Protein 8P49 (pdb70)

Structure (mmCIF, N/CA/C/O backbone):
data_8P49
#
_entry.id   8P49
#
_cell.length_a   1.00
_cell.length_b   1.00
_cell.length_c   1.00
_cell.angle_alpha   90.00
_cell.angle_beta   90.00
_cell.angle_gamma   90.00
#
_symmetry.space_group_name_H-M   'P 1'
#
loop_
_atom_site.group_PDB
_atom_site.id
_atom_site.type_symbol
_atom_site.label_atom_id
_atom_site.label_alt_id
_atom_site.label_comp_id
_atom_site.label_asym_id
_atom_site.label_entity_id
_atom_site.label_seq_id
_atom_site.pdbx_PDB_ins_code
_atom_site.Cartn_x
_atom_site.Cartn_y
_atom_site.Cartn_z
_atom_site.occupancy
_atom_site.B_iso_or_equiv
_atom_site.auth_seq_id
_atom_site.auth_comp_id
_atom_site.auth_asym_id
_atom_site.auth_atom_id
_atom_site.pdbx_PDB_model_num
ATOM 1 N N . ASP A 1 16 ? 200.22263 118.31740 176.41979 1.000 206.10249 16 ASP A N 1
ATOM 2 C CA . ASP A 1 16 ? 199.60873 119.64002 176.42397 1.000 207.52010 16 ASP A CA 1
ATOM 3 C C . ASP A 1 16 ? 198.57274 119.78276 175.31141 1.000 207.46976 16 ASP A C 1
ATOM 4 O O . ASP A 1 16 ? 197.63743 120.57491 175.42260 1.000 205.58770 16 ASP A O 1
ATOM 9 N N . PHE A 1 17 ? 198.74311 119.01108 174.24089 1.000 204.22577 17 PHE A N 1
ATOM 10 C CA . PHE A 1 17 ? 197.81103 119.04097 173.12281 1.000 203.72245 17 PHE A CA 1
ATOM 11 C C . PHE A 1 17 ? 197.87808 117.70664 172.39728 1.000 202.98542 17 PHE A C 1
ATOM 12 O O . PHE A 1 17 ? 198.82300 116.93289 172.57087 1.000 201.84839 17 PHE A O 1
ATOM 20 N N . VAL A 1 18 ? 196.85798 117.44600 171.58004 1.000 192.92078 18 VAL A N 1
ATOM 21 C CA . VAL A 1 18 ? 196.80695 116.21789 170.79451 1.000 191.49151 18 VAL A CA 1
ATOM 22 C C . VAL A 1 18 ? 196.06917 116.49413 169.49158 1.000 190.99154 18 VAL A C 1
ATOM 23 O O . VAL A 1 18 ? 195.18367 117.35161 169.42346 1.000 192.19284 18 VAL A O 1
ATOM 27 N N . VAL A 1 19 ? 196.46473 115.77487 168.44281 1.000 184.35048 19 VAL A N 1
ATOM 28 C CA . VAL A 1 19 ? 195.86633 115.89316 167.11895 1.000 184.53090 19 VAL A CA 1
ATOM 29 C C . VAL A 1 19 ? 195.45965 114.50355 166.65159 1.000 184.60021 19 VAL A C 1
ATOM 30 O O . VAL A 1 19 ? 196.25833 113.56279 166.71976 1.000 186.39054 19 VAL A O 1
ATOM 34 N N . MET A 1 20 ? 194.22291 114.37627 166.17866 1.000 184.46547 20 MET A N 1
ATOM 35 C CA . MET A 1 20 ? 193.68862 113.12039 165.67143 1.000 183.50549 20 MET A CA 1
ATOM 36 C C . MET A 1 20 ? 193.24421 113.32155 164.23005 1.000 184.44229 20 MET A C 1
ATOM 37 O O . MET A 1 20 ? 192.49013 114.25501 163.93083 1.000 187.19404 20 MET A O 1
ATOM 42 N N . ALA A 1 21 ? 193.70506 112.44447 163.34214 1.000 188.58034 21 ALA A N 1
ATOM 43 C CA . ALA A 1 21 ? 193.52694 112.61511 161.90732 1.000 189.83568 21 ALA A CA 1
ATOM 44 C C . ALA A 1 21 ? 192.72548 111.46003 161.32666 1.000 190.99582 21 ALA A C 1
ATOM 45 O O . ALA A 1 21 ? 193.02512 110.29040 161.59044 1.000 191.95250 21 ALA A O 1
ATOM 47 N N . GLY A 1 22 ? 191.70755 111.79900 160.54151 1.000 196.19638 22 GLY A N 1
ATOM 48 C CA . GLY A 1 22 ? 190.98620 110.84156 159.72968 1.000 196.18724 22 GLY A CA 1
ATOM 49 C C . GLY A 1 22 ? 191.58005 110.78790 158.33854 1.000 195.97275 22 GLY A C 1
ATOM 50 O O . GLY A 1 22 ? 191.51191 111.76798 157.58463 1.000 196.59502 22 GLY A O 1
ATOM 51 N N . MET A 1 23 ? 192.15043 109.63537 157.99815 1.000 203.38112 23 MET A N 1
ATOM 52 C CA . MET A 1 23 ? 193.01358 109.45694 156.84221 1.000 204.68967 23 MET A CA 1
ATOM 53 C C . MET A 1 23 ? 192.39029 108.46194 155.87271 1.000 203.88639 23 MET A C 1
ATOM 54 O O . MET A 1 23 ? 191.66496 107.54894 156.28437 1.000 202.61109 23 MET A O 1
ATOM 59 N N . ARG A 1 24 ? 192.66781 108.64789 154.58644 1.000 195.84774 24 ARG A N 1
ATOM 60 C CA . ARG A 1 24 ? 192.26496 107.69591 153.56517 1.000 195.79845 24 ARG A CA 1
ATOM 61 C C . ARG A 1 24 ? 193.32291 106.60624 153.40678 1.000 197.34616 24 ARG A C 1
ATOM 62 O O . ARG A 1 24 ? 194.37318 106.61896 154.05233 1.000 197.56988 24 ARG A O 1
ATOM 70 N N . LYS A 1 25 ? 193.03074 105.64724 152.52605 1.000 198.93714 25 LYS A N 1
ATOM 71 C CA . LYS A 1 25 ? 193.96062 104.54493 152.30563 1.000 198.48226 25 LYS A CA 1
ATOM 72 C C . LYS A 1 25 ? 195.18169 104.97791 151.50377 1.000 197.80497 25 LYS A C 1
ATOM 73 O O . LYS A 1 25 ? 196.24706 104.36254 151.62379 1.000 197.14520 25 LYS A O 1
ATOM 79 N N . ASP A 1 26 ? 195.05450 106.02123 150.68815 1.000 202.08890 26 ASP A N 1
ATOM 80 C CA . ASP A 1 26 ? 196.14685 106.47050 149.83533 1.000 201.97034 26 ASP A CA 1
ATOM 81 C C . ASP A 1 26 ? 197.02475 107.53039 150.48983 1.000 202.47338 26 ASP A C 1
ATOM 82 O O . ASP A 1 26 ? 197.92957 108.05471 149.83203 1.000 202.00632 26 ASP A O 1
ATOM 87 N N . GLY A 1 27 ? 196.78575 107.85644 151.75998 1.000 201.50805 27 GLY A N 1
ATOM 88 C CA . GLY A 1 27 ? 197.59881 108.81515 152.47511 1.000 200.95804 27 GLY A CA 1
ATOM 89 C C . GLY A 1 27 ? 197.09212 110.24123 152.45940 1.000 202.01163 27 GLY A C 1
ATOM 90 O O . GLY A 1 27 ? 197.70119 111.10198 153.10731 1.000 202.03531 27 GLY A O 1
ATOM 91 N N . THR A 1 28 ? 196.01009 110.52558 151.73950 1.000 202.94880 28 THR A N 1
ATOM 92 C CA . THR A 1 28 ? 195.45857 111.87331 151.72588 1.000 202.57609 28 THR A CA 1
ATOM 93 C C . THR A 1 28 ? 194.74254 112.17181 153.03787 1.000 202.19393 28 THR A C 1
ATOM 94 O O . THR A 1 28 ? 193.97782 111.34942 153.54870 1.000 200.73334 28 THR A O 1
ATOM 98 N N . ILE A 1 29 ? 194.98502 113.36402 153.57534 1.000 194.75792 29 ILE A N 1
ATOM 99 C CA . ILE A 1 29 ? 194.41988 113.77861 154.85518 1.000 194.37829 29 ILE A CA 1
ATOM 100 C C . ILE A 1 29 ? 193.05591 114.40860 154.61050 1.000 194.18138 29 ILE A C 1
ATOM 101 O O . ILE A 1 29 ? 192.90919 115.27485 153.74007 1.000 193.34731 29 ILE A O 1
ATOM 106 N N . ASP A 1 30 ? 192.05823 113.97721 155.37304 1.000 186.74438 30 ASP A N 1
ATOM 107 C CA . ASP A 1 30 ? 190.69938 114.46595 155.16192 1.000 185.30447 30 ASP A CA 1
ATOM 108 C C . ASP A 1 30 ? 190.04539 115.03471 156.41206 1.000 184.94175 30 ASP A C 1
ATOM 109 O O . ASP A 1 30 ? 189.28266 115.99803 156.30689 1.000 185.62207 30 ASP A O 1
ATOM 114 N N . PHE A 1 31 ? 190.31058 114.46850 157.58720 1.000 174.38577 31 PHE A N 1
ATOM 115 C CA . PHE A 1 31 ? 189.65075 114.89074 158.81615 1.000 172.64526 31 PHE A CA 1
ATOM 116 C C . PHE A 1 31 ? 190.69422 115.30091 159.84507 1.000 174.38649 31 PHE A C 1
ATOM 117 O O . PHE A 1 31 ? 191.69540 114.60554 160.02590 1.000 177.30237 31 PHE A O 1
ATOM 125 N N . ILE A 1 32 ? 190.45732 116.41589 160.53546 1.000 167.32619 32 ILE A N 1
ATOM 126 C CA . ILE A 1 32 ? 191.38733 116.92385 161.53705 1.000 165.20571 32 ILE A CA 1
ATOM 127 C C . ILE A 1 32 ? 190.60823 117.27039 162.79770 1.000 165.94047 32 ILE A C 1
ATOM 128 O O . ILE A 1 32 ? 189.55692 117.91696 162.72413 1.000 169.77133 32 ILE A O 1
ATOM 133 N N . LYS A 1 33 ? 191.11396 116.83370 163.95092 1.000 167.33921 33 LYS A N 1
ATOM 134 C CA . LYS A 1 33 ? 190.60095 117.28060 165.23678 1.000 167.27608 33 LYS A CA 1
ATOM 135 C C . LYS A 1 33 ? 191.77256 117.59955 166.15134 1.000 170.96793 33 LYS A C 1
ATOM 136 O O . LYS A 1 33 ? 192.75224 116.85153 166.20325 1.000 173.69534 33 LYS A O 1
ATOM 142 N N . VAL A 1 34 ? 191.67338 118.71937 166.86045 1.000 172.54429 34 VAL A N 1
ATOM 143 C CA . VAL A 1 34 ? 192.74199 119.20404 167.72455 1.000 170.21770 34 VAL A CA 1
ATOM 144 C C . VAL A 1 34 ? 192.17310 119.46021 169.11175 1.000 169.61940 34 VAL A C 1
ATOM 145 O O . VAL A 1 34 ? 191.17058 120.17090 169.25342 1.000 171.46766 34 VAL A O 1
ATOM 149 N N . TYR A 1 35 ? 192.81039 118.87957 170.12751 1.000 180.60829 35 TYR A N 1
ATOM 150 C CA . TYR A 1 35 ? 192.51119 119.15312 171.52670 1.000 181.88077 35 TYR A CA 1
ATOM 151 C C . TYR A 1 35 ? 193.67293 119.92763 172.13132 1.000 183.96890 35 TYR A C 1
ATOM 152 O O . TYR A 1 35 ? 194.83502 119.53858 171.96185 1.000 187.13789 35 TYR A O 1
ATOM 161 N N . ALA A 1 36 ? 193.35818 121.01001 172.84115 1.000 194.25744 36 ALA A N 1
ATOM 162 C CA . ALA A 1 36 ? 194.37449 121.84043 173.47007 1.000 194.90918 36 ALA A CA 1
ATOM 163 C C . ALA A 1 36 ? 193.78585 122.49404 174.71266 1.000 196.34780 36 ALA A C 1
ATOM 164 O O . ALA A 1 36 ? 192.60152 122.34057 175.02304 1.000 195.83381 36 ALA A O 1
ATOM 166 N N . LEU A 1 37 ? 194.63912 123.22733 175.43036 1.000 203.80969 37 LEU A N 1
ATOM 167 C CA . LEU A 1 37 ? 194.21796 123.86493 176.67355 1.000 202.73584 37 LEU A CA 1
ATOM 168 C C . LEU A 1 37 ? 193.38526 125.11724 176.42246 1.000 201.54211 37 LEU A C 1
ATOM 169 O O . LEU A 1 37 ? 192.34929 125.31406 177.06747 1.000 199.79798 37 LEU A O 1
ATOM 174 N N . ASN A 1 38 ? 193.81584 125.97169 175.49517 1.000 202.24223 38 ASN A N 1
ATOM 175 C CA . ASN A 1 38 ? 193.13957 127.23350 175.23201 1.000 201.42418 38 ASN A CA 1
ATOM 176 C C . ASN A 1 38 ? 193.03663 127.44075 173.72618 1.000 201.77780 38 ASN A C 1
ATOM 177 O O . ASN A 1 38 ? 193.42182 126.57981 172.92866 1.000 202.42081 38 ASN A O 1
ATOM 182 N N . GLU A 1 39 ? 192.51156 128.60484 173.33978 1.000 199.87401 39 GLU A N 1
ATOM 183 C CA . GLU A 1 39 ? 192.26383 128.87994 171.92834 1.000 201.42815 39 GLU A CA 1
ATOM 184 C C . GLU A 1 39 ? 193.56237 129.13066 171.16896 1.000 203.53336 39 GLU A C 1
ATOM 185 O O . GLU A 1 39 ? 193.74783 128.62319 170.05624 1.000 202.17123 39 GLU A O 1
ATOM 191 N N . LYS A 1 40 ? 194.46789 129.92610 171.74658 1.000 208.60349 40 LYS A N 1
ATOM 192 C CA . LYS A 1 40 ? 195.70539 130.26434 171.04799 1.000 207.96331 40 LYS A CA 1
ATOM 193 C C . LYS A 1 40 ? 196.57063 129.03032 170.82336 1.000 208.01338 40 LYS A C 1
ATOM 194 O O . LYS A 1 40 ? 197.13550 128.84501 169.73732 1.000 207.23117 40 LYS A O 1
ATOM 200 N N . LEU A 1 41 ? 196.68535 128.17276 171.83906 1.000 207.59699 41 LEU A N 1
ATOM 201 C CA . LEU A 1 41 ? 197.42302 126.92708 171.66723 1.000 207.16859 41 LEU A CA 1
ATOM 202 C C . LEU A 1 41 ? 196.77963 126.05876 170.59468 1.000 207.21922 41 LEU A C 1
ATOM 203 O O . LEU A 1 41 ? 197.47673 125.46784 169.76152 1.000 207.82429 41 LEU A O 1
ATOM 208 N N . ALA A 1 42 ? 195.44689 125.98604 170.58826 1.000 202.73598 42 ALA A N 1
ATOM 209 C CA . ALA A 1 42 ? 194.75212 125.17055 169.59829 1.000 201.92282 42 ALA A CA 1
ATOM 210 C C . ALA A 1 42 ? 195.02199 125.66947 168.18464 1.000 202.98051 42 ALA A C 1
ATOM 211 O O . ALA A 1 42 ? 195.32272 124.87865 167.28345 1.000 203.36067 42 ALA A O 1
ATOM 213 N N . ILE A 1 43 ? 194.92983 126.98424 167.97116 1.000 206.54295 43 ILE A N 1
ATOM 214 C CA . ILE A 1 43 ? 195.11127 127.51363 166.62285 1.000 207.16495 43 ILE A CA 1
ATOM 215 C C . ILE A 1 43 ? 196.56669 127.38875 166.18464 1.000 207.03654 43 ILE A C 1
ATOM 216 O O . ILE A 1 43 ? 196.84792 127.09127 165.01689 1.000 206.57559 43 ILE A O 1
ATOM 221 N N . GLU A 1 44 ? 197.51808 127.60093 167.10181 1.000 208.36060 44 GLU A N 1
ATOM 222 C CA . GLU A 1 44 ? 198.91891 127.44503 166.72100 1.000 207.72836 44 GLU A CA 1
ATOM 223 C C . GLU A 1 44 ? 199.23427 125.99270 166.37649 1.000 207.90755 44 GLU A C 1
ATOM 224 O O . GLU A 1 44 ? 199.96534 125.72289 165.41481 1.000 208.15039 44 GLU A O 1
ATOM 230 N N . VAL A 1 45 ? 198.67154 125.04283 167.13013 1.000 207.79671 45 VAL A N 1
ATOM 231 C CA . VAL A 1 45 ? 198.87390 123.63135 166.81924 1.000 207.49157 45 VAL A CA 1
ATOM 232 C C . VAL A 1 45 ? 198.23998 123.28676 165.47883 1.000 207.76792 45 VAL A C 1
ATOM 233 O O . VAL A 1 45 ? 198.81697 122.54417 164.67613 1.000 207.98680 45 VAL A O 1
ATOM 237 N N . LEU A 1 46 ? 197.04529 123.82044 165.21442 1.000 206.55225 46 LEU A N 1
ATOM 238 C CA . LEU A 1 46 ? 196.37987 123.56301 163.94179 1.000 206.49769 46 LEU A CA 1
ATOM 239 C C . LEU A 1 46 ? 197.21268 124.08351 162.77607 1.000 207.33985 46 LEU A C 1
ATOM 240 O O . LEU A 1 46 ? 197.38807 123.39315 161.76439 1.000 208.15747 46 LEU A O 1
ATOM 245 N N . GLU A 1 47 ? 197.74547 125.30122 162.90435 1.000 212.67771 47 GLU A N 1
ATOM 246 C CA . GLU A 1 47 ? 198.54293 125.86264 161.81901 1.000 212.41712 47 GLU A CA 1
ATOM 247 C C . GLU A 1 47 ? 199.84928 125.10421 161.63096 1.000 213.03879 47 GLU A C 1
ATOM 248 O O . GLU A 1 47 ? 200.27212 124.87897 160.49048 1.000 211.58941 47 GLU A O 1
ATOM 254 N N . ALA A 1 48 ? 200.49420 124.69366 162.72630 1.000 209.50672 48 ALA A N 1
ATOM 255 C CA . ALA A 1 48 ? 201.71028 123.89693 162.60625 1.000 208.51339 48 ALA A CA 1
ATOM 256 C C . ALA A 1 48 ? 201.42688 122.55848 161.93563 1.000 208.19564 48 ALA A C 1
ATOM 257 O O . ALA A 1 48 ? 202.20433 122.10189 161.08909 1.000 206.87344 48 ALA A O 1
ATOM 259 N N . PHE A 1 49 ? 200.31385 121.91699 162.30058 1.000 205.63839 49 PHE A N 1
ATOM 260 C CA . PHE A 1 49 ? 199.94569 120.64609 161.68683 1.000 204.92417 49 PHE A CA 1
ATOM 261 C C . PHE A 1 49 ? 199.67073 120.81232 160.19817 1.000 204.97894 49 PHE A C 1
ATOM 262 O O . PHE A 1 49 ? 200.08840 119.97892 159.38568 1.000 203.96085 49 PHE A O 1
ATOM 270 N N . LEU A 1 50 ? 198.96309 121.88084 159.82121 1.000 209.25565 50 LEU A N 1
ATOM 271 C CA . LEU A 1 50 ? 198.69945 122.12584 158.40625 1.000 209.02098 50 LEU A CA 1
ATOM 272 C C . LEU A 1 50 ? 199.98966 122.38194 157.63724 1.000 208.73666 50 LEU A C 1
ATOM 273 O O . LEU A 1 50 ? 200.17115 121.86907 156.52682 1.000 208.58244 50 LEU A O 1
ATOM 278 N N . LYS A 1 51 ? 200.89871 123.17459 158.20987 1.000 208.73839 51 LYS A N 1
ATOM 279 C CA . LYS A 1 51 ? 202.13546 123.50098 157.50836 1.000 209.05485 51 LYS A CA 1
ATOM 280 C C . LYS A 1 51 ? 203.06269 122.29669 157.39762 1.000 210.37786 51 LYS A C 1
ATOM 281 O O . LYS A 1 51 ? 203.77300 122.15525 156.39545 1.000 209.40077 51 LYS A O 1
ATOM 287 N N . GLU A 1 52 ? 203.07108 121.42388 158.40796 1.000 212.53259 52 GLU A N 1
ATOM 288 C CA . GLU A 1 52 ? 204.02527 120.31896 158.42725 1.000 211.21379 52 GLU A CA 1
ATOM 289 C C . GLU A 1 52 ? 203.79354 119.35422 157.26975 1.000 211.09815 52 GLU A C 1
ATOM 290 O O . GLU A 1 52 ? 204.75182 118.86291 156.66223 1.000 211.04689 52 GLU A O 1
ATOM 296 N N . ASN A 1 53 ? 202.53179 119.06804 156.94887 1.000 212.78365 53 ASN A N 1
ATOM 297 C CA . ASN A 1 53 ? 202.19287 118.11518 155.90063 1.000 212.38087 53 ASN A CA 1
ATOM 298 C C . ASN A 1 53 ? 201.87724 118.78867 154.56864 1.000 211.59392 53 ASN A C 1
ATOM 299 O O . ASN A 1 53 ? 201.22406 118.17732 153.71574 1.000 210.59068 53 ASN A O 1
ATOM 304 N N . ASN A 1 54 ? 202.32988 120.02936 154.37449 1.000 214.84504 54 ASN A N 1
ATOM 305 C CA . ASN A 1 54 ? 202.16699 120.75635 153.11369 1.000 216.48862 54 ASN A CA 1
ATOM 306 C C . ASN A 1 54 ? 200.69139 120.85665 152.71829 1.000 215.89225 54 ASN A C 1
ATOM 307 O O . ASN A 1 54 ? 200.25142 120.32201 151.69852 1.000 213.81606 54 ASN A O 1
ATOM 312 N N . ILE A 1 55 ? 199.92777 121.55719 153.55219 1.000 212.71022 55 ILE A N 1
ATOM 313 C CA . ILE A 1 55 ? 198.48909 121.70617 153.37250 1.000 211.38967 55 ILE A CA 1
ATOM 314 C C . ILE A 1 55 ? 198.15258 123.18958 153.32585 1.000 211.16458 55 ILE A C 1
ATOM 315 O O . ILE A 1 55 ? 198.62514 123.96542 154.16471 1.000 209.76468 55 ILE A O 1
ATOM 320 N N . HIS A 1 56 ? 197.34132 123.58022 152.34416 1.000 208.64540 56 HIS A N 1
ATOM 321 C CA . HIS A 1 56 ? 196.83447 124.94386 152.24795 1.000 209.41478 56 HIS A CA 1
ATOM 322 C C . HIS A 1 56 ? 195.55491 125.08593 153.07029 1.000 209.93170 56 HIS A C 1
ATOM 323 O O . HIS A 1 56 ? 194.67303 124.22494 152.99738 1.000 209.10985 56 HIS A O 1
ATOM 330 N N . PRO A 1 57 ? 195.44090 126.15309 153.86513 1.000 202.71343 57 PRO A N 1
ATOM 331 C CA . PRO A 1 57 ? 194.27458 126.28463 154.75588 1.000 201.17142 57 PRO A CA 1
ATOM 332 C C . PRO A 1 57 ? 192.94161 126.34871 154.03080 1.000 201.20536 57 PRO A C 1
ATOM 333 O O . PRO A 1 57 ? 191.91585 125.97693 154.61467 1.000 201.63390 57 PRO A O 1
ATOM 337 N N . SER A 1 58 ? 192.91867 126.81655 152.78025 1.000 194.71086 58 SER A N 1
ATOM 338 C CA . SER A 1 58 ? 191.64951 126.99220 152.08074 1.000 194.73390 58 SER A CA 1
ATOM 339 C C . SER A 1 58 ? 190.95094 125.66395 151.81681 1.000 194.83098 58 SER A C 1
ATOM 340 O O . SER A 1 58 ? 189.71769 125.62063 151.74778 1.000 194.09737 58 SER A O 1
ATOM 343 N N . ASP A 1 59 ? 191.71000 124.57626 151.67134 1.000 193.55283 59 ASP A N 1
ATOM 344 C CA . ASP A 1 59 ? 191.11737 123.27747 151.37294 1.000 193.87413 59 ASP A CA 1
ATOM 345 C C . ASP A 1 59 ? 190.31695 122.70427 152.53494 1.000 193.40954 59 ASP A C 1
ATOM 346 O O . ASP A 1 59 ? 189.60138 121.71581 152.34024 1.000 191.93699 59 ASP A O 1
ATOM 351 N N . PHE A 1 60 ? 190.41945 123.28609 153.72595 1.000 182.87092 60 PHE A N 1
ATOM 352 C CA . PHE A 1 60 ? 189.66431 122.84233 154.88615 1.000 180.76760 60 PHE A CA 1
ATOM 353 C C . PHE A 1 60 ? 188.73544 123.95228 155.35687 1.000 180.95221 60 PHE A C 1
ATOM 354 O O . PHE A 1 60 ? 189.04878 125.14025 155.23692 1.000 181.30762 60 PHE A O 1
ATOM 362 N N . ILE A 1 61 ? 187.58678 123.55285 155.89485 1.000 165.07312 61 ILE A N 1
ATOM 363 C CA . ILE A 1 61 ? 186.60340 124.47673 156.44299 1.000 163.77672 61 ILE A CA 1
ATOM 364 C C . ILE A 1 61 ? 186.37261 124.11687 157.90370 1.000 162.89389 61 ILE A C 1
ATOM 365 O O . ILE A 1 61 ? 186.21487 122.93988 158.24701 1.000 164.91643 61 ILE A O 1
ATOM 370 N N . VAL A 1 62 ? 186.37297 125.13156 158.76491 1.000 147.19146 62 VAL A N 1
ATOM 371 C CA . VAL A 1 62 ? 186.24902 124.91250 160.20303 1.000 148.59946 62 VAL A CA 1
ATOM 372 C C . VAL A 1 62 ? 184.80580 124.51957 160.50088 1.000 149.78381 62 VAL A C 1
ATOM 373 O O . VAL A 1 62 ? 183.88657 125.32509 160.33335 1.000 150.43281 62 VAL A O 1
ATOM 377 N N . ILE A 1 63 ? 184.60386 123.28355 160.94516 1.000 143.34884 63 ILE A N 1
ATOM 378 C CA . ILE A 1 63 ? 183.26083 122.78293 161.21904 1.000 140.99018 63 ILE A CA 1
ATOM 379 C C . ILE A 1 63 ? 182.82578 123.10098 162.64187 1.000 144.53321 63 ILE A C 1
ATOM 380 O O . ILE A 1 63 ? 181.74208 123.64734 162.86145 1.000 144.64218 63 ILE A O 1
ATOM 385 N N . GLN A 1 64 ? 183.65071 122.77298 163.63424 1.000 152.02134 64 GLN A N 1
ATOM 386 C CA . GLN A 1 64 ? 183.25176 122.94621 165.02345 1.000 148.20088 64 GLN A CA 1
ATOM 387 C C . GLN A 1 64 ? 184.42187 123.46519 165.84558 1.000 150.83460 64 GLN A C 1
ATOM 388 O O . GLN A 1 64 ? 185.58448 123.20334 165.53219 1.000 155.53532 64 GLN A O 1
ATOM 394 N N . ARG A 1 65 ? 184.09797 124.19281 166.91350 1.000 161.70929 65 ARG A N 1
ATOM 395 C CA . ARG A 1 65 ? 185.10194 124.71088 167.83504 1.000 163.44589 65 ARG A CA 1
ATOM 396 C C . ARG A 1 65 ? 184.41994 125.03748 169.15421 1.000 164.09055 65 ARG A C 1
ATOM 397 O O . ARG A 1 65 ? 183.33520 125.62733 169.15824 1.000 164.46941 65 ARG A O 1
ATOM 405 N N . GLY A 1 66 ? 185.04031 124.65080 170.26165 1.000 179.04187 66 GLY A N 1
ATOM 406 C CA . GLY A 1 66 ? 184.48673 125.01807 171.55086 1.000 178.83686 66 GLY A CA 1
ATOM 407 C C . GLY A 1 66 ? 185.05025 124.18228 172.67866 1.000 181.65726 66 GLY A C 1
ATOM 408 O O . GLY A 1 66 ? 185.96285 123.37424 172.49757 1.000 183.07076 66 GLY A O 1
ATOM 409 N N . TYR A 1 67 ? 184.47382 124.39391 173.85916 1.000 186.28726 67 TYR A N 1
ATOM 410 C CA . TYR A 1 67 ? 184.90399 123.68109 175.05351 1.000 185.37330 67 TYR A CA 1
ATOM 411 C C . TYR A 1 67 ? 184.24257 122.31160 175.13687 1.000 185.24307 67 TYR A C 1
ATOM 412 O O . TYR A 1 67 ? 183.05028 122.15999 174.85535 1.000 184.40268 67 TYR A O 1
ATOM 421 N N . GLU A 1 68 ? 185.02925 121.31348 175.53125 1.000 198.92299 68 GLU A N 1
ATOM 422 C CA . GLU A 1 68 ? 184.57316 119.94105 175.67820 1.000 199.38303 68 GLU A CA 1
ATOM 423 C C . GLU A 1 68 ? 184.98040 119.43074 177.05197 1.000 200.40409 68 GLU A C 1
ATOM 424 O O . GLU A 1 68 ? 186.06991 119.74546 177.54206 1.000 201.00395 68 GLU A O 1
ATOM 430 N N . ASP A 1 69 ? 184.09703 118.65452 177.67450 1.000 215.33190 69 ASP A N 1
ATOM 431 C CA . ASP A 1 69 ? 184.35574 118.12591 179.00590 1.000 215.86121 69 ASP A CA 1
ATOM 432 C C . ASP A 1 69 ? 185.20249 116.86208 178.91539 1.000 216.81497 69 ASP A C 1
ATOM 433 O O . ASP A 1 69 ? 184.87914 115.93869 178.16181 1.000 216.41234 69 ASP A O 1
ATOM 438 N N . VAL A 1 70 ? 186.28620 116.82239 179.68933 1.000 224.67508 70 VAL A N 1
ATOM 439 C CA . VAL A 1 70 ? 187.17571 115.66663 179.71994 1.000 224.34918 70 VAL A CA 1
ATOM 440 C C . VAL A 1 70 ? 187.31642 115.18291 181.15655 1.000 223.95820 70 VAL A C 1
ATOM 441 O O . VAL A 1 70 ? 188.30389 114.52883 181.51126 1.000 224.06381 70 VAL A O 1
ATOM 445 N N . LYS A 1 71 ? 186.32753 115.50690 181.99253 1.000 225.98714 71 LYS A N 1
ATOM 446 C CA . LYS A 1 71 ? 186.36756 115.08858 183.39014 1.000 226.16258 71 LYS A CA 1
ATOM 447 C C . LYS A 1 71 ? 186.29511 113.57182 183.51842 1.000 226.56606 71 LYS A C 1
ATOM 448 O O . LYS A 1 71 ? 186.97168 112.98197 184.36893 1.000 226.51902 71 LYS A O 1
ATOM 454 N N . ASP A 1 72 ? 185.48355 112.92461 182.68480 1.000 224.77515 72 ASP A N 1
ATOM 455 C CA . ASP A 1 72 ? 185.31653 111.47846 182.73733 1.000 224.34087 72 ASP A CA 1
ATOM 456 C C . ASP A 1 72 ? 186.38978 110.72514 181.96318 1.000 223.90279 72 ASP A C 1
ATOM 457 O O . ASP A 1 72 ? 186.37437 109.48948 181.96187 1.000 222.62281 72 ASP A O 1
ATOM 462 N N . LYS A 1 73 ? 187.31183 111.42640 181.31014 1.000 221.66649 73 LYS A N 1
ATOM 463 C CA . LYS A 1 73 ? 188.37817 110.80512 180.53496 1.000 220.81377 73 LYS A CA 1
ATOM 464 C C . LYS A 1 73 ? 189.71129 111.07820 181.21800 1.000 220.37836 73 LYS A C 1
ATOM 465 O O . LYS A 1 73 ? 190.05912 112.23758 181.46711 1.000 220.70667 73 LYS A O 1
ATOM 471 N N . LYS A 1 74 ? 190.45353 110.01120 181.51829 1.000 215.54787 74 LYS A N 1
ATOM 472 C CA . LYS A 1 74 ? 191.76540 110.17170 182.13529 1.000 215.66696 74 LYS A CA 1
ATOM 473 C C . LYS A 1 74 ? 192.80630 110.63005 181.12135 1.000 216.05755 74 LYS A C 1
ATOM 474 O O . LYS A 1 74 ? 193.69477 111.42244 181.45391 1.000 214.80192 74 LYS A O 1
ATOM 480 N N . ALA A 1 75 ? 192.71233 110.14413 179.88591 1.000 216.15933 75 ALA A N 1
ATOM 481 C CA . ALA A 1 75 ? 193.63302 110.53791 178.83130 1.000 215.81462 75 ALA A CA 1
ATOM 482 C C . ALA A 1 75 ? 192.90340 110.48794 177.49816 1.000 216.26571 75 ALA A C 1
ATOM 483 O O . ALA A 1 75 ? 191.89720 109.79095 177.34379 1.000 215.41129 75 ALA A O 1
ATOM 485 N N . ILE A 1 76 ? 193.42442 111.23712 176.53282 1.000 213.26574 76 ILE A N 1
ATOM 486 C CA . ILE A 1 76 ? 192.84582 111.31744 175.19717 1.000 212.92157 76 ILE A CA 1
ATOM 487 C C . ILE A 1 76 ? 193.65766 110.38974 174.30124 1.000 212.31362 76 ILE A C 1
ATOM 488 O O . ILE A 1 76 ? 194.76130 110.72987 173.86628 1.000 212.00493 76 ILE A O 1
ATOM 493 N N . THR A 1 77 ? 193.10968 109.20928 174.02593 1.000 209.89007 77 THR A N 1
ATOM 494 C CA . THR A 1 77 ? 193.74577 108.21144 173.17888 1.000 208.69384 77 THR A CA 1
ATOM 495 C C . THR A 1 77 ? 192.77397 107.80217 172.07984 1.000 208.35730 77 THR A C 1
ATOM 496 O O . THR A 1 77 ? 191.61884 108.23667 172.04598 1.000 209.07839 77 THR A O 1
ATOM 500 N N . THR A 1 78 ? 193.25487 106.95579 171.16698 1.000 207.40703 78 THR A N 1
ATOM 501 C CA . THR A 1 78 ? 192.37925 106.41935 170.13165 1.000 208.30933 78 THR A CA 1
ATOM 502 C C . THR A 1 78 ? 191.32435 105.49181 170.71965 1.000 208.28917 78 THR A C 1
ATOM 503 O O . THR A 1 78 ? 190.19959 105.43171 170.21048 1.000 207.98730 78 THR A O 1
ATOM 507 N N . ARG A 1 79 ? 191.66602 104.76502 171.78562 1.000 211.48206 79 ARG A N 1
ATOM 508 C CA . ARG A 1 79 ? 190.71014 103.86425 172.41675 1.000 211.50178 79 ARG A CA 1
ATOM 509 C C . ARG A 1 79 ? 189.62349 104.61124 173.17748 1.000 212.55596 79 ARG A C 1
ATOM 510 O O . ARG A 1 79 ? 188.54592 104.05066 173.40302 1.000 212.70418 79 ARG A O 1
ATOM 518 N N . SER A 1 80 ? 189.87965 105.85556 173.57979 1.000 212.04834 80 SER A N 1
ATOM 519 C CA . SER A 1 80 ? 188.88088 106.65169 174.28040 1.000 211.67156 80 SER A CA 1
ATOM 520 C C . SER A 1 80 ? 187.88848 107.31952 173.33850 1.000 211.41107 80 SER A C 1
ATOM 521 O O . SER A 1 80 ? 186.94477 107.96014 173.81346 1.000 210.65057 80 SER A O 1
ATOM 524 N N . GLU A 1 81 ? 188.07802 107.19101 172.02813 1.000 208.26011 81 GLU A N 1
ATOM 525 C CA . GLU A 1 81 ? 187.22362 107.81058 171.01995 1.000 207.11615 81 GLU A CA 1
ATOM 526 C C . GLU A 1 81 ? 186.72135 106.76034 170.03851 1.000 206.63765 81 GLU A C 1
ATOM 527 O O . GLU A 1 81 ? 186.79080 106.92400 168.81869 1.000 206.81723 81 GLU A O 1
ATOM 533 N N . GLU A 1 82 ? 186.21238 105.64714 170.57546 1.000 202.52110 82 GLU A N 1
ATOM 534 C CA . GLU A 1 82 ? 185.74723 104.55632 169.72492 1.000 201.97436 82 GLU A CA 1
ATOM 535 C C . GLU A 1 82 ? 184.56768 104.97633 168.85586 1.000 202.27289 82 GLU A C 1
ATOM 536 O O . GLU A 1 82 ? 184.42167 104.48263 167.73136 1.000 200.89879 82 GLU A O 1
ATOM 542 N N . GLU A 1 83 ? 183.71757 105.87881 169.35204 1.000 195.31629 83 GLU A N 1
ATOM 543 C CA . GLU A 1 83 ? 182.61158 106.37185 168.53724 1.000 193.88047 83 GLU A CA 1
ATOM 544 C C . GLU A 1 83 ? 183.12512 107.12461 167.31695 1.000 193.50402 83 GLU A C 1
ATOM 545 O O . GLU A 1 83 ? 182.59853 106.96318 166.20988 1.000 192.16084 83 GLU A O 1
ATOM 551 N N . LEU A 1 84 ? 184.15622 107.95209 167.50154 1.000 184.96206 84 LEU A N 1
ATOM 552 C CA . LEU A 1 84 ? 184.75778 108.65666 166.37445 1.000 183.97923 84 LEU A CA 1
ATOM 553 C C . LEU A 1 84 ? 185.36580 107.67865 165.37764 1.000 184.48643 84 LEU A C 1
ATOM 554 O O . LEU A 1 84 ? 185.23970 107.85883 164.15943 1.000 182.64004 84 LEU A O 1
ATOM 559 N N . SER A 1 85 ? 186.03607 106.63819 165.87892 1.000 188.28963 85 SER A N 1
ATOM 560 C CA . SER A 1 85 ? 186.61809 105.63594 164.99327 1.000 186.12764 85 SER A CA 1
ATOM 561 C C . SER A 1 85 ? 185.53999 104.92619 164.18641 1.000 185.80790 85 SER A C 1
ATOM 562 O O . SER A 1 85 ? 185.70434 104.69977 162.98315 1.000 185.11546 85 SER A O 1
ATOM 565 N N . ALA A 1 86 ? 184.42491 104.57426 164.83094 1.000 183.43164 86 ALA A N 1
ATOM 566 C CA . ALA A 1 86 ? 183.32660 103.93525 164.11347 1.000 183.96177 86 ALA A CA 1
ATOM 567 C C . ALA A 1 86 ? 182.72209 104.87597 163.07914 1.000 184.02387 86 ALA A C 1
ATOM 568 O O . ALA A 1 86 ? 182.37596 104.45213 161.96953 1.000 182.53733 86 ALA A O 1
ATOM 570 N N . MET A 1 87 ? 182.58180 106.15747 163.42776 1.000 176.21988 87 MET A N 1
ATOM 571 C CA . MET A 1 87 ? 182.02894 107.12538 162.48665 1.000 175.41860 87 MET A CA 1
ATOM 572 C C . MET A 1 87 ? 182.91478 107.26202 161.25611 1.000 175.67155 87 MET A C 1
ATOM 573 O O . MET A 1 87 ? 182.41819 107.29599 160.12425 1.000 174.87398 87 MET A O 1
ATOM 578 N N . LEU A 1 88 ? 184.23216 107.34254 161.45802 1.000 176.40331 88 LEU A N 1
ATOM 579 C CA . LEU A 1 88 ? 185.14621 107.41712 160.32145 1.000 175.38454 88 LEU A CA 1
ATOM 580 C C . LEU A 1 88 ? 185.13742 106.12283 159.51545 1.000 174.50665 88 LEU A C 1
ATOM 581 O O . LEU A 1 88 ? 185.21162 106.15530 158.28143 1.000 172.88218 88 LEU A O 1
ATOM 586 N N . GLY A 1 89 ? 185.05293 104.97507 160.19309 1.000 174.46967 89 GLY A N 1
ATOM 587 C CA . GLY A 1 89 ? 184.99892 103.70761 159.48289 1.000 174.63286 89 GLY A CA 1
ATOM 588 C C . GLY A 1 89 ? 183.76724 103.58195 158.60913 1.000 174.96988 89 GLY A C 1
ATOM 589 O O . GLY A 1 89 ? 183.82989 103.03235 157.50677 1.000 177.63897 89 GLY A O 1
ATOM 590 N N . ARG A 1 90 ? 182.62865 104.08897 159.08898 1.000 162.64139 90 ARG A N 1
ATOM 591 C CA . ARG A 1 90 ? 181.42805 104.12367 158.26254 1.000 163.05674 90 ARG A CA 1
ATOM 592 C C . ARG A 1 90 ? 181.61516 104.99588 157.02766 1.000 163.31400 90 ARG A C 1
ATOM 593 O O . ARG A 1 90 ? 180.90752 104.80527 156.03292 1.000 159.90197 90 ARG A O 1
ATOM 601 N N . LEU A 1 91 ? 182.56059 105.93373 157.06352 1.000 170.92876 91 LEU A N 1
ATOM 602 C CA . LEU A 1 91 ? 182.85720 106.80218 155.93391 1.000 170.36578 91 LEU A CA 1
ATOM 603 C C . LEU A 1 91 ? 184.08520 106.34910 155.15339 1.000 169.64192 91 LEU A C 1
ATOM 604 O O . LEU A 1 91 ? 184.51990 107.05416 154.23744 1.000 168.30567 91 LEU A O 1
ATOM 609 N N . GLY A 1 92 ? 184.65547 105.19600 155.49673 1.000 172.68355 92 GLY A N 1
ATOM 610 C CA . GLY A 1 92 ? 185.80127 104.68021 154.77331 1.000 172.54831 92 GLY A CA 1
ATOM 611 C C . GLY A 1 92 ? 187.13271 105.28674 155.14688 1.000 174.70344 92 GLY A C 1
ATOM 612 O O . GLY A 1 92 ? 188.07958 105.20580 154.36144 1.000 175.23517 92 GLY A O 1
ATOM 613 N N . LEU A 1 93 ? 187.23863 105.89592 156.32371 1.000 182.11939 93 LEU A N 1
ATOM 614 C CA . LEU A 1 93 ? 188.47345 106.51883 156.77761 1.000 181.00375 93 LEU A CA 1
ATOM 615 C C . LEU A 1 93 ? 188.96390 105.85324 158.05739 1.000 180.27250 93 LEU A C 1
ATOM 616 O O . LEU A 1 93 ? 188.18630 105.25067 158.80250 1.000 180.46913 93 LEU A O 1
ATOM 621 N N . ARG A 1 94 ? 190.26743 105.96490 158.30092 1.000 191.91445 94 ARG A N 1
ATOM 622 C CA . ARG A 1 94 ? 190.91161 105.38555 159.47175 1.000 193.11824 94 ARG A CA 1
ATOM 623 C C . ARG A 1 94 ? 191.39862 106.49275 160.39807 1.000 193.77380 94 ARG A C 1
ATOM 624 O O . ARG A 1 94 ? 191.87201 107.53521 159.93789 1.000 193.54389 94 ARG A O 1
ATOM 632 N N . LEU A 1 95 ? 191.28471 106.26470 161.70414 1.000 191.01288 95 LEU A N 1
ATOM 633 C CA . LEU A 1 95 ? 191.67404 107.25814 162.69586 1.000 191.13111 95 LEU A CA 1
ATOM 634 C C . LEU A 1 95 ? 193.09200 106.98933 163.18709 1.000 191.26395 95 LEU A C 1
ATOM 635 O O . LEU A 1 95 ? 193.42198 105.86048 163.56489 1.000 190.79728 95 LEU A O 1
ATOM 640 N N . VAL A 1 96 ? 193.92750 108.03122 163.18264 1.000 193.28587 96 VAL A N 1
ATOM 641 C CA . VAL A 1 96 ? 195.30509 107.93825 163.64541 1.000 192.41156 96 VAL A CA 1
ATOM 642 C C . VAL A 1 96 ? 195.58255 109.08870 164.60369 1.000 193.14759 96 VAL A C 1
ATOM 643 O O . VAL A 1 96 ? 194.91275 110.12317 164.58277 1.000 194.58540 96 VAL A O 1
ATOM 647 N N . SER A 1 97 ? 196.58818 108.89235 165.45510 1.000 195.26295 97 SER A N 1
ATOM 648 C CA . SER A 1 97 ? 196.98929 109.89458 166.43160 1.000 196.61372 97 SER A CA 1
ATOM 649 C C . SER A 1 97 ? 198.50683 109.98738 166.47010 1.000 196.29370 97 SER A C 1
ATOM 650 O O . SER A 1 97 ? 199.21077 109.04044 166.10984 1.000 195.83764 97 SER A O 1
ATOM 653 N N . ASN A 1 98 ? 199.00527 111.14195 166.90895 1.000 204.91319 98 ASN A N 1
ATOM 654 C CA . ASN A 1 98 ? 200.43776 111.36664 167.04327 1.000 205.51729 98 ASN A CA 1
ATOM 655 C C . ASN A 1 98 ? 200.95046 111.13608 168.45959 1.000 206.35456 98 ASN A C 1
ATOM 656 O O . ASN A 1 98 ? 202.16635 111.15618 168.67334 1.000 206.15069 98 ASN A O 1
ATOM 661 N N . GLY A 1 99 ? 200.06414 110.91602 169.42308 1.000 204.92004 99 GLY A N 1
ATOM 662 C CA . GLY A 1 99 ? 200.48941 110.74201 170.79541 1.000 203.27193 99 GLY A CA 1
ATOM 663 C C . GLY A 1 99 ? 199.29606 110.68911 171.72792 1.000 203.78998 99 GLY A C 1
ATOM 664 O O . GLY A 1 99 ? 198.14950 110.54375 171.29664 1.000 204.72017 99 GLY A O 1
ATOM 665 N N . VAL A 1 100 ? 199.59520 110.80833 173.01925 1.000 210.38591 100 VAL A N 1
ATOM 666 C CA . VAL A 1 100 ? 198.60330 110.71314 174.08336 1.000 211.55851 100 VAL A CA 1
ATOM 667 C C . VAL A 1 100 ? 198.67742 111.97637 174.92928 1.000 210.08841 100 VAL A C 1
ATOM 668 O O . VAL A 1 100 ? 199.77038 112.41333 175.30822 1.000 208.73822 100 VAL A O 1
ATOM 672 N N . LEU A 1 101 ? 197.51734 112.55908 175.22099 1.000 215.00012 101 LEU A N 1
ATOM 673 C CA . LEU A 1 101 ? 197.40861 113.74758 176.05760 1.000 215.09323 101 LEU A CA 1
ATOM 674 C C . LEU A 1 101 ? 196.78729 113.35445 177.39112 1.000 215.22867 101 LEU A C 1
ATOM 675 O O . LEU A 1 101 ? 195.71151 112.74693 177.42380 1.000 214.55989 101 LEU A O 1
ATOM 680 N N . TYR A 1 102 ? 197.46383 113.70004 178.48320 1.000 222.44902 102 TYR A N 1
ATOM 681 C CA . TYR A 1 102 ? 196.99070 113.38130 179.82308 1.000 222.79955 102 TYR A CA 1
ATOM 682 C C . TYR A 1 102 ? 196.07389 114.49236 180.31743 1.000 222.38758 102 TYR A C 1
ATOM 683 O O . TYR A 1 102 ? 196.46290 115.66449 180.33663 1.000 220.81277 102 TYR A O 1
ATOM 692 N N . THR A 1 103 ? 194.86060 114.12085 180.71852 1.000 229.72918 103 THR A N 1
ATOM 693 C CA . THR A 1 103 ? 193.83420 115.07222 181.13134 1.000 229.73951 103 THR A CA 1
ATOM 694 C C . THR A 1 103 ? 193.47453 114.91439 182.60581 1.000 228.78552 103 THR A C 1
ATOM 695 O O . THR A 1 103 ? 192.31228 115.04160 182.99494 1.000 227.58442 103 THR A O 1
ATOM 699 N N . ASP A 1 104 ? 194.46950 114.63366 183.44211 1.000 233.52094 104 ASP A N 1
ATOM 700 C CA . ASP A 1 104 ? 194.22770 114.50780 184.87237 1.000 233.92804 104 ASP A CA 1
ATOM 701 C C . ASP A 1 104 ? 194.05082 115.88567 185.49870 1.000 233.64251 104 ASP A C 1
ATOM 702 O O . ASP A 1 104 ? 194.87734 116.78135 185.29945 1.000 233.04973 104 ASP A O 1
ATOM 707 N N . GLY A 1 105 ? 192.96890 116.05569 186.25506 1.000 233.50475 105 GLY A N 1
ATOM 708 C CA . GLY A 1 105 ? 192.70195 117.31535 186.91716 1.000 232.93102 105 GLY A CA 1
ATOM 709 C C . GLY A 1 105 ? 192.19955 118.42305 186.02049 1.000 233.63158 105 GLY A C 1
ATOM 710 O O . GLY A 1 105 ? 192.15774 119.57879 186.45728 1.000 233.58988 105 GLY A O 1
ATOM 711 N N . ILE A 1 106 ? 191.82037 118.11425 184.78316 1.000 230.74238 106 ILE A N 1
ATOM 712 C CA . ILE A 1 106 ? 191.34507 119.10385 183.82416 1.000 230.42143 106 ILE A CA 1
ATOM 713 C C . ILE A 1 106 ? 189.93289 118.72294 183.40486 1.000 229.96043 106 ILE A C 1
ATOM 714 O O . ILE A 1 106 ? 189.66629 117.55670 183.09320 1.000 229.26333 106 ILE A O 1
ATOM 719 N N . ASP A 1 107 ? 189.03225 119.70375 183.39838 1.000 221.29435 107 ASP A N 1
ATOM 720 C CA . ASP A 1 107 ? 187.64173 119.48969 183.02130 1.000 220.96264 107 ASP A CA 1
ATOM 721 C C . ASP A 1 107 ? 187.32204 120.00108 181.62489 1.000 220.44445 107 ASP A C 1
ATOM 722 O O . ASP A 1 107 ? 186.80243 119.24869 180.79546 1.000 220.68263 107 ASP A O 1
ATOM 727 N N . LYS A 1 108 ? 187.62140 121.26465 181.33725 1.000 205.11151 108 LYS A N 1
ATOM 728 C CA . LYS A 1 108 ? 187.28239 121.86382 180.05308 1.000 204.65491 108 LYS A CA 1
ATOM 729 C C . LYS A 1 108 ? 188.51670 121.92819 179.16082 1.000 203.54543 108 LYS A C 1
ATOM 730 O O . LYS A 1 108 ? 189.58990 122.35134 179.60306 1.000 202.89027 108 LYS A O 1
ATOM 736 N N . LEU A 1 109 ? 188.35870 121.51266 177.90541 1.000 197.16728 109 LEU A N 1
ATOM 737 C CA . LEU A 1 109 ? 189.45601 121.49058 176.94847 1.000 197.04875 109 LEU A CA 1
ATOM 738 C C . LEU A 1 109 ? 188.95876 122.04406 175.62290 1.000 196.81709 109 LEU A C 1
ATOM 739 O O . LEU A 1 109 ? 187.85883 121.69985 175.18418 1.000 197.27748 109 LEU A O 1
ATOM 744 N N . TYR A 1 110 ? 189.74975 122.91110 174.99497 1.000 187.00844 110 TYR A N 1
ATOM 745 C CA . TYR A 1 110 ? 189.33057 123.49691 173.73002 1.000 187.11056 110 TYR A CA 1
ATOM 746 C C . TYR A 1 110 ? 189.54951 122.50075 172.59842 1.000 187.47938 110 TYR A C 1
ATOM 747 O O . TYR A 1 110 ? 190.63395 121.92709 172.46038 1.000 188.06711 110 TYR A O 1
ATOM 756 N N . GLN A 1 111 ? 188.51874 122.29572 171.78199 1.000 175.46866 111 GLN A N 1
ATOM 757 C CA . GLN A 1 111 ? 188.56671 121.33897 170.68787 1.000 174.09195 111 GLN A CA 1
ATOM 758 C C . GLN A 1 111 ? 188.14044 122.01919 169.39681 1.000 172.15315 111 GLN A C 1
ATOM 759 O O . GLN A 1 111 ? 187.22981 122.85714 169.39032 1.000 173.23874 111 GLN A O 1
ATOM 765 N N . ILE A 1 112 ? 188.82636 121.66215 168.31168 1.000 159.32015 112 ILE A N 1
ATOM 766 C CA . ILE A 1 112 ? 188.54257 122.17164 166.97432 1.000 161.15628 112 ILE A CA 1
ATOM 767 C C . ILE A 1 112 ? 188.42457 120.98583 166.02657 1.000 163.43778 112 ILE A C 1
ATOM 768 O O . ILE A 1 112 ? 189.27315 120.08830 166.04377 1.000 165.44298 112 ILE A O 1
ATOM 773 N N . THR A 1 113 ? 187.37571 120.97991 165.20485 1.000 158.15723 113 THR A N 1
ATOM 774 C CA . THR A 1 113 ? 187.10868 119.89813 164.26549 1.000 155.48817 113 THR A CA 1
ATOM 775 C C . THR A 1 113 ? 186.90208 120.47798 162.87448 1.000 155.03252 113 THR A C 1
ATOM 776 O O . THR A 1 113 ? 186.04375 121.34819 162.68613 1.000 157.26633 113 THR A O 1
ATOM 780 N N . ALA A 1 114 ? 187.67425 119.98323 161.90457 1.000 161.85547 114 ALA A N 1
ATOM 781 C CA . ALA A 1 114 ? 187.60722 120.46034 160.53106 1.000 162.43701 114 ALA A CA 1
ATOM 782 C C . ALA A 1 114 ? 187.70375 119.28521 159.56538 1.000 163.94440 114 ALA A C 1
ATOM 783 O O . ALA A 1 114 ? 188.25541 118.22830 159.88631 1.000 166.52236 114 ALA A O 1
ATOM 785 N N . ILE A 1 115 ? 187.15404 119.48706 158.36494 1.000 166.75866 115 ILE A N 1
ATOM 786 C CA . ILE A 1 115 ? 187.15312 118.48191 157.31125 1.000 166.23351 115 ILE A CA 1
ATOM 787 C C . ILE A 1 115 ? 187.58558 119.13416 156.00491 1.000 167.80294 115 ILE A C 1
ATOM 788 O O . ILE A 1 115 ? 187.54067 120.35554 155.84604 1.000 168.68002 115 ILE A O 1
ATOM 793 N N . SER A 1 116 ? 188.01253 118.29583 155.06377 1.000 177.41651 116 SER A N 1
ATOM 794 C CA . SER A 1 116 ? 188.39020 118.78108 153.74506 1.000 175.16476 116 SER A CA 1
ATOM 795 C C . SER A 1 116 ? 187.15687 119.22281 152.96043 1.000 175.30952 116 SER A C 1
ATOM 796 O O . SER A 1 116 ? 186.03049 118.79054 153.22068 1.000 175.89193 116 SER A O 1
ATOM 799 N N . ARG A 1 117 ? 187.38532 120.10731 151.98628 1.000 176.71918 117 ARG A N 1
ATOM 800 C CA . ARG A 1 117 ? 186.27855 120.64323 151.19897 1.000 177.71668 117 ARG A CA 1
ATOM 801 C C . ARG A 1 117 ? 185.63575 119.57192 150.32538 1.000 178.69003 117 ARG A C 1
ATOM 802 O O . ARG A 1 117 ? 184.40574 119.52430 150.20092 1.000 177.92395 117 ARG A O 1
ATOM 810 N N . GLU A 1 118 ? 186.44388 118.71223 149.69928 1.000 175.46587 118 GLU A N 1
ATOM 811 C CA . GLU A 1 118 ? 185.87044 117.66753 148.85695 1.000 173.57818 118 GLU A CA 1
ATOM 812 C C . GLU A 1 118 ? 185.05197 116.68731 149.68832 1.000 173.70096 118 GLU A C 1
ATOM 813 O O . GLU A 1 118 ? 184.01762 116.18858 149.23131 1.000 173.72313 118 GLU A O 1
ATOM 819 N N . LEU A 1 119 ? 185.48499 116.41732 150.92278 1.000 163.09443 119 LEU A N 1
ATOM 820 C CA . LEU A 1 119 ? 184.68374 115.59207 151.82005 1.000 162.47285 119 LEU A CA 1
ATOM 821 C C . LEU A 1 119 ? 183.36845 116.27896 152.16308 1.000 165.20265 119 LEU A C 1
ATOM 822 O O . LEU A 1 119 ? 182.32049 115.62747 152.24480 1.000 166.21645 119 LEU A O 1
ATOM 827 N N . PHE A 1 120 ? 183.40618 117.59782 152.36616 1.000 163.94095 120 PHE A N 1
ATOM 828 C CA . PHE A 1 120 ? 182.18693 118.34915 152.64644 1.000 161.61944 120 PHE A CA 1
ATOM 829 C C . PHE A 1 120 ? 181.20984 118.25600 151.48042 1.000 160.59397 120 PHE A C 1
ATOM 830 O O . PHE A 1 120 ? 180.01065 118.02757 151.67370 1.000 160.56504 120 PHE A O 1
ATOM 838 N N . GLU A 1 121 ? 181.71301 118.40850 150.25399 1.000 162.66798 121 GLU A N 1
ATOM 839 C CA . GLU A 1 121 ? 180.84935 118.30103 149.08081 1.000 161.64050 121 GLU A CA 1
ATOM 840 C C . GLU A 1 121 ? 180.31206 116.88415 148.90725 1.000 163.34560 121 GLU A C 1
ATOM 841 O O . GLU A 1 121 ? 179.15012 116.69908 148.52506 1.000 164.57785 121 GLU A O 1
ATOM 847 N N . SER A 1 122 ? 181.14264 115.87136 149.17113 1.000 166.41092 122 SER A N 1
ATOM 848 C CA . SER A 1 122 ? 180.67773 114.49096 149.07529 1.000 166.27165 122 SER A CA 1
ATOM 849 C C . SER A 1 122 ? 179.57098 114.21424 150.08282 1.000 165.88341 122 SER A C 1
ATOM 850 O O . SER A 1 122 ? 178.57970 113.54928 149.76104 1.000 164.58165 122 SER A O 1
ATOM 853 N N . LEU A 1 123 ? 179.72660 114.71184 151.31180 1.000 161.93864 123 LEU A N 1
ATOM 854 C CA . LEU A 1 123 ? 178.65677 114.60557 152.29700 1.000 160.39123 123 LEU A CA 1
ATOM 855 C C . LEU A 1 123 ? 177.41418 115.36078 151.84992 1.000 160.34454 123 LEU A C 1
ATOM 856 O O . LEU A 1 123 ? 176.29040 114.92099 152.11756 1.000 161.01564 123 LEU A O 1
ATOM 861 N N . GLN A 1 124 ? 177.59703 116.49893 151.18071 1.000 167.42701 124 GLN A N 1
ATOM 862 C CA . GLN A 1 124 ? 176.45690 117.28145 150.71873 1.000 167.90596 124 GLN A CA 1
ATOM 863 C C . GLN A 1 124 ? 175.66753 116.54652 149.64085 1.000 167.63841 124 GLN A C 1
ATOM 864 O O . GLN A 1 124 ? 174.43120 116.57036 149.64827 1.000 165.23219 124 GLN A O 1
ATOM 870 N N . LYS A 1 125 ? 176.35639 115.88540 148.70859 1.000 173.54353 125 LYS A N 1
ATOM 871 C CA . LYS A 1 125 ? 175.70917 115.33660 147.52176 1.000 173.23193 125 LYS A CA 1
ATOM 872 C C . LYS A 1 125 ? 175.70007 113.81284 147.49322 1.000 173.62961 125 LYS A C 1
ATOM 873 O O . LYS A 1 125 ? 174.63104 113.20413 147.39466 1.000 173.19465 125 LYS A O 1
ATOM 879 N N . GLU A 1 126 ? 176.86863 113.17332 147.57197 1.000 172.66742 126 GLU A N 1
ATOM 880 C CA . GLU A 1 126 ? 176.94233 111.73039 147.35918 1.000 170.40380 126 GLU A CA 1
ATOM 881 C C . GLU A 1 126 ? 176.57829 110.95070 148.61715 1.000 167.32076 126 GLU A C 1
ATOM 882 O O . GLU A 1 126 ? 175.77687 110.01192 148.56419 1.000 167.75348 126 GLU A O 1
ATOM 888 N N . LYS A 1 127 ? 177.15986 111.32182 149.75461 1.000 162.74574 127 LYS A N 1
ATOM 889 C CA . LYS A 1 127 ? 176.99055 110.59610 151.01207 1.000 164.33823 127 LYS A CA 1
ATOM 890 C C . LYS A 1 127 ? 175.96262 111.26053 151.91763 1.000 166.08855 127 LYS A C 1
ATOM 891 O O . LYS A 1 127 ? 176.12283 111.29659 153.14051 1.000 166.20367 127 LYS A O 1
ATOM 897 N N . ARG A 1 128 ? 174.89390 111.79638 151.32480 1.000 163.32114 128 ARG A N 1
ATOM 898 C CA . ARG A 1 128 ? 173.91516 112.56611 152.08602 1.000 164.07488 128 ARG A CA 1
ATOM 899 C C . ARG A 1 128 ? 173.21346 111.71547 153.13901 1.000 165.86539 128 ARG A C 1
ATOM 900 O O . ARG A 1 128 ? 173.02199 112.15934 154.27696 1.000 166.54994 128 ARG A O 1
ATOM 908 N N . GLU A 1 129 ? 172.82710 110.48987 152.78462 1.000 156.01995 129 GLU A N 1
ATOM 909 C CA . GLU A 1 129 ? 171.96680 109.66465 153.62440 1.000 155.34337 129 GLU A CA 1
ATOM 910 C C . GLU A 1 129 ? 172.72060 108.52731 154.30657 1.000 154.95429 129 GLU A C 1
ATOM 911 O O . GLU A 1 129 ? 172.14315 107.46336 154.55346 1.000 155.09465 129 GLU A O 1
ATOM 917 N N . ILE A 1 130 ? 174.00161 108.72769 154.61772 1.000 150.21392 130 ILE A N 1
ATOM 918 C CA . ILE A 1 130 ? 174.78195 107.66485 155.24329 1.000 152.43264 130 ILE A CA 1
ATOM 919 C C . ILE A 1 130 ? 174.33356 107.43498 156.68179 1.000 153.35172 130 ILE A C 1
ATOM 920 O O . ILE A 1 130 ? 174.15771 106.28994 157.11469 1.000 153.56994 130 ILE A O 1
ATOM 925 N N . PHE A 1 131 ? 174.13154 108.51028 157.44217 1.000 147.52734 131 PHE A N 1
ATOM 926 C CA . PHE A 1 131 ? 173.76924 108.41433 158.84937 1.000 146.78441 131 PHE A CA 1
ATOM 927 C C . PHE A 1 131 ? 172.26183 108.44236 159.07540 1.000 146.67774 131 PHE A C 1
ATOM 928 O O . PHE A 1 131 ? 171.81640 108.80479 160.17020 1.000 146.62951 131 PHE A O 1
ATOM 936 N N . GLU A 1 132 ? 171.47085 108.06772 158.06758 1.000 148.13248 132 GLU A N 1
ATOM 937 C CA . GLU A 1 132 ? 170.01878 108.14212 158.18960 1.000 147.73909 132 GLU A CA 1
ATOM 938 C C . GLU A 1 132 ? 169.48032 107.16297 159.22730 1.000 147.77637 132 GLU A C 1
ATOM 939 O O . GLU A 1 132 ? 168.42069 107.40822 159.81393 1.000 145.71855 132 GLU A O 1
ATOM 945 N N . ASP A 1 133 ? 170.19107 106.06165 159.47727 1.000 145.37948 133 ASP A N 1
ATOM 946 C CA . ASP A 1 133 ? 169.70397 105.04059 160.39822 1.000 146.50887 133 ASP A CA 1
ATOM 947 C C . ASP A 1 133 ? 169.70940 105.48969 161.85324 1.000 147.37995 133 ASP A C 1
ATOM 948 O O . ASP A 1 133 ? 169.09766 104.81671 162.68939 1.000 146.42276 133 ASP A O 1
ATOM 953 N N . VAL A 1 134 ? 170.37876 106.59622 162.17623 1.000 141.92234 134 VAL A N 1
ATOM 954 C CA . VAL A 1 134 ? 170.42823 107.05695 163.55996 1.000 142.66080 134 VAL A CA 1
ATOM 955 C C . VAL A 1 134 ? 169.09124 107.64633 163.99876 1.000 140.85992 134 VAL A C 1
ATOM 956 O O . VAL A 1 134 ? 168.71769 107.53888 165.17237 1.000 134.97756 134 VAL A O 1
ATOM 960 N N . GLN A 1 135 ? 168.35720 108.26971 163.08198 1.000 132.73965 135 GLN A N 1
ATOM 961 C CA . GLN A 1 135 ? 167.13830 108.98194 163.43444 1.000 124.69153 135 GLN A CA 1
ATOM 962 C C . GLN A 1 135 ? 166.06979 108.02971 163.95873 1.000 129.69624 135 GLN A C 1
ATOM 963 O O . GLN A 1 135 ? 166.01884 106.85176 163.59460 1.000 132.93263 135 GLN A O 1
ATOM 969 N N . GLU A 1 136 ? 165.21283 108.55514 164.82870 1.000 128.32146 136 GLU A N 1
ATOM 970 C CA . GLU A 1 136 ? 164.06139 107.83193 165.34320 1.000 125.36651 136 GLU A CA 1
ATOM 971 C C . GLU A 1 136 ? 162.77739 108.44595 164.80095 1.000 128.76826 136 GLU A C 1
ATOM 972 O O . GLU A 1 136 ? 162.70130 109.65246 164.55277 1.000 131.80298 136 GLU A O 1
ATOM 978 N N . LYS A 1 137 ? 161.76875 107.60208 164.61379 1.000 127.13002 137 LYS A N 1
ATOM 979 C CA . LYS A 1 137 ? 160.47774 108.07477 164.14067 1.000 126.69140 137 LYS A CA 1
ATOM 980 C C . LYS A 1 137 ? 159.77640 108.88514 165.22651 1.000 132.27078 137 LYS A C 1
ATOM 981 O O . LYS A 1 137 ? 159.87966 108.59008 166.41943 1.000 131.65113 137 LYS A O 1
ATOM 987 N N . ILE A 1 138 ? 159.05519 109.91656 164.80087 1.000 112.25921 138 ILE A N 1
ATOM 988 C CA . ILE A 1 138 ? 158.38209 110.81758 165.73000 1.000 106.63230 138 ILE A CA 1
ATOM 989 C C . ILE A 1 138 ? 157.10161 110.16171 166.22646 1.000 111.25356 138 ILE A C 1
ATOM 990 O O . ILE A 1 138 ? 156.27332 109.70591 165.42961 1.000 110.23693 138 ILE A O 1
ATOM 995 N N . THR A 1 139 ? 156.93691 110.11057 167.54732 1.000 112.44576 139 THR A N 1
ATOM 996 C CA . THR A 1 139 ? 155.76129 109.52293 168.17029 1.000 111.02910 139 THR A CA 1
ATOM 997 C C . THR A 1 139 ? 155.22773 110.46310 169.24270 1.000 109.57948 139 THR A C 1
ATOM 998 O O . THR A 1 139 ? 155.92555 111.36441 169.71439 1.000 111.36275 139 THR A O 1
ATOM 1002 N N . PHE A 1 140 ? 153.97265 110.24306 169.62129 1.000 115.76693 140 PHE A N 1
ATOM 1003 C CA . PHE A 1 140 ? 153.29477 111.03931 170.63514 1.000 116.34046 140 PHE A CA 1
ATOM 1004 C C . PHE A 1 140 ? 153.02086 110.17198 171.85507 1.000 117.97487 140 PHE A C 1
ATOM 1005 O O . PHE A 1 140 ? 152.54091 109.04141 171.72224 1.000 122.25582 140 PHE A O 1
ATOM 1013 N N . ASN A 1 141 ? 153.32446 110.70085 173.03645 1.000 113.41996 141 ASN A N 1
ATOM 1014 C CA . ASN A 1 141 ? 153.10905 110.00191 174.30145 1.000 110.30471 141 ASN A CA 1
ATOM 1015 C C . ASN A 1 141 ? 152.25963 110.90447 175.18927 1.000 114.20523 141 ASN A C 1
ATOM 1016 O O . ASN A 1 141 ? 152.77904 111.81731 175.83840 1.000 119.19138 141 ASN A O 1
ATOM 1021 N N . PHE A 1 142 ? 150.95649 110.64621 175.22025 1.000 108.14177 142 PHE A N 1
ATOM 1022 C CA . PHE A 1 142 ? 150.01227 111.47984 175.94999 1.000 112.74021 142 PHE A CA 1
ATOM 1023 C C . PHE A 1 142 ? 149.89001 111.10426 177.41922 1.000 114.62896 142 PHE A C 1
ATOM 1024 O O . PHE A 1 142 ? 149.08819 111.71444 178.13313 1.000 115.96298 142 PHE A O 1
ATOM 1032 N N . SER A 1 143 ? 150.65559 110.12309 177.88750 1.000 118.54169 143 SER A N 1
ATOM 1033 C CA . SER A 1 143 ? 150.61521 109.73269 179.28942 1.000 115.84119 143 SER A CA 1
ATOM 1034 C C . SER A 1 143 ? 151.49668 110.60356 180.17319 1.000 116.53631 143 SER A C 1
ATOM 1035 O O . SER A 1 143 ? 151.51257 110.40103 181.39151 1.000 118.03947 143 SER A O 1
ATOM 1038 N N . LYS A 1 144 ? 152.22306 111.55931 179.60053 1.000 109.58844 144 LYS A N 1
ATOM 1039 C CA . LYS A 1 144 ? 153.08302 112.44634 180.37016 1.000 109.64771 144 LYS A CA 1
ATOM 1040 C C . LYS A 1 144 ? 152.37466 113.71169 180.83537 1.000 116.40566 144 LYS A C 1
ATOM 1041 O O . LYS A 1 144 ? 152.98639 114.52263 181.53688 1.000 115.00741 144 LYS A O 1
ATOM 1047 N N . VAL A 1 145 ? 151.11007 113.90424 180.46264 1.000 127.03016 145 VAL A N 1
ATOM 1048 C CA . VAL A 1 145 ? 150.32918 115.05253 180.89690 1.000 124.05916 145 VAL A CA 1
ATOM 1049 C C . VAL A 1 145 ? 148.97909 114.55901 181.39734 1.000 123.85568 145 VAL A C 1
ATOM 1050 O O . VAL A 1 145 ? 148.49714 113.49235 181.01090 1.000 121.42185 145 VAL A O 1
ATOM 1054 N N . ASP A 1 146 ? 148.36981 115.35329 182.27387 1.000 120.62427 146 ASP A N 1
ATOM 1055 C CA . ASP A 1 146 ? 147.07809 115.02948 182.86940 1.000 119.40435 146 ASP A CA 1
ATOM 1056 C C . ASP A 1 146 ? 146.04410 116.01161 182.33299 1.000 117.97028 146 ASP A C 1
ATOM 1057 O O . ASP A 1 146 ? 146.04580 117.18971 182.70461 1.000 119.74608 146 ASP A O 1
ATOM 1062 N N . LEU A 1 147 ? 145.16586 115.52602 181.46786 1.000 105.65418 147 LEU A N 1
ATOM 1063 C CA . LEU A 1 147 ? 144.13092 116.32978 180.84005 1.000 99.76761 147 LEU A CA 1
ATOM 1064 C C . LEU A 1 147 ? 142.84755 115.51944 180.78742 1.000 98.93176 147 LEU A C 1
ATOM 1065 O O . LEU A 1 147 ? 142.88409 114.28544 180.83755 1.000 104.05785 147 LEU A O 1
ATOM 1070 N N . PRO A 1 148 ? 141.69608 116.18287 180.69749 1.000 101.91135 148 PRO A N 1
ATOM 1071 C CA . PRO A 1 148 ? 140.44508 115.44766 180.49151 1.000 108.49016 148 PRO A CA 1
ATOM 1072 C C . PRO A 1 148 ? 140.48885 114.65626 179.19368 1.000 114.30653 148 PRO A C 1
ATOM 1073 O O . PRO A 1 148 ? 141.12702 115.05547 178.21828 1.000 121.31068 148 PRO A O 1
ATOM 1077 N N . GLU A 1 149 ? 139.80365 113.51087 179.19532 1.000 118.34171 149 GLU A N 1
ATOM 1078 C CA . GLU A 1 149 ? 139.87582 112.60471 178.05301 1.000 112.98833 149 GLU A CA 1
ATOM 1079 C C . GLU A 1 149 ? 139.24926 113.22020 176.80754 1.000 114.30547 149 GLU A C 1
ATOM 1080 O O . GLU A 1 149 ? 139.73834 113.01077 175.68989 1.000 122.16153 149 GLU A O 1
ATOM 1086 N N . LYS A 1 150 ? 138.15999 113.97383 176.97579 1.000 108.36897 150 LYS A N 1
ATOM 1087 C CA . LYS A 1 150 ? 137.49899 114.58769 175.83078 1.000 110.63979 150 LYS A CA 1
ATOM 1088 C C . LYS A 1 150 ? 138.37372 115.62683 175.14294 1.000 116.76533 150 LYS A C 1
ATOM 1089 O O . LYS A 1 150 ? 138.10738 115.97321 173.98820 1.000 120.62494 150 LYS A O 1
ATOM 1095 N N . TYR A 1 151 ? 139.40337 116.13225 175.81964 1.000 105.24702 151 TYR A N 1
ATOM 1096 C CA . TYR A 1 151 ? 140.35159 117.04101 175.18935 1.000 101.49488 151 TYR A CA 1
ATOM 1097 C C . TYR A 1 151 ? 141.51772 116.29455 174.55660 1.000 101.40853 151 TYR A C 1
ATOM 1098 O O . TYR A 1 151 ? 142.02538 116.71063 173.50866 1.000 115.26017 151 TYR A O 1
ATOM 1107 N N . VAL A 1 152 ? 141.94963 115.19170 175.17125 1.000 99.30926 152 VAL A N 1
ATOM 1108 C CA . VAL A 1 152 ? 142.99476 114.37149 174.56856 1.000 101.82396 152 VAL A CA 1
ATOM 1109 C C . VAL A 1 152 ? 142.50312 113.77371 173.25716 1.000 103.39783 152 VAL A C 1
ATOM 1110 O O . VAL A 1 152 ? 143.26111 113.65790 172.28683 1.000 112.43924 152 VAL A O 1
ATOM 1114 N N . LYS A 1 153 ? 141.22419 113.39341 173.20251 1.000 97.08384 153 LYS A N 1
ATOM 1115 C CA . LYS A 1 153 ? 140.66637 112.87060 171.95942 1.000 96.50413 153 LYS A CA 1
ATOM 1116 C C . LYS A 1 153 ? 140.75943 113.89447 170.83648 1.000 108.61531 153 LYS A C 1
ATOM 1117 O O . LYS A 1 153 ? 141.13036 113.55543 169.70764 1.000 114.94085 153 LYS A O 1
ATOM 1123 N N . LYS A 1 154 ? 140.42362 115.15220 171.12411 1.000 103.67742 154 LYS A N 1
ATOM 1124 C CA . LYS A 1 154 ? 140.53399 116.19352 170.10830 1.000 98.22487 154 LYS A CA 1
ATOM 1125 C C . LYS A 1 154 ? 141.98785 116.46195 169.73936 1.000 93.32116 154 LYS A C 1
ATOM 1126 O O . LYS A 1 154 ? 142.30975 116.64568 168.56040 1.000 95.96053 154 LYS A O 1
ATOM 1132 N N . LEU A 1 155 ? 142.88030 116.48552 170.72856 1.000 88.13455 155 LEU A N 1
ATOM 1133 C CA . LEU A 1 155 ? 144.27682 116.81157 170.47557 1.000 79.55442 155 LEU A CA 1
ATOM 1134 C C . LEU A 1 155 ? 145.05127 115.68403 169.80762 1.000 80.70978 155 LEU A C 1
ATOM 1135 O O . LEU A 1 155 ? 146.15582 115.92927 169.31357 1.000 85.78186 155 LEU A O 1
ATOM 1140 N N . ARG A 1 156 ? 144.51410 114.46256 169.78296 1.000 97.24442 156 ARG A N 1
ATOM 1141 C CA . ARG A 1 156 ? 145.22533 113.36404 169.13648 1.000 100.75892 156 ARG A CA 1
ATOM 1142 C C . ARG A 1 156 ? 145.37776 113.55920 167.63307 1.000 110.70200 156 ARG A C 1
ATOM 1143 O O . ARG A 1 156 ? 146.21397 112.88853 167.02043 1.000 109.72423 156 ARG A O 1
ATOM 1151 N N . LEU A 1 157 ? 144.59966 114.45722 167.02498 1.000 107.74605 157 LEU A N 1
ATOM 1152 C CA . LEU A 1 157 ? 144.70019 114.69527 165.58910 1.000 97.48727 157 LEU A CA 1
ATOM 1153 C C . LEU A 1 157 ? 146.01663 115.34230 165.18240 1.000 91.35908 157 LEU A C 1
ATOM 1154 O O . LEU A 1 157 ? 146.31347 115.39483 163.98558 1.000 91.93202 157 LEU A O 1
ATOM 1159 N N . LEU A 1 158 ? 146.80630 115.83462 166.13621 1.000 94.32743 158 LEU A N 1
ATOM 1160 C CA . LEU A 1 158 ? 148.09734 116.42943 165.81910 1.000 100.86290 158 LEU A CA 1
ATOM 1161 C C . LEU A 1 158 ? 149.12918 115.40429 165.37021 1.000 103.32650 158 LEU A C 1
ATOM 1162 O O . LEU A 1 158 ? 150.20340 115.79953 164.90663 1.000 105.78819 158 LEU A O 1
ATOM 1167 N N . GLU A 1 159 ? 148.83992 114.10841 165.49867 1.000 103.83092 159 GLU A N 1
ATOM 1168 C CA . GLU A 1 159 ? 149.80084 113.08308 165.11330 1.000 108.88871 159 GLU A CA 1
ATOM 1169 C C . GLU A 1 159 ? 149.90310 112.90809 163.60435 1.000 113.30362 159 GLU A C 1
ATOM 1170 O O . GLU A 1 159 ? 150.87682 112.31425 163.12932 1.000 112.67935 159 GLU A O 1
ATOM 1176 N N . LEU A 1 160 ? 148.92791 113.41034 162.84304 1.000 103.24294 160 LEU A N 1
ATOM 1177 C CA . LEU A 1 160 ? 148.99258 113.32116 161.38949 1.000 97.74656 160 LEU A CA 1
ATOM 1178 C C . LEU A 1 160 ? 150.06402 114.22870 160.79954 1.000 101.50252 160 LEU A C 1
ATOM 1179 O O . LEU A 1 160 ? 150.52121 113.97693 159.68018 1.000 109.39074 160 LEU A O 1
ATOM 1184 N N . MET A 1 161 ? 150.46250 115.27636 161.52261 1.000 107.99688 161 MET A N 1
ATOM 1185 C CA . MET A 1 161 ? 151.48935 116.22047 161.07766 1.000 106.59375 161 MET A CA 1
ATOM 1186 C C . MET A 1 161 ? 151.08312 116.92442 159.78313 1.000 104.74841 161 MET A C 1
ATOM 1187 O O . MET A 1 161 ? 151.82212 116.94486 158.79771 1.000 97.87125 161 MET A O 1
ATOM 1192 N N . GLU A 1 162 ? 149.88982 117.50890 159.79804 1.000 110.66049 162 GLU A N 1
ATOM 1193 C CA . GLU A 1 162 ? 149.40420 118.38401 158.74336 1.000 106.55405 162 GLU A CA 1
ATOM 1194 C C . GLU A 1 162 ? 149.20787 119.78232 159.31544 1.000 108.20517 162 GLU A C 1
ATOM 1195 O O . GLU A 1 162 ? 149.21023 119.98415 160.53282 1.000 117.13195 162 GLU A O 1
ATOM 1201 N N . ASP A 1 163 ? 149.04166 120.75788 158.42430 1.000 91.38012 163 ASP A N 1
ATOM 1202 C CA . ASP A 1 163 ? 148.81291 122.12888 158.86113 1.000 93.09360 163 ASP A CA 1
ATOM 1203 C C . ASP A 1 163 ? 147.53763 122.20605 159.68727 1.000 96.62199 163 ASP A C 1
ATOM 1204 O O . ASP A 1 163 ? 146.49861 121.66699 159.29690 1.000 101.36151 163 ASP A O 1
ATOM 1209 N N . THR A 1 164 ? 147.61340 122.88082 160.83163 1.000 86.44030 164 THR A N 1
ATOM 1210 C CA . THR A 1 164 ? 146.52422 122.85916 161.79709 1.000 78.85648 164 THR A CA 1
ATOM 1211 C C . THR A 1 164 ? 146.13913 124.27286 162.20618 1.000 85.99104 164 THR A C 1
ATOM 1212 O O . THR A 1 164 ? 146.99941 125.15053 162.33829 1.000 101.58071 164 THR A O 1
ATOM 1216 N N . ILE A 1 165 ? 144.83969 124.48633 162.40144 1.000 69.46828 165 ILE A N 1
ATOM 1217 C CA . ILE A 1 165 ? 144.31884 125.72394 162.97106 1.000 70.41288 165 ILE A CA 1
ATOM 1218 C C . ILE A 1 165 ? 143.54453 125.37375 164.23471 1.000 78.62911 165 ILE A C 1
ATOM 1219 O O . ILE A 1 165 ? 142.64374 124.52760 164.20311 1.000 79.33208 165 ILE A O 1
ATOM 1224 N N . ILE A 1 166 ? 143.89762 126.01882 165.34405 1.000 91.48680 166 ILE A N 1
ATOM 1225 C CA . ILE A 1 166 ? 143.34028 125.70622 166.65374 1.000 79.18967 166 ILE A CA 1
ATOM 1226 C C . ILE A 1 166 ? 142.55584 126.91543 167.14682 1.000 87.46008 166 ILE A C 1
ATOM 1227 O O . ILE A 1 166 ? 143.13980 127.96083 167.47213 1.000 101.10901 166 ILE A O 1
ATOM 1232 N N . PHE A 1 167 ? 141.23503 126.76171 167.22170 1.000 76.84100 167 PHE A N 1
ATOM 1233 C CA . PHE A 1 167 ? 140.35203 127.72912 167.86571 1.000 77.93199 167 PHE A CA 1
ATOM 1234 C C . PHE A 1 167 ? 140.44287 127.48012 169.36353 1.000 83.53633 167 PHE A C 1
ATOM 1235 O O . PHE A 1 167 ? 139.77060 126.59527 169.90102 1.000 97.02245 167 PHE A O 1
ATOM 1243 N N . ASN A 1 168 ? 141.27408 128.26660 170.04722 1.000 83.00743 168 ASN A N 1
ATOM 1244 C CA . ASN A 1 168 ? 141.65476 127.98372 171.42954 1.000 84.37606 168 ASN A CA 1
ATOM 1245 C C . ASN A 1 168 ? 140.85884 128.87987 172.37315 1.000 87.68126 168 ASN A C 1
ATOM 1246 O O . ASN A 1 168 ? 141.30551 129.94634 172.79072 1.000 102.70460 168 ASN A O 1
ATOM 1251 N N . MET A 1 169 ? 139.65696 128.42566 172.71682 1.000 94.06025 169 MET A N 1
ATOM 1252 C CA . MET A 1 169 ? 138.84372 129.10084 173.71717 1.000 91.01818 169 MET A CA 1
ATOM 1253 C C . MET A 1 169 ? 139.08862 128.58687 175.12847 1.000 99.23773 169 MET A C 1
ATOM 1254 O O . MET A 1 169 ? 138.57156 129.17714 176.08126 1.000 106.67553 169 MET A O 1
ATOM 1259 N N . ALA A 1 170 ? 139.85278 127.50986 175.28550 1.000 102.00574 170 ALA A N 1
ATOM 1260 C CA . ALA A 1 170 ? 140.18414 126.96976 176.59538 1.000 96.53378 170 ALA A CA 1
ATOM 1261 C C . ALA A 1 170 ? 141.51263 127.48645 177.12725 1.000 93.25064 170 ALA A C 1
ATOM 1262 O O . ALA A 1 170 ? 141.90078 127.11755 178.23924 1.000 108.90982 170 ALA A O 1
ATOM 1264 N N . GLU A 1 171 ? 142.21404 128.32047 176.35900 1.000 85.12268 171 GLU A N 1
ATOM 1265 C CA . GLU A 1 171 ? 143.46069 128.95265 176.79236 1.000 92.81000 171 GLU A CA 1
ATOM 1266 C C . GLU A 1 171 ? 144.50679 127.92485 177.21881 1.000 98.06360 171 GLU A C 1
ATOM 1267 O O . GLU A 1 171 ? 145.20433 128.09939 178.21875 1.000 102.77537 171 GLU A O 1
ATOM 1273 N N . LEU A 1 172 ? 144.61254 126.84113 176.45877 1.000 94.01556 172 LEU A N 1
ATOM 1274 C CA . LEU A 1 172 ? 145.65210 125.85239 176.69038 1.000 92.05403 172 LEU A CA 1
ATOM 1275 C C . LEU A 1 172 ? 146.99009 126.35870 176.16445 1.000 93.66353 172 LEU A C 1
ATOM 1276 O O . LEU A 1 172 ? 147.05019 127.15955 175.22833 1.000 97.18146 172 LEU A O 1
ATOM 1281 N N . GLU A 1 173 ? 148.07073 125.88194 176.77699 1.000 97.96068 173 GLU A N 1
ATOM 1282 C CA . GLU A 1 173 ? 149.42961 126.23253 176.36960 1.000 97.81355 173 GLU A CA 1
ATOM 1283 C C . GLU A 1 173 ? 149.93692 125.15165 175.42224 1.000 108.34939 173 GLU A C 1
ATOM 1284 O O . GLU A 1 173 ? 150.39709 124.09309 175.85610 1.000 111.85746 173 GLU A O 1
ATOM 1290 N N . ILE A 1 174 ? 149.84462 125.42494 174.11996 1.000 96.82405 174 ILE A N 1
ATOM 1291 C CA . ILE A 1 174 ? 150.24267 124.43244 173.11934 1.000 92.26450 174 ILE A CA 1
ATOM 1292 C C . ILE A 1 174 ? 151.73732 124.12606 173.15777 1.000 96.01365 174 ILE A C 1
ATOM 1293 O O . ILE A 1 174 ? 152.10090 122.93922 173.10649 1.000 107.15907 174 ILE A O 1
ATOM 1298 N N . PRO A 1 175 ? 152.64614 125.11364 173.20090 1.000 96.80322 175 PRO A N 1
ATOM 1299 C CA . PRO A 1 175 ? 154.07802 124.76243 173.19318 1.000 102.20131 175 PRO A CA 1
ATOM 1300 C C . PRO A 1 175 ? 154.50218 123.87472 174.34907 1.000 102.45257 175 PRO A C 1
ATOM 1301 O O . PRO A 1 175 ? 155.31146 122.96239 174.14828 1.000 106.58633 175 PRO A O 1
ATOM 1305 N N . ASN A 1 176 ? 153.97427 124.10506 175.55374 1.000 100.51090 176 ASN A N 1
ATOM 1306 C CA . ASN A 1 176 ? 154.32852 123.25181 176.68366 1.000 97.09457 176 ASN A CA 1
ATOM 1307 C C . ASN A 1 176 ? 153.83325 121.82674 176.47437 1.000 103.68405 176 ASN A C 1
ATOM 1308 O O . ASN A 1 176 ? 154.56631 120.86331 176.72878 1.000 114.93206 176 ASN A O 1
ATOM 1313 N N . LEU A 1 177 ? 152.59776 121.67497 175.99323 1.000 84.72831 177 LEU A N 1
ATOM 1314 C CA . LEU A 1 177 ? 152.06403 120.34589 175.71881 1.000 82.50110 177 LEU A CA 1
ATOM 1315 C C . LEU A 1 177 ? 152.91238 119.61365 174.68998 1.000 89.42814 177 LEU A C 1
ATOM 1316 O O . LEU A 1 177 ? 153.27267 118.44636 174.88674 1.000 94.29546 177 LEU A O 1
ATOM 1321 N N . LEU A 1 178 ? 153.25131 120.28792 173.58981 1.000 84.63174 178 LEU A N 1
ATOM 1322 C CA . LEU A 1 178 ? 154.03974 119.64056 172.54766 1.000 79.44226 178 LEU A CA 1
ATOM 1323 C C . LEU A 1 178 ? 155.43924 119.30383 173.04221 1.000 82.75322 178 LEU A C 1
ATOM 1324 O O . LEU A 1 178 ? 155.97430 118.23965 172.71969 1.000 90.89392 178 LEU A O 1
ATOM 1329 N N . LYS A 1 179 ? 156.04850 120.18807 173.83294 1.000 90.60339 179 LYS A N 1
ATOM 1330 C CA . LYS A 1 179 ? 157.36344 119.88673 174.38313 1.000 92.22163 179 LYS A CA 1
ATOM 1331 C C . LYS A 1 179 ? 157.30007 118.73856 175.38043 1.000 95.87974 179 LYS A C 1
ATOM 1332 O O . LYS A 1 179 ? 158.30863 118.06362 175.61289 1.000 100.91981 179 LYS A O 1
ATOM 1338 N N . ALA A 1 180 ? 156.13066 118.50541 175.97978 1.000 100.41547 180 ALA A N 1
ATOM 1339 C CA . ALA A 1 180 ? 155.98964 117.41403 176.93512 1.000 96.13730 180 ALA A CA 1
ATOM 1340 C C . ALA A 1 180 ? 155.68456 116.07366 176.27239 1.000 101.75692 180 ALA A C 1
ATOM 1341 O O . ALA A 1 180 ? 156.10834 115.03306 176.78590 1.000 103.72250 180 ALA A O 1
ATOM 1343 N N . ILE A 1 181 ? 154.96346 116.06202 175.15254 1.000 100.27243 181 ILE A N 1
ATOM 1344 C CA . ILE A 1 181 ? 154.41811 114.81752 174.61705 1.000 88.68469 181 ILE A CA 1
ATOM 1345 C C . ILE A 1 181 ? 155.06385 114.41999 173.28742 1.000 92.85330 181 ILE A C 1
ATOM 1346 O O . ILE A 1 181 ? 154.51948 113.58341 172.57212 1.000 98.10106 181 ILE A O 1
ATOM 1351 N N . VAL A 1 182 ? 156.21865 114.98098 172.93989 1.000 109.12073 182 VAL A N 1
ATOM 1352 C CA . VAL A 1 182 ? 156.87616 114.69166 171.66817 1.000 108.51536 182 VAL A CA 1
ATOM 1353 C C . VAL A 1 182 ? 158.19200 113.97644 171.93885 1.000 112.94355 182 VAL A C 1
ATOM 1354 O O . VAL A 1 182 ? 158.99189 114.42338 172.76957 1.000 113.96819 182 VAL A O 1
ATOM 1358 N N . GLU A 1 183 ? 158.41109 112.86509 171.23627 1.000 120.34356 183 GLU A N 1
ATOM 1359 C CA . GLU A 1 183 ? 159.62352 112.07003 171.35361 1.000 116.28320 183 GLU A CA 1
ATOM 1360 C C . GLU A 1 183 ? 160.16412 111.76526 169.96423 1.000 119.05678 183 GLU A C 1
ATOM 1361 O O . GLU A 1 183 ? 159.40244 111.62599 169.00425 1.000 128.32400 183 GLU A O 1
ATOM 1367 N N . GLY A 1 184 ? 161.48741 111.66096 169.86273 1.000 111.61368 184 GLY A N 1
ATOM 1368 C CA . GLY A 1 184 ? 162.11613 111.33062 168.59758 1.000 106.37440 184 GLY A CA 1
ATOM 1369 C C . GLY A 1 184 ? 163.40454 112.08173 168.34040 1.000 106.90963 184 GLY A C 1
ATOM 1370 O O . GLY A 1 184 ? 163.86361 112.84770 169.19358 1.000 115.38182 184 GLY A O 1
ATOM 1371 N N . THR A 1 185 ? 164.00167 111.86754 167.17007 1.000 103.62717 185 THR A N 1
ATOM 1372 C CA . THR A 1 185 ? 165.23831 112.53096 166.78728 1.000 105.30155 185 THR A CA 1
ATOM 1373 C C . THR A 1 185 ? 165.17463 112.90395 165.31293 1.000 108.40510 185 THR A C 1
ATOM 1374 O O . THR A 1 185 ? 164.43577 112.30304 164.52977 1.000 111.82999 185 THR A O 1
ATOM 1378 N N . VAL A 1 186 ? 165.97689 113.89982 164.94395 1.000 100.70094 186 VAL A N 1
ATOM 1379 C CA . VAL A 1 186 ? 165.99800 114.45836 163.59545 1.000 100.12829 186 VAL A CA 1
ATOM 1380 C C . VAL A 1 186 ? 167.38341 115.03642 163.34483 1.000 98.13558 186 VAL A C 1
ATOM 1381 O O . VAL A 1 186 ? 167.96724 115.67632 164.22307 1.000 104.76676 186 VAL A O 1
ATOM 1385 N N . LEU A 1 187 ? 167.90840 114.81202 162.14274 1.000 94.61327 187 LEU A N 1
ATOM 1386 C CA . LEU A 1 187 ? 169.20157 115.34615 161.73378 1.000 101.96906 187 LEU A CA 1
ATOM 1387 C C . LEU A 1 187 ? 168.99734 116.61385 160.91452 1.000 102.25523 187 LEU A C 1
ATOM 1388 O O . LEU A 1 187 ? 168.21508 116.61884 159.95852 1.000 103.14563 187 LEU A O 1
ATOM 1393 N N . ILE A 1 188 ? 169.69642 117.68298 161.28650 1.000 93.51590 188 ILE A N 1
ATOM 1394 C CA . ILE A 1 188 ? 169.62400 118.93526 160.53473 1.000 96.57991 188 ILE A CA 1
ATOM 1395 C C . ILE A 1 188 ? 171.03317 119.45024 160.26628 1.000 94.54913 188 ILE A C 1
ATOM 1396 O O . ILE A 1 188 ? 171.94808 119.18855 161.05855 1.000 104.87433 188 ILE A O 1
ATOM 1401 N N . PRO A 1 189 ? 171.25984 120.18214 159.17685 1.000 92.94274 189 PRO A N 1
ATOM 1402 C CA . PRO A 1 189 ? 172.59313 120.74745 158.94216 1.000 98.01856 189 PRO A CA 1
ATOM 1403 C C . PRO A 1 189 ? 172.92638 121.82191 159.96398 1.000 98.73225 189 PRO A C 1
ATOM 1404 O O . PRO A 1 189 ? 172.05870 122.58091 160.40126 1.000 110.50364 189 PRO A O 1
ATOM 1408 N N . ARG A 1 190 ? 174.20257 121.87799 160.34885 1.000 113.23609 190 ARG A N 1
ATOM 1409 C CA . ARG A 1 190 ? 174.63741 122.91444 161.27814 1.000 109.91972 190 ARG A CA 1
ATOM 1410 C C . ARG A 1 190 ? 174.60833 124.28812 160.62115 1.000 115.84509 190 ARG A C 1
ATOM 1411 O O . ARG A 1 190 ? 174.15610 125.26315 161.23067 1.000 119.16677 190 ARG A O 1
ATOM 1419 N N . PHE A 1 191 ? 175.08278 124.38422 159.38181 1.000 121.09462 191 PHE A N 1
ATOM 1420 C CA . PHE A 1 191 ? 175.06156 125.63616 158.63723 1.000 118.91094 191 PHE A CA 1
ATOM 1421 C C . PHE A 1 191 ? 175.17560 125.31872 157.15334 1.000 121.07885 191 PHE A C 1
ATOM 1422 O O . PHE A 1 191 ? 175.46826 124.18797 156.75921 1.000 124.21760 191 PHE A O 1
ATOM 1430 N N . LEU A 1 192 ? 174.93866 126.33842 156.33322 1.000 118.80143 192 LEU A N 1
ATOM 1431 C CA . LEU A 1 192 ? 175.01389 126.22448 154.88341 1.000 119.96658 192 LEU A CA 1
ATOM 1432 C C . LEU A 1 192 ? 176.04196 127.21276 154.35496 1.000 119.43674 192 LEU A C 1
ATOM 1433 O O . LEU A 1 192 ? 176.01778 128.39444 154.71764 1.000 122.20830 192 LEU A O 1
ATOM 1438 N N . GLU A 1 193 ? 176.93744 126.72798 153.49796 1.000 139.11725 193 GLU A N 1
ATOM 1439 C CA . GLU A 1 193 ? 177.98779 127.54101 152.89447 1.000 140.98548 193 GLU A CA 1
ATOM 1440 C C . GLU A 1 193 ? 177.65676 127.71610 151.41688 1.000 139.16207 193 GLU A C 1
ATOM 1441 O O . GLU A 1 193 ? 177.69704 126.75119 150.64538 1.000 143.08694 193 GLU A O 1
ATOM 1447 N N . LYS A 1 194 ? 177.32850 128.94651 151.02836 1.000 140.77679 194 LYS A N 1
ATOM 1448 C CA . LYS A 1 194 ? 176.91416 129.26895 149.66588 1.000 143.14931 194 LYS A CA 1
ATOM 1449 C C . LYS A 1 194 ? 177.72628 130.46426 149.18535 1.000 142.72200 194 LYS A C 1
ATOM 1450 O O . LYS A 1 194 ? 177.50218 131.59027 149.64211 1.000 150.37862 194 LYS A O 1
ATOM 1456 N N . GLU A 1 195 ? 178.65951 130.22124 148.26376 1.000 141.63241 195 GLU A N 1
ATOM 1457 C CA . GLU A 1 195 ? 179.46337 131.27834 147.64647 1.000 143.84907 195 GLU A CA 1
ATOM 1458 C C . GLU A 1 195 ? 180.17880 132.12318 148.69936 1.000 146.84980 195 GLU A C 1
ATOM 1459 O O . GLU A 1 195 ? 180.16798 133.35604 148.65614 1.000 146.92600 195 GLU A O 1
ATOM 1465 N N . ASP A 1 196 ? 180.78772 131.43782 149.66825 1.000 152.62345 196 ASP A N 1
ATOM 1466 C CA . ASP A 1 196 ? 181.52366 131.99453 150.80285 1.000 154.60579 196 ASP A CA 1
ATOM 1467 C C . ASP A 1 196 ? 180.61717 132.63723 151.84504 1.000 153.00979 196 ASP A C 1
ATOM 1468 O O . ASP A 1 196 ? 181.11088 133.04204 152.90229 1.000 153.84743 196 ASP A O 1
ATOM 1473 N N . LEU A 1 197 ? 179.31633 132.74297 151.59292 1.000 130.68236 197 LEU A N 1
ATOM 1474 C CA . LEU A 1 197 ? 178.38073 133.15340 152.62680 1.000 120.86472 197 LEU A CA 1
ATOM 1475 C C . LEU A 1 197 ? 178.06860 131.97385 153.53692 1.000 127.29015 197 LEU A C 1
ATOM 1476 O O . LEU A 1 197 ? 178.04956 130.81918 153.10476 1.000 134.75763 197 LEU A O 1
ATOM 1481 N N . ILE A 1 198 ? 177.82134 132.27207 154.80757 1.000 109.14028 198 ILE A N 1
ATOM 1482 C CA . ILE A 1 198 ? 177.46653 131.26482 155.79864 1.000 108.52476 198 ILE A CA 1
ATOM 1483 C C . ILE A 1 198 ? 176.10740 131.62444 156.37588 1.000 105.01390 198 ILE A C 1
ATOM 1484 O O . ILE A 1 198 ? 175.89025 132.76648 156.79719 1.000 104.62519 198 ILE A O 1
ATOM 1489 N N . ILE A 1 199 ? 175.19234 130.65933 156.36974 1.000 106.51549 199 ILE A N 1
ATOM 1490 C CA . ILE A 1 199 ? 173.86069 130.81830 156.94075 1.000 102.08945 199 ILE A CA 1
ATOM 1491 C C . ILE A 1 199 ? 173.71455 129.78705 158.04762 1.000 104.93341 199 ILE A C 1
ATOM 1492 O O . ILE A 1 199 ? 173.86712 128.58421 157.80321 1.000 111.57175 199 ILE A O 1
ATOM 1497 N N . ARG A 1 200 ? 173.42186 130.25039 159.25910 1.000 108.17266 200 ARG A N 1
ATOM 1498 C CA . ARG A 1 200 ? 173.36186 129.36995 160.41708 1.000 104.89700 200 ARG A CA 1
ATOM 1499 C C . ARG A 1 200 ? 171.96204 128.79090 160.56907 1.000 110.31679 200 ARG A C 1
ATOM 1500 O O . ARG A 1 200 ? 170.97359 129.53050 160.58047 1.000 119.75394 200 ARG A O 1
ATOM 1508 N N . ILE A 1 201 ? 171.88573 127.46915 160.68731 1.000 102.83942 201 ILE A N 1
ATOM 1509 C CA . ILE A 1 201 ? 170.62848 126.75500 160.86133 1.000 100.99603 201 ILE A CA 1
ATOM 1510 C C . ILE A 1 201 ? 170.46977 126.25930 162.29346 1.000 103.61025 201 ILE A C 1
ATOM 1511 O O . ILE A 1 201 ? 169.41615 126.43080 162.90665 1.000 109.82079 201 ILE A O 1
ATOM 1516 N N . PHE A 1 202 ? 171.51223 125.64102 162.84122 1.000 105.20300 202 PHE A N 1
ATOM 1517 C CA . PHE A 1 202 ? 171.45994 125.13697 164.20647 1.000 105.78180 202 PHE A CA 1
ATOM 1518 C C . PHE A 1 202 ? 171.40703 126.29630 165.19381 1.000 111.26143 202 PHE A C 1
ATOM 1519 O O . PHE A 1 202 ? 172.21996 127.22352 165.12585 1.000 111.15157 202 PHE A O 1
ATOM 1527 N N . ASP A 1 203 ? 170.44705 126.24105 166.11408 1.000 116.32404 203 ASP A N 1
ATOM 1528 C CA . ASP A 1 203 ? 170.21855 127.29466 167.09557 1.000 113.94237 203 ASP A CA 1
ATOM 1529 C C . ASP A 1 203 ? 170.42480 126.71531 168.48650 1.000 116.94544 203 ASP A C 1
ATOM 1530 O O . ASP A 1 203 ? 169.73649 125.76597 168.87308 1.000 120.63352 203 ASP A O 1
ATOM 1535 N N . GLU A 1 204 ? 171.36634 127.28965 169.23772 1.000 118.75913 204 GLU A N 1
ATOM 1536 C CA . GLU A 1 204 ? 171.71730 126.73888 170.54157 1.000 116.86569 204 GLU A CA 1
ATOM 1537 C C . GLU A 1 204 ? 170.64759 126.98752 171.59732 1.000 118.84534 204 GLU A C 1
ATOM 1538 O O . GLU A 1 204 ? 170.62353 126.28023 172.60910 1.000 118.40963 204 GLU A O 1
ATOM 1544 N N . GLU A 1 205 ? 169.76594 127.96577 171.39238 1.000 120.98981 205 GLU A N 1
ATOM 1545 C CA . GLU A 1 205 ? 168.74887 128.28007 172.38811 1.000 118.01823 205 GLU A CA 1
ATOM 1546 C C . GLU A 1 205 ? 167.44373 127.52935 172.17038 1.000 123.58793 205 GLU A C 1
ATOM 1547 O O . GLU A 1 205 ? 166.81836 127.10065 173.14673 1.000 130.59134 205 GLU A O 1
ATOM 1553 N N . LEU A 1 206 ? 167.01689 127.35578 170.91990 1.000 107.77758 206 LEU A N 1
ATOM 1554 C CA . LEU A 1 206 ? 165.72159 126.76131 170.61983 1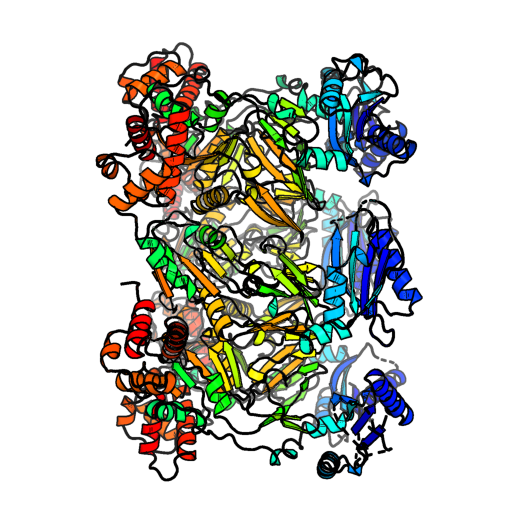.000 106.14185 206 LEU A CA 1
ATOM 1555 C C . LEU A 1 206 ? 165.78735 125.27107 170.31370 1.000 108.31571 206 LEU A C 1
ATOM 1556 O O . LEU A 1 206 ? 164.73483 124.64011 170.17960 1.000 109.18622 206 LEU A O 1
ATOM 1561 N N . HIS A 1 207 ? 166.97981 124.69433 170.19973 1.000 102.95725 207 HIS A N 1
ATOM 1562 C CA . HIS A 1 207 ? 167.14060 123.29029 169.85610 1.000 97.41081 207 HIS A CA 1
ATOM 1563 C C . HIS A 1 207 ? 167.72348 122.51369 171.02911 1.000 103.71670 207 HIS A C 1
ATOM 1564 O O . HIS A 1 207 ? 168.51702 123.04038 171.81337 1.000 106.31451 207 HIS A O 1
ATOM 1571 N N . GLU A 1 208 ? 167.31902 121.25009 171.13930 1.000 119.95232 208 GLU A N 1
ATOM 1572 C CA . GLU A 1 208 ? 167.80177 120.34947 172.17940 1.000 113.82375 208 GLU A CA 1
ATOM 1573 C C . GLU A 1 208 ? 168.90517 119.48326 171.58363 1.000 115.86425 208 GLU A C 1
ATOM 1574 O O . GLU A 1 208 ? 168.62890 118.56451 170.80657 1.000 119.98202 208 GLU A O 1
ATOM 1580 N N . TYR A 1 209 ? 170.14953 119.77119 171.95236 1.000 117.25836 209 TYR A N 1
ATOM 1581 C CA . TYR A 1 209 ? 171.28257 119.03730 171.40738 1.000 117.60431 209 TYR A CA 1
ATOM 1582 C C . TYR A 1 209 ? 171.23618 117.57808 171.84133 1.000 117.87866 209 TYR A C 1
ATOM 1583 O O . TYR A 1 209 ? 170.99273 117.26744 173.01066 1.000 118.75413 209 TYR A O 1
ATOM 1592 N N . ARG A 1 210 ? 171.46678 116.67783 170.88549 1.000 116.34681 210 ARG A N 1
ATOM 1593 C CA . ARG A 1 210 ? 171.44437 115.24951 171.17217 1.000 117.44680 210 ARG A CA 1
ATOM 1594 C C . ARG A 1 210 ? 172.69528 114.55246 170.64808 1.000 117.38961 210 ARG A C 1
ATOM 1595 O O . ARG A 1 210 ? 173.13950 113.55488 171.22409 1.000 119.01301 210 ARG A O 1
ATOM 1603 N N . GLY A 1 211 ? 173.26649 115.05849 169.56283 1.000 118.43703 211 GLY A N 1
ATOM 1604 C CA . GLY A 1 211 ? 174.48795 114.47342 169.03528 1.000 114.06903 211 GLY A CA 1
ATOM 1605 C C . GLY A 1 211 ? 175.01008 115.26971 167.85843 1.000 121.81802 211 GLY A C 1
ATOM 1606 O O . GLY A 1 211 ? 174.30157 116.09163 167.26986 1.000 128.51147 211 GLY A O 1
ATOM 1607 N N . SER A 1 212 ? 176.26492 114.99043 167.51154 1.000 122.57803 212 SER A N 1
ATOM 1608 C CA . SER A 1 212 ? 176.94390 115.65101 166.40369 1.000 123.10837 212 SER A CA 1
ATOM 1609 C C . SER A 1 212 ? 177.50624 114.60192 165.45746 1.000 122.09619 212 SER A C 1
ATOM 1610 O O . SER A 1 212 ? 178.17035 113.66001 165.89993 1.000 125.24905 212 SER A O 1
ATOM 1613 N N . TYR A 1 213 ? 177.24143 114.76045 164.15915 1.000 119.94407 213 TYR A N 1
ATOM 1614 C CA . TYR A 1 213 ? 177.74085 113.85644 163.12375 1.000 118.62416 213 TYR A CA 1
ATOM 1615 C C . TYR A 1 213 ? 178.34537 114.71783 162.01863 1.000 121.45158 213 TYR A C 1
ATOM 1616 O O . TYR A 1 213 ? 177.66415 115.06190 161.04894 1.000 120.49910 213 TYR A O 1
ATOM 1625 N N . PHE A 1 214 ? 179.62126 115.06845 162.17965 1.000 139.65691 214 PHE A N 1
ATOM 1626 C CA . PHE A 1 214 ? 180.36487 115.83684 161.18669 1.000 140.35359 214 PHE A CA 1
ATOM 1627 C C . PHE A 1 214 ? 179.69919 117.17202 160.87930 1.000 138.71870 214 PHE A C 1
ATOM 1628 O O . PHE A 1 214 ? 179.79131 118.11372 161.67266 1.000 138.95964 214 PHE A O 1
ATOM 1636 N N . ASP A 1 215 ? 179.03026 117.26533 159.73257 1.000 132.09883 215 ASP A N 1
ATOM 1637 C CA . ASP A 1 215 ? 178.40009 118.50401 159.29741 1.000 134.97698 215 ASP A CA 1
ATOM 1638 C C . ASP A 1 215 ? 176.92891 118.58730 159.67938 1.000 132.40919 215 ASP A C 1
ATOM 1639 O O . ASP A 1 215 ? 176.25240 119.54059 159.28284 1.000 128.05331 215 ASP A O 1
ATOM 1644 N N . LYS A 1 216 ? 176.41962 117.61787 160.43225 1.000 123.87739 216 LYS A N 1
ATOM 1645 C CA . LYS A 1 216 ? 175.02134 117.59366 160.82523 1.000 119.38639 216 LYS A CA 1
ATOM 1646 C C . LYS A 1 216 ? 174.91419 117.45913 162.33607 1.000 121.54586 216 LYS A C 1
ATOM 1647 O O . LYS A 1 216 ? 175.84643 117.02091 163.01417 1.000 128.19834 216 LYS A O 1
ATOM 1653 N N . VAL A 1 217 ? 173.75886 117.85261 162.85988 1.000 107.51007 217 VAL A N 1
ATOM 1654 C CA . VAL A 1 217 ? 173.46732 117.76720 164.28229 1.000 102.03358 217 VAL A CA 1
ATOM 1655 C C . VAL A 1 217 ? 172.16721 116.99744 164.45127 1.000 104.58178 217 VAL A C 1
ATOM 1656 O O . VAL A 1 217 ? 171.17445 117.29070 163.77536 1.000 116.06555 217 VAL A O 1
ATOM 1660 N N . LEU A 1 218 ? 172.18273 116.00255 165.33220 1.000 97.60259 218 LEU A N 1
ATOM 1661 C CA . LEU A 1 218 ? 170.99020 115.25299 165.69468 1.000 102.19183 218 LEU A CA 1
ATOM 1662 C C . LEU A 1 218 ? 170.37679 115.90320 166.92649 1.000 105.92963 218 LEU A C 1
ATOM 1663 O O . LEU A 1 218 ? 171.05590 116.06680 167.94576 1.000 114.84572 218 LEU A O 1
ATOM 1668 N N . ILE A 1 219 ? 169.10152 116.27623 166.82992 1.000 96.81859 219 ILE A N 1
ATOM 1669 C CA . ILE A 1 219 ? 168.39280 116.97335 167.89258 1.000 91.78613 219 ILE A CA 1
ATOM 1670 C C . ILE A 1 219 ? 167.00288 116.36954 168.02616 1.000 98.55673 219 ILE A C 1
ATOM 1671 O O . ILE A 1 219 ? 166.53758 115.62846 167.16320 1.000 104.72509 219 ILE A O 1
ATOM 1676 N N . LYS A 1 220 ? 166.33717 116.70147 169.12709 1.000 100.90836 220 LYS A N 1
ATOM 1677 C CA . LYS A 1 220 ? 164.92505 116.39686 169.24742 1.000 96.44324 220 LYS A CA 1
ATOM 1678 C C . LYS A 1 220 ? 164.13798 117.25572 168.25927 1.000 105.44956 220 LYS A C 1
ATOM 1679 O O . LYS A 1 220 ? 164.59580 118.33001 167.86233 1.000 112.50008 220 LYS A O 1
ATOM 1685 N N . PRO A 1 221 ? 162.96735 116.79100 167.82498 1.000 101.74875 221 PRO A N 1
ATOM 1686 C CA . PRO A 1 221 ? 162.18530 117.54091 166.83194 1.000 100.69022 221 PRO A CA 1
ATOM 1687 C C . PRO A 1 221 ? 161.95296 118.97112 167.28138 1.000 109.30798 221 PRO A C 1
ATOM 1688 O O . PRO A 1 221 ? 161.29822 119.21118 168.30653 1.000 112.19455 221 PRO A O 1
ATOM 1692 N N . PRO A 1 222 ? 162.48469 119.94636 166.54509 1.000 94.55420 222 PRO A N 1
ATOM 1693 C CA . PRO A 1 222 ? 162.41242 121.33905 166.99890 1.000 94.45991 222 PRO A CA 1
ATOM 1694 C C . PRO A 1 222 ? 160.97787 121.82950 167.10329 1.000 90.58893 222 PRO A C 1
ATOM 1695 O O . PRO A 1 222 ? 160.12586 121.50437 166.27504 1.000 92.10089 222 PRO A O 1
ATOM 1699 N N . ILE A 1 223 ? 160.72005 122.62164 168.13969 1.000 86.54256 223 ILE A N 1
ATOM 1700 C CA . ILE A 1 223 ? 159.42647 123.25449 168.35858 1.000 91.00280 223 ILE A CA 1
ATOM 1701 C C . ILE A 1 223 ? 159.67356 124.74471 168.52917 1.000 93.71535 223 ILE A C 1
ATOM 1702 O O . ILE A 1 223 ? 160.35258 125.15880 169.47670 1.000 96.32565 223 ILE A O 1
ATOM 1707 N N . ILE A 1 224 ? 159.12820 125.54763 167.62001 1.000 87.23009 224 ILE A N 1
ATOM 1708 C CA . ILE A 1 224 ? 159.34596 126.98780 167.60551 1.000 81.46541 224 ILE A CA 1
ATOM 1709 C C . ILE A 1 224 ? 158.01775 127.67905 167.86753 1.000 87.23404 224 ILE A C 1
ATOM 1710 O O . ILE A 1 224 ? 156.97932 127.26339 167.34297 1.000 99.22328 224 ILE A O 1
ATOM 1715 N N . HIS A 1 225 ? 158.04981 128.72091 168.69486 1.000 73.74663 225 HIS A N 1
ATOM 1716 C CA . HIS A 1 225 ? 156.86975 129.50177 169.04051 1.000 74.57552 225 HIS A CA 1
ATOM 1717 C C . HIS A 1 225 ? 157.11324 130.95943 168.68163 1.000 77.67692 225 HIS A C 1
ATOM 1718 O O . HIS A 1 225 ? 158.17532 131.50796 168.99263 1.000 75.27240 225 HIS A O 1
ATOM 1725 N N . TRP A 1 226 ? 156.13443 131.58439 168.02927 1.000 87.57661 226 TRP A N 1
ATOM 1726 C CA . TRP A 1 226 ? 156.22127 132.99308 167.66548 1.000 75.91277 226 TRP A CA 1
ATOM 1727 C C . TRP A 1 226 ? 154.94361 133.69150 168.09925 1.000 86.84609 226 TRP A C 1
ATOM 1728 O O . TRP A 1 226 ? 153.84900 133.30957 167.67074 1.000 102.91633 226 TRP A O 1
ATOM 1739 N N . ASP A 1 227 ? 155.08839 134.72222 168.92704 1.000 84.35887 227 ASP A N 1
ATOM 1740 C CA . ASP A 1 227 ? 153.96835 135.48312 169.45818 1.000 86.81387 227 ASP A CA 1
ATOM 1741 C C . ASP A 1 227 ? 153.98768 136.89050 168.87954 1.000 99.61831 227 ASP A C 1
ATOM 1742 O O . ASP A 1 227 ? 155.04499 137.52324 168.79321 1.000 103.82205 227 ASP A O 1
ATOM 1747 N N . PHE A 1 228 ? 152.80885 137.37455 168.48659 1.000 93.56112 228 PHE A N 1
ATOM 1748 C CA . PHE A 1 228 ? 152.71781 138.66991 167.82107 1.000 91.71103 228 PHE A CA 1
ATOM 1749 C C . PHE A 1 228 ? 153.11189 139.81187 168.74990 1.000 96.31534 228 PHE A C 1
ATOM 1750 O O . PHE A 1 228 ? 153.77433 140.76386 168.32266 1.000 100.52808 228 PHE A O 1
ATOM 1758 N N . TYR A 1 229 ? 152.71936 139.73812 170.01851 1.000 98.51983 229 TYR A N 1
ATOM 1759 C CA . TYR A 1 229 ? 152.93893 140.82414 170.96359 1.000 93.50968 229 TYR A CA 1
ATOM 1760 C C . TYR A 1 229 ? 154.29942 140.77070 171.64363 1.000 91.14369 229 TYR A C 1
ATOM 1761 O O . TYR A 1 229 ? 154.62721 141.68488 172.40503 1.000 101.88368 229 TYR A O 1
ATOM 1770 N N . LEU A 1 230 ? 155.09349 139.73481 171.39947 1.000 80.42206 230 LEU A N 1
ATOM 1771 C CA . LEU A 1 230 ? 156.39715 139.60098 172.03249 1.000 73.32385 230 LEU A CA 1
ATOM 1772 C C . LEU A 1 230 ? 157.56484 139.62907 171.06198 1.000 84.06730 230 LEU A C 1
ATOM 1773 O O . LEU A 1 230 ? 158.63378 140.11775 171.42841 1.000 94.37594 230 LEU A O 1
ATOM 1778 N N . ASP A 1 231 ? 157.39666 139.12466 169.84664 1.000 93.34944 231 ASP A N 1
ATOM 1779 C CA . ASP A 1 231 ? 158.48398 138.96827 168.89451 1.000 99.01570 231 ASP A CA 1
ATOM 1780 C C . ASP A 1 231 ? 158.35319 139.98951 167.76885 1.000 105.01908 231 ASP A C 1
ATOM 1781 O O . ASP A 1 231 ? 157.39760 140.76702 167.70334 1.000 110.21044 231 ASP A O 1
ATOM 1786 N N . SER A 1 232 ? 159.33594 139.97809 166.87309 1.000 90.95865 232 SER A N 1
ATOM 1787 C CA . SER A 1 232 ? 159.41475 140.91784 165.76666 1.000 88.44936 232 SER A CA 1
ATOM 1788 C C . SER A 1 232 ? 159.33145 140.17484 164.44062 1.000 96.89867 232 SER A C 1
ATOM 1789 O O . SER A 1 232 ? 159.73719 139.01368 164.33505 1.000 110.37593 232 SER A O 1
ATOM 1792 N N . LEU A 1 233 ? 158.79675 140.85678 163.42453 1.000 90.08591 233 LEU A N 1
ATOM 1793 C CA . LEU A 1 233 ? 158.71659 140.26930 162.09216 1.000 94.71164 233 LEU A CA 1
ATOM 1794 C C . LEU A 1 233 ? 160.08857 140.05599 161.46635 1.000 99.43907 233 LEU A C 1
ATOM 1795 O O . LEU A 1 233 ? 160.21641 139.23560 160.55040 1.000 102.19559 233 LEU A O 1
ATOM 1800 N N . GLU A 1 234 ? 161.11719 140.75728 161.94897 1.000 109.44797 234 GLU A N 1
ATOM 1801 C CA . GLU A 1 234 ? 162.46018 140.57505 161.41288 1.000 107.55669 234 GLU A CA 1
ATOM 1802 C C . GLU A 1 234 ? 162.98253 139.16515 161.63908 1.000 112.68896 234 GLU A C 1
ATOM 1803 O O . GLU A 1 234 ? 163.97516 138.77789 161.01467 1.000 113.97425 234 GLU A O 1
ATOM 1809 N N . ASP A 1 235 ? 162.34824 138.39615 162.52659 1.000 107.21797 235 ASP A N 1
ATOM 1810 C CA . ASP A 1 235 ? 162.70590 136.99349 162.68958 1.000 97.89853 235 ASP A CA 1
ATOM 1811 C C . ASP A 1 235 ? 162.48812 136.19303 161.41377 1.000 108.15944 235 ASP A C 1
ATOM 1812 O O . ASP A 1 235 ? 163.11301 135.14095 161.24427 1.000 112.09118 235 ASP A O 1
ATOM 1817 N N . PHE A 1 236 ? 161.62396 136.66390 160.51126 1.000 105.08524 236 PHE A N 1
ATOM 1818 C CA . PHE A 1 236 ? 161.35892 135.98000 159.25179 1.000 95.20975 236 PHE A CA 1
ATOM 1819 C C . PHE A 1 236 ? 162.17487 136.55095 158.09711 1.000 98.80829 236 PHE A C 1
ATOM 1820 O O . PHE A 1 236 ? 161.71305 136.55634 156.95188 1.000 103.59200 236 PHE A O 1
ATOM 1828 N N . SER A 1 237 ? 163.38312 137.03142 158.37784 1.000 108.06676 237 SER A N 1
ATOM 1829 C CA . SER A 1 237 ? 164.28238 137.53449 157.35252 1.000 102.70353 237 SER A CA 1
ATOM 1830 C C . SER A 1 237 ? 165.70613 137.13580 157.70895 1.000 102.09504 237 SER A C 1
ATOM 1831 O O . SER A 1 237 ? 166.01037 136.80598 158.85717 1.000 105.96493 237 SER A O 1
ATOM 1834 N N . PHE A 1 238 ? 166.58059 137.16388 156.71001 1.000 99.97524 238 PHE A N 1
ATOM 1835 C CA . PHE A 1 238 ? 167.97933 136.79854 156.91708 1.000 103.65095 238 PHE A CA 1
ATOM 1836 C C . PHE A 1 238 ? 168.66704 137.89628 157.71855 1.000 110.20871 238 PHE A C 1
ATOM 1837 O O . PHE A 1 238 ? 169.10979 138.90445 157.16550 1.000 112.37349 238 PHE A O 1
ATOM 1845 N N . LYS A 1 239 ? 168.76897 137.69769 159.03049 1.000 119.16970 239 LYS A N 1
ATOM 1846 C CA . LYS A 1 239 ? 169.43118 138.65933 159.89820 1.000 114.16511 239 LYS A CA 1
ATOM 1847 C C . LYS A 1 239 ? 170.93653 138.63326 159.67315 1.000 114.92867 239 LYS A C 1
ATOM 1848 O O . LYS A 1 239 ? 171.52290 137.59173 159.37050 1.000 114.66305 239 LYS A O 1
ATOM 1854 N N . LYS A 1 240 ? 171.56190 139.79670 159.82514 1.000 110.64001 240 LYS A N 1
ATOM 1855 C CA . LYS A 1 240 ? 172.99087 139.95601 159.58562 1.000 108.20388 240 LYS A CA 1
ATOM 1856 C C . LYS A 1 240 ? 173.70936 140.03163 160.92752 1.000 108.40624 240 LYS A C 1
ATOM 1857 O O . LYS A 1 240 ? 173.55003 141.00511 161.67107 1.000 111.75850 240 LYS A O 1
ATOM 1863 N N . VAL A 1 241 ? 174.49831 139.00423 161.23488 1.000 106.44845 241 VAL A N 1
ATOM 1864 C CA . VAL A 1 241 ? 175.32503 139.02964 162.43700 1.000 106.13892 241 VAL A CA 1
ATOM 1865 C C . VAL A 1 241 ? 176.60853 139.80608 162.18161 1.000 109.12705 241 VAL A C 1
ATOM 1866 O O . VAL A 1 241 ? 176.90962 140.79293 162.86275 1.000 111.90060 241 VAL A O 1
ATOM 1870 N N . GLU A 1 242 ? 177.38265 139.36567 161.19558 1.000 127.92049 242 GLU A N 1
ATOM 1871 C CA . GLU A 1 242 ? 178.57420 140.07278 160.75707 1.000 126.81465 242 GLU A CA 1
ATOM 1872 C C . GLU A 1 242 ? 178.78233 139.77224 159.27926 1.000 131.72548 242 GLU A C 1
ATOM 1873 O O . GLU A 1 242 ? 177.96864 139.09234 158.64421 1.000 137.02822 242 GLU A O 1
ATOM 1879 N N . GLU A 1 243 ? 179.88651 140.28165 158.73390 1.000 145.24787 243 GLU A N 1
ATOM 1880 C CA . GLU A 1 243 ? 180.13054 140.16577 157.30230 1.000 144.61997 243 GLU A CA 1
ATOM 1881 C C . GLU A 1 243 ? 180.14707 138.70025 156.88233 1.000 145.44943 243 GLU A C 1
ATOM 1882 O O . GLU A 1 243 ? 180.75226 137.85188 157.54562 1.000 147.44533 243 GLU A O 1
ATOM 1888 N N . SER A 1 244 ? 179.42034 138.40089 155.80681 1.000 132.36912 244 SER A N 1
ATOM 1889 C CA . SER A 1 244 ? 179.30177 137.05713 155.24797 1.000 135.14473 244 SER A CA 1
ATOM 1890 C C . SER A 1 244 ? 178.75916 136.04299 156.25194 1.000 136.35696 244 SER A C 1
ATOM 1891 O O . SER A 1 244 ? 178.99093 134.83961 156.10243 1.000 140.43044 244 SER A O 1
ATOM 1894 N N . ILE A 1 245 ? 178.03920 136.49105 157.27963 1.000 120.84465 245 ILE A N 1
ATOM 1895 C CA . ILE A 1 245 ? 177.41482 135.59333 158.24623 1.000 115.09147 245 ILE A CA 1
ATOM 1896 C C . ILE A 1 245 ? 175.96993 136.02698 158.44612 1.000 114.16840 245 ILE A C 1
ATOM 1897 O O . ILE A 1 245 ? 175.70155 137.20833 158.68890 1.000 121.88131 245 ILE A O 1
ATOM 1902 N N . TYR A 1 246 ? 175.04296 135.07499 158.34349 1.000 108.89762 246 TYR A N 1
ATOM 1903 C CA . TYR A 1 246 ? 173.62196 135.36454 158.45569 1.000 108.89615 246 TYR A CA 1
ATOM 1904 C C . TYR A 1 246 ? 172.94166 134.29134 159.29345 1.000 117.88455 246 TYR A C 1
ATOM 1905 O O . TYR A 1 246 ? 173.44152 133.17184 159.43701 1.000 125.98159 246 TYR A O 1
ATOM 1914 N N . ILE A 1 247 ? 171.78210 134.64846 159.83981 1.000 104.92201 247 ILE A N 1
ATOM 1915 C CA . ILE A 1 247 ? 170.93992 133.73665 160.60485 1.000 99.80785 247 ILE A CA 1
ATOM 1916 C C . ILE A 1 247 ? 169.69070 133.44838 159.78543 1.000 103.40913 247 ILE A C 1
ATOM 1917 O O . ILE A 1 247 ? 169.01933 134.37608 159.31954 1.000 109.21484 247 ILE A O 1
ATOM 1922 N N . ALA A 1 248 ? 169.38495 132.16646 159.60621 1.000 94.33144 248 ALA A N 1
ATOM 1923 C CA . ALA A 1 248 ? 168.26651 131.76962 158.76937 1.000 94.44373 248 ALA A CA 1
ATOM 1924 C C . ALA A 1 248 ? 166.93980 132.18435 159.40568 1.000 104.60464 248 ALA A C 1
ATOM 1925 O O . ALA A 1 248 ? 166.85108 132.34878 160.62477 1.000 108.18578 248 ALA A O 1
ATOM 1927 N N . PRO A 1 249 ? 165.89533 132.37115 158.59973 1.000 94.03538 249 PRO A N 1
ATOM 1928 C CA . PRO A 1 249 ? 164.57736 132.70166 159.15491 1.000 91.89754 249 PRO A CA 1
ATOM 1929 C C . PRO A 1 249 ? 164.03836 131.57964 160.03099 1.000 99.96012 249 PRO A C 1
ATOM 1930 O O . PRO A 1 249 ? 164.61561 130.49659 160.14357 1.000 109.39910 249 PRO A O 1
ATOM 1934 N N . LEU A 1 250 ? 162.89809 131.85867 160.66762 1.000 91.17733 250 LEU A N 1
ATOM 1935 C CA . LEU A 1 250 ? 162.32156 130.90324 161.60987 1.000 88.22519 250 LEU A CA 1
ATOM 1936 C C . LEU A 1 250 ? 161.89894 129.61061 160.92245 1.000 91.00176 250 LEU A C 1
ATOM 1937 O O . LEU A 1 250 ? 162.12726 128.51866 161.45440 1.000 96.73106 250 LEU A O 1
ATOM 1942 N N . PHE A 1 251 ? 161.27722 129.70709 159.74469 1.000 89.20159 251 PHE A N 1
ATOM 1943 C CA . PHE A 1 251 ? 160.78119 128.50784 159.07954 1.000 90.58851 251 PHE A CA 1
ATOM 1944 C C . PHE A 1 251 ? 161.89698 127.62214 158.54027 1.000 93.46386 251 PHE A C 1
ATOM 1945 O O . PHE A 1 251 ? 161.61992 126.48703 158.13971 1.000 107.82296 251 PHE A O 1
ATOM 1953 N N . LEU A 1 252 ? 163.13828 128.10318 158.51413 1.000 85.12875 252 LEU A N 1
ATOM 1954 C CA . LEU A 1 252 ? 164.27085 127.25094 158.18324 1.000 86.97302 252 LEU A CA 1
ATOM 1955 C C . LEU A 1 252 ? 164.88936 126.59297 159.40693 1.000 90.83427 252 LEU A C 1
ATOM 1956 O O . LEU A 1 252 ? 165.57090 125.57192 159.26612 1.000 93.53410 252 LEU A O 1
ATOM 1961 N N . ARG A 1 253 ? 164.67424 127.14995 160.59464 1.000 90.53869 253 ARG A N 1
ATOM 1962 C CA . ARG A 1 253 ? 165.14940 126.54909 161.83096 1.000 91.94753 253 ARG A CA 1
ATOM 1963 C C . ARG A 1 253 ? 164.11524 125.63514 162.47055 1.000 97.86107 253 ARG A C 1
ATOM 1964 O O . ARG A 1 253 ? 164.38521 125.06479 163.53119 1.000 103.08165 253 ARG A O 1
ATOM 1972 N N . ALA A 1 254 ? 162.94367 125.48458 161.85365 1.000 84.85306 254 ALA A N 1
ATOM 1973 C CA . ALA A 1 254 ? 161.92544 124.54035 162.29281 1.000 82.28861 254 ALA A CA 1
ATOM 1974 C C . ALA A 1 254 ? 161.82426 123.34912 161.34609 1.000 89.56118 254 ALA A C 1
ATOM 1975 O O . ALA A 1 254 ? 160.75101 122.76373 161.18527 1.000 96.54425 254 ALA A O 1
ATOM 1977 N N . THR A 1 255 ? 162.93764 122.98374 160.71274 1.000 89.76764 255 THR A N 1
ATOM 1978 C CA . THR A 1 255 ? 162.93944 121.90983 159.72752 1.000 84.16289 255 THR A CA 1
ATOM 1979 C C . THR A 1 255 ? 162.69008 120.57099 160.40869 1.000 83.58005 255 THR A C 1
ATOM 1980 O O . THR A 1 255 ? 163.45920 120.15657 161.28209 1.000 97.33554 255 THR A O 1
ATOM 1984 N N . GLY A 1 256 ? 161.61947 119.89400 160.00465 1.000 73.47292 256 GLY A N 1
ATOM 1985 C CA . GLY A 1 256 ? 161.27340 118.61284 160.57709 1.000 76.07595 256 GLY A CA 1
ATOM 1986 C C . GLY A 1 256 ? 160.49244 118.67462 161.86726 1.000 83.50003 256 GLY A C 1
ATOM 1987 O O . GLY A 1 256 ? 160.25419 117.62649 162.47708 1.000 88.33226 256 GLY A O 1
ATOM 1988 N N . GLY A 1 257 ? 160.08330 119.85952 162.30327 1.000 79.77509 257 GLY A N 1
ATOM 1989 C CA . GLY A 1 257 ? 159.39147 120.02480 163.56712 1.000 68.16333 257 GLY A CA 1
ATOM 1990 C C . GLY A 1 257 ? 158.12023 120.83057 163.39216 1.000 75.80632 257 GLY A C 1
ATOM 1991 O O . GLY A 1 257 ? 157.43077 120.73921 162.37994 1.000 83.15795 257 GLY A O 1
ATOM 1992 N N . PHE A 1 258 ? 157.81622 121.63662 164.40578 1.000 75.21647 258 PHE A N 1
ATOM 1993 C CA . PHE A 1 258 ? 156.58657 122.41116 164.46124 1.000 72.29108 258 PHE A CA 1
ATOM 1994 C C . PHE A 1 258 ? 156.90005 123.89396 164.58566 1.000 80.27178 258 PHE A C 1
ATOM 1995 O O . PHE A 1 258 ? 157.80797 124.28687 165.32701 1.000 95.69317 258 PHE A O 1
ATOM 2003 N N . LEU A 1 259 ? 156.14414 124.71126 163.85482 1.000 74.58273 259 LEU A N 1
ATOM 2004 C CA . LEU A 1 259 ? 156.16301 126.16042 163.99911 1.000 77.30135 259 LEU A CA 1
ATOM 2005 C C . LEU A 1 259 ? 154.77379 126.60735 164.42365 1.000 76.85990 259 LEU A C 1
ATOM 2006 O O . LEU A 1 259 ? 153.80638 126.41677 163.67963 1.000 90.62635 259 LEU A O 1
ATOM 2011 N N . ILE A 1 260 ? 154.67958 127.21042 165.60565 1.000 61.47703 260 ILE A N 1
ATOM 2012 C CA . ILE A 1 260 ? 153.41557 127.62747 166.19707 1.000 70.32008 260 ILE A CA 1
ATOM 2013 C C . ILE A 1 260 ? 153.36227 129.14596 166.17034 1.000 75.86373 260 ILE A C 1
ATOM 2014 O O . ILE A 1 260 ? 154.32728 129.81391 166.56463 1.000 76.86435 260 ILE A O 1
ATOM 2019 N N . LEU A 1 261 ? 152.25043 129.68873 165.68141 1.000 80.85365 261 LEU A N 1
ATOM 2020 C CA . LEU A 1 261 ? 152.06197 131.12793 165.57740 1.000 73.16731 261 LEU A CA 1
ATOM 2021 C C . LEU A 1 261 ? 150.85710 131.53544 166.41000 1.000 78.26251 261 LEU A C 1
ATOM 2022 O O . LEU A 1 261 ? 149.75824 130.99968 166.22084 1.000 97.90067 261 LEU A O 1
ATOM 2027 N N . THR A 1 262 ? 151.05930 132.49648 167.31294 1.000 86.85866 262 THR A N 1
ATOM 2028 C CA . THR A 1 262 ? 150.00244 132.99040 168.18872 1.000 87.86428 262 THR A CA 1
ATOM 2029 C C . THR A 1 262 ? 149.52233 134.33873 167.66347 1.000 97.59241 262 THR A C 1
ATOM 2030 O O . THR A 1 262 ? 150.26840 135.32316 167.68983 1.000 96.64877 262 THR A O 1
ATOM 2034 N N . GLU A 1 263 ? 148.27695 134.37636 167.19856 1.000 108.33805 263 GLU A N 1
ATOM 2035 C CA . GLU A 1 263 ? 147.65293 135.58063 166.66141 1.000 104.88806 263 GLU A CA 1
ATOM 2036 C C . GLU A 1 263 ? 148.50655 136.29021 165.60551 1.000 107.54559 263 GLU A C 1
ATOM 2037 O O . GLU A 1 263 ? 148.83842 137.46925 165.76107 1.000 109.12142 263 GLU A O 1
ATOM 2043 N N . PRO A 1 264 ? 148.87233 135.61061 164.52147 1.000 94.92314 264 PRO A N 1
ATOM 2044 C CA . PRO A 1 264 ? 149.68566 136.25740 163.49313 1.000 98.25881 264 PRO A CA 1
ATOM 2045 C C . PRO A 1 264 ? 148.81632 137.03740 162.52446 1.000 108.91529 264 PRO A C 1
ATOM 2046 O O . PRO A 1 264 ? 147.61397 136.76128 162.39697 1.000 110.79200 264 PRO A O 1
ATOM 2050 N N . PRO A 1 265 ? 149.37910 138.02669 161.83308 1.000 102.74213 265 PRO A N 1
ATOM 2051 C CA . PRO A 1 265 ? 148.62711 138.69779 160.76852 1.000 97.57749 265 PRO A CA 1
ATOM 2052 C C . PRO A 1 265 ? 148.37634 137.76283 159.59451 1.000 100.89265 265 PRO A C 1
ATOM 2053 O O . PRO A 1 265 ? 149.13536 136.82405 159.34339 1.000 106.71081 265 PRO A O 1
ATOM 2057 N N . GLU A 1 266 ? 147.28616 138.03278 158.87086 1.000 97.68434 266 GLU A N 1
ATOM 2058 C CA . GLU A 1 266 ? 146.86931 137.14701 157.78576 1.000 99.31385 266 GLU A CA 1
ATOM 2059 C C . GLU A 1 266 ? 147.90026 137.10307 156.66323 1.000 106.42944 266 GLU A C 1
ATOM 2060 O O . GLU A 1 266 ? 148.09937 136.05640 156.03361 1.000 117.01292 266 GLU A O 1
ATOM 2066 N N . ASP A 1 267 ? 148.55847 138.23140 156.39031 1.000 98.01965 267 ASP A N 1
ATOM 2067 C CA . ASP A 1 267 ? 149.52416 138.27941 155.29690 1.000 98.90698 267 ASP A CA 1
ATOM 2068 C C . ASP A 1 267 ? 150.68859 137.32913 155.54268 1.000 105.42632 267 ASP A C 1
ATOM 2069 O O . ASP A 1 267 ? 151.17051 136.67323 154.61207 1.000 111.08040 267 ASP A O 1
ATOM 2074 N N . LEU A 1 268 ? 151.15932 137.24743 156.78899 1.000 85.53496 268 LEU A N 1
ATOM 2075 C CA . LEU A 1 268 ? 152.25334 136.33660 157.10986 1.000 84.72567 268 LEU A CA 1
ATOM 2076 C C . LEU A 1 268 ? 151.84867 134.88477 156.88685 1.000 88.67663 268 LEU A C 1
ATOM 2077 O O . LEU A 1 268 ? 152.62905 134.08993 156.34875 1.000 94.84190 268 LEU A O 1
ATOM 2082 N N . VAL A 1 269 ? 150.63264 134.51938 157.29662 1.000 84.61057 269 VAL A N 1
ATOM 2083 C CA . VAL A 1 269 ? 150.15520 133.15583 157.08676 1.000 79.56673 269 VAL A CA 1
ATOM 2084 C C . VAL A 1 269 ? 150.04578 132.85120 155.59901 1.000 86.26517 269 VAL A C 1
ATOM 2085 O O . VAL A 1 269 ? 150.41796 131.76248 155.14350 1.000 92.64628 269 VAL A O 1
ATOM 2089 N N . LYS A 1 270 ? 149.52051 133.80026 154.82103 1.000 84.40055 270 LYS A N 1
ATOM 2090 C CA . LYS A 1 270 ? 149.41632 133.60037 153.37926 1.000 78.49098 270 LYS A CA 1
ATOM 2091 C C . LYS A 1 270 ? 150.79082 133.41123 152.75020 1.000 82.41820 270 LYS A C 1
ATOM 2092 O O . LYS A 1 270 ? 150.98316 132.52389 151.90820 1.000 86.11782 270 LYS A O 1
ATOM 2098 N N . THR A 1 271 ? 151.76168 134.23252 153.15609 1.000 80.10550 271 THR A N 1
ATOM 2099 C CA . THR A 1 271 ? 153.11635 134.10462 152.63141 1.000 71.05954 271 THR A CA 1
ATOM 2100 C C . THR A 1 271 ? 153.72409 132.75566 152.98800 1.000 79.54769 271 THR A C 1
ATOM 2101 O O . THR A 1 271 ? 154.37224 132.11858 152.15104 1.000 91.12334 271 THR A O 1
ATOM 2105 N N . LEU A 1 272 ? 153.52840 132.30413 154.22785 1.000 95.21394 272 LEU A N 1
ATOM 2106 C CA . LEU A 1 272 ? 154.08502 131.01939 154.64002 1.000 87.55588 272 LEU A CA 1
ATOM 2107 C C . LEU A 1 272 ? 153.44596 129.86667 153.87495 1.000 88.45797 272 LEU A C 1
ATOM 2108 O O . LEU A 1 272 ? 154.13680 128.92593 153.46506 1.000 97.72659 272 LEU A O 1
ATOM 2113 N N . LEU A 1 273 ? 152.12680 129.91783 153.67371 1.000 78.40993 273 LEU A N 1
ATOM 2114 C CA . LEU A 1 273 ? 151.46181 128.86584 152.91122 1.000 74.62882 273 LEU A CA 1
ATOM 2115 C C . LEU A 1 273 ? 151.94562 128.84223 151.46647 1.000 76.09209 273 LEU A C 1
ATOM 2116 O O . LEU A 1 273 ? 152.18049 127.76814 150.90050 1.000 82.69575 273 LEU A O 1
ATOM 2121 N N . LYS A 1 274 ? 152.11416 130.01747 150.85454 1.000 81.01158 274 LYS A N 1
ATOM 2122 C CA . LYS A 1 274 ? 152.62650 130.06552 149.48755 1.000 79.56000 274 LYS A CA 1
ATOM 2123 C C . LYS A 1 274 ? 154.05911 129.54639 149.40910 1.000 79.75454 274 LYS A C 1
ATOM 2124 O O . LYS A 1 274 ? 154.42013 128.85319 148.45213 1.000 78.61531 274 LYS A O 1
ATOM 2130 N N . LEU A 1 275 ? 154.89331 129.87730 150.39902 1.000 83.42853 275 LEU A N 1
ATOM 2131 C CA . LEU A 1 275 ? 156.26175 129.36631 150.41924 1.000 68.74992 275 LEU A CA 1
ATOM 2132 C C . LEU A 1 275 ? 156.28548 127.85042 150.55173 1.000 72.60886 275 LEU A C 1
ATOM 2133 O O . LEU A 1 275 ? 157.07756 127.17529 149.88708 1.000 85.03292 275 LEU A O 1
ATOM 2138 N N . LYS A 1 276 ? 155.43512 127.29627 151.41726 1.000 87.39796 276 LYS A N 1
ATOM 2139 C CA . LYS A 1 276 ? 155.36315 125.84401 151.54421 1.000 85.11379 276 LYS A CA 1
ATOM 2140 C C . LYS A 1 276 ? 154.88109 125.20249 150.25071 1.000 94.88236 276 LYS A C 1
ATOM 2141 O O . LYS A 1 276 ? 155.36401 124.13350 149.86355 1.000 98.74999 276 LYS A O 1
ATOM 2147 N N . LYS A 1 277 ? 153.91704 125.83286 149.57610 1.000 98.76605 277 LYS A N 1
ATOM 2148 C CA . LYS A 1 277 ? 153.44068 125.30603 148.30127 1.000 87.46315 277 LYS A CA 1
ATOM 2149 C C . LYS A 1 277 ? 154.54285 125.31339 147.24899 1.000 93.92835 277 LYS A C 1
ATOM 2150 O O . LYS A 1 277 ? 154.69872 124.34358 146.49967 1.000 92.21952 277 LYS A O 1
ATOM 2156 N N . ARG A 1 278 ? 155.31579 126.40021 147.17287 1.000 102.89685 278 ARG A N 1
ATOM 2157 C CA . ARG A 1 278 ? 156.38973 126.47365 146.18519 1.000 92.15620 278 ARG A CA 1
ATOM 2158 C C . ARG A 1 278 ? 157.47370 125.43989 146.46444 1.000 93.82201 278 ARG A C 1
ATOM 2159 O O . ARG A 1 278 ? 157.98852 124.80477 145.53777 1.000 94.06945 278 ARG A O 1
ATOM 2167 N N . GLY A 1 279 ? 157.83305 125.25419 147.73303 1.000 98.10613 279 GLY A N 1
ATOM 2168 C CA . GLY A 1 279 ? 158.78888 124.24198 148.12487 1.000 96.67615 279 GLY A CA 1
ATOM 2169 C C . GLY A 1 279 ? 160.17851 124.74887 148.44565 1.000 100.23682 279 GLY A C 1
ATOM 2170 O O . GLY A 1 279 ? 161.00274 123.96608 148.93306 1.000 101.77731 279 GLY A O 1
ATOM 2171 N N . GLU A 1 280 ? 160.46998 126.02056 148.18524 1.000 108.23999 280 GLU A N 1
ATOM 2172 C CA . GLU A 1 280 ? 161.79749 126.54958 148.46069 1.000 107.27952 280 GLU A CA 1
ATOM 2173 C C . GLU A 1 280 ? 161.71761 128.06133 148.59179 1.000 109.35671 280 GLU A C 1
ATOM 2174 O O . GLU A 1 280 ? 160.75356 128.69296 148.15324 1.000 113.19330 280 GLU A O 1
ATOM 2180 N N . VAL A 1 281 ? 162.75134 128.62979 149.20558 1.000 107.27755 281 VAL A N 1
ATOM 2181 C CA . VAL A 1 281 ? 162.90180 130.07124 149.35414 1.000 109.80755 281 VAL A CA 1
ATOM 2182 C C . VAL A 1 281 ? 164.14594 130.49637 148.58892 1.000 109.56186 281 VAL A C 1
ATOM 2183 O O . VAL A 1 281 ? 165.24018 129.97513 148.83311 1.000 109.05928 281 VAL A O 1
ATOM 2187 N N . ARG A 1 282 ? 163.97416 131.42792 147.65583 1.000 118.09271 282 ARG A N 1
ATOM 2188 C CA . ARG A 1 282 ? 165.06507 131.94526 146.84505 1.000 118.14355 282 ARG A CA 1
ATOM 2189 C C . ARG A 1 282 ? 165.15763 133.45198 147.02990 1.000 120.63060 282 ARG A C 1
ATOM 2190 O O . ARG A 1 282 ? 164.14029 134.15211 147.01488 1.000 123.76095 282 ARG A O 1
ATOM 2198 N N . THR A 1 283 ? 166.37720 133.94845 147.21698 1.000 124.31531 283 THR A N 1
ATOM 2199 C CA . THR A 1 283 ? 166.57109 135.37201 147.45589 1.000 125.21566 283 THR A CA 1
ATOM 2200 C C . THR A 1 283 ? 167.97841 135.77687 147.03606 1.000 125.29396 283 THR A C 1
ATOM 2201 O O . THR A 1 283 ? 168.76777 134.96202 146.54893 1.000 130.01055 283 THR A O 1
ATOM 2205 N N . ILE A 1 284 ? 168.27845 137.06021 147.22176 1.000 127.61600 284 ILE A N 1
ATOM 2206 C CA . ILE A 1 284 ? 169.53152 137.66729 146.78962 1.000 127.28066 284 ILE A CA 1
ATOM 2207 C C . ILE A 1 284 ? 170.17101 138.34942 147.99323 1.000 127.06618 284 ILE A C 1
ATOM 2208 O O . ILE A 1 284 ? 169.53192 139.17263 148.66041 1.000 127.28056 284 ILE A O 1
ATOM 2213 N N . LEU A 1 285 ? 171.42525 137.99957 148.27581 1.000 126.83428 285 LEU A N 1
ATOM 2214 C CA . LEU A 1 285 ? 172.17849 138.57984 149.38256 1.000 126.31499 285 LEU A CA 1
ATOM 2215 C C . LEU A 1 285 ? 173.57633 138.92207 148.89438 1.000 124.89907 285 LEU A C 1
ATOM 2216 O O . LEU A 1 285 ? 174.28769 138.04603 148.39292 1.000 127.70031 285 LEU A O 1
ATOM 2221 N N . GLU A 1 286 ? 173.96225 140.19131 149.04137 1.000 132.73720 286 GLU A N 1
ATOM 2222 C CA . GLU A 1 286 ? 175.30278 140.66283 148.68567 1.000 134.51949 286 GLU A CA 1
ATOM 2223 C C . GLU A 1 286 ? 175.65730 140.31577 147.24166 1.000 136.79287 286 GLU A C 1
ATOM 2224 O O . GLU A 1 286 ? 176.79055 139.94531 146.92851 1.000 136.84308 286 GLU A O 1
ATOM 2230 N N . GLY A 1 287 ? 174.67641 140.43584 146.35107 1.000 132.74042 287 GLY A N 1
ATOM 2231 C CA . GLY A 1 287 ? 174.91600 140.14180 144.95348 1.000 132.95278 287 GLY A CA 1
ATOM 2232 C C . GLY A 1 287 ? 175.04566 138.67403 144.62100 1.000 136.13549 287 GLY A C 1
ATOM 2233 O O . GLY A 1 287 ? 175.55899 138.33585 143.55167 1.000 139.78407 287 GLY A O 1
ATOM 2234 N N . LYS A 1 288 ? 174.59908 137.78675 145.50777 1.000 129.23006 288 LYS A N 1
ATOM 2235 C CA . LYS A 1 288 ? 174.65034 136.35070 145.27633 1.000 124.92815 288 LYS A CA 1
ATOM 2236 C C . LYS A 1 288 ? 173.26239 135.76170 145.47503 1.000 124.71077 288 LYS A C 1
ATOM 2237 O O . LYS A 1 288 ? 172.55683 136.12421 146.41927 1.000 128.28549 288 LYS A O 1
ATOM 2243 N N . ARG A 1 289 ? 172.87431 134.84949 144.59001 1.000 124.52142 289 ARG A N 1
ATOM 2244 C CA . ARG A 1 289 ? 171.54023 134.26665 144.62534 1.000 126.45173 289 ARG A CA 1
ATOM 2245 C C . ARG A 1 289 ? 171.57323 132.93303 145.36056 1.000 124.73798 289 ARG A C 1
ATOM 2246 O O . ARG A 1 289 ? 172.40652 132.07180 145.06026 1.000 123.23801 289 ARG A O 1
ATOM 2254 N N . ILE A 1 290 ? 170.66592 132.76570 146.32298 1.000 116.31758 290 ILE A N 1
ATOM 2255 C CA . ILE A 1 290 ? 170.60636 131.55777 147.13407 1.000 116.19198 290 ILE A CA 1
ATOM 2256 C C . ILE A 1 290 ? 169.20480 130.97070 147.06438 1.000 119.97553 290 ILE A C 1
ATOM 2257 O O . ILE A 1 290 ? 168.21532 131.68665 146.87470 1.000 122.62440 290 ILE A O 1
ATOM 2262 N N . THR A 1 291 ? 169.13149 129.65009 147.22922 1.000 115.18921 291 THR A N 1
ATOM 2263 C CA . THR A 1 291 ? 167.87406 128.91028 147.17519 1.000 114.26605 291 THR A CA 1
ATOM 2264 C C . THR A 1 291 ? 167.95719 127.75249 148.15739 1.000 117.57721 291 THR A C 1
ATOM 2265 O O . THR A 1 291 ? 168.86664 126.92361 148.05862 1.000 119.00657 291 THR A O 1
ATOM 2269 N N . ILE A 1 292 ? 167.01713 127.69550 149.09712 1.000 100.81082 292 ILE A N 1
ATOM 2270 C CA . ILE A 1 292 ? 167.03708 126.68681 150.15689 1.000 98.21386 292 ILE A CA 1
ATOM 2271 C C . ILE A 1 292 ? 165.67857 125.99722 150.23551 1.000 100.14324 292 ILE A C 1
ATOM 2272 O O . ILE A 1 292 ? 164.64241 126.67247 150.18221 1.000 101.26566 292 ILE A O 1
ATOM 2277 N N . PRO A 1 293 ? 165.62636 124.67304 150.36751 1.000 99.62459 293 PRO A N 1
ATOM 2278 C CA . PRO A 1 293 ? 164.33154 123.99228 150.48688 1.000 96.32488 293 PRO A CA 1
ATOM 2279 C C . PRO A 1 293 ? 163.67272 124.24717 151.83617 1.000 102.30923 293 PRO A C 1
ATOM 2280 O O . PRO A 1 293 ? 164.29934 124.70246 152.79526 1.000 104.89419 293 PRO A O 1
ATOM 2284 N N . ILE A 1 294 ? 162.37667 123.94017 151.89653 1.000 97.53946 294 ILE A N 1
ATOM 2285 C CA . ILE A 1 294 ? 161.53954 124.22709 153.05690 1.000 93.65326 294 ILE A CA 1
ATOM 2286 C C . ILE A 1 294 ? 160.77202 122.96760 153.43962 1.000 100.09575 294 ILE A C 1
ATOM 2287 O O . ILE A 1 294 ? 160.17650 122.31439 152.57644 1.000 106.04017 294 ILE A O 1
ATOM 2292 N N . ASN A 1 295 ? 160.78307 122.62821 154.73407 1.000 98.98489 295 ASN A N 1
ATOM 2293 C CA . ASN A 1 295 ? 160.06204 121.44901 155.22136 1.000 97.43932 295 ASN A CA 1
ATOM 2294 C C . ASN A 1 295 ? 159.74515 121.65675 156.70421 1.000 100.69312 295 ASN A C 1
ATOM 2295 O O . ASN A 1 295 ? 160.63385 121.51685 157.54826 1.000 107.47627 295 ASN A O 1
ATOM 2300 N N . PHE A 1 296 ? 158.48812 121.97655 157.00758 1.000 83.56081 296 PHE A N 1
ATOM 2301 C CA . PHE A 1 296 ? 158.05476 122.13932 158.39141 1.000 84.92380 296 PHE A CA 1
ATOM 2302 C C . PHE A 1 296 ? 156.54076 121.96737 158.45526 1.000 89.66062 296 PHE A C 1
ATOM 2303 O O . PHE A 1 296 ? 155.87317 121.77852 157.43503 1.000 90.18464 296 PHE A O 1
ATOM 2311 N N . THR A 1 297 ? 156.00341 122.02927 159.67334 1.000 87.49078 297 THR A N 1
ATOM 2312 C CA . THR A 1 297 ? 154.57684 121.86829 159.92775 1.000 86.44573 297 THR A CA 1
ATOM 2313 C C . THR A 1 297 ? 154.05508 123.08363 160.68186 1.000 87.65709 297 THR A C 1
ATOM 2314 O O . THR A 1 297 ? 154.61694 123.46475 161.71446 1.000 96.82194 297 THR A O 1
ATOM 2318 N N . LEU A 1 298 ? 152.95806 123.65621 160.19197 1.000 77.50623 298 LEU A N 1
ATOM 2319 C CA . LEU A 1 298 ? 152.45592 124.94185 160.65974 1.000 79.86401 298 LEU A CA 1
ATOM 2320 C C . LEU A 1 298 ? 151.23363 124.75812 161.55118 1.000 83.62850 298 LEU A C 1
ATOM 2321 O O . LEU A 1 298 ? 150.29126 124.04384 161.18734 1.000 95.07537 298 LEU A O 1
ATOM 2326 N N . ILE A 1 299 ? 151.24665 125.41634 162.70971 1.000 63.91376 299 ILE A N 1
ATOM 2327 C CA . ILE A 1 299 ? 150.10845 125.45430 163.61913 1.000 54.14785 299 ILE A CA 1
ATOM 2328 C C . ILE A 1 299 ? 149.76864 126.91274 163.88603 1.000 66.87204 299 ILE A C 1
ATOM 2329 O O . ILE A 1 299 ? 150.65262 127.70866 164.22499 1.000 80.83170 299 ILE A O 1
ATOM 2334 N N . VAL A 1 300 ? 148.49880 127.26662 163.71332 1.000 77.76573 300 VAL A N 1
ATOM 2335 C CA . VAL A 1 300 ? 148.01343 128.61857 163.97314 1.000 79.34725 300 VAL A CA 1
ATOM 2336 C C . VAL A 1 300 ? 147.07842 128.54919 165.17163 1.000 78.08687 300 VAL A C 1
ATOM 2337 O O . VAL A 1 300 ? 145.97704 127.99608 165.07431 1.000 84.59624 300 VAL A O 1
ATOM 2341 N N . ASP A 1 301 ? 147.50221 129.12539 166.29365 1.000 94.90793 301 ASP A N 1
ATOM 2342 C CA . ASP A 1 301 ? 146.71549 129.15165 167.51873 1.000 86.80186 301 ASP A CA 1
ATOM 2343 C C . ASP A 1 301 ? 146.01616 130.50169 167.60110 1.000 98.92711 301 ASP A C 1
ATOM 2344 O O . ASP A 1 301 ? 146.68232 131.54022 167.66354 1.000 103.78678 301 ASP A O 1
ATOM 2349 N N . THR A 1 302 ? 144.68271 130.49717 167.60811 1.000 95.03906 302 THR A N 1
ATOM 2350 C CA . THR A 1 302 ? 143.97572 131.76652 167.53582 1.000 89.87024 302 THR A CA 1
ATOM 2351 C C . THR A 1 302 ? 142.65187 131.68811 168.27798 1.000 89.17973 302 THR A C 1
ATOM 2352 O O . THR A 1 302 ? 142.10320 130.60779 168.51077 1.000 99.84790 302 THR A O 1
ATOM 2356 N N . ARG A 1 303 ? 142.14917 132.86571 168.64611 1.000 99.37167 303 ARG A N 1
ATOM 2357 C CA . ARG A 1 303 ? 140.81217 133.02975 169.19509 1.000 105.18210 303 ARG A CA 1
ATOM 2358 C C . ARG A 1 303 ? 139.90013 133.82074 168.26979 1.000 111.50474 303 ARG A C 1
ATOM 2359 O O . ARG A 1 303 ? 138.73247 134.03933 168.60768 1.000 107.69954 303 ARG A O 1
ATOM 2367 N N . HIS A 1 304 ? 140.40160 134.25596 167.11636 1.000 117.45741 304 HIS A N 1
ATOM 2368 C CA . HIS A 1 304 ? 139.61702 134.97800 166.11588 1.000 111.71755 304 HIS A CA 1
ATOM 2369 C C . HIS A 1 304 ? 139.79451 134.27563 164.77702 1.000 115.70760 304 HIS A C 1
ATOM 2370 O O . HIS A 1 304 ? 140.48238 134.77929 163.88202 1.000 121.84724 304 HIS A O 1
ATOM 2377 N N . PRO A 1 305 ? 139.19317 133.09451 164.61266 1.000 102.21580 305 PRO A N 1
ATOM 2378 C CA . PRO A 1 305 ? 139.41811 132.32305 163.37937 1.000 100.93333 305 PRO A CA 1
ATOM 2379 C C . PRO A 1 305 ? 138.92741 133.01559 162.12097 1.000 103.13009 305 PRO A C 1
ATOM 2380 O O . PRO A 1 305 ? 139.47817 132.77338 161.03909 1.000 105.22043 305 PRO A O 1
ATOM 2384 N N . GLU A 1 306 ? 137.91596 133.88064 162.22824 1.000 109.74003 306 GLU A N 1
ATOM 2385 C CA . GLU A 1 306 ? 137.35487 134.52422 161.04620 1.000 109.68149 306 GLU A CA 1
ATOM 2386 C C . GLU A 1 306 ? 138.37803 135.37960 160.31422 1.000 109.93774 306 GLU A C 1
ATOM 2387 O O . GLU A 1 306 ? 138.18315 135.68351 159.13288 1.000 112.90145 306 GLU A O 1
ATOM 2393 N N . ARG A 1 307 ? 139.46052 135.77547 160.98475 1.000 94.63435 307 ARG A N 1
ATOM 2394 C CA . ARG A 1 307 ? 140.50384 136.54772 160.32553 1.000 92.19521 307 ARG A CA 1
ATOM 2395 C C . ARG A 1 307 ? 141.21695 135.74823 159.24243 1.000 100.91605 307 ARG A C 1
ATOM 2396 O O . ARG A 1 307 ? 141.87608 136.34384 158.38459 1.000 100.47592 307 ARG A O 1
ATOM 2404 N N . TYR A 1 308 ? 141.09626 134.42285 159.25345 1.000 92.33915 308 TYR A N 1
ATOM 2405 C CA . TYR A 1 308 ? 141.76671 133.55303 158.29460 1.000 83.85996 308 TYR A CA 1
ATOM 2406 C C . TYR A 1 308 ? 140.75279 132.73869 157.50023 1.000 93.92495 308 TYR A C 1
ATOM 2407 O O . TYR A 1 308 ? 140.91292 131.53298 157.30132 1.000 98.15257 308 TYR A O 1
ATOM 2416 N N . ALA A 1 309 ? 139.68700 133.39512 157.03929 1.000 96.60782 309 ALA A N 1
ATOM 2417 C CA . ALA A 1 309 ? 138.61602 132.69353 156.34256 1.000 93.52790 309 ALA A CA 1
ATOM 2418 C C . ALA A 1 309 ? 138.99902 132.30795 154.92048 1.000 94.19114 309 ALA A C 1
ATOM 2419 O O . ALA A 1 309 ? 138.51500 131.29276 154.40932 1.000 90.28676 309 ALA A O 1
ATOM 2421 N N . GLY A 1 310 ? 139.85529 133.08845 154.27139 1.000 94.21912 310 GLY A N 1
ATOM 2422 C CA . GLY A 1 310 ? 140.20795 132.84451 152.88917 1.000 97.15502 310 GLY A CA 1
ATOM 2423 C C . GLY A 1 310 ? 141.30647 131.83667 152.65355 1.000 98.90885 310 GLY A C 1
ATOM 2424 O O . GLY A 1 310 ? 141.71216 131.63823 151.50543 1.000 99.11852 310 GLY A O 1
ATOM 2425 N N . LEU A 1 311 ? 141.80317 131.18977 153.70246 1.000 100.98937 311 LEU A N 1
ATOM 2426 C CA . LEU A 1 311 ? 142.90017 130.24344 153.59740 1.000 92.83701 311 LEU A CA 1
ATOM 2427 C C . LEU A 1 311 ? 142.41325 128.84755 153.95903 1.000 95.29765 311 LEU A C 1
ATOM 2428 O O . LEU A 1 311 ? 141.51617 128.68189 154.79085 1.000 99.02221 311 LEU A O 1
ATOM 2433 N N . LYS A 1 312 ? 143.01346 127.84235 153.32870 1.000 94.64067 312 LYS A N 1
ATOM 2434 C CA . LYS A 1 312 ? 142.61473 126.45259 153.50767 1.000 95.23784 312 LYS A CA 1
ATOM 2435 C C . LYS A 1 312 ? 143.56401 125.77089 154.48470 1.000 100.22588 312 LYS A C 1
ATOM 2436 O O . LYS A 1 312 ? 144.77817 125.73715 154.25711 1.000 98.31322 312 LYS A O 1
ATOM 2442 N N . PHE A 1 313 ? 143.00936 125.22671 155.56435 1.000 92.11069 313 PHE A N 1
ATOM 2443 C CA . PHE A 1 313 ? 143.76166 124.42015 156.51608 1.000 84.39826 313 PHE A CA 1
ATOM 2444 C C . PHE A 1 313 ? 143.14130 123.03202 156.57241 1.000 93.30760 313 PHE A C 1
ATOM 2445 O O . PHE A 1 313 ? 141.94096 122.91005 156.87319 1.000 96.25726 313 PHE A O 1
ATOM 2453 N N . PRO A 1 314 ? 143.89428 121.96913 156.27851 1.000 98.29288 314 PRO A N 1
ATOM 2454 C CA . PRO A 1 314 ? 143.29431 120.62605 156.28195 1.000 89.36933 314 PRO A CA 1
ATOM 2455 C C . PRO A 1 314 ? 142.74368 120.19627 157.63032 1.000 95.48542 314 PRO A C 1
ATOM 2456 O O . PRO A 1 314 ? 141.75006 119.46083 157.66949 1.000 94.53094 314 PRO A O 1
ATOM 2460 N N . ILE A 1 315 ? 143.34639 120.62577 158.73695 1.000 95.09635 315 ILE A N 1
ATOM 2461 C CA . ILE A 1 315 ? 142.95525 120.17741 160.06848 1.000 84.26066 315 ILE A CA 1
ATOM 2462 C C . ILE A 1 315 ? 142.55265 121.38293 160.90769 1.000 88.30046 315 ILE A C 1
ATOM 2463 O O . ILE A 1 315 ? 143.31614 122.34996 161.03143 1.000 106.46227 315 ILE A O 1
ATOM 2468 N N . ARG A 1 316 ? 141.35817 121.31597 161.49066 1.000 84.35666 316 ARG A N 1
ATOM 2469 C CA . ARG A 1 316 ? 140.85379 122.34507 162.38789 1.000 93.88814 316 ARG A CA 1
ATOM 2470 C C . ARG A 1 316 ? 140.44898 121.69929 163.70269 1.000 100.68640 316 ARG A C 1
ATOM 2471 O O . ARG A 1 316 ? 139.67688 120.73601 163.71082 1.000 104.49114 316 ARG A O 1
ATOM 2479 N N . ILE A 1 317 ? 140.96833 122.23029 164.80724 1.000 80.83846 317 ILE A N 1
ATOM 2480 C CA . ILE A 1 317 ? 140.68450 121.72674 166.14563 1.000 73.41352 317 ILE A CA 1
ATOM 2481 C C . ILE A 1 317 ? 140.05572 122.85000 166.95529 1.000 80.66437 317 ILE A C 1
ATOM 2482 O O . ILE A 1 317 ? 140.62594 123.94209 167.05110 1.000 97.72641 317 ILE A O 1
ATOM 2487 N N . ASN A 1 318 ? 138.89429 122.57961 167.54364 1.000 77.13011 318 ASN A N 1
ATOM 2488 C CA . ASN A 1 318 ? 138.19039 123.53784 168.38466 1.000 83.46731 318 ASN A CA 1
ATOM 2489 C C . ASN A 1 318 ? 138.27498 123.09103 169.83646 1.000 86.93716 318 ASN A C 1
ATOM 2490 O O . ASN A 1 318 ? 137.92399 121.95088 170.15691 1.000 95.63796 318 ASN A O 1
ATOM 2495 N N . LEU A 1 319 ? 138.73480 123.98351 170.71152 1.000 79.44433 319 LEU A N 1
ATOM 2496 C CA . LEU A 1 319 ? 138.78723 123.69350 172.13898 1.000 83.31970 319 LEU A CA 1
ATOM 2497 C C . LEU A 1 319 ? 137.74692 124.53843 172.85867 1.000 89.12056 319 LEU A C 1
ATOM 2498 O O . LEU A 1 319 ? 137.89026 125.76953 172.91433 1.000 93.72397 319 LEU A O 1
ATOM 2503 N N . PRO A 1 320 ? 136.69899 123.94467 173.41943 1.000 99.96458 320 PRO A N 1
ATOM 2504 C CA . PRO A 1 320 ? 135.62523 124.73819 174.01180 1.000 102.21011 320 PRO A CA 1
ATOM 2505 C C . PRO A 1 320 ? 135.92751 125.07911 175.45907 1.000 103.70475 320 PRO A C 1
ATOM 2506 O O . PRO A 1 320 ? 136.79214 124.45047 176.08735 1.000 101.43965 320 PRO A O 1
ATOM 2510 N N . PRO A 1 321 ? 135.24632 126.07812 176.02118 1.000 109.17645 321 PRO A N 1
ATOM 2511 C CA . PRO A 1 321 ? 135.44418 126.39555 177.43926 1.000 100.85973 321 PRO A CA 1
ATOM 2512 C C . PRO A 1 321 ? 134.98752 125.25526 178.33632 1.000 103.40216 321 PRO A C 1
ATOM 2513 O O . PRO A 1 321 ? 134.08340 124.48865 177.99667 1.000 106.09187 321 PRO A O 1
ATOM 2517 N N . LEU A 1 322 ? 135.63537 125.14749 179.49365 1.000 99.87420 322 LEU A N 1
ATOM 2518 C CA . LEU A 1 322 ? 135.29825 124.09882 180.44520 1.000 101.28077 322 LEU A CA 1
ATOM 2519 C C . LEU A 1 322 ? 133.87254 124.27371 180.95307 1.000 103.15279 322 LEU A C 1
ATOM 2520 O O . LEU A 1 322 ? 133.43834 125.38543 181.26805 1.000 106.15622 322 LEU A O 1
ATOM 2525 N N . ASP A 1 323 ? 133.13886 123.16644 181.02549 1.000 118.44242 323 ASP A N 1
ATOM 2526 C CA . ASP A 1 323 ? 131.80510 123.16996 181.60464 1.000 119.91537 323 ASP A CA 1
ATOM 2527 C C . ASP A 1 323 ? 131.91579 122.94239 183.11130 1.000 123.40576 323 ASP A C 1
ATOM 2528 O O . ASP A 1 323 ? 133.01237 122.88293 183.67124 1.000 127.23351 323 ASP A O 1
ATOM 2533 N N . ASP A 1 324 ? 130.77210 122.80635 183.78518 1.000 128.22585 324 ASP A N 1
ATOM 2534 C CA . ASP A 1 324 ? 130.77219 122.72900 185.24304 1.000 129.27623 324 ASP A CA 1
ATOM 2535 C C . ASP A 1 324 ? 131.48599 121.47565 185.73760 1.000 128.06783 324 ASP A C 1
ATOM 2536 O O . ASP A 1 324 ? 132.34808 121.54668 186.62178 1.000 131.69964 324 ASP A O 1
ATOM 2541 N N . GLU A 1 325 ? 131.13574 120.31392 185.18114 1.000 123.25802 325 GLU A N 1
ATOM 2542 C CA . GLU A 1 325 ? 131.74139 119.06598 185.63612 1.000 127.14369 325 GLU A CA 1
ATOM 2543 C C . GLU A 1 325 ? 133.23926 119.04255 185.35944 1.000 126.58350 325 GLU A C 1
ATOM 2544 O O . GLU A 1 325 ? 134.03335 118.65135 186.22433 1.000 125.77009 325 GLU A O 1
ATOM 2550 N N . THR A 1 326 ? 133.64606 119.46960 184.16236 1.000 116.84190 326 THR A N 1
ATOM 2551 C CA . THR A 1 326 ? 135.06745 119.50261 183.83690 1.000 118.07654 326 THR A CA 1
ATOM 2552 C C . THR A 1 326 ? 135.80465 120.52005 184.69733 1.000 123.05789 326 THR A C 1
ATOM 2553 O O . THR A 1 326 ? 136.93985 120.27535 185.11956 1.000 124.03777 326 THR A O 1
ATOM 2557 N N . PHE A 1 327 ? 135.17554 121.66660 184.96707 1.000 110.00100 327 PHE A N 1
ATOM 2558 C CA . PHE A 1 327 ? 135.79489 122.66726 185.83033 1.000 99.53025 327 PHE A CA 1
ATOM 2559 C C . PHE A 1 327 ? 136.02181 122.11713 187.23189 1.000 104.71564 327 PHE A C 1
ATOM 2560 O O . PHE A 1 327 ? 137.09909 122.29901 187.81233 1.000 107.84345 327 PHE A O 1
ATOM 2568 N N . LEU A 1 328 ? 135.02224 121.42637 187.78574 1.000 114.15207 328 LEU A N 1
ATOM 2569 C CA . LEU A 1 328 ? 135.18186 120.82677 189.10665 1.000 112.79703 328 LEU A CA 1
ATOM 2570 C C . LEU A 1 328 ? 136.26012 119.75192 189.10119 1.000 118.92881 328 LEU A C 1
ATOM 2571 O O . LEU A 1 328 ? 137.04826 119.64849 190.04784 1.000 119.19532 328 LEU A O 1
ATOM 2576 N N . LYS A 1 329 ? 136.30669 118.93568 188.04667 1.000 123.41213 329 LYS A N 1
ATOM 2577 C CA . LYS A 1 329 ? 137.32012 117.88842 187.97327 1.000 114.73082 329 LYS A CA 1
ATOM 2578 C C . LYS A 1 329 ? 138.72283 118.47925 187.90858 1.000 115.39048 329 LYS A C 1
ATOM 2579 O O . LYS A 1 329 ? 139.64225 117.98987 188.57517 1.000 119.94889 329 LYS A O 1
ATOM 2585 N N . VAL A 1 330 ? 138.90475 119.53895 187.11836 1.000 101.94574 330 VAL A N 1
ATOM 2586 C CA . VAL A 1 330 ? 140.21457 120.17529 187.01679 1.000 100.73635 330 VAL A CA 1
ATOM 2587 C C . VAL A 1 330 ? 140.59323 120.83978 188.33599 1.000 106.99770 330 VAL A C 1
ATOM 2588 O O . VAL A 1 330 ? 141.75776 120.79944 188.75512 1.000 107.55629 330 VAL A O 1
ATOM 2592 N N . LEU A 1 331 ? 139.62310 121.46318 189.01157 1.000 102.80774 331 LEU A N 1
ATOM 2593 C CA . LEU A 1 331 ? 139.90040 122.04655 190.32014 1.000 98.93616 331 LEU A CA 1
ATOM 2594 C C . LEU A 1 331 ? 140.32937 120.98025 191.31796 1.000 106.17334 331 LEU A C 1
ATOM 2595 O O . LEU A 1 331 ? 141.27788 121.18208 192.08360 1.000 110.06691 331 LEU A O 1
ATOM 2600 N N . GLU A 1 332 ? 139.64368 119.83643 191.32289 1.000 119.12561 332 GLU A N 1
ATOM 2601 C CA . GLU A 1 332 ? 140.02484 118.75029 192.21905 1.000 118.61938 332 GLU A CA 1
ATOM 2602 C C . GLU A 1 332 ? 141.41626 118.22847 191.88490 1.000 116.11251 332 GLU A C 1
ATOM 2603 O O . GLU A 1 332 ? 142.20183 117.91063 192.78444 1.000 114.54460 332 GLU A O 1
ATOM 2609 N N . THR A 1 333 ? 141.73491 118.12480 190.59348 1.000 113.74629 333 THR A N 1
ATOM 2610 C CA . THR A 1 333 ? 143.05110 117.64168 190.18975 1.000 114.07423 333 THR A CA 1
ATOM 2611 C C . THR A 1 333 ? 144.15667 118.59323 190.63049 1.000 116.93466 333 THR A C 1
ATOM 2612 O O . THR A 1 333 ? 145.20273 118.15185 191.11905 1.000 116.97068 333 THR A O 1
ATOM 2616 N N . ASN A 1 334 ? 143.94490 119.90119 190.47448 1.000 115.34938 334 ASN A N 1
ATOM 2617 C CA . ASN A 1 334 ? 145.01850 120.85462 190.74115 1.000 113.44966 334 ASN A CA 1
ATOM 2618 C C . ASN A 1 334 ? 145.13652 121.18360 192.22566 1.000 113.09615 334 ASN A C 1
ATOM 2619 O O . ASN A 1 334 ? 146.22215 121.07431 192.80575 1.000 114.11821 334 ASN A O 1
ATOM 2624 N N . LEU A 1 335 ? 144.03472 121.59548 192.85665 1.000 113.29687 335 LEU A N 1
ATOM 2625 C CA . LEU A 1 335 ? 144.10043 122.02525 194.25044 1.000 108.47357 335 LEU A CA 1
ATOM 2626 C C . LEU A 1 335 ? 144.38613 120.85776 195.18615 1.000 112.42995 335 LEU A C 1
ATOM 2627 O O . LEU A 1 335 ? 145.20362 120.97862 196.10544 1.000 112.07220 335 LEU A O 1
ATOM 2632 N N . GLY A 1 336 ? 143.72941 119.72422 194.97001 1.000 125.39804 336 GLY A N 1
ATOM 2633 C CA . GLY A 1 336 ? 143.85582 118.58444 195.85039 1.000 123.89800 336 GLY A CA 1
ATOM 2634 C C . GLY A 1 336 ? 142.69795 118.36792 196.79667 1.000 124.85579 336 GLY A C 1
ATOM 2635 O O . GLY A 1 336 ? 142.79542 117.50543 197.67668 1.000 127.87963 336 GLY A O 1
ATOM 2636 N N . ILE A 1 337 ? 141.60900 119.12069 196.64877 1.000 128.74059 337 ILE A N 1
ATOM 2637 C CA . ILE A 1 337 ? 140.43269 118.99329 197.49547 1.000 127.60535 337 ILE A CA 1
ATOM 2638 C C . ILE A 1 337 ? 139.21180 118.83409 196.59928 1.000 125.87126 337 ILE A C 1
ATOM 2639 O O . ILE A 1 337 ? 139.26740 119.05312 195.38951 1.000 129.84359 337 ILE A O 1
ATOM 2644 N N . THR A 1 338 ? 138.09456 118.45038 197.21396 1.000 131.79485 338 THR A N 1
ATOM 2645 C CA . THR A 1 338 ? 136.83975 118.28271 196.48751 1.000 137.50970 338 THR A CA 1
ATOM 2646 C C . THR A 1 338 ? 135.90183 119.43161 196.83073 1.000 136.80327 338 THR A C 1
ATOM 2647 O O . THR A 1 338 ? 135.29108 119.43288 197.91054 1.000 135.96533 338 THR A O 1
ATOM 2651 N N . PRO A 1 339 ? 135.74984 120.42331 195.95916 1.000 132.38185 339 PRO A N 1
ATOM 2652 C CA . PRO A 1 339 ? 134.88023 121.55856 196.26513 1.000 134.00921 339 PRO A CA 1
ATOM 2653 C C . PRO A 1 339 ? 133.41859 121.18444 196.10888 1.000 136.12188 339 PRO A C 1
ATOM 2654 O O . PRO A 1 339 ? 133.08490 120.23772 195.38074 1.000 132.88113 339 PRO A O 1
ATOM 2658 N N . PRO A 1 340 ? 132.51708 121.89981 196.77566 1.000 142.70807 340 PRO A N 1
ATOM 2659 C CA . PRO A 1 340 ? 131.08402 121.66972 196.56418 1.000 142.38751 340 PRO A CA 1
ATOM 2660 C C . PRO A 1 340 ? 130.64887 122.15812 195.19015 1.000 141.46339 340 PRO A C 1
ATOM 2661 O O . PRO A 1 340 ? 131.37143 122.86366 194.48446 1.000 144.62052 340 PRO A O 1
ATOM 2665 N N . THR A 1 341 ? 129.43301 121.75912 194.80895 1.000 145.12250 341 THR A N 1
ATOM 2666 C CA . THR A 1 341 ? 128.89854 122.16424 193.51249 1.000 149.26972 341 THR A CA 1
ATOM 2667 C C . THR A 1 341 ? 128.65695 123.66583 193.44745 1.000 149.09449 341 THR A C 1
ATOM 2668 O O . THR A 1 341 ? 128.83946 124.27801 192.38848 1.000 150.82486 341 THR A O 1
ATOM 2672 N N . GLU A 1 342 ? 128.27509 124.27915 194.57059 1.000 144.60725 342 GLU A N 1
ATOM 2673 C CA . GLU A 1 342 ? 127.97130 125.70597 194.58952 1.000 146.43172 342 GLU A CA 1
ATOM 2674 C C . GLU A 1 342 ? 129.15689 126.55411 194.14959 1.000 148.81377 342 GLU A C 1
ATOM 2675 O O . GLU A 1 342 ? 128.96308 127.69663 193.71611 1.000 146.41555 342 GLU A O 1
ATOM 2681 N N . ILE A 1 343 ? 130.37397 126.01071 194.23700 1.000 135.16374 343 ILE A N 1
ATOM 2682 C CA . ILE A 1 343 ? 131.56585 126.71838 193.78239 1.000 133.79378 343 ILE A CA 1
ATOM 2683 C C . ILE A 1 343 ? 131.42419 127.14884 192.32903 1.000 130.98858 343 ILE A C 1
ATOM 2684 O O . ILE A 1 343 ? 131.91869 128.21334 191.93828 1.000 131.66846 343 ILE A O 1
ATOM 2689 N N . VAL A 1 344 ? 130.72598 126.35737 191.51054 1.000 128.89923 344 VAL A N 1
ATOM 2690 C CA . VAL A 1 344 ? 130.60874 126.70199 190.09870 1.000 131.31041 344 VAL A CA 1
ATOM 2691 C C . VAL A 1 344 ? 129.78599 127.96534 189.87856 1.000 131.93462 344 VAL A C 1
ATOM 2692 O O . VAL A 1 344 ? 129.81628 128.53057 188.77978 1.000 135.98004 344 VAL A O 1
ATOM 2696 N N . ARG A 1 345 ? 129.04597 128.42819 190.88550 1.000 136.02899 345 ARG A N 1
ATOM 2697 C CA . ARG A 1 345 ? 128.13716 129.55384 190.71510 1.000 135.83128 345 ARG A CA 1
ATOM 2698 C C . ARG A 1 345 ? 128.67424 130.86071 191.28774 1.000 136.53513 345 ARG A C 1
ATOM 2699 O O . ARG A 1 345 ? 127.93765 131.85075 191.32725 1.000 137.88146 345 ARG A O 1
ATOM 2707 N N . ILE A 1 346 ? 129.92924 130.89616 191.72839 1.000 118.12484 346 ILE A N 1
ATOM 2708 C CA . ILE A 1 346 ? 130.49271 132.10898 192.30710 1.000 117.52653 346 ILE A CA 1
ATOM 2709 C C . ILE A 1 346 ? 131.66052 132.67137 191.50860 1.000 115.68187 346 ILE A C 1
ATOM 2710 O O . ILE A 1 346 ? 131.97342 133.86389 191.66011 1.000 113.20549 346 ILE A O 1
ATOM 2715 N N . PHE A 1 347 ? 132.32256 131.87720 190.66753 1.000 106.36139 347 PHE A N 1
ATOM 2716 C CA . PHE A 1 347 ? 133.45291 132.39287 189.91107 1.000 102.20334 347 PHE A CA 1
ATOM 2717 C C . PHE A 1 347 ? 132.98426 133.10293 188.64439 1.000 109.65802 347 PHE A C 1
ATOM 2718 O O . PHE A 1 347 ? 131.90317 132.80983 188.12473 1.000 113.03765 347 PHE A O 1
ATOM 2726 N N . PRO A 1 348 ? 133.77499 134.04990 188.14168 1.000 115.67408 348 PRO A N 1
ATOM 2727 C CA . PRO A 1 348 ? 133.40253 134.72570 186.90372 1.000 108.27044 348 PRO A CA 1
ATOM 2728 C C . PRO A 1 348 ? 133.34792 133.74309 185.75191 1.000 112.32215 348 PRO A C 1
ATOM 2729 O O . PRO A 1 348 ? 134.10134 132.75213 185.72104 1.000 117.14146 348 PRO A O 1
ATOM 2733 N N . PRO A 1 349 ? 132.45798 133.97061 184.78155 1.000 117.22339 349 PRO A N 1
ATOM 2734 C CA . PRO A 1 349 ? 132.33979 133.02628 183.65672 1.000 117.18996 349 PRO A CA 1
ATOM 2735 C C . PRO A 1 349 ? 133.61719 132.86303 182.85090 1.000 111.99881 349 PRO A C 1
ATOM 2736 O O . PRO A 1 349 ? 133.87957 131.76827 182.33709 1.000 112.14606 349 PRO A O 1
ATOM 2740 N N . ASP A 1 350 ? 134.42111 133.91622 182.72049 1.000 103.74993 350 ASP A N 1
ATOM 2741 C CA . ASP A 1 350 ? 135.62496 133.85041 181.90496 1.000 105.59902 350 ASP A CA 1
ATOM 2742 C C . ASP A 1 350 ? 136.78618 133.15882 182.60465 1.000 108.79928 350 ASP A C 1
ATOM 2743 O O . ASP A 1 350 ? 137.80317 132.89150 181.95727 1.000 109.23687 350 ASP A O 1
ATOM 2748 N N . TYR A 1 351 ? 136.66338 132.85598 183.89456 1.000 100.67522 351 TYR A N 1
ATOM 2749 C CA . TYR A 1 351 ? 137.73297 132.18922 184.62477 1.000 99.06087 351 TYR A CA 1
ATOM 2750 C C . TYR A 1 351 ? 137.70067 130.67471 184.47509 1.000 99.74336 351 TYR A C 1
ATOM 2751 O O . TYR A 1 351 ? 138.57904 129.99815 185.01902 1.000 106.79287 351 TYR A O 1
ATOM 2760 N N . LYS A 1 352 ? 136.72626 130.12796 183.75185 1.000 99.58818 352 LYS A N 1
ATOM 2761 C CA . LYS A 1 352 ? 136.58660 128.67974 183.60993 1.000 100.12179 352 LYS A CA 1
ATOM 2762 C C . LYS A 1 352 ? 137.42649 128.16556 182.43879 1.000 108.55289 352 LYS A C 1
ATOM 2763 O O . LYS A 1 352 ? 136.93779 127.54311 181.49881 1.000 112.85174 352 LYS A O 1
ATOM 2769 N N . THR A 1 353 ? 138.72494 128.45060 182.51475 1.000 99.56156 353 THR A N 1
ATOM 2770 C CA . THR A 1 353 ? 139.69816 127.91725 181.57093 1.000 84.28612 353 THR A CA 1
ATOM 2771 C C . THR A 1 353 ? 140.88100 127.35686 182.34693 1.000 95.32011 353 THR A C 1
ATOM 2772 O O . THR A 1 353 ? 140.83649 127.29060 183.57773 1.000 111.30904 353 THR A O 1
ATOM 2776 N N . PHE A 1 354 ? 141.94355 126.95348 181.64973 1.000 82.24590 354 PHE A N 1
ATOM 2777 C CA . PHE A 1 354 ? 143.11294 126.42483 182.34553 1.000 88.40495 354 PHE A CA 1
ATOM 2778 C C . PHE A 1 354 ? 143.90175 127.53548 183.02888 1.000 98.32982 354 PHE A C 1
ATOM 2779 O O . PHE A 1 354 ? 144.38892 127.35858 184.15313 1.000 110.97015 354 PHE A O 1
ATOM 2787 N N . LEU A 1 355 ? 144.04131 128.68480 182.36364 1.000 84.39325 355 LEU A N 1
ATOM 2788 C CA . LEU A 1 355 ? 144.75071 129.81342 182.95858 1.000 85.05577 355 LEU A CA 1
ATOM 2789 C C . LEU A 1 355 ? 144.03873 130.31404 184.20885 1.000 89.22296 355 LEU A C 1
ATOM 2790 O O . LEU A 1 355 ? 144.68231 130.65000 185.21330 1.000 107.09553 355 LEU A O 1
ATOM 2795 N N . GLY A 1 356 ? 142.70893 130.37933 184.16238 1.000 71.49656 356 GLY A N 1
ATOM 2796 C CA . GLY A 1 356 ? 141.96028 130.74956 185.34821 1.000 77.60771 356 GLY A CA 1
ATOM 2797 C C . GLY A 1 356 ? 142.17116 129.77505 186.48890 1.000 84.37203 356 GLY A C 1
ATOM 2798 O O . GLY A 1 356 ? 142.28990 130.17919 187.64775 1.000 99.21187 356 GLY A O 1
ATOM 2799 N N . VAL A 1 357 ? 142.22850 128.47830 186.17555 1.000 66.69444 357 VAL A N 1
ATOM 2800 C CA . VAL A 1 357 ? 142.47133 127.47416 187.20651 1.000 71.86336 357 VAL A CA 1
ATOM 2801 C C . VAL A 1 357 ? 143.85477 127.65705 187.81768 1.000 82.32492 357 VAL A C 1
ATOM 2802 O O . VAL A 1 357 ? 144.03190 127.52773 189.03374 1.000 98.85616 357 VAL A O 1
ATOM 2806 N N . GLU A 1 358 ? 144.85613 127.96258 186.98980 1.000 87.23922 358 GLU A N 1
ATOM 2807 C CA . GLU A 1 358 ? 146.19762 128.20260 187.51722 1.000 88.99500 358 GLU A CA 1
ATOM 2808 C C . GLU A 1 358 ? 146.23035 129.42288 188.43340 1.000 94.44852 358 GLU A C 1
ATOM 2809 O O . GLU A 1 358 ? 146.86001 129.39454 189.50064 1.000 100.31053 358 GLU A O 1
ATOM 2815 N N . LEU A 1 359 ? 145.56670 130.50937 188.02990 1.000 89.51704 359 LEU A N 1
ATOM 2816 C CA . LEU A 1 359 ? 145.52351 131.69760 188.87910 1.000 86.03049 359 LEU A CA 1
ATOM 2817 C C . LEU A 1 359 ? 144.81271 131.40799 190.19636 1.000 91.54629 359 LEU A C 1
ATOM 2818 O O . LEU A 1 359 ? 145.26325 131.84371 191.26681 1.000 103.01697 359 LEU A O 1
ATOM 2823 N N . ILE A 1 360 ? 143.69759 130.67560 190.13540 1.000 79.39926 360 ILE A N 1
ATOM 2824 C CA . ILE A 1 360 ? 142.98257 130.29442 191.34856 1.000 69.16777 360 ILE A CA 1
ATOM 2825 C C . ILE A 1 360 ? 143.87249 129.44817 192.24563 1.000 73.16567 360 ILE A C 1
ATOM 2826 O O . ILE A 1 360 ? 143.87591 129.61211 193.46892 1.000 83.17018 360 ILE A O 1
ATOM 2831 N N . LYS A 1 361 ? 144.64416 128.53467 191.65486 1.000 78.77497 361 LYS A N 1
ATOM 2832 C CA . LYS A 1 361 ? 145.53441 127.69419 192.44755 1.000 84.25187 361 LYS A CA 1
ATOM 2833 C C . LYS A 1 361 ? 146.60183 128.52074 193.15081 1.000 87.34710 361 LYS A C 1
ATOM 2834 O O . LYS A 1 361 ? 146.88708 128.29931 194.33297 1.000 99.56153 361 LYS A O 1
ATOM 2840 N N . ASN A 1 362 ? 147.20597 129.47616 192.44192 1.000 83.09227 362 ASN A N 1
ATOM 2841 C CA . ASN A 1 362 ? 148.23216 130.31170 193.06357 1.000 82.01756 362 ASN A CA 1
ATOM 2842 C C . ASN A 1 362 ? 147.65178 131.14371 194.20445 1.000 86.85979 362 ASN A C 1
ATOM 2843 O O . ASN A 1 362 ? 148.23489 131.22213 195.29753 1.000 94.88500 362 ASN A O 1
ATOM 2848 N N . LEU A 1 363 ? 146.49200 131.76717 193.97033 1.000 93.80828 363 LEU A N 1
ATOM 2849 C CA . LEU A 1 363 ? 145.86343 132.56690 195.01823 1.000 87.56787 363 LEU A CA 1
ATOM 2850 C C . LEU A 1 363 ? 145.48571 131.70567 196.21732 1.000 93.38088 363 LEU A C 1
ATOM 2851 O O . LEU A 1 363 ? 145.66614 132.11832 197.36959 1.000 95.69491 363 LEU A O 1
ATOM 2856 N N . PHE A 1 364 ? 144.95824 130.50488 195.96325 1.000 102.07487 364 PHE A N 1
ATOM 2857 C CA . PHE A 1 364 ? 144.59379 129.59410 197.04083 1.000 90.86183 364 PHE A CA 1
ATOM 2858 C C . PHE A 1 364 ? 145.81434 129.17513 197.84695 1.000 93.90085 364 PHE A C 1
ATOM 2859 O O . PHE A 1 364 ? 145.75455 129.10046 199.07704 1.000 107.83589 364 PHE A O 1
ATOM 2867 N N . GLU A 1 365 ? 146.93110 128.89213 197.17353 1.000 104.59293 365 GLU A N 1
ATOM 2868 C CA . GLU A 1 365 ? 148.14591 128.52167 197.89202 1.000 106.93131 365 GLU A CA 1
ATOM 2869 C C . GLU A 1 365 ? 148.63436 129.65935 198.77692 1.000 108.37185 365 GLU A C 1
ATOM 2870 O O . GLU A 1 365 ? 149.02589 129.43522 199.92870 1.000 110.73016 365 GLU A O 1
ATOM 2876 N N . LYS A 1 366 ? 148.61656 130.89085 198.26410 1.000 105.87953 366 LYS A N 1
ATOM 2877 C CA . LYS A 1 366 ? 149.09449 132.00281 199.08328 1.000 98.62198 366 LYS A CA 1
ATOM 2878 C C . LYS A 1 366 ? 148.15466 132.28044 200.25343 1.000 97.09514 366 LYS A C 1
ATOM 2879 O O . LYS A 1 366 ? 148.61044 132.59232 201.36114 1.000 95.22289 366 LYS A O 1
ATOM 2885 N N . LEU A 1 367 ? 146.84210 132.15776 200.03724 1.000 108.13965 367 LEU A N 1
ATOM 2886 C CA . LEU A 1 367 ? 145.89886 132.30110 201.14284 1.000 101.01963 367 LEU A CA 1
ATOM 2887 C C . LEU A 1 367 ? 146.10574 131.21100 202.18550 1.000 102.31586 367 LEU A C 1
ATOM 2888 O O . LEU A 1 367 ? 146.01758 131.46918 203.39006 1.000 103.92676 367 LEU A O 1
ATOM 2893 N N . LYS A 1 368 ? 146.36981 129.98167 201.73962 1.000 118.84474 368 LYS A N 1
ATOM 2894 C CA . LYS A 1 368 ? 146.65821 128.89482 202.66754 1.000 114.78521 368 LYS A CA 1
ATOM 2895 C C . LYS A 1 368 ? 147.90381 129.19628 203.48545 1.000 113.01298 368 LYS A C 1
ATOM 2896 O O . LYS A 1 368 ? 147.94456 128.93056 204.69116 1.000 116.66761 368 LYS A O 1
ATOM 2902 N N . LEU A 1 369 ? 148.93803 129.73795 202.84067 1.000 119.92979 369 LEU A N 1
ATOM 2903 C CA . LEU A 1 369 ? 150.15589 130.08305 203.56652 1.000 122.41802 369 LEU A CA 1
ATOM 2904 C C . LEU A 1 369 ? 149.89373 131.17264 204.60107 1.000 124.50159 369 LEU A C 1
ATOM 2905 O O . LEU A 1 369 ? 150.37182 131.08554 205.73750 1.000 123.40675 369 LEU A O 1
ATOM 2910 N N . THR A 1 370 ? 149.13378 132.20604 204.23107 1.000 139.28022 370 THR A N 1
ATOM 2911 C CA . THR A 1 370 ? 148.91186 133.31827 205.15295 1.000 137.85170 370 THR A CA 1
ATOM 2912 C C . THR A 1 370 ? 148.03777 132.90479 206.33287 1.000 136.71941 370 THR A C 1
ATOM 2913 O O . THR A 1 370 ? 148.38560 133.15824 207.49177 1.000 133.54006 370 THR A O 1
ATOM 2917 N N . GLU A 1 371 ? 146.90620 132.25856 206.06259 1.000 153.14479 371 GLU A N 1
ATOM 2918 C CA . GLU A 1 371 ? 145.94120 131.90051 207.09574 1.000 150.27189 371 GLU A CA 1
ATOM 2919 C C . GLU A 1 371 ? 146.07995 130.42073 207.43247 1.000 152.49104 371 GLU A C 1
ATOM 2920 O O . GLU A 1 371 ? 145.92820 129.56219 206.55687 1.000 155.01054 371 GLU A O 1
ATOM 2926 N N . LYS A 1 372 ? 146.36675 130.12743 208.69730 1.000 166.08657 372 LYS A N 1
ATOM 2927 C CA . LYS A 1 372 ? 146.58081 128.76555 209.16191 1.000 169.36806 372 LYS A CA 1
ATOM 2928 C C . LYS A 1 372 ? 145.42847 128.32531 210.05476 1.000 168.92081 372 LYS A C 1
ATOM 2929 O O . LYS A 1 372 ? 144.95472 129.09252 210.89886 1.000 165.87062 372 LYS A O 1
ATOM 2935 N N . GLY A 1 373 ? 144.98221 127.08428 209.86426 1.000 169.88222 373 GLY A N 1
ATOM 2936 C CA . GLY A 1 373 ? 143.91313 126.50591 210.64369 1.000 168.37855 373 GLY A CA 1
ATOM 2937 C C . GLY A 1 373 ? 142.54083 126.60490 210.01002 1.000 170.45154 373 GLY A C 1
ATOM 2938 O O . GLY A 1 373 ? 141.63526 125.86524 210.41060 1.000 171.77229 373 GLY A O 1
ATOM 2939 N N . LYS A 1 374 ? 142.36437 127.49294 209.03667 1.000 157.64386 374 LYS A N 1
ATOM 2940 C CA . LYS A 1 374 ? 141.07448 127.64500 208.38163 1.000 155.54541 374 LYS A CA 1
ATOM 2941 C C . LYS A 1 374 ? 140.76949 126.44388 207.49417 1.000 154.83578 374 LYS A C 1
ATOM 2942 O O . LYS A 1 374 ? 141.66591 125.82423 206.91515 1.000 153.33027 374 LYS A O 1
ATOM 2948 N N . ASP A 1 375 ? 139.48428 126.11461 207.39663 1.000 146.51055 375 ASP A N 1
ATOM 2949 C CA . ASP A 1 375 ? 139.05156 125.05770 206.49585 1.000 144.86253 375 ASP A CA 1
ATOM 2950 C C . ASP A 1 375 ? 139.22573 125.49430 205.04593 1.000 145.58112 375 ASP A C 1
ATOM 2951 O O . ASP A 1 375 ? 139.05587 126.66601 204.69956 1.000 145.21053 375 ASP A O 1
ATOM 2956 N N . GLU A 1 376 ? 139.56786 124.52778 204.19207 1.000 134.98812 376 GLU A N 1
ATOM 2957 C CA . GLU A 1 376 ? 139.95527 124.84597 202.82208 1.000 131.59695 376 GLU A CA 1
ATOM 2958 C C . GLU A 1 376 ? 138.78243 125.35505 201.99214 1.000 134.63770 376 GLU A C 1
ATOM 2959 O O . GLU A 1 376 ? 138.98521 126.14164 201.06052 1.000 139.68891 376 GLU A O 1
ATOM 2965 N N . VAL A 1 377 ? 137.55795 124.92660 202.30369 1.000 126.40488 377 VAL A N 1
ATOM 2966 C CA . VAL A 1 377 ? 136.39528 125.42680 201.57382 1.000 126.63060 377 VAL A CA 1
ATOM 2967 C C . VAL A 1 377 ? 136.21935 126.92134 201.81520 1.000 130.07463 377 VAL A C 1
ATOM 2968 O O . VAL A 1 377 ? 135.92122 127.68820 200.88884 1.000 133.53505 377 VAL A O 1
ATOM 2972 N N . SER A 1 378 ? 136.40003 127.35913 203.06326 1.000 130.73164 378 SER A N 1
ATOM 2973 C CA . SER A 1 378 ? 136.31552 128.78338 203.36597 1.000 130.01618 378 SER A CA 1
ATOM 2974 C C . SER A 1 378 ? 137.42614 129.56115 202.67126 1.000 130.11027 378 SER A C 1
ATOM 2975 O O . SER A 1 378 ? 137.21053 130.68946 202.21738 1.000 131.78562 378 SER A O 1
ATOM 2978 N N . LEU A 1 379 ? 138.62383 128.97777 202.58137 1.000 117.82317 379 LEU A N 1
ATOM 2979 C CA . LEU A 1 379 ? 139.70469 129.62949 201.84841 1.000 115.28626 379 LEU A CA 1
ATOM 2980 C C . LEU A 1 379 ? 139.36533 129.76679 200.36939 1.000 123.35387 379 LEU A C 1
ATOM 2981 O O . LEU A 1 379 ? 139.66009 130.79543 199.75034 1.000 132.57036 379 LEU A O 1
ATOM 2986 N N . LEU A 1 380 ? 138.75166 128.73670 199.78270 1.000 115.77002 380 LEU A N 1
ATOM 2987 C CA . LEU A 1 380 ? 138.34782 128.81870 198.38237 1.000 111.75058 380 LEU A CA 1
ATOM 2988 C C . LEU A 1 380 ? 137.29009 129.89673 198.18007 1.000 109.16491 380 LEU A C 1
ATOM 2989 O O . LEU A 1 380 ? 137.34224 130.65800 197.20587 1.000 121.77151 380 LEU A O 1
ATOM 2994 N N . LYS A 1 381 ? 136.32257 129.97965 199.09463 1.000 106.27899 381 LYS A N 1
ATOM 2995 C CA . LYS A 1 381 ? 135.31176 131.02891 199.00110 1.000 112.42907 381 LYS A CA 1
ATOM 2996 C C . LYS A 1 381 ? 135.93702 132.41168 199.14390 1.000 118.49977 381 LYS A C 1
ATOM 2997 O O . LYS A 1 381 ? 135.54943 133.35322 198.44228 1.000 123.22582 381 LYS A O 1
ATOM 3003 N N . GLU A 1 382 ? 136.90695 132.55351 200.04954 1.000 117.45697 382 GLU A N 1
ATOM 3004 C CA . GLU A 1 382 ? 137.58423 133.83413 200.21985 1.000 114.84742 382 GLU A CA 1
ATOM 3005 C C . GLU A 1 382 ? 138.36266 134.21760 198.96793 1.000 119.51736 382 GLU A C 1
ATOM 3006 O O . GLU A 1 382 ? 138.36222 135.38406 198.56240 1.000 125.34016 382 GLU A O 1
ATOM 3012 N N . ALA A 1 383 ? 139.03743 133.24963 198.34419 1.000 105.45695 383 ALA A N 1
ATOM 3013 C CA . ALA A 1 383 ? 139.74828 133.52597 197.09955 1.000 99.70434 383 ALA A CA 1
ATOM 3014 C C . ALA A 1 383 ? 138.78455 133.94482 195.99721 1.000 100.09630 383 ALA A C 1
ATOM 3015 O O . ALA A 1 383 ? 139.07356 134.86568 195.22356 1.000 113.12323 383 ALA A O 1
ATOM 3017 N N . ALA A 1 384 ? 137.63245 133.27781 195.90831 1.000 98.11969 384 ALA A N 1
ATOM 3018 C CA . ALA A 1 384 ? 136.63010 133.67102 194.92378 1.000 97.79187 384 ALA A CA 1
ATOM 3019 C C . ALA A 1 384 ? 136.13617 135.08701 195.18038 1.000 93.06729 384 ALA A C 1
ATOM 3020 O O . ALA A 1 384 ? 135.92846 135.86007 194.23929 1.000 97.41149 384 ALA A O 1
ATOM 3022 N N . THR A 1 385 ? 135.92976 135.43987 196.45032 1.000 107.66040 385 THR A N 1
ATOM 3023 C CA . THR A 1 385 ? 135.51817 136.80004 196.78359 1.000 110.14892 385 THR A CA 1
ATOM 3024 C C . THR A 1 385 ? 136.59096 137.81084 196.39892 1.000 107.26297 385 THR A C 1
ATOM 3025 O O . THR A 1 385 ? 136.28107 138.89243 195.88614 1.000 111.46566 385 THR A O 1
ATOM 3029 N N . ILE A 1 386 ? 137.85884 137.47568 196.64335 1.000 98.75985 386 ILE A N 1
ATOM 3030 C CA . ILE A 1 386 ? 138.95464 138.37947 196.30260 1.000 91.08516 386 ILE A CA 1
ATOM 3031 C C . ILE A 1 386 ? 139.02162 138.59897 194.79750 1.000 89.12282 386 ILE A C 1
ATOM 3032 O O . ILE A 1 386 ? 139.22186 139.72705 194.32930 1.000 91.32410 386 ILE A O 1
ATOM 3037 N N . ILE A 1 387 ? 138.85346 137.52772 194.01627 1.000 105.21320 387 ILE A N 1
ATOM 3038 C CA . ILE A 1 387 ? 138.95344 137.64335 192.56213 1.000 103.00005 387 ILE A CA 1
ATOM 3039 C C . ILE A 1 387 ? 137.87247 138.56802 192.01483 1.000 104.67868 387 ILE A C 1
ATOM 3040 O O . ILE A 1 387 ? 138.14193 139.43052 191.16978 1.000 103.71655 387 ILE A O 1
ATOM 3045 N N . THR A 1 388 ? 136.63972 138.41933 192.49757 1.000 122.50837 388 THR A N 1
ATOM 3046 C CA . THR A 1 388 ? 135.51776 139.19685 191.98241 1.000 117.13816 388 THR A CA 1
ATOM 3047 C C . THR A 1 388 ? 135.55131 140.65936 192.40211 1.000 119.73534 388 THR A C 1
ATOM 3048 O O . THR A 1 388 ? 134.58663 141.37917 192.12442 1.000 123.15776 388 THR A O 1
ATOM 3052 N N . GLY A 1 389 ? 136.61248 141.11670 193.05911 1.000 129.39891 389 GLY A N 1
ATOM 3053 C CA . GLY A 1 389 ? 136.69472 142.49813 193.47977 1.000 128.27532 389 GLY A CA 1
ATOM 3054 C C . GLY A 1 389 ? 135.97984 142.82018 194.77012 1.000 131.22090 389 GLY A C 1
ATOM 3055 O O . GLY A 1 389 ? 135.87981 144.00004 195.12565 1.000 134.93210 389 GLY A O 1
ATOM 3056 N N . GLY A 1 390 ? 135.47872 141.81512 195.48304 1.000 150.36654 390 GLY A N 1
ATOM 3057 C CA . GLY A 1 390 ? 134.77517 142.05954 196.72391 1.000 149.10436 390 GLY A CA 1
ATOM 3058 C C . GLY A 1 390 ? 133.37932 142.60853 196.56543 1.000 152.77009 390 GLY A C 1
ATOM 3059 O O . GLY A 1 390 ? 132.85602 143.21410 197.50531 1.000 153.74995 390 GLY A O 1
ATOM 3060 N N . THR A 1 391 ? 132.76009 142.42063 195.40827 1.000 172.15479 391 THR A N 1
ATOM 3061 C CA . THR A 1 391 ? 131.41061 142.92606 195.18265 1.000 173.05311 391 THR A CA 1
ATOM 3062 C C . THR A 1 391 ? 130.41570 142.14626 196.03192 1.000 174.81355 391 THR A C 1
ATOM 3063 O O . THR A 1 391 ? 130.36140 140.91336 195.93031 1.000 170.88855 391 THR A O 1
ATOM 3067 N N . PRO A 1 392 ? 129.61307 142.80979 196.87590 1.000 190.16725 392 PRO A N 1
ATOM 3068 C CA . PRO A 1 392 ? 128.63890 142.14971 197.74824 1.000 188.78756 392 PRO A CA 1
ATOM 3069 C C . PRO A 1 392 ? 127.29169 141.93032 197.06458 1.000 187.79608 392 PRO A C 1
ATOM 3070 O O . PRO A 1 392 ? 126.26113 142.27983 197.64152 1.000 186.67199 392 PRO A O 1
ATOM 3074 N N . PHE B 1 17 ? 195.31478 167.36773 109.05701 1.000 241.48515 17 PHE B N 1
ATOM 3075 C CA . PHE B 1 17 ? 194.55719 168.39362 109.76323 1.000 243.42058 17 PHE B CA 1
ATOM 3076 C C . PHE B 1 17 ? 194.49344 169.68116 108.94896 1.000 243.29401 17 PHE B C 1
ATOM 3077 O O . PHE B 1 17 ? 195.30171 169.89371 108.04521 1.000 243.03142 17 PHE B O 1
ATOM 3085 N N . VAL B 1 18 ? 193.52866 170.53794 109.27222 1.000 238.52872 18 VAL B N 1
ATOM 3086 C CA . VAL B 1 18 ? 193.38710 171.82961 108.60727 1.000 237.73552 18 VAL B CA 1
ATOM 3087 C C . VAL B 1 18 ? 192.72301 172.79811 109.57698 1.000 237.43375 18 VAL B C 1
ATOM 3088 O O . VAL B 1 18 ? 191.83830 172.41765 110.35072 1.000 237.79578 18 VAL B O 1
ATOM 3092 N N . VAL B 1 19 ? 193.16644 174.05324 109.54170 1.000 233.77319 19 VAL B N 1
ATOM 3093 C CA . VAL B 1 19 ? 192.69436 175.09260 110.44825 1.000 234.03015 19 VAL B CA 1
ATOM 3094 C C . VAL B 1 19 ? 192.13844 176.24517 109.62486 1.000 234.16766 19 VAL B C 1
ATOM 3095 O O . VAL B 1 19 ? 192.81259 176.75140 108.72026 1.000 233.87616 19 VAL B O 1
ATOM 3099 N N . MET B 1 20 ? 190.91318 176.65476 109.93943 1.000 238.01495 20 MET B N 1
ATOM 3100 C CA . MET B 1 20 ? 190.29047 177.83234 109.35276 1.000 237.54431 20 MET B CA 1
ATOM 3101 C C . MET B 1 20 ? 190.12422 178.89041 110.43363 1.000 237.94470 20 MET B C 1
ATOM 3102 O O . MET B 1 20 ? 189.59748 178.60226 111.51530 1.000 239.40466 20 MET B O 1
ATOM 3107 N N . ALA B 1 21 ? 190.57415 180.10759 110.14019 1.000 236.68269 21 ALA B N 1
ATOM 3108 C CA . ALA B 1 21 ? 190.46701 181.23421 111.05570 1.000 236.29075 21 ALA B CA 1
ATOM 3109 C C . ALA B 1 21 ? 189.60043 182.31149 110.42204 1.000 236.85251 21 ALA B C 1
ATOM 3110 O O . ALA B 1 21 ? 189.87953 182.76279 109.30626 1.000 236.99550 21 ALA B O 1
ATOM 3112 N N . GLY B 1 22 ? 188.55514 182.72013 111.13597 1.000 239.22468 22 GLY B N 1
ATOM 3113 C CA . GLY B 1 22 ? 187.65357 183.74550 110.64901 1.000 239.11582 22 GLY B CA 1
ATOM 3114 C C . GLY B 1 22 ? 188.05811 185.13434 111.09481 1.000 239.13212 22 GLY B C 1
ATOM 3115 O O . GLY B 1 22 ? 187.80417 185.52685 112.23749 1.000 239.23518 22 GLY B O 1
ATOM 3116 N N . MET B 1 23 ? 188.68667 185.88811 110.19998 1.000 229.70181 23 MET B N 1
ATOM 3117 C CA . MET B 1 23 ? 189.20354 187.20935 110.51671 1.000 229.34900 23 MET B CA 1
ATOM 3118 C C . MET B 1 23 ? 188.25727 188.29379 110.01755 1.000 229.25366 23 MET B C 1
ATOM 3119 O O . MET B 1 23 ? 187.49877 188.09651 109.06459 1.000 228.20430 23 MET B O 1
ATOM 3124 N N . ARG B 1 24 ? 188.31094 189.44450 110.68015 1.000 223.85905 24 ARG B N 1
ATOM 3125 C CA . ARG B 1 24 ? 187.47083 190.58372 110.33289 1.000 223.21442 24 ARG B CA 1
ATOM 3126 C C . ARG B 1 24 ? 187.96216 191.26793 109.06175 1.000 222.62643 24 ARG B C 1
ATOM 3127 O O . ARG B 1 24 ? 189.14825 191.56713 108.92484 1.000 222.01309 24 ARG B O 1
ATOM 3135 N N . ASP B 1 30 ? 189.30243 185.11746 116.21440 1.000 228.85891 30 ASP B N 1
ATOM 3136 C CA . ASP B 1 30 ? 187.89685 185.29624 116.55900 1.000 229.58813 30 ASP B CA 1
ATOM 3137 C C . ASP B 1 30 ? 187.14792 183.96908 116.49928 1.000 229.95986 30 ASP B C 1
ATOM 3138 O O . ASP B 1 30 ? 186.46399 183.58976 117.44822 1.000 231.56566 30 ASP B O 1
ATOM 3143 N N . PHE B 1 31 ? 187.28165 183.26836 115.37555 1.000 229.52707 31 PHE B N 1
ATOM 3144 C CA . PHE B 1 31 ? 186.66047 181.96483 115.18456 1.000 229.96143 31 PHE B CA 1
ATOM 3145 C C . PHE B 1 31 ? 187.70340 181.00319 114.64027 1.000 230.20306 31 PHE B C 1
ATOM 3146 O O . PHE B 1 31 ? 188.39053 181.32289 113.66662 1.000 230.35960 31 PHE B O 1
ATOM 3154 N N . ILE B 1 32 ? 187.81832 179.83174 115.26324 1.000 233.39382 32 ILE B N 1
ATOM 3155 C CA . ILE B 1 32 ? 188.79678 178.82391 114.87275 1.000 233.10756 32 ILE B CA 1
ATOM 3156 C C . ILE B 1 32 ? 188.07899 177.49823 114.66346 1.000 233.18233 32 ILE B C 1
ATOM 3157 O O . ILE B 1 32 ? 187.35524 177.03004 115.55084 1.000 234.46681 32 ILE B O 1
ATOM 3162 N N . LYS B 1 33 ? 188.28671 176.89043 113.49742 1.000 233.70663 33 LYS B N 1
ATOM 3163 C CA . LYS B 1 33 ? 187.74762 175.57256 113.18974 1.000 233.03514 33 LYS B CA 1
ATOM 3164 C C . LYS B 1 33 ? 188.89353 174.64691 112.80967 1.000 233.88026 33 LYS B C 1
ATOM 3165 O O . LYS B 1 33 ? 189.69786 174.97786 111.93385 1.000 235.29887 33 LYS B O 1
ATOM 3171 N N . VAL B 1 34 ? 188.96694 173.49153 113.46372 1.000 239.34258 34 VAL B N 1
ATOM 3172 C CA . VAL B 1 34 ? 190.05417 172.54049 113.26743 1.000 239.86895 34 VAL B CA 1
ATOM 3173 C C . VAL B 1 34 ? 189.46517 171.20255 112.84658 1.000 239.53845 34 VAL B C 1
ATOM 3174 O O . VAL B 1 34 ? 188.57361 170.67238 113.52047 1.000 239.66117 34 VAL B O 1
ATOM 3178 N N . TYR B 1 35 ? 189.96642 170.66158 111.73763 1.000 243.30493 35 TYR B N 1
ATOM 3179 C CA . TYR B 1 35 ? 189.61549 169.32817 111.26953 1.000 243.56463 35 TYR B CA 1
ATOM 3180 C C . TYR B 1 35 ? 190.83140 168.41866 111.37020 1.000 244.02498 35 TYR B C 1
ATOM 3181 O O . TYR B 1 35 ? 191.94372 168.81220 111.00366 1.000 244.95925 35 TYR B O 1
ATOM 3190 N N . ALA B 1 36 ? 190.61430 167.20034 111.86019 1.000 245.10357 36 ALA B N 1
ATOM 3191 C CA . ALA B 1 36 ? 191.69933 166.25265 112.06373 1.000 245.01409 36 ALA B CA 1
ATOM 3192 C C . ALA B 1 36 ? 191.15132 164.83419 111.97075 1.000 245.12607 36 ALA B C 1
ATOM 3193 O O . ALA B 1 36 ? 189.95029 164.61709 111.78571 1.000 245.02757 36 ALA B O 1
ATOM 3195 N N . LEU B 1 37 ? 192.05655 163.86099 112.09655 1.000 245.49736 37 LEU B N 1
ATOM 3196 C CA . LEU B 1 37 ? 191.66214 162.45956 112.00076 1.000 245.36653 37 LEU B CA 1
ATOM 3197 C C . LEU B 1 37 ? 190.91507 162.00175 113.24750 1.000 244.91197 37 LEU B C 1
ATOM 3198 O O . LEU B 1 37 ? 189.90913 161.28961 113.14707 1.000 244.13290 37 LEU B O 1
ATOM 3203 N N . ASN B 1 38 ? 191.38726 162.39747 114.42915 1.000 245.94787 38 ASN B N 1
ATOM 3204 C CA . ASN B 1 38 ? 190.82685 161.92205 115.68565 1.000 245.62559 38 ASN B CA 1
ATOM 3205 C C . ASN B 1 38 ? 190.67956 163.09287 116.64945 1.000 246.35430 38 ASN B C 1
ATOM 3206 O O . ASN B 1 38 ? 191.03217 164.23484 116.33765 1.000 246.46489 38 ASN B O 1
ATOM 3211 N N . GLU B 1 39 ? 190.14403 162.79409 117.83556 1.000 248.81183 39 GLU B N 1
ATOM 3212 C CA . GLU B 1 39 ? 189.93384 163.82322 118.84940 1.000 249.00395 39 GLU B CA 1
ATOM 3213 C C . GLU B 1 39 ? 191.25762 164.36880 119.37118 1.000 248.89107 39 GLU B C 1
ATOM 3214 O O . GLU B 1 39 ? 191.43817 165.58784 119.48184 1.000 248.33610 39 GLU B O 1
ATOM 3220 N N . LYS B 1 40 ? 192.19346 163.47629 119.70574 1.000 245.62783 40 LYS B N 1
ATOM 3221 C CA . LYS B 1 40 ? 193.46653 163.91060 120.27184 1.000 245.07136 40 LYS B CA 1
ATOM 3222 C C . LYS B 1 40 ? 194.24730 164.76349 119.28136 1.000 245.47718 40 LYS B C 1
ATOM 3223 O O . LYS B 1 40 ? 194.84249 165.78024 119.65896 1.000 245.11897 40 LYS B O 1
ATOM 3229 N N . LEU B 1 41 ? 194.25330 164.36559 118.00703 1.000 250.83346 41 LEU B N 1
ATOM 3230 C CA . LEU B 1 41 ? 194.94379 165.15031 116.98990 1.000 250.67653 41 LEU B CA 1
ATOM 3231 C C . LEU B 1 41 ? 194.32619 166.53554 116.85152 1.000 251.17295 41 LEU B C 1
ATOM 3232 O O . LEU B 1 41 ? 195.04550 167.53508 116.74533 1.000 250.61672 41 LEU B O 1
ATOM 3237 N N . ALA B 1 42 ? 192.99287 166.61499 116.85569 1.000 251.45360 42 ALA B N 1
ATOM 3238 C CA . ALA B 1 42 ? 192.32785 167.91026 116.75268 1.000 250.59589 42 ALA B CA 1
ATOM 3239 C C . ALA B 1 42 ? 192.65291 168.79604 117.94814 1.000 251.32136 42 ALA B C 1
ATOM 3240 O O . ALA B 1 42 ? 192.91674 169.99434 117.78908 1.000 251.20835 42 ALA B O 1
ATOM 3242 N N . ILE B 1 43 ? 192.63998 168.22310 119.15427 1.000 246.32887 43 ILE B N 1
ATOM 3243 C CA . ILE B 1 43 ? 192.95284 169.00044 120.35072 1.000 245.10784 43 ILE B CA 1
ATOM 3244 C C . ILE B 1 43 ? 194.38828 169.50696 120.29724 1.000 244.76433 43 ILE B C 1
ATOM 3245 O O . ILE B 1 43 ? 194.66381 170.67270 120.61096 1.000 244.21569 43 ILE B O 1
ATOM 3250 N N . GLU B 1 44 ? 195.32491 168.64161 119.89824 1.000 247.52989 44 GLU B N 1
ATOM 3251 C CA . GLU B 1 44 ? 196.72231 169.05292 119.80805 1.000 247.67365 44 GLU B CA 1
ATOM 3252 C C . GLU B 1 44 ? 196.91286 170.14818 118.76694 1.000 247.43987 44 GLU B C 1
ATOM 3253 O O . GLU B 1 44 ? 197.65705 171.10814 118.99676 1.000 246.99166 44 GLU B O 1
ATOM 3259 N N . VAL B 1 45 ? 196.24958 170.02301 117.61473 1.000 250.76496 45 VAL B N 1
ATOM 3260 C CA . VAL B 1 45 ? 196.37267 171.03898 116.57266 1.000 251.17634 45 VAL B CA 1
ATOM 3261 C C . VAL B 1 45 ? 195.80104 172.36735 117.05067 1.000 251.13174 45 VAL B C 1
ATOM 3262 O O . VAL B 1 45 ? 196.38871 173.43103 116.81869 1.000 251.14940 45 VAL B O 1
ATOM 3266 N N . LEU B 1 46 ? 194.64677 172.33080 117.72231 1.000 249.34872 46 LEU B N 1
ATOM 3267 C CA . LEU B 1 46 ? 194.05494 173.56237 118.23513 1.000 249.11744 46 LEU B CA 1
ATOM 3268 C C . LEU B 1 46 ? 194.95852 174.22143 119.26974 1.000 249.74638 46 LEU B C 1
ATOM 3269 O O . LEU B 1 46 ? 195.14675 175.44420 119.25153 1.000 249.85080 46 LEU B O 1
ATOM 3274 N N . GLU B 1 47 ? 195.52874 173.42720 120.17998 1.000 249.17670 47 GLU B N 1
ATOM 3275 C CA . GLU B 1 47 ? 196.42929 173.98481 121.18437 1.000 248.42885 47 GLU B CA 1
ATOM 3276 C C . GLU B 1 47 ? 197.67853 174.57524 120.54158 1.000 248.30795 47 GLU B C 1
ATOM 3277 O O . GLU B 1 47 ? 198.14224 175.65089 120.94071 1.000 247.26161 47 GLU B O 1
ATOM 3283 N N . ALA B 1 48 ? 198.23720 173.88614 119.54273 1.000 246.64187 48 ALA B N 1
ATOM 3284 C CA . ALA B 1 48 ? 199.41942 174.39814 118.85887 1.000 245.93110 48 ALA B CA 1
ATOM 3285 C C . ALA B 1 48 ? 199.11347 175.69625 118.12466 1.000 246.40912 48 ALA B C 1
ATOM 3286 O O . ALA B 1 48 ? 199.92661 176.62662 118.13084 1.000 246.51136 48 ALA B O 1
ATOM 3288 N N . PHE B 1 49 ? 197.94880 175.77442 117.47698 1.000 244.63634 49 PHE B N 1
ATOM 3289 C CA . PHE B 1 49 ? 197.56722 177.00193 116.78700 1.000 243.98176 49 PHE B CA 1
ATOM 3290 C C . PHE B 1 49 ? 197.35923 178.14690 117.77056 1.000 244.15350 49 PHE B C 1
ATOM 3291 O O . PHE B 1 49 ? 197.76011 179.28490 117.49974 1.000 243.46890 49 PHE B O 1
ATOM 3299 N N . LEU B 1 50 ? 196.72647 177.86820 118.91356 1.000 247.03763 50 LEU B N 1
ATOM 3300 C CA . LEU B 1 50 ? 196.53017 178.90671 119.92023 1.000 246.33919 50 LEU B CA 1
ATOM 3301 C C . LEU B 1 50 ? 197.86141 179.40153 120.47092 1.000 246.32831 50 LEU B C 1
ATOM 3302 O O . LEU B 1 50 ? 198.05411 180.60880 120.65691 1.000 245.72260 50 LEU B O 1
ATOM 3307 N N . LYS B 1 51 ? 198.79107 178.48260 120.74420 1.000 246.37101 51 LYS B N 1
ATOM 3308 C CA . LYS B 1 51 ? 200.10587 178.88365 121.23569 1.000 246.28441 51 LYS B CA 1
ATOM 3309 C C . LYS B 1 51 ? 200.87118 179.67870 120.18385 1.000 246.15796 51 LYS B C 1
ATOM 3310 O O . LYS B 1 51 ? 201.54009 180.66680 120.50862 1.000 245.67303 51 LYS B O 1
ATOM 3316 N N . GLU B 1 52 ? 200.78678 179.25877 118.91913 1.000 244.70936 52 GLU B N 1
ATOM 3317 C CA . GLU B 1 52 ? 201.46525 179.97181 117.84167 1.000 244.04442 52 GLU B CA 1
ATOM 3318 C C . GLU B 1 52 ? 200.90116 181.37552 117.66266 1.000 244.46354 52 GLU B C 1
ATOM 3319 O O . GLU B 1 52 ? 201.65354 182.32858 117.42840 1.000 244.04625 52 GLU B O 1
ATOM 3325 N N . ASN B 1 53 ? 199.58359 181.52393 117.77587 1.000 245.57881 53 ASN B N 1
ATOM 3326 C CA . ASN B 1 53 ? 198.93281 182.81251 117.58383 1.000 245.46771 53 ASN B CA 1
ATOM 3327 C C . ASN B 1 53 ? 199.04145 183.71813 118.80312 1.000 245.31621 53 ASN B C 1
ATOM 3328 O O . ASN B 1 53 ? 198.54656 184.84990 118.75483 1.000 244.31514 53 ASN B O 1
ATOM 3333 N N . ASN B 1 54 ? 199.67398 183.24952 119.88200 1.000 247.46460 54 ASN B N 1
ATOM 3334 C CA . ASN B 1 54 ? 199.78416 184.00273 121.13285 1.000 247.80754 54 ASN B CA 1
ATOM 3335 C C . ASN B 1 54 ? 198.40862 184.40591 121.65846 1.000 247.72912 54 ASN B C 1
ATOM 3336 O O . ASN B 1 54 ? 198.20780 185.52234 122.14131 1.000 246.86983 54 ASN B O 1
ATOM 3341 N N . ILE B 1 55 ? 197.45200 183.48705 121.56103 1.000 247.21727 55 ILE B N 1
ATOM 3342 C CA . ILE B 1 55 ? 196.09724 183.69155 122.05939 1.000 246.47610 55 ILE B CA 1
ATOM 3343 C C . ILE B 1 55 ? 195.86280 182.69591 123.18502 1.000 246.73581 55 ILE B C 1
ATOM 3344 O O . ILE B 1 55 ? 196.01584 181.48331 122.99043 1.000 246.39812 55 ILE B O 1
ATOM 3349 N N . HIS B 1 56 ? 195.49704 183.20507 124.35611 1.000 247.09134 56 HIS B N 1
ATOM 3350 C CA . HIS B 1 56 ? 195.27818 182.33921 125.50337 1.000 247.20017 56 HIS B CA 1
ATOM 3351 C C . HIS B 1 56 ? 194.02070 181.49665 125.29813 1.000 247.36636 56 HIS B C 1
ATOM 3352 O O . HIS B 1 56 ? 193.04319 181.97079 124.71034 1.000 246.92698 56 HIS B O 1
ATOM 3359 N N . PRO B 1 57 ? 194.01828 180.24359 125.76053 1.000 244.57297 57 PRO B N 1
ATOM 3360 C CA . PRO B 1 57 ? 192.80241 179.42236 125.63937 1.000 243.65552 57 PRO B CA 1
ATOM 3361 C C . PRO B 1 57 ? 191.61096 179.99645 126.38348 1.000 243.76754 57 PRO B C 1
ATOM 3362 O O . PRO B 1 57 ? 190.46471 179.70346 126.02069 1.000 243.44188 57 PRO B O 1
ATOM 3366 N N . SER B 1 58 ? 191.84532 180.80742 127.41710 1.000 239.86943 58 SER B N 1
ATOM 3367 C CA . SER B 1 58 ? 190.75578 181.40761 128.17661 1.000 239.11673 58 SER B CA 1
ATOM 3368 C C . SER B 1 58 ? 189.98194 182.44798 127.37875 1.000 239.45543 58 SER B C 1
ATOM 3369 O O . SER B 1 58 ? 188.91958 182.88505 127.83306 1.000 239.32260 58 SER B O 1
ATOM 3372 N N . ASP B 1 59 ? 190.48437 182.85906 126.21833 1.000 239.21780 59 ASP B N 1
ATOM 3373 C CA . ASP B 1 59 ? 189.80423 183.82823 125.37151 1.000 238.79259 59 ASP B CA 1
ATOM 3374 C C . ASP B 1 59 ? 188.83600 183.18165 124.38906 1.000 238.90935 59 ASP B C 1
ATOM 3375 O O . ASP B 1 59 ? 188.22874 183.89240 123.58131 1.000 237.53689 59 ASP B O 1
ATOM 3380 N N . PHE B 1 60 ? 188.67985 181.86060 124.43419 1.000 236.42291 60 PHE B N 1
ATOM 3381 C CA . PHE B 1 60 ? 187.82312 181.13841 123.50686 1.000 235.10177 60 PHE B CA 1
ATOM 3382 C C . PHE B 1 60 ? 186.93111 180.16510 124.26444 1.000 234.51432 60 PHE B C 1
ATOM 3383 O O . PHE B 1 60 ? 187.27863 179.69090 125.34936 1.000 234.94133 60 PHE B O 1
ATOM 3391 N N . ILE B 1 61 ? 185.77130 179.87698 123.67886 1.000 218.39967 61 ILE B N 1
ATOM 3392 C CA . ILE B 1 61 ? 184.83645 178.88514 124.19579 1.000 217.67448 61 ILE B CA 1
ATOM 3393 C C . ILE B 1 61 ? 184.60695 177.84240 123.11279 1.000 217.73771 61 ILE B C 1
ATOM 3394 O O . ILE B 1 61 ? 184.25840 178.18739 121.97787 1.000 219.64730 61 ILE B O 1
ATOM 3399 N N . VAL B 1 62 ? 184.80061 176.57306 123.46258 1.000 210.62675 62 VAL B N 1
ATOM 3400 C CA . VAL B 1 62 ? 184.56092 175.48009 122.52517 1.000 211.35455 62 VAL B CA 1
ATOM 3401 C C . VAL B 1 62 ? 183.05835 175.39549 122.27558 1.000 211.31981 62 VAL B C 1
ATOM 3402 O O . VAL B 1 62 ? 182.28837 175.05119 123.17590 1.000 210.88328 62 VAL B O 1
ATOM 3406 N N . ILE B 1 63 ? 182.63686 175.71390 121.05270 1.000 208.56741 63 ILE B N 1
ATOM 3407 C CA . ILE B 1 63 ? 181.21344 175.71835 120.73444 1.000 207.66183 63 ILE B CA 1
ATOM 3408 C C . ILE B 1 63 ? 180.75376 174.33572 120.29263 1.000 208.11317 63 ILE B C 1
ATOM 3409 O O . ILE B 1 63 ? 179.77344 173.79443 120.81624 1.000 207.02630 63 ILE B O 1
ATOM 3414 N N . GLN B 1 64 ? 181.44940 173.74210 119.32579 1.000 215.60383 64 GLN B N 1
ATOM 3415 C CA . GLN B 1 64 ? 181.06779 172.44687 118.78494 1.000 214.68508 64 GLN B CA 1
ATOM 3416 C C . GLN B 1 64 ? 182.28555 171.53630 118.71912 1.000 215.57489 64 GLN B C 1
ATOM 3417 O O . GLN B 1 64 ? 183.41431 171.99666 118.53636 1.000 216.31162 64 GLN B O 1
ATOM 3423 N N . ARG B 1 65 ? 182.04644 170.23477 118.86962 1.000 225.51997 65 ARG B N 1
ATOM 3424 C CA . ARG B 1 65 ? 183.12331 169.25368 118.84067 1.000 225.83312 65 ARG B CA 1
ATOM 3425 C C . ARG B 1 65 ? 182.53441 167.88782 118.52432 1.000 225.47344 65 ARG B C 1
ATOM 3426 O O . ARG B 1 65 ? 181.48359 167.52726 119.06336 1.000 224.16466 65 ARG B O 1
ATOM 3434 N N . GLY B 1 66 ? 183.19166 167.14489 117.64809 1.000 236.15210 66 GLY B N 1
ATOM 3435 C CA . GLY B 1 66 ? 182.79084 165.77813 117.38468 1.000 236.11051 66 GLY B CA 1
ATOM 3436 C C . GLY B 1 66 ? 183.10943 165.36896 115.96103 1.000 236.63199 66 GLY B C 1
ATOM 3437 O O . GLY B 1 66 ? 183.72355 166.10914 115.20332 1.000 237.24583 66 GLY B O 1
ATOM 3438 N N . TYR B 1 67 ? 182.67570 164.15994 115.61597 1.000 237.44843 67 TYR B N 1
ATOM 3439 C CA . TYR B 1 67 ? 182.91109 163.62408 114.28425 1.000 237.92957 67 TYR B CA 1
ATOM 3440 C C . TYR B 1 67 ? 181.88107 164.15373 113.29425 1.000 237.87014 67 TYR B C 1
ATOM 3441 O O . TYR B 1 67 ? 180.72743 164.41967 113.64303 1.000 237.36873 67 TYR B O 1
ATOM 3450 N N . GLU B 1 68 ? 182.31353 164.30436 112.04657 1.000 240.28670 68 GLU B N 1
ATOM 3451 C CA . GLU B 1 68 ? 181.44051 164.76496 110.97581 1.000 239.52094 68 GLU B CA 1
ATOM 3452 C C . GLU B 1 68 ? 181.78393 164.05569 109.67025 1.000 238.93625 68 GLU B C 1
ATOM 3453 O O . GLU B 1 68 ? 182.87153 163.49434 109.52581 1.000 239.08230 68 GLU B O 1
ATOM 3459 N N . LYS B 1 74 ? 185.91385 165.34606 98.25283 1.000 231.46309 74 LYS B N 1
ATOM 3460 C CA . LYS B 1 74 ? 187.26851 164.84127 98.06068 1.000 232.56915 74 LYS B CA 1
ATOM 3461 C C . LYS B 1 74 ? 188.24276 165.46733 99.05174 1.000 233.10092 74 LYS B C 1
ATOM 3462 O O . LYS B 1 74 ? 189.08358 164.77772 99.62864 1.000 232.51208 74 LYS B O 1
ATOM 3468 N N . ALA B 1 75 ? 188.12497 166.77863 99.24703 1.000 237.86093 75 ALA B N 1
ATOM 3469 C CA . ALA B 1 75 ? 189.01828 167.49647 100.14220 1.000 237.51752 75 ALA B CA 1
ATOM 3470 C C . ALA B 1 75 ? 188.26386 168.65066 100.78333 1.000 237.71682 75 ALA B C 1
ATOM 3471 O O . ALA B 1 75 ? 187.24442 169.11706 100.26794 1.000 236.80384 75 ALA B O 1
ATOM 3473 N N . ILE B 1 76 ? 188.78167 169.10690 101.91862 1.000 245.25540 76 ILE B N 1
ATOM 3474 C CA . ILE B 1 76 ? 188.19693 170.21071 102.66986 1.000 245.63757 76 ILE B CA 1
ATOM 3475 C C . ILE B 1 76 ? 189.05045 171.44515 102.41301 1.000 245.71616 76 ILE B C 1
ATOM 3476 O O . ILE B 1 76 ? 190.17300 171.55339 102.91787 1.000 245.78984 76 ILE B O 1
ATOM 3481 N N . THR B 1 77 ? 188.52236 172.37722 101.62959 1.000 241.59259 77 THR B N 1
ATOM 3482 C CA . THR B 1 77 ? 189.20805 173.61353 101.28145 1.000 240.84570 77 THR B CA 1
ATOM 3483 C C . THR B 1 77 ? 188.35888 174.80451 101.71376 1.000 240.96532 77 THR B C 1
ATOM 3484 O O . THR B 1 77 ? 187.23500 174.65398 102.19838 1.000 241.38863 77 THR B O 1
ATOM 3488 N N . THR B 1 78 ? 188.91577 176.00463 101.53574 1.000 242.17436 78 THR B N 1
ATOM 3489 C CA . THR B 1 78 ? 188.16173 177.21572 101.83941 1.000 242.10765 78 THR B CA 1
ATOM 3490 C C . THR B 1 78 ? 186.97284 177.38363 100.90196 1.000 242.51878 78 THR B C 1
ATOM 3491 O O . THR B 1 78 ? 185.96604 177.99164 101.28204 1.000 242.12135 78 THR B O 1
ATOM 3495 N N . ARG B 1 79 ? 187.06878 176.85584 99.68021 1.000 247.54593 79 ARG B N 1
ATOM 3496 C CA . ARG B 1 79 ? 185.95550 176.93025 98.74165 1.000 246.86737 79 ARG B CA 1
ATOM 3497 C C . ARG B 1 79 ? 184.84946 175.93780 99.07738 1.000 246.74531 79 ARG B C 1
ATOM 3498 O O . ARG B 1 79 ? 183.67940 176.19908 98.77813 1.000 245.90081 79 ARG B O 1
ATOM 3506 N N . SER B 1 80 ? 185.19489 174.80020 99.68555 1.000 244.00220 80 SER B N 1
ATOM 3507 C CA . SER B 1 80 ? 184.18565 173.79638 100.00590 1.000 242.90222 80 SER B CA 1
ATOM 3508 C C . SER B 1 80 ? 183.21040 174.28925 101.06788 1.000 243.20588 80 SER B C 1
ATOM 3509 O O . SER B 1 80 ? 182.06349 173.83008 101.11305 1.000 242.53433 80 SER B O 1
ATOM 3512 N N . GLU B 1 81 ? 183.63998 175.21346 101.92425 1.000 243.13826 81 GLU B N 1
ATOM 3513 C CA . GLU B 1 81 ? 182.78725 175.74798 102.98613 1.000 242.59369 81 GLU B CA 1
ATOM 3514 C C . GLU B 1 81 ? 182.08363 177.02294 102.51511 1.000 242.00299 81 GLU B C 1
ATOM 3515 O O . GLU B 1 81 ? 182.26191 178.11090 103.06214 1.000 241.32974 81 GLU B O 1
ATOM 3521 N N . GLU B 1 82 ? 181.27276 176.86740 101.46594 1.000 240.28857 82 GLU B N 1
ATOM 3522 C CA . GLU B 1 82 ? 180.56544 178.01275 100.89957 1.000 239.83402 82 GLU B CA 1
ATOM 3523 C C . GLU B 1 82 ? 179.53940 178.57437 101.87713 1.000 239.78163 82 GLU B C 1
ATOM 3524 O O . GLU B 1 82 ? 179.45227 179.79346 102.06579 1.000 239.43598 82 GLU B O 1
ATOM 3530 N N . GLU B 1 83 ? 178.74561 177.70097 102.50275 1.000 231.52378 83 GLU B N 1
ATOM 3531 C CA . GLU B 1 83 ? 177.74423 178.17096 103.45535 1.000 231.45720 83 GLU B CA 1
ATOM 3532 C C . GLU B 1 83 ? 178.39595 178.84891 104.65332 1.000 231.65622 83 GLU B C 1
ATOM 3533 O O . GLU B 1 83 ? 177.93989 179.90824 105.10031 1.000 230.75245 83 GLU B O 1
ATOM 3539 N N . LEU B 1 84 ? 179.46538 178.25307 105.18606 1.000 229.36607 84 LEU B N 1
ATOM 3540 C CA . LEU B 1 84 ? 180.16011 178.85771 106.31757 1.000 229.03913 84 LEU B CA 1
ATOM 3541 C C . LEU B 1 84 ? 180.75101 180.20945 105.94085 1.000 228.68405 84 LEU B C 1
ATOM 3542 O O . LEU B 1 84 ? 180.66955 181.16909 106.71659 1.000 227.83655 84 LEU B O 1
ATOM 3547 N N . SER B 1 85 ? 181.34742 180.30484 104.75034 1.000 230.31491 85 SER B N 1
ATOM 3548 C CA . SER B 1 85 ? 181.90677 181.57618 104.30409 1.000 230.04376 85 SER B CA 1
ATOM 3549 C C . SER B 1 85 ? 180.81889 182.63050 104.14534 1.000 230.29070 85 SER B C 1
ATOM 3550 O O . SER B 1 85 ? 181.01724 183.79523 104.50635 1.000 230.26016 85 SER B O 1
ATOM 3553 N N . ALA B 1 86 ? 179.66160 182.24231 103.60401 1.000 225.33559 86 ALA B N 1
ATOM 3554 C CA . ALA B 1 86 ? 178.56282 183.19140 103.45160 1.000 224.13860 86 ALA B CA 1
ATOM 3555 C C . ALA B 1 86 ? 178.04825 183.66871 104.80464 1.000 224.27355 86 ALA B C 1
ATOM 3556 O O . ALA B 1 86 ? 177.78187 184.86338 104.98875 1.000 222.94545 86 ALA B O 1
ATOM 3558 N N . MET B 1 87 ? 177.89837 182.74997 105.76236 1.000 222.50669 87 MET B N 1
ATOM 3559 C CA . MET B 1 87 ? 177.44105 183.14170 107.09221 1.000 222.88942 87 MET B CA 1
ATOM 3560 C C . MET B 1 87 ? 178.45107 184.05842 107.77159 1.000 222.04590 87 MET B C 1
ATOM 3561 O O . MET B 1 87 ? 178.06965 185.01392 108.45790 1.000 220.62563 87 MET B O 1
ATOM 3566 N N . LEU B 1 88 ? 179.74617 183.77915 107.59754 1.000 225.32600 88 LEU B N 1
ATOM 3567 C CA . LEU B 1 88 ? 180.77424 184.66612 108.13402 1.000 224.49716 88 LEU B CA 1
ATOM 3568 C C . LEU B 1 88 ? 180.70957 186.04155 107.48309 1.000 223.87555 88 LEU B C 1
ATOM 3569 O O . LEU B 1 88 ? 180.87152 187.06526 108.15779 1.000 223.54590 88 LEU B O 1
ATOM 3574 N N . GLY B 1 89 ? 180.48698 186.08341 106.16836 1.000 223.75711 89 GLY B N 1
ATOM 3575 C CA . GLY B 1 89 ? 180.34284 187.36093 105.49166 1.000 223.37779 89 GLY B CA 1
ATOM 3576 C C . GLY B 1 89 ? 179.14826 188.14666 105.99323 1.000 223.65693 89 GLY B C 1
ATOM 3577 O O . GLY B 1 89 ? 179.19615 189.37545 106.08818 1.000 225.06226 89 GLY B O 1
ATOM 3578 N N . ARG B 1 90 ? 178.05626 187.44824 106.31579 1.000 210.13827 90 ARG B N 1
ATOM 3579 C CA . ARG B 1 90 ? 176.92602 188.11127 106.95713 1.000 210.62763 90 ARG B CA 1
ATOM 3580 C C . ARG B 1 90 ? 177.31259 188.65711 108.32574 1.000 211.19640 90 ARG B C 1
ATOM 3581 O O . ARG B 1 90 ? 176.72057 189.63491 108.79686 1.000 209.18215 90 ARG B O 1
ATOM 3589 N N . LEU B 1 91 ? 178.30320 188.04645 108.97075 1.000 217.46917 91 LEU B N 1
ATOM 3590 C CA . LEU B 1 91 ? 178.82905 188.51551 110.24465 1.000 215.89816 91 LEU B CA 1
ATOM 3591 C C . LEU B 1 91 ? 180.01661 189.45487 110.08284 1.000 215.24365 91 LEU B C 1
ATOM 3592 O O . LEU B 1 91 ? 180.61183 189.85637 111.08819 1.000 214.48952 91 LEU B O 1
ATOM 3597 N N . GLY B 1 92 ? 180.37533 189.81217 108.85191 1.000 219.92408 92 GLY B N 1
ATOM 3598 C CA . GLY B 1 92 ? 181.53104 190.65515 108.62622 1.000 219.41040 92 GLY B CA 1
ATOM 3599 C C . GLY B 1 92 ? 182.86268 189.95719 108.76116 1.000 220.57947 92 GLY B C 1
ATOM 3600 O O . GLY B 1 92 ? 183.87164 190.61810 109.02609 1.000 220.32815 92 GLY B O 1
ATOM 3601 N N . LEU B 1 93 ? 182.90016 188.63893 108.58787 1.000 227.20712 93 LEU B N 1
ATOM 3602 C CA . LEU B 1 93 ? 184.11840 187.85757 108.72552 1.000 227.13359 93 LEU B CA 1
ATOM 3603 C C . LEU B 1 93 ? 184.43400 187.14972 107.41520 1.000 226.36192 93 LEU B C 1
ATOM 3604 O O . LEU B 1 93 ? 183.53422 186.80334 106.64399 1.000 226.27277 93 LEU B O 1
ATOM 3609 N N . ARG B 1 94 ? 185.72362 186.94206 107.16772 1.000 225.66835 94 ARG B N 1
ATOM 3610 C CA . ARG B 1 94 ? 186.19709 186.23413 105.98662 1.000 226.03345 94 ARG B CA 1
ATOM 3611 C C . ARG B 1 94 ? 186.70320 184.85769 106.39275 1.000 226.66877 94 ARG B C 1
ATOM 3612 O O . ARG B 1 94 ? 187.47813 184.73294 107.34712 1.000 226.62340 94 ARG B O 1
ATOM 3620 N N . LEU B 1 95 ? 186.26144 183.83285 105.67118 1.000 223.66554 95 LEU B N 1
ATOM 3621 C CA . LEU B 1 95 ? 186.66460 182.46051 105.95255 1.000 223.35175 95 LEU B CA 1
ATOM 3622 C C . LEU B 1 95 ? 188.15335 182.25396 105.68971 1.000 222.13299 95 LEU B C 1
ATOM 3623 O O . LEU B 1 95 ? 188.68672 182.71796 104.68213 1.000 220.91918 95 LEU B O 1
ATOM 3628 N N . GLY B 1 99 ? 195.04480 176.02044 104.22934 1.000 230.11767 99 GLY B N 1
ATOM 3629 C CA . GLY B 1 99 ? 195.46021 174.64014 104.06277 1.000 231.14520 99 GLY B CA 1
ATOM 3630 C C . GLY B 1 99 ? 194.39168 173.76142 103.44215 1.000 232.00839 99 GLY B C 1
ATOM 3631 O O . GLY B 1 99 ? 193.20233 174.07040 103.51160 1.000 231.81223 99 GLY B O 1
ATOM 3632 N N . VAL B 1 100 ? 194.81941 172.66046 102.82995 1.000 241.23460 100 VAL B N 1
ATOM 3633 C CA . VAL B 1 100 ? 193.92445 171.70536 102.18857 1.000 241.51651 100 VAL B CA 1
ATOM 3634 C C . VAL B 1 100 ? 194.13323 170.34398 102.83532 1.000 241.75118 100 VAL B C 1
ATOM 3635 O O . VAL B 1 100 ? 195.26992 169.86864 102.93992 1.000 241.46047 100 VAL B O 1
ATOM 3639 N N . LEU B 1 101 ? 193.04004 169.72132 103.26678 1.000 243.67264 101 LEU B N 1
ATOM 3640 C CA . LEU B 1 101 ? 193.06954 168.39873 103.87819 1.000 243.47447 101 LEU B CA 1
ATOM 3641 C C . LEU B 1 101 ? 192.40828 167.40716 102.93068 1.000 243.22863 101 LEU B C 1
ATOM 3642 O O . LEU B 1 101 ? 191.24634 167.58704 102.55040 1.000 242.88788 101 LEU B O 1
ATOM 3647 N N . TYR B 1 102 ? 193.14591 166.36557 102.55579 1.000 249.32690 102 TYR B N 1
ATOM 3648 C CA . TYR B 1 102 ? 192.64967 165.35595 101.63094 1.000 249.65593 102 TYR B CA 1
ATOM 3649 C C . TYR B 1 102 ? 191.90136 164.27356 102.39769 1.000 249.30221 102 TYR B C 1
ATOM 3650 O O . TYR B 1 102 ? 192.42693 163.71094 103.36382 1.000 248.40241 102 TYR B O 1
ATOM 3659 N N . THR B 1 103 ? 190.67514 163.98450 101.96207 1.000 249.74889 103 THR B N 1
ATOM 3660 C CA . THR B 1 103 ? 189.81879 162.99776 102.60820 1.000 250.08079 103 THR B CA 1
ATOM 3661 C C . THR B 1 103 ? 189.69765 161.71868 101.78417 1.000 249.77345 103 THR B C 1
ATOM 3662 O O . THR B 1 103 ? 188.67711 161.02882 101.84522 1.000 249.12973 103 THR B O 1
ATOM 3666 N N . ASP B 1 104 ? 190.72724 161.39291 101.00945 1.000 246.06720 104 ASP B N 1
ATOM 3667 C CA . ASP B 1 104 ? 190.71642 160.18337 100.19440 1.000 245.38279 104 ASP B CA 1
ATOM 3668 C C . ASP B 1 104 ? 190.90064 158.93899 101.05673 1.000 244.48492 104 ASP B C 1
ATOM 3669 O O . ASP B 1 104 ? 191.21658 159.03451 102.24253 1.000 244.24648 104 ASP B O 1
ATOM 3674 N N . LEU B 1 109 ? 185.65754 162.71354 109.82028 1.000 240.23537 109 LEU B N 1
ATOM 3675 C CA . LEU B 1 109 ? 186.79017 163.32651 110.50565 1.000 241.09431 109 LEU B CA 1
ATOM 3676 C C . LEU B 1 109 ? 186.33261 164.09038 111.74217 1.000 242.07968 109 LEU B C 1
ATOM 3677 O O . LEU B 1 109 ? 185.18866 164.53600 111.81704 1.000 243.08095 109 LEU B O 1
ATOM 3682 N N . TYR B 1 110 ? 187.22787 164.23633 112.71466 1.000 244.40638 110 TYR B N 1
ATOM 3683 C CA . TYR B 1 110 ? 186.90863 164.97846 113.92351 1.000 244.23710 110 TYR B CA 1
ATOM 3684 C C . TYR B 1 110 ? 187.05230 166.47177 113.66502 1.000 245.00561 110 TYR B C 1
ATOM 3685 O O . TYR B 1 110 ? 187.93372 166.90406 112.91706 1.000 245.62758 110 TYR B O 1
ATOM 3694 N N . GLN B 1 111 ? 186.17604 167.26179 114.28043 1.000 240.87858 111 GLN B N 1
ATOM 3695 C CA . GLN B 1 111 ? 186.19596 168.70467 114.11163 1.000 240.52685 111 GLN B CA 1
ATOM 3696 C C . GLN B 1 111 ? 185.92475 169.38160 115.44534 1.000 239.39811 111 GLN B C 1
ATOM 3697 O O . GLN B 1 111 ? 185.15363 168.87734 116.27103 1.000 239.73780 111 GLN B O 1
ATOM 3703 N N . ILE B 1 112 ? 186.58352 170.52076 115.64541 1.000 234.29287 112 ILE B N 1
ATOM 3704 C CA . ILE B 1 112 ? 186.40773 171.36079 116.82464 1.000 234.78239 112 ILE B CA 1
ATOM 3705 C C . ILE B 1 112 ? 186.23621 172.79797 116.35262 1.000 235.29437 112 ILE B C 1
ATOM 3706 O O . ILE B 1 112 ? 187.11970 173.34171 115.67977 1.000 235.68554 112 ILE B O 1
ATOM 3711 N N . THR B 1 113 ? 185.10883 173.41168 116.70522 1.000 229.83684 113 THR B N 1
ATOM 3712 C CA . THR B 1 113 ? 184.79237 174.78225 116.32347 1.000 229.09879 113 THR B CA 1
ATOM 3713 C C . THR B 1 113 ? 184.62090 175.61207 117.58638 1.000 228.11291 113 THR B C 1
ATOM 3714 O O . THR B 1 113 ? 183.78636 175.28337 118.43862 1.000 229.13919 113 THR B O 1
ATOM 3718 N N . ALA B 1 114 ? 185.39902 176.68803 117.69779 1.000 226.04145 114 ALA B N 1
ATOM 3719 C CA . ALA B 1 114 ? 185.36345 177.56650 118.85623 1.000 225.95128 114 ALA B CA 1
ATOM 3720 C C . ALA B 1 114 ? 185.35760 179.01767 118.39772 1.000 226.04020 114 ALA B C 1
ATOM 3721 O O . ALA B 1 114 ? 185.80139 179.34574 117.29424 1.000 227.72894 114 ALA B O 1
ATOM 3723 N N . ILE B 1 115 ? 184.84007 179.89057 119.26328 1.000 218.15497 115 ILE B N 1
ATOM 3724 C CA . ILE B 1 115 ? 184.75772 181.31643 118.98275 1.000 217.50041 115 ILE B CA 1
ATOM 3725 C C . ILE B 1 115 ? 185.28681 182.08952 120.18246 1.000 217.97640 115 ILE B C 1
ATOM 3726 O O . ILE B 1 115 ? 185.40057 181.56529 121.29225 1.000 218.83536 115 ILE B O 1
ATOM 3731 N N . SER B 1 116 ? 185.61486 183.35530 119.94078 1.000 222.40948 116 SER B N 1
ATOM 3732 C CA . SER B 1 116 ? 186.09925 184.22224 121.00174 1.000 222.07929 116 SER B CA 1
ATOM 3733 C C . SER B 1 116 ? 184.95815 184.61371 121.93675 1.000 222.03412 116 SER B C 1
ATOM 3734 O O . SER B 1 116 ? 183.77627 184.52564 121.59211 1.000 221.79327 116 SER B O 1
ATOM 3737 N N . ARG B 1 117 ? 185.33148 185.04634 123.14433 1.000 222.75267 117 ARG B N 1
ATOM 3738 C CA . ARG B 1 117 ? 184.33136 185.44980 124.12854 1.000 222.60115 117 ARG B CA 1
ATOM 3739 C C . ARG B 1 117 ? 183.53211 186.65110 123.64105 1.000 222.32852 117 ARG B C 1
ATOM 3740 O O . ARG B 1 117 ? 182.30437 186.69746 123.79548 1.000 221.94854 117 ARG B O 1
ATOM 3748 N N . GLU B 1 118 ? 184.21396 187.63483 123.04949 1.000 218.68355 118 GLU B N 1
ATOM 3749 C CA . GLU B 1 118 ? 183.52303 188.81551 122.54617 1.000 218.89196 118 GLU B CA 1
ATOM 3750 C C . GLU B 1 118 ? 182.57108 188.46643 121.41163 1.000 219.37406 118 GLU B C 1
ATOM 3751 O O . GLU B 1 118 ? 181.49230 189.05806 121.30960 1.000 218.85908 118 GLU B O 1
ATOM 3757 N N . LEU B 1 119 ? 182.94419 187.51208 120.55589 1.000 213.22912 119 LEU B N 1
ATOM 3758 C CA . LEU B 1 119 ? 182.03446 187.07736 119.50077 1.000 212.36541 119 LEU B CA 1
ATOM 3759 C C . LEU B 1 119 ? 180.77986 186.43877 120.08375 1.000 212.57677 119 LEU B C 1
ATOM 3760 O O . LEU B 1 119 ? 179.66767 186.69211 119.60801 1.000 210.96194 119 LEU B O 1
ATOM 3765 N N . PHE B 1 120 ? 180.93759 185.61124 121.11907 1.000 208.86287 120 PHE B N 1
ATOM 3766 C CA . PHE B 1 120 ? 179.77979 185.00102 121.76670 1.000 207.51817 120 PHE B CA 1
ATOM 3767 C C . PHE B 1 120 ? 178.87943 186.06318 122.38801 1.000 205.34441 120 PHE B C 1
ATOM 3768 O O . PHE B 1 120 ? 177.65272 186.03126 122.22518 1.000 204.67089 120 PHE B O 1
ATOM 3776 N N . GLU B 1 121 ? 179.47633 187.02688 123.09495 1.000 206.75960 121 GLU B N 1
ATOM 3777 C CA . GLU B 1 121 ? 178.67819 188.08103 123.71361 1.000 207.19706 121 GLU B CA 1
ATOM 3778 C C . GLU B 1 121 ? 177.98576 188.94893 122.67014 1.000 207.35368 121 GLU B C 1
ATOM 3779 O O . GLU B 1 121 ? 176.86270 189.41269 122.89895 1.000 207.54182 121 GLU B O 1
ATOM 3785 N N . SER B 1 122 ? 178.63445 189.18180 121.52702 1.000 206.27603 122 SER B N 1
ATOM 3786 C CA . SER B 1 122 ? 177.98095 189.89500 120.43596 1.000 207.62446 122 SER B CA 1
ATOM 3787 C C . SER B 1 122 ? 176.83250 189.07868 119.86086 1.000 208.53088 122 SER B C 1
ATOM 3788 O O . SER B 1 122 ? 175.80898 189.63673 119.45678 1.000 207.29050 122 SER B O 1
ATOM 3791 N N . LEU B 1 123 ? 176.99323 187.75735 119.79339 1.000 201.86452 123 LEU B N 1
ATOM 3792 C CA . LEU B 1 123 ? 175.89307 186.90653 119.35598 1.000 200.12128 123 LEU B CA 1
ATOM 3793 C C . LEU B 1 123 ? 174.72864 186.94948 120.33704 1.000 200.15671 123 LEU B C 1
ATOM 3794 O O . LEU B 1 123 ? 173.57295 186.77670 119.93341 1.000 198.33885 123 LEU B O 1
ATOM 3799 N N . GLN B 1 124 ? 175.01014 187.17453 121.62222 1.000 203.22766 124 GLN B N 1
ATOM 3800 C CA . GLN B 1 124 ? 173.94262 187.19443 122.61896 1.000 202.42105 124 GLN B CA 1
ATOM 3801 C C . GLN B 1 124 ? 173.01800 188.39352 122.43084 1.000 202.01398 124 GLN B C 1
ATOM 3802 O O . GLN B 1 124 ? 171.79038 188.24849 122.44292 1.000 202.04974 124 GLN B O 1
ATOM 3808 N N . LYS B 1 125 ? 173.58489 189.58521 122.25693 1.000 203.19884 125 LYS B N 1
ATOM 3809 C CA . LYS B 1 125 ? 172.81824 190.82256 122.23648 1.000 203.84808 125 LYS B CA 1
ATOM 3810 C C . LYS B 1 125 ? 173.10594 191.61107 120.96584 1.000 203.98231 125 LYS B C 1
ATOM 3811 O O . LYS B 1 125 ? 174.13852 191.41988 120.32206 1.000 203.43169 125 LYS B O 1
ATOM 3817 N N . GLU B 1 126 ? 172.15042 192.47031 120.59346 1.000 206.27988 126 GLU B N 1
ATOM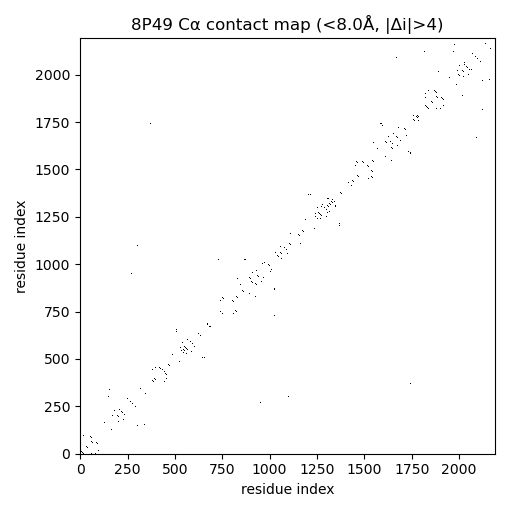 3818 C CA . GLU B 1 126 ? 172.17501 193.34057 119.41356 1.000 206.19292 126 GLU B CA 1
ATOM 3819 C C . GLU B 1 126 ? 172.50266 192.58161 118.12937 1.000 207.20528 126 GLU B C 1
ATOM 3820 O O . GLU B 1 126 ? 172.79655 193.19420 117.09818 1.000 207.66491 126 GLU B O 1
ATOM 3826 N N . LYS B 1 127 ? 172.42315 191.24842 118.17542 1.000 198.78056 127 LYS B N 1
ATOM 3827 C CA . LYS B 1 127 ? 172.56520 190.39314 117.00306 1.000 198.13107 127 LYS B CA 1
ATOM 3828 C C . LYS B 1 127 ? 171.58438 189.22958 117.06732 1.000 196.65638 127 LYS B C 1
ATOM 3829 O O . LYS B 1 127 ? 171.86069 188.14694 116.53861 1.000 195.86166 127 LYS B O 1
ATOM 3835 N N . ARG B 1 128 ? 170.43690 189.43599 117.71430 1.000 189.06637 128 ARG B N 1
ATOM 3836 C CA . ARG B 1 128 ? 169.51833 188.34581 118.01197 1.000 189.15550 128 ARG B CA 1
ATOM 3837 C C . ARG B 1 128 ? 168.67747 187.92133 116.81559 1.000 190.89269 128 ARG B C 1
ATOM 3838 O O . ARG B 1 128 ? 168.06618 186.84847 116.85920 1.000 191.24931 128 ARG B O 1
ATOM 3846 N N . GLU B 1 129 ? 168.62096 188.73078 115.75537 1.000 187.08819 129 GLU B N 1
ATOM 3847 C CA . GLU B 1 129 ? 167.75446 188.43116 114.62116 1.000 185.14547 129 GLU B CA 1
ATOM 3848 C C . GLU B 1 129 ? 168.49909 188.46021 113.29010 1.000 184.64210 129 GLU B C 1
ATOM 3849 O O . GLU B 1 129 ? 167.86031 188.54829 112.23679 1.000 185.23313 129 GLU B O 1
ATOM 3855 N N . ILE B 1 130 ? 169.83223 188.39514 113.30688 1.000 188.18244 130 ILE B N 1
ATOM 3856 C CA . ILE B 1 130 ? 170.57902 188.40331 112.05201 1.000 190.01449 130 ILE B CA 1
ATOM 3857 C C . ILE B 1 130 ? 170.29938 187.13680 111.25035 1.000 190.18448 130 ILE B C 1
ATOM 3858 O O . ILE B 1 130 ? 170.11103 187.18852 110.02881 1.000 189.96130 130 ILE B O 1
ATOM 3863 N N . PHE B 1 131 ? 170.25792 185.98666 111.91734 1.000 180.14484 131 PHE B N 1
ATOM 3864 C CA . PHE B 1 131 ? 170.01338 184.71006 111.26156 1.000 179.74639 131 PHE B CA 1
ATOM 3865 C C . PHE B 1 131 ? 168.54287 184.31410 111.27702 1.000 179.26714 131 PHE B C 1
ATOM 3866 O O . PHE B 1 131 ? 168.21739 183.17323 110.93521 1.000 178.16841 131 PHE B O 1
ATOM 3874 N N . GLU B 1 132 ? 167.65337 185.22788 111.66980 1.000 167.64076 132 GLU B N 1
ATOM 3875 C CA . GLU B 1 132 ? 166.23393 184.91380 111.78395 1.000 168.13055 132 GLU B CA 1
ATOM 3876 C C . GLU B 1 132 ? 165.59252 184.58751 110.43933 1.000 168.58862 132 GLU B C 1
ATOM 3877 O O . GLU B 1 132 ? 164.53299 183.95212 110.41100 1.000 168.73528 132 GLU B O 1
ATOM 3883 N N . ASP B 1 133 ? 166.21563 184.98291 109.32793 1.000 169.37416 133 ASP B N 1
ATOM 3884 C CA . ASP B 1 133 ? 165.59255 184.84250 108.01611 1.000 169.09137 133 ASP B CA 1
ATOM 3885 C C . ASP B 1 133 ? 165.44482 183.39456 107.56398 1.000 168.96986 133 ASP B C 1
ATOM 3886 O O . ASP B 1 133 ? 164.72888 183.14388 106.58871 1.000 167.82486 133 ASP B O 1
ATOM 3891 N N . VAL B 1 134 ? 166.09257 182.43809 108.23821 1.000 158.44423 134 VAL B N 1
ATOM 3892 C CA . VAL B 1 134 ? 166.02387 181.04087 107.82145 1.000 157.87853 134 VAL B CA 1
ATOM 3893 C C . VAL B 1 134 ? 164.93448 180.26150 108.54354 1.000 157.05586 134 VAL B C 1
ATOM 3894 O O . VAL B 1 134 ? 164.83766 179.03982 108.36299 1.000 153.55626 134 VAL B O 1
ATOM 3898 N N . GLN B 1 135 ? 164.11342 180.92211 109.35471 1.000 154.03487 135 GLN B N 1
ATOM 3899 C CA . GLN B 1 135 ? 163.06721 180.24898 110.11098 1.000 151.06022 135 GLN B CA 1
ATOM 3900 C C . GLN B 1 135 ? 161.77329 180.22016 109.30821 1.000 150.65926 135 GLN B C 1
ATOM 3901 O O . GLN B 1 135 ? 161.30404 181.26050 108.83588 1.000 152.07610 135 GLN B O 1
ATOM 3907 N N . GLU B 1 136 ? 161.20101 179.02972 109.15724 1.000 136.62658 136 GLU B N 1
ATOM 3908 C CA . GLU B 1 136 ? 159.89820 178.87937 108.53335 1.000 136.70526 136 GLU B CA 1
ATOM 3909 C C . GLU B 1 136 ? 158.80684 179.06149 109.58857 1.000 141.79473 136 GLU B C 1
ATOM 3910 O O . GLU B 1 136 ? 159.08030 179.22011 110.78039 1.000 141.93351 136 GLU B O 1
ATOM 3916 N N . LYS B 1 137 ? 157.55155 179.03534 109.15101 1.000 138.50763 137 LYS B N 1
ATOM 3917 C CA . LYS B 1 137 ? 156.40591 179.21446 110.02979 1.000 136.62095 137 LYS B CA 1
ATOM 3918 C C . LYS B 1 137 ? 155.67372 177.89098 110.20036 1.000 137.75754 137 LYS B C 1
ATOM 3919 O O . LYS B 1 137 ? 155.57370 177.09951 109.25801 1.000 138.56156 137 LYS B O 1
ATOM 3925 N N . ILE B 1 138 ? 155.16815 177.65486 111.41056 1.000 117.03645 138 ILE B N 1
ATOM 3926 C CA . ILE B 1 138 ? 154.51891 176.38846 111.72372 1.000 115.40768 138 ILE B CA 1
ATOM 3927 C C . ILE B 1 138 ? 153.19618 176.29357 110.97747 1.000 122.18131 138 ILE B C 1
ATOM 3928 O O . ILE B 1 138 ? 152.36741 177.21174 111.02805 1.000 124.88878 138 ILE B O 1
ATOM 3933 N N . THR B 1 139 ? 152.99270 175.17807 110.27857 1.000 124.80705 139 THR B N 1
ATOM 3934 C CA . THR B 1 139 ? 151.75885 174.91616 109.55417 1.000 123.09743 139 THR B CA 1
ATOM 3935 C C . THR B 1 139 ? 151.29635 173.49607 109.84370 1.000 119.80208 139 THR B C 1
ATOM 3936 O O . THR B 1 139 ? 152.09963 172.61906 110.17242 1.000 116.05741 139 THR B O 1
ATOM 3940 N N . PHE B 1 140 ? 149.99162 173.27718 109.71778 1.000 118.83263 140 PHE B N 1
ATOM 3941 C CA . PHE B 1 140 ? 149.37463 171.98549 109.99122 1.000 117.76397 140 PHE B CA 1
ATOM 3942 C C . PHE B 1 140 ? 148.94428 171.35071 108.67582 1.000 121.18407 140 PHE B C 1
ATOM 3943 O O . PHE B 1 140 ? 148.17652 171.94978 107.91503 1.000 123.64628 140 PHE B O 1
ATOM 3951 N N . ASN B 1 141 ? 149.43536 170.14362 108.41444 1.000 127.47537 141 ASN B N 1
ATOM 3952 C CA . ASN B 1 141 ? 149.12236 169.39673 107.19843 1.000 122.58466 141 ASN B CA 1
ATOM 3953 C C . ASN B 1 141 ? 148.31920 168.16417 107.60542 1.000 120.64171 141 ASN B C 1
ATOM 3954 O O . ASN B 1 141 ? 148.88126 167.11223 107.91176 1.000 126.39012 141 ASN B O 1
ATOM 3959 N N . PHE B 1 142 ? 146.99687 168.29656 107.59828 1.000 121.03478 142 PHE B N 1
ATOM 3960 C CA . PHE B 1 142 ? 146.11718 167.19484 107.96427 1.000 129.25757 142 PHE B CA 1
ATOM 3961 C C . PHE B 1 142 ? 145.88634 166.21431 106.82187 1.000 132.74318 142 PHE B C 1
ATOM 3962 O O . PHE B 1 142 ? 145.03014 165.33128 106.94572 1.000 130.82084 142 PHE B O 1
ATOM 3970 N N . SER B 1 143 ? 146.61856 166.35125 105.71868 1.000 134.75670 143 SER B N 1
ATOM 3971 C CA . SER B 1 143 ? 146.51760 165.41811 104.60528 1.000 129.48594 143 SER B CA 1
ATOM 3972 C C . SER B 1 143 ? 147.44877 164.22203 104.74683 1.000 127.31464 143 SER B C 1
ATOM 3973 O O . SER B 1 143 ? 147.38757 163.31108 103.91478 1.000 130.14487 143 SER B O 1
ATOM 3976 N N . LYS B 1 144 ? 148.29962 164.19760 105.76918 1.000 122.12022 144 LYS B N 1
ATOM 3977 C CA . LYS B 1 144 ? 149.21637 163.08844 105.99179 1.000 125.00113 144 LYS B CA 1
ATOM 3978 C C . LYS B 1 144 ? 148.65029 162.02243 106.91938 1.000 128.30403 144 LYS B C 1
ATOM 3979 O O . LYS B 1 144 ? 149.34541 161.04379 107.20946 1.000 126.82617 144 LYS B O 1
ATOM 3985 N N . VAL B 1 145 ? 147.41567 162.18581 107.39421 1.000 133.80028 145 VAL B N 1
ATOM 3986 C CA . VAL B 1 145 ? 146.77445 161.21281 108.26561 1.000 131.57993 145 VAL B CA 1
ATOM 3987 C C . VAL B 1 145 ? 145.39066 160.90062 107.71428 1.000 128.91098 145 VAL B C 1
ATOM 3988 O O . VAL B 1 145 ? 144.79508 161.68818 106.97607 1.000 128.45366 145 VAL B O 1
ATOM 3992 N N . ASP B 1 146 ? 144.88222 159.72883 108.08569 1.000 128.71781 146 ASP B N 1
ATOM 3993 C CA . ASP B 1 146 ? 143.59268 159.23045 107.61395 1.000 131.95004 146 ASP B CA 1
ATOM 3994 C C . ASP B 1 146 ? 142.67151 159.11376 108.82540 1.000 130.20475 146 ASP B C 1
ATOM 3995 O O . ASP B 1 146 ? 142.65979 158.09216 109.51598 1.000 133.82442 146 ASP B O 1
ATOM 4000 N N . LEU B 1 147 ? 141.90385 160.16310 109.07952 1.000 113.48017 147 LEU B N 1
ATOM 4001 C CA . LEU B 1 147 ? 140.97420 160.24083 110.19358 1.000 111.70437 147 LEU B CA 1
ATOM 4002 C C . LEU B 1 147 ? 139.61608 160.69333 109.68697 1.000 114.40252 147 LEU B C 1
ATOM 4003 O O . LEU B 1 147 ? 139.51667 161.31234 108.62230 1.000 119.02632 147 LEU B O 1
ATOM 4008 N N . PRO B 1 148 ? 138.54604 160.39216 110.42144 1.000 111.30950 148 PRO B N 1
ATOM 4009 C CA . PRO B 1 148 ? 137.22555 160.90418 110.04093 1.000 115.02361 148 PRO B CA 1
ATOM 4010 C C . PRO B 1 148 ? 137.18995 162.42496 110.07871 1.000 120.84051 148 PRO B C 1
ATOM 4011 O O . PRO B 1 148 ? 137.93953 163.07491 110.81034 1.000 126.30625 148 PRO B O 1
ATOM 4015 N N . GLU B 1 149 ? 136.30090 162.99275 109.26033 1.000 128.86847 149 GLU B N 1
ATOM 4016 C CA . GLU B 1 149 ? 136.24196 164.44439 109.11929 1.000 123.53384 149 GLU B CA 1
ATOM 4017 C C . GLU B 1 149 ? 135.85060 165.13129 110.42301 1.000 121.38626 149 GLU B C 1
ATOM 4018 O O . GLU B 1 149 ? 136.30175 166.25245 110.68810 1.000 127.47997 149 GLU B O 1
ATOM 4024 N N . LYS B 1 150 ? 135.02661 164.48117 111.24793 1.000 110.72047 150 LYS B N 1
ATOM 4025 C CA . LYS B 1 150 ? 134.60861 165.08480 112.50908 1.000 112.56992 150 LYS B CA 1
ATOM 4026 C C . LYS B 1 150 ? 135.80478 165.35173 113.41171 1.000 113.54200 150 LYS B C 1
ATOM 4027 O O . LYS B 1 150 ? 135.94200 166.44076 113.98148 1.000 115.06119 150 LYS B O 1
ATOM 4033 N N . TYR B 1 151 ? 136.69170 164.36684 113.54476 1.000 103.62603 151 TYR B N 1
ATOM 4034 C CA . TYR B 1 151 ? 137.83258 164.52827 114.43600 1.000 105.60104 151 TYR B CA 1
ATOM 4035 C C . TYR B 1 151 ? 138.85500 165.49530 113.85566 1.000 108.50119 151 TYR B C 1
ATOM 4036 O O . TYR B 1 151 ? 139.51590 166.22257 114.60241 1.000 119.82326 151 TYR B O 1
ATOM 4045 N N . VAL B 1 152 ? 138.99161 165.53296 112.52941 1.000 101.44473 152 VAL B N 1
ATOM 4046 C CA . VAL B 1 152 ? 139.86601 166.52713 111.91357 1.000 106.17974 152 VAL B CA 1
ATOM 4047 C C . VAL B 1 152 ? 139.36299 167.93301 112.21565 1.000 108.42491 152 VAL B C 1
ATOM 4048 O O . VAL B 1 152 ? 140.13782 168.82022 112.59833 1.000 112.32095 152 VAL B O 1
ATOM 4052 N N . LYS B 1 153 ? 138.05433 168.15355 112.06893 1.000 108.46274 153 LYS B N 1
ATOM 4053 C CA . LYS B 1 153 ? 137.48772 169.45874 112.39103 1.000 105.68507 153 LYS B CA 1
ATOM 4054 C C . LYS B 1 153 ? 137.67202 169.79246 113.86597 1.000 109.91860 153 LYS B C 1
ATOM 4055 O O . LYS B 1 153 ? 137.99793 170.93202 114.21461 1.000 115.32157 153 LYS B O 1
ATOM 4061 N N . LYS B 1 154 ? 137.46654 168.81286 114.74886 1.000 99.97885 154 LYS B N 1
ATOM 4062 C CA . LYS B 1 154 ? 137.60582 169.07230 116.17945 1.000 96.52003 154 LYS B CA 1
ATOM 4063 C C . LYS B 1 154 ? 139.04576 169.40124 116.55775 1.000 91.99705 154 LYS B C 1
ATOM 4064 O O . LYS B 1 154 ? 139.28436 170.28350 117.38933 1.000 94.61250 154 LYS B O 1
ATOM 4070 N N . LEU B 1 155 ? 140.01686 168.71081 115.96558 1.000 87.33694 155 LEU B N 1
ATOM 4071 C CA . LEU B 1 155 ? 141.41827 168.91952 116.29894 1.000 81.36257 155 LEU B CA 1
ATOM 4072 C C . LEU B 1 155 ? 142.07147 170.03016 115.48943 1.000 83.88743 155 LEU B C 1
ATOM 4073 O O . LEU B 1 155 ? 143.24969 170.32233 115.71373 1.000 93.40424 155 LEU B O 1
ATOM 4078 N N . ARG B 1 156 ? 141.34927 170.64980 114.55309 1.000 97.26791 156 ARG B N 1
ATOM 4079 C CA . ARG B 1 156 ? 141.90251 171.80864 113.85945 1.000 100.27818 156 ARG B CA 1
ATOM 4080 C C . ARG B 1 156 ? 142.18857 172.97766 114.79543 1.000 107.82419 156 ARG B C 1
ATOM 4081 O O . ARG B 1 156 ? 142.96633 173.86676 114.43370 1.000 107.54263 156 ARG B O 1
ATOM 4089 N N . LEU B 1 157 ? 141.58456 173.00001 115.98562 1.000 97.08024 157 LEU B N 1
ATOM 4090 C CA . LEU B 1 157 ? 141.78245 174.10215 116.92038 1.000 85.55192 157 LEU B CA 1
ATOM 4091 C C . LEU B 1 157 ? 143.19399 174.16506 117.48718 1.000 77.01013 157 LEU B C 1
ATOM 4092 O O . LEU B 1 157 ? 143.54136 175.17014 118.11368 1.000 78.46853 157 LEU B O 1
ATOM 4097 N N . LEU B 1 158 ? 144.00973 173.12852 117.29282 1.000 88.06146 158 LEU B N 1
ATOM 4098 C CA . LEU B 1 158 ? 145.37088 173.13390 117.81451 1.000 92.57307 158 LEU B CA 1
ATOM 4099 C C . LEU B 1 158 ? 146.27900 174.12322 117.09812 1.000 97.33455 158 LEU B C 1
ATOM 4100 O O . LEU B 1 158 ? 147.39373 174.36440 117.57208 1.000 100.18666 158 LEU B O 1
ATOM 4105 N N . GLU B 1 159 ? 145.84090 174.69532 115.97752 1.000 109.33383 159 GLU B N 1
ATOM 4106 C CA . GLU B 1 159 ? 146.65902 175.65028 115.24259 1.000 107.04323 159 GLU B CA 1
ATOM 4107 C C . GLU B 1 159 ? 146.64198 177.04203 115.86210 1.000 112.65769 159 GLU B C 1
ATOM 4108 O O . GLU B 1 159 ? 147.47471 177.87674 115.49299 1.000 114.30845 159 GLU B O 1
ATOM 4114 N N . LEU B 1 160 ? 145.72384 177.30979 116.79445 1.000 103.82187 160 LEU B N 1
ATOM 4115 C CA . LEU B 1 160 ? 145.69524 178.60044 117.47183 1.000 93.12542 160 LEU B CA 1
ATOM 4116 C C . LEU B 1 160 ? 146.87457 178.78690 118.41731 1.000 97.91906 160 LEU B C 1
ATOM 4117 O O . LEU B 1 160 ? 147.16318 179.92378 118.80492 1.000 106.77872 160 LEU B O 1
ATOM 4122 N N . MET B 1 161 ? 147.54864 177.70026 118.80173 1.000 96.49560 161 MET B N 1
ATOM 4123 C CA . MET B 1 161 ? 148.73602 177.75088 119.65799 1.000 97.11657 161 MET B CA 1
ATOM 4124 C C . MET B 1 161 ? 148.41285 178.34561 121.02893 1.000 99.79384 161 MET B C 1
ATOM 4125 O O . MET B 1 161 ? 149.05405 179.29055 121.49128 1.000 100.00990 161 MET B O 1
ATOM 4130 N N . GLU B 1 162 ? 147.40374 177.77413 121.68230 1.000 99.48233 162 GLU B N 1
ATOM 4131 C CA . GLU B 1 162 ? 147.01529 178.15286 123.03149 1.000 96.90140 162 GLU B CA 1
ATOM 4132 C C . GLU B 1 162 ? 146.97226 176.90702 123.90492 1.000 97.16677 162 GLU B C 1
ATOM 4133 O O . GLU B 1 162 ? 146.83162 175.78524 123.41067 1.000 107.40195 162 GLU B O 1
ATOM 4139 N N . ASP B 1 163 ? 147.10618 177.11501 125.21444 1.000 84.43719 163 ASP B N 1
ATOM 4140 C CA . ASP B 1 163 ? 147.09169 176.00116 126.15426 1.000 92.24155 163 ASP B CA 1
ATOM 4141 C C . ASP B 1 163 ? 145.78170 175.23480 126.03826 1.000 93.55511 163 ASP B C 1
ATOM 4142 O O . ASP B 1 163 ? 144.69992 175.82832 126.02913 1.000 96.54720 163 ASP B O 1
ATOM 4147 N N . THR B 1 164 ? 145.88057 173.91022 125.94971 1.000 78.12660 164 THR B N 1
ATOM 4148 C CA . THR B 1 164 ? 144.74094 173.08028 125.58854 1.000 66.72715 164 THR B CA 1
ATOM 4149 C C . THR B 1 164 ? 144.59683 171.90936 126.54951 1.000 78.18948 164 THR B C 1
ATOM 4150 O O . THR B 1 164 ? 145.59294 171.33714 127.00818 1.000 95.92628 164 THR B O 1
ATOM 4154 N N . ILE B 1 165 ? 143.34701 171.56069 126.84713 1.000 62.37877 165 ILE B N 1
ATOM 4155 C CA . ILE B 1 165 ? 143.01371 170.36498 127.61210 1.000 60.17298 165 ILE B CA 1
ATOM 4156 C C . ILE B 1 165 ? 142.17073 169.46224 126.72278 1.000 64.00854 165 ILE B C 1
ATOM 4157 O O . ILE B 1 165 ? 141.17453 169.90899 126.14244 1.000 66.42658 165 ILE B O 1
ATOM 4162 N N . ILE B 1 166 ? 142.57646 168.20048 126.60683 1.000 80.59610 166 ILE B N 1
ATOM 4163 C CA . ILE B 1 166 ? 141.95340 167.24571 125.70076 1.000 68.51149 166 ILE B CA 1
ATOM 4164 C C . ILE B 1 166 ? 141.34995 166.11983 126.52960 1.000 77.12434 166 ILE B C 1
ATOM 4165 O O . ILE B 1 166 ? 142.07743 165.30819 127.12294 1.000 88.34268 166 ILE B O 1
ATOM 4170 N N . PHE B 1 167 ? 140.02011 166.06369 126.55435 1.000 78.42891 167 PHE B N 1
ATOM 4171 C CA . PHE B 1 167 ? 139.27970 164.94014 127.11884 1.000 78.70939 167 PHE B CA 1
ATOM 4172 C C . PHE B 1 167 ? 139.29374 163.83076 126.07730 1.000 87.13162 167 PHE B C 1
ATOM 4173 O O . PHE B 1 167 ? 138.47343 163.81668 125.15535 1.000 101.76166 167 PHE B O 1
ATOM 4181 N N . ASN B 1 168 ? 140.22771 162.89005 126.22354 1.000 85.23369 168 ASN B N 1
ATOM 4182 C CA . ASN B 1 168 ? 140.50136 161.89238 125.19007 1.000 79.03355 168 ASN B CA 1
ATOM 4183 C C . ASN B 1 168 ? 139.77776 160.59314 125.53076 1.000 90.88784 168 ASN B C 1
ATOM 4184 O O . ASN B 1 168 ? 140.36814 159.62491 126.00592 1.000 109.95471 168 ASN B O 1
ATOM 4189 N N . MET B 1 169 ? 138.47180 160.57695 125.27268 1.000 96.49887 169 MET B N 1
ATOM 4190 C CA . MET B 1 169 ? 137.69674 159.35196 125.40989 1.000 91.66616 169 MET B CA 1
ATOM 4191 C C . MET B 1 169 ? 137.79353 158.45079 124.18686 1.000 95.63695 169 MET B C 1
ATOM 4192 O O . MET B 1 169 ? 137.29591 157.32146 124.23177 1.000 103.72000 169 MET B O 1
ATOM 4197 N N . ALA B 1 170 ? 138.40460 158.91920 123.10225 1.000 97.06306 170 ALA B N 1
ATOM 4198 C CA . ALA B 1 170 ? 138.60624 158.10945 121.91005 1.000 90.46589 170 ALA B CA 1
ATOM 4199 C C . ALA B 1 170 ? 139.96023 157.41574 121.89247 1.000 90.43544 170 ALA B C 1
ATOM 4200 O O . ALA B 1 170 ? 140.22714 156.63671 120.97271 1.000 106.18063 170 ALA B O 1
ATOM 4202 N N . GLU B 1 171 ? 140.81251 157.68205 122.88272 1.000 87.28761 171 GLU B N 1
ATOM 4203 C CA . GLU B 1 171 ? 142.09392 156.99339 123.04657 1.000 98.54954 171 GLU B CA 1
ATOM 4204 C C . GLU B 1 171 ? 142.97442 157.11238 121.80370 1.000 98.23577 171 GLU B C 1
ATOM 4205 O O . GLU B 1 171 ? 143.57601 156.13790 121.34946 1.000 103.46608 171 GLU B O 1
ATOM 4211 N N . LEU B 1 172 ? 143.05370 158.31799 121.25140 1.000 93.29255 172 LEU B N 1
ATOM 4212 C CA . LEU B 1 172 ? 143.93953 158.60204 120.13225 1.000 98.97806 172 LEU B CA 1
ATOM 4213 C C . LEU B 1 172 ? 145.27365 159.12736 120.64589 1.000 91.74056 172 LEU B C 1
ATOM 4214 O O . LEU B 1 172 ? 145.31552 159.97412 121.54269 1.000 95.84097 172 LEU B O 1
ATOM 4219 N N . GLU B 1 173 ? 146.36520 158.62368 120.07408 1.000 84.76206 173 GLU B N 1
ATOM 4220 C CA . GLU B 1 173 ? 147.69499 159.04599 120.49536 1.000 98.80080 173 GLU B CA 1
ATOM 4221 C C . GLU B 1 173 ? 148.03189 160.38739 119.85256 1.000 106.98272 173 GLU B C 1
ATOM 4222 O O . GLU B 1 173 ? 148.05067 160.51447 118.62330 1.000 109.55773 173 GLU B O 1
ATOM 4228 N N . ILE B 1 174 ? 148.28526 161.38801 120.68827 1.000 93.37325 174 ILE B N 1
ATOM 4229 C CA . ILE B 1 174 ? 148.50206 162.76372 120.24630 1.000 90.68160 174 ILE B CA 1
ATOM 4230 C C . ILE B 1 174 ? 149.93192 163.00245 119.76300 1.000 94.20239 174 ILE B C 1
ATOM 4231 O O . ILE B 1 174 ? 150.10749 163.64232 118.71487 1.000 107.22754 174 ILE B O 1
ATOM 4236 N N . PRO B 1 175 ? 150.97985 162.56160 120.48143 1.000 87.19027 175 PRO B N 1
ATOM 4237 C CA . PRO B 1 175 ? 152.34336 162.89394 120.02650 1.000 92.80869 175 PRO B CA 1
ATOM 4238 C C . PRO B 1 175 ? 152.66260 162.41714 118.62077 1.000 96.96055 175 PRO B C 1
ATOM 4239 O O . PRO B 1 175 ? 153.29470 163.15508 117.85751 1.000 102.67416 175 PRO B O 1
ATOM 4243 N N . ASN B 1 176 ? 152.22717 161.21297 118.24496 1.000 105.55067 176 ASN B N 1
ATOM 4244 C CA . ASN B 1 176 ? 152.51644 160.71365 116.90359 1.000 103.65551 176 ASN B CA 1
ATOM 4245 C C . ASN B 1 176 ? 151.75785 161.49916 115.83963 1.000 107.31972 176 ASN B C 1
ATOM 4246 O O . ASN B 1 176 ? 152.30820 161.80273 114.77476 1.000 116.13685 176 ASN B O 1
ATOM 4251 N N . LEU B 1 177 ? 150.49673 161.84244 116.11085 1.000 86.88903 177 LEU B N 1
ATOM 4252 C CA . LEU B 1 177 ? 149.73514 162.66573 115.17701 1.000 84.10014 177 LEU B CA 1
ATOM 4253 C C . LEU B 1 177 ? 150.39524 164.02340 114.97230 1.000 85.87045 177 LEU B C 1
ATOM 4254 O O . LEU B 1 177 ? 150.54270 164.48855 113.83393 1.000 91.32727 177 LEU B O 1
ATOM 4259 N N . LEU B 1 178 ? 150.80556 164.67104 116.06486 1.000 85.22278 178 LEU B N 1
ATOM 4260 C CA . LEU B 1 178 ? 151.44940 165.97517 115.95075 1.000 85.09924 178 LEU B CA 1
ATOM 4261 C C . LEU B 1 178 ? 152.79808 165.86395 115.25206 1.000 85.21853 178 LEU B C 1
ATOM 4262 O O . LEU B 1 178 ? 153.19388 166.76920 114.51184 1.000 90.43464 178 LEU B O 1
ATOM 4267 N N . LYS B 1 179 ? 153.52109 164.76484 115.47586 1.000 96.65407 179 LYS B N 1
ATOM 4268 C CA . LYS B 1 179 ? 154.76376 164.53710 114.74767 1.000 101.14974 179 LYS B CA 1
ATOM 4269 C C . LYS B 1 179 ? 154.49896 164.39079 113.25611 1.000 107.30898 179 LYS B C 1
ATOM 4270 O O . LYS B 1 179 ? 155.28457 164.86216 112.42632 1.000 108.11933 179 LYS B O 1
ATOM 4276 N N . ALA B 1 180 ? 153.39456 163.73307 112.89910 1.000 112.35632 180 ALA B N 1
ATOM 4277 C CA . ALA B 1 180 ? 153.07618 163.51743 111.49198 1.000 109.48589 180 ALA B CA 1
ATOM 4278 C C . ALA B 1 180 ? 152.67115 164.81152 110.79499 1.000 111.07531 180 ALA B C 1
ATOM 4279 O O . ALA B 1 180 ? 153.13508 165.09111 109.68378 1.000 112.61631 180 ALA B O 1
ATOM 4281 N N . ILE B 1 181 ? 151.81049 165.61331 111.42055 1.000 100.15903 181 ILE B N 1
ATOM 4282 C CA . ILE B 1 181 ? 151.18433 166.71114 110.68703 1.000 96.28367 181 ILE B CA 1
ATOM 4283 C C . ILE B 1 181 ? 151.96053 168.02679 110.77545 1.000 99.37895 181 ILE B C 1
ATOM 4284 O O . ILE B 1 181 ? 151.89295 168.84023 109.84898 1.000 107.69262 181 ILE B O 1
ATOM 4289 N N . VAL B 1 182 ? 152.69297 168.26677 111.86220 1.000 107.27264 182 VAL B N 1
ATOM 4290 C CA . VAL B 1 182 ? 153.32720 169.56621 112.05842 1.000 109.80135 182 VAL B CA 1
ATOM 4291 C C . VAL B 1 182 ? 154.53539 169.69987 111.14162 1.000 116.87459 182 VAL B C 1
ATOM 4292 O O . VAL B 1 182 ? 155.39475 168.81087 111.08418 1.000 118.93784 182 VAL B O 1
ATOM 4296 N N . GLU B 1 183 ? 154.60790 170.82056 110.42245 1.000 129.00121 183 GLU B N 1
ATOM 4297 C CA . GLU B 1 183 ? 155.74152 171.14766 109.56726 1.000 125.91328 183 GLU B CA 1
ATOM 4298 C C . GLU B 1 183 ? 156.21279 172.56027 109.87709 1.000 127.37726 183 GLU B C 1
ATOM 4299 O O . GLU B 1 183 ? 155.39368 173.46919 110.04355 1.000 130.27107 183 GLU B O 1
ATOM 4305 N N . GLY B 1 184 ? 157.52313 172.73811 109.95327 1.000 120.12456 184 GLY B N 1
ATOM 4306 C CA . GLY B 1 184 ? 158.09746 174.04085 110.21287 1.000 116.73423 184 GLY B CA 1
ATOM 4307 C C . GLY B 1 184 ? 159.52119 173.89232 110.71222 1.000 117.52667 184 GLY B C 1
ATOM 4308 O O . GLY B 1 184 ? 160.06524 172.79124 110.77020 1.000 125.13593 184 GLY B O 1
ATOM 4309 N N . THR B 1 185 ? 160.10922 175.03322 111.07120 1.000 114.21572 185 THR B N 1
ATOM 4310 C CA . THR B 1 185 ? 161.45271 175.07007 111.63333 1.000 118.47157 185 THR B CA 1
ATOM 4311 C C . THR B 1 185 ? 161.55073 176.22814 112.61573 1.000 121.53057 185 THR B C 1
ATOM 4312 O O . THR B 1 185 ? 160.91681 177.27085 112.43296 1.000 124.79663 185 THR B O 1
ATOM 4316 N N . VAL B 1 186 ? 162.35843 176.03441 113.66031 1.000 114.93054 186 VAL B N 1
ATOM 4317 C CA . VAL B 1 186 ? 162.59357 177.03936 114.69069 1.000 113.32265 186 VAL B CA 1
ATOM 4318 C C . VAL B 1 186 ? 164.07228 177.02516 115.05729 1.000 114.22027 186 VAL B C 1
ATOM 4319 O O . VAL B 1 186 ? 164.81320 176.10048 114.72011 1.000 119.80014 186 VAL B O 1
ATOM 4323 N N . LEU B 1 187 ? 164.49708 178.07235 115.75837 1.000 118.09653 187 LEU B N 1
ATOM 4324 C CA . LEU B 1 187 ? 165.87473 178.22281 116.20838 1.000 120.97671 187 LEU B CA 1
ATOM 4325 C C . LEU B 1 187 ? 165.92707 178.13366 117.72651 1.000 119.21736 187 LEU B C 1
ATOM 4326 O O . LEU B 1 187 ? 165.09704 178.73387 118.41640 1.000 120.46387 187 LEU B O 1
ATOM 4331 N N . ILE B 1 188 ? 166.89915 177.38800 118.24218 1.000 115.21891 188 ILE B N 1
ATOM 4332 C CA . ILE B 1 188 ? 167.08921 177.26532 119.68666 1.000 116.99912 188 ILE B CA 1
ATOM 4333 C C . ILE B 1 188 ? 168.55912 177.50485 119.99977 1.000 114.92536 188 ILE B C 1
ATOM 4334 O O . ILE B 1 188 ? 169.42681 177.35781 119.12715 1.000 123.86658 188 ILE B O 1
ATOM 4339 N N . PRO B 1 189 ? 168.87421 177.90451 121.23238 1.000 112.93395 189 PRO B N 1
ATOM 4340 C CA . PRO B 1 189 ? 170.27899 177.90797 121.66272 1.000 119.23712 189 PRO B CA 1
ATOM 4341 C C . PRO B 1 189 ? 170.69958 176.50584 122.07950 1.000 119.73343 189 PRO B C 1
ATOM 4342 O O . PRO B 1 189 ? 169.97910 175.82297 122.80955 1.000 128.49851 189 PRO B O 1
ATOM 4346 N N . ARG B 1 190 ? 171.86519 176.06823 121.59757 1.000 138.40255 190 ARG B N 1
ATOM 4347 C CA . ARG B 1 190 ? 172.32619 174.72464 121.93345 1.000 139.68447 190 ARG B CA 1
ATOM 4348 C C . ARG B 1 190 ? 172.64295 174.60426 123.41887 1.000 142.32822 190 ARG B C 1
ATOM 4349 O O . ARG B 1 190 ? 172.37687 173.56456 124.03193 1.000 144.56671 190 ARG B O 1
ATOM 4357 N N . PHE B 1 191 ? 173.20993 175.65135 124.01377 1.000 138.56811 191 PHE B N 1
ATOM 4358 C CA . PHE B 1 191 ? 173.44075 175.68201 125.44984 1.000 140.76163 191 PHE B CA 1
ATOM 4359 C C . PHE B 1 191 ? 173.44390 177.12862 125.91681 1.000 141.23212 191 PHE B C 1
ATOM 4360 O O . PHE B 1 191 ? 173.61704 178.05780 125.12454 1.000 140.58715 191 PHE B O 1
ATOM 4368 N N . LEU B 1 192 ? 173.24813 177.30779 127.21856 1.000 142.55987 192 LEU B N 1
ATOM 4369 C CA . LEU B 1 192 ? 173.26921 178.62135 127.84568 1.000 141.17714 192 LEU B CA 1
ATOM 4370 C C . LEU B 1 192 ? 174.46711 178.71879 128.77799 1.000 142.94387 192 LEU B C 1
ATOM 4371 O O . LEU B 1 192 ? 174.71698 177.80751 129.57602 1.000 143.19590 192 LEU B O 1
ATOM 4376 N N . GLU B 1 193 ? 175.20188 179.82108 128.66932 1.000 158.22799 193 GLU B N 1
ATOM 4377 C CA . GLU B 1 193 ? 176.37412 180.09528 129.49484 1.000 158.18553 193 GLU B CA 1
ATOM 4378 C C . GLU B 1 193 ? 175.97614 181.17879 130.49132 1.000 156.45635 193 GLU B C 1
ATOM 4379 O O . GLU B 1 193 ? 176.01263 182.37123 130.17450 1.000 156.52074 193 GLU B O 1
ATOM 4385 N N . LYS B 1 194 ? 175.59631 180.75979 131.69548 1.000 157.15207 194 LYS B N 1
ATOM 4386 C CA . LYS B 1 194 ? 175.08225 181.66059 132.72040 1.000 159.19070 194 LYS B CA 1
ATOM 4387 C C . LYS B 1 194 ? 175.96986 181.57791 133.95201 1.000 162.24945 194 LYS B C 1
ATOM 4388 O O . LYS B 1 194 ? 176.04028 180.52549 134.59612 1.000 164.39388 194 LYS B O 1
ATOM 4394 N N . GLU B 1 195 ? 176.62738 182.69004 134.28368 1.000 160.36880 195 GLU B N 1
ATOM 4395 C CA . GLU B 1 195 ? 177.43404 182.80411 135.49851 1.000 158.72500 195 GLU B CA 1
ATOM 4396 C C . GLU B 1 195 ? 178.46831 181.68322 135.58658 1.000 157.99803 195 GLU B C 1
ATOM 4397 O O . GLU B 1 195 ? 178.57599 180.97972 136.59240 1.000 158.56903 195 GLU B O 1
ATOM 4403 N N . ASP B 1 196 ? 179.21459 181.50013 134.49716 1.000 152.63102 196 ASP B N 1
ATOM 4404 C CA . ASP B 1 196 ? 180.27262 180.50378 134.34384 1.000 156.08239 196 ASP B CA 1
ATOM 4405 C C . ASP B 1 196 ? 179.72719 179.07879 134.30252 1.000 157.29932 196 ASP B C 1
ATOM 4406 O O . ASP B 1 196 ? 180.50081 178.13744 134.08525 1.000 156.24743 196 ASP B O 1
ATOM 4411 N N . LEU B 1 197 ? 178.42483 178.88578 134.48109 1.000 153.85389 197 LEU B N 1
ATOM 4412 C CA . LEU B 1 197 ? 177.80971 177.57150 134.39703 1.000 150.72290 197 LEU B CA 1
ATOM 4413 C C . LEU B 1 197 ? 177.28858 177.32667 132.98720 1.000 152.41928 197 LEU B C 1
ATOM 4414 O O . LEU B 1 197 ? 176.96882 178.26309 132.25102 1.000 151.45712 197 LEU B O 1
ATOM 4419 N N . ILE B 1 198 ? 177.19736 176.05166 132.62186 1.000 143.21714 198 ILE B N 1
ATOM 4420 C CA . ILE B 1 198 ? 176.72196 175.63204 131.30995 1.000 142.73022 198 ILE B CA 1
ATOM 4421 C C . ILE B 1 198 ? 175.46696 174.79643 131.50706 1.000 137.38620 198 ILE B C 1
ATOM 4422 O O . ILE B 1 198 ? 175.47562 173.82859 132.27770 1.000 136.81216 198 ILE B O 1
ATOM 4427 N N . ILE B 1 199 ? 174.39172 175.17692 130.82211 1.000 117.93742 199 ILE B N 1
ATOM 4428 C CA . ILE B 1 199 ? 173.12237 174.46158 130.87594 1.000 118.03099 199 ILE B CA 1
ATOM 4429 C C . ILE B 1 199 ? 172.80087 173.98167 129.46946 1.000 121.18518 199 ILE B C 1
ATOM 4430 O O . ILE B 1 199 ? 172.67371 174.79565 128.54649 1.000 124.05801 199 ILE B O 1
ATOM 4435 N N . ARG B 1 200 ? 172.67097 172.66725 129.30492 1.000 121.74520 200 ARG B N 1
ATOM 4436 C CA . ARG B 1 200 ? 172.38301 172.09004 127.99985 1.000 116.38987 200 ARG B CA 1
ATOM 4437 C C . ARG B 1 200 ? 170.91055 172.27901 127.66078 1.000 121.80211 200 ARG B C 1
ATOM 4438 O O . ARG B 1 200 ? 170.03309 171.95578 128.46710 1.000 128.41589 200 ARG B O 1
ATOM 4446 N N . ILE B 1 201 ? 170.64083 172.79866 126.46754 1.000 114.84188 201 ILE B N 1
ATOM 4447 C CA . ILE B 1 201 ? 169.28356 172.99011 125.97255 1.000 114.21301 201 ILE B CA 1
ATOM 4448 C C . ILE B 1 201 ? 168.97071 172.02796 124.83254 1.000 115.59202 201 ILE B C 1
ATOM 4449 O O . ILE B 1 201 ? 167.93129 171.36792 124.83113 1.000 116.75367 201 ILE B O 1
ATOM 4454 N N . PHE B 1 202 ? 169.86615 171.93617 123.85362 1.000 123.91000 202 PHE B N 1
ATOM 4455 C CA . PHE B 1 202 ? 169.65095 171.05909 122.71178 1.000 123.09570 202 PHE B CA 1
ATOM 4456 C C . PHE B 1 202 ? 169.82776 169.60199 123.12054 1.000 125.06414 202 PHE B C 1
ATOM 4457 O O . PHE B 1 202 ? 170.83348 169.23429 123.73576 1.000 124.95846 202 PHE B O 1
ATOM 4465 N N . ASP B 1 203 ? 168.84739 168.77258 122.77441 1.000 128.98441 203 ASP B N 1
ATOM 4466 C CA . ASP B 1 203 ? 168.86617 167.34808 123.07491 1.000 129.17312 203 ASP B CA 1
ATOM 4467 C C . ASP B 1 203 ? 168.73780 166.57455 121.77182 1.000 133.29286 203 ASP B C 1
ATOM 4468 O O . ASP B 1 203 ? 167.81515 166.82101 120.98860 1.000 135.13895 203 ASP B O 1
ATOM 4473 N N . GLU B 1 204 ? 169.66180 165.63927 121.54415 1.000 134.17875 204 GLU B N 1
ATOM 4474 C CA . GLU B 1 204 ? 169.68166 164.91522 120.27784 1.000 133.23642 204 GLU B CA 1
ATOM 4475 C C . GLU B 1 204 ? 168.55901 163.88998 120.18994 1.000 132.06240 204 GLU B C 1
ATOM 4476 O O . GLU B 1 204 ? 168.10579 163.56372 119.08733 1.000 135.01451 204 GLU B O 1
ATOM 4482 N N . GLU B 1 205 ? 168.10404 163.36833 121.32899 1.000 131.02380 205 GLU B N 1
ATOM 4483 C CA . GLU B 1 205 ? 167.08802 162.32300 121.31870 1.000 132.25184 205 GLU B CA 1
ATOM 4484 C C . GLU B 1 205 ? 165.69430 162.86701 121.03377 1.000 135.72493 205 GLU B C 1
ATOM 4485 O O . GLU B 1 205 ? 164.87001 162.16136 120.44225 1.000 138.55734 205 GLU B O 1
ATOM 4491 N N . LEU B 1 206 ? 165.40942 164.10397 121.44123 1.000 120.79730 206 LEU B N 1
ATOM 4492 C CA . LEU B 1 206 ? 164.07059 164.66198 121.31179 1.000 119.46220 206 LEU B CA 1
ATOM 4493 C C . LEU B 1 206 ? 163.93705 165.67854 120.18675 1.000 121.45085 206 LEU B C 1
ATOM 4494 O O . LEU B 1 206 ? 162.80907 166.00927 119.80711 1.000 126.71165 206 LEU B O 1
ATOM 4499 N N . HIS B 1 207 ? 165.04466 166.17578 119.64398 1.000 112.98524 207 HIS B N 1
ATOM 4500 C CA . HIS B 1 207 ? 165.02282 167.20512 118.61456 1.000 112.59830 207 HIS B CA 1
ATOM 4501 C C . HIS B 1 207 ? 165.58283 166.66182 117.30648 1.000 119.28310 207 HIS B C 1
ATOM 4502 O O . HIS B 1 207 ? 166.59697 165.95721 117.29898 1.000 116.65661 207 HIS B O 1
ATOM 4509 N N . GLU B 1 208 ? 164.91857 166.99692 116.20077 1.000 137.71789 208 GLU B N 1
ATOM 4510 C CA . GLU B 1 208 ? 165.37864 166.62216 114.86708 1.000 134.83284 208 GLU B CA 1
ATOM 4511 C C . GLU B 1 208 ? 166.30866 167.71374 114.35140 1.000 132.81013 208 GLU B C 1
ATOM 4512 O O . GLU B 1 208 ? 165.87925 168.84859 114.12044 1.000 128.83835 208 GLU B O 1
ATOM 4518 N N . TYR B 1 209 ? 167.58037 167.37125 114.17233 1.000 137.95221 209 TYR B N 1
ATOM 4519 C CA . TYR B 1 209 ? 168.55864 168.34027 113.70065 1.000 138.72476 209 TYR B CA 1
ATOM 4520 C C . TYR B 1 209 ? 168.31107 168.69124 112.23858 1.000 138.52532 209 TYR B C 1
ATOM 4521 O O . TYR B 1 209 ? 168.04147 167.81840 111.40882 1.000 136.75302 209 TYR B O 1
ATOM 4530 N N . ARG B 1 210 ? 168.40086 169.97642 111.92822 1.000 133.15996 210 ARG B N 1
ATOM 4531 C CA . ARG B 1 210 ? 168.29423 170.46432 110.55696 1.000 132.62646 210 ARG B CA 1
ATOM 4532 C C . ARG B 1 210 ? 169.47834 171.32492 110.14927 1.000 131.68463 210 ARG B C 1
ATOM 4533 O O . ARG B 1 210 ? 169.89389 171.27694 108.98952 1.000 133.99956 210 ARG B O 1
ATOM 4541 N N . GLY B 1 211 ? 170.02608 172.11251 111.06646 1.000 132.84001 211 GLY B N 1
ATOM 4542 C CA . GLY B 1 211 ? 171.19791 172.90904 110.75356 1.000 133.28082 211 GLY B CA 1
ATOM 4543 C C . GLY B 1 211 ? 171.80219 173.50650 112.00216 1.000 137.49707 211 GLY B C 1
ATOM 4544 O O . GLY B 1 211 ? 171.17329 173.54309 113.06327 1.000 142.22007 211 GLY B O 1
ATOM 4545 N N . SER B 1 212 ? 173.03653 173.98403 111.85886 1.000 148.26186 212 SER B N 1
ATOM 4546 C CA . SER B 1 212 ? 173.75381 174.63302 112.94900 1.000 149.04447 212 SER B CA 1
ATOM 4547 C C . SER B 1 212 ? 174.27998 175.97810 112.47418 1.000 146.86123 212 SER B C 1
ATOM 4548 O O . SER B 1 212 ? 174.91029 176.06138 111.41570 1.000 148.13702 212 SER B O 1
ATOM 4551 N N . TYR B 1 213 ? 174.02456 177.02682 113.25740 1.000 160.46671 213 TYR B N 1
ATOM 4552 C CA . TYR B 1 213 ? 174.48045 178.38431 112.96244 1.000 161.62891 213 TYR B CA 1
ATOM 4553 C C . TYR B 1 213 ? 175.17987 178.90072 114.21676 1.000 163.20126 213 TYR B C 1
ATOM 4554 O O . TYR B 1 213 ? 174.54021 179.49281 115.09127 1.000 162.38681 213 TYR B O 1
ATOM 4563 N N . PHE B 1 214 ? 176.48995 178.65964 114.29830 1.000 180.31072 214 PHE B N 1
ATOM 4564 C CA . PHE B 1 214 ? 177.31361 179.08755 115.42464 1.000 181.80120 214 PHE B CA 1
ATOM 4565 C C . PHE B 1 214 ? 176.78292 178.56231 116.75263 1.000 181.25961 214 PHE B C 1
ATOM 4566 O O . PHE B 1 214 ? 176.90143 177.36864 117.04600 1.000 179.69644 214 PHE B O 1
ATOM 4574 N N . ASP B 1 215 ? 176.19898 179.44291 117.56082 1.000 171.62677 215 ASP B N 1
ATOM 4575 C CA . ASP B 1 215 ? 175.69976 179.07170 118.87734 1.000 171.22955 215 ASP B CA 1
ATOM 4576 C C . ASP B 1 215 ? 174.22716 178.68543 118.87048 1.000 166.79887 215 ASP B C 1
ATOM 4577 O O . ASP B 1 215 ? 173.65919 178.45063 119.94155 1.000 166.02313 215 ASP B O 1
ATOM 4582 N N . LYS B 1 216 ? 173.59750 178.61685 117.70214 1.000 144.90030 216 LYS B N 1
ATOM 4583 C CA . LYS B 1 216 ? 172.19585 178.25222 117.59301 1.000 143.22743 216 LYS B CA 1
ATOM 4584 C C . LYS B 1 216 ? 172.04004 177.01293 116.72193 1.000 144.83367 216 LYS B C 1
ATOM 4585 O O . LYS B 1 216 ? 172.89343 176.69484 115.88998 1.000 149.09369 216 LYS B O 1
ATOM 4591 N N . VAL B 1 217 ? 170.93368 176.30763 116.93282 1.000 130.10970 217 VAL B N 1
ATOM 4592 C CA . VAL B 1 217 ? 170.59109 175.11944 116.16576 1.000 126.42029 217 VAL B CA 1
ATOM 4593 C C . VAL B 1 217 ? 169.20516 175.32118 115.57091 1.000 128.57603 217 VAL B C 1
ATOM 4594 O O . VAL B 1 217 ? 168.26299 175.68475 116.28481 1.000 132.92971 217 VAL B O 1
ATOM 4598 N N . LEU B 1 218 ? 169.09270 175.10771 114.26390 1.000 128.38914 218 LEU B N 1
ATOM 4599 C CA . LEU B 1 218 ? 167.82523 175.16260 113.55155 1.000 126.24243 218 LEU B CA 1
ATOM 4600 C C . LEU B 1 218 ? 167.25661 173.75021 113.49785 1.000 128.93907 218 LEU B C 1
ATOM 4601 O O . LEU B 1 218 ? 167.88937 172.84722 112.93748 1.000 136.80417 218 LEU B O 1
ATOM 4606 N N . ILE B 1 219 ? 166.07340 173.56108 114.08201 1.000 114.99553 219 ILE B N 1
ATOM 4607 C CA . ILE B 1 219 ? 165.45348 172.25393 114.22958 1.000 116.05923 219 ILE B CA 1
ATOM 4608 C C . ILE B 1 219 ? 163.99170 172.34507 113.80533 1.000 120.56851 219 ILE B C 1
ATOM 4609 O O . ILE B 1 219 ? 163.50055 173.39966 113.41013 1.000 124.47727 219 ILE B O 1
ATOM 4614 N N . LYS B 1 220 ? 163.30315 171.21282 113.88870 1.000 106.94972 220 LYS B N 1
ATOM 4615 C CA . LYS B 1 220 ? 161.85998 171.16951 113.74006 1.000 99.31283 220 LYS B CA 1
ATOM 4616 C C . LYS B 1 220 ? 161.19283 171.66842 115.01925 1.000 106.68628 220 LYS B C 1
ATOM 4617 O O . LYS B 1 220 ? 161.82503 171.71305 116.07765 1.000 111.83225 220 LYS B O 1
ATOM 4623 N N . PRO B 1 221 ? 159.92361 172.06865 114.95076 1.000 99.93995 221 PRO B N 1
ATOM 4624 C CA . PRO B 1 221 ? 159.20764 172.46880 116.16693 1.000 99.51562 221 PRO B CA 1
ATOM 4625 C C . PRO B 1 221 ? 159.18261 171.33545 117.17484 1.000 107.03597 221 PRO B C 1
ATOM 4626 O O . PRO B 1 221 ? 158.64611 170.25373 116.89135 1.000 107.46924 221 PRO B O 1
ATOM 4630 N N . PRO B 1 222 ? 159.76302 171.54138 118.35664 1.000 93.46369 222 PRO B N 1
ATOM 4631 C CA . PRO B 1 222 ? 159.87930 170.44521 119.32418 1.000 86.38963 222 PRO B CA 1
ATOM 4632 C C . PRO B 1 222 ? 158.51935 169.90997 119.74168 1.000 86.94288 222 PRO B C 1
ATOM 4633 O O . PRO B 1 222 ? 157.56481 170.66280 119.94205 1.000 93.11663 222 PRO B O 1
ATOM 4637 N N . ILE B 1 223 ? 158.44052 168.58959 119.86528 1.000 80.57287 223 ILE B N 1
ATOM 4638 C CA . ILE B 1 223 ? 157.26138 167.90406 120.37556 1.000 87.78921 223 ILE B CA 1
ATOM 4639 C C . ILE B 1 223 ? 157.74940 166.95875 121.46100 1.000 91.84221 223 ILE B C 1
ATOM 4640 O O . ILE B 1 223 ? 158.47464 165.99934 121.17074 1.000 97.12838 223 ILE B O 1
ATOM 4645 N N . ILE B 1 224 ? 157.35915 167.21941 122.70524 1.000 84.44131 224 ILE B N 1
ATOM 4646 C CA . ILE B 1 224 ? 157.84228 166.45580 123.84721 1.000 81.84227 224 ILE B CA 1
ATOM 4647 C C . ILE B 1 224 ? 156.64813 165.86358 124.57779 1.000 82.72924 224 ILE B C 1
ATOM 4648 O O . ILE B 1 224 ? 155.62765 166.53439 124.76011 1.000 90.70280 224 ILE B O 1
ATOM 4653 N N . HIS B 1 225 ? 156.77060 164.59645 124.96680 1.000 65.16267 225 HIS B N 1
ATOM 4654 C CA . HIS B 1 225 ? 155.71721 163.85563 125.64492 1.000 73.62261 225 HIS B CA 1
ATOM 4655 C C . HIS B 1 225 ? 156.19231 163.45047 127.03270 1.000 77.89426 225 HIS B C 1
ATOM 4656 O O . HIS B 1 225 ? 157.36551 163.11244 127.22193 1.000 67.20772 225 HIS B O 1
ATOM 4663 N N . TRP B 1 226 ? 155.28051 163.48584 128.00339 1.000 87.84141 226 TRP B N 1
ATOM 4664 C CA . TRP B 1 226 ? 155.59599 163.08294 129.36841 1.000 68.88357 226 TRP B CA 1
ATOM 4665 C C . TRP B 1 226 ? 154.42941 162.28603 129.92744 1.000 77.55405 226 TRP B C 1
ATOM 4666 O O . TRP B 1 226 ? 153.31902 162.81324 130.05502 1.000 92.28154 226 TRP B O 1
ATOM 4677 N N . ASP B 1 227 ? 154.69019 161.02906 130.27415 1.000 75.84498 227 ASP B N 1
ATOM 4678 C CA . ASP B 1 227 ? 153.69261 160.13143 130.83415 1.000 74.40295 227 ASP B CA 1
ATOM 4679 C C . ASP B 1 227 ? 153.98118 159.91092 132.31190 1.000 86.41699 227 ASP B C 1
ATOM 4680 O O . ASP B 1 227 ? 155.13490 159.71495 132.70723 1.000 93.73721 227 ASP B O 1
ATOM 4685 N N . PHE B 1 228 ? 152.92323 159.94237 133.12373 1.000 87.01516 228 PHE B N 1
ATOM 4686 C CA . PHE B 1 228 ? 153.09398 159.86482 134.57082 1.000 82.74311 228 PHE B CA 1
ATOM 4687 C C . PHE B 1 228 ? 153.60580 158.49731 135.00704 1.000 87.16535 228 PHE B C 1
ATOM 4688 O O . PHE B 1 228 ? 154.41388 158.39838 135.93713 1.000 94.12634 228 PHE B O 1
ATOM 4696 N N . TYR B 1 229 ? 153.15136 157.43288 134.35219 1.000 94.71845 229 TYR B N 1
ATOM 4697 C CA . TYR B 1 229 ? 153.49088 156.07515 134.75434 1.000 89.26393 229 TYR B CA 1
ATOM 4698 C C . TYR B 1 229 ? 154.79068 155.57046 134.14326 1.000 85.65663 229 TYR B C 1
ATOM 4699 O O . TYR B 1 229 ? 155.17381 154.42651 134.40540 1.000 92.65550 229 TYR B O 1
ATOM 4708 N N . LEU B 1 230 ? 155.47511 156.38111 133.33647 1.000 86.88817 230 LEU B N 1
ATOM 4709 C CA . LEU B 1 230 ? 156.71408 155.96080 132.70144 1.000 83.08939 230 LEU B CA 1
ATOM 4710 C C . LEU B 1 230 ? 157.90068 156.87084 132.97561 1.000 85.51424 230 LEU B C 1
ATOM 4711 O O . LEU B 1 230 ? 159.04142 156.42180 132.82285 1.000 90.31251 230 LEU B O 1
ATOM 4716 N N . ASP B 1 231 ? 157.67723 158.11872 133.37330 1.000 86.56216 231 ASP B N 1
ATOM 4717 C CA . ASP B 1 231 ? 158.74696 159.08738 133.55208 1.000 89.96245 231 ASP B CA 1
ATOM 4718 C C . ASP B 1 231 ? 158.77120 159.58994 134.99004 1.000 98.92514 231 ASP B C 1
ATOM 4719 O O . ASP B 1 231 ? 157.86047 159.33501 135.78242 1.000 105.77771 231 ASP B O 1
ATOM 4724 N N . SER B 1 232 ? 159.83458 160.31832 135.31745 1.000 92.39555 232 SER B N 1
ATOM 4725 C CA . SER B 1 232 ? 160.08404 160.79970 136.66666 1.000 92.41559 232 SER B CA 1
ATOM 4726 C C . SER B 1 232 ? 159.90763 162.31094 136.74388 1.000 100.60077 232 SER B C 1
ATOM 4727 O O . SER B 1 232 ? 160.19107 163.03728 135.78689 1.000 107.54459 232 SER B O 1
ATOM 4730 N N . LEU B 1 233 ? 159.43200 162.77781 137.90251 1.000 93.05570 233 LEU B N 1
ATOM 4731 C CA . LEU B 1 233 ? 159.25607 164.20962 138.12164 1.000 90.61561 233 LEU B CA 1
ATOM 4732 C C . LEU B 1 233 ? 160.57555 164.96891 138.10491 1.000 99.84107 233 LEU B C 1
ATOM 4733 O O . LEU B 1 233 ? 160.57921 166.17574 137.83517 1.000 104.06728 233 LEU B O 1
ATOM 4738 N N . GLU B 1 234 ? 161.69680 164.29212 138.36045 1.000 113.88281 234 GLU B N 1
ATOM 4739 C CA . GLU B 1 234 ? 162.98618 164.96986 138.37551 1.000 112.52437 234 GLU B CA 1
ATOM 4740 C C . GLU B 1 234 ? 163.36297 165.52728 137.01055 1.000 117.03173 234 GLU B C 1
ATOM 4741 O O . GLU B 1 234 ? 164.30078 166.32658 136.92397 1.000 121.98386 234 GLU B O 1
ATOM 4747 N N . ASP B 1 235 ? 162.65794 165.12796 135.94923 1.000 104.48862 235 ASP B N 1
ATOM 4748 C CA . ASP B 1 235 ? 162.85054 165.74845 134.64536 1.000 100.18437 235 ASP B CA 1
ATOM 4749 C C . ASP B 1 235 ? 162.55901 167.24180 134.67341 1.000 107.17506 235 ASP B C 1
ATOM 4750 O O . ASP B 1 235 ? 163.08215 167.97758 133.83058 1.000 111.54253 235 ASP B O 1
ATOM 4755 N N . PHE B 1 236 ? 161.74201 167.70901 135.62201 1.000 93.39997 236 PHE B N 1
ATOM 4756 C CA . PHE B 1 236 ? 161.41905 169.12581 135.73995 1.000 85.36163 236 PHE B CA 1
ATOM 4757 C C . PHE B 1 236 ? 162.34363 169.86377 136.70047 1.000 86.15301 236 PHE B C 1
ATOM 4758 O O . PHE B 1 236 ? 161.93870 170.86961 137.29751 1.000 90.07245 236 PHE B O 1
ATOM 4766 N N . SER B 1 237 ? 163.57569 169.39136 136.86450 1.000 101.83563 237 SER B N 1
ATOM 4767 C CA . SER B 1 237 ? 164.56448 170.04350 137.70636 1.000 99.37481 237 SER B CA 1
ATOM 4768 C C . SER B 1 237 ? 165.89312 170.09790 136.96870 1.000 99.40318 237 SER B C 1
ATOM 4769 O O . SER B 1 237 ? 166.12762 169.35422 136.01292 1.000 101.94397 237 SER B O 1
ATOM 4772 N N . PHE B 1 238 ? 166.76827 170.99052 137.42505 1.000 97.73141 238 PHE B N 1
ATOM 4773 C CA . PHE B 1 238 ? 168.08359 171.12039 136.81394 1.000 99.34278 238 PHE B CA 1
ATOM 4774 C C . PHE B 1 238 ? 168.96241 169.94154 137.20724 1.000 105.48865 238 PHE B C 1
ATOM 4775 O O . PHE B 1 238 ? 169.71776 170.01803 138.18172 1.000 107.63450 238 PHE B O 1
ATOM 4783 N N . LYS B 1 239 ? 168.86124 168.84665 136.45647 1.000 117.38862 239 LYS B N 1
ATOM 4784 C CA . LYS B 1 239 ? 169.66132 167.66343 136.73762 1.000 114.36910 239 LYS B CA 1
ATOM 4785 C C . LYS B 1 239 ? 171.14018 167.97898 136.57392 1.000 115.41611 239 LYS B C 1
ATOM 4786 O O . LYS B 1 239 ? 171.54376 168.63900 135.61198 1.000 116.67458 239 LYS B O 1
ATOM 4792 N N . LYS B 1 240 ? 171.94921 167.50600 137.51652 1.000 124.32780 240 LYS B N 1
ATOM 4793 C CA . LYS B 1 240 ? 173.38009 167.77256 137.50384 1.000 127.51985 240 LYS B CA 1
ATOM 4794 C C . LYS B 1 240 ? 174.10231 166.63700 136.79124 1.000 129.66650 240 LYS B C 1
ATOM 4795 O O . LYS B 1 240 ? 173.98702 165.47190 137.18808 1.000 126.73820 240 LYS B O 1
ATOM 4801 N N . VAL B 1 241 ? 174.83913 166.97875 135.73987 1.000 142.97190 241 VAL B N 1
ATOM 4802 C CA . VAL B 1 241 ? 175.67986 166.02558 135.03306 1.000 140.97870 241 VAL B CA 1
ATOM 4803 C C . VAL B 1 241 ? 177.13088 166.12583 135.48110 1.000 141.82624 241 VAL B C 1
ATOM 4804 O O . VAL B 1 241 ? 177.79406 165.10766 135.68056 1.000 139.74939 241 VAL B O 1
ATOM 4808 N N . GLU B 1 242 ? 177.63267 167.34456 135.65677 1.000 158.60716 242 GLU B N 1
ATOM 4809 C CA . GLU B 1 242 ? 179.00904 167.54770 136.08327 1.000 158.38020 242 GLU B CA 1
ATOM 4810 C C . GLU B 1 242 ? 179.08356 168.91839 136.73834 1.000 161.13680 242 GLU B C 1
ATOM 4811 O O . GLU B 1 242 ? 178.13589 169.70499 136.67612 1.000 163.55320 242 GLU B O 1
ATOM 4817 N N . GLU B 1 243 ? 180.20605 169.18406 137.40089 1.000 161.53052 243 GLU B N 1
ATOM 4818 C CA . GLU B 1 243 ? 180.43663 170.51093 137.95367 1.000 162.40533 243 GLU B CA 1
ATOM 4819 C C . GLU B 1 243 ? 180.35352 171.55007 136.84482 1.000 162.95141 243 GLU B C 1
ATOM 4820 O O . GLU B 1 243 ? 181.09348 171.47680 135.85913 1.000 162.68878 243 GLU B O 1
ATOM 4826 N N . SER B 1 244 ? 179.43164 172.50001 137.00327 1.000 154.25583 244 SER B N 1
ATOM 4827 C CA . SER B 1 244 ? 179.12726 173.57977 136.06840 1.000 155.72188 244 SER B CA 1
ATOM 4828 C C . SER B 1 244 ? 178.42326 173.09696 134.80514 1.000 154.21602 244 SER B C 1
ATOM 4829 O O . SER B 1 244 ? 178.16673 173.91350 133.91292 1.000 153.97760 244 SER B O 1
ATOM 4832 N N . ILE B 1 245 ? 178.10540 171.80919 134.69007 1.000 141.52788 245 ILE B N 1
ATOM 4833 C CA . ILE B 1 245 ? 177.37723 171.27135 133.54431 1.000 139.60424 245 ILE B CA 1
ATOM 4834 C C . ILE B 1 245 ? 176.06370 170.68785 134.05064 1.000 138.24114 245 ILE B C 1
ATOM 4835 O O . ILE B 1 245 ? 176.05949 169.69737 134.79632 1.000 137.68286 245 ILE B O 1
ATOM 4840 N N . TYR B 1 246 ? 174.95399 171.29297 133.62493 1.000 128.47530 246 TYR B N 1
ATOM 4841 C CA . TYR B 1 246 ? 173.60857 170.91316 134.03220 1.000 125.42712 246 TYR B CA 1
ATOM 4842 C C . TYR B 1 246 ? 172.75124 170.66468 132.79808 1.000 128.00213 246 TYR B C 1
ATOM 4843 O O . TYR B 1 246 ? 173.10475 171.04605 131.67879 1.000 134.09899 246 TYR B O 1
ATOM 4852 N N . ILE B 1 247 ? 171.59865 170.03603 133.01576 1.000 106.52920 247 ILE B N 1
ATOM 4853 C CA . ILE B 1 247 ? 170.62264 169.77457 131.96421 1.000 104.72562 247 ILE B CA 1
ATOM 4854 C C . ILE B 1 247 ? 169.35241 170.54829 132.28641 1.000 105.43949 247 ILE B C 1
ATOM 4855 O O . ILE B 1 247 ? 168.84257 170.47399 133.41000 1.000 109.51010 247 ILE B O 1
ATOM 4860 N N . ALA B 1 248 ? 168.84779 171.28777 131.30317 1.000 95.60530 248 ALA B N 1
ATOM 4861 C CA . ALA B 1 248 ? 167.68284 172.12923 131.51526 1.000 100.86547 248 ALA B CA 1
ATOM 4862 C C . ALA B 1 248 ? 166.43299 171.28023 131.74623 1.000 105.80936 248 ALA B C 1
ATOM 4863 O O . ALA B 1 248 ? 166.36851 170.12745 131.31408 1.000 109.01673 248 ALA B O 1
ATOM 4865 N N . PRO B 1 249 ? 165.42185 171.83001 132.43241 1.000 90.10168 249 PRO B N 1
ATOM 4866 C CA . PRO B 1 249 ? 164.16684 171.08920 132.62547 1.000 91.29580 249 PRO B CA 1
ATOM 4867 C C . PRO B 1 249 ? 163.41467 170.85209 131.32534 1.000 102.65616 249 PRO B C 1
ATOM 4868 O O . PRO B 1 249 ? 163.84018 171.30675 130.25994 1.000 112.61609 249 PRO B O 1
ATOM 4872 N N . LEU B 1 250 ? 162.28907 170.13819 131.40766 1.000 88.60955 250 LEU B N 1
ATOM 4873 C CA . LEU B 1 250 ? 161.53756 169.79201 130.20448 1.000 78.69421 250 LEU B CA 1
ATOM 4874 C C . LEU B 1 250 ? 160.96854 171.02528 129.51417 1.000 78.90362 250 LEU B C 1
ATOM 4875 O O . LEU B 1 250 ? 161.01439 171.12584 128.28307 1.000 85.74595 250 LEU B O 1
ATOM 4880 N N . PHE B 1 251 ? 160.42711 171.97339 130.28135 1.000 83.11375 251 PHE B N 1
ATOM 4881 C CA . PHE B 1 251 ? 159.77829 173.12522 129.66758 1.000 90.14584 251 PHE B CA 1
ATOM 4882 C C . PHE B 1 251 ? 160.76473 174.09026 129.02345 1.000 92.34354 251 PHE B C 1
ATOM 4883 O O . PHE B 1 251 ? 160.33471 174.97621 128.27772 1.000 96.95399 251 PHE B O 1
ATOM 4891 N N . LEU B 1 252 ? 162.06195 173.94799 129.28730 1.000 94.52477 252 LEU B N 1
ATOM 4892 C CA . LEU B 1 252 ? 163.07088 174.72614 128.58306 1.000 90.80992 252 LEU B CA 1
ATOM 4893 C C . LEU B 1 252 ? 163.55353 174.05422 127.30500 1.000 92.34731 252 LEU B C 1
ATOM 4894 O O . LEU B 1 252 ? 164.24083 174.70006 126.50752 1.000 97.74255 252 LEU B O 1
ATOM 4899 N N . ARG B 1 253 ? 163.21573 172.78405 127.09070 1.000 83.72198 253 ARG B N 1
ATOM 4900 C CA . ARG B 1 253 ? 163.55245 172.08005 125.86292 1.000 85.63550 253 ARG B CA 1
ATOM 4901 C C . ARG B 1 253 ? 162.38376 172.02137 124.88921 1.000 94.29141 253 ARG B C 1
ATOM 4902 O O . ARG B 1 253 ? 162.47742 171.34116 123.86399 1.000 98.10552 253 ARG B O 1
ATOM 4910 N N . ALA B 1 254 ? 161.28549 172.71356 125.18848 1.000 87.91300 254 ALA B N 1
ATOM 4911 C CA . ALA B 1 254 ? 160.12264 172.77939 124.31354 1.000 82.64871 254 ALA B CA 1
ATOM 4912 C C . ALA B 1 254 ? 159.87557 174.20581 123.83762 1.000 90.53583 254 ALA B C 1
ATOM 4913 O O . ALA B 1 254 ? 158.74034 174.58341 123.54838 1.000 96.83668 254 ALA B O 1
ATOM 4915 N N . THR B 1 255 ? 160.93695 175.00541 123.75343 1.000 91.27826 255 THR B N 1
ATOM 4916 C CA . THR B 1 255 ? 160.81023 176.39792 123.34540 1.000 88.95371 255 THR B CA 1
ATOM 4917 C C . THR B 1 255 ? 160.32464 176.48809 121.90682 1.000 89.56621 255 THR B C 1
ATOM 4918 O O . THR B 1 255 ? 160.99550 176.01750 120.98379 1.000 99.89029 255 THR B O 1
ATOM 4922 N N . GLY B 1 256 ? 159.15626 177.09350 121.71829 1.000 83.51077 256 GLY B N 1
ATOM 4923 C CA . GLY B 1 256 ? 158.55462 177.20007 120.40858 1.000 86.55753 256 GLY B CA 1
ATOM 4924 C C . GLY B 1 256 ? 157.78975 175.97934 119.95219 1.000 89.12792 256 GLY B C 1
ATOM 4925 O O . GLY B 1 256 ? 157.27855 175.97616 118.82539 1.000 98.90846 256 GLY B O 1
ATOM 4926 N N . GLY B 1 257 ? 157.69124 174.94622 120.78243 1.000 77.88809 257 GLY B N 1
ATOM 4927 C CA . GLY B 1 257 ? 157.02475 173.72450 120.38573 1.000 74.35293 257 GLY B CA 1
ATOM 4928 C C . GLY B 1 257 ? 155.87798 173.33379 121.29078 1.000 79.34433 257 GLY B C 1
ATOM 4929 O O . GLY B 1 257 ? 155.17556 174.19731 121.82404 1.000 89.13328 257 GLY B O 1
ATOM 4930 N N . PHE B 1 258 ? 155.68120 172.03160 121.47339 1.000 72.80564 258 PHE B N 1
ATOM 4931 C CA . PHE B 1 258 ? 154.56617 171.49863 122.23997 1.000 73.39856 258 PHE B CA 1
ATOM 4932 C C . PHE B 1 258 ? 155.07498 170.60331 123.35962 1.000 78.39235 258 PHE B C 1
ATOM 4933 O O . PHE B 1 258 ? 155.98317 169.78862 123.15326 1.000 93.75798 258 PHE B O 1
ATOM 4941 N N . LEU B 1 259 ? 154.48073 170.75436 124.54273 1.000 68.34483 259 LEU B N 1
ATOM 4942 C CA . LEU B 1 259 ? 154.72637 169.87181 125.67579 1.000 68.63849 259 LEU B CA 1
ATOM 4943 C C . LEU B 1 259 ? 153.41166 169.20227 126.04156 1.000 69.00903 259 LEU B C 1
ATOM 4944 O O . LEU B 1 259 ? 152.44566 169.88520 126.39706 1.000 81.93783 259 LEU B O 1
ATOM 4949 N N . ILE B 1 260 ? 153.38199 167.87409 125.97047 1.000 62.65256 260 ILE B N 1
ATOM 4950 C CA . ILE B 1 260 ? 152.17313 167.08584 126.16845 1.000 66.68530 260 ILE B CA 1
ATOM 4951 C C . ILE B 1 260 ? 152.32929 166.29442 127.45671 1.000 69.36871 260 ILE B C 1
ATOM 4952 O O . ILE B 1 260 ? 153.36522 165.65474 127.67698 1.000 72.30758 260 ILE B O 1
ATOM 4957 N N . LEU B 1 261 ? 151.31345 166.35385 128.31354 1.000 81.86965 261 LEU B N 1
ATOM 4958 C CA . LEU B 1 261 ? 151.32954 165.66865 129.59740 1.000 77.41557 261 LEU B CA 1
ATOM 4959 C C . LEU B 1 261 ? 150.16141 164.69724 129.66453 1.000 80.63707 261 LEU B C 1
ATOM 4960 O O . LEU B 1 261 ? 149.00622 165.09666 129.47619 1.000 97.14673 261 LEU B O 1
ATOM 4965 N N . THR B 1 262 ? 150.46035 163.43136 129.95801 1.000 82.64376 262 THR B N 1
ATOM 4966 C CA . THR B 1 262 ? 149.44714 162.38962 130.07469 1.000 79.24032 262 THR B CA 1
ATOM 4967 C C . THR B 1 262 ? 149.20640 162.10807 131.55352 1.000 90.20225 262 THR B C 1
ATOM 4968 O O . THR B 1 262 ? 150.08687 161.58380 132.24342 1.000 96.44865 262 THR B O 1
ATOM 4972 N N . GLU B 1 263 ? 148.01232 162.45050 132.02776 1.000 106.59365 263 GLU B N 1
ATOM 4973 C CA . GLU B 1 263 ? 147.61122 162.25802 133.41708 1.000 105.49745 263 GLU B CA 1
ATOM 4974 C C . GLU B 1 263 ? 148.62385 162.81394 134.42381 1.000 105.02902 263 GLU B C 1
ATOM 4975 O O . GLU B 1 263 ? 149.12128 162.07647 135.28031 1.000 109.54440 263 GLU B O 1
ATOM 4981 N N . PRO B 1 264 ? 148.94602 164.10401 134.35676 1.000 85.77097 264 PRO B N 1
ATOM 4982 C CA . PRO B 1 264 ? 149.90984 164.66833 135.30253 1.000 87.84107 264 PRO B CA 1
ATOM 4983 C C . PRO B 1 264 ? 149.23640 165.03426 136.61216 1.000 98.07615 264 PRO B C 1
ATOM 4984 O O . PRO B 1 264 ? 148.00698 165.18761 136.66546 1.000 102.68693 264 PRO B O 1
ATOM 4988 N N . PRO B 1 265 ? 150.00108 165.17215 137.69332 1.000 93.89286 265 PRO B N 1
ATOM 4989 C CA . PRO B 1 265 ? 149.42295 165.67675 138.94290 1.000 92.11718 265 PRO B CA 1
ATOM 4990 C C . PRO B 1 265 ? 149.00648 167.13406 138.81199 1.000 102.01880 265 PRO B C 1
ATOM 4991 O O . PRO B 1 265 ? 149.55028 167.89036 138.00392 1.000 110.57025 265 PRO B O 1
ATOM 4995 N N . GLU B 1 266 ? 148.02019 167.52409 139.62442 1.000 101.61683 266 GLU B N 1
ATOM 4996 C CA . GLU B 1 266 ? 147.48968 168.88286 139.54619 1.000 100.57437 266 GLU B CA 1
ATOM 4997 C C . GLU B 1 266 ? 148.52498 169.91747 139.97360 1.000 103.68628 266 GLU B C 1
ATOM 4998 O O . GLU B 1 266 ? 148.53710 171.03993 139.45530 1.000 119.05535 266 GLU B O 1
ATOM 5004 N N . ASP B 1 267 ? 149.39227 169.56641 140.92554 1.000 94.93281 267 ASP B N 1
ATOM 5005 C CA . ASP B 1 267 ? 150.39614 170.51539 141.39797 1.000 101.09016 267 ASP B CA 1
ATOM 5006 C C . ASP B 1 267 ? 151.36635 170.89225 140.28544 1.000 106.38954 267 ASP B C 1
ATOM 5007 O O . ASP B 1 267 ? 151.76046 172.05848 140.16049 1.000 112.10549 267 ASP B O 1
ATOM 5012 N N . LEU B 1 268 ? 151.76676 169.91434 139.47027 1.000 86.61844 268 LEU B N 1
ATOM 5013 C CA . LEU B 1 268 ? 152.65785 170.19683 138.35064 1.000 88.30577 268 LEU B CA 1
ATOM 5014 C C . LEU B 1 268 ? 151.99985 171.13449 137.34734 1.000 92.86276 268 LEU B C 1
ATOM 5015 O O . LEU B 1 268 ? 152.64420 172.05470 136.82904 1.000 102.73379 268 LEU B O 1
ATOM 5020 N N . VAL B 1 269 ? 150.71647 170.91356 137.05799 1.000 81.57892 269 VAL B N 1
ATOM 5021 C CA . VAL B 1 269 ? 149.99914 171.79226 136.14009 1.000 80.36243 269 VAL B CA 1
ATOM 5022 C C . VAL B 1 269 ? 149.90807 173.20030 136.71298 1.000 89.09812 269 VAL B C 1
ATOM 5023 O O . VAL B 1 269 ? 150.08096 174.18994 135.99179 1.000 98.32491 269 VAL B O 1
ATOM 5027 N N . LYS B 1 270 ? 149.62165 173.31400 138.01306 1.000 85.86405 270 LYS B N 1
ATOM 5028 C CA . LYS B 1 270 ? 149.59536 174.62419 138.65673 1.000 74.50320 270 LYS B CA 1
ATOM 5029 C C . LYS B 1 270 ? 150.93261 175.33282 138.50367 1.000 79.52728 270 LYS B C 1
ATOM 5030 O O . LYS B 1 270 ? 150.98732 176.51363 138.13818 1.000 91.25760 270 LYS B O 1
ATOM 5036 N N . THR B 1 271 ? 152.02512 174.62141 138.78860 1.000 76.56781 271 THR B N 1
ATOM 5037 C CA . THR B 1 271 ? 153.34852 175.22800 138.70723 1.000 74.33529 271 THR B CA 1
ATOM 5038 C C . THR B 1 271 ? 153.66726 175.67493 137.28790 1.000 84.99898 271 THR B C 1
ATOM 5039 O O . THR B 1 271 ? 154.18760 176.77657 137.07891 1.000 90.64901 271 THR B O 1
ATOM 5043 N N . LEU B 1 272 ? 153.35521 174.83742 136.29758 1.000 85.83158 272 LEU B N 1
ATOM 5044 C CA . LEU B 1 272 ? 153.64676 175.19631 134.91343 1.000 73.69382 272 LEU B CA 1
ATOM 5045 C C . LEU B 1 272 ? 152.80902 176.38614 134.45831 1.000 77.50812 272 LEU B C 1
ATOM 5046 O O . LEU B 1 272 ? 153.31767 177.28340 133.77501 1.000 89.09764 272 LEU B O 1
ATOM 5051 N N . LEU B 1 273 ? 151.52470 176.41634 134.82614 1.000 75.86404 273 LEU B N 1
ATOM 5052 C CA . LEU B 1 273 ? 150.67995 177.54656 134.45433 1.000 72.45046 273 LEU B CA 1
ATOM 5053 C C . LEU B 1 273 ? 151.16830 178.83575 135.09937 1.000 77.16327 273 LEU B C 1
ATOM 5054 O O . LEU B 1 273 ? 151.18995 179.88956 134.45458 1.000 87.31580 273 LEU B O 1
ATOM 5059 N N . LYS B 1 274 ? 151.57212 178.77442 136.37019 1.000 74.80598 274 LYS B N 1
ATOM 5060 C CA . LYS B 1 274 ? 152.08203 179.97104 137.03233 1.000 74.20815 274 LYS B CA 1
ATOM 5061 C C . LYS B 1 274 ? 153.40008 180.42785 136.41734 1.000 70.66199 274 LYS B C 1
ATOM 5062 O O . LYS B 1 274 ? 153.63985 181.63251 136.27996 1.000 78.30899 274 LYS B O 1
ATOM 5068 N N . LEU B 1 275 ? 154.26971 179.48441 136.04310 1.000 74.42697 275 LEU B N 1
ATOM 5069 C CA . LEU B 1 275 ? 155.51362 179.85188 135.37188 1.000 71.32688 275 LEU B CA 1
ATOM 5070 C C . LEU B 1 275 ? 155.23871 180.52354 134.03444 1.000 71.58490 275 LEU B C 1
ATOM 5071 O O . LEU B 1 275 ? 155.89039 181.51245 133.68327 1.000 81.45399 275 LEU B O 1
ATOM 5076 N N . LYS B 1 276 ? 154.28271 179.99444 133.26846 1.000 82.34019 276 LYS B N 1
ATOM 5077 C CA . LYS B 1 276 ? 153.91394 180.63149 132.00824 1.000 81.04759 276 LYS B CA 1
ATOM 5078 C C . LYS B 1 276 ? 153.34042 182.02218 132.24498 1.000 89.80513 276 LYS B C 1
ATOM 5079 O O . LYS B 1 276 ? 153.61105 182.95190 131.47717 1.000 98.08089 276 LYS B O 1
ATOM 5085 N N . LYS B 1 277 ? 152.53707 182.18051 133.29954 1.000 95.83663 277 LYS B N 1
ATOM 5086 C CA . LYS B 1 277 ? 151.97732 183.49021 133.61847 1.000 93.70309 277 LYS B CA 1
ATOM 5087 C C . LYS B 1 277 ? 153.07091 184.49328 133.96244 1.000 95.09684 277 LYS B C 1
ATOM 5088 O O . LYS B 1 277 ? 153.03213 185.64228 133.51007 1.000 88.89266 277 LYS B O 1
ATOM 5094 N N . ARG B 1 278 ? 154.05617 184.08015 134.76257 1.000 104.18165 278 ARG B N 1
ATOM 5095 C CA . ARG B 1 278 ? 155.12261 185.00192 135.14224 1.000 90.41248 278 ARG B CA 1
ATOM 5096 C C . ARG B 1 278 ? 156.05197 185.28862 133.97021 1.000 97.62118 278 ARG B C 1
ATOM 5097 O O . ARG B 1 278 ? 156.46675 186.43521 133.76793 1.000 100.13641 278 ARG B O 1
ATOM 5105 N N . GLY B 1 279 ? 156.39233 184.26463 133.19038 1.000 101.24121 279 GLY B N 1
ATOM 5106 C CA . GLY B 1 279 ? 157.17527 184.44184 131.98642 1.000 98.61486 279 GLY B CA 1
ATOM 5107 C C . GLY B 1 279 ? 158.64920 184.12392 132.10400 1.000 98.58913 279 GLY B C 1
ATOM 5108 O O . GLY B 1 279 ? 159.37059 184.25701 131.10813 1.000 101.14157 279 GLY B O 1
ATOM 5109 N N . GLU B 1 280 ? 159.12242 183.71328 133.27747 1.000 106.15707 280 GLU B N 1
ATOM 5110 C CA . GLU B 1 280 ? 160.52795 183.37421 133.44595 1.000 108.42887 280 GLU B CA 1
ATOM 5111 C C . GLU B 1 280 ? 160.67652 182.48202 134.66703 1.000 114.35243 280 GLU B C 1
ATOM 5112 O O . GLU B 1 280 ? 159.80108 182.43363 135.53424 1.000 119.33679 280 GLU B O 1
ATOM 5118 N N . VAL B 1 281 ? 161.80182 181.77607 134.72180 1.000 108.08257 281 VAL B N 1
ATOM 5119 C CA . VAL B 1 281 ? 162.14745 180.91724 135.84661 1.000 109.63094 281 VAL B CA 1
ATOM 5120 C C . VAL B 1 281 ? 163.42481 181.45144 136.47844 1.000 109.78471 281 VAL B C 1
ATOM 5121 O O . VAL B 1 281 ? 164.42815 181.66019 135.78590 1.000 109.60250 281 VAL B O 1
ATOM 5125 N N . ARG B 1 282 ? 163.37650 181.69134 137.78608 1.000 116.20419 282 ARG B N 1
ATOM 5126 C CA . ARG B 1 282 ? 164.51715 182.16662 138.55491 1.000 113.51301 282 ARG B CA 1
ATOM 5127 C C . ARG B 1 282 ? 164.91175 181.08496 139.54617 1.000 120.56710 282 ARG B C 1
ATOM 5128 O O . ARG B 1 282 ? 164.04661 180.50999 140.21491 1.000 126.62172 282 ARG B O 1
ATOM 5136 N N . THR B 1 283 ? 166.20883 180.80808 139.64398 1.000 125.77773 283 THR B N 1
ATOM 5137 C CA . THR B 1 283 ? 166.66962 179.77960 140.56379 1.000 128.13543 283 THR B CA 1
ATOM 5138 C C . THR B 1 283 ? 168.08817 180.09243 141.01425 1.000 128.42634 283 THR B C 1
ATOM 5139 O O . THR B 1 283 ? 168.74362 181.00714 140.50645 1.000 130.05370 283 THR B O 1
ATOM 5143 N N . ILE B 1 284 ? 168.54508 179.32185 141.99770 1.000 134.26277 284 ILE B N 1
ATOM 5144 C CA . ILE B 1 284 ? 169.86122 179.48076 142.60300 1.000 132.03234 284 ILE B CA 1
ATOM 5145 C C . ILE B 1 284 ? 170.61226 178.16477 142.44364 1.000 132.50947 284 ILE B C 1
ATOM 5146 O O . ILE B 1 284 ? 170.11031 177.10397 142.83630 1.000 133.39506 284 ILE B O 1
ATOM 5151 N N . LEU B 1 285 ? 171.80450 178.23004 141.85466 1.000 134.96945 285 LEU B N 1
ATOM 5152 C CA . LEU B 1 285 ? 172.63335 177.05092 141.62974 1.000 135.23543 285 LEU B CA 1
ATOM 5153 C C . LEU B 1 285 ? 174.06475 177.38127 142.01713 1.000 136.78595 285 LEU B C 1
ATOM 5154 O O . LEU B 1 285 ? 174.65561 178.31480 141.46501 1.000 138.37919 285 LEU B O 1
ATOM 5159 N N . GLU B 1 286 ? 174.61248 176.61827 142.96605 1.000 146.76146 286 GLU B N 1
ATOM 5160 C CA . GLU B 1 286 ? 175.99771 176.77553 143.41497 1.000 146.88914 286 GLU B CA 1
ATOM 5161 C C . GLU B 1 286 ? 176.28948 178.21312 143.84004 1.000 148.73874 286 GLU B C 1
ATOM 5162 O O . GLU B 1 286 ? 177.35694 178.76028 143.55606 1.000 146.87900 286 GLU B O 1
ATOM 5168 N N . GLY B 1 287 ? 175.33052 178.83260 144.52311 1.000 149.40246 287 GLY B N 1
ATOM 5169 C CA . GLY B 1 287 ? 175.49953 180.19152 144.99116 1.000 147.61158 287 GLY B CA 1
ATOM 5170 C C . GLY B 1 287 ? 175.34322 181.26484 143.93946 1.000 148.82138 287 GLY B C 1
ATOM 5171 O O . GLY B 1 287 ? 175.66771 182.42604 144.21259 1.000 150.86351 287 GLY B O 1
ATOM 5172 N N . LYS B 1 288 ? 174.86404 180.92199 142.74684 1.000 143.03946 288 LYS B N 1
ATOM 5173 C CA . LYS B 1 288 ? 174.69414 181.87889 141.66257 1.000 139.83831 288 LYS B CA 1
ATOM 5174 C C . LYS B 1 288 ? 173.23012 181.92689 141.25162 1.000 140.80181 288 LYS B C 1
ATOM 5175 O O . LYS B 1 288 ? 172.60185 180.88204 141.05829 1.000 142.06240 288 LYS B O 1
ATOM 5181 N N . ARG B 1 289 ? 172.69182 183.13614 141.12198 1.000 136.10098 289 ARG B N 1
ATOM 5182 C CA . ARG B 1 289 ? 171.29337 183.33019 140.76488 1.000 136.91949 289 ARG B CA 1
ATOM 5183 C C . ARG B 1 289 ? 171.16679 183.46428 139.25312 1.000 137.31497 289 ARG B C 1
ATOM 5184 O O . ARG B 1 289 ? 171.86575 184.27525 138.63669 1.000 135.90682 289 ARG B O 1
ATOM 5192 N N . ILE B 1 290 ? 170.27640 182.67061 138.65786 1.000 130.43254 290 ILE B N 1
ATOM 5193 C CA . ILE B 1 290 ? 170.06854 182.69268 137.21643 1.000 128.91443 290 ILE B CA 1
ATOM 5194 C C . ILE B 1 290 ? 168.58183 182.82292 136.92068 1.000 125.24261 290 ILE B C 1
ATOM 5195 O O . ILE B 1 290 ? 167.72757 182.38842 137.70122 1.000 124.31364 290 ILE B O 1
ATOM 5200 N N . THR B 1 291 ? 168.27948 183.44401 135.78118 1.000 111.68943 291 THR B N 1
ATOM 5201 C CA . THR B 1 291 ? 166.91360 183.65235 135.31990 1.000 115.42434 291 THR B CA 1
ATOM 5202 C C . THR B 1 291 ? 166.84597 183.36442 133.82779 1.000 117.09398 291 THR B C 1
ATOM 5203 O O . THR B 1 291 ? 167.68570 183.84743 133.06168 1.000 116.07776 291 THR B O 1
ATOM 5207 N N . ILE B 1 292 ? 165.85134 182.58190 133.41980 1.000 100.40528 292 ILE B N 1
ATOM 5208 C CA . ILE B 1 292 ? 165.70473 182.18244 132.02027 1.000 92.42718 292 ILE B CA 1
ATOM 5209 C C . ILE B 1 292 ? 164.25297 182.35057 131.58442 1.000 95.87131 292 ILE B C 1
ATOM 5210 O O . ILE B 1 292 ? 163.34220 181.88799 132.28346 1.000 99.98910 292 ILE B O 1
ATOM 5215 N N . PRO B 1 293 ? 163.98558 183.00385 130.45612 1.000 99.13306 293 PRO B N 1
ATOM 5216 C CA . PRO B 1 293 ? 162.60528 183.10328 129.96959 1.000 98.18403 293 PRO B CA 1
ATOM 5217 C C . PRO B 1 293 ? 162.11433 181.78023 129.40084 1.000 103.31828 293 PRO B C 1
ATOM 5218 O O . PRO B 1 293 ? 162.89271 180.92894 128.96585 1.000 106.40050 293 PRO B O 1
ATOM 5222 N N . ILE B 1 294 ? 160.79063 181.61627 129.40511 1.000 87.53125 294 ILE B N 1
ATOM 5223 C CA . ILE B 1 294 ? 160.15328 180.40578 128.90295 1.000 80.85969 294 ILE B CA 1
ATOM 5224 C C . ILE B 1 294 ? 159.11755 180.78175 127.85257 1.000 88.23061 294 ILE B C 1
ATOM 5225 O O . ILE B 1 294 ? 158.47870 181.83541 127.92892 1.000 96.83351 294 ILE B O 1
ATOM 5230 N N . ASN B 1 295 ? 158.96431 179.91001 126.85185 1.000 93.97209 295 ASN B N 1
ATOM 5231 C CA . ASN B 1 295 ? 157.99256 180.13490 125.78028 1.000 89.22484 295 ASN B CA 1
ATOM 5232 C C . ASN B 1 295 ? 157.64849 178.77613 125.16867 1.000 87.36491 295 ASN B C 1
ATOM 5233 O O . ASN B 1 295 ? 158.44143 178.23144 124.39690 1.000 92.71558 295 ASN B O 1
ATOM 5238 N N . PHE B 1 296 ? 156.47431 178.24836 125.50786 1.000 81.53139 296 PHE B N 1
ATOM 5239 C CA . PHE B 1 296 ? 156.04979 176.96116 124.97258 1.000 85.69773 296 PHE B CA 1
ATOM 5240 C C . PHE B 1 296 ? 154.53279 176.86561 125.04448 1.000 88.33855 296 PHE B C 1
ATOM 5241 O O . PHE B 1 296 ? 153.85997 177.72345 125.61974 1.000 89.73892 296 PHE B O 1
ATOM 5249 N N . THR B 1 297 ? 154.00453 175.80271 124.44513 1.000 77.81284 297 THR B N 1
ATOM 5250 C CA . THR B 1 297 ? 152.58038 175.50316 124.45675 1.000 78.31675 297 THR B CA 1
ATOM 5251 C C . THR B 1 297 ? 152.34289 174.21847 125.23945 1.000 84.83298 297 THR B C 1
ATOM 5252 O O . THR B 1 297 ? 153.14098 173.27829 125.16145 1.000 101.64262 297 THR B O 1
ATOM 5256 N N . LEU B 1 298 ? 151.25035 174.18680 125.99900 1.000 69.10722 298 LEU B N 1
ATOM 5257 C CA . LEU B 1 298 ? 150.95803 173.10157 126.92485 1.000 72.85754 298 LEU B CA 1
ATOM 5258 C C . LEU B 1 298 ? 149.69215 172.37496 126.49447 1.000 76.62634 298 LEU B C 1
ATOM 5259 O O . LEU B 1 298 ? 148.65569 173.00668 126.25758 1.000 88.31794 298 LEU B O 1
ATOM 5264 N N . ILE B 1 299 ? 149.77675 171.04978 126.40515 1.000 58.22059 299 ILE B N 1
ATOM 5265 C CA . ILE B 1 299 ? 148.63466 170.19347 126.11522 1.000 49.89528 299 ILE B CA 1
ATOM 5266 C C . ILE B 1 299 ? 148.50720 169.18871 127.24929 1.000 60.96442 299 ILE B C 1
ATOM 5267 O O . ILE B 1 299 ? 149.48594 168.52283 127.60717 1.000 84.52269 299 ILE B O 1
ATOM 5272 N N . VAL B 1 300 ? 147.31598 169.09763 127.82798 1.000 67.48394 300 VAL B N 1
ATOM 5273 C CA . VAL B 1 300 ? 147.03940 168.15551 128.90662 1.000 72.60039 300 VAL B CA 1
ATOM 5274 C C . VAL B 1 300 ? 146.04203 167.13070 128.38459 1.000 77.59396 300 VAL B C 1
ATOM 5275 O O . VAL B 1 300 ? 144.86728 167.45001 128.17108 1.000 88.25682 300 VAL B O 1
ATOM 5279 N N . ASP B 1 301 ? 146.49880 165.89471 128.19724 1.000 95.63578 301 ASP B N 1
ATOM 5280 C CA . ASP B 1 301 ? 145.66693 164.80675 127.69946 1.000 85.70344 301 ASP B CA 1
ATOM 5281 C C . ASP B 1 301 ? 145.17245 163.99456 128.88916 1.000 93.46710 301 ASP B C 1
ATOM 5282 O O . ASP B 1 301 ? 145.98237 163.47684 129.66484 1.000 101.12050 301 ASP B O 1
ATOM 5287 N N . THR B 1 302 ? 143.85305 163.87322 129.03462 1.000 88.28511 302 THR B N 1
ATOM 5288 C CA . THR B 1 302 ? 143.33628 163.17526 130.20249 1.000 89.35432 302 THR B CA 1
ATOM 5289 C C . THR B 1 302 ? 141.99238 162.53427 129.89651 1.000 95.21525 302 THR B C 1
ATOM 5290 O O . THR B 1 302 ? 141.30560 162.89826 128.93823 1.000 107.70071 302 THR B O 1
ATOM 5294 N N . ARG B 1 303 ? 141.63304 161.56115 130.73433 1.000 101.21854 303 ARG B N 1
ATOM 5295 C CA . ARG B 1 303 ? 140.29442 160.99282 130.76121 1.000 106.57665 303 ARG B CA 1
ATOM 5296 C C . ARG B 1 303 ? 139.55573 161.30709 132.05365 1.000 113.51149 303 ARG B C 1
ATOM 5297 O O . ARG B 1 303 ? 138.40444 160.88431 132.21181 1.000 117.31903 303 ARG B O 1
ATOM 5305 N N . HIS B 1 304 ? 140.18139 162.03196 132.97879 1.000 112.78083 304 HIS B N 1
ATOM 5306 C CA . HIS B 1 304 ? 139.56225 162.43892 134.23945 1.000 109.97496 304 HIS B CA 1
ATOM 5307 C C . HIS B 1 304 ? 139.73929 163.94303 134.39478 1.000 113.55484 304 HIS B C 1
ATOM 5308 O O . HIS B 1 304 ? 140.56016 164.40807 135.19404 1.000 119.15340 304 HIS B O 1
ATOM 5315 N N . PRO B 1 305 ? 138.98274 164.73674 133.63365 1.000 105.31802 305 PRO B N 1
ATOM 5316 C CA . PRO B 1 305 ? 139.16006 166.19658 133.69101 1.000 102.68574 305 PRO B CA 1
ATOM 5317 C C . PRO B 1 305 ? 138.81969 166.80769 135.03824 1.000 104.94294 305 PRO B C 1
ATOM 5318 O O . PRO B 1 305 ? 139.28393 167.91779 135.32946 1.000 107.84299 305 PRO B O 1
ATOM 5322 N N . GLU B 1 306 ? 138.03741 166.11932 135.87410 1.000 110.58972 306 GLU B N 1
ATOM 5323 C CA . GLU B 1 306 ? 137.60901 166.69518 137.14371 1.000 109.19447 306 GLU B CA 1
ATOM 5324 C C . GLU B 1 306 ? 138.77829 167.00632 138.06655 1.000 109.68176 306 GLU B C 1
ATOM 5325 O O . GLU B 1 306 ? 138.63058 167.82879 138.97661 1.000 109.82337 306 GLU B O 1
ATOM 5331 N N . ARG B 1 307 ? 139.93244 166.36906 137.85838 1.000 100.36279 307 ARG B N 1
ATOM 5332 C CA . ARG B 1 307 ? 141.10224 166.68013 138.67139 1.000 99.09746 307 ARG B CA 1
ATOM 5333 C C . ARG B 1 307 ? 141.56067 168.11648 138.46807 1.000 109.08625 307 ARG B C 1
ATOM 5334 O O . ARG B 1 307 ? 142.15502 168.71200 139.37336 1.000 109.36323 307 ARG B O 1
ATOM 5342 N N . TYR B 1 308 ? 141.30066 168.68685 137.29461 1.000 96.48847 308 TYR B N 1
ATOM 5343 C CA . TYR B 1 308 ? 141.76376 170.02324 136.93970 1.000 90.49125 308 TYR B CA 1
ATOM 5344 C C . TYR B 1 308 ? 140.60109 171.00536 136.83786 1.000 96.90059 308 TYR B C 1
ATOM 5345 O O . TYR B 1 308 ? 140.57312 171.87363 135.96467 1.000 103.41276 308 TYR B O 1
ATOM 5354 N N . ALA B 1 309 ? 139.62199 170.87235 137.73437 1.000 104.19844 309 ALA B N 1
ATOM 5355 C CA . ALA B 1 309 ? 138.45548 171.74570 137.68564 1.000 105.92551 309 ALA B CA 1
ATOM 5356 C C . ALA B 1 309 ? 138.78491 173.15914 138.14525 1.000 106.06965 309 ALA B C 1
ATOM 5357 O O . ALA B 1 309 ? 138.15902 174.11923 137.68334 1.000 102.10107 309 ALA B O 1
ATOM 5359 N N . GLY B 1 310 ? 139.75378 173.31052 139.04287 1.000 96.74460 310 GLY B N 1
ATOM 5360 C CA . GLY B 1 310 ? 140.11004 174.61606 139.55577 1.000 94.95079 310 GLY B CA 1
ATOM 5361 C C . GLY B 1 310 ? 141.00709 175.44693 138.67122 1.000 94.48303 310 GLY B C 1
ATOM 5362 O O . GLY B 1 310 ? 141.26864 176.61001 138.98879 1.000 96.20689 310 GLY B O 1
ATOM 5363 N N . LEU B 1 311 ? 141.48987 174.88840 137.56928 1.000 101.22758 311 LEU B N 1
ATOM 5364 C CA . LEU B 1 311 ? 142.37708 175.58899 136.65559 1.000 101.98316 311 LEU B CA 1
ATOM 5365 C C . LEU B 1 311 ? 141.62381 175.99559 135.39457 1.000 102.04026 311 LEU B C 1
ATOM 5366 O O . LEU B 1 311 ? 140.57513 175.43879 135.05975 1.000 107.11427 311 LEU B O 1
ATOM 5371 N N . LYS B 1 312 ? 142.17771 176.97746 134.68794 1.000 91.03739 312 LYS B N 1
ATOM 5372 C CA . LYS B 1 312 ? 141.53641 177.55405 133.51266 1.000 91.00718 312 LYS B CA 1
ATOM 5373 C C . LYS B 1 312 ? 142.41962 177.33972 132.29328 1.000 97.60421 312 LYS B C 1
ATOM 5374 O O . LYS B 1 312 ? 143.58580 177.74751 132.28631 1.000 94.65446 312 LYS B O 1
ATOM 5380 N N . PHE B 1 313 ? 141.85939 176.70715 131.26565 1.000 90.05804 313 PHE B N 1
ATOM 5381 C CA . PHE B 1 313 ? 142.51929 176.51965 129.98953 1.000 84.85745 313 PHE B CA 1
ATOM 5382 C C . PHE B 1 313 ? 141.71576 177.22143 128.90430 1.000 95.27845 313 PHE B C 1
ATOM 5383 O O . PHE B 1 313 ? 140.48856 177.05701 128.84876 1.000 97.27032 313 PHE B O 1
ATOM 5391 N N . PRO B 1 314 ? 142.35163 178.01562 128.04090 1.000 91.35560 314 PRO B N 1
ATOM 5392 C CA . PRO B 1 314 ? 141.59013 178.69371 126.98028 1.000 76.34125 314 PRO B CA 1
ATOM 5393 C C . PRO B 1 314 ? 140.85554 177.74607 126.04764 1.000 86.06196 314 PRO B C 1
ATOM 5394 O O . PRO B 1 314 ? 139.75407 178.07602 125.59397 1.000 90.72129 314 PRO B O 1
ATOM 5398 N N . ILE B 1 315 ? 141.42184 176.58005 125.74359 1.000 78.01200 315 ILE B N 1
ATOM 5399 C CA . ILE B 1 315 ? 140.84461 175.67539 124.75843 1.000 65.26062 315 ILE B CA 1
ATOM 5400 C C . ILE B 1 315 ? 140.61609 174.30550 125.38286 1.000 75.24285 315 ILE B C 1
ATOM 5401 O O . ILE B 1 315 ? 141.49646 173.73718 126.04040 1.000 93.47372 315 ILE B O 1
ATOM 5406 N N . ARG B 1 316 ? 139.41845 173.76813 125.15565 1.000 81.12009 316 ARG B N 1
ATOM 5407 C CA . ARG B 1 316 ? 139.06181 172.42924 125.60981 1.000 87.40145 316 ARG B CA 1
ATOM 5408 C C . ARG B 1 316 ? 138.52491 171.64825 124.42368 1.000 87.25283 316 ARG B C 1
ATOM 5409 O O . ARG B 1 316 ? 137.60077 172.10677 123.74690 1.000 88.41574 316 ARG B O 1
ATOM 5417 N N . ILE B 1 317 ? 139.10536 170.47808 124.17156 1.000 81.09801 317 ILE B N 1
ATOM 5418 C CA . ILE B 1 317 ? 138.71200 169.61821 123.06062 1.000 68.60792 317 ILE B CA 1
ATOM 5419 C C . ILE B 1 317 ? 138.22550 168.29648 123.63430 1.000 79.76697 317 ILE B C 1
ATOM 5420 O O . ILE B 1 317 ? 138.95874 167.63005 124.37400 1.000 94.59208 317 ILE B O 1
ATOM 5425 N N . ASN B 1 318 ? 137.00670 167.90657 123.27581 1.000 78.65078 318 ASN B N 1
ATOM 5426 C CA . ASN B 1 318 ? 136.41521 166.65010 123.71450 1.000 83.73854 318 ASN B CA 1
ATOM 5427 C C . ASN B 1 318 ? 136.38682 165.67614 122.54632 1.000 83.11765 318 ASN B C 1
ATOM 5428 O O . ASN B 1 318 ? 135.84897 165.99806 121.48195 1.000 92.66443 318 ASN B O 1
ATOM 5433 N N . LEU B 1 319 ? 136.96312 164.49142 122.73972 1.000 85.84501 319 LEU B N 1
ATOM 5434 C CA . LEU B 1 319 ? 136.92434 163.45674 121.71447 1.000 88.15566 319 LEU B CA 1
ATOM 5435 C C . LEU B 1 319 ? 135.96414 162.36100 122.15145 1.000 89.40980 319 LEU B C 1
ATOM 5436 O O . LEU B 1 319 ? 136.27537 161.61195 123.09050 1.000 96.83111 319 LEU B O 1
ATOM 5441 N N . PRO B 1 320 ? 134.80219 162.22677 121.52151 1.000 105.00096 320 PRO B N 1
ATOM 5442 C CA . PRO B 1 320 ? 133.81360 161.25212 121.98133 1.000 109.40802 320 PRO B CA 1
ATOM 5443 C C . PRO B 1 320 ? 134.16459 159.85209 121.51402 1.000 110.49961 320 PRO B C 1
ATOM 5444 O O . PRO B 1 320 ? 134.97962 159.68068 120.59533 1.000 108.22621 320 PRO B O 1
ATOM 5448 N N . PRO B 1 321 ? 133.58001 158.82322 122.12778 1.000 108.94612 321 PRO B N 1
ATOM 5449 C CA . PRO B 1 321 ? 133.75661 157.46343 121.60878 1.000 102.36830 321 PRO B CA 1
ATOM 5450 C C . PRO B 1 321 ? 133.15729 157.32816 120.21743 1.000 102.91097 321 PRO B C 1
ATOM 5451 O O . PRO B 1 321 ? 132.20330 158.02131 119.85680 1.000 107.86980 321 PRO B O 1
ATOM 5455 N N . LEU B 1 322 ? 133.74054 156.42875 119.42864 1.000 100.24052 322 LEU B N 1
ATOM 5456 C CA . LEU B 1 322 ? 133.28270 156.22934 118.06115 1.000 103.22874 322 LEU B CA 1
ATOM 5457 C C . LEU B 1 322 ? 131.83320 155.76100 118.04127 1.000 107.39036 322 LEU B C 1
ATOM 5458 O O . LEU B 1 322 ? 131.41186 154.94846 118.86928 1.000 106.32334 322 LEU B O 1
ATOM 5463 N N . ASP B 1 323 ? 131.06614 156.28600 117.08933 1.000 124.74488 323 ASP B N 1
ATOM 5464 C CA . ASP B 1 323 ? 129.70116 155.83965 116.87435 1.000 122.31277 323 ASP B CA 1
ATOM 5465 C C . ASP B 1 323 ? 129.70164 154.64020 115.92995 1.000 125.21827 323 ASP B C 1
ATOM 5466 O O . ASP B 1 323 ? 130.74165 154.22181 115.41704 1.000 126.67342 323 ASP B O 1
ATOM 5471 N N . ASP B 1 324 ? 128.51420 154.08048 115.69327 1.000 129.72735 324 ASP B N 1
ATOM 5472 C CA . ASP B 1 324 ? 128.41385 152.83919 114.93180 1.000 128.91977 324 ASP B CA 1
ATOM 5473 C C . ASP B 1 324 ? 128.93066 153.01519 113.50811 1.000 125.41853 324 ASP B C 1
ATOM 5474 O O . ASP B 1 324 ? 129.70635 152.19035 113.00990 1.000 129.29809 324 ASP B O 1
ATOM 5479 N N . GLU B 1 325 ? 128.51485 154.09141 112.83858 1.000 117.87206 325 GLU B N 1
ATOM 5480 C CA . GLU B 1 325 ? 128.95645 154.33076 111.46801 1.000 122.36443 325 GLU B CA 1
ATOM 5481 C C . GLU B 1 325 ? 130.46006 154.57442 111.40849 1.000 123.71579 325 GLU B C 1
ATOM 5482 O O . GLU B 1 325 ? 131.15892 154.01805 110.55118 1.000 118.47611 325 GLU B O 1
ATOM 5488 N N . THR B 1 326 ? 130.97647 155.40268 112.31922 1.000 126.65137 326 THR B N 1
ATOM 5489 C CA . THR B 1 326 ? 132.41080 155.66570 112.35125 1.000 128.59451 326 THR B CA 1
ATOM 5490 C C . THR B 1 326 ? 133.19276 154.40760 112.70571 1.000 129.92430 326 THR B C 1
ATOM 5491 O O . THR B 1 326 ? 134.26667 154.15931 112.14569 1.000 128.47366 326 THR B O 1
ATOM 5495 N N . PHE B 1 327 ? 132.67219 153.60606 113.63805 1.000 119.58863 327 PHE B N 1
ATOM 5496 C CA . PHE B 1 327 ? 133.33277 152.35503 113.99539 1.000 112.11979 327 PHE B CA 1
ATOM 5497 C C . PHE B 1 327 ? 133.40826 151.41498 112.79959 1.000 113.15751 327 PHE B C 1
ATOM 5498 O O . PHE B 1 327 ? 134.45626 150.81023 112.53940 1.000 115.46347 327 PHE B O 1
ATOM 5506 N N . LEU B 1 328 ? 132.30966 151.29368 112.04960 1.000 121.93338 328 LEU B N 1
ATOM 5507 C CA . LEU B 1 328 ? 132.31704 150.45755 110.85366 1.000 122.36825 328 LEU B CA 1
ATOM 5508 C C . LEU B 1 328 ? 133.29892 150.98371 109.81500 1.000 124.66511 328 LEU B C 1
ATOM 5509 O O . LEU B 1 328 ? 134.01822 150.20405 109.17964 1.000 120.85001 328 LEU B O 1
ATOM 5514 N N . LYS B 1 329 ? 133.34084 152.30470 109.62480 1.000 135.80916 329 LYS B N 1
ATOM 5515 C CA . LYS B 1 329 ? 134.25776 152.87829 108.64399 1.000 133.85668 329 LYS B CA 1
ATOM 5516 C C . LYS B 1 329 ? 135.71010 152.62630 109.02848 1.000 131.34324 329 LYS B C 1
ATOM 5517 O O . LYS B 1 329 ? 136.53600 152.28344 108.17456 1.000 128.00367 329 LYS B O 1
ATOM 5523 N N . VAL B 1 330 ? 136.04016 152.78558 110.31102 1.000 120.12433 330 VAL B N 1
ATOM 5524 C CA . VAL B 1 330 ? 137.41132 152.56011 110.75885 1.000 117.38250 330 VAL B CA 1
ATOM 5525 C C . VAL B 1 330 ? 137.77983 151.08462 110.64228 1.000 122.75815 330 VAL B C 1
ATOM 5526 O O . VAL B 1 330 ? 138.90236 150.74052 110.24789 1.000 123.19849 330 VAL B O 1
ATOM 5530 N N . LEU B 1 331 ? 136.84625 150.18860 110.97816 1.000 121.63416 331 LEU B N 1
ATOM 5531 C CA . LEU B 1 331 ? 137.10316 148.76215 110.80537 1.000 118.11806 331 LEU B CA 1
ATOM 5532 C C . LEU B 1 331 ? 137.34967 148.41947 109.34263 1.000 123.26234 331 LEU B C 1
ATOM 5533 O O . LEU B 1 331 ? 138.26130 147.64852 109.02357 1.000 119.60298 331 LEU B O 1
ATOM 5538 N N . GLU B 1 332 ? 136.54340 148.97985 108.43876 1.000 139.18033 332 GLU B N 1
ATOM 5539 C CA . GLU B 1 332 ? 136.74251 148.73225 107.01496 1.000 134.02061 332 GLU B CA 1
ATOM 5540 C C . GLU B 1 332 ? 138.08634 149.27535 106.54728 1.000 129.10499 332 GLU B C 1
ATOM 5541 O O . GLU B 1 332 ? 138.76933 148.64782 105.72979 1.000 127.18079 332 GLU B O 1
ATOM 5547 N N . THR B 1 333 ? 138.48044 150.44467 107.05535 1.000 130.79709 333 THR B N 1
ATOM 5548 C CA . THR B 1 333 ? 139.76380 151.02520 106.67599 1.000 134.00663 333 THR B CA 1
ATOM 5549 C C . THR B 1 333 ? 140.92662 150.15828 107.14238 1.000 132.84146 333 THR B C 1
ATOM 5550 O O . THR B 1 333 ? 141.90264 149.96919 106.40764 1.000 132.22234 333 THR B O 1
ATOM 5554 N N . ASN B 1 334 ? 140.84077 149.61823 108.35973 1.000 127.23234 334 ASN B N 1
ATOM 5555 C CA . ASN B 1 334 ? 141.97988 148.89989 108.92519 1.000 128.27155 334 ASN B CA 1
ATOM 5556 C C . ASN B 1 334 ? 142.04272 147.45279 108.44630 1.000 129.56802 334 ASN B C 1
ATOM 5557 O O . ASN B 1 334 ? 143.07095 147.01278 107.92071 1.000 129.86827 334 ASN B O 1
ATOM 5562 N N . LEU B 1 335 ? 140.95687 146.69605 108.62313 1.000 127.88157 335 LEU B N 1
ATOM 5563 C CA . LEU B 1 335 ? 140.98713 145.27098 108.30829 1.000 124.87260 335 LEU B CA 1
ATOM 5564 C C . LEU B 1 335 ? 141.15734 145.01394 106.81748 1.000 126.12249 335 LEU B C 1
ATOM 5565 O O . LEU B 1 335 ? 141.81458 144.04087 106.43089 1.000 124.03798 335 LEU B O 1
ATOM 5570 N N . GLY B 1 336 ? 140.58635 145.86529 105.97109 1.000 129.67068 336 GLY B N 1
ATOM 5571 C CA . GLY B 1 336 ? 140.59082 145.63969 104.54331 1.000 125.72507 336 GLY B CA 1
ATOM 5572 C C . GLY B 1 336 ? 139.38522 144.89541 104.01613 1.000 126.57896 336 GLY B C 1
ATOM 5573 O O . GLY B 1 336 ? 139.34696 144.57994 102.82014 1.000 128.27775 336 GLY B O 1
ATOM 5574 N N . ILE B 1 337 ? 138.40375 144.60281 104.86684 1.000 127.10549 337 ILE B N 1
ATOM 5575 C CA . ILE B 1 337 ? 137.17048 143.94933 104.44562 1.000 127.54786 337 ILE B CA 1
ATOM 5576 C C . ILE B 1 337 ? 136.01074 144.89275 104.72438 1.000 125.03908 337 ILE B C 1
ATOM 5577 O O . ILE B 1 337 ? 136.20682 145.99549 105.24510 1.000 128.27376 337 ILE B O 1
ATOM 5582 N N . THR B 1 338 ? 134.79419 144.46772 104.38544 1.000 129.78745 338 THR B N 1
ATOM 5583 C CA . THR B 1 338 ? 133.58511 145.25170 104.63082 1.000 135.45476 338 THR B CA 1
ATOM 5584 C C . THR B 1 338 ? 132.74339 144.50973 105.66042 1.000 135.51310 338 THR B C 1
ATOM 5585 O O . THR B 1 338 ? 131.91533 143.65656 105.30335 1.000 135.88059 338 THR B O 1
ATOM 5589 N N . PRO B 1 339 ? 132.92810 144.79422 106.94631 1.000 140.68267 339 PRO B N 1
ATOM 5590 C CA . PRO B 1 339 ? 132.17065 144.09326 107.98803 1.000 142.84460 339 PRO B CA 1
ATOM 5591 C C . PRO B 1 339 ? 130.68667 144.38991 107.88169 1.000 142.24578 339 PRO B C 1
ATOM 5592 O O . PRO B 1 339 ? 130.29281 145.49674 107.48583 1.000 138.73362 339 PRO B O 1
ATOM 5596 N N . PRO B 1 340 ? 129.83258 143.43101 108.22092 1.000 146.26854 340 PRO B N 1
ATOM 5597 C CA . PRO B 1 340 ? 128.39025 143.68114 108.21366 1.000 144.43497 340 PRO B CA 1
ATOM 5598 C C . PRO B 1 340 ? 127.94672 144.38909 109.48905 1.000 146.59008 340 PRO B C 1
ATOM 5599 O O . PRO B 1 340 ? 128.74046 144.69125 110.37921 1.000 149.21259 340 PRO B O 1
ATOM 5603 N N . THR B 1 341 ? 126.64206 144.66459 109.55490 1.000 151.80028 341 THR B N 1
ATOM 5604 C CA . THR B 1 341 ? 126.11267 145.48058 110.64386 1.000 153.18686 341 THR B CA 1
ATOM 5605 C C . THR B 1 341 ? 126.02531 144.71355 111.95781 1.000 151.67467 341 THR B C 1
ATOM 5606 O O . THR B 1 341 ? 126.01053 145.33254 113.02808 1.000 153.50392 341 THR B O 1
ATOM 5610 N N . GLU B 1 342 ? 125.97117 143.37956 111.90381 1.000 150.56233 342 GLU B N 1
ATOM 5611 C CA . GLU B 1 342 ? 125.71101 142.59671 113.11051 1.000 153.42963 342 GLU B CA 1
ATOM 5612 C C . GLU B 1 342 ? 126.76527 142.84876 114.18176 1.000 155.10262 342 GLU B C 1
ATOM 5613 O O . GLU B 1 342 ? 126.43178 143.05303 115.35655 1.000 152.44407 342 GLU B O 1
ATOM 5619 N N . ILE B 1 343 ? 128.04160 142.87587 113.79210 1.000 145.57848 343 ILE B N 1
ATOM 5620 C CA . ILE B 1 343 ? 129.12440 143.06376 114.74616 1.000 146.57626 343 ILE B CA 1
ATOM 5621 C C . ILE B 1 343 ? 129.06184 144.41320 115.44447 1.000 142.43066 343 ILE B C 1
ATOM 5622 O O . ILE B 1 343 ? 129.87393 144.67884 116.33537 1.000 144.13052 343 ILE B O 1
ATOM 5627 N N . VAL B 1 344 ? 128.12241 145.27706 115.05504 1.000 135.89275 344 VAL B N 1
ATOM 5628 C CA . VAL B 1 344 ? 127.88253 146.50380 115.80793 1.000 139.19794 344 VAL B CA 1
ATOM 5629 C C . VAL B 1 344 ? 127.44193 146.17124 117.22803 1.000 139.18127 344 VAL B C 1
ATOM 5630 O O . VAL B 1 344 ? 127.89782 146.78545 118.19949 1.000 142.04759 344 VAL B O 1
ATOM 5634 N N . ARG B 1 345 ? 126.55469 145.18632 117.37293 1.000 142.59555 345 ARG B N 1
ATOM 5635 C CA . ARG B 1 345 ? 126.03259 144.80471 118.67954 1.000 144.57940 345 ARG B CA 1
ATOM 5636 C C . ARG B 1 345 ? 126.64679 143.50922 119.20065 1.000 144.78772 345 ARG B C 1
ATOM 5637 O O . ARG B 1 345 ? 125.98362 142.75233 119.91658 1.000 143.85617 345 ARG B O 1
ATOM 5645 N N . ILE B 1 346 ? 127.90084 143.23673 118.85590 1.000 135.57310 346 ILE B N 1
ATOM 5646 C CA . ILE B 1 346 ? 128.62384 142.07360 119.35268 1.000 134.64067 346 ILE B CA 1
ATOM 5647 C C . ILE B 1 346 ? 129.79781 142.48472 120.23476 1.000 131.57831 346 ILE B C 1
ATOM 5648 O O . ILE B 1 346 ? 129.97503 141.95689 121.33333 1.000 130.01587 346 ILE B O 1
ATOM 5653 N N . PHE B 1 347 ? 130.60892 143.43022 119.76732 1.000 110.80452 347 PHE B N 1
ATOM 5654 C CA . PHE B 1 347 ? 131.76318 143.86974 120.53133 1.000 109.44067 347 PHE B CA 1
ATOM 5655 C C . PHE B 1 347 ? 131.32405 144.61793 121.78987 1.000 116.60553 347 PHE B C 1
ATOM 5656 O O . PHE B 1 347 ? 130.26350 145.24821 121.81046 1.000 117.53573 347 PHE B O 1
ATOM 5664 N N . PRO B 1 348 ? 132.12007 144.55081 122.85989 1.000 123.72880 348 PRO B N 1
ATOM 5665 C CA . PRO B 1 348 ? 131.77626 145.29192 124.06962 1.000 117.75586 348 PRO B CA 1
ATOM 5666 C C . PRO B 1 348 ? 131.85394 146.78897 123.82555 1.000 122.19697 348 PRO B C 1
ATOM 5667 O O . PRO B 1 348 ? 132.60851 147.25099 122.95342 1.000 125.81015 348 PRO B O 1
ATOM 5671 N N . PRO B 1 349 ? 131.08190 147.58564 124.56884 1.000 125.93805 349 PRO B N 1
ATOM 5672 C CA . PRO B 1 349 ? 131.04593 149.03460 124.30358 1.000 125.83557 349 PRO B CA 1
ATOM 5673 C C . PRO B 1 349 ? 132.39091 149.72811 124.43590 1.000 120.25683 349 PRO B C 1
ATOM 5674 O O . PRO B 1 349 ? 132.66387 150.67233 123.68429 1.000 118.50154 349 PRO B O 1
ATOM 5678 N N . ASP B 1 350 ? 133.24089 149.29501 125.36743 1.000 114.71247 350 ASP B N 1
ATOM 5679 C CA . ASP B 1 350 ? 134.48025 150.01194 125.63922 1.000 115.75738 350 ASP B CA 1
ATOM 5680 C C . ASP B 1 350 ? 135.53406 149.82354 124.55736 1.000 111.13847 350 ASP B C 1
ATOM 5681 O O . ASP B 1 350 ? 136.51752 150.56962 124.54449 1.000 111.34707 350 ASP B O 1
ATOM 5686 N N . TYR B 1 351 ? 135.35852 148.86496 123.65440 1.000 97.45701 351 TYR B N 1
ATOM 5687 C CA . TYR B 1 351 ? 136.33304 148.61464 122.60221 1.000 98.42181 351 TYR B CA 1
ATOM 5688 C C . TYR B 1 351 ? 136.13388 149.50304 121.38326 1.000 104.29242 351 TYR B C 1
ATOM 5689 O O . TYR B 1 351 ? 136.89964 149.38892 120.42081 1.000 109.04971 351 TYR B O 1
ATOM 5698 N N . LYS B 1 352 ? 135.13339 150.38383 121.39819 1.000 105.80941 352 LYS B N 1
ATOM 5699 C CA . LYS B 1 352 ? 134.84441 151.25058 120.25744 1.000 104.88086 352 LYS B CA 1
ATOM 5700 C C . LYS B 1 352 ? 135.70792 152.51473 120.30299 1.000 107.81479 352 LYS B C 1
ATOM 5701 O O . LYS B 1 352 ? 135.22293 153.64531 120.32634 1.000 111.34309 352 LYS B O 1
ATOM 5707 N N . THR B 1 353 ? 137.02024 152.29849 120.32182 1.000 94.02756 353 THR B N 1
ATOM 5708 C CA . THR B 1 353 ? 138.01205 153.36158 120.24162 1.000 76.81390 353 THR B CA 1
ATOM 5709 C C . THR B 1 353 ? 139.04438 152.97654 119.19013 1.000 86.08350 353 THR B C 1
ATOM 5710 O O . THR B 1 353 ? 138.90865 151.96231 118.50405 1.000 106.34125 353 THR B O 1
ATOM 5714 N N . PHE B 1 354 ? 140.09224 153.79172 119.06468 1.000 79.62082 354 PHE B N 1
ATOM 5715 C CA . PHE B 1 354 ? 141.14797 153.48358 118.10415 1.000 88.89999 354 PHE B CA 1
ATOM 5716 C C . PHE B 1 354 ? 142.02702 152.33787 118.59398 1.000 98.81796 354 PHE B C 1
ATOM 5717 O O . PHE B 1 354 ? 142.38629 151.44313 117.81625 1.000 109.53943 354 PHE B O 1
ATOM 5725 N N . LEU B 1 355 ? 142.38068 152.34856 119.88151 1.000 78.95920 355 LEU B N 1
ATOM 5726 C CA . LEU B 1 355 ? 143.17835 151.26544 120.44770 1.000 74.59910 355 LEU B CA 1
ATOM 5727 C C . LEU B 1 355 ? 142.42418 149.94351 120.39391 1.000 83.67623 355 LEU B C 1
ATOM 5728 O O . LEU B 1 355 ? 143.01224 148.88953 120.11395 1.000 95.26409 355 LEU B O 1
ATOM 5733 N N . GLY B 1 356 ? 141.12044 149.97921 120.66875 1.000 78.44979 356 GLY B N 1
ATOM 5734 C CA . GLY B 1 356 ? 140.31774 148.77801 120.53368 1.000 75.23696 356 GLY B CA 1
ATOM 5735 C C . GLY B 1 356 ? 140.31207 148.24460 119.11546 1.000 75.91160 356 GLY B C 1
ATOM 5736 O O . GLY B 1 356 ? 140.38805 147.03324 118.89923 1.000 89.61277 356 GLY B O 1
ATOM 5737 N N . VAL B 1 357 ? 140.23032 149.14207 118.12967 1.000 69.68243 357 VAL B N 1
ATOM 5738 C CA . VAL B 1 357 ? 140.26310 148.71752 116.73337 1.000 72.21372 357 VAL B CA 1
ATOM 5739 C C . VAL B 1 357 ? 141.61009 148.09161 116.39604 1.000 79.46993 357 VAL B C 1
ATOM 5740 O O . VAL B 1 357 ? 141.68161 147.09920 115.66298 1.000 95.89883 357 VAL B O 1
ATOM 5744 N N . GLU B 1 358 ? 142.69826 148.65384 116.92641 1.000 82.73848 358 GLU B N 1
ATOM 5745 C CA . GLU B 1 358 ? 144.01395 148.06374 116.69073 1.000 84.88600 358 GLU B CA 1
ATOM 5746 C C . GLU B 1 358 ? 144.11446 146.66379 117.29171 1.000 94.62494 358 GLU B C 1
ATOM 5747 O O . GLU B 1 358 ? 144.64788 145.74126 116.65890 1.000 102.03591 358 GLU B O 1
ATOM 5753 N N . LEU B 1 359 ? 143.61249 146.48658 118.51666 1.000 86.64309 359 LEU B N 1
ATOM 5754 C CA . LEU B 1 359 ? 143.63260 145.16211 119.13394 1.000 83.83557 359 LEU B CA 1
ATOM 5755 C C . LEU B 1 359 ? 142.78795 144.17118 118.34044 1.000 85.49193 359 LEU B C 1
ATOM 5756 O O . LEU B 1 359 ? 143.18919 143.01447 118.14247 1.000 88.41727 359 LEU B O 1
ATOM 5761 N N . ILE B 1 360 ? 141.61116 144.60759 117.88427 1.000 75.53190 360 ILE B N 1
ATOM 5762 C CA . ILE B 1 360 ? 140.76317 143.75615 117.05686 1.000 65.11500 360 ILE B CA 1
ATOM 5763 C C . ILE B 1 360 ? 141.49168 143.36322 115.78180 1.000 68.10639 360 ILE B C 1
ATOM 5764 O O . ILE B 1 360 ? 141.42919 142.20948 115.34616 1.000 87.77125 360 ILE B O 1
ATOM 5769 N N . LYS B 1 361 ? 142.19299 144.31421 115.16384 1.000 80.87602 361 LYS B N 1
ATOM 5770 C CA . LYS B 1 361 ? 142.93051 144.01550 113.94237 1.000 83.79785 361 LYS B CA 1
ATOM 5771 C C . LYS B 1 361 ? 144.01520 142.97718 114.18783 1.000 89.74011 361 LYS B C 1
ATOM 5772 O O . LYS B 1 361 ? 144.17574 142.04087 113.39723 1.000 104.11536 361 LYS B O 1
ATOM 5778 N N . ASN B 1 362 ? 144.77179 143.12501 115.27689 1.000 85.17597 362 ASN B N 1
ATOM 5779 C CA . ASN B 1 362 ? 145.83867 142.16706 115.56220 1.000 87.48941 362 ASN B CA 1
ATOM 5780 C C . ASN B 1 362 ? 145.27607 140.77036 115.81625 1.000 90.57643 362 ASN B C 1
ATOM 5781 O O . ASN B 1 362 ? 145.78474 139.77214 115.28314 1.000 92.54615 362 ASN B O 1
ATOM 5786 N N . LEU B 1 363 ? 144.21505 140.68019 116.62478 1.000 95.53159 363 LEU B N 1
ATOM 5787 C CA . LEU B 1 363 ? 143.61630 139.37741 116.90205 1.000 86.11850 363 LEU B CA 1
ATOM 5788 C C . LEU B 1 363 ? 143.04828 138.74907 115.63545 1.000 91.81290 363 LEU B C 1
ATOM 5789 O O . LEU B 1 363 ? 143.19776 137.54129 115.41087 1.000 96.68307 363 LEU B O 1
ATOM 5794 N N . PHE B 1 364 ? 142.38632 139.55375 114.79952 1.000 103.41767 364 PHE B N 1
ATOM 5795 C CA . PHE B 1 364 ? 141.83273 139.05024 113.54924 1.000 92.02635 364 PHE B CA 1
ATOM 5796 C C . PHE B 1 364 ? 142.93201 138.54966 112.62441 1.000 91.66091 364 PHE B C 1
ATOM 5797 O O . PHE B 1 364 ? 142.77805 137.51246 111.97222 1.000 105.68924 364 PHE B O 1
ATOM 5805 N N . GLU B 1 365 ? 144.04902 139.27545 112.55133 1.000 99.33822 365 GLU B N 1
ATOM 5806 C CA . GLU B 1 365 ? 145.16160 138.83491 111.71861 1.000 103.79982 365 GLU B CA 1
ATOM 5807 C C . GLU B 1 365 ? 145.72349 137.50682 112.20662 1.000 111.70495 365 GLU B C 1
ATOM 5808 O O . GLU B 1 365 ? 146.00442 136.61097 111.40226 1.000 114.88714 365 GLU B O 1
ATOM 5814 N N . LYS B 1 366 ? 145.89191 137.35410 113.52175 1.000 107.09949 366 LYS B N 1
ATOM 5815 C CA . LYS B 1 366 ? 146.42313 136.09076 114.03019 1.000 98.03508 366 LYS B CA 1
ATOM 5816 C C . LYS B 1 366 ? 145.44848 134.93948 113.79373 1.000 96.94972 366 LYS B C 1
ATOM 5817 O O . LYS B 1 366 ? 145.86424 133.82986 113.43412 1.000 97.35159 366 LYS B O 1
ATOM 5823 N N . LEU B 1 367 ? 144.14829 135.18293 113.98116 1.000 102.57946 367 LEU B N 1
ATOM 5824 C CA . LEU B 1 367 ? 143.15572 134.14888 113.70018 1.000 97.90650 367 LEU B CA 1
ATOM 5825 C C . LEU B 1 367 ? 143.16562 133.76182 112.22803 1.000 100.03893 367 LEU B C 1
ATOM 5826 O O . LEU B 1 367 ? 143.04345 132.58028 111.88820 1.000 100.91177 367 LEU B O 1
ATOM 5831 N N . LYS B 1 368 ? 143.30099 134.74716 111.33947 1.000 121.52463 368 LYS B N 1
ATOM 5832 C CA . LYS B 1 368 ? 143.42164 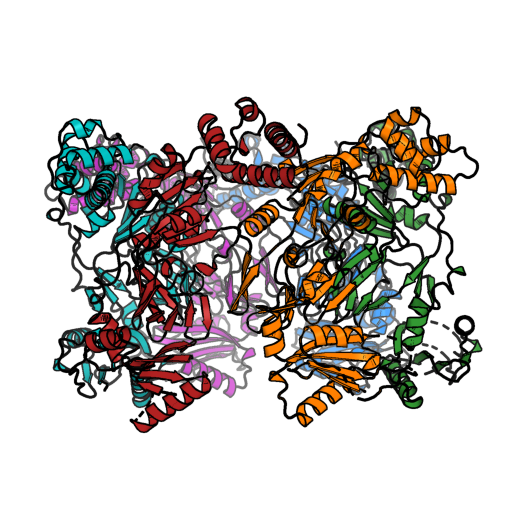134.45825 109.91537 1.000 119.44749 368 LYS B CA 1
ATOM 5833 C C . LYS B 1 368 ? 144.66303 133.62417 109.63351 1.000 117.19597 368 LYS B C 1
ATOM 5834 O O . LYS B 1 368 ? 144.63663 132.71894 108.79236 1.000 119.54396 368 LYS B O 1
ATOM 5840 N N . LEU B 1 369 ? 145.76308 133.91944 110.32849 1.000 120.03269 369 LEU B N 1
ATOM 5841 C CA . LEU B 1 369 ? 146.98525 133.14168 110.15144 1.000 122.50022 369 LEU B CA 1
ATOM 5842 C C . LEU B 1 369 ? 146.79164 131.69149 110.57596 1.000 124.57090 369 LEU B C 1
ATOM 5843 O O . LEU B 1 369 ? 147.27727 130.77315 109.90567 1.000 122.44933 369 LEU B O 1
ATOM 5848 N N . THR B 1 370 ? 146.08947 131.46115 111.68759 1.000 141.04350 370 THR B N 1
ATOM 5849 C CA . THR B 1 370 ? 145.96843 130.09797 112.20247 1.000 138.69448 370 THR B CA 1
ATOM 5850 C C . THR B 1 370 ? 144.90104 129.30113 111.45662 1.000 136.80114 370 THR B C 1
ATOM 5851 O O . THR B 1 370 ? 145.20340 128.28946 110.81538 1.000 132.71719 370 THR B O 1
ATOM 5855 N N . GLU B 1 371 ? 143.64416 129.74370 111.52804 1.000 151.94843 371 GLU B N 1
ATOM 5856 C CA . GLU B 1 371 ? 142.52483 129.00555 110.93845 1.000 150.34638 371 GLU B CA 1
ATOM 5857 C C . GLU B 1 371 ? 142.40076 129.37037 109.46203 1.000 152.35282 371 GLU B C 1
ATOM 5858 O O . GLU B 1 371 ? 141.53698 130.14409 109.04419 1.000 150.47650 371 GLU B O 1
ATOM 5864 N N . LYS B 1 372 ? 143.28755 128.78912 108.65928 1.000 158.39620 372 LYS B N 1
ATOM 5865 C CA . LYS B 1 372 ? 143.27639 129.04400 107.22609 1.000 158.01044 372 LYS B CA 1
ATOM 5866 C C . LYS B 1 372 ? 142.05925 128.40048 106.57160 1.000 157.52856 372 LYS B C 1
ATOM 5867 O O . LYS B 1 372 ? 141.63684 127.30315 106.94677 1.000 156.30185 372 LYS B O 1
ATOM 5873 N N . GLY B 1 373 ? 141.49513 129.09477 105.58363 1.000 159.03659 373 GLY B N 1
ATOM 5874 C CA . GLY B 1 373 ? 140.36569 128.60982 104.82509 1.000 159.63698 373 GLY B CA 1
ATOM 5875 C C . GLY B 1 373 ? 139.01851 129.13591 105.27963 1.000 160.45736 373 GLY B C 1
ATOM 5876 O O . GLY B 1 373 ? 138.05573 129.07680 104.50601 1.000 161.01705 373 GLY B O 1
ATOM 5877 N N . LYS B 1 374 ? 138.92437 129.64748 106.50398 1.000 155.03392 374 LYS B N 1
ATOM 5878 C CA . LYS B 1 374 ? 137.66467 130.18176 106.99772 1.000 155.46587 374 LYS B CA 1
ATOM 5879 C C . LYS B 1 374 ? 137.35729 131.53015 106.35575 1.000 154.71838 374 LYS B C 1
ATOM 5880 O O . LYS B 1 374 ? 138.25252 132.25211 105.90929 1.000 152.15024 374 LYS B O 1
ATOM 5886 N N . ASP B 1 375 ? 136.07019 131.86472 106.31111 1.000 151.78622 375 ASP B N 1
ATOM 5887 C CA . ASP B 1 375 ? 135.64987 133.14825 105.77399 1.000 150.63916 375 ASP B CA 1
ATOM 5888 C C . ASP B 1 375 ? 135.97343 134.27335 106.75392 1.000 148.75755 375 ASP B C 1
ATOM 5889 O O . ASP B 1 375 ? 136.21098 134.05308 107.94438 1.000 149.58393 375 ASP B O 1
ATOM 5894 N N . GLU B 1 376 ? 135.98017 135.50026 106.22970 1.000 134.93045 376 GLU B N 1
ATOM 5895 C CA . GLU B 1 376 ? 136.41371 136.64466 107.02506 1.000 136.06135 376 GLU B CA 1
ATOM 5896 C C . GLU B 1 376 ? 135.39165 137.01526 108.09400 1.000 137.52090 376 GLU B C 1
ATOM 5897 O O . GLU B 1 376 ? 135.76793 137.36821 109.21672 1.000 144.90657 376 GLU B O 1
ATOM 5903 N N . VAL B 1 377 ? 134.09796 136.95659 107.76765 1.000 133.78276 377 VAL B N 1
ATOM 5904 C CA . VAL B 1 377 ? 133.07648 137.33889 108.74199 1.000 136.73432 377 VAL B CA 1
ATOM 5905 C C . VAL B 1 377 ? 133.06586 136.36702 109.91766 1.000 137.86114 377 VAL B C 1
ATOM 5906 O O . VAL B 1 377 ? 132.90244 136.77107 111.07655 1.000 137.17886 377 VAL B O 1
ATOM 5910 N N . SER B 1 378 ? 133.24708 135.07303 109.64291 1.000 135.94377 378 SER B N 1
ATOM 5911 C CA . SER B 1 378 ? 133.31918 134.09455 110.72272 1.000 137.46341 378 SER B CA 1
ATOM 5912 C C . SER B 1 378 ? 134.53645 134.33814 111.60573 1.000 139.26482 378 SER B C 1
ATOM 5913 O O . SER B 1 378 ? 134.45894 134.20436 112.83204 1.000 139.30351 378 SER B O 1
ATOM 5916 N N . LEU B 1 379 ? 135.67283 134.68941 110.99943 1.000 124.57519 379 LEU B N 1
ATOM 5917 C CA . LEU B 1 379 ? 136.86013 135.01122 111.78374 1.000 118.33528 379 LEU B CA 1
ATOM 5918 C C . LEU B 1 379 ? 136.63569 136.24907 112.64253 1.000 122.40641 379 LEU B C 1
ATOM 5919 O O . LEU B 1 379 ? 137.08806 136.30655 113.79103 1.000 127.32892 379 LEU B O 1
ATOM 5924 N N . LEU B 1 380 ? 135.94706 137.25545 112.09982 1.000 120.08457 380 LEU B N 1
ATOM 5925 C CA . LEU B 1 380 ? 135.63477 138.44625 112.88450 1.000 121.27190 380 LEU B CA 1
ATOM 5926 C C . LEU B 1 380 ? 134.73279 138.10564 114.06409 1.000 123.17595 380 LEU B C 1
ATOM 5927 O O . LEU B 1 380 ? 134.93455 138.60623 115.17701 1.000 129.74298 380 LEU B O 1
ATOM 5932 N N . LYS B 1 381 ? 133.72840 137.25679 113.83857 1.000 115.07365 381 LYS B N 1
ATOM 5933 C CA . LYS B 1 381 ? 132.85925 136.83643 114.93374 1.000 117.55211 381 LYS B CA 1
ATOM 5934 C C . LYS B 1 381 ? 133.63419 136.05128 115.98558 1.000 122.31463 381 LYS B C 1
ATOM 5935 O O . LYS B 1 381 ? 133.41107 136.22318 117.18991 1.000 123.98594 381 LYS B O 1
ATOM 5941 N N . GLU B 1 382 ? 134.54759 135.18074 115.54875 1.000 128.34404 382 GLU B N 1
ATOM 5942 C CA . GLU B 1 382 ? 135.37906 134.43763 116.49094 1.000 123.25812 382 GLU B CA 1
ATOM 5943 C C . GLU B 1 382 ? 136.25238 135.37436 117.31439 1.000 123.56108 382 GLU B C 1
ATOM 5944 O O . GLU B 1 382 ? 136.39528 135.19399 118.52831 1.000 124.49410 382 GLU B O 1
ATOM 5950 N N . ALA B 1 383 ? 136.85252 136.37619 116.66829 1.000 106.52903 383 ALA B N 1
ATOM 5951 C CA . ALA B 1 383 ? 137.67532 137.33896 117.39240 1.000 104.07067 383 ALA B CA 1
ATOM 5952 C C . ALA B 1 383 ? 136.84526 138.12422 118.39773 1.000 104.56196 383 ALA B C 1
ATOM 5953 O O . ALA B 1 383 ? 137.29176 138.37550 119.52277 1.000 114.50394 383 ALA B O 1
ATOM 5955 N N . ALA B 1 384 ? 135.63305 138.52246 118.00935 1.000 96.90739 384 ALA B N 1
ATOM 5956 C CA . ALA B 1 384 ? 134.75812 139.23108 118.93664 1.000 101.05379 384 ALA B CA 1
ATOM 5957 C C . ALA B 1 384 ? 134.39498 138.35506 120.12713 1.000 97.11781 384 ALA B C 1
ATOM 5958 O O . ALA B 1 384 ? 134.35040 138.83046 121.26709 1.000 94.44879 384 ALA B O 1
ATOM 5960 N N . THR B 1 385 ? 134.12263 137.07219 119.87995 1.000 109.88849 385 THR B N 1
ATOM 5961 C CA . THR B 1 385 ? 133.81071 136.15689 120.97332 1.000 113.12508 385 THR B CA 1
ATOM 5962 C C . THR B 1 385 ? 135.00806 135.97287 121.89759 1.000 108.37201 385 THR B C 1
ATOM 5963 O O . THR B 1 385 ? 134.85289 135.90334 123.12210 1.000 109.24886 385 THR B O 1
ATOM 5967 N N . ILE B 1 386 ? 136.21037 135.88454 121.32742 1.000 97.40859 386 ILE B N 1
ATOM 5968 C CA . ILE B 1 386 ? 137.41292 135.71768 122.13799 1.000 87.72027 386 ILE B CA 1
ATOM 5969 C C . ILE B 1 386 ? 137.66641 136.95483 122.99116 1.000 93.50990 386 ILE B C 1
ATOM 5970 O O . ILE B 1 386 ? 138.03907 136.84675 124.16561 1.000 93.92131 386 ILE B O 1
ATOM 5975 N N . ILE B 1 387 ? 137.46740 138.14640 122.41925 1.000 108.63758 387 ILE B N 1
ATOM 5976 C CA . ILE B 1 387 ? 137.77185 139.38521 123.13586 1.000 102.13638 387 ILE B CA 1
ATOM 5977 C C . ILE B 1 387 ? 136.92447 139.49805 124.39708 1.000 100.58002 387 ILE B C 1
ATOM 5978 O O . ILE B 1 387 ? 137.42709 139.82818 125.47773 1.000 100.21481 387 ILE B O 1
ATOM 5983 N N . THR B 1 388 ? 135.63272 139.21088 124.28374 1.000 111.27059 388 THR B N 1
ATOM 5984 C CA . THR B 1 388 ? 134.74219 139.24408 125.43480 1.000 112.91051 388 THR B CA 1
ATOM 5985 C C . THR B 1 388 ? 134.92905 137.96269 126.24310 1.000 112.62149 388 THR B C 1
ATOM 5986 O O . THR B 1 388 ? 135.89042 137.21338 126.05139 1.000 118.70874 388 THR B O 1
ATOM 5990 N N . GLY B 1 389 ? 134.01223 137.70172 127.17132 1.000 123.72184 389 GLY B N 1
ATOM 5991 C CA . GLY B 1 389 ? 134.06704 136.46691 127.92636 1.000 127.06795 389 GLY B CA 1
ATOM 5992 C C . GLY B 1 389 ? 133.97216 135.24704 127.03069 1.000 129.99910 389 GLY B C 1
ATOM 5993 O O . GLY B 1 389 ? 133.52765 135.31049 125.88344 1.000 134.33111 389 GLY B O 1
ATOM 5994 N N . GLY B 1 390 ? 134.40841 134.11010 127.57720 1.000 145.77587 390 GLY B N 1
ATOM 5995 C CA . GLY B 1 390 ? 134.44395 132.88587 126.79434 1.000 149.43565 390 GLY B CA 1
ATOM 5996 C C . GLY B 1 390 ? 133.08946 132.47456 126.25318 1.000 153.83177 390 GLY B C 1
ATOM 5997 O O . GLY B 1 390 ? 133.00795 131.78546 125.23314 1.000 150.98016 390 GLY B O 1
ATOM 5998 N N . THR B 1 391 ? 132.01546 132.88583 126.91883 1.000 168.17412 391 THR B N 1
ATOM 5999 C CA . THR B 1 391 ? 130.66575 132.61964 126.43884 1.000 166.52183 391 THR B CA 1
ATOM 6000 C C . THR B 1 391 ? 129.75270 133.80281 126.73929 1.000 163.55073 391 THR B C 1
ATOM 6001 O O . THR B 1 391 ? 130.22290 134.88976 127.07677 1.000 159.55278 391 THR B O 1
ATOM 6005 N N . PHE C 1 17 ? 197.53369 122.43288 129.70654 1.000 212.62442 17 PHE C N 1
ATOM 6006 C CA . PHE C 1 17 ? 196.61385 123.38237 129.09218 1.000 215.00433 17 PHE C CA 1
ATOM 6007 C C . PHE C 1 17 ? 196.59882 123.22037 127.57742 1.000 215.47354 17 PHE C C 1
ATOM 6008 O O . PHE C 1 17 ? 197.62354 122.90505 126.97262 1.000 215.27161 17 PHE C O 1
ATOM 6016 N N . VAL C 1 18 ? 195.43533 123.43401 126.96552 1.000 213.26915 18 VAL C N 1
ATOM 6017 C CA . VAL C 1 18 ? 195.28585 123.31978 125.51701 1.000 212.17084 18 VAL C CA 1
ATOM 6018 C C . VAL C 1 18 ? 194.51343 124.53089 125.01386 1.000 212.17596 18 VAL C C 1
ATOM 6019 O O . VAL C 1 18 ? 193.45630 124.86756 125.55600 1.000 212.42747 18 VAL C O 1
ATOM 6023 N N . VAL C 1 19 ? 195.02752 125.17933 123.97252 1.000 213.33286 19 VAL C N 1
ATOM 6024 C CA . VAL C 1 19 ? 194.41799 126.38511 123.42565 1.000 213.87473 19 VAL C CA 1
ATOM 6025 C C . VAL C 1 19 ? 194.00391 126.12097 121.98482 1.000 213.94479 19 VAL C C 1
ATOM 6026 O O . VAL C 1 19 ? 194.76726 125.53659 121.20669 1.000 214.43157 19 VAL C O 1
ATOM 6030 N N . MET C 1 20 ? 192.78478 126.52611 121.64463 1.000 217.40590 20 MET C N 1
ATOM 6031 C CA . MET C 1 20 ? 192.28344 126.49392 120.28009 1.000 216.92441 20 MET C CA 1
ATOM 6032 C C . MET C 1 20 ? 192.13737 127.92333 119.77855 1.000 217.49436 20 MET C C 1
ATOM 6033 O O . MET C 1 20 ? 191.50994 128.75933 120.44120 1.000 218.86233 20 MET C O 1
ATOM 6038 N N . ALA C 1 21 ? 192.71428 128.19929 118.61178 1.000 219.79435 21 ALA C N 1
ATOM 6039 C CA . ALA C 1 21 ? 192.71437 129.53453 118.02375 1.000 219.62256 21 ALA C CA 1
ATOM 6040 C C . ALA C 1 21 ? 192.00282 129.47454 116.67943 1.000 220.02333 21 ALA C C 1
ATOM 6041 O O . ALA C 1 21 ? 192.47566 128.81298 115.74903 1.000 220.62670 21 ALA C O 1
ATOM 6043 N N . GLY C 1 22 ? 190.86795 130.16031 116.58370 1.000 220.64923 22 GLY C N 1
ATOM 6044 C CA . GLY C 1 22 ? 190.14905 130.29367 115.33489 1.000 220.30668 22 GLY C CA 1
ATOM 6045 C C . GLY C 1 22 ? 190.49695 131.58999 114.63610 1.000 220.75652 22 GLY C C 1
ATOM 6046 O O . GLY C 1 22 ? 190.17566 132.67965 115.12869 1.000 221.15120 22 GLY C O 1
ATOM 6047 N N . MET C 1 23 ? 191.16465 131.47622 113.49253 1.000 220.30411 23 MET C N 1
ATOM 6048 C CA . MET C 1 23 ? 191.63769 132.61122 112.71705 1.000 220.34864 23 MET C CA 1
ATOM 6049 C C . MET C 1 23 ? 190.97565 132.61854 111.34628 1.000 219.52677 23 MET C C 1
ATOM 6050 O O . MET C 1 23 ? 190.40590 131.62200 110.89301 1.000 218.47309 23 MET C O 1
ATOM 6055 N N . ARG C 1 24 ? 191.06130 133.76770 110.68551 1.000 221.04741 24 ARG C N 1
ATOM 6056 C CA . ARG C 1 24 ? 190.48190 133.93799 109.36132 1.000 221.67543 24 ARG C CA 1
ATOM 6057 C C . ARG C 1 24 ? 191.47245 133.43104 108.31243 1.000 222.47104 24 ARG C C 1
ATOM 6058 O O . ARG C 1 24 ? 192.54019 132.90282 108.63464 1.000 222.38660 24 ARG C O 1
ATOM 6066 N N . LYS C 1 25 ? 191.12404 133.58237 107.03226 1.000 224.99613 25 LYS C N 1
ATOM 6067 C CA . LYS C 1 25 ? 191.99556 133.10759 105.96386 1.000 224.24956 25 LYS C CA 1
ATOM 6068 C C . LYS C 1 25 ? 193.28521 133.91025 105.86281 1.000 225.04474 25 LYS C C 1
ATOM 6069 O O . LYS C 1 25 ? 194.27256 133.40580 105.31802 1.000 225.06493 25 LYS C O 1
ATOM 6075 N N . ASP C 1 26 ? 193.30122 135.13940 106.36952 1.000 228.42723 26 ASP C N 1
ATOM 6076 C CA . ASP C 1 26 ? 194.48995 135.97904 106.32979 1.000 227.71861 26 ASP C CA 1
ATOM 6077 C C . ASP C 1 26 ? 195.36861 135.82461 107.56458 1.000 227.93227 26 ASP C C 1
ATOM 6078 O O . ASP C 1 26 ? 196.36182 136.54730 107.69430 1.000 228.07087 26 ASP C O 1
ATOM 6083 N N . GLY C 1 27 ? 195.02919 134.90818 108.47083 1.000 226.83209 27 GLY C N 1
ATOM 6084 C CA . GLY C 1 27 ? 195.81886 134.66632 109.65704 1.000 226.09245 27 GLY C CA 1
ATOM 6085 C C . GLY C 1 27 ? 195.41062 135.45672 110.88092 1.000 226.29045 27 GLY C C 1
ATOM 6086 O O . GLY C 1 27 ? 195.96947 135.22456 111.96067 1.000 225.67958 27 GLY C O 1
ATOM 6087 N N . THR C 1 28 ? 194.46055 136.37912 110.75495 1.000 225.35467 28 THR C N 1
ATOM 6088 C CA . THR C 1 28 ? 194.02901 137.17466 111.89744 1.000 225.03914 28 THR C CA 1
ATOM 6089 C C . THR C 1 28 ? 193.18863 136.31893 112.83787 1.000 224.98143 28 THR C C 1
ATOM 6090 O O . THR C 1 28 ? 192.09816 135.86731 112.47231 1.000 224.56063 28 THR C O 1
ATOM 6094 N N . ILE C 1 29 ? 193.69421 136.10182 114.04797 1.000 221.22335 29 ILE C N 1
ATOM 6095 C CA . ILE C 1 29 ? 193.00499 135.27650 115.03331 1.000 221.39733 29 ILE C CA 1
ATOM 6096 C C . ILE C 1 29 ? 191.87389 136.08306 115.65444 1.000 221.50054 29 ILE C C 1
ATOM 6097 O O . ILE C 1 29 ? 192.07833 137.21381 116.11222 1.000 220.89214 29 ILE C O 1
ATOM 6102 N N . ASP C 1 30 ? 190.67282 135.50350 115.66987 1.000 216.03640 30 ASP C N 1
ATOM 6103 C CA . ASP C 1 30 ? 189.50657 136.16492 116.23288 1.000 214.65603 30 ASP C CA 1
ATOM 6104 C C . ASP C 1 30 ? 188.81898 135.38597 117.34273 1.000 213.98574 30 ASP C C 1
ATOM 6105 O O . ASP C 1 30 ? 188.04802 135.98843 118.09779 1.000 213.99365 30 ASP C O 1
ATOM 6110 N N . PHE C 1 31 ? 189.07154 134.08338 117.47136 1.000 207.48020 31 PHE C N 1
ATOM 6111 C CA . PHE C 1 31 ? 188.42297 133.25340 118.47896 1.000 206.86941 31 PHE C CA 1
ATOM 6112 C C . PHE C 1 31 ? 189.48778 132.55041 119.30669 1.000 207.86163 31 PHE C C 1
ATOM 6113 O O . PHE C 1 31 ? 190.42648 131.97801 118.74792 1.000 209.16048 31 PHE C O 1
ATOM 6121 N N . ILE C 1 32 ? 189.34264 132.58581 120.63028 1.000 203.36142 32 ILE C N 1
ATOM 6122 C CA . ILE C 1 32 ? 190.28273 131.94809 121.54449 1.000 201.92776 32 ILE C CA 1
ATOM 6123 C C . ILE C 1 32 ? 189.49484 131.06649 122.50273 1.000 201.17484 32 ILE C C 1
ATOM 6124 O O . ILE C 1 32 ? 188.48636 131.50503 123.06788 1.000 202.35214 32 ILE C O 1
ATOM 6129 N N . LYS C 1 33 ? 189.95114 129.82585 122.68292 1.000 205.75121 33 LYS C N 1
ATOM 6130 C CA . LYS C 1 33 ? 189.29423 128.87200 123.57930 1.000 206.29668 33 LYS C CA 1
ATOM 6131 C C . LYS C 1 33 ? 190.38534 128.15788 124.37225 1.000 207.22551 33 LYS C C 1
ATOM 6132 O O . LYS C 1 33 ? 191.07631 127.28916 123.83380 1.000 207.94113 33 LYS C O 1
ATOM 6138 N N . VAL C 1 34 ? 190.54176 128.51729 125.64470 1.000 204.23900 34 VAL C N 1
ATOM 6139 C CA . VAL C 1 34 ? 191.62937 127.99910 126.46811 1.000 202.07844 34 VAL C CA 1
ATOM 6140 C C . VAL C 1 34 ? 191.07226 127.01192 127.48670 1.000 201.60416 34 VAL C C 1
ATOM 6141 O O . VAL C 1 34 ? 190.01404 127.24351 128.08684 1.000 203.43163 34 VAL C O 1
ATOM 6145 N N . TYR C 1 35 ? 191.77936 125.89375 127.65439 1.000 205.01128 35 TYR C N 1
ATOM 6146 C CA . TYR C 1 35 ? 191.47580 124.86724 128.63973 1.000 206.61840 35 TYR C CA 1
ATOM 6147 C C . TYR C 1 35 ? 192.66245 124.73044 129.58215 1.000 208.09536 35 TYR C C 1
ATOM 6148 O O . TYR C 1 35 ? 193.81083 124.62441 129.13320 1.000 208.83967 35 TYR C O 1
ATOM 6157 N N . ALA C 1 36 ? 192.38459 124.70918 130.88365 1.000 214.86726 36 ALA C N 1
ATOM 6158 C CA . ALA C 1 36 ? 193.43858 124.63133 131.88553 1.000 214.63870 36 ALA C CA 1
ATOM 6159 C C . ALA C 1 36 ? 192.87086 123.99200 133.14409 1.000 214.91354 36 ALA C C 1
ATOM 6160 O O . ALA C 1 36 ? 191.65533 123.87889 133.31572 1.000 215.15673 36 ALA C O 1
ATOM 6162 N N . LEU C 1 37 ? 193.77848 123.56737 134.02575 1.000 218.00480 37 LEU C N 1
ATOM 6163 C CA . LEU C 1 37 ? 193.36457 122.86345 135.23540 1.000 218.18422 37 LEU C CA 1
ATOM 6164 C C . LEU C 1 37 ? 192.63847 123.78951 136.20388 1.000 218.04630 37 LEU C C 1
ATOM 6165 O O . LEU C 1 37 ? 191.65319 123.38623 136.83293 1.000 216.81667 37 LEU C O 1
ATOM 6170 N N . ASN C 1 38 ? 193.10346 125.03097 136.33776 1.000 220.28990 38 ASN C N 1
ATOM 6171 C CA . ASN C 1 38 ? 192.52493 125.97316 137.28484 1.000 219.84008 38 ASN C CA 1
ATOM 6172 C C . ASN C 1 38 ? 192.41711 127.34433 136.62860 1.000 220.36164 38 ASN C C 1
ATOM 6173 O O . ASN C 1 38 ? 192.82033 127.54321 135.47831 1.000 220.07905 38 ASN C O 1
ATOM 6178 N N . GLU C 1 39 ? 191.85783 128.29666 137.37874 1.000 219.89254 39 GLU C N 1
ATOM 6179 C CA . GLU C 1 39 ? 191.65754 129.64506 136.85643 1.000 220.36697 39 GLU C CA 1
ATOM 6180 C C . GLU C 1 39 ? 192.97928 130.38190 136.66866 1.000 221.53221 39 GLU C C 1
ATOM 6181 O O . GLU C 1 39 ? 193.16120 131.08960 135.67112 1.000 221.35893 39 GLU C O 1
ATOM 6187 N N . LYS C 1 40 ? 193.90581 130.24607 137.62109 1.000 222.99099 40 LYS C N 1
ATOM 6188 C CA . LYS C 1 40 ? 195.16492 130.98171 137.53667 1.000 222.21478 40 LYS C CA 1
ATOM 6189 C C . LYS C 1 40 ? 195.97873 130.54067 136.32554 1.000 222.41282 40 LYS C C 1
ATOM 6190 O O . LYS C 1 40 ? 196.50949 131.37337 135.57843 1.000 221.72578 40 LYS C O 1
ATOM 6196 N N . LEU C 1 41 ? 196.07942 129.22764 136.10885 1.000 225.15022 41 LEU C N 1
ATOM 6197 C CA . LEU C 1 41 ? 196.76113 128.73371 134.91844 1.000 225.39014 41 LEU C CA 1
ATOM 6198 C C . LEU C 1 41 ? 196.04712 129.19326 133.65532 1.000 225.50600 41 LEU C C 1
ATOM 6199 O O . LEU C 1 41 ? 196.69251 129.54036 132.66060 1.000 225.64077 41 LEU C O 1
ATOM 6204 N N . ALA C 1 42 ? 194.71268 129.21319 133.68180 1.000 223.98879 42 ALA C N 1
ATOM 6205 C CA . ALA C 1 42 ? 193.95132 129.63794 132.51221 1.000 223.78902 42 ALA C CA 1
ATOM 6206 C C . ALA C 1 42 ? 194.25479 131.08665 132.14941 1.000 224.53336 42 ALA C C 1
ATOM 6207 O O . ALA C 1 42 ? 194.50608 131.40492 130.98176 1.000 224.48743 42 ALA C O 1
ATOM 6209 N N . ILE C 1 43 ? 194.24074 131.98210 133.13971 1.000 227.25174 43 ILE C N 1
ATOM 6210 C CA . ILE C 1 43 ? 194.47993 133.39296 132.84945 1.000 227.06963 43 ILE C CA 1
ATOM 6211 C C . ILE C 1 43 ? 195.93287 133.61899 132.44638 1.000 227.10187 43 ILE C C 1
ATOM 6212 O O . ILE C 1 43 ? 196.22105 134.42832 131.55483 1.000 226.94240 43 ILE C O 1
ATOM 6217 N N . GLU C 1 44 ? 196.87175 132.90319 133.07685 1.000 228.04554 44 GLU C N 1
ATOM 6218 C CA . GLU C 1 44 ? 198.26918 133.02855 132.67286 1.000 227.44921 44 GLU C CA 1
ATOM 6219 C C . GLU C 1 44 ? 198.46670 132.58242 131.22944 1.000 227.43155 44 GLU C C 1
ATOM 6220 O O . GLU C 1 44 ? 199.16835 133.24610 130.45634 1.000 227.43899 44 GLU C O 1
ATOM 6226 N N . VAL C 1 45 ? 197.84086 131.46872 130.84314 1.000 225.10468 45 VAL C N 1
ATOM 6227 C CA . VAL C 1 45 ? 197.96728 130.97623 129.47618 1.000 224.83518 45 VAL C CA 1
ATOM 6228 C C . VAL C 1 45 ? 197.30124 131.93344 128.49638 1.000 224.63201 45 VAL C C 1
ATOM 6229 O O . VAL C 1 45 ? 197.81453 132.17107 127.39750 1.000 225.19093 45 VAL C O 1
ATOM 6233 N N . LEU C 1 46 ? 196.15177 132.49806 128.87265 1.000 227.27026 46 LEU C N 1
ATOM 6234 C CA . LEU C 1 46 ? 195.47801 133.45277 127.99836 1.000 228.33982 46 LEU C CA 1
ATOM 6235 C C . LEU C 1 46 ? 196.33792 134.69036 127.77272 1.000 229.06679 46 LEU C C 1
ATOM 6236 O O . LEU C 1 46 ? 196.46286 135.17675 126.64243 1.000 229.12405 46 LEU C O 1
ATOM 6241 N N . GLU C 1 47 ? 196.95118 135.21001 128.83950 1.000 230.30024 47 GLU C N 1
ATOM 6242 C CA . GLU C 1 47 ? 197.81518 136.37582 128.68455 1.000 229.59652 47 GLU C CA 1
ATOM 6243 C C . GLU C 1 47 ? 199.06548 136.04531 127.88037 1.000 229.26824 47 GLU C C 1
ATOM 6244 O O . GLU C 1 47 ? 199.51817 136.86935 127.07605 1.000 228.11530 47 GLU C O 1
ATOM 6250 N N . ALA C 1 48 ? 199.62954 134.84991 128.07354 1.000 224.22048 48 ALA C N 1
ATOM 6251 C CA . ALA C 1 48 ? 200.77783 134.43873 127.27305 1.000 223.29204 48 ALA C CA 1
ATOM 6252 C C . ALA C 1 48 ? 200.41105 134.33920 125.79832 1.000 223.08646 48 ALA C C 1
ATOM 6253 O O . ALA C 1 48 ? 201.18730 134.74912 124.92872 1.000 222.56111 48 ALA C O 1
ATOM 6255 N N . PHE C 1 49 ? 199.22955 133.79432 125.50021 1.000 220.74599 49 PHE C N 1
ATOM 6256 C CA . PHE C 1 49 ? 198.77459 133.69847 124.11772 1.000 220.33141 49 PHE C CA 1
ATOM 6257 C C . PHE C 1 49 ? 198.55678 135.08078 123.51568 1.000 221.70817 49 PHE C C 1
ATOM 6258 O O . PHE C 1 49 ? 198.91217 135.32556 122.35676 1.000 222.04354 49 PHE C O 1
ATOM 6266 N N . LEU C 1 50 ? 197.96786 135.99729 124.28810 1.000 226.79734 50 LEU C N 1
ATOM 6267 C CA . LEU C 1 50 ? 197.72656 137.34709 123.78551 1.000 226.27904 50 LEU C CA 1
ATOM 6268 C C . LEU C 1 50 ? 199.03357 138.08218 123.51065 1.000 225.74278 50 LEU C C 1
ATOM 6269 O O . LEU C 1 50 ? 199.16575 138.76744 122.48963 1.000 224.86191 50 LEU C O 1
ATOM 6274 N N . LYS C 1 51 ? 200.01078 137.95723 124.41225 1.000 221.77307 51 LYS C N 1
ATOM 6275 C CA . LYS C 1 51 ? 201.28953 138.63134 124.20808 1.000 221.70713 51 LYS C CA 1
ATOM 6276 C C . LYS C 1 51 ? 202.08077 137.99126 123.07266 1.000 222.15114 51 LYS C C 1
ATOM 6277 O O . LYS C 1 51 ? 202.75349 138.69080 122.30606 1.000 221.30326 51 LYS C O 1
ATOM 6283 N N . GLU C 1 52 ? 202.00597 136.66480 122.94343 1.000 226.15841 52 GLU C N 1
ATOM 6284 C CA . GLU C 1 52 ? 202.80685 135.96410 121.94543 1.000 225.79476 52 GLU C CA 1
ATOM 6285 C C . GLU C 1 52 ? 202.39162 136.32650 120.52491 1.000 226.03368 52 GLU C C 1
ATOM 6286 O O . GLU C 1 52 ? 203.22226 136.28935 119.61025 1.000 225.75195 52 GLU C O 1
ATOM 6292 N N . ASN C 1 53 ? 201.12291 136.67264 120.31762 1.000 225.72444 53 ASN C N 1
ATOM 6293 C CA . ASN C 1 53 ? 200.62098 137.05810 119.00651 1.000 225.12917 53 ASN C CA 1
ATOM 6294 C C . ASN C 1 53 ? 200.49449 138.56761 118.84465 1.000 225.57622 53 ASN C C 1
ATOM 6295 O O . ASN C 1 53 ? 199.91386 139.02509 117.85480 1.000 226.28945 53 ASN C O 1
ATOM 6300 N N . ASN C 1 54 ? 201.02881 139.34607 119.78938 1.000 227.31640 54 ASN C N 1
ATOM 6301 C CA . ASN C 1 54 ? 200.95244 140.80873 119.75305 1.000 227.72655 54 ASN C CA 1
ATOM 6302 C C . ASN C 1 54 ? 199.50879 141.28886 119.62657 1.000 228.53719 54 ASN C C 1
ATOM 6303 O O . ASN C 1 54 ? 199.19946 142.18925 118.84352 1.000 227.95591 54 ASN C O 1
ATOM 6308 N N . ILE C 1 55 ? 198.61688 140.68062 120.40245 1.000 230.14439 55 ILE C N 1
ATOM 6309 C CA . ILE C 1 55 ? 197.19855 141.01825 120.39739 1.000 229.76870 55 ILE C CA 1
ATOM 6310 C C . ILE C 1 55 ? 196.89128 141.77967 121.67853 1.000 230.02087 55 ILE C C 1
ATOM 6311 O O . ILE C 1 55 ? 197.17590 141.29627 122.78164 1.000 229.40355 55 ILE C O 1
ATOM 6316 N N . HIS C 1 56 ? 196.31771 142.96636 121.53260 1.000 228.61357 56 HIS C N 1
ATOM 6317 C CA . HIS C 1 56 ? 195.93797 143.76012 122.69365 1.000 228.37849 56 HIS C CA 1
ATOM 6318 C C . HIS C 1 56 ? 194.74842 143.10488 123.38818 1.000 228.46674 56 HIS C C 1
ATOM 6319 O O . HIS C 1 56 ? 193.72138 142.85950 122.74402 1.000 228.02823 56 HIS C O 1
ATOM 6326 N N . PRO C 1 57 ? 194.84532 142.79829 124.68506 1.000 223.71710 57 PRO C N 1
ATOM 6327 C CA . PRO C 1 57 ? 193.71123 142.16004 125.37497 1.000 223.05392 57 PRO C CA 1
ATOM 6328 C C . PRO C 1 57 ? 192.44312 142.99475 125.37738 1.000 222.91591 57 PRO C C 1
ATOM 6329 O O . PRO C 1 57 ? 191.35459 142.43446 125.55744 1.000 222.81177 57 PRO C O 1
ATOM 6333 N N . SER C 1 58 ? 192.54348 144.31259 125.18778 1.000 216.15850 58 SER C N 1
ATOM 6334 C CA . SER C 1 58 ? 191.35298 145.15266 125.14178 1.000 214.91320 58 SER C CA 1
ATOM 6335 C C . SER C 1 58 ? 190.45611 144.82771 123.95405 1.000 215.26436 58 SER C C 1
ATOM 6336 O O . SER C 1 58 ? 189.27652 145.19421 123.96822 1.000 214.85409 58 SER C O 1
ATOM 6339 N N . ASP C 1 59 ? 190.98142 144.15196 122.93481 1.000 215.54902 59 ASP C N 1
ATOM 6340 C CA . ASP C 1 59 ? 190.21963 143.82193 121.73829 1.000 215.19193 59 ASP C CA 1
ATOM 6341 C C . ASP C 1 59 ? 189.39767 142.54775 121.88323 1.000 214.40551 59 ASP C C 1
ATOM 6342 O O . ASP C 1 59 ? 188.61998 142.22572 120.97943 1.000 213.81743 59 ASP C O 1
ATOM 6347 N N . PHE C 1 60 ? 189.54698 141.81816 122.98532 1.000 207.27238 60 PHE C N 1
ATOM 6348 C CA . PHE C 1 60 ? 188.82983 140.57014 123.21030 1.000 207.33124 60 PHE C CA 1
ATOM 6349 C C . PHE C 1 60 ? 188.01350 140.67319 124.48998 1.000 207.89061 60 PHE C C 1
ATOM 6350 O O . PHE C 1 60 ? 188.53666 141.07655 125.53377 1.000 209.23134 60 PHE C O 1
ATOM 6358 N N . ILE C 1 61 ? 186.73561 140.31074 124.40506 1.000 190.35853 61 ILE C N 1
ATOM 6359 C CA . ILE C 1 61 ? 185.82180 140.32379 125.54240 1.000 188.74307 61 ILE C CA 1
ATOM 6360 C C . ILE C 1 61 ? 185.44311 138.88570 125.86586 1.000 188.60727 61 ILE C C 1
ATOM 6361 O O . ILE C 1 61 ? 185.03057 138.12999 124.97719 1.000 188.67623 61 ILE C O 1
ATOM 6366 N N . VAL C 1 62 ? 185.59745 138.50503 127.13400 1.000 179.64137 62 VAL C N 1
ATOM 6367 C CA . VAL C 1 62 ? 185.26175 137.15189 127.55763 1.000 179.48990 62 VAL C CA 1
ATOM 6368 C C . VAL C 1 62 ? 183.74955 136.98458 127.55727 1.000 179.20262 62 VAL C C 1
ATOM 6369 O O . VAL C 1 62 ? 183.01881 137.78719 128.15257 1.000 179.61227 62 VAL C O 1
ATOM 6373 N N . ILE C 1 63 ? 183.27197 135.93955 126.88689 1.000 173.61203 63 ILE C N 1
ATOM 6374 C CA . ILE C 1 63 ? 181.84323 135.67628 126.79905 1.000 173.51568 63 ILE C CA 1
ATOM 6375 C C . ILE C 1 63 ? 181.40935 134.48117 127.63865 1.000 174.93427 63 ILE C C 1
ATOM 6376 O O . ILE C 1 63 ? 180.21206 134.36661 127.94318 1.000 174.78505 63 ILE C O 1
ATOM 6381 N N . GLN C 1 64 ? 182.32671 133.59782 128.02626 1.000 179.39267 64 GLN C N 1
ATOM 6382 C CA . GLN C 1 64 ? 181.96216 132.42192 128.80289 1.000 178.20816 64 GLN C CA 1
ATOM 6383 C C . GLN C 1 64 ? 183.20899 131.85766 129.46899 1.000 179.83878 64 GLN C C 1
ATOM 6384 O O . GLN C 1 64 ? 184.31360 131.95117 128.92726 1.000 183.93870 64 GLN C O 1
ATOM 6390 N N . ARG C 1 65 ? 183.01999 131.27687 130.65124 1.000 189.28482 65 ARG C N 1
ATOM 6391 C CA . ARG C 1 65 ? 184.10323 130.61983 131.37046 1.000 191.46596 65 ARG C CA 1
ATOM 6392 C C . ARG C 1 65 ? 183.50424 129.77433 132.48304 1.000 191.40813 65 ARG C C 1
ATOM 6393 O O . ARG C 1 65 ? 182.41286 130.06783 132.97974 1.000 191.05686 65 ARG C O 1
ATOM 6401 N N . GLY C 1 66 ? 184.21558 128.72254 132.85414 1.000 204.82006 66 GLY C N 1
ATOM 6402 C CA . GLY C 1 66 ? 183.83794 127.93579 134.00956 1.000 204.80432 66 GLY C CA 1
ATOM 6403 C C . GLY C 1 66 ? 184.25485 126.48535 133.86761 1.000 205.13387 66 GLY C C 1
ATOM 6404 O O . GLY C 1 66 ? 185.11057 126.13633 133.05952 1.000 206.02282 66 GLY C O 1
ATOM 6405 N N . TYR C 1 67 ? 183.61957 125.64878 134.68471 1.000 206.33174 67 TYR C N 1
ATOM 6406 C CA . TYR C 1 67 ? 183.88555 124.22051 134.74301 1.000 206.52907 67 TYR C CA 1
ATOM 6407 C C . TYR C 1 67 ? 182.94909 123.45007 133.81578 1.000 206.03558 67 TYR C C 1
ATOM 6408 O O . TYR C 1 67 ? 181.98544 123.98833 133.26661 1.000 205.90315 67 TYR C O 1
ATOM 6417 N N . GLU C 1 68 ? 183.25110 122.16519 133.64923 1.000 203.82333 68 GLU C N 1
ATOM 6418 C CA . GLU C 1 68 ? 182.36246 121.22844 132.96742 1.000 203.75334 68 GLU C CA 1
ATOM 6419 C C . GLU C 1 68 ? 182.76705 119.79389 133.28867 1.000 203.23975 68 GLU C C 1
ATOM 6420 O O . GLU C 1 68 ? 183.95289 119.48876 133.41347 1.000 203.46101 68 GLU C O 1
ATOM 6426 N N . LYS C 1 73 ? 186.23028 112.15522 127.38462 1.000 224.55362 73 LYS C N 1
ATOM 6427 C CA . LYS C 1 73 ? 187.23631 112.46720 126.37652 1.000 225.39897 73 LYS C CA 1
ATOM 6428 C C . LYS C 1 73 ? 188.62658 112.04229 126.83190 1.000 225.00010 73 LYS C C 1
ATOM 6429 O O . LYS C 1 73 ? 189.15903 112.57942 127.80328 1.000 224.70798 73 LYS C O 1
ATOM 6435 N N . LYS C 1 74 ? 189.20982 111.06823 126.12909 1.000 226.15306 74 LYS C N 1
ATOM 6436 C CA . LYS C 1 74 ? 190.59195 110.69212 126.40711 1.000 226.32248 74 LYS C CA 1
ATOM 6437 C C . LYS C 1 74 ? 191.53906 111.85132 126.12766 1.000 227.11347 74 LYS C C 1
ATOM 6438 O O . LYS C 1 74 ? 192.45993 112.11548 126.90972 1.000 226.19491 74 LYS C O 1
ATOM 6444 N N . ALA C 1 75 ? 191.32615 112.55521 125.01826 1.000 232.30293 75 ALA C N 1
ATOM 6445 C CA . ALA C 1 75 ? 192.13290 113.70858 124.65502 1.000 231.60203 75 ALA C CA 1
ATOM 6446 C C . ALA C 1 75 ? 191.23943 114.75884 124.01391 1.000 231.50490 75 ALA C C 1
ATOM 6447 O O . ALA C 1 75 ? 190.19942 114.43945 123.43219 1.000 230.50497 75 ALA C O 1
ATOM 6449 N N . ILE C 1 76 ? 191.65442 116.01528 124.12464 1.000 235.93690 76 ILE C N 1
ATOM 6450 C CA . ILE C 1 76 ? 190.91846 117.14202 123.56573 1.000 236.53600 76 ILE C CA 1
ATOM 6451 C C . ILE C 1 76 ? 191.76160 117.70835 122.43041 1.000 236.24544 76 ILE C C 1
ATOM 6452 O O . ILE C 1 76 ? 192.68677 118.49670 122.65559 1.000 236.06279 76 ILE C O 1
ATOM 6457 N N . THR C 1 77 ? 191.45106 117.29766 121.20710 1.000 234.41503 77 THR C N 1
ATOM 6458 C CA . THR C 1 77 ? 192.11501 117.77338 120.00146 1.000 233.89656 77 THR C CA 1
ATOM 6459 C C . THR C 1 77 ? 191.06831 118.37057 119.06211 1.000 234.00229 77 THR C C 1
ATOM 6460 O O . THR C 1 77 ? 189.90549 118.55556 119.43198 1.000 234.97375 77 THR C O 1
ATOM 6464 N N . THR C 1 78 ? 191.49407 118.67809 117.83447 1.000 230.92063 78 THR C N 1
ATOM 6465 C CA . THR C 1 78 ? 190.55372 119.17270 116.83361 1.000 231.07509 78 THR C CA 1
ATOM 6466 C C . THR C 1 78 ? 189.49108 118.12876 116.51528 1.000 231.29906 78 THR C C 1
ATOM 6467 O O . THR C 1 78 ? 188.31366 118.46326 116.33810 1.000 230.67611 78 THR C O 1
ATOM 6471 N N . ARG C 1 79 ? 189.88872 116.85699 116.43554 1.000 232.56929 79 ARG C N 1
ATOM 6472 C CA . ARG C 1 79 ? 188.93303 115.78971 116.16875 1.000 231.65072 79 ARG C CA 1
ATOM 6473 C C . ARG C 1 79 ? 187.95834 115.58263 117.31976 1.000 231.87379 79 ARG C C 1
ATOM 6474 O O . ARG C 1 79 ? 186.87133 115.03808 117.10256 1.000 231.15727 79 ARG C O 1
ATOM 6482 N N . SER C 1 80 ? 188.32487 115.98832 118.53635 1.000 234.98512 80 SER C N 1
ATOM 6483 C CA . SER C 1 80 ? 187.39190 115.91095 119.65469 1.000 234.52233 80 SER C CA 1
ATOM 6484 C C . SER C 1 80 ? 186.36127 117.03272 119.60236 1.000 234.87950 80 SER C C 1
ATOM 6485 O O . SER C 1 80 ? 185.20114 116.83151 119.97782 1.000 234.80028 80 SER C O 1
ATOM 6488 N N . GLU C 1 81 ? 186.76663 118.21733 119.15026 1.000 233.12852 81 GLU C N 1
ATOM 6489 C CA . GLU C 1 81 ? 185.87237 119.37141 119.07834 1.000 232.38666 81 GLU C CA 1
ATOM 6490 C C . GLU C 1 81 ? 185.31390 119.50382 117.66174 1.000 232.12560 81 GLU C C 1
ATOM 6491 O O . GLU C 1 81 ? 185.65289 120.41055 116.89987 1.000 231.88427 81 GLU C O 1
ATOM 6497 N N . GLU C 1 82 ? 184.43519 118.55950 117.31703 1.000 230.26307 82 GLU C N 1
ATOM 6498 C CA . GLU C 1 82 ? 183.82918 118.56796 115.98912 1.000 230.20193 82 GLU C CA 1
ATOM 6499 C C . GLU C 1 82 ? 182.78789 119.67277 115.86235 1.000 229.91061 82 GLU C C 1
ATOM 6500 O O . GLU C 1 82 ? 182.73783 120.37377 114.84409 1.000 229.01070 82 GLU C O 1
ATOM 6506 N N . GLU C 1 83 ? 181.94224 119.83504 116.88336 1.000 222.87455 83 GLU C N 1
ATOM 6507 C CA . GLU C 1 83 ? 180.87916 120.83258 116.81772 1.000 222.36294 83 GLU C CA 1
ATOM 6508 C C . GLU C 1 83 ? 181.44856 122.24387 116.76666 1.000 221.33805 83 GLU C C 1
ATOM 6509 O O . GLU C 1 83 ? 180.95762 123.09354 116.01308 1.000 220.49160 83 GLU C O 1
ATOM 6515 N N . LEU C 1 84 ? 182.48235 122.51375 117.56707 1.000 215.20513 84 LEU C N 1
ATOM 6516 C CA . LEU C 1 84 ? 183.13064 123.81936 117.51984 1.000 215.02164 84 LEU C CA 1
ATOM 6517 C C . LEU C 1 84 ? 183.73874 124.07778 116.14872 1.000 214.98036 84 LEU C C 1
ATOM 6518 O O . LEU C 1 84 ? 183.64335 125.19079 115.61901 1.000 213.87633 84 LEU C O 1
ATOM 6523 N N . SER C 1 85 ? 184.36714 123.05853 115.55786 1.000 219.93199 85 SER C N 1
ATOM 6524 C CA . SER C 1 85 ? 184.94056 123.21585 114.22571 1.000 219.74646 85 SER C CA 1
ATOM 6525 C C . SER C 1 85 ? 183.86204 123.52041 113.19500 1.000 219.67206 85 SER C C 1
ATOM 6526 O O . SER C 1 85 ? 184.04502 124.38684 112.33308 1.000 219.94873 85 SER C O 1
ATOM 6529 N N . ALA C 1 86 ? 182.72745 122.82068 113.27012 1.000 212.18903 86 ALA C N 1
ATOM 6530 C CA . ALA C 1 86 ? 181.64229 123.07288 112.32692 1.000 211.54386 86 ALA C CA 1
ATOM 6531 C C . ALA C 1 86 ? 181.07725 124.47831 112.49484 1.000 211.80353 86 ALA C C 1
ATOM 6532 O O . ALA C 1 86 ? 180.80729 125.17169 111.50540 1.000 210.33321 86 ALA C O 1
ATOM 6534 N N . MET C 1 87 ? 180.89120 124.91680 113.74220 1.000 209.15556 87 MET C N 1
ATOM 6535 C CA . MET C 1 87 ? 180.36355 126.25642 113.98106 1.000 209.15133 87 MET C CA 1
ATOM 6536 C C . MET C 1 87 ? 181.33114 127.32783 113.49339 1.000 209.41568 87 MET C C 1
ATOM 6537 O O . MET C 1 87 ? 180.90948 128.34016 112.92196 1.000 209.29939 87 MET C O 1
ATOM 6542 N N . LEU C 1 88 ? 182.63281 127.12755 113.71413 1.000 207.57529 88 LEU C N 1
ATOM 6543 C CA . LEU C 1 88 ? 183.62128 128.06478 113.19078 1.000 206.34282 88 LEU C CA 1
ATOM 6544 C C . LEU C 1 88 ? 183.62035 128.07187 111.66750 1.000 205.84047 88 LEU C C 1
ATOM 6545 O O . LEU C 1 88 ? 183.77632 129.12954 111.04611 1.000 205.31387 88 LEU C O 1
ATOM 6550 N N . GLY C 1 89 ? 183.45671 126.90013 111.04992 1.000 201.67397 89 GLY C N 1
ATOM 6551 C CA . GLY C 1 89 ? 183.34354 126.84708 109.60218 1.000 201.70479 89 GLY C CA 1
ATOM 6552 C C . GLY C 1 89 ? 182.13787 127.60850 109.08884 1.000 202.00227 89 GLY C C 1
ATOM 6553 O O . GLY C 1 89 ? 182.19294 128.23678 108.02880 1.000 203.71529 89 GLY C O 1
ATOM 6554 N N . ARG C 1 90 ? 181.02764 127.55558 109.82955 1.000 189.45620 90 ARG C N 1
ATOM 6555 C CA . ARG C 1 90 ? 179.88417 128.39712 109.49370 1.000 189.18367 90 ARG C CA 1
ATOM 6556 C C . ARG C 1 90 ? 180.24522 129.87584 109.57610 1.000 189.52134 90 ARG C C 1
ATOM 6557 O O . ARG C 1 90 ? 179.70615 130.69098 108.81896 1.000 187.05496 90 ARG C O 1
ATOM 6565 N N . LEU C 1 91 ? 181.16138 130.23691 110.47195 1.000 201.20829 91 LEU C N 1
ATOM 6566 C CA . LEU C 1 91 ? 181.65818 131.60125 110.58727 1.000 200.67276 91 LEU C CA 1
ATOM 6567 C C . LEU C 1 91 ? 182.89620 131.85546 109.73740 1.000 199.69718 91 LEU C C 1
ATOM 6568 O O . LEU C 1 91 ? 183.46766 132.94758 109.81447 1.000 198.59827 91 LEU C O 1
ATOM 6573 N N . GLY C 1 92 ? 183.32549 130.88226 108.93832 1.000 204.31784 92 GLY C N 1
ATOM 6574 C CA . GLY C 1 92 ? 184.51410 131.05293 108.12648 1.000 204.53929 92 GLY C CA 1
ATOM 6575 C C . GLY C 1 92 ? 185.81260 131.10391 108.89679 1.000 205.25822 92 GLY C C 1
ATOM 6576 O O . GLY C 1 92 ? 186.68803 131.91187 108.56977 1.000 205.18058 92 GLY C O 1
ATOM 6577 N N . LEU C 1 93 ? 185.96343 130.26590 109.92007 1.000 211.91539 93 LEU C N 1
ATOM 6578 C CA . LEU C 1 93 ? 187.18241 130.20126 110.71074 1.000 211.98627 93 LEU C CA 1
ATOM 6579 C C . LEU C 1 93 ? 187.67726 128.76347 110.76586 1.000 211.78647 93 LEU C C 1
ATOM 6580 O O . LEU C 1 93 ? 186.89454 127.81555 110.65822 1.000 211.85030 93 LEU C O 1
ATOM 6585 N N . ARG C 1 94 ? 188.98695 128.61009 110.93269 1.000 220.96826 94 ARG C N 1
ATOM 6586 C CA . ARG C 1 94 ? 189.61727 127.30052 111.01186 1.000 221.77258 94 ARG C CA 1
ATOM 6587 C C . ARG C 1 94 ? 189.97768 126.97877 112.45617 1.000 221.67626 94 ARG C C 1
ATOM 6588 O O . ARG C 1 94 ? 190.47555 127.83801 113.19010 1.000 221.13947 94 ARG C O 1
ATOM 6596 N N . LEU C 1 95 ? 189.72864 125.73471 112.85596 1.000 218.68394 95 LEU C N 1
ATOM 6597 C CA . LEU C 1 95 ? 190.01993 125.26729 114.20437 1.000 219.31143 95 LEU C CA 1
ATOM 6598 C C . LEU C 1 95 ? 191.33617 124.50152 114.20981 1.000 219.68404 95 LEU C C 1
ATOM 6599 O O . LEU C 1 95 ? 191.52102 123.56888 113.42102 1.000 219.09713 95 LEU C O 1
ATOM 6604 N N . VAL C 1 96 ? 192.24597 124.89871 115.10048 1.000 218.91611 96 VAL C N 1
ATOM 6605 C CA . VAL C 1 96 ? 193.53372 124.24012 115.26129 1.000 218.33212 96 VAL C CA 1
ATOM 6606 C C . VAL C 1 96 ? 193.73655 123.92555 116.73717 1.000 217.97604 96 VAL C C 1
ATOM 6607 O O . VAL C 1 96 ? 193.10419 124.51448 117.61604 1.000 218.26220 96 VAL C O 1
ATOM 6611 N N . SER C 1 97 ? 194.63315 122.97777 117.00197 1.000 219.67412 97 SER C N 1
ATOM 6612 C CA . SER C 1 97 ? 194.97046 122.56764 118.35973 1.000 220.05982 97 SER C CA 1
ATOM 6613 C C . SER C 1 97 ? 196.46559 122.75100 118.57173 1.000 220.16722 97 SER C C 1
ATOM 6614 O O . SER C 1 97 ? 197.27547 122.18629 117.82845 1.000 220.44905 97 SER C O 1
ATOM 6617 N N . ASN C 1 98 ? 196.82846 123.54107 119.58405 1.000 218.49838 98 ASN C N 1
ATOM 6618 C CA . ASN C 1 98 ? 198.23714 123.75436 119.89365 1.000 218.74161 98 ASN C CA 1
ATOM 6619 C C . ASN C 1 98 ? 198.86796 122.53572 120.55178 1.000 218.79599 98 ASN C C 1
ATOM 6620 O O . ASN C 1 98 ? 200.05635 122.26812 120.34099 1.000 218.73522 98 ASN C O 1
ATOM 6625 N N . GLY C 1 99 ? 198.10031 121.78961 121.33570 1.000 217.58894 99 GLY C N 1
ATOM 6626 C CA . GLY C 1 99 ? 198.63423 120.63334 122.01422 1.000 216.96194 99 GLY C CA 1
ATOM 6627 C C . GLY C 1 99 ? 197.54711 119.63185 122.32921 1.000 217.38861 99 GLY C C 1
ATOM 6628 O O . GLY C 1 99 ? 196.39137 119.79263 121.93214 1.000 217.66764 99 GLY C O 1
ATOM 6629 N N . VAL C 1 100 ? 197.93812 118.58677 123.05467 1.000 223.25009 100 VAL C N 1
ATOM 6630 C CA . VAL C 1 100 ? 197.05145 117.48491 123.40531 1.000 223.81814 100 VAL C CA 1
ATOM 6631 C C . VAL C 1 100 ? 197.17287 117.21939 124.89839 1.000 223.55221 100 VAL C C 1
ATOM 6632 O O . VAL C 1 100 ? 198.28104 117.19190 125.44521 1.000 223.16391 100 VAL C O 1
ATOM 6636 N N . LEU C 1 101 ? 196.03398 117.02717 125.55680 1.000 225.79194 101 LEU C N 1
ATOM 6637 C CA . LEU C 1 101 ? 195.99126 116.66533 126.96448 1.000 226.23670 101 LEU C CA 1
ATOM 6638 C C . LEU C 1 101 ? 195.55066 115.21411 127.11070 1.000 226.65927 101 LEU C C 1
ATOM 6639 O O . LEU C 1 101 ? 194.78044 114.69680 126.29669 1.000 225.86171 101 LEU C O 1
ATOM 6644 N N . TYR C 1 102 ? 196.05284 114.55808 128.15220 1.000 231.24380 102 TYR C N 1
ATOM 6645 C CA . TYR C 1 102 ? 195.74126 113.16185 128.43084 1.000 231.25173 102 TYR C CA 1
ATOM 6646 C C . TYR C 1 102 ? 194.93897 113.08199 129.72279 1.000 231.14812 102 TYR C C 1
ATOM 6647 O O . TYR C 1 102 ? 195.36653 113.60722 130.75667 1.000 231.04585 102 TYR C O 1
ATOM 6656 N N . THR C 1 103 ? 193.78126 112.43238 129.65977 1.000 225.62283 103 THR C N 1
ATOM 6657 C CA . THR C 1 103 ? 192.91766 112.28982 130.82682 1.000 225.05912 103 THR C CA 1
ATOM 6658 C C . THR C 1 103 ? 192.71541 110.82195 131.18727 1.000 223.65386 103 THR C C 1
ATOM 6659 O O . THR C 1 103 ? 191.71458 110.45696 131.80426 1.000 222.57473 103 THR C O 1
ATOM 6663 N N . LEU C 1 109 ? 187.87410 120.76570 135.43795 1.000 200.77692 109 LEU C N 1
ATOM 6664 C CA . LEU C 1 109 ? 188.56761 121.39303 134.31996 1.000 202.80631 109 LEU C CA 1
ATOM 6665 C C . LEU C 1 109 ? 187.96276 122.75831 134.00781 1.000 203.22572 109 LEU C C 1
ATOM 6666 O O . LEU C 1 109 ? 186.74914 122.89153 133.86769 1.000 204.19177 109 LEU C O 1
ATOM 6671 N N . TYR C 1 110 ? 188.82280 123.76428 133.88612 1.000 208.23349 110 TYR C N 1
ATOM 6672 C CA . TYR C 1 110 ? 188.40842 125.14248 133.66753 1.000 208.67156 110 TYR C CA 1
ATOM 6673 C C . TYR C 1 110 ? 188.60836 125.52194 132.20571 1.000 209.18855 110 TYR C C 1
ATOM 6674 O O . TYR C 1 110 ? 189.60832 125.14569 131.58718 1.000 209.15074 110 TYR C O 1
ATOM 6683 N N . GLN C 1 111 ? 187.64478 126.25481 131.64951 1.000 205.08042 111 GLN C N 1
ATOM 6684 C CA . GLN C 1 111 ? 187.74244 126.72614 130.27620 1.000 204.49134 111 GLN C CA 1
ATOM 6685 C C . GLN C 1 111 ? 187.30202 128.17984 130.19750 1.000 202.13489 111 GLN C C 1
ATOM 6686 O O . GLN C 1 111 ? 186.47123 128.63847 130.98736 1.000 202.75201 111 GLN C O 1
ATOM 6692 N N . ILE C 1 112 ? 187.88727 128.90195 129.24071 1.000 195.93929 112 ILE C N 1
ATOM 6693 C CA . ILE C 1 112 ? 187.56926 130.30307 128.98166 1.000 196.94966 112 ILE C CA 1
ATOM 6694 C C . ILE C 1 112 ? 187.42700 130.49965 127.47712 1.000 197.84830 112 ILE C C 1
ATOM 6695 O O . ILE C 1 112 ? 188.19765 129.93362 126.69215 1.000 199.65780 112 ILE C O 1
ATOM 6700 N N . THR C 1 113 ? 186.43875 131.30082 127.07611 1.000 193.56545 113 THR C N 1
ATOM 6701 C CA . THR C 1 113 ? 186.16444 131.60268 125.67737 1.000 192.49308 113 THR C CA 1
ATOM 6702 C C . THR C 1 113 ? 186.23086 133.10874 125.46891 1.000 192.42161 113 THR C C 1
ATOM 6703 O O . THR C 1 113 ? 185.71861 133.87365 126.29289 1.000 192.55025 113 THR C O 1
ATOM 6707 N N . ALA C 1 114 ? 186.86152 133.53323 124.37520 1.000 199.30365 114 ALA C N 1
ATOM 6708 C CA . ALA C 1 114 ? 186.94479 134.94661 124.03945 1.000 198.68817 114 ALA C CA 1
ATOM 6709 C C . ALA C 1 114 ? 186.83870 135.12522 122.53206 1.000 199.41723 114 ALA C C 1
ATOM 6710 O O . ALA C 1 114 ? 187.27742 134.27213 121.75641 1.000 201.18913 114 ALA C O 1
ATOM 6712 N N . ILE C 1 115 ? 186.24347 136.24420 122.12343 1.000 201.54255 115 ILE C N 1
ATOM 6713 C CA . ILE C 1 115 ? 186.16315 136.62101 120.71900 1.000 202.12904 115 ILE C CA 1
ATOM 6714 C C . ILE C 1 115 ? 186.61471 138.06707 120.58137 1.000 202.87392 115 ILE C C 1
ATOM 6715 O O . ILE C 1 115 ? 186.55429 138.85072 121.53394 1.000 202.86669 115 ILE C O 1
ATOM 6720 N N . SER C 1 116 ? 187.07828 138.41605 119.38496 1.000 207.04828 116 SER C N 1
ATOM 6721 C CA . SER C 1 116 ? 187.54831 139.77106 119.14066 1.000 206.14239 116 SER C CA 1
ATOM 6722 C C . SER C 1 116 ? 186.37735 140.75221 119.12484 1.000 205.00556 116 SER C C 1
ATOM 6723 O O . SER C 1 116 ? 185.21979 140.38005 118.91161 1.000 204.47565 116 SER C O 1
ATOM 6726 N N . ARG C 1 117 ? 186.69633 142.02727 119.36406 1.000 200.99487 117 ARG C N 1
ATOM 6727 C CA . ARG C 1 117 ? 185.65810 143.04954 119.46571 1.000 201.60001 117 ARG C CA 1
ATOM 6728 C C . ARG C 1 117 ? 184.92143 143.23319 118.14385 1.000 202.98855 117 ARG C C 1
ATOM 6729 O O . ARG C 1 117 ? 183.68492 143.25202 118.11050 1.000 202.32493 117 ARG C O 1
ATOM 6737 N N . GLU C 1 118 ? 185.66259 143.37216 117.04072 1.000 205.16474 118 GLU C N 1
ATOM 6738 C CA . GLU C 1 118 ? 185.01271 143.60660 115.75498 1.000 203.13203 118 GLU C CA 1
ATOM 6739 C C . GLU C 1 118 ? 184.19015 142.40110 115.31855 1.000 202.98122 118 GLU C C 1
ATOM 6740 O O . GLU C 1 118 ? 183.14575 142.56528 114.67775 1.000 203.08914 118 GLU C O 1
ATOM 6746 N N . LEU C 1 119 ? 184.62890 141.18904 115.66766 1.000 192.56839 119 LEU C N 1
ATOM 6747 C CA . LEU C 1 119 ? 183.80613 140.01186 115.41592 1.000 190.24079 119 LEU C CA 1
ATOM 6748 C C . LEU C 1 119 ? 182.51179 140.07609 116.21446 1.000 191.57482 119 LEU C C 1
ATOM 6749 O O . LEU C 1 119 ? 181.44868 139.68472 115.72125 1.000 192.61563 119 LEU C O 1
ATOM 6754 N N . PHE C 1 120 ? 182.58378 140.56938 117.45311 1.000 185.48837 120 PHE C N 1
ATOM 6755 C CA . PHE C 1 120 ? 181.37881 140.74124 118.25826 1.000 185.31235 120 PHE C CA 1
ATOM 6756 C C . PHE C 1 120 ? 180.42897 141.74710 117.61746 1.000 184.48837 120 PHE C C 1
ATOM 6757 O O . PHE C 1 120 ? 179.21235 141.52439 117.57064 1.000 183.83130 120 PHE C O 1
ATOM 6765 N N . GLU C 1 121 ? 180.96819 142.85820 117.10822 1.000 185.65934 121 GLU C N 1
ATOM 6766 C CA . GLU C 1 121 ? 180.12588 143.84010 116.42957 1.000 184.52701 121 GLU C CA 1
ATOM 6767 C C . GLU C 1 121 ? 179.48647 143.24620 115.17954 1.000 186.19061 121 GLU C C 1
ATOM 6768 O O . GLU C 1 121 ? 178.29963 143.47136 114.91096 1.000 187.01662 121 GLU C O 1
ATOM 6774 N N . SER C 1 122 ? 180.26077 142.48525 114.40148 1.000 190.30685 122 SER C N 1
ATOM 6775 C CA . SER C 1 122 ? 179.71817 141.85495 113.20211 1.000 190.59268 122 SER C CA 1
ATOM 6776 C C . SER C 1 122 ? 178.62491 140.85335 113.55245 1.000 191.01430 122 SER C C 1
ATOM 6777 O O . SER C 1 122 ? 177.62372 140.73908 112.83587 1.000 190.73662 122 SER C O 1
ATOM 6780 N N . LEU C 1 123 ? 178.80489 140.11014 114.64640 1.000 187.78819 123 LEU C N 1
ATOM 6781 C CA . LEU C 1 123 ? 177.75221 139.21558 115.11510 1.000 186.60128 123 LEU C CA 1
ATOM 6782 C C . LEU C 1 123 ? 176.50735 139.99758 115.50781 1.000 187.30083 123 LEU C C 1
ATOM 6783 O O . LEU C 1 123 ? 175.38052 139.56222 115.24472 1.000 187.59922 123 LEU C O 1
ATOM 6788 N N . GLN C 1 124 ? 176.69276 141.15134 116.15056 1.000 189.50238 124 GLN C N 1
ATOM 6789 C CA . GLN C 1 124 ? 175.55136 141.96638 116.55357 1.000 189.07309 124 GLN C CA 1
ATOM 6790 C C . GLN C 1 124 ? 174.77787 142.47950 115.34384 1.000 188.84681 124 GLN C C 1
ATOM 6791 O O . GLN C 1 124 ? 173.54212 142.44897 115.32644 1.000 188.85052 124 GLN C O 1
ATOM 6797 N N . LYS C 1 125 ? 175.48561 142.95451 114.31882 1.000 185.90103 125 LYS C N 1
ATOM 6798 C CA . LYS C 1 125 ? 174.84240 143.62631 113.19458 1.000 185.43859 125 LYS C CA 1
ATOM 6799 C C . LYS C 1 125 ? 174.90450 142.84047 111.89223 1.000 185.83622 125 LYS C C 1
ATOM 6800 O O . LYS C 1 125 ? 173.86138 142.55852 111.29454 1.000 185.68545 125 LYS C O 1
ATOM 6806 N N . GLU C 1 126 ? 176.10023 142.47750 111.42653 1.000 190.57512 126 GLU C N 1
ATOM 6807 C CA . GLU C 1 126 ? 176.23441 141.82091 110.13020 1.000 189.36141 126 GLU C CA 1
ATOM 6808 C C . GLU C 1 126 ? 175.69079 140.39818 110.16404 1.000 189.26255 126 GLU C C 1
ATOM 6809 O O . GLU C 1 126 ? 174.71654 140.08184 109.47402 1.000 189.33772 126 GLU C O 1
ATOM 6815 N N . LYS C 1 127 ? 176.31131 139.53587 110.96750 1.000 186.70477 127 LYS C N 1
ATOM 6816 C CA . LYS C 1 127 ? 175.91699 138.12895 111.05510 1.000 186.90850 127 LYS C CA 1
ATOM 6817 C C . LYS C 1 127 ? 174.95963 137.93411 112.23196 1.000 188.22617 127 LYS C C 1
ATOM 6818 O O . LYS C 1 127 ? 175.31059 137.41915 113.29463 1.000 189.05324 127 LYS C O 1
ATOM 6824 N N . ARG C 1 128 ? 173.71757 138.36707 112.01742 1.000 181.86280 128 ARG C N 1
ATOM 6825 C CA . ARG C 1 128 ? 172.70022 138.32341 113.06124 1.000 179.80380 128 ARG C CA 1
ATOM 6826 C C . ARG C 1 128 ? 171.86678 137.04425 113.01928 1.000 181.10490 128 ARG C C 1
ATOM 6827 O O . ARG C 1 128 ? 171.75218 136.34668 114.03127 1.000 182.04031 128 ARG C O 1
ATOM 6835 N N . GLU C 1 129 ? 171.28367 136.71871 111.86649 1.000 174.77116 129 GLU C N 1
ATOM 6836 C CA . GLU C 1 129 ? 170.39047 135.56683 111.73427 1.000 174.47360 129 GLU C CA 1
ATOM 6837 C C . GLU C 1 129 ? 171.08657 134.36036 111.11914 1.000 173.43254 129 GLU C C 1
ATOM 6838 O O . GLU C 1 129 ? 170.46976 133.59275 110.37490 1.000 173.33196 129 GLU C O 1
ATOM 6844 N N . ILE C 1 130 ? 172.37261 134.16702 111.41357 1.000 170.49169 130 ILE C N 1
ATOM 6845 C CA . ILE C 1 130 ? 173.09885 133.03592 110.84579 1.000 172.33294 130 ILE C CA 1
ATOM 6846 C C . ILE C 1 130 ? 172.57896 131.71974 111.41127 1.000 172.94445 130 ILE C C 1
ATOM 6847 O O . ILE C 1 130 ? 172.40861 130.73793 110.67833 1.000 172.05094 130 ILE C O 1
ATOM 6852 N N . PHE C 1 131 ? 172.30937 131.67665 112.71610 1.000 161.51949 131 PHE C N 1
ATOM 6853 C CA . PHE C 1 131 ? 171.89000 130.45632 113.39460 1.000 159.49330 131 PHE C CA 1
ATOM 6854 C C . PHE C 1 131 ? 170.38202 130.40130 113.61557 1.000 159.82472 131 PHE C C 1
ATOM 6855 O O . PHE C 1 131 ? 169.91369 129.71408 114.52907 1.000 158.77505 131 PHE C O 1
ATOM 6863 N N . GLU C 1 132 ? 169.61156 131.11081 112.78699 1.000 156.43755 132 GLU C N 1
ATOM 6864 C CA . GLU C 1 132 ? 168.15932 131.11607 112.93288 1.000 156.43156 132 GLU C CA 1
ATOM 6865 C C . GLU C 1 132 ? 167.55546 129.74230 112.66311 1.000 157.24609 132 GLU C C 1
ATOM 6866 O O . GLU C 1 132 ? 166.50782 129.40537 113.22695 1.000 155.75472 132 GLU C O 1
ATOM 6872 N N . ASP C 1 133 ? 168.20818 128.93062 111.82847 1.000 160.66055 133 ASP C N 1
ATOM 6873 C CA . ASP C 1 133 ? 167.65525 127.63443 111.45129 1.000 159.54581 133 ASP C CA 1
ATOM 6874 C C . ASP C 1 133 ? 167.52976 126.67855 112.63155 1.000 159.22881 133 ASP C C 1
ATOM 6875 O O . ASP C 1 133 ? 166.81437 125.67613 112.52727 1.000 157.24685 133 ASP C O 1
ATOM 6880 N N . VAL C 1 134 ? 168.20812 126.95695 113.74478 1.000 146.32467 134 VAL C N 1
ATOM 6881 C CA . VAL C 1 134 ? 168.14521 126.05637 114.89069 1.000 145.63786 134 VAL C CA 1
ATOM 6882 C C . VAL C 1 134 ? 166.88141 126.28899 115.71503 1.000 147.09311 134 VAL C C 1
ATOM 6883 O O . VAL C 1 134 ? 166.39293 125.36740 116.37877 1.000 143.14638 134 VAL C O 1
ATOM 6887 N N . GLN C 1 135 ? 166.33465 127.50230 115.69199 1.000 140.68675 135 GLN C N 1
ATOM 6888 C CA . GLN C 1 135 ? 165.16343 127.81988 116.50008 1.000 135.52697 135 GLN C CA 1
ATOM 6889 C C . GLN C 1 135 ? 163.96089 126.99708 116.05756 1.000 137.77021 135 GLN C C 1
ATOM 6890 O O . GLN C 1 135 ? 163.51821 127.09344 114.90850 1.000 138.57131 135 GLN C O 1
ATOM 6896 N N . GLU C 1 136 ? 163.43176 126.19067 116.97186 1.000 127.27788 136 GLU C N 1
ATOM 6897 C CA . GLU C 1 136 ? 162.24176 125.39751 116.69954 1.000 126.76305 136 GLU C CA 1
ATOM 6898 C C . GLU C 1 136 ? 161.00380 126.28629 116.81784 1.000 130.38071 136 GLU C C 1
ATOM 6899 O O . GLU C 1 136 ? 161.09444 127.50197 117.00916 1.000 128.71044 136 GLU C O 1
ATOM 6905 N N . LYS C 1 137 ? 159.82472 125.68268 116.71168 1.000 132.71949 137 LYS C N 1
ATOM 6906 C CA . LYS C 1 137 ? 158.56036 126.40308 116.76250 1.000 132.87641 137 LYS C CA 1
ATOM 6907 C C . LYS C 1 137 ? 157.81768 126.04045 118.03979 1.000 135.23574 137 LYS C C 1
ATOM 6908 O O . LYS C 1 137 ? 157.72647 124.86116 118.39648 1.000 134.58100 137 LYS C O 1
ATOM 6914 N N . ILE C 1 138 ? 157.29035 127.05595 118.72271 1.000 109.23669 138 ILE C N 1
ATOM 6915 C CA . ILE C 1 138 ? 156.58547 126.83288 119.97749 1.000 102.66441 138 ILE C CA 1
ATOM 6916 C C . ILE C 1 138 ? 155.28178 126.09799 119.70204 1.000 106.34892 138 ILE C C 1
ATOM 6917 O O . ILE C 1 138 ? 154.50859 126.48067 118.81458 1.000 107.96230 138 ILE C O 1
ATOM 6922 N N . THR C 1 139 ? 155.03477 125.03240 120.46102 1.000 110.19497 139 THR C N 1
ATOM 6923 C CA . THR C 1 139 ? 153.84705 124.21102 120.28919 1.000 111.48177 139 THR C CA 1
ATOM 6924 C C . THR C 1 139 ? 153.30468 123.82312 121.65635 1.000 103.13277 139 THR C C 1
ATOM 6925 O O . THR C 1 139 ? 154.05243 123.72469 122.63135 1.000 106.65565 139 THR C O 1
ATOM 6929 N N . PHE C 1 140 ? 151.99560 123.60614 121.71915 1.000 100.54764 140 PHE C N 1
ATOM 6930 C CA . PHE C 1 140 ? 151.31454 123.20551 122.94379 1.000 107.54377 140 PHE C CA 1
ATOM 6931 C C . PHE C 1 140 ? 150.87660 121.75322 122.81271 1.000 105.46302 140 PHE C C 1
ATOM 6932 O O . PHE C 1 140 ? 150.12172 121.40907 121.89706 1.000 110.10522 140 PHE C O 1
ATOM 6940 N N . ASN C 1 141 ? 151.34434 120.90987 123.72853 1.000 107.30983 141 ASN C N 1
ATOM 6941 C CA . ASN C 1 141 ? 151.03106 119.48272 123.73635 1.000 105.55045 141 ASN C CA 1
ATOM 6942 C C . ASN C 1 141 ? 150.22869 119.18722 124.99894 1.000 109.55812 141 ASN C C 1
ATOM 6943 O O . ASN C 1 141 ? 150.79347 119.07844 126.09132 1.000 113.43293 141 ASN C O 1
ATOM 6948 N N . PHE C 1 142 ? 148.91501 119.05165 124.84686 1.000 106.60391 142 PHE C N 1
ATOM 6949 C CA . PHE C 1 142 ? 148.01936 118.81914 125.97081 1.000 112.14357 142 PHE C CA 1
ATOM 6950 C C . PHE C 1 142 ? 147.89387 117.34886 126.34231 1.000 115.98937 142 PHE C C 1
ATOM 6951 O O . PHE C 1 142 ? 147.10077 117.01544 127.22881 1.000 113.58710 142 PHE C O 1
ATOM 6959 N N . SER C 1 143 ? 148.64550 116.46562 125.68779 1.000 119.37290 143 SER C N 1
ATOM 6960 C CA . SER C 1 143 ? 148.63808 115.05493 126.04723 1.000 117.13516 143 SER C CA 1
ATOM 6961 C C . SER C 1 143 ? 149.58923 114.73171 127.19100 1.000 116.95098 143 SER C C 1
ATOM 6962 O O . SER C 1 143 ? 149.60350 113.58714 127.65589 1.000 120.81652 143 SER C O 1
ATOM 6965 N N . LYS C 1 144 ? 150.37531 115.70011 127.65448 1.000 106.43110 144 LYS C N 1
ATOM 6966 C CA . LYS C 1 144 ? 151.29630 115.49001 128.76228 1.000 108.05242 144 LYS C CA 1
ATOM 6967 C C . LYS C 1 144 ? 150.70057 115.85860 130.11469 1.000 114.50997 144 LYS C C 1
ATOM 6968 O O . LYS C 1 144 ? 151.41118 115.80144 131.12308 1.000 114.06446 144 LYS C O 1
ATOM 6974 N N . VAL C 1 145 ? 149.42603 116.23753 130.16416 1.000 121.91334 145 VAL C N 1
ATOM 6975 C CA . VAL C 1 145 ? 148.75035 116.55279 131.41495 1.000 117.35750 145 VAL C CA 1
ATOM 6976 C C . VAL C 1 145 ? 147.42270 115.81176 131.45932 1.000 115.59956 145 VAL C C 1
ATOM 6977 O O . VAL C 1 145 ? 146.83233 115.49114 130.42310 1.000 117.71409 145 VAL C O 1
ATOM 6981 N N . ASP C 1 146 ? 146.95427 115.53929 132.67286 1.000 120.12027 146 ASP C N 1
ATOM 6982 C CA . ASP C 1 146 ? 145.67913 114.86436 132.90364 1.000 122.86777 146 ASP C CA 1
ATOM 6983 C C . ASP C 1 146 ? 144.67936 115.91371 133.38401 1.000 121.17777 146 ASP C C 1
ATOM 6984 O O . ASP C 1 146 ? 144.57496 116.19645 134.57859 1.000 125.30329 146 ASP C O 1
ATOM 6989 N N . LEU C 1 147 ? 143.94782 116.49243 132.43921 1.000 95.70430 147 LEU C N 1
ATOM 6990 C CA . LEU C 1 147 ? 142.95302 117.51252 132.71602 1.000 91.25084 147 LEU C CA 1
ATOM 6991 C C . LEU C 1 147 ? 141.65704 117.18005 131.99500 1.000 97.63317 147 LEU C C 1
ATOM 6992 O O . LEU C 1 147 ? 141.67052 116.49278 130.96997 1.000 100.73328 147 LEU C O 1
ATOM 6997 N N . PRO C 1 148 ? 140.52277 117.64802 132.51088 1.000 101.45332 148 PRO C N 1
ATOM 6998 C CA . PRO C 1 148 ? 139.25568 117.44835 131.80241 1.000 103.37196 148 PRO C CA 1
ATOM 6999 C C . PRO C 1 148 ? 139.25209 118.17281 130.46476 1.000 106.60468 148 PRO C C 1
ATOM 7000 O O . PRO C 1 148 ? 139.95517 119.16454 130.26032 1.000 113.88450 148 PRO C O 1
ATOM 7004 N N . GLU C 1 149 ? 138.44094 117.65542 129.53934 1.000 115.03664 149 GLU C N 1
ATOM 7005 C CA . GLU C 1 149 ? 138.41865 118.20500 128.18681 1.000 111.86060 149 GLU C CA 1
ATOM 7006 C C . GLU C 1 149 ? 137.83114 119.61233 128.16154 1.000 113.88586 149 GLU C C 1
ATOM 7007 O O . GLU C 1 149 ? 138.27826 120.46174 127.37991 1.000 118.66303 149 GLU C O 1
ATOM 7013 N N . LYS C 1 150 ? 136.83051 119.88055 129.00553 1.000 101.30178 150 LYS C N 1
ATOM 7014 C CA . LYS C 1 150 ? 136.19047 121.19002 129.00584 1.000 100.94617 150 LYS C CA 1
ATOM 7015 C C . LYS C 1 150 ? 137.11861 122.28903 129.50322 1.000 105.91393 150 LYS C C 1
ATOM 7016 O O . LYS C 1 150 ? 136.85558 123.46757 129.24372 1.000 110.63261 150 LYS C O 1
ATOM 7022 N N . TYR C 1 151 ? 138.18982 121.93552 130.21102 1.000 94.08542 151 TYR C N 1
ATOM 7023 C CA . TYR C 1 151 ? 139.19791 122.91332 130.59399 1.000 90.67478 151 TYR C CA 1
ATOM 7024 C C . TYR C 1 151 ? 140.32682 122.99786 129.58006 1.000 93.97251 151 TYR C C 1
ATOM 7025 O O . TYR C 1 151 ? 140.90451 124.07508 129.39512 1.000 110.86212 151 TYR C O 1
ATOM 7034 N N . VAL C 1 152 ? 140.64385 121.89042 128.90675 1.000 89.55506 152 VAL C N 1
ATOM 7035 C CA . VAL C 1 152 ? 141.63172 121.93486 127.83345 1.000 93.84898 152 VAL C CA 1
ATOM 7036 C C . VAL C 1 152 ? 141.13266 122.81278 126.69318 1.000 96.23824 152 VAL C C 1
ATOM 7037 O O . VAL C 1 152 ? 141.89997 123.57692 126.09479 1.000 100.19920 152 VAL C O 1
ATOM 7041 N N . LYS C 1 153 ? 139.83777 122.72598 126.37971 1.000 90.51606 153 LYS C N 1
ATOM 7042 C CA . LYS C 1 153 ? 139.27748 123.57878 125.33622 1.000 92.82115 153 LYS C CA 1
ATOM 7043 C C . LYS C 1 153 ? 139.42951 125.05344 125.68745 1.000 100.63125 153 LYS C C 1
ATOM 7044 O O . LYS C 1 153 ? 139.77669 125.87063 124.82773 1.000 105.33011 153 LYS C O 1
ATOM 7050 N N . LYS C 1 154 ? 139.17173 125.41431 126.94573 1.000 88.49024 154 LYS C N 1
ATOM 7051 C CA . LYS C 1 154 ? 139.32667 126.80509 127.36006 1.000 84.42542 154 LYS C CA 1
ATOM 7052 C C . LYS C 1 154 ? 140.78874 127.23513 127.34412 1.000 79.96300 154 LYS C C 1
ATOM 7053 O O . LYS C 1 154 ? 141.10512 128.35788 126.93611 1.000 87.02681 154 LYS C O 1
ATOM 7059 N N . LEU C 1 155 ? 141.69433 126.36185 127.78239 1.000 77.02461 155 LEU C N 1
ATOM 7060 C CA . LEU C 1 155 ? 143.10146 126.72443 127.87444 1.000 73.69537 155 LEU C CA 1
ATOM 7061 C C . LEU C 1 155 ? 143.82927 126.66644 126.53862 1.000 79.12569 155 LEU C C 1
ATOM 7062 O O . LEU C 1 155 ? 144.97418 127.12238 126.46149 1.000 83.95711 155 LEU C O 1
ATOM 7067 N N . ARG C 1 156 ? 143.20996 126.11517 125.49273 1.000 91.74365 156 ARG C N 1
ATOM 7068 C CA . ARG C 1 156 ? 143.86590 126.09533 124.18910 1.000 96.69103 156 ARG C CA 1
ATOM 7069 C C . ARG C 1 156 ? 144.02560 127.48547 123.58587 1.000 102.38052 156 ARG C C 1
ATOM 7070 O O . ARG C 1 156 ? 144.81405 127.64897 122.64964 1.000 103.07161 156 ARG C O 1
ATOM 7078 N N . LEU C 1 157 ? 143.30607 128.48780 124.09585 1.000 91.35977 157 LEU C N 1
ATOM 7079 C CA . LEU C 1 157 ? 143.40643 129.84155 123.56101 1.000 79.58010 157 LEU C CA 1
ATOM 7080 C C . LEU C 1 157 ? 144.77405 130.47276 123.78302 1.000 78.92757 157 LEU C C 1
ATOM 7081 O O . LEU C 1 157 ? 145.06686 131.49984 123.16410 1.000 85.38042 157 LEU C O 1
ATOM 7086 N N . LEU C 1 158 ? 145.61141 129.89550 124.64461 1.000 82.18995 158 LEU C N 1
ATOM 7087 C CA . LEU C 1 158 ? 146.95019 130.42360 124.87069 1.000 82.73886 158 LEU C CA 1
ATOM 7088 C C . LEU C 1 158 ? 147.86899 130.24719 123.67000 1.000 81.48860 158 LEU C C 1
ATOM 7089 O O . LEU C 1 158 ? 148.95630 130.83200 123.65789 1.000 87.76710 158 LEU C O 1
ATOM 7094 N N . GLU C 1 159 ? 147.46777 129.45827 122.67060 1.000 84.05758 159 GLU C N 1
ATOM 7095 C CA . GLU C 1 159 ? 148.30884 129.23777 121.49938 1.000 86.30269 159 GLU C CA 1
ATOM 7096 C C . GLU C 1 159 ? 148.47931 130.49306 120.65329 1.000 94.09648 159 GLU C C 1
ATOM 7097 O O . GLU C 1 159 ? 149.42627 130.56741 119.86385 1.000 97.62015 159 GLU C O 1
ATOM 7103 N N . LEU C 1 160 ? 147.58860 131.47671 120.79813 1.000 84.51618 160 LEU C N 1
ATOM 7104 C CA . LEU C 1 160 ? 147.65344 132.67503 119.97080 1.000 78.61687 160 LEU C CA 1
ATOM 7105 C C . LEU C 1 160 ? 148.80776 133.59278 120.35131 1.000 81.18762 160 LEU C C 1
ATOM 7106 O O . LEU C 1 160 ? 149.15100 134.48386 119.56753 1.000 91.16226 160 LEU C O 1
ATOM 7111 N N . MET C 1 161 ? 149.40598 133.39947 121.52806 1.000 85.13840 161 MET C N 1
ATOM 7112 C CA . MET C 1 161 ? 150.52813 134.21065 122.00293 1.000 88.01306 161 MET C CA 1
ATOM 7113 C C . MET C 1 161 ? 150.14125 135.68876 122.09129 1.000 88.74732 161 MET C C 1
ATOM 7114 O O . MET C 1 161 ? 150.75817 136.56191 121.48070 1.000 89.49139 161 MET C O 1
ATOM 7119 N N . GLU C 1 162 ? 149.09955 135.95259 122.86905 1.000 96.85080 162 GLU C N 1
ATOM 7120 C CA . GLU C 1 162 ? 148.60624 137.29818 123.12661 1.000 97.66476 162 GLU C CA 1
ATOM 7121 C C . GLU C 1 162 ? 148.53276 137.53229 124.63264 1.000 100.41933 162 GLU C C 1
ATOM 7122 O O . GLU C 1 162 ? 148.65616 136.60407 125.43467 1.000 108.20069 162 GLU C O 1
ATOM 7128 N N . ASP C 1 163 ? 148.32071 138.78948 125.01561 1.000 89.66790 163 ASP C N 1
ATOM 7129 C CA . ASP C 1 163 ? 148.18082 139.12384 126.42587 1.000 86.09591 163 ASP C CA 1
ATOM 7130 C C . ASP C 1 163 ? 146.86702 138.56593 126.95333 1.000 83.83239 163 ASP C C 1
ATOM 7131 O O . ASP C 1 163 ? 145.82183 138.70770 126.31279 1.000 97.50879 163 ASP C O 1
ATOM 7136 N N . THR C 1 164 ? 146.91658 137.92561 128.11883 1.000 61.60266 164 THR C N 1
ATOM 7137 C CA . THR C 1 164 ? 145.77628 137.17611 128.62587 1.000 60.79988 164 THR C CA 1
ATOM 7138 C C . THR C 1 164 ? 145.50761 137.52714 130.08159 1.000 69.58091 164 THR C C 1
ATOM 7139 O O . THR C 1 164 ? 146.43854 137.77616 130.85512 1.000 91.23619 164 THR C O 1
ATOM 7143 N N . ILE C 1 165 ? 144.22872 137.55143 130.44619 1.000 59.47633 165 ILE C N 1
ATOM 7144 C CA . ILE C 1 165 ? 143.80735 137.69050 131.83662 1.000 65.91248 165 ILE C CA 1
ATOM 7145 C C . ILE C 1 165 ? 143.00162 136.45125 132.20562 1.000 73.86065 165 ILE C C 1
ATOM 7146 O O . ILE C 1 165 ? 142.02224 136.11545 131.52785 1.000 82.97641 165 ILE C O 1
ATOM 7151 N N . ILE C 1 166 ? 143.41572 135.76915 133.27081 1.000 77.75622 166 ILE C N 1
ATOM 7152 C CA . ILE C 1 166 ? 142.83252 134.49482 133.67096 1.000 68.31011 166 ILE C CA 1
ATOM 7153 C C . ILE C 1 166 ? 142.13757 134.68396 135.01251 1.000 81.00068 166 ILE C C 1
ATOM 7154 O O . ILE C 1 166 ? 142.79168 134.90378 136.04198 1.000 92.38905 166 ILE C O 1
ATOM 7159 N N . PHE C 1 167 ? 140.80993 134.57847 134.99685 1.000 70.56191 167 PHE C N 1
ATOM 7160 C CA . PHE C 1 167 ? 139.98750 134.54688 136.20257 1.000 69.06257 167 PHE C CA 1
ATOM 7161 C C . PHE C 1 167 ? 140.06403 133.13087 136.75429 1.000 79.67906 167 PHE C C 1
ATOM 7162 O O . PHE C 1 167 ? 139.33360 132.23906 136.31508 1.000 88.84791 167 PHE C O 1
ATOM 7170 N N . ASN C 1 168 ? 140.95236 132.92163 137.72633 1.000 79.10033 168 ASN C N 1
ATOM 7171 C CA . ASN C 1 168 ? 141.30550 131.57970 138.18594 1.000 68.64441 168 ASN C CA 1
ATOM 7172 C C . ASN C 1 168 ? 140.52122 131.24994 139.45216 1.000 80.01367 168 ASN C C 1
ATOM 7173 O O . ASN C 1 168 ? 141.03355 131.30667 140.56881 1.000 96.19962 168 ASN C O 1
ATOM 7178 N N . MET C 1 169 ? 139.25125 130.89566 139.26522 1.000 94.36707 169 MET C N 1
ATOM 7179 C CA . MET C 1 169 ? 138.43581 130.41916 140.37330 1.000 91.28743 169 MET C CA 1
ATOM 7180 C C . MET C 1 169 ? 138.65045 128.94246 140.67140 1.000 92.40507 169 MET C C 1
ATOM 7181 O O . MET C 1 169 ? 138.18232 128.46540 141.70967 1.000 103.11648 169 MET C O 1
ATOM 7186 N N . ALA C 1 170 ? 139.33513 128.21138 139.79323 1.000 85.77744 170 ALA C N 1
ATOM 7187 C CA . ALA C 1 170 ? 139.64071 126.80776 140.02127 1.000 78.52837 170 ALA C CA 1
ATOM 7188 C C . ALA C 1 170 ? 141.00162 126.59393 140.66849 1.000 83.33748 170 ALA C C 1
ATOM 7189 O O . ALA C 1 170 ? 141.35316 125.44797 140.96352 1.000 96.25526 170 ALA C O 1
ATOM 7191 N N . GLU C 1 171 ? 141.76667 127.66175 140.88902 1.000 90.26083 171 GLU C N 1
ATOM 7192 C CA . GLU C 1 171 ? 143.04636 127.60597 141.59596 1.000 90.90240 171 GLU C CA 1
ATOM 7193 C C . GLU C 1 171 ? 144.01811 126.62653 140.93890 1.000 92.67807 171 GLU C C 1
ATOM 7194 O O . GLU C 1 171 ? 144.73198 125.87398 141.60401 1.000 99.57041 171 GLU C O 1
ATOM 7200 N N . LEU C 1 172 ? 144.03959 126.64277 139.61014 1.000 91.72856 172 LEU C N 1
ATOM 7201 C CA . LEU C 1 172 ? 144.99521 125.84057 138.86231 1.000 91.82979 172 LEU C CA 1
ATOM 7202 C C . LEU C 1 172 ? 146.36813 126.50485 138.86951 1.000 92.19454 172 LEU C C 1
ATOM 7203 O O . LEU C 1 172 ? 146.48867 127.73067 138.92690 1.000 100.07241 172 LEU C O 1
ATOM 7208 N N . GLU C 1 173 ? 147.41200 125.68086 138.80722 1.000 91.65947 173 GLU C N 1
ATOM 7209 C CA . GLU C 1 173 ? 148.79194 126.16450 138.80110 1.000 94.87150 173 GLU C CA 1
ATOM 7210 C C . GLU C 1 173 ? 149.21620 126.40805 137.35913 1.000 104.54374 173 GLU C C 1
ATOM 7211 O O . GLU C 1 173 ? 149.61471 125.48122 136.64991 1.000 111.71994 173 GLU C O 1
ATOM 7217 N N . ILE C 1 174 ? 149.12850 127.66609 136.92410 1.000 93.55247 174 ILE C N 1
ATOM 7218 C CA . ILE C 1 174 ? 149.47141 128.00058 135.54005 1.000 89.29645 174 ILE C CA 1
ATOM 7219 C C . ILE C 1 174 ? 150.94465 127.76300 135.22373 1.000 86.38473 174 ILE C C 1
ATOM 7220 O O . ILE C 1 174 ? 151.23778 127.17940 134.16647 1.000 97.41451 174 ILE C O 1
ATOM 7225 N N . PRO C 1 175 ? 151.90965 128.20517 136.04478 1.000 87.17798 175 PRO C N 1
ATOM 7226 C CA . PRO C 1 175 ? 153.31774 127.97099 135.67726 1.000 92.65591 175 PRO C CA 1
ATOM 7227 C C . PRO C 1 175 ? 153.66924 126.50421 135.50290 1.000 96.16462 175 PRO C C 1
ATOM 7228 O O . PRO C 1 175 ? 154.43147 126.16341 134.59116 1.000 100.72520 175 PRO C O 1
ATOM 7232 N N . ASN C 1 176 ? 153.12502 125.62062 136.34303 1.000 101.19714 176 ASN C N 1
ATOM 7233 C CA . ASN C 1 176 ? 153.39756 124.19498 136.18890 1.000 99.00414 176 ASN C CA 1
ATOM 7234 C C . ASN C 1 176 ? 152.81960 123.66136 134.88447 1.000 101.04766 176 ASN C C 1
ATOM 7235 O O . ASN C 1 176 ? 153.46851 122.87400 134.18565 1.000 111.31728 176 ASN C O 1
ATOM 7240 N N . LEU C 1 177 ? 151.60336 124.08545 134.53694 1.000 79.72030 177 LEU C N 1
ATOM 7241 C CA . LEU C 1 177 ? 151.00234 123.66390 133.27676 1.000 76.41024 177 LEU C CA 1
ATOM 7242 C C . LEU C 1 177 ? 151.83546 124.12352 132.08786 1.000 82.54159 177 LEU C C 1
ATOM 7243 O O . LEU C 1 177 ? 152.07240 123.35236 131.14960 1.000 92.27209 177 LEU C O 1
ATOM 7248 N N . LEU C 1 178 ? 152.29448 125.37657 132.11197 1.000 83.49328 178 LEU C N 1
ATOM 7249 C CA . LEU C 1 178 ? 153.09233 125.88685 131.00185 1.000 80.07570 178 LEU C CA 1
ATOM 7250 C C . LEU C 1 178 ? 154.44897 125.19696 130.93206 1.000 77.69020 178 LEU C C 1
ATOM 7251 O O . LEU C 1 178 ? 154.98328 124.98069 129.84042 1.000 88.21384 178 LEU C O 1
ATOM 7256 N N . LYS C 1 179 ? 155.02900 124.85128 132.08305 1.000 84.93035 179 LYS C N 1
ATOM 7257 C CA . LYS C 1 179 ? 156.25512 124.06067 132.07736 1.000 90.57308 179 LYS C CA 1
ATOM 7258 C C . LYS C 1 179 ? 156.01637 122.68917 131.46284 1.000 95.55056 179 LYS C C 1
ATOM 7259 O O . LYS C 1 179 ? 156.86988 122.16594 130.73860 1.000 99.37003 179 LYS C O 1
ATOM 7265 N N . ALA C 1 180 ? 154.86003 122.08930 131.74865 1.000 97.34838 180 ALA C N 1
ATOM 7266 C CA . ALA C 1 180 ? 154.59096 120.73365 131.28221 1.000 94.56629 180 ALA C CA 1
ATOM 7267 C C . ALA C 1 180 ? 154.31624 120.68736 129.78266 1.000 101.35772 180 ALA C C 1
ATOM 7268 O O . ALA C 1 180 ? 154.84229 119.81619 129.08185 1.000 105.36484 180 ALA C O 1
ATOM 7270 N N . ILE C 1 181 ? 153.50002 121.60747 129.26622 1.000 93.65477 181 ILE C N 1
ATOM 7271 C CA . ILE C 1 181 ? 152.96426 121.44855 127.91643 1.000 84.93534 181 ILE C CA 1
ATOM 7272 C C . ILE C 1 181 ? 153.73342 122.20439 126.83347 1.000 86.77486 181 ILE C C 1
ATOM 7273 O O . ILE C 1 181 ? 153.63438 121.83116 125.65502 1.000 96.96384 181 ILE C O 1
ATOM 7278 N N . VAL C 1 182 ? 154.48449 123.24307 127.18254 1.000 91.62144 182 VAL C N 1
ATOM 7279 C CA . VAL C 1 182 ? 155.13137 124.07472 126.17188 1.000 90.23121 182 VAL C CA 1
ATOM 7280 C C . VAL C 1 182 ? 156.35854 123.35590 125.62747 1.000 99.19407 182 VAL C C 1
ATOM 7281 O O . VAL C 1 182 ? 157.18129 122.83647 126.39046 1.000 106.01271 182 VAL C O 1
ATOM 7285 N N . GLU C 1 183 ? 156.48283 123.32682 124.30068 1.000 111.78830 183 GLU C N 1
ATOM 7286 C CA . GLU C 1 183 ? 157.62235 122.73328 123.61868 1.000 110.06601 183 GLU C CA 1
ATOM 7287 C C . GLU C 1 183 ? 158.20826 123.74111 122.64137 1.000 113.28296 183 GLU C C 1
ATOM 7288 O O . GLU C 1 183 ? 157.48990 124.57082 122.07916 1.000 119.98264 183 GLU C O 1
ATOM 7294 N N . GLY C 1 184 ? 159.52199 123.66315 122.44229 1.000 104.93390 184 GLY C N 1
ATOM 7295 C CA . GLY C 1 184 ? 160.18597 124.52028 121.47863 1.000 103.01057 184 GLY C CA 1
ATOM 7296 C C . GLY C 1 184 ? 161.49319 125.09330 121.98057 1.000 105.27866 184 GLY C C 1
ATOM 7297 O O . GLY C 1 184 ? 161.93002 124.77045 123.08995 1.000 114.89712 184 GLY C O 1
ATOM 7298 N N . THR C 1 185 ? 162.12771 125.94412 121.17636 1.000 102.23375 185 THR C N 1
ATOM 7299 C CA . THR C 1 185 ? 163.38605 126.57331 121.54788 1.000 105.63151 185 THR C CA 1
ATOM 7300 C C . THR C 1 185 ? 163.44977 127.97054 120.94850 1.000 108.25246 185 THR C C 1
ATOM 7301 O O . THR C 1 185 ? 162.81323 128.25718 119.93158 1.000 109.54962 185 THR C O 1
ATOM 7305 N N . VAL C 1 186 ? 164.23612 128.83426 121.59265 1.000 109.47520 186 VAL C N 1
ATOM 7306 C CA . VAL C 1 186 ? 164.47181 130.20390 121.15434 1.000 109.77563 186 VAL C CA 1
ATOM 7307 C C . VAL C 1 186 ? 165.92497 130.55814 121.44560 1.000 105.34634 186 VAL C C 1
ATOM 7308 O O . VAL C 1 186 ? 166.62846 129.85500 122.17399 1.000 110.85482 186 VAL C O 1
ATOM 7312 N N . LEU C 1 187 ? 166.36928 131.66884 120.86205 1.000 108.41946 187 LEU C N 1
ATOM 7313 C CA . LEU C 1 187 ? 167.72043 132.18242 121.04415 1.000 115.22028 187 LEU C CA 1
ATOM 7314 C C . LEU C 1 187 ? 167.65016 133.55800 121.68835 1.000 116.99827 187 LEU C C 1
ATOM 7315 O O . LEU C 1 187 ? 166.90665 134.42653 121.22086 1.000 116.02091 187 LEU C O 1
ATOM 7320 N N . ILE C 1 188 ? 168.42154 133.75647 122.75380 1.000 115.76199 188 ILE C N 1
ATOM 7321 C CA . ILE C 1 188 ? 168.46012 135.05453 123.42765 1.000 116.41113 188 ILE C CA 1
ATOM 7322 C C . ILE C 1 188 ? 169.90786 135.48821 123.62604 1.000 111.89055 188 ILE C C 1
ATOM 7323 O O . ILE C 1 188 ? 170.79627 134.63593 123.75299 1.000 114.97014 188 ILE C O 1
ATOM 7328 N N . PRO C 1 189 ? 170.19751 136.78872 123.66260 1.000 108.76781 189 PRO C N 1
ATOM 7329 C CA . PRO C 1 189 ? 171.56935 137.22547 123.95688 1.000 113.92336 189 PRO C CA 1
ATOM 7330 C C . PRO C 1 189 ? 171.93227 136.92998 125.40474 1.000 117.40174 189 PRO C C 1
ATOM 7331 O O . PRO C 1 189 ? 171.13176 137.14928 126.31530 1.000 124.67204 189 PRO C O 1
ATOM 7335 N N . ARG C 1 190 ? 173.14760 136.41634 125.61082 1.000 132.80118 190 ARG C N 1
ATOM 7336 C CA . ARG C 1 190 ? 173.59668 136.11414 126.96644 1.000 129.59623 190 ARG C CA 1
ATOM 7337 C C . ARG C 1 190 ? 173.70307 137.37867 127.80872 1.000 133.47720 190 ARG C C 1
ATOM 7338 O O . ARG C 1 190 ? 173.24842 137.40745 128.95792 1.000 135.25294 190 ARG C O 1
ATOM 7346 N N . PHE C 1 191 ? 174.29030 138.43541 127.25299 1.000 136.40718 191 PHE C N 1
ATOM 7347 C CA . PHE C 1 191 ? 174.42688 139.69885 127.96294 1.000 135.84675 191 PHE C CA 1
ATOM 7348 C C . PHE C 1 191 ? 174.59421 140.81337 126.94330 1.000 135.09504 191 PHE C C 1
ATOM 7349 O O . PHE C 1 191 ? 174.89618 140.56843 125.77275 1.000 136.50891 191 PHE C O 1
ATOM 7357 N N . LEU C 1 192 ? 174.39397 142.04318 127.40511 1.000 130.20896 192 LEU C N 1
ATOM 7358 C CA . LEU C 1 192 ? 174.53019 143.22965 126.57359 1.000 130.22311 192 LEU C CA 1
ATOM 7359 C C . LEU C 1 192 ? 175.69077 144.07313 127.07864 1.000 133.13426 192 LEU C C 1
ATOM 7360 O O . LEU C 1 192 ? 175.74236 144.42153 128.26425 1.000 137.69618 192 LEU C O 1
ATOM 7365 N N . GLU C 1 193 ? 176.61426 144.39733 126.17859 1.000 166.13879 193 GLU C N 1
ATOM 7366 C CA . GLU C 1 193 ? 177.74222 145.27781 126.46925 1.000 168.01747 193 GLU C CA 1
ATOM 7367 C C . GLU C 1 193 ? 177.44160 146.63318 125.83961 1.000 166.84670 193 GLU C C 1
ATOM 7368 O O . GLU C 1 193 ? 177.57006 146.80758 124.62434 1.000 169.22639 193 GLU C O 1
ATOM 7374 N N . LYS C 1 194 ? 177.04057 147.58959 126.67049 1.000 160.01299 194 LYS C N 1
ATOM 7375 C CA . LYS C 1 194 ? 176.72456 148.94404 126.23138 1.000 161.78720 194 LYS C CA 1
ATOM 7376 C C . LYS C 1 194 ? 177.69701 149.89613 126.91237 1.000 161.84508 194 LYS C C 1
ATOM 7377 O O . LYS C 1 194 ? 177.58391 150.14004 128.11873 1.000 165.28445 194 LYS C O 1
ATOM 7383 N N . GLU C 1 195 ? 178.63053 150.44002 126.13200 1.000 162.19600 195 GLU C N 1
ATOM 7384 C CA . GLU C 1 195 ? 179.67850 151.35982 126.59198 1.000 162.83868 195 GLU C CA 1
ATOM 7385 C C . GLU C 1 195 ? 180.23676 150.94617 127.95503 1.000 162.77373 195 GLU C C 1
ATOM 7386 O O . GLU C 1 195 ? 180.11338 151.65100 128.95734 1.000 162.18465 195 GLU C O 1
ATOM 7392 N N . ASP C 1 196 ? 180.84532 149.76051 127.96791 1.000 166.11586 196 ASP C N 1
ATOM 7393 C CA . ASP C 1 196 ? 181.54014 149.17759 129.11391 1.000 168.09403 196 ASP C CA 1
ATOM 7394 C C . ASP C 1 196 ? 180.60597 148.81377 130.26211 1.000 167.62721 196 ASP C C 1
ATOM 7395 O O . ASP C 1 196 ? 181.07725 148.53056 131.36968 1.000 165.72161 196 ASP C O 1
ATOM 7400 N N . LEU C 1 197 ? 179.29701 148.80707 130.03175 1.000 153.77273 197 LEU C N 1
ATOM 7401 C CA . LEU C 1 197 ? 178.32321 148.34115 131.00918 1.000 147.75279 197 LEU C CA 1
ATOM 7402 C C . LEU C 1 197 ? 177.80776 146.97593 130.57949 1.000 148.40368 197 LEU C C 1
ATOM 7403 O O . LEU C 1 197 ? 177.39084 146.80060 129.43011 1.000 153.62221 197 LEU C O 1
ATOM 7408 N N . ILE C 1 198 ? 177.83487 146.01631 131.49619 1.000 129.00763 198 ILE C N 1
ATOM 7409 C CA . ILE C 1 198 ? 177.37606 144.66095 131.22219 1.000 130.70006 198 ILE C CA 1
ATOM 7410 C C . ILE C 1 198 ? 176.02503 144.48184 131.89796 1.000 129.49407 198 ILE C C 1
ATOM 7411 O O . ILE C 1 198 ? 175.93154 144.46839 133.13070 1.000 133.95346 198 ILE C O 1
ATOM 7416 N N . ILE C 1 199 ? 174.97887 144.33518 131.09029 1.000 115.45674 199 ILE C N 1
ATOM 7417 C CA . ILE C 1 199 ? 173.63496 144.04239 131.57377 1.000 114.06669 199 ILE C CA 1
ATOM 7418 C C . ILE C 1 199 ? 173.36184 142.57625 131.27865 1.000 116.54599 199 ILE C C 1
ATOM 7419 O O . ILE C 1 199 ? 173.36297 142.16012 130.11349 1.000 120.59547 199 ILE C O 1
ATOM 7424 N N . ARG C 1 200 ? 173.13459 141.79150 132.32703 1.000 116.02991 200 ARG C N 1
ATOM 7425 C CA . ARG C 1 200 ? 173.00120 140.34741 132.18553 1.000 114.79271 200 ARG C CA 1
ATOM 7426 C C . ARG C 1 200 ? 171.54774 139.98609 131.90358 1.000 119.18168 200 ARG C C 1
ATOM 7427 O O . ARG C 1 200 ? 170.65450 140.31563 132.69132 1.000 123.24635 200 ARG C O 1
ATOM 7435 N N . ILE C 1 201 ? 171.31730 139.31374 130.78131 1.000 111.81513 201 ILE C N 1
ATOM 7436 C CA . ILE C 1 201 ? 169.98967 138.85014 130.39324 1.000 112.63385 201 ILE C CA 1
ATOM 7437 C C . ILE C 1 201 ? 169.78713 137.38621 130.75411 1.000 113.46540 201 ILE C C 1
ATOM 7438 O O . ILE C 1 201 ? 168.75041 137.00870 131.29873 1.000 116.44650 201 ILE C O 1
ATOM 7443 N N . PHE C 1 202 ? 170.77360 136.54578 130.45790 1.000 113.16132 202 PHE C N 1
ATOM 7444 C CA . PHE C 1 202 ? 170.66756 135.11999 130.72893 1.000 114.59157 202 PHE C CA 1
ATOM 7445 C C . PHE C 1 202 ? 171.02987 134.82685 132.17960 1.000 119.65052 202 PHE C C 1
ATOM 7446 O O . PHE C 1 202 ? 172.06839 135.27794 132.67344 1.000 122.47951 202 PHE C O 1
ATOM 7454 N N . ASP C 1 203 ? 170.16951 134.07330 132.86099 1.000 123.86718 203 ASP C N 1
ATOM 7455 C CA . ASP C 1 203 ? 170.42286 133.62638 134.22169 1.000 124.60162 203 ASP C CA 1
ATOM 7456 C C . ASP C 1 203 ? 170.20852 132.12238 134.29988 1.000 125.17511 203 ASP C C 1
ATOM 7457 O O . ASP C 1 203 ? 169.33207 131.56982 133.63090 1.000 125.75645 203 ASP C O 1
ATOM 7462 N N . GLU C 1 204 ? 171.01737 131.46405 135.12701 1.000 129.86391 204 GLU C N 1
ATOM 7463 C CA . GLU C 1 204 ? 171.02208 130.00899 135.20367 1.000 130.24266 204 GLU C CA 1
ATOM 7464 C C . GLU C 1 204 ? 169.90412 129.44885 136.07027 1.000 130.46116 204 GLU C C 1
ATOM 7465 O O . GLU C 1 204 ? 169.73321 128.22643 136.11079 1.000 132.52002 204 GLU C O 1
ATOM 7471 N N . GLU C 1 205 ? 169.14301 130.29732 136.75743 1.000 124.34738 205 GLU C N 1
ATOM 7472 C CA . GLU C 1 205 ? 168.10477 129.83999 137.67166 1.000 125.28614 205 GLU C CA 1
ATOM 7473 C C . GLU C 1 205 ? 166.73518 129.72986 137.01713 1.000 127.54458 205 GLU C C 1
ATOM 7474 O O . GLU C 1 205 ? 166.00315 128.77383 137.28778 1.000 129.87702 205 GLU C O 1
ATOM 7480 N N . LEU C 1 206 ? 166.37116 130.68036 136.15585 1.000 113.22772 206 LEU C N 1
ATOM 7481 C CA . LEU C 1 206 ? 165.04775 130.70263 135.54807 1.000 112.52561 206 LEU C CA 1
ATOM 7482 C C . LEU C 1 206 ? 165.01563 130.14481 134.13217 1.000 113.97151 206 LEU C C 1
ATOM 7483 O O . LEU C 1 206 ? 163.93334 129.80147 133.64594 1.000 113.26311 206 LEU C O 1
ATOM 7488 N N . HIS C 1 207 ? 166.15988 130.04740 133.46316 1.000 115.04314 207 HIS C N 1
ATOM 7489 C CA . HIS C 1 207 ? 166.22608 129.59233 132.08188 1.000 108.36291 207 HIS C CA 1
ATOM 7490 C C . HIS C 1 207 ? 166.72563 128.15517 132.01693 1.000 113.69737 207 HIS C C 1
ATOM 7491 O O . HIS C 1 207 ? 167.64939 127.77389 132.74130 1.000 117.45820 207 HIS C O 1
ATOM 7498 N N . GLU C 1 208 ? 166.11204 1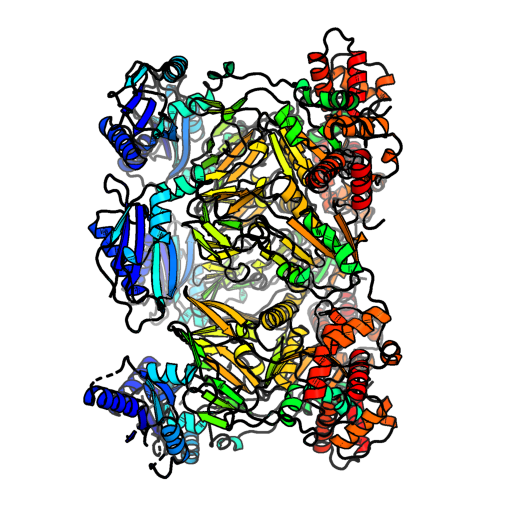27.36196 131.14132 1.000 125.92073 208 GLU C N 1
ATOM 7499 C CA . GLU C 1 208 ? 166.49590 125.96738 130.95203 1.000 123.72542 208 GLU C CA 1
ATOM 7500 C C . GLU C 1 208 ? 167.49264 125.89392 129.80113 1.000 126.40311 208 GLU C C 1
ATOM 7501 O O . GLU C 1 208 ? 167.13072 126.10808 128.63965 1.000 129.03106 208 GLU C O 1
ATOM 7507 N N . TYR C 1 209 ? 168.74530 125.59076 130.12585 1.000 133.77117 209 TYR C N 1
ATOM 7508 C CA . TYR C 1 209 ? 169.81345 125.61897 129.13697 1.000 131.92389 209 TYR C CA 1
ATOM 7509 C C . TYR C 1 209 ? 169.66585 124.48258 128.13166 1.000 134.50904 209 TYR C C 1
ATOM 7510 O O . TYR C 1 209 ? 169.34948 123.34560 128.49303 1.000 134.95704 209 TYR C O 1
ATOM 7519 N N . ARG C 1 210 ? 169.89390 124.79949 126.86307 1.000 127.43045 210 ARG C N 1
ATOM 7520 C CA . ARG C 1 210 ? 169.92586 123.81929 125.78169 1.000 127.48421 210 ARG C CA 1
ATOM 7521 C C . ARG C 1 210 ? 171.20689 123.88871 124.96659 1.000 128.26033 210 ARG C C 1
ATOM 7522 O O . ARG C 1 210 ? 171.71018 122.84959 124.53386 1.000 128.72462 210 ARG C O 1
ATOM 7530 N N . GLY C 1 211 ? 171.74334 125.08229 124.74399 1.000 129.61114 211 GLY C N 1
ATOM 7531 C CA . GLY C 1 211 ? 173.00575 125.20723 124.03647 1.000 127.25238 211 GLY C CA 1
ATOM 7532 C C . GLY C 1 211 ? 173.47290 126.64368 124.04765 1.000 132.86836 211 GLY C C 1
ATOM 7533 O O . GLY C 1 211 ? 172.72351 127.56031 124.39007 1.000 137.48814 211 GLY C O 1
ATOM 7534 N N . SER C 1 212 ? 174.73013 126.83316 123.65551 1.000 142.28880 212 SER C N 1
ATOM 7535 C CA . SER C 1 212 ? 175.32698 128.16148 123.58069 1.000 143.71521 212 SER C CA 1
ATOM 7536 C C . SER C 1 212 ? 176.00246 128.32675 122.22951 1.000 142.43374 212 SER C C 1
ATOM 7537 O O . SER C 1 212 ? 176.88114 127.53524 121.87465 1.000 143.67110 212 SER C O 1
ATOM 7540 N N . TYR C 1 213 ? 175.59732 129.34942 121.47980 1.000 144.39384 213 TYR C N 1
ATOM 7541 C CA . TYR C 1 213 ? 176.22457 129.69980 120.20995 1.000 143.08459 213 TYR C CA 1
ATOM 7542 C C . TYR C 1 213 ? 176.92311 131.04061 120.41781 1.000 144.42027 213 TYR C C 1
ATOM 7543 O O . TYR C 1 213 ? 176.37656 132.10507 120.12316 1.000 144.07806 213 TYR C O 1
ATOM 7552 N N . PHE C 1 214 ? 178.15337 130.97419 120.92838 1.000 159.49827 214 PHE C N 1
ATOM 7553 C CA . PHE C 1 214 ? 178.98925 132.14731 121.16273 1.000 160.42484 214 PHE C CA 1
ATOM 7554 C C . PHE C 1 214 ? 178.25282 133.23320 121.93828 1.000 161.90213 214 PHE C C 1
ATOM 7555 O O . PHE C 1 214 ? 178.07982 133.12984 123.15704 1.000 163.10256 214 PHE C O 1
ATOM 7563 N N . ASP C 1 215 ? 177.81855 134.27982 121.23455 1.000 148.30857 215 ASP C N 1
ATOM 7564 C CA . ASP C 1 215 ? 177.16676 135.41336 121.87634 1.000 149.85332 215 ASP C CA 1
ATOM 7565 C C . ASP C 1 215 ? 175.76255 135.09373 122.36928 1.000 147.61675 215 ASP C C 1
ATOM 7566 O O . ASP C 1 215 ? 175.31119 135.70279 123.34509 1.000 147.24492 215 ASP C O 1
ATOM 7571 N N . LYS C 1 216 ? 175.07191 134.14891 121.74280 1.000 136.28287 216 LYS C N 1
ATOM 7572 C CA . LYS C 1 216 ? 173.68706 133.86527 122.07761 1.000 133.59687 216 LYS C CA 1
ATOM 7573 C C . LYS C 1 216 ? 173.56625 132.50949 122.75900 1.000 134.63810 216 LYS C C 1
ATOM 7574 O O . LYS C 1 216 ? 174.48742 131.69006 122.74114 1.000 141.14049 216 LYS C O 1
ATOM 7580 N N . VAL C 1 217 ? 172.40956 132.28626 123.37331 1.000 119.90779 217 VAL C N 1
ATOM 7581 C CA . VAL C 1 217 ? 172.11100 131.04829 124.07701 1.000 117.94280 217 VAL C CA 1
ATOM 7582 C C . VAL C 1 217 ? 170.77553 130.52675 123.57047 1.000 119.80642 217 VAL C C 1
ATOM 7583 O O . VAL C 1 217 ? 169.79613 131.27880 123.50287 1.000 124.67693 217 VAL C O 1
ATOM 7587 N N . LEU C 1 218 ? 170.74489 129.25097 123.19664 1.000 122.17108 218 LEU C N 1
ATOM 7588 C CA . LEU C 1 218 ? 169.51693 128.57050 122.81501 1.000 125.60481 218 LEU C CA 1
ATOM 7589 C C . LEU C 1 218 ? 168.92809 127.90878 124.05353 1.000 126.17826 218 LEU C C 1
ATOM 7590 O O . LEU C 1 218 ? 169.57724 127.05904 124.67560 1.000 128.05968 218 LEU C O 1
ATOM 7595 N N . ILE C 1 219 ? 167.70341 128.29880 124.40621 1.000 113.55949 219 ILE C N 1
ATOM 7596 C CA . ILE C 1 219 ? 167.01460 127.79168 125.58634 1.000 110.47708 219 ILE C CA 1
ATOM 7597 C C . ILE C 1 219 ? 165.56355 127.51376 125.22217 1.000 115.10866 219 ILE C C 1
ATOM 7598 O O . ILE C 1 219 ? 165.08057 127.90242 124.16044 1.000 117.83638 219 ILE C O 1
ATOM 7603 N N . LYS C 1 220 ? 164.86612 126.83222 126.12429 1.000 101.73605 220 LYS C N 1
ATOM 7604 C CA . LYS C 1 220 ? 163.43548 126.65467 125.96921 1.000 96.66908 220 LYS C CA 1
ATOM 7605 C C . LYS C 1 220 ? 162.72449 127.98542 126.20843 1.000 104.92773 220 LYS C C 1
ATOM 7606 O O . LYS C 1 220 ? 163.27045 128.87838 126.86180 1.000 107.97160 220 LYS C O 1
ATOM 7612 N N . PRO C 1 221 ? 161.52030 128.15384 125.66338 1.000 99.00852 221 PRO C N 1
ATOM 7613 C CA . PRO C 1 221 ? 160.79149 129.41675 125.83718 1.000 96.90463 221 PRO C CA 1
ATOM 7614 C C . PRO C 1 221 ? 160.64881 129.76860 127.30586 1.000 105.31699 221 PRO C C 1
ATOM 7615 O O . PRO C 1 221 ? 160.13361 128.96601 128.09799 1.000 105.61273 221 PRO C O 1
ATOM 7619 N N . PRO C 1 222 ? 161.11066 130.95139 127.70902 1.000 85.62367 222 PRO C N 1
ATOM 7620 C CA . PRO C 1 222 ? 161.09874 131.30312 129.13278 1.000 79.64201 222 PRO C CA 1
ATOM 7621 C C . PRO C 1 222 ? 159.68851 131.33817 129.69910 1.000 79.42532 222 PRO C C 1
ATOM 7622 O O . PRO C 1 222 ? 158.74645 131.79498 129.04922 1.000 91.30265 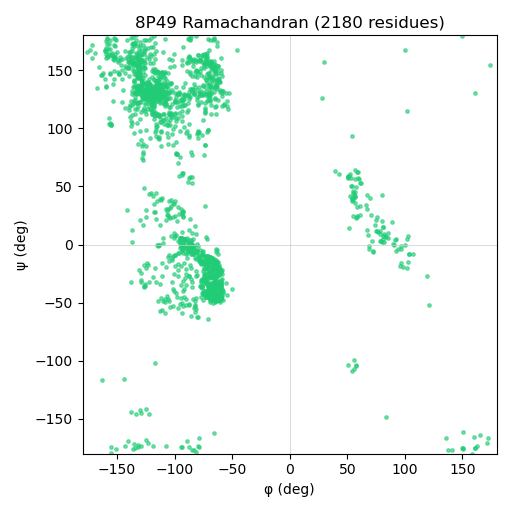222 PRO C O 1
ATOM 7626 N N . ILE C 1 223 ? 159.55425 130.84542 130.92669 1.000 63.13582 223 ILE C N 1
ATOM 7627 C CA . ILE C 1 223 ? 158.34180 130.99417 131.72145 1.000 71.77022 223 ILE C CA 1
ATOM 7628 C C . ILE C 1 223 ? 158.76643 131.62818 133.03651 1.000 78.65525 223 ILE C C 1
ATOM 7629 O O . ILE C 1 223 ? 159.47110 130.99704 133.83357 1.000 90.23065 223 ILE C O 1
ATOM 7634 N N . ILE C 1 224 ? 158.34880 132.86897 133.26666 1.000 72.28172 224 ILE C N 1
ATOM 7635 C CA . ILE C 1 224 ? 158.71391 133.61015 134.46521 1.000 65.83231 224 ILE C CA 1
ATOM 7636 C C . ILE C 1 224 ? 157.45860 133.81227 135.29683 1.000 70.13220 224 ILE C C 1
ATOM 7637 O O . ILE C 1 224 ? 156.39072 134.11056 134.75433 1.000 91.59653 224 ILE C O 1
ATOM 7642 N N . HIS C 1 225 ? 157.58177 133.62514 136.60752 1.000 49.49507 225 HIS C N 1
ATOM 7643 C CA . HIS C 1 225 ? 156.47020 133.77329 137.53484 1.000 61.72260 225 HIS C CA 1
ATOM 7644 C C . HIS C 1 225 ? 156.81151 134.83131 138.57245 1.000 71.40674 225 HIS C C 1
ATOM 7645 O O . HIS C 1 225 ? 157.92351 134.84827 139.10980 1.000 72.09561 225 HIS C O 1
ATOM 7652 N N . TRP C 1 226 ? 155.85540 135.71429 138.85450 1.000 80.29343 226 TRP C N 1
ATOM 7653 C CA . TRP C 1 226 ? 156.03493 136.75402 139.85941 1.000 64.86769 226 TRP C CA 1
ATOM 7654 C C . TRP C 1 226 ? 154.81341 136.78092 140.76217 1.000 73.93504 226 TRP C C 1
ATOM 7655 O O . TRP C 1 226 ? 153.70469 137.08082 140.30475 1.000 91.05039 226 TRP C O 1
ATOM 7666 N N . ASP C 1 227 ? 155.02342 136.47815 142.03897 1.000 66.47675 227 ASP C N 1
ATOM 7667 C CA . ASP C 1 227 ? 153.96764 136.47512 143.03902 1.000 66.95921 227 ASP C CA 1
ATOM 7668 C C . ASP C 1 227 ? 154.11636 137.70610 143.92144 1.000 76.95364 227 ASP C C 1
ATOM 7669 O O . ASP C 1 227 ? 155.22296 138.02827 144.36409 1.000 85.35540 227 ASP C O 1
ATOM 7674 N N . PHE C 1 228 ? 152.99896 138.38820 144.17287 1.000 81.89653 228 PHE C N 1
ATOM 7675 C CA . PHE C 1 228 ? 153.04339 139.65454 144.89615 1.000 86.66146 228 PHE C CA 1
ATOM 7676 C C . PHE C 1 228 ? 153.55702 139.47189 146.31897 1.000 88.37783 228 PHE C C 1
ATOM 7677 O O . PHE C 1 228 ? 154.33881 140.29156 146.81356 1.000 85.48807 228 PHE C O 1
ATOM 7685 N N . TYR C 1 229 ? 153.13272 138.40265 146.99295 1.000 91.72785 229 TYR C N 1
ATOM 7686 C CA . TYR C 1 229 ? 153.50145 138.19410 148.38697 1.000 89.29628 229 TYR C CA 1
ATOM 7687 C C . TYR C 1 229 ? 154.88878 137.59185 148.55757 1.000 88.55347 229 TYR C C 1
ATOM 7688 O O . TYR C 1 229 ? 155.48858 137.75144 149.62494 1.000 92.73250 229 TYR C O 1
ATOM 7697 N N . LEU C 1 230 ? 155.41260 136.91001 147.54217 1.000 82.14169 230 LEU C N 1
ATOM 7698 C CA . LEU C 1 230 ? 156.67984 136.20523 147.66403 1.000 74.04655 230 LEU C CA 1
ATOM 7699 C C . LEU C 1 230 ? 157.85295 136.93811 147.02786 1.000 77.93860 230 LEU C C 1
ATOM 7700 O O . LEU C 1 230 ? 159.00036 136.54416 147.25777 1.000 92.14892 230 LEU C O 1
ATOM 7705 N N . ASP C 1 231 ? 157.60633 137.98741 146.24849 1.000 70.21214 231 ASP C N 1
ATOM 7706 C CA . ASP C 1 231 ? 158.65331 138.65752 145.49345 1.000 75.85348 231 ASP C CA 1
ATOM 7707 C C . ASP C 1 231 ? 158.59125 140.15913 145.73796 1.000 85.59900 231 ASP C C 1
ATOM 7708 O O . ASP C 1 231 ? 157.65138 140.67715 146.34677 1.000 92.91162 231 ASP C O 1
ATOM 7713 N N . SER C 1 232 ? 159.61192 140.85961 145.24897 1.000 84.95568 232 SER C N 1
ATOM 7714 C CA . SER C 1 232 ? 159.77450 142.28721 145.47337 1.000 87.29666 232 SER C CA 1
ATOM 7715 C C . SER C 1 232 ? 159.67490 143.05001 144.15954 1.000 91.87869 232 SER C C 1
ATOM 7716 O O . SER C 1 232 ? 160.03290 142.53771 143.09439 1.000 97.24600 232 SER C O 1
ATOM 7719 N N . LEU C 1 233 ? 159.18402 144.28906 144.24785 1.000 80.26376 233 LEU C N 1
ATOM 7720 C CA . LEU C 1 233 ? 159.08775 145.14800 143.07320 1.000 77.78110 233 LEU C CA 1
ATOM 7721 C C . LEU C 1 233 ? 160.45372 145.55315 142.53866 1.000 85.89027 233 LEU C C 1
ATOM 7722 O O . LEU C 1 233 ? 160.55605 145.95148 141.37259 1.000 93.34820 233 LEU C O 1
ATOM 7727 N N . GLU C 1 234 ? 161.50247 145.44334 143.35695 1.000 105.24815 234 GLU C N 1
ATOM 7728 C CA . GLU C 1 234 ? 162.84806 145.78957 142.91577 1.000 108.13708 234 GLU C CA 1
ATOM 7729 C C . GLU C 1 234 ? 163.28887 144.95654 141.71925 1.000 110.84651 234 GLU C C 1
ATOM 7730 O O . GLU C 1 234 ? 164.15618 145.39445 140.95539 1.000 114.23086 234 GLU C O 1
ATOM 7736 N N . ASP C 1 235 ? 162.68236 143.78448 141.51723 1.000 98.38728 235 ASP C N 1
ATOM 7737 C CA . ASP C 1 235 ? 162.99381 142.96351 140.35394 1.000 92.94801 235 ASP C CA 1
ATOM 7738 C C . ASP C 1 235 ? 162.69786 143.67727 139.04167 1.000 101.49414 235 ASP C C 1
ATOM 7739 O O . ASP C 1 235 ? 163.27431 143.31365 138.01149 1.000 104.31810 235 ASP C O 1
ATOM 7744 N N . PHE C 1 236 ? 161.82124 144.68556 139.04856 1.000 85.46818 236 PHE C N 1
ATOM 7745 C CA . PHE C 1 236 ? 161.49049 145.42463 137.83565 1.000 79.84698 236 PHE C CA 1
ATOM 7746 C C . PHE C 1 236 ? 162.35499 146.66541 137.64611 1.000 86.46059 236 PHE C C 1
ATOM 7747 O O . PHE C 1 236 ? 161.90683 147.64300 137.03310 1.000 92.68086 236 PHE C O 1
ATOM 7755 N N . SER C 1 237 ? 163.58566 146.64953 138.15151 1.000 101.50549 237 SER C N 1
ATOM 7756 C CA . SER C 1 237 ? 164.51473 147.75467 137.98273 1.000 97.69240 237 SER C CA 1
ATOM 7757 C C . SER C 1 237 ? 165.90545 147.19382 137.73053 1.000 100.12049 237 SER C C 1
ATOM 7758 O O . SER C 1 237 ? 166.19807 146.03900 138.04966 1.000 104.26843 237 SER C O 1
ATOM 7761 N N . PHE C 1 238 ? 166.76551 148.02314 137.14916 1.000 103.33959 238 PHE C N 1
ATOM 7762 C CA . PHE C 1 238 ? 168.14453 147.61989 136.88429 1.000 105.76583 238 PHE C CA 1
ATOM 7763 C C . PHE C 1 238 ? 168.88170 147.53434 138.21252 1.000 110.04651 238 PHE C C 1
ATOM 7764 O O . PHE C 1 238 ? 169.32858 148.54579 138.75669 1.000 115.62113 238 PHE C O 1
ATOM 7772 N N . LYS C 1 239 ? 169.01006 146.32184 138.74339 1.000 116.12387 239 LYS C N 1
ATOM 7773 C CA . LYS C 1 239 ? 169.62341 146.12974 140.04908 1.000 114.32614 239 LYS C CA 1
ATOM 7774 C C . LYS C 1 239 ? 171.13730 146.05400 139.90900 1.000 116.15140 239 LYS C C 1
ATOM 7775 O O . LYS C 1 239 ? 171.65474 145.35234 139.03507 1.000 119.89160 239 LYS C O 1
ATOM 7781 N N . LYS C 1 240 ? 171.84498 146.77812 140.77033 1.000 117.34598 240 LYS C N 1
ATOM 7782 C CA . LYS C 1 240 ? 173.29874 146.82633 140.72951 1.000 119.68461 240 LYS C CA 1
ATOM 7783 C C . LYS C 1 240 ? 173.88409 145.64906 141.49919 1.000 119.77283 240 LYS C C 1
ATOM 7784 O O . LYS C 1 240 ? 173.48240 145.37786 142.63493 1.000 123.35960 240 LYS C O 1
ATOM 7790 N N . VAL C 1 241 ? 174.83011 144.95244 140.87717 1.000 119.59174 241 VAL C N 1
ATOM 7791 C CA . VAL C 1 241 ? 175.56476 143.86245 141.51524 1.000 121.22164 241 VAL C CA 1
ATOM 7792 C C . VAL C 1 241 ? 177.00020 144.27509 141.81422 1.000 125.24731 241 VAL C C 1
ATOM 7793 O O . VAL C 1 241 ? 177.43404 144.25833 142.96685 1.000 128.19243 241 VAL C O 1
ATOM 7797 N N . GLU C 1 242 ? 177.75613 144.64423 140.78293 1.000 139.73617 242 GLU C N 1
ATOM 7798 C CA . GLU C 1 242 ? 179.12369 145.11338 140.95023 1.000 138.05455 242 GLU C CA 1
ATOM 7799 C C . GLU C 1 242 ? 179.32996 146.37133 140.12069 1.000 141.32371 242 GLU C C 1
ATOM 7800 O O . GLU C 1 242 ? 178.42908 146.78843 139.38186 1.000 146.11410 242 GLU C O 1
ATOM 7806 N N . GLU C 1 243 ? 180.51004 146.97233 140.21964 1.000 153.99064 243 GLU C N 1
ATOM 7807 C CA . GLU C 1 243 ? 180.79632 148.16243 139.43398 1.000 155.86079 243 GLU C CA 1
ATOM 7808 C C . GLU C 1 243 ? 180.73689 147.82293 137.95033 1.000 156.75831 243 GLU C C 1
ATOM 7809 O O . GLU C 1 243 ? 181.41754 146.90381 137.48486 1.000 157.40950 243 GLU C O 1
ATOM 7815 N N . SER C 1 244 ? 179.90408 148.56158 137.21555 1.000 145.59854 244 SER C N 1
ATOM 7816 C CA . SER C 1 244 ? 179.66199 148.32544 135.79203 1.000 145.83530 244 SER C CA 1
ATOM 7817 C C . SER C 1 244 ? 179.07526 146.93965 135.52651 1.000 145.66549 244 SER C C 1
ATOM 7818 O O . SER C 1 244 ? 179.35562 146.32640 134.49334 1.000 147.13749 244 SER C O 1
ATOM 7821 N N . ILE C 1 245 ? 178.26153 146.42740 136.44912 1.000 129.03599 245 ILE C N 1
ATOM 7822 C CA . ILE C 1 245 ? 177.51185 145.19477 136.22246 1.000 126.64543 245 ILE C CA 1
ATOM 7823 C C . ILE C 1 245 ? 176.08593 145.40611 136.70750 1.000 127.43415 245 ILE C C 1
ATOM 7824 O O . ILE C 1 245 ? 175.87294 145.87254 137.83116 1.000 132.08586 245 ILE C O 1
ATOM 7829 N N . TYR C 1 246 ? 175.11056 145.06960 135.86295 1.000 120.22357 246 TYR C N 1
ATOM 7830 C CA . TYR C 1 246 ? 173.70233 145.22566 136.19206 1.000 117.86881 246 TYR C CA 1
ATOM 7831 C C . TYR C 1 246 ? 172.91907 143.99362 135.76299 1.000 123.25922 246 TYR C C 1
ATOM 7832 O O . TYR C 1 246 ? 173.32665 143.25686 134.85876 1.000 128.21925 246 TYR C O 1
ATOM 7841 N N . ILE C 1 247 ? 171.78037 143.78646 136.41963 1.000 106.55757 247 ILE C N 1
ATOM 7842 C CA . ILE C 1 247 ? 170.84796 142.71310 136.09451 1.000 103.95282 247 ILE C CA 1
ATOM 7843 C C . ILE C 1 247 ? 169.59908 143.33960 135.49122 1.000 106.34025 247 ILE C C 1
ATOM 7844 O O . ILE C 1 247 ? 169.02256 144.26755 136.07024 1.000 108.50205 247 ILE C O 1
ATOM 7849 N N . ALA C 1 248 ? 169.18293 142.83528 134.33285 1.000 95.71471 248 ALA C N 1
ATOM 7850 C CA . ALA C 1 248 ? 168.05254 143.41758 133.62964 1.000 96.81304 248 ALA C CA 1
ATOM 7851 C C . ALA C 1 248 ? 166.74863 143.15190 134.38267 1.000 104.82975 248 ALA C C 1
ATOM 7852 O O . ALA C 1 248 ? 166.64932 142.18997 135.14859 1.000 110.02263 248 ALA C O 1
ATOM 7854 N N . PRO C 1 249 ? 165.73569 143.99634 134.18843 1.000 91.54869 249 PRO C N 1
ATOM 7855 C CA . PRO C 1 249 ? 164.42884 143.74413 134.80703 1.000 90.62342 249 PRO C CA 1
ATOM 7856 C C . PRO C 1 249 ? 163.80696 142.45222 134.29695 1.000 97.86726 249 PRO C C 1
ATOM 7857 O O . PRO C 1 249 ? 164.28524 141.81900 133.35404 1.000 107.95819 249 PRO C O 1
ATOM 7861 N N . LEU C 1 250 ? 162.70890 142.05936 134.94701 1.000 83.78544 250 LEU C N 1
ATOM 7862 C CA . LEU C 1 250 ? 162.07900 140.77863 134.63694 1.000 78.12711 250 LEU C CA 1
ATOM 7863 C C . LEU C 1 250 ? 161.55836 140.73086 133.20524 1.000 81.81748 250 LEU C C 1
ATOM 7864 O O . LEU C 1 250 ? 161.70707 139.71141 132.52209 1.000 89.23085 250 LEU C O 1
ATOM 7869 N N . PHE C 1 251 ? 160.94120 141.81721 132.73057 1.000 79.72682 251 PHE C N 1
ATOM 7870 C CA . PHE C 1 251 ? 160.34766 141.79493 131.39755 1.000 77.69615 251 PHE C CA 1
ATOM 7871 C C . PHE C 1 251 ? 161.39268 141.70665 130.29195 1.000 84.88606 251 PHE C C 1
ATOM 7872 O O . PHE C 1 251 ? 161.03647 141.41118 129.14704 1.000 99.22388 251 PHE C O 1
ATOM 7880 N N . LEU C 1 252 ? 162.66632 141.95684 130.60008 1.000 83.55774 252 LEU C N 1
ATOM 7881 C CA . LEU C 1 252 ? 163.71957 141.73572 129.61672 1.000 87.45568 252 LEU C CA 1
ATOM 7882 C C . LEU C 1 252 ? 164.23253 140.30241 129.64500 1.000 88.02857 252 LEU C C 1
ATOM 7883 O O . LEU C 1 252 ? 164.71139 139.80037 128.62305 1.000 88.99483 252 LEU C O 1
ATOM 7888 N N . ARG C 1 253 ? 164.14205 139.63384 130.79167 1.000 85.06744 253 ARG C N 1
ATOM 7889 C CA . ARG C 1 253 ? 164.54602 138.24000 130.90522 1.000 87.17182 253 ARG C CA 1
ATOM 7890 C C . ARG C 1 253 ? 163.46399 137.27416 130.44617 1.000 93.81703 253 ARG C C 1
ATOM 7891 O O . ARG C 1 253 ? 163.71166 136.06492 130.41157 1.000 95.95805 253 ARG C O 1
ATOM 7899 N N . ALA C 1 254 ? 162.27896 137.77359 130.09620 1.000 81.81187 254 ALA C N 1
ATOM 7900 C CA . ALA C 1 254 ? 161.20000 136.95692 129.56028 1.000 74.27148 254 ALA C CA 1
ATOM 7901 C C . ALA C 1 254 ? 161.02847 137.14344 128.05892 1.000 78.02746 254 ALA C C 1
ATOM 7902 O O . ALA C 1 254 ? 159.93879 136.90058 127.53037 1.000 87.00745 254 ALA C O 1
ATOM 7904 N N . THR C 1 255 ? 162.07928 137.57939 127.36719 1.000 85.34608 255 THR C N 1
ATOM 7905 C CA . THR C 1 255 ? 161.99582 137.82225 125.93408 1.000 82.87642 255 THR C CA 1
ATOM 7906 C C . THR C 1 255 ? 161.74399 136.51987 125.18771 1.000 85.86700 255 THR C C 1
ATOM 7907 O O . THR C 1 255 ? 162.48860 135.54750 125.34298 1.000 93.91918 255 THR C O 1
ATOM 7911 N N . GLY C 1 256 ? 160.69493 136.50543 124.37128 1.000 69.56654 256 GLY C N 1
ATOM 7912 C CA . GLY C 1 256 ? 160.34034 135.32159 123.62224 1.000 70.08135 256 GLY C CA 1
ATOM 7913 C C . GLY C 1 256 ? 159.54614 134.29095 124.38711 1.000 79.43444 256 GLY C C 1
ATOM 7914 O O . GLY C 1 256 ? 159.34638 133.18503 123.87398 1.000 85.53388 256 GLY C O 1
ATOM 7915 N N . GLY C 1 257 ? 159.08419 134.61170 125.59246 1.000 80.15198 257 GLY C N 1
ATOM 7916 C CA . GLY C 1 257 ? 158.35964 133.64922 126.39652 1.000 71.88883 257 GLY C CA 1
ATOM 7917 C C . GLY C 1 257 ? 157.14729 134.22555 127.09469 1.000 68.56729 257 GLY C C 1
ATOM 7918 O O . GLY C 1 257 ? 156.45610 135.08501 126.54226 1.000 76.46097 257 GLY C O 1
ATOM 7919 N N . PHE C 1 258 ? 156.88248 133.76117 128.31255 1.000 62.53386 258 PHE C N 1
ATOM 7920 C CA . PHE C 1 258 ? 155.71090 134.16162 129.07613 1.000 67.40656 258 PHE C CA 1
ATOM 7921 C C . PHE C 1 258 ? 156.13197 134.78533 130.39755 1.000 73.05685 258 PHE C C 1
ATOM 7922 O O . PHE C 1 258 ? 157.05112 134.29327 131.06156 1.000 88.76099 258 PHE C O 1
ATOM 7930 N N . LEU C 1 259 ? 155.45326 135.86706 130.77555 1.000 65.15231 259 LEU C N 1
ATOM 7931 C CA . LEU C 1 259 ? 155.58886 136.47412 132.09291 1.000 61.28781 259 LEU C CA 1
ATOM 7932 C C . LEU C 1 259 ? 154.23305 136.41654 132.77673 1.000 64.10400 259 LEU C C 1
ATOM 7933 O O . LEU C 1 259 ? 153.26785 137.01397 132.29057 1.000 83.35100 259 LEU C O 1
ATOM 7938 N N . ILE C 1 260 ? 154.16647 135.71848 133.90674 1.000 54.71482 260 ILE C N 1
ATOM 7939 C CA . ILE C 1 260 ? 152.92492 135.46792 134.62486 1.000 47.71682 260 ILE C CA 1
ATOM 7940 C C . ILE C 1 260 ? 152.97394 136.24185 135.93142 1.000 56.57799 260 ILE C C 1
ATOM 7941 O O . ILE C 1 260 ? 153.96161 136.15761 136.67254 1.000 66.58229 260 ILE C O 1
ATOM 7946 N N . LEU C 1 261 ? 151.92576 137.01484 136.19857 1.000 70.36312 261 LEU C N 1
ATOM 7947 C CA . LEU C 1 261 ? 151.83635 137.82608 137.40373 1.000 70.93278 261 LEU C CA 1
ATOM 7948 C C . LEU C 1 261 ? 150.64351 137.36500 138.22628 1.000 76.30827 261 LEU C C 1
ATOM 7949 O O . LEU C 1 261 ? 149.51874 137.30944 137.71524 1.000 91.49096 261 LEU C O 1
ATOM 7954 N N . THR C 1 262 ? 150.88516 137.05034 139.49965 1.000 68.50312 262 THR C N 1
ATOM 7955 C CA . THR C 1 262 ? 149.84043 136.58311 140.40493 1.000 71.19733 262 THR C CA 1
ATOM 7956 C C . THR C 1 262 ? 149.43757 137.72988 141.32541 1.000 84.20050 262 THR C C 1
ATOM 7957 O O . THR C 1 262 ? 150.20857 138.12807 142.20445 1.000 89.87709 262 THR C O 1
ATOM 7961 N N . GLU C 1 263 ? 148.22958 138.24797 141.12271 1.000 94.41860 263 GLU C N 1
ATOM 7962 C CA . GLU C 1 263 ? 147.68446 139.34976 141.90821 1.000 93.98646 263 GLU C CA 1
ATOM 7963 C C . GLU C 1 263 ? 148.62324 140.55827 141.97994 1.000 94.71118 263 GLU C C 1
ATOM 7964 O O . GLU C 1 263 ? 149.05211 140.95204 143.06885 1.000 99.84248 263 GLU C O 1
ATOM 7970 N N . PRO C 1 264 ? 148.95774 141.17008 140.84670 1.000 75.71502 264 PRO C N 1
ATOM 7971 C CA . PRO C 1 264 ? 149.86194 142.31859 140.87191 1.000 81.71047 264 PRO C CA 1
ATOM 7972 C C . PRO C 1 264 ? 149.09603 143.61154 141.08314 1.000 91.32703 264 PRO C C 1
ATOM 7973 O O . PRO C 1 264 ? 147.87426 143.66006 140.87609 1.000 93.44329 264 PRO C O 1
ATOM 7977 N N . PRO C 1 265 ? 149.77233 144.67865 141.50437 1.000 85.64159 265 PRO C N 1
ATOM 7978 C CA . PRO C 1 265 ? 149.11213 145.98572 141.57571 1.000 83.79389 265 PRO C CA 1
ATOM 7979 C C . PRO C 1 265 ? 148.73677 146.49768 140.19284 1.000 95.94283 265 PRO C C 1
ATOM 7980 O O . PRO C 1 265 ? 149.36986 146.16772 139.18740 1.000 105.85995 265 PRO C O 1
ATOM 7984 N N . GLU C 1 266 ? 147.68207 147.31598 140.15341 1.000 97.74040 266 GLU C N 1
ATOM 7985 C CA . GLU C 1 266 ? 147.19680 147.84909 138.88364 1.000 92.77613 266 GLU C CA 1
ATOM 7986 C C . GLU C 1 266 ? 148.20808 148.78632 138.23303 1.000 98.44811 266 GLU C C 1
ATOM 7987 O O . GLU C 1 266 ? 148.30047 148.83830 136.99958 1.000 113.19987 266 GLU C O 1
ATOM 7993 N N . ASP C 1 267 ? 148.96788 149.53324 139.03732 1.000 92.41636 267 ASP C N 1
ATOM 7994 C CA . ASP C 1 267 ? 149.95555 150.45341 138.48263 1.000 95.93507 267 ASP C CA 1
ATOM 7995 C C . ASP C 1 267 ? 151.02521 149.70679 137.69638 1.000 103.61538 267 ASP C C 1
ATOM 7996 O O . ASP C 1 267 ? 151.45790 150.16386 136.63108 1.000 105.06074 267 ASP C O 1
ATOM 8001 N N . LEU C 1 268 ? 151.46770 148.55671 138.20976 1.000 87.89650 268 LEU C N 1
ATOM 8002 C CA . LEU C 1 268 ? 152.46306 147.76116 137.49994 1.000 80.76518 268 LEU C CA 1
ATOM 8003 C C . LEU C 1 268 ? 151.92163 147.26649 136.16558 1.000 82.99370 268 LEU C C 1
ATOM 8004 O O . LEU C 1 268 ? 152.63833 147.26475 135.15762 1.000 90.40001 268 LEU C O 1
ATOM 8009 N N . VAL C 1 269 ? 150.65839 146.83878 136.14080 1.000 77.03308 269 VAL C N 1
ATOM 8010 C CA . VAL C 1 269 ? 150.05171 146.38598 134.89330 1.000 75.60753 269 VAL C CA 1
ATOM 8011 C C . VAL C 1 269 ? 149.96259 147.53295 133.89534 1.000 85.50943 269 VAL C C 1
ATOM 8012 O O . VAL C 1 269 ? 150.24668 147.35991 132.70339 1.000 93.84563 269 VAL C O 1
ATOM 8016 N N . LYS C 1 270 ? 149.56128 148.71908 134.36152 1.000 82.28430 270 LYS C N 1
ATOM 8017 C CA . LYS C 1 270 ? 149.51355 149.88281 133.48050 1.000 72.07315 270 LYS C CA 1
ATOM 8018 C C . LYS C 1 270 ? 150.88812 150.18422 132.89957 1.000 76.99775 270 LYS C C 1
ATOM 8019 O O . LYS C 1 270 ? 151.02893 150.42620 131.69417 1.000 84.10035 270 LYS C O 1
ATOM 8025 N N . THR C 1 271 ? 151.91633 150.17545 133.75073 1.000 69.76946 271 THR C N 1
ATOM 8026 C CA . THR C 1 271 ? 153.26589 150.47729 133.28945 1.000 64.98999 271 THR C CA 1
ATOM 8027 C C . THR C 1 271 ? 153.74578 149.45365 132.27017 1.000 76.48666 271 THR C C 1
ATOM 8028 O O . THR C 1 271 ? 154.34278 149.81597 131.25044 1.000 82.96813 271 THR C O 1
ATOM 8032 N N . LEU C 1 272 ? 153.49392 148.16870 132.52663 1.000 83.09822 272 LEU C N 1
ATOM 8033 C CA . LEU C 1 272 ? 153.93550 147.13304 131.59857 1.000 74.34165 272 LEU C CA 1
ATOM 8034 C C . LEU C 1 272 ? 153.20052 147.23193 130.26730 1.000 75.85656 272 LEU C C 1
ATOM 8035 O O . LEU C 1 272 ? 153.80844 147.06948 129.20253 1.000 89.70524 272 LEU C O 1
ATOM 8040 N N . LEU C 1 273 ? 151.89184 147.49989 130.30265 1.000 69.46351 273 LEU C N 1
ATOM 8041 C CA . LEU C 1 273 ? 151.14387 147.66065 129.05977 1.000 72.42669 273 LEU C CA 1
ATOM 8042 C C . LEU C 1 273 ? 151.64759 148.85663 128.26203 1.000 77.98307 273 LEU C C 1
ATOM 8043 O O . LEU C 1 273 ? 151.79572 148.77594 127.03753 1.000 80.65893 273 LEU C O 1
ATOM 8048 N N . LYS C 1 274 ? 151.92195 149.97595 128.93612 1.000 82.81018 274 LYS C N 1
ATOM 8049 C CA . LYS C 1 274 ? 152.43788 151.14615 128.23108 1.000 74.65318 274 LYS C CA 1
ATOM 8050 C C . LYS C 1 274 ? 153.82498 150.88514 127.65481 1.000 71.40773 274 LYS C C 1
ATOM 8051 O O . LYS C 1 274 ? 154.13160 151.32905 126.54338 1.000 77.90227 274 LYS C O 1
ATOM 8057 N N . LEU C 1 275 ? 154.68144 150.17612 128.39485 1.000 72.63575 275 LEU C N 1
ATOM 8058 C CA . LEU C 1 275 ? 156.00311 149.83854 127.87291 1.000 71.94098 275 LEU C CA 1
ATOM 8059 C C . LEU C 1 275 ? 155.90222 148.92691 126.65730 1.000 73.61483 275 LEU C C 1
ATOM 8060 O O . LEU C 1 275 ? 156.65970 149.08152 125.69375 1.000 84.97477 275 LEU C O 1
ATOM 8065 N N . LYS C 1 276 ? 154.98271 147.95946 126.68808 1.000 75.94695 276 LYS C N 1
ATOM 8066 C CA . LYS C 1 276 ? 154.77966 147.10301 125.52346 1.000 69.11537 276 LYS C CA 1
ATOM 8067 C C . LYS C 1 276 ? 154.26132 147.90436 124.33627 1.000 82.22611 276 LYS C C 1
ATOM 8068 O O . LYS C 1 276 ? 154.66354 147.66367 123.19280 1.000 90.53764 276 LYS C O 1
ATOM 8074 N N . LYS C 1 277 ? 153.35729 148.85505 124.58718 1.000 99.74552 277 LYS C N 1
ATOM 8075 C CA . LYS C 1 277 ? 152.84355 149.69460 123.50874 1.000 98.00834 277 LYS C CA 1
ATOM 8076 C C . LYS C 1 277 ? 153.94964 150.54343 122.89380 1.000 96.07249 277 LYS C C 1
ATOM 8077 O O . LYS C 1 277 ? 154.02651 150.68041 121.66828 1.000 88.73897 277 LYS C O 1
ATOM 8083 N N . ARG C 1 278 ? 154.81406 151.12499 123.72937 1.000 100.95779 278 ARG C N 1
ATOM 8084 C CA . ARG C 1 278 ? 155.91778 151.93058 123.21358 1.000 89.69335 278 ARG C CA 1
ATOM 8085 C C . ARG C 1 278 ? 156.88531 151.08491 122.39685 1.000 92.86923 278 ARG C C 1
ATOM 8086 O O . ARG C 1 278 ? 157.35719 151.51588 121.33865 1.000 97.59093 278 ARG C O 1
ATOM 8094 N N . GLY C 1 279 ? 157.19006 149.87821 122.86891 1.000 94.76790 279 GLY C N 1
ATOM 8095 C CA . GLY C 1 279 ? 158.06906 148.97206 122.16284 1.000 94.50103 279 GLY C CA 1
ATOM 8096 C C . GLY C 1 279 ? 159.51048 148.97661 122.61953 1.000 98.65161 279 GLY C C 1
ATOM 8097 O O . GLY C 1 279 ? 160.30182 148.17250 122.11300 1.000 99.75135 279 GLY C O 1
ATOM 8098 N N . GLU C 1 280 ? 159.87956 149.85049 123.55228 1.000 108.89726 280 GLU C N 1
ATOM 8099 C CA . GLU C 1 280 ? 161.25262 149.90990 124.03020 1.000 109.41792 280 GLU C CA 1
ATOM 8100 C C . GLU C 1 280 ? 161.27383 150.57761 125.39558 1.000 113.59236 280 GLU C C 1
ATOM 8101 O O . GLU C 1 280 ? 160.32366 151.25723 125.79183 1.000 114.07682 280 GLU C O 1
ATOM 8107 N N . VAL C 1 281 ? 162.37798 150.37300 126.10796 1.000 112.87012 281 VAL C N 1
ATOM 8108 C CA . VAL C 1 281 ? 162.61534 150.98489 127.40847 1.000 109.76306 281 VAL C CA 1
ATOM 8109 C C . VAL C 1 281 ? 163.88522 151.81866 127.31788 1.000 113.45117 281 VAL C C 1
ATOM 8110 O O . VAL C 1 281 ? 164.92401 151.33205 126.85355 1.000 115.74744 281 VAL C O 1
ATOM 8114 N N . ARG C 1 282 ? 163.79345 153.07579 127.74523 1.000 133.89748 282 ARG C N 1
ATOM 8115 C CA . ARG C 1 282 ? 164.92043 153.99695 127.77109 1.000 130.44181 282 ARG C CA 1
ATOM 8116 C C . ARG C 1 282 ? 165.24100 154.33867 129.21713 1.000 131.36229 282 ARG C C 1
ATOM 8117 O O . ARG C 1 282 ? 164.35384 154.74668 129.97360 1.000 132.87897 282 ARG C O 1
ATOM 8125 N N . THR C 1 283 ? 166.50546 154.17460 129.59661 1.000 137.10611 283 THR C N 1
ATOM 8126 C CA . THR C 1 283 ? 166.92118 154.37033 130.97598 1.000 139.44841 283 THR C CA 1
ATOM 8127 C C . THR C 1 283 ? 168.24751 155.11346 131.01252 1.000 140.82242 283 THR C C 1
ATOM 8128 O O . THR C 1 283 ? 168.97853 155.17914 130.02078 1.000 141.75383 283 THR C O 1
ATOM 8132 N N . ILE C 1 284 ? 168.54161 155.68424 132.17761 1.000 144.95719 284 ILE C N 1
ATOM 8133 C CA . ILE C 1 284 ? 169.78653 156.39679 132.42668 1.000 142.82172 284 ILE C CA 1
ATOM 8134 C C . ILE C 1 284 ? 170.49758 155.72587 133.59454 1.000 144.23558 284 ILE C C 1
ATOM 8135 O O . ILE C 1 284 ? 169.89119 155.46599 134.63985 1.000 144.91017 284 ILE C O 1
ATOM 8140 N N . LEU C 1 285 ? 171.78028 155.42542 133.40529 1.000 141.86443 285 LEU C N 1
ATOM 8141 C CA . LEU C 1 285 ? 172.57503 154.73438 134.41512 1.000 140.14165 285 LEU C CA 1
ATOM 8142 C C . LEU C 1 285 ? 173.98253 155.30465 134.38702 1.000 140.87488 285 LEU C C 1
ATOM 8143 O O . LEU C 1 285 ? 174.66939 155.19642 133.36650 1.000 141.73817 285 LEU C O 1
ATOM 8148 N N . GLU C 1 286 ? 174.40096 155.91195 135.49950 1.000 149.42623 286 GLU C N 1
ATOM 8149 C CA . GLU C 1 286 ? 175.75039 156.46210 135.64362 1.000 150.64571 286 GLU C CA 1
ATOM 8150 C C . GLU C 1 286 ? 176.06031 157.47740 134.54527 1.000 152.22207 286 GLU C C 1
ATOM 8151 O O . GLU C 1 286 ? 177.18838 157.56717 134.05701 1.000 150.33434 286 GLU C O 1
ATOM 8157 N N . GLY C 1 287 ? 175.04947 158.24915 134.15171 1.000 154.34014 287 GLY C N 1
ATOM 8158 C CA . GLY C 1 287 ? 175.20957 159.24235 133.11250 1.000 152.46150 287 GLY C CA 1
ATOM 8159 C C . GLY C 1 287 ? 175.18080 158.71065 131.69665 1.000 150.49969 287 GLY C C 1
ATOM 8160 O O . GLY C 1 287 ? 175.36074 159.49561 130.75684 1.000 149.79636 287 GLY C O 1
ATOM 8161 N N . LYS C 1 288 ? 174.95209 157.41462 131.50758 1.000 149.73179 288 LYS C N 1
ATOM 8162 C CA . LYS C 1 288 ? 174.89396 156.80601 130.18699 1.000 148.31204 288 LYS C CA 1
ATOM 8163 C C . LYS C 1 288 ? 173.46152 156.39687 129.87437 1.000 149.98441 288 LYS C C 1
ATOM 8164 O O . LYS C 1 288 ? 172.76482 155.84259 130.72902 1.000 153.39462 288 LYS C O 1
ATOM 8170 N N . ARG C 1 289 ? 173.02485 156.66911 128.64932 1.000 148.46004 289 ARG C N 1
ATOM 8171 C CA . ARG C 1 289 ? 171.65044 156.41726 128.23818 1.000 147.96798 289 ARG C CA 1
ATOM 8172 C C . ARG C 1 289 ? 171.57963 155.11571 127.45038 1.000 148.10937 289 ARG C C 1
ATOM 8173 O O . ARG C 1 289 ? 172.36584 154.90334 126.52111 1.000 147.15779 289 ARG C O 1
ATOM 8181 N N . ILE C 1 290 ? 170.63786 154.24993 127.82376 1.000 137.81239 290 ILE C N 1
ATOM 8182 C CA . ILE C 1 290 ? 170.51132 152.91606 127.24813 1.000 135.91400 290 ILE C CA 1
ATOM 8183 C C . ILE C 1 290 ? 169.08413 152.73010 126.75206 1.000 134.23188 290 ILE C C 1
ATOM 8184 O O . ILE C 1 290 ? 168.12792 153.09956 127.44297 1.000 135.54394 290 ILE C O 1
ATOM 8189 N N . THR C 1 291 ? 168.94250 152.16207 125.55632 1.000 116.36111 291 THR C N 1
ATOM 8190 C CA . THR C 1 291 ? 167.64566 151.86501 124.96310 1.000 117.40463 291 THR C CA 1
ATOM 8191 C C . THR C 1 291 ? 167.59506 150.38972 124.59231 1.000 121.01559 291 THR C C 1
ATOM 8192 O O . THR C 1 291 ? 168.46873 149.89969 123.86915 1.000 120.71035 291 THR C O 1
ATOM 8196 N N . ILE C 1 292 ? 166.57682 149.68641 125.08269 1.000 104.59545 292 ILE C N 1
ATOM 8197 C CA . ILE C 1 292 ? 166.46786 148.24359 124.86239 1.000 98.76839 292 ILE C CA 1
ATOM 8198 C C . ILE C 1 292 ? 165.07330 147.90091 124.34731 1.000 103.77426 292 ILE C C 1
ATOM 8199 O O . ILE C 1 292 ? 164.07639 148.38288 124.90037 1.000 103.70601 292 ILE C O 1
ATOM 8204 N N . PRO C 1 293 ? 164.94786 147.07539 123.31020 1.000 106.60109 293 PRO C N 1
ATOM 8205 C CA . PRO C 1 293 ? 163.61628 146.68972 122.82923 1.000 99.75585 293 PRO C CA 1
ATOM 8206 C C . PRO C 1 293 ? 162.93012 145.71399 123.77541 1.000 106.30277 293 PRO C C 1
ATOM 8207 O O . PRO C 1 293 ? 163.56074 145.04566 124.59735 1.000 106.25024 293 PRO C O 1
ATOM 8211 N N . ILE C 1 294 ? 161.60633 145.64146 123.64504 1.000 100.53732 294 ILE C N 1
ATOM 8212 C CA . ILE C 1 294 ? 160.75958 144.81947 124.50322 1.000 91.57760 294 ILE C CA 1
ATOM 8213 C C . ILE C 1 294 ? 159.94310 143.87600 123.62977 1.000 91.74314 294 ILE C C 1
ATOM 8214 O O . ILE C 1 294 ? 159.31511 144.31113 122.65826 1.000 98.59001 294 ILE C O 1
ATOM 8219 N N . ASN C 1 295 ? 159.95263 142.58454 123.97564 1.000 84.66304 295 ASN C N 1
ATOM 8220 C CA . ASN C 1 295 ? 159.17029 141.59045 123.23796 1.000 84.73564 295 ASN C CA 1
ATOM 8221 C C . ASN C 1 295 ? 158.89463 140.41286 124.17472 1.000 91.70198 295 ASN C C 1
ATOM 8222 O O . ASN C 1 295 ? 159.78384 139.58922 124.40543 1.000 99.08785 295 ASN C O 1
ATOM 8227 N N . PHE C 1 296 ? 157.67104 140.33830 124.69462 1.000 81.11730 296 PHE C N 1
ATOM 8228 C CA . PHE C 1 296 ? 157.27505 139.22999 125.55600 1.000 76.03115 296 PHE C CA 1
ATOM 8229 C C . PHE C 1 296 ? 155.75329 139.13979 125.56981 1.000 78.83102 296 PHE C C 1
ATOM 8230 O O . PHE C 1 296 ? 155.05401 139.98251 125.00111 1.000 87.98667 296 PHE C O 1
ATOM 8238 N N . THR C 1 297 ? 155.24586 138.10125 126.23033 1.000 71.68492 297 THR C N 1
ATOM 8239 C CA . THR C 1 297 ? 153.81661 137.86867 126.38274 1.000 69.56372 297 THR C CA 1
ATOM 8240 C C . THR C 1 297 ? 153.44817 137.96321 127.85695 1.000 79.42774 297 THR C C 1
ATOM 8241 O O . THR C 1 297 ? 154.20685 137.51515 128.72332 1.000 90.12775 297 THR C O 1
ATOM 8245 N N . LEU C 1 298 ? 152.29224 138.56019 128.13852 1.000 73.94852 298 LEU C N 1
ATOM 8246 C CA . LEU C 1 298 ? 151.86371 138.86375 129.49789 1.000 73.57736 298 LEU C CA 1
ATOM 8247 C C . LEU C 1 298 ? 150.64082 138.03463 129.86703 1.000 64.17296 298 LEU C C 1
ATOM 8248 O O . LEU C 1 298 ? 149.67819 137.95784 129.09416 1.000 84.35118 298 LEU C O 1
ATOM 8253 N N . ILE C 1 299 ? 150.67585 137.42883 131.05264 1.000 41.57818 299 ILE C N 1
ATOM 8254 C CA . ILE C 1 299 ? 149.54373 136.70189 131.61073 1.000 47.30081 299 ILE C CA 1
ATOM 8255 C C . ILE C 1 299 ? 149.29556 137.23019 133.01495 1.000 59.67761 299 ILE C C 1
ATOM 8256 O O . ILE C 1 299 ? 150.22665 137.31609 133.82443 1.000 73.80297 299 ILE C O 1
ATOM 8261 N N . VAL C 1 300 ? 148.05258 137.60439 133.29491 1.000 67.95280 300 VAL C N 1
ATOM 8262 C CA . VAL C 1 300 ? 147.65260 138.09228 134.60921 1.000 70.83495 300 VAL C CA 1
ATOM 8263 C C . VAL C 1 300 ? 146.72737 137.04994 135.22106 1.000 74.43926 300 VAL C C 1
ATOM 8264 O O . VAL C 1 300 ? 145.56189 136.93248 134.82443 1.000 85.05694 300 VAL C O 1
ATOM 8268 N N . ASP C 1 301 ? 147.23996 136.29420 136.19017 1.000 81.56232 301 ASP C N 1
ATOM 8269 C CA . ASP C 1 301 ? 146.47466 135.25034 136.86236 1.000 73.97624 301 ASP C CA 1
ATOM 8270 C C . ASP C 1 301 ? 145.85975 135.85201 138.11945 1.000 78.56851 301 ASP C C 1
ATOM 8271 O O . ASP C 1 301 ? 146.56330 136.08401 139.10721 1.000 86.50639 301 ASP C O 1
ATOM 8276 N N . THR C 1 302 ? 144.55092 136.10204 138.09645 1.000 73.71187 302 THR C N 1
ATOM 8277 C CA . THR C 1 302 ? 143.92675 136.82500 139.19247 1.000 79.70989 302 THR C CA 1
ATOM 8278 C C . THR C 1 302 ? 142.61902 136.16015 139.59164 1.000 82.49193 302 THR C C 1
ATOM 8279 O O . THR C 1 302 ? 142.00516 135.41906 138.81915 1.000 93.79148 302 THR C O 1
ATOM 8283 N N . ARG C 1 303 ? 142.20840 136.43601 140.82771 1.000 84.44985 303 ARG C N 1
ATOM 8284 C CA . ARG C 1 303 ? 140.91096 136.03283 141.34548 1.000 83.63750 303 ARG C CA 1
ATOM 8285 C C . ARG C 1 303 ? 140.02688 137.23061 141.66703 1.000 96.50116 303 ARG C C 1
ATOM 8286 O O . ARG C 1 303 ? 138.88422 137.04836 142.10035 1.000 97.49880 303 ARG C O 1
ATOM 8294 N N . HIS C 1 304 ? 140.52449 138.45023 141.45925 1.000 107.58906 304 HIS C N 1
ATOM 8295 C CA . HIS C 1 304 ? 139.75695 139.68142 141.64584 1.000 101.71857 304 HIS C CA 1
ATOM 8296 C C . HIS C 1 304 ? 139.87313 140.49570 140.36421 1.000 105.18605 304 HIS C C 1
ATOM 8297 O O . HIS C 1 304 ? 140.66733 141.44234 140.28534 1.000 108.20568 304 HIS C O 1
ATOM 8304 N N . PRO C 1 305 ? 139.09778 140.14848 139.33193 1.000 99.54594 305 PRO C N 1
ATOM 8305 C CA . PRO C 1 305 ? 139.24749 140.83212 138.03628 1.000 92.84344 305 PRO C CA 1
ATOM 8306 C C . PRO C 1 305 ? 138.82562 142.29100 138.05100 1.000 94.18452 305 PRO C C 1
ATOM 8307 O O . PRO C 1 305 ? 139.36057 143.07685 137.25801 1.000 97.76219 305 PRO C O 1
ATOM 8311 N N . GLU C 1 306 ? 137.89807 142.68161 138.92895 1.000 103.91784 306 GLU C N 1
ATOM 8312 C CA . GLU C 1 306 ? 137.38748 144.04862 138.92440 1.000 107.60652 306 GLU C CA 1
ATOM 8313 C C . GLU C 1 306 ? 138.48131 145.07605 139.17187 1.000 106.07262 306 GLU C C 1
ATOM 8314 O O . GLU C 1 306 ? 138.30967 146.24608 138.81440 1.000 107.61426 306 GLU C O 1
ATOM 8320 N N . ARG C 1 307 ? 139.59826 144.66692 139.77354 1.000 89.55799 307 ARG C N 1
ATOM 8321 C CA . ARG C 1 307 ? 140.70666 145.58084 140.00848 1.000 84.97378 307 ARG C CA 1
ATOM 8322 C C . ARG C 1 307 ? 141.32652 146.08473 138.71196 1.000 90.04801 307 ARG C C 1
ATOM 8323 O O . ARG C 1 307 ? 141.99965 147.11954 138.72483 1.000 92.67561 307 ARG C O 1
ATOM 8331 N N . TYR C 1 308 ? 141.11131 145.38868 137.59843 1.000 82.93470 308 TYR C N 1
ATOM 8332 C CA . TYR C 1 308 ? 141.68904 145.74607 136.30848 1.000 82.07337 308 TYR C CA 1
ATOM 8333 C C . TYR C 1 308 ? 140.59652 146.05438 135.29248 1.000 92.20516 308 TYR C C 1
ATOM 8334 O O . TYR C 1 308 ? 140.67178 145.65616 134.12892 1.000 93.73915 308 TYR C O 1
ATOM 8343 N N . ALA C 1 309 ? 139.55972 146.77224 135.72975 1.000 107.55073 309 ALA C N 1
ATOM 8344 C CA . ALA C 1 309 ? 138.41810 147.03320 134.86026 1.000 104.49266 309 ALA C CA 1
ATOM 8345 C C . ALA C 1 309 ? 138.74975 148.03555 133.76268 1.000 101.64876 309 ALA C C 1
ATOM 8346 O O . ALA C 1 309 ? 138.22611 147.92467 132.64891 1.000 102.50880 309 ALA C O 1
ATOM 8348 N N . GLY C 1 310 ? 139.60756 149.01328 134.04808 1.000 91.81077 310 GLY C N 1
ATOM 8349 C CA . GLY C 1 310 ? 139.90040 150.04852 133.07493 1.000 96.32974 310 GLY C CA 1
ATOM 8350 C C . GLY C 1 310 ? 140.89874 149.67373 132.00376 1.000 100.60026 310 GLY C C 1
ATOM 8351 O O . GLY C 1 310 ? 141.10376 150.45540 131.07102 1.000 100.31857 310 GLY C O 1
ATOM 8352 N N . LEU C 1 311 ? 141.51682 148.50256 132.10571 1.000 107.23916 311 LEU C N 1
ATOM 8353 C CA . LEU C 1 311 ? 142.52643 148.05847 131.15861 1.000 101.09780 311 LEU C CA 1
ATOM 8354 C C . LEU C 1 311 ? 141.93590 147.01720 130.21749 1.000 100.49283 311 LEU C C 1
ATOM 8355 O O . LEU C 1 311 ? 140.99698 146.29787 130.57025 1.000 103.93354 311 LEU C O 1
ATOM 8360 N N . LYS C 1 312 ? 142.49439 146.94148 129.01384 1.000 87.34520 312 LYS C N 1
ATOM 8361 C CA . LYS C 1 312 ? 141.98496 146.06866 127.96568 1.000 92.13009 312 LYS C CA 1
ATOM 8362 C C . LYS C 1 312 ? 142.98975 144.96622 127.66510 1.000 97.01496 312 LYS C C 1
ATOM 8363 O O . LYS C 1 312 ? 144.15331 145.24543 127.35790 1.000 92.10970 312 LYS C O 1
ATOM 8369 N N . PHE C 1 313 ? 142.53381 143.71885 127.75033 1.000 82.94360 313 PHE C N 1
ATOM 8370 C CA . PHE C 1 313 ? 143.31416 142.55789 127.37133 1.000 74.39359 313 PHE C CA 1
ATOM 8371 C C . PHE C 1 313 ? 142.62606 141.84865 126.21369 1.000 79.57751 313 PHE C C 1
ATOM 8372 O O . PHE C 1 313 ? 141.41054 141.61562 126.27452 1.000 81.60853 313 PHE C O 1
ATOM 8380 N N . PRO C 1 314 ? 143.34801 141.50963 125.14330 1.000 81.61052 314 PRO C N 1
ATOM 8381 C CA . PRO C 1 314 ? 142.69661 140.83894 124.00773 1.000 76.23232 314 PRO C CA 1
ATOM 8382 C C . PRO C 1 314 ? 142.05646 139.50848 124.36344 1.000 82.10813 314 PRO C C 1
ATOM 8383 O O . PRO C 1 314 ? 141.02801 139.15441 123.77430 1.000 87.08144 314 PRO C O 1
ATOM 8387 N N . ILE C 1 315 ? 142.62468 138.75754 125.30437 1.000 74.07403 315 ILE C N 1
ATOM 8388 C CA . ILE C 1 315 ? 142.15032 137.41934 125.63529 1.000 63.09087 315 ILE C CA 1
ATOM 8389 C C . ILE C 1 315 ? 141.78743 137.36601 127.11285 1.000 77.23170 315 ILE C C 1
ATOM 8390 O O . ILE C 1 315 ? 142.60595 137.70748 127.97704 1.000 92.93695 315 ILE C O 1
ATOM 8395 N N . ARG C 1 316 ? 140.56372 136.93015 127.39809 1.000 82.01128 316 ARG C N 1
ATOM 8396 C CA . ARG C 1 316 ? 140.10375 136.68162 128.75730 1.000 85.52500 316 ARG C CA 1
ATOM 8397 C C . ARG C 1 316 ? 139.69082 135.22279 128.86804 1.000 86.99676 316 ARG C C 1
ATOM 8398 O O . ARG C 1 316 ? 138.87575 134.74401 128.07281 1.000 91.80740 316 ARG C O 1
ATOM 8406 N N . ILE C 1 317 ? 140.25494 134.52190 129.84776 1.000 75.39901 317 ILE C N 1
ATOM 8407 C CA . ILE C 1 317 ? 139.94979 133.12075 130.10759 1.000 67.11304 317 ILE C CA 1
ATOM 8408 C C . ILE C 1 317 ? 139.35822 133.02554 131.50450 1.000 74.97952 317 ILE C C 1
ATOM 8409 O O . ILE C 1 317 ? 139.86946 133.65097 132.43892 1.000 88.25002 317 ILE C O 1
ATOM 8414 N N . ASN C 1 318 ? 138.27063 132.27201 131.63976 1.000 69.02542 318 ASN C N 1
ATOM 8415 C CA . ASN C 1 318 ? 137.60687 132.05829 132.91824 1.000 76.32787 318 ASN C CA 1
ATOM 8416 C C . ASN C 1 318 ? 137.70332 130.58555 133.28305 1.000 81.32347 318 ASN C C 1
ATOM 8417 O O . ASN C 1 318 ? 137.47443 129.71971 132.43279 1.000 90.81513 318 ASN C O 1
ATOM 8422 N N . LEU C 1 319 ? 138.04227 130.29860 134.54012 1.000 74.36249 319 LEU C N 1
ATOM 8423 C CA . LEU C 1 319 ? 138.06774 128.92314 135.02621 1.000 77.33209 319 LEU C CA 1
ATOM 8424 C C . LEU C 1 319 ? 137.02417 128.76228 136.12345 1.000 85.05722 319 LEU C C 1
ATOM 8425 O O . LEU C 1 319 ? 137.24763 129.20280 137.26061 1.000 91.30259 319 LEU C O 1
ATOM 8430 N N . PRO C 1 320 ? 135.88087 128.14527 135.84434 1.000 93.28179 320 PRO C N 1
ATOM 8431 C CA . PRO C 1 320 ? 134.79738 128.09952 136.82821 1.000 97.48000 320 PRO C CA 1
ATOM 8432 C C . PRO C 1 320 ? 135.08795 127.08990 137.92298 1.000 102.49138 320 PRO C C 1
ATOM 8433 O O . PRO C 1 320 ? 135.96715 126.22885 137.76866 1.000 96.74435 320 PRO C O 1
ATOM 8437 N N . PRO C 1 321 ? 134.38045 127.17024 139.05130 1.000 108.59853 321 PRO C N 1
ATOM 8438 C CA . PRO C 1 321 ? 134.51756 126.13288 140.07916 1.000 95.73076 321 PRO C CA 1
ATOM 8439 C C . PRO C 1 321 ? 134.02895 124.78610 139.56933 1.000 97.17547 321 PRO C C 1
ATOM 8440 O O . PRO C 1 321 ? 133.12807 124.70232 138.73141 1.000 101.10699 321 PRO C O 1
ATOM 8444 N N . LEU C 1 322 ? 134.64360 123.72390 140.08354 1.000 91.20907 322 LEU C N 1
ATOM 8445 C CA . LEU C 1 322 ? 134.28010 122.37847 139.66361 1.000 91.67864 322 LEU C CA 1
ATOM 8446 C C . LEU C 1 322 ? 132.84050 122.06488 140.05069 1.000 98.21898 322 LEU C C 1
ATOM 8447 O O . LEU C 1 322 ? 132.39372 122.37559 141.15835 1.000 104.01505 322 LEU C O 1
ATOM 8452 N N . ASP C 1 323 ? 132.11100 121.44938 139.12392 1.000 116.03282 323 ASP C N 1
ATOM 8453 C CA . ASP C 1 323 ? 130.76973 120.96502 139.39749 1.000 118.04971 323 ASP C CA 1
ATOM 8454 C C . ASP C 1 323 ? 130.84968 119.56544 140.00198 1.000 116.80295 323 ASP C C 1
ATOM 8455 O O . ASP C 1 323 ? 131.92971 118.99621 140.16933 1.000 119.85498 323 ASP C O 1
ATOM 8460 N N . ASP C 1 324 ? 129.68796 118.99899 140.33276 1.000 120.89490 324 ASP C N 1
ATOM 8461 C CA . ASP C 1 324 ? 129.65903 117.71273 141.02266 1.000 125.31231 324 ASP C CA 1
ATOM 8462 C C . ASP C 1 324 ? 130.27873 116.61029 140.17178 1.000 125.49878 324 ASP C C 1
ATOM 8463 O O . ASP C 1 324 ? 131.08759 115.81224 140.66149 1.000 127.75157 324 ASP C O 1
ATOM 8468 N N . GLU C 1 325 ? 129.91299 116.55240 138.88954 1.000 119.26897 325 GLU C N 1
ATOM 8469 C CA . GLU C 1 325 ? 130.43480 115.50372 138.01878 1.000 121.43867 325 GLU C CA 1
ATOM 8470 C C . GLU C 1 325 ? 131.94502 115.62220 137.85989 1.000 123.00546 325 GLU C C 1
ATOM 8471 O O . GLU C 1 325 ? 132.67410 114.63331 137.99461 1.000 121.89173 325 GLU C O 1
ATOM 8477 N N . THR C 1 326 ? 132.43515 116.83220 137.58154 1.000 115.97226 326 THR C N 1
ATOM 8478 C CA . THR C 1 326 ? 133.87235 117.02221 137.41490 1.000 116.73027 326 THR C CA 1
ATOM 8479 C C . THR C 1 326 ? 134.61382 116.78825 138.72463 1.000 116.81679 326 THR C C 1
ATOM 8480 O O . THR C 1 326 ? 135.72339 116.24497 138.72624 1.000 117.03444 326 THR C O 1
ATOM 8484 N N . PHE C 1 327 ? 134.01761 117.19450 139.84730 1.000 108.18782 327 PHE C N 1
ATOM 8485 C CA . PHE C 1 327 ? 134.62624 116.94306 141.14973 1.000 103.21001 327 PHE C CA 1
ATOM 8486 C C . PHE C 1 327 ? 134.78971 115.44813 141.39217 1.000 104.16977 327 PHE C C 1
ATOM 8487 O O . PHE C 1 327 ? 135.85745 114.98563 141.81436 1.000 104.91256 327 PHE C O 1
ATOM 8495 N N . LEU C 1 328 ? 133.74081 114.67257 141.10656 1.000 111.63527 328 LEU C N 1
ATOM 8496 C CA . LEU C 1 328 ? 133.82283 113.22518 141.27092 1.000 113.32422 328 LEU C CA 1
ATOM 8497 C C . LEU C 1 328 ? 134.85063 112.61441 140.32648 1.000 113.50927 328 LEU C C 1
ATOM 8498 O O . LEU C 1 328 ? 135.60122 111.71367 140.71661 1.000 112.00520 328 LEU C O 1
ATOM 8503 N N . LYS C 1 329 ? 134.89908 113.08704 139.07836 1.000 114.24190 329 LYS C N 1
ATOM 8504 C CA . LYS C 1 329 ? 135.86381 112.54450 138.12515 1.000 111.27136 329 LYS C CA 1
ATOM 8505 C C . LYS C 1 329 ? 137.29526 112.82388 138.56661 1.000 112.61539 329 LYS C C 1
ATOM 8506 O O . LYS C 1 329 ? 138.16129 111.94569 138.48165 1.000 115.06525 329 LYS C O 1
ATOM 8512 N N . VAL C 1 330 ? 137.56109 114.03774 139.05276 1.000 103.84044 330 VAL C N 1
ATOM 8513 C CA . VAL C 1 330 ? 138.90746 114.38378 139.49913 1.000 102.78994 330 VAL C CA 1
ATOM 8514 C C . VAL C 1 330 ? 139.28258 113.59157 140.74686 1.000 105.78455 330 VAL C C 1
ATOM 8515 O O . VAL C 1 330 ? 140.42256 113.12555 140.88360 1.000 107.57080 330 VAL C O 1
ATOM 8519 N N . LEU C 1 331 ? 138.33764 113.42628 141.67805 1.000 106.44295 331 LEU C N 1
ATOM 8520 C CA . LEU C 1 331 ? 138.60889 112.60852 142.85609 1.000 104.82160 331 LEU C CA 1
ATOM 8521 C C . LEU C 1 331 ? 138.91308 111.16833 142.46793 1.000 108.17173 331 LEU C C 1
ATOM 8522 O O . LEU C 1 331 ? 139.83269 110.55143 143.01619 1.000 109.97305 331 LEU C O 1
ATOM 8527 N N . GLU C 1 332 ? 138.15028 110.61561 141.52286 1.000 120.09984 332 GLU C N 1
ATOM 8528 C CA . GLU C 1 332 ? 138.40483 109.25504 141.06300 1.000 119.27383 332 GLU C CA 1
ATOM 8529 C C . GLU C 1 332 ? 139.76926 109.14740 140.39445 1.000 119.85293 332 GLU C C 1
ATOM 8530 O O . GLU C 1 332 ? 140.47569 108.14694 140.56227 1.000 119.45046 332 GLU C O 1
ATOM 8536 N N . THR C 1 333 ? 140.15290 110.16859 139.62589 1.000 113.19789 333 THR C N 1
ATOM 8537 C CA . THR C 1 333 ? 141.45438 110.15750 138.96680 1.000 112.51374 333 THR C CA 1
ATOM 8538 C C . THR C 1 333 ? 142.59413 110.19814 139.97790 1.000 112.60812 333 THR C C 1
ATOM 8539 O O . THR C 1 333 ? 143.59082 109.48260 139.82582 1.000 111.69440 333 THR C O 1
ATOM 8543 N N . ASN C 1 334 ? 142.46630 111.02395 141.01847 1.000 111.14876 334 ASN C N 1
ATOM 8544 C CA . ASN C 1 334 ? 143.58245 111.21961 141.94054 1.000 111.93462 334 ASN C CA 1
ATOM 8545 C C . ASN C 1 334 ? 143.65883 110.11791 142.99320 1.000 113.95978 334 ASN C C 1
ATOM 8546 O O . ASN C 1 334 ? 144.71636 109.50770 143.18400 1.000 115.95545 334 ASN C O 1
ATOM 8551 N N . LEU C 1 335 ? 142.55169 109.85248 143.69101 1.000 114.79959 335 LEU C N 1
ATOM 8552 C CA . LEU C 1 335 ? 142.58484 108.90314 144.79927 1.000 112.38395 335 LEU C CA 1
ATOM 8553 C C . LEU C 1 335 ? 142.77917 107.46975 144.32371 1.000 114.93385 335 LEU C C 1
ATOM 8554 O O . LEU C 1 335 ? 143.31719 106.64161 145.06715 1.000 114.02846 335 LEU C O 1
ATOM 8559 N N . GLY C 1 336 ? 142.35652 107.15589 143.10271 1.000 127.44384 336 GLY C N 1
ATOM 8560 C CA . GLY C 1 336 ? 142.43791 105.79836 142.60818 1.000 126.38980 336 GLY C CA 1
ATOM 8561 C C . GLY C 1 336 ? 141.27280 104.91466 142.98347 1.000 124.70896 336 GLY C C 1
ATOM 8562 O O . GLY C 1 336 ? 141.31217 103.71195 142.70190 1.000 126.77861 336 GLY C O 1
ATOM 8563 N N . ILE C 1 337 ? 140.23852 105.46955 143.61192 1.000 120.89599 337 ILE C N 1
ATOM 8564 C CA . ILE C 1 337 ? 139.04604 104.71368 143.97269 1.000 121.45343 337 ILE C CA 1
ATOM 8565 C C . ILE C 1 337 ? 137.84876 105.34839 143.28235 1.000 122.89118 337 ILE C C 1
ATOM 8566 O O . ILE C 1 337 ? 137.98434 106.36675 142.59643 1.000 125.06085 337 ILE C O 1
ATOM 8571 N N . THR C 1 338 ? 136.66903 104.75726 143.45979 1.000 127.40586 338 THR C N 1
ATOM 8572 C CA . THR C 1 338 ? 135.44552 105.30558 142.88437 1.000 130.14418 338 THR C CA 1
ATOM 8573 C C . THR C 1 338 ? 134.55154 105.81925 144.00442 1.000 130.02070 338 THR C C 1
ATOM 8574 O O . THR C 1 338 ? 133.82558 105.03202 144.63147 1.000 128.30762 338 THR C O 1
ATOM 8578 N N . PRO C 1 339 ? 134.56924 107.12069 144.29801 1.000 131.19337 339 PRO C N 1
ATOM 8579 C CA . PRO C 1 339 ? 133.72304 107.63730 145.36983 1.000 131.46155 339 PRO C CA 1
ATOM 8580 C C . PRO C 1 339 ? 132.25732 107.55795 144.98627 1.000 131.15618 339 PRO C C 1
ATOM 8581 O O . PRO C 1 339 ? 131.91183 107.57069 143.79231 1.000 127.43931 339 PRO C O 1
ATOM 8585 N N . PRO C 1 340 ? 131.36010 107.47214 145.95935 1.000 134.38651 340 PRO C N 1
ATOM 8586 C CA . PRO C 1 340 ? 129.92591 107.50191 145.66613 1.000 134.15451 340 PRO C CA 1
ATOM 8587 C C . PRO C 1 340 ? 129.45169 108.94109 145.48783 1.000 134.27632 340 PRO C C 1
ATOM 8588 O O . PRO C 1 340 ? 130.22691 109.89008 145.55176 1.000 136.50762 340 PRO C O 1
ATOM 8592 N N . THR C 1 341 ? 128.14905 109.08832 145.24331 1.000 137.09642 341 THR C N 1
ATOM 8593 C CA . THR C 1 341 ? 127.59730 110.41262 144.97549 1.000 138.59335 341 THR C CA 1
ATOM 8594 C C . THR C 1 341 ? 127.41807 111.22992 146.25016 1.000 137.38953 341 THR C C 1
ATOM 8595 O O . THR C 1 341 ? 127.62141 112.44975 146.23960 1.000 138.14331 341 THR C O 1
ATOM 8599 N N . GLU C 1 342 ? 127.04925 110.57797 147.35609 1.000 136.37805 342 GLU C N 1
ATOM 8600 C CA . GLU C 1 342 ? 126.66788 111.31441 148.55797 1.000 138.84607 342 GLU C CA 1
ATOM 8601 C C . GLU C 1 342 ? 127.80880 112.16796 149.09708 1.000 140.66763 342 GLU C C 1
ATOM 8602 O O . GLU C 1 342 ? 127.56565 113.25409 149.63777 1.000 138.96835 342 GLU C O 1
ATOM 8608 N N . ILE C 1 343 ? 129.05525 111.71730 148.94186 1.000 130.51656 343 ILE C N 1
ATOM 8609 C CA . ILE C 1 343 ? 130.19046 112.47576 149.44518 1.000 130.87228 343 ILE C CA 1
ATOM 8610 C C . ILE C 1 343 ? 130.34728 113.82013 148.75082 1.000 127.85205 343 ILE C C 1
ATOM 8611 O O . ILE C 1 343 ? 131.19911 114.61848 149.14934 1.000 127.88162 343 ILE C O 1
ATOM 8616 N N . VAL C 1 344 ? 129.55383 114.08750 147.71265 1.000 125.99834 344 VAL C N 1
ATOM 8617 C CA . VAL C 1 344 ? 129.54555 115.41901 147.11644 1.000 126.74610 344 VAL C CA 1
ATOM 8618 C C . VAL C 1 344 ? 129.00429 116.44028 148.10890 1.000 125.56683 344 VAL C C 1
ATOM 8619 O O . VAL C 1 344 ? 129.48867 117.57639 148.18183 1.000 126.92276 344 VAL C O 1
ATOM 8623 N N . ARG C 1 345 ? 128.00934 116.04902 148.90205 1.000 130.14447 345 ARG C N 1
ATOM 8624 C CA . ARG C 1 345 ? 127.29264 116.98338 149.75979 1.000 130.71792 345 ARG C CA 1
ATOM 8625 C C . ARG C 1 345 ? 127.89255 117.11528 151.15458 1.000 130.77031 345 ARG C C 1
ATOM 8626 O O . ARG C 1 345 ? 127.33010 117.83721 151.98389 1.000 130.87887 345 ARG C O 1
ATOM 8634 N N . ILE C 1 346 ? 129.00816 116.44537 151.43928 1.000 118.87755 346 ILE C N 1
ATOM 8635 C CA . ILE C 1 346 ? 129.62374 116.53713 152.75768 1.000 119.84996 346 ILE C CA 1
ATOM 8636 C C . ILE C 1 346 ? 130.81796 117.48699 152.78908 1.000 118.63309 346 ILE C C 1
ATOM 8637 O O . ILE C 1 346 ? 131.13045 118.03210 153.85911 1.000 115.96181 346 ILE C O 1
ATOM 8642 N N . PHE C 1 347 ? 131.48825 117.70328 151.66226 1.000 105.71458 347 PHE C N 1
ATOM 8643 C CA . PHE C 1 347 ? 132.59957 118.63817 151.63628 1.000 102.20616 347 PHE C CA 1
ATOM 8644 C C . PHE C 1 347 ? 132.09233 120.07576 151.53726 1.000 111.04454 347 PHE C C 1
ATOM 8645 O O . PHE C 1 347 ? 131.03029 120.32904 150.96338 1.000 112.31491 347 PHE C O 1
ATOM 8653 N N . PRO C 1 348 ? 132.83083 121.03455 152.10028 1.000 116.76726 348 PRO C N 1
ATOM 8654 C CA . PRO C 1 348 ? 132.41422 122.42926 151.99134 1.000 114.12654 348 PRO C CA 1
ATOM 8655 C C . PRO C 1 348 ? 132.56255 122.92509 150.56370 1.000 115.65115 348 PRO C C 1
ATOM 8656 O O . PRO C 1 348 ? 133.37257 122.39052 149.78827 1.000 115.77991 348 PRO C O 1
ATOM 8660 N N . PRO C 1 349 ? 131.79323 123.94224 150.16949 1.000 115.92187 349 PRO C N 1
ATOM 8661 C CA . PRO C 1 349 ? 131.90035 124.45379 148.79179 1.000 115.67677 349 PRO C CA 1
ATOM 8662 C C . PRO C 1 349 ? 133.27585 124.99559 148.44062 1.000 112.20686 349 PRO C C 1
ATOM 8663 O O . PRO C 1 349 ? 133.63413 125.01103 147.25678 1.000 109.53233 349 PRO C O 1
ATOM 8667 N N . ASP C 1 350 ? 134.05321 125.44789 149.42624 1.000 109.62453 350 ASP C N 1
ATOM 8668 C CA . ASP C 1 350 ? 135.35962 126.02963 149.13873 1.000 110.22115 350 ASP C CA 1
ATOM 8669 C C . ASP C 1 350 ? 136.34420 124.99036 148.61766 1.000 109.85160 350 ASP C C 1
ATOM 8670 O O . ASP C 1 350 ? 137.25929 125.33244 147.86144 1.000 108.81473 350 ASP C O 1
ATOM 8675 N N . TYR C 1 351 ? 136.17706 123.72753 148.99894 1.000 95.42783 351 TYR C N 1
ATOM 8676 C CA . TYR C 1 351 ? 137.15394 122.69191 148.69090 1.000 97.42516 351 TYR C CA 1
ATOM 8677 C C . TYR C 1 351 ? 136.93413 122.03371 147.33559 1.000 101.16012 351 TYR C C 1
ATOM 8678 O O . TYR C 1 351 ? 137.66096 121.09413 146.99794 1.000 107.67853 351 TYR C O 1
ATOM 8687 N N . LYS C 1 352 ? 135.96556 122.49519 146.55177 1.000 98.75699 352 LYS C N 1
ATOM 8688 C CA . LYS C 1 352 ? 135.68132 121.88921 145.25139 1.000 100.00403 352 LYS C CA 1
ATOM 8689 C C . LYS C 1 352 ? 136.51853 122.51617 144.14011 1.000 102.50752 352 LYS C C 1
ATOM 8690 O O . LYS C 1 352 ? 136.00130 122.97972 143.12725 1.000 105.53892 352 LYS C O 1
ATOM 8696 N N . THR C 1 353 ? 137.83530 122.53035 144.33385 1.000 88.36726 353 THR C N 1
ATOM 8697 C CA . THR C 1 353 ? 138.78007 123.01382 143.33377 1.000 73.61697 353 THR C CA 1
ATOM 8698 C C . THR C 1 353 ? 139.92792 122.01342 143.25315 1.000 84.55396 353 THR C C 1
ATOM 8699 O O . THR C 1 353 ? 139.88063 120.93893 143.85661 1.000 100.95306 353 THR C O 1
ATOM 8703 N N . PHE C 1 354 ? 140.97516 122.36905 142.50624 1.000 78.92356 354 PHE C N 1
ATOM 8704 C CA . PHE C 1 354 ? 142.10585 121.45901 142.34162 1.000 81.91260 354 PHE C CA 1
ATOM 8705 C C . PHE C 1 354 ? 142.96485 121.39623 143.60014 1.000 93.12926 354 PHE C C 1
ATOM 8706 O O . PHE C 1 354 ? 143.39976 120.31133 144.00984 1.000 105.43719 354 PHE C O 1
ATOM 8714 N N . LEU C 1 355 ? 143.22778 122.54889 144.22091 1.000 79.73217 355 LEU C N 1
ATOM 8715 C CA . LEU C 1 355 ? 144.02846 122.57134 145.44142 1.000 82.56792 355 LEU C CA 1
ATOM 8716 C C . LEU C 1 355 ? 143.32450 121.83312 146.57257 1.000 89.70600 355 LEU C C 1
ATOM 8717 O O . LEU C 1 355 ? 143.96232 121.10774 147.34919 1.000 97.41889 355 LEU C O 1
ATOM 8722 N N . GLY C 1 356 ? 142.00812 122.01290 146.68512 1.000 78.61565 356 GLY C N 1
ATOM 8723 C CA . GLY C 1 356 ? 141.25031 121.24073 147.65154 1.000 73.99685 356 GLY C CA 1
ATOM 8724 C C . GLY C 1 356 ? 141.34055 119.75044 147.39342 1.000 77.35918 356 GLY C C 1
ATOM 8725 O O . GLY C 1 356 ? 141.42681 118.95451 148.33030 1.000 92.69606 356 GLY C O 1
ATOM 8726 N N . VAL C 1 357 ? 141.33591 119.35382 146.11802 1.000 65.21049 357 VAL C N 1
ATOM 8727 C CA . VAL C 1 357 ? 141.46881 117.94025 145.77671 1.000 68.25843 357 VAL C CA 1
ATOM 8728 C C . VAL C 1 357 ? 142.83375 117.41092 146.20004 1.000 78.29611 357 VAL C C 1
ATOM 8729 O O . VAL C 1 357 ? 142.94694 116.29424 146.71825 1.000 91.17493 357 VAL C O 1
ATOM 8733 N N . GLU C 1 358 ? 143.89051 118.19950 145.99111 1.000 80.95152 358 GLU C N 1
ATOM 8734 C CA . GLU C 1 358 ? 145.21949 117.77240 146.42390 1.000 81.67070 358 GLU C CA 1
ATOM 8735 C C . GLU C 1 358 ? 145.29396 117.62783 147.94129 1.000 91.07538 358 GLU C C 1
ATOM 8736 O O . GLU C 1 358 ? 145.87972 116.66457 148.45596 1.000 97.06960 358 GLU C O 1
ATOM 8742 N N . LEU C 1 359 ? 144.71556 118.58152 148.67555 1.000 84.96025 359 LEU C N 1
ATOM 8743 C CA . LEU C 1 359 ? 144.70759 118.48078 150.13313 1.000 80.33262 359 LEU C CA 1
ATOM 8744 C C . LEU C 1 359 ? 143.92956 117.25453 150.59676 1.000 79.94983 359 LEU C C 1
ATOM 8745 O O . LEU C 1 359 ? 144.35848 116.54629 151.51951 1.000 85.37454 359 LEU C O 1
ATOM 8750 N N . ILE C 1 360 ? 142.77998 116.99264 149.96986 1.000 69.82007 360 ILE C N 1
ATOM 8751 C CA . ILE C 1 360 ? 141.99585 115.80768 150.30060 1.000 62.05131 360 ILE C CA 1
ATOM 8752 C C . ILE C 1 360 ? 142.79967 114.54623 150.02740 1.000 60.50180 360 ILE C C 1
ATOM 8753 O O . ILE C 1 360 ? 142.77076 113.59439 150.81346 1.000 72.83278 360 ILE C O 1
ATOM 8758 N N . LYS C 1 361 ? 143.53145 114.51869 148.91251 1.000 73.39374 361 LYS C N 1
ATOM 8759 C CA . LYS C 1 361 ? 144.34662 113.35238 148.59201 1.000 75.93456 361 LYS C CA 1
ATOM 8760 C C . LYS C 1 361 ? 145.42228 113.12102 149.64325 1.000 80.73377 361 LYS C C 1
ATOM 8761 O O . LYS C 1 361 ? 145.63382 111.98549 150.08506 1.000 95.18426 361 LYS C O 1
ATOM 8767 N N . ASN C 1 362 ? 146.11370 114.18516 150.05662 1.000 80.51760 362 ASN C N 1
ATOM 8768 C CA . ASN C 1 362 ? 147.16070 114.02823 151.06395 1.000 79.79403 362 ASN C CA 1
ATOM 8769 C C . ASN C 1 362 ? 146.58775 113.54755 152.39381 1.000 86.64419 362 ASN C C 1
ATOM 8770 O O . ASN C 1 362 ? 147.14311 112.63823 153.02772 1.000 87.42997 362 ASN C O 1
ATOM 8775 N N . LEU C 1 363 ? 145.46947 114.13751 152.82867 1.000 95.34323 363 LEU C N 1
ATOM 8776 C CA . LEU C 1 363 ? 144.85609 113.71539 154.08585 1.000 83.72467 363 LEU C CA 1
ATOM 8777 C C . LEU C 1 363 ? 144.38154 112.26883 154.01379 1.000 86.86317 363 LEU C C 1
ATOM 8778 O O . LEU C 1 363 ? 144.54938 111.50404 154.97150 1.000 85.50367 363 LEU C O 1
ATOM 8783 N N . PHE C 1 364 ? 143.77884 111.87898 152.88719 1.000 98.70289 364 PHE C N 1
ATOM 8784 C CA . PHE C 1 364 ? 143.31464 110.50772 152.71584 1.000 88.55004 364 PHE C CA 1
ATOM 8785 C C . PHE C 1 364 ? 144.47738 109.52603 152.74069 1.000 87.87697 364 PHE C C 1
ATOM 8786 O O . PHE C 1 364 ? 144.37847 108.45101 153.34221 1.000 103.94707 364 PHE C O 1
ATOM 8794 N N . GLU C 1 365 ? 145.58821 109.87631 152.09042 1.000 95.23797 365 GLU C N 1
ATOM 8795 C CA . GLU C 1 365 ? 146.75936 109.00797 152.11210 1.000 100.97864 365 GLU C CA 1
ATOM 8796 C C . GLU C 1 365 ? 147.30240 108.85257 153.52674 1.000 105.26229 365 GLU C C 1
ATOM 8797 O O . GLU C 1 365 ? 147.65224 107.74283 153.94559 1.000 106.07103 365 GLU C O 1
ATOM 8803 N N . LYS C 1 366 ? 147.37154 109.95239 154.28311 1.000 100.26419 366 LYS C N 1
ATOM 8804 C CA . LYS C 1 366 ? 147.83320 109.86184 155.66764 1.000 92.90707 366 LYS C CA 1
ATOM 8805 C C . LYS C 1 366 ? 146.91096 108.98297 156.50605 1.000 95.48177 366 LYS C C 1
ATOM 8806 O O . LYS C 1 366 ? 147.37936 108.13911 157.28171 1.000 93.11947 366 LYS C O 1
ATOM 8812 N N . LEU C 1 367 ? 145.59523 109.16693 156.36240 1.000 102.46502 367 LEU C N 1
ATOM 8813 C CA . LEU C 1 367 ? 144.64254 108.37037 157.13016 1.000 93.34109 367 LEU C CA 1
ATOM 8814 C C . LEU C 1 367 ? 144.75128 106.89197 156.78599 1.000 92.06463 367 LEU C C 1
ATOM 8815 O O . LEU C 1 367 ? 144.69251 106.03447 157.67375 1.000 94.11533 367 LEU C O 1
ATOM 8820 N N . LYS C 1 368 ? 144.89912 106.57194 155.49990 1.000 114.67352 368 LYS C N 1
ATOM 8821 C CA . LYS C 1 368 ? 145.03713 105.17598 155.10176 1.000 111.35545 368 LYS C CA 1
ATOM 8822 C C . LYS C 1 368 ? 146.34056 104.58285 155.61998 1.000 112.54893 368 LYS C C 1
ATOM 8823 O O . LYS C 1 368 ? 146.38511 103.41000 156.00674 1.000 116.12439 368 LYS C O 1
ATOM 8829 N N . LEU C 1 369 ? 147.41746 105.37280 155.62727 1.000 116.05371 369 LEU C N 1
ATOM 8830 C CA . LEU C 1 369 ? 148.68821 104.86835 156.13776 1.000 116.55309 369 LEU C CA 1
ATOM 8831 C C . LEU C 1 369 ? 148.61745 104.58507 157.63415 1.000 117.48466 369 LEU C C 1
ATOM 8832 O O . LEU C 1 369 ? 149.09792 103.54344 158.09394 1.000 115.42171 369 LEU C O 1
ATOM 8837 N N . THR C 1 370 ? 148.02923 105.49662 158.41406 1.000 136.83158 370 THR C N 1
ATOM 8838 C CA . THR C 1 370 ? 148.01574 105.30171 159.86237 1.000 134.37534 370 THR C CA 1
ATOM 8839 C C . THR C 1 370 ? 146.98411 104.26457 160.29376 1.000 130.39332 370 THR C C 1
ATOM 8840 O O . THR C 1 370 ? 147.26640 103.43416 161.16416 1.000 127.66452 370 THR C O 1
ATOM 8844 N N . GLU C 1 371 ? 145.79402 104.28893 159.70021 1.000 143.36701 371 GLU C N 1
ATOM 8845 C CA . GLU C 1 371 ? 144.70001 103.39240 160.07242 1.000 141.94827 371 GLU C CA 1
ATOM 8846 C C . GLU C 1 371 ? 144.62212 102.26874 159.04403 1.000 144.75911 371 GLU C C 1
ATOM 8847 O O . GLU C 1 371 ? 144.06496 102.44520 157.95698 1.000 148.00008 371 GLU C O 1
ATOM 8853 N N . LYS C 1 372 ? 145.18084 101.11409 159.39370 1.000 158.55284 372 LYS C N 1
ATOM 8854 C CA . LYS C 1 372 ? 145.19183 99.95949 158.50786 1.000 159.58505 372 LYS C CA 1
ATOM 8855 C C . LYS C 1 372 ? 144.07518 98.99025 158.87553 1.000 159.72982 372 LYS C C 1
ATOM 8856 O O . LYS C 1 372 ? 143.85384 98.69603 160.05381 1.000 158.18416 372 LYS C O 1
ATOM 8862 N N . GLY C 1 373 ? 143.37050 98.49440 157.85517 1.000 168.11000 373 GLY C N 1
ATOM 8863 C CA . GLY C 1 373 ? 142.36021 97.46146 158.01427 1.000 168.81416 373 GLY C CA 1
ATOM 8864 C C . GLY C 1 373 ? 140.96896 97.88349 157.58074 1.000 169.09867 373 GLY C C 1
ATOM 8865 O O . GLY C 1 373 ? 140.16198 97.03116 157.19577 1.000 169.16269 373 GLY C O 1
ATOM 8866 N N . LYS C 1 374 ? 140.67348 99.17720 157.63376 1.000 157.65501 374 LYS C N 1
ATOM 8867 C CA . LYS C 1 374 ? 139.33922 99.66259 157.31907 1.000 156.27493 374 LYS C CA 1
ATOM 8868 C C . LYS C 1 374 ? 139.23104 100.06217 155.84928 1.000 155.11650 374 LYS C C 1
ATOM 8869 O O . LYS C 1 374 ? 140.22758 100.33226 155.17463 1.000 153.83862 374 LYS C O 1
ATOM 8875 N N . ASP C 1 375 ? 137.99241 100.09389 155.35954 1.000 146.53300 375 ASP C N 1
ATOM 8876 C CA . ASP C 1 375 ? 137.73307 100.35388 153.95257 1.000 146.38139 375 ASP C CA 1
ATOM 8877 C C . ASP C 1 375 ? 137.97918 101.82407 153.61780 1.000 145.50221 375 ASP C C 1
ATOM 8878 O O . ASP C 1 375 ? 138.04719 102.69233 154.49079 1.000 147.57844 375 ASP C O 1
ATOM 8883 N N . GLU C 1 376 ? 138.10296 102.09450 152.31718 1.000 133.96191 376 GLU C N 1
ATOM 8884 C CA . GLU C 1 376 ? 138.49952 103.41655 151.84638 1.000 134.63083 376 GLU C CA 1
ATOM 8885 C C . GLU C 1 376 ? 137.36521 104.43400 151.90558 1.000 138.96158 376 GLU C C 1
ATOM 8886 O O . GLU C 1 376 ? 137.62494 105.62476 152.10744 1.000 144.01243 376 GLU C O 1
ATOM 8892 N N . VAL C 1 377 ? 136.11656 104.00367 151.71543 1.000 123.96651 377 VAL C N 1
ATOM 8893 C CA . VAL C 1 377 ? 135.00031 104.94618 151.74341 1.000 122.07616 377 VAL C CA 1
ATOM 8894 C C . VAL C 1 377 ? 134.83105 105.53832 153.13787 1.000 125.96296 377 VAL C C 1
ATOM 8895 O O . VAL C 1 377 ? 134.58347 106.74272 153.29482 1.000 126.21017 377 VAL C O 1
ATOM 8899 N N . SER C 1 378 ? 134.95436 104.70497 154.17271 1.000 129.60598 378 SER C N 1
ATOM 8900 C CA . SER C 1 378 ? 134.89692 105.22117 155.53436 1.000 130.21534 378 SER C CA 1
ATOM 8901 C C . SER C 1 378 ? 136.06048 106.15952 155.81838 1.000 131.23328 378 SER C C 1
ATOM 8902 O O . SER C 1 378 ? 135.89980 107.14223 156.54928 1.000 131.26851 378 SER C O 1
ATOM 8905 N N . LEU C 1 379 ? 137.23527 105.87876 155.24999 1.000 115.34225 379 LEU C N 1
ATOM 8906 C CA . LEU C 1 379 ? 138.35958 106.79714 155.39210 1.000 112.61141 379 LEU C CA 1
ATOM 8907 C C . LEU C 1 379 ? 138.06356 108.13515 154.72817 1.000 115.84981 379 LEU C C 1
ATOM 8908 O O . LEU C 1 379 ? 138.42895 109.18977 155.25524 1.000 124.89047 379 LEU C O 1
ATOM 8913 N N . LEU C 1 380 ? 137.41213 108.11241 153.56362 1.000 109.87972 380 LEU C N 1
ATOM 8914 C CA . LEU C 1 380 ? 137.03231 109.35800 152.90365 1.000 112.42879 380 LEU C CA 1
ATOM 8915 C C . LEU C 1 380 ? 136.04377 110.14758 153.75225 1.000 113.14348 380 LEU C C 1
ATOM 8916 O O . LEU C 1 380 ? 136.15559 111.37352 153.87686 1.000 119.05035 380 LEU C O 1
ATOM 8921 N N . LYS C 1 381 ? 135.06667 109.45866 154.34350 1.000 106.34905 381 LYS C N 1
ATOM 8922 C CA . LYS C 1 381 ? 134.11364 110.13323 155.22151 1.000 107.94287 381 LYS C CA 1
ATOM 8923 C C . LYS C 1 381 ? 134.80767 110.72436 156.44401 1.000 112.04460 381 LYS C C 1
ATOM 8924 O O . LYS C 1 381 ? 134.49961 111.84725 156.86351 1.000 114.99510 381 LYS C O 1
ATOM 8930 N N . GLU C 1 382 ? 135.75137 109.98277 157.02694 1.000 113.33567 382 GLU C N 1
ATOM 8931 C CA . GLU C 1 382 ? 136.49716 110.49177 158.17292 1.000 108.21352 382 GLU C CA 1
ATOM 8932 C C . GLU C 1 382 ? 137.33759 111.70330 157.78999 1.000 109.24933 382 GLU C C 1
ATOM 8933 O O . GLU C 1 382 ? 137.43826 112.66480 158.55815 1.000 109.00499 382 GLU C O 1
ATOM 8939 N N . ALA C 1 383 ? 137.95597 111.67156 156.60783 1.000 99.94950 383 ALA C N 1
ATOM 8940 C CA . ALA C 1 383 ? 138.73065 112.81637 156.14182 1.000 94.57339 383 ALA C CA 1
ATOM 8941 C C . ALA C 1 383 ? 137.84202 114.03558 155.94409 1.000 94.00653 383 ALA C C 1
ATOM 8942 O O . ALA C 1 383 ? 138.22930 115.15812 156.28606 1.000 104.55094 383 ALA C O 1
ATOM 8944 N N . ALA C 1 384 ? 136.64809 113.83656 155.38420 1.000 95.51023 384 ALA C N 1
ATOM 8945 C CA . ALA C 1 384 ? 135.71406 114.94725 155.23502 1.000 95.81706 384 ALA C CA 1
ATOM 8946 C C . ALA C 1 384 ? 135.30725 115.50658 156.59107 1.000 94.43431 384 ALA C C 1
ATOM 8947 O O . ALA C 1 384 ? 135.18239 116.72497 156.75673 1.000 92.03799 384 ALA C O 1
ATOM 8949 N N . THR C 1 385 ? 135.08522 114.62835 157.57155 1.000 105.12996 385 THR C N 1
ATOM 8950 C CA . THR C 1 385 ? 134.75109 115.08913 158.91656 1.000 102.99881 385 THR C CA 1
ATOM 8951 C C . THR C 1 385 ? 135.90118 115.87747 159.53277 1.000 101.69729 385 THR C C 1
ATOM 8952 O O . THR C 1 385 ? 135.68065 116.88945 160.20731 1.000 105.91016 385 THR C O 1
ATOM 8956 N N . ILE C 1 386 ? 137.13546 115.41935 159.32343 1.000 86.70562 386 ILE C N 1
ATOM 8957 C CA . ILE C 1 386 ? 138.29728 116.12596 159.85437 1.000 80.26198 386 ILE C CA 1
ATOM 8958 C C . ILE C 1 386 ? 138.43353 117.49976 159.21016 1.000 86.31478 386 ILE C C 1
ATOM 8959 O O . ILE C 1 386 ? 138.72065 118.49215 159.89096 1.000 85.34500 386 ILE C O 1
ATOM 8964 N N . ILE C 1 387 ? 138.22774 117.58122 157.89199 1.000 104.30441 387 ILE C N 1
ATOM 8965 C CA . ILE C 1 387 ? 138.41663 118.84408 157.17990 1.000 96.92609 387 ILE C CA 1
ATOM 8966 C C . ILE C 1 387 ? 137.44091 119.90072 157.68206 1.000 96.60765 387 ILE C C 1
ATOM 8967 O O . ILE C 1 387 ? 137.82365 121.04999 157.93394 1.000 96.39386 387 ILE C O 1
ATOM 8972 N N . THR C 1 388 ? 136.17256 119.53028 157.85476 1.000 109.75239 388 THR C N 1
ATOM 8973 C CA . THR C 1 388 ? 135.17819 120.49176 158.31758 1.000 111.84366 388 THR C CA 1
ATOM 8974 C C . THR C 1 388 ? 135.34524 120.86130 159.78586 1.000 111.02322 388 THR C C 1
ATOM 8975 O O . THR C 1 388 ? 134.50098 121.58914 160.31871 1.000 110.53865 388 THR C O 1
ATOM 8979 N N . GLY C 1 389 ? 136.39407 120.38111 160.44945 1.000 123.83900 389 GLY C N 1
ATOM 8980 C CA . GLY C 1 389 ? 136.63301 120.73566 161.83236 1.000 124.11305 389 GLY C CA 1
ATOM 8981 C C . GLY C 1 389 ? 135.82362 119.95799 162.84012 1.000 125.15693 389 GLY C C 1
ATOM 8982 O O . GLY C 1 389 ? 135.74028 120.37035 164.00116 1.000 129.54471 389 GLY C O 1
ATOM 8983 N N . GLY C 1 390 ? 135.22244 118.84284 162.43643 1.000 140.41563 390 GLY C N 1
ATOM 8984 C CA . GLY C 1 390 ? 134.36835 118.09698 163.33814 1.000 141.56906 390 GLY C CA 1
ATOM 8985 C C . GLY C 1 390 ? 133.10551 118.82869 163.72514 1.000 143.97933 390 GLY C C 1
ATOM 8986 O O . GLY C 1 390 ? 132.59579 118.62514 164.83158 1.000 143.57765 390 GLY C O 1
ATOM 8987 N N . THR C 1 391 ? 132.58895 119.67757 162.83872 1.000 154.06336 391 THR C N 1
ATOM 8988 C CA . THR C 1 391 ? 131.40047 120.49113 163.09475 1.000 155.22743 391 THR C CA 1
ATOM 8989 C C . THR C 1 391 ? 131.56035 121.33596 164.35554 1.000 155.06782 391 THR C C 1
ATOM 8990 O O . THR C 1 391 ? 132.38667 122.24784 164.40117 1.000 153.15166 391 THR C O 1
ATOM 8994 N N . PHE D 1 17 ? 193.32127 206.01489 134.92122 1.000 252.68701 17 PHE D N 1
ATOM 8995 C CA . PHE D 1 17 ? 192.97444 205.89563 136.33244 1.000 254.10745 17 PHE D CA 1
ATOM 8996 C C . PHE D 1 17 ? 193.05529 207.24810 137.03269 1.000 254.06391 17 PHE D C 1
ATOM 8997 O O . PHE D 1 17 ? 194.00996 207.99990 136.84072 1.000 253.53448 17 PHE D O 1
ATOM 9005 N N . VAL D 1 18 ? 192.03763 207.56413 137.83104 1.000 249.44533 18 VAL D N 1
ATOM 9006 C CA . VAL D 1 18 ? 191.99725 208.79731 138.60829 1.000 249.01267 18 VAL D CA 1
ATOM 9007 C C . VAL D 1 18 ? 191.58765 208.45563 140.03398 1.000 248.64532 18 VAL D C 1
ATOM 9008 O O . VAL D 1 18 ? 190.66569 207.66180 140.25181 1.000 248.74264 18 VAL D O 1
ATOM 9012 N N . VAL D 1 19 ? 192.27112 209.05546 141.00576 1.000 244.62139 19 VAL D N 1
ATOM 9013 C CA . VAL D 1 19 ? 192.02894 208.79500 142.41981 1.000 244.84843 19 VAL D CA 1
ATOM 9014 C C . VAL D 1 19 ? 191.64788 210.10085 143.10230 1.000 245.14885 19 VAL D C 1
ATOM 9015 O O . VAL D 1 19 ? 192.35809 211.10493 142.97490 1.000 244.47887 19 VAL D O 1
ATOM 9019 N N . MET D 1 20 ? 190.52932 210.08307 143.82113 1.000 242.64068 20 MET D N 1
ATOM 9020 C CA . MET D 1 20 ? 190.11255 211.20828 144.64717 1.000 241.08369 20 MET D CA 1
ATOM 9021 C C . MET D 1 20 ? 190.07662 210.79083 146.11496 1.000 240.63935 20 MET D C 1
ATOM 9022 O O . MET D 1 20 ? 189.61744 209.69490 146.45066 1.000 241.80072 20 MET D O 1
ATOM 9027 N N . PHE D 1 31 ? 187.96264 208.69807 152.86860 1.000 225.00612 31 PHE D N 1
ATOM 9028 C CA . PHE D 1 31 ? 187.19780 208.39624 151.66453 1.000 227.04348 31 PHE D CA 1
ATOM 9029 C C . PHE D 1 31 ? 188.10334 208.31528 150.44076 1.000 227.00627 31 PHE D C 1
ATOM 9030 O O . PHE D 1 31 ? 188.85851 209.24358 150.15507 1.000 226.69811 31 PHE D O 1
ATOM 9038 N N . ILE D 1 32 ? 188.02512 207.19838 149.72055 1.000 233.99924 32 ILE D N 1
ATOM 9039 C CA . ILE D 1 32 ? 188.82640 206.97261 148.52437 1.000 233.34439 32 ILE D CA 1
ATOM 9040 C C . ILE D 1 32 ? 187.90170 206.56193 147.38695 1.000 233.36578 32 ILE D C 1
ATOM 9041 O O . ILE D 1 32 ? 187.09798 205.63123 147.53490 1.000 234.95040 32 ILE D O 1
ATOM 9046 N N . LYS D 1 33 ? 188.02131 207.25462 146.25377 1.000 240.52889 33 LYS D N 1
ATOM 9047 C CA . LYS D 1 33 ? 187.25726 206.95915 145.04926 1.000 240.82646 33 LYS D CA 1
ATOM 9048 C C . LYS D 1 33 ? 188.23113 206.75357 143.89924 1.000 241.46010 33 LYS D C 1
ATOM 9049 O O . LYS D 1 33 ? 189.13030 207.57318 143.69297 1.000 242.70035 33 LYS D O 1
ATOM 9055 N N . VAL D 1 34 ? 188.06064 205.66272 143.15769 1.000 245.51035 34 VAL D N 1
ATOM 9056 C CA . VAL D 1 34 ? 188.96226 205.30083 142.07007 1.000 245.46789 34 VAL D CA 1
ATOM 9057 C C . VAL D 1 34 ? 188.14705 205.08325 140.80338 1.000 245.33885 34 VAL D C 1
ATOM 9058 O O . VAL D 1 34 ? 187.19230 204.29641 140.80120 1.000 245.80723 34 VAL D O 1
ATOM 9062 N N . TYR D 1 35 ? 188.52902 205.77878 139.73391 1.000 246.15039 35 TYR D N 1
ATOM 9063 C CA . TYR D 1 35 ? 187.97776 205.58278 138.39994 1.000 245.76636 35 TYR D CA 1
ATOM 9064 C C . TYR D 1 35 ? 189.02598 204.89846 137.53482 1.000 245.69131 35 TYR D C 1
ATOM 9065 O O . TYR D 1 35 ? 190.18001 205.34027 137.49016 1.000 246.79261 35 TYR D O 1
ATOM 9074 N N . ALA D 1 36 ? 188.62793 203.82962 136.84741 1.000 245.14242 36 ALA D N 1
ATOM 9075 C CA . ALA D 1 36 ? 189.55421 203.10805 135.98750 1.000 245.68170 36 ALA D CA 1
ATOM 9076 C C . ALA D 1 36 ? 188.78086 202.39557 134.88881 1.000 245.48262 36 ALA D C 1
ATOM 9077 O O . ALA D 1 36 ? 187.56332 202.21733 134.97110 1.000 245.85967 36 ALA D O 1
ATOM 9079 N N . LEU D 1 37 ? 189.51384 201.99065 133.84853 1.000 244.98682 37 LEU D N 1
ATOM 9080 C CA . LEU D 1 37 ? 188.89150 201.29831 132.72566 1.000 245.07346 37 LEU D CA 1
ATOM 9081 C C . LEU D 1 37 ? 188.52803 199.86124 133.07566 1.000 245.65620 37 LEU D C 1
ATOM 9082 O O . LEU D 1 37 ? 187.51969 199.34295 132.58325 1.000 244.89918 37 LEU D O 1
ATOM 9087 N N . ASN D 1 38 ? 189.32542 199.20476 133.91600 1.000 256.34898 38 ASN D N 1
ATOM 9088 C CA . ASN D 1 38 ? 189.10179 197.80964 134.26376 1.000 256.66277 38 ASN D CA 1
ATOM 9089 C C . ASN D 1 38 ? 189.34061 197.61441 135.75445 1.000 257.07104 38 ASN D C 1
ATOM 9090 O O . ASN D 1 38 ? 189.90581 198.47339 136.43674 1.000 256.95885 38 ASN D O 1
ATOM 9095 N N . GLU D 1 39 ? 188.89073 196.46156 136.25640 1.000 261.06802 39 GLU D N 1
ATOM 9096 C CA . GLU D 1 39 ? 189.01857 196.16191 137.67947 1.000 261.13828 39 GLU D CA 1
ATOM 9097 C C . GLU D 1 39 ? 190.47825 196.03698 138.10095 1.000 261.70938 39 GLU D C 1
ATOM 9098 O O . GLU D 1 39 ? 190.86599 196.53448 139.16487 1.000 261.33723 39 GLU D O 1
ATOM 9104 N N . LYS D 1 40 ? 191.29785 195.36521 137.28774 1.000 261.99252 40 LYS D N 1
ATOM 9105 C CA . LYS D 1 40 ? 192.68762 195.12417 137.66604 1.000 261.38466 40 LYS D CA 1
ATOM 9106 C C . LYS D 1 40 ? 193.46008 196.42926 137.81047 1.000 261.49787 40 LYS D C 1
ATOM 9107 O O . LYS D 1 40 ? 194.21712 196.60936 138.77355 1.000 261.73735 40 LYS D O 1
ATOM 9113 N N . LEU D 1 41 ? 193.28243 197.35115 136.86100 1.000 262.98431 41 LEU D N 1
ATOM 9114 C CA . LEU D 1 41 ? 193.95460 198.64252 136.94909 1.000 263.03900 41 LEU D CA 1
ATOM 9115 C C . LEU D 1 41 ? 193.50468 199.41040 138.18388 1.000 262.92655 41 LEU D C 1
ATOM 9116 O O . LEU D 1 41 ? 194.32729 200.01485 138.88225 1.000 263.09747 41 LEU D O 1
ATOM 9121 N N . ALA D 1 42 ? 192.20097 199.39338 138.47050 1.000 262.30280 42 ALA D N 1
ATOM 9122 C CA . ALA D 1 42 ? 191.68889 200.08941 139.64566 1.000 262.01288 42 ALA D CA 1
ATOM 9123 C C . ALA D 1 42 ? 192.29176 199.52216 140.92344 1.000 262.98591 42 ALA D C 1
ATOM 9124 O O . ALA D 1 42 ? 192.70938 200.27247 141.81190 1.000 263.14085 42 ALA D O 1
ATOM 9126 N N . ILE D 1 43 ? 192.35503 198.19255 141.02737 1.000 267.22685 43 ILE D N 1
ATOM 9127 C CA . ILE D 1 43 ? 192.90418 197.56452 142.22670 1.000 267.30539 43 ILE D CA 1
ATOM 9128 C C . ILE D 1 43 ? 194.38427 197.89421 142.37626 1.000 267.14700 43 ILE D C 1
ATOM 9129 O O . ILE D 1 43 ? 194.85416 198.22321 143.47397 1.000 266.71494 43 ILE D O 1
ATOM 9134 N N . GLU D 1 44 ? 195.14364 197.81136 141.27938 1.000 266.18579 44 GLU D N 1
ATOM 9135 C CA . GLU D 1 44 ? 196.57161 198.10644 141.35262 1.000 265.36855 44 GLU D CA 1
ATOM 9136 C C . GLU D 1 44 ? 196.81933 199.55600 141.75103 1.000 265.25093 44 GLU D C 1
ATOM 9137 O O . GLU D 1 44 ? 197.68730 199.83888 142.58656 1.000 264.90736 44 GLU D O 1
ATOM 9143 N N . VAL D 1 45 ? 196.06056 200.48916 141.17274 1.000 267.57592 45 VAL D N 1
ATOM 9144 C CA . VAL D 1 45 ? 196.25342 201.89858 141.49538 1.000 267.71805 45 VAL D CA 1
ATOM 9145 C C . VAL D 1 45 ? 195.83118 202.18332 142.93158 1.000 268.06760 45 VAL D C 1
ATOM 9146 O O . VAL D 1 45 ? 196.46378 202.98441 143.62843 1.000 267.95032 45 VAL D O 1
ATOM 9150 N N . LEU D 1 46 ? 194.76264 201.53370 143.40150 1.000 267.18482 46 LEU D N 1
ATOM 9151 C CA . LEU D 1 46 ? 194.34969 201.70256 144.79047 1.000 266.45810 46 LEU D CA 1
ATOM 9152 C C . LEU D 1 46 ? 195.42298 201.20049 145.74744 1.000 266.91699 46 LEU D C 1
ATOM 9153 O O . LEU D 1 46 ? 195.72740 201.85675 146.75135 1.000 266.66824 46 LEU D O 1
ATOM 9158 N N . GLU D 1 47 ? 196.01376 200.04020 145.44811 1.000 269.30323 47 GLU D N 1
ATOM 9159 C CA . GLU D 1 47 ? 197.09374 199.52466 146.28401 1.000 268.89905 47 GLU D CA 1
ATOM 9160 C C . GLU D 1 47 ? 198.29653 200.45955 146.26943 1.000 268.72340 47 GLU D C 1
ATOM 9161 O O . GLU D 1 47 ? 198.90741 200.71554 147.31498 1.000 268.28566 47 GLU D O 1
ATOM 9167 N N . ALA D 1 48 ? 198.65143 200.97889 145.09103 1.000 264.14925 48 ALA D N 1
ATOM 9168 C CA . ALA D 1 48 ? 199.78315 201.89528 144.99668 1.000 263.18422 48 ALA D CA 1
ATOM 9169 C C . ALA D 1 48 ? 199.52903 203.17249 145.78729 1.000 263.35971 48 ALA D C 1
ATOM 9170 O O . ALA D 1 48 ? 200.42874 203.67979 146.46616 1.000 262.94388 48 ALA D O 1
ATOM 9172 N N . PHE D 1 49 ? 198.30934 203.70962 145.70809 1.000 264.43235 49 PHE D N 1
ATOM 9173 C CA . PHE D 1 49 ? 197.98024 204.92167 146.45088 1.000 264.16894 49 PHE D CA 1
ATOM 9174 C C . PHE D 1 49 ? 197.99355 204.67142 147.95365 1.000 264.92242 49 PHE D C 1
ATOM 9175 O O . PHE D 1 49 ? 198.46858 205.51480 148.72346 1.000 265.22934 49 PHE D O 1
ATOM 9183 N N . LEU D 1 50 ? 197.46760 203.52392 148.39180 1.000 263.87214 50 LEU D N 1
ATOM 9184 C CA . LEU D 1 50 ? 197.49555 203.19691 149.81402 1.000 263.40128 50 LEU D CA 1
ATOM 9185 C C . LEU D 1 50 ? 198.92544 203.04702 150.31756 1.000 263.66819 50 LEU D C 1
ATOM 9186 O O . LEU D 1 50 ? 199.25721 203.51010 151.41544 1.000 262.88706 50 LEU D O 1
ATOM 9191 N N . LYS D 1 51 ? 199.78593 202.39698 149.53045 1.000 263.03804 51 LYS D N 1
ATOM 9192 C CA . LYS D 1 51 ? 201.18289 202.24762 149.92520 1.000 262.28671 51 LYS D CA 1
ATOM 9193 C C . LYS D 1 51 ? 201.90124 203.59202 149.95021 1.000 262.54030 51 LYS D C 1
ATOM 9194 O O . LYS D 1 51 ? 202.72448 203.84622 150.83748 1.000 262.17083 51 LYS D O 1
ATOM 9200 N N . GLU D 1 52 ? 201.60372 204.46284 148.98250 1.000 262.70878 52 GLU D N 1
ATOM 9201 C CA . GLU D 1 52 ? 202.31579 205.73229 148.87161 1.000 262.09232 52 GLU D CA 1
ATOM 9202 C C . GLU D 1 52 ? 202.04154 206.63656 150.06790 1.000 262.28559 52 GLU D C 1
ATOM 9203 O O . GLU D 1 52 ? 202.95260 207.30460 150.57102 1.000 262.00064 52 GLU D O 1
ATOM 9209 N N . ASN D 1 53 ? 200.79653 206.67501 150.53585 1.000 260.56148 53 ASN D N 1
ATOM 9210 C CA . ASN D 1 53 ? 200.41611 207.53229 151.65052 1.000 259.72392 53 ASN D CA 1
ATOM 9211 C C . ASN D 1 53 ? 200.64302 206.88330 153.00927 1.000 259.93245 53 ASN D C 1
ATOM 9212 O O . ASN D 1 53 ? 200.42989 207.54265 154.03269 1.000 259.47409 53 ASN D O 1
ATOM 9217 N N . ASN D 1 54 ? 201.07070 205.62261 153.04058 1.000 257.88714 54 ASN D N 1
ATOM 9218 C CA . ASN D 1 54 ? 201.30217 204.88909 154.28503 1.000 257.29700 54 ASN D CA 1
ATOM 9219 C C . ASN D 1 54 ? 200.07108 204.89465 155.18826 1.000 256.95504 54 ASN D C 1
ATOM 9220 O O . ASN D 1 54 ? 200.18717 204.84386 156.41276 1.000 256.47310 54 ASN D O 1
ATOM 9225 N N . PRO D 1 57 ? 195.80169 199.62030 154.55635 1.000 217.96607 57 PRO D N 1
ATOM 9226 C CA . PRO D 1 57 ? 194.70240 198.97096 153.83437 1.000 219.11514 57 PRO D CA 1
ATOM 9227 C C . PRO D 1 57 ? 193.66928 198.35728 154.77392 1.000 218.55125 57 PRO D C 1
ATOM 9228 O O . PRO D 1 57 ? 192.48336 198.31772 154.44700 1.000 217.90140 57 PRO D O 1
ATOM 9232 N N . SER D 1 58 ? 194.12557 197.88300 155.93440 1.000 220.37208 58 SER D N 1
ATOM 9233 C CA . SER D 1 58 ? 193.23028 197.26958 156.90735 1.000 220.88805 58 SER D CA 1
ATOM 9234 C C . SER D 1 58 ? 192.31360 198.27685 157.58756 1.000 220.37831 58 SER D C 1
ATOM 9235 O O . SER D 1 58 ? 191.33897 197.86656 158.22670 1.000 219.65269 58 SER D O 1
ATOM 9238 N N . ASP D 1 59 ? 192.59757 199.57052 157.47197 1.000 220.33550 59 ASP D N 1
ATOM 9239 C CA . ASP D 1 59 ? 191.78683 200.60510 158.09749 1.000 220.35838 59 ASP D CA 1
ATOM 9240 C C . ASP D 1 59 ? 190.62411 201.05929 157.22514 1.000 220.23843 59 ASP D C 1
ATOM 9241 O O . ASP D 1 59 ? 189.87183 201.94826 157.63669 1.000 218.97549 59 ASP D O 1
ATOM 9246 N N . PHE D 1 60 ? 190.45665 200.47611 156.04040 1.000 224.89520 60 PHE D N 1
ATOM 9247 C CA . PHE D 1 60 ? 189.41231 200.87643 155.11066 1.000 225.29508 60 PHE D CA 1
ATOM 9248 C C . PHE D 1 60 ? 188.58113 199.66854 154.70366 1.000 225.79314 60 PHE D C 1
ATOM 9249 O O . PHE D 1 60 ? 189.06242 198.53221 154.70212 1.000 225.43828 60 PHE D O 1
ATOM 9257 N N . ILE D 1 61 ? 187.32215 199.92944 154.36092 1.000 221.62748 61 ILE D N 1
ATOM 9258 C CA . ILE D 1 61 ? 186.39185 198.90928 153.89336 1.000 219.89286 61 ILE D CA 1
ATOM 9259 C C . ILE D 1 61 ? 185.91372 199.30159 152.50371 1.000 219.85735 61 ILE D C 1
ATOM 9260 O O . ILE D 1 61 ? 185.45788 200.43186 152.29583 1.000 221.27504 61 ILE D O 1
ATOM 9265 N N . VAL D 1 62 ? 186.01619 198.37128 151.55778 1.000 219.50707 62 VAL D N 1
ATOM 9266 C CA . VAL D 1 62 ? 185.52146 198.60592 150.20452 1.000 220.80079 62 VAL D CA 1
ATOM 9267 C C . VAL D 1 62 ? 183.99936 198.51057 150.24022 1.000 220.08963 62 VAL D C 1
ATOM 9268 O O . VAL D 1 62 ? 183.44073 197.41793 150.36928 1.000 219.89087 62 VAL D O 1
ATOM 9272 N N . ILE D 1 63 ? 183.32306 199.65321 150.12718 1.000 207.84948 63 ILE D N 1
ATOM 9273 C CA . ILE D 1 63 ? 181.87014 199.68059 150.24026 1.000 205.93224 63 ILE D CA 1
ATOM 9274 C C . ILE D 1 63 ? 181.16370 199.59242 148.89079 1.000 205.89745 63 ILE D C 1
ATOM 9275 O O . ILE D 1 63 ? 179.96729 199.26527 148.85676 1.000 205.38740 63 ILE D O 1
ATOM 9280 N N . GLN D 1 64 ? 181.85495 199.86695 147.78570 1.000 207.79304 64 GLN D N 1
ATOM 9281 C CA . GLN D 1 64 ? 181.21088 199.74906 146.48424 1.000 207.33016 64 GLN D CA 1
ATOM 9282 C C . GLN D 1 64 ? 182.27061 199.51643 145.41845 1.000 207.74843 64 GLN D C 1
ATOM 9283 O O . GLN D 1 64 ? 183.39248 200.01332 145.52627 1.000 209.52837 64 GLN D O 1
ATOM 9289 N N . ARG D 1 65 ? 181.90059 198.76159 144.38595 1.000 223.21517 65 ARG D N 1
ATOM 9290 C CA . ARG D 1 65 ? 182.81385 198.49109 143.28506 1.000 224.84524 65 ARG D CA 1
ATOM 9291 C C . ARG D 1 65 ? 182.02662 197.95637 142.09853 1.000 224.66613 65 ARG D C 1
ATOM 9292 O O . ARG D 1 65 ? 181.03383 197.24586 142.27527 1.000 224.32216 65 ARG D O 1
ATOM 9300 N N . GLY D 1 66 ? 182.46924 198.31025 140.89899 1.000 235.91288 66 GLY D N 1
ATOM 9301 C CA . GLY D 1 66 ? 181.92091 197.73902 139.68958 1.000 235.72521 66 GLY D CA 1
ATOM 9302 C C . GLY D 1 66 ? 181.68091 198.79863 138.63814 1.000 236.87291 66 GLY D C 1
ATOM 9303 O O . GLY D 1 66 ? 182.15682 199.92690 138.73822 1.000 237.17892 66 GLY D O 1
ATOM 9304 N N . TYR D 1 67 ? 180.93275 198.41853 137.60711 1.000 234.76754 67 TYR D N 1
ATOM 9305 C CA . TYR D 1 67 ? 180.59411 199.33660 136.52589 1.000 233.35260 67 TYR D CA 1
ATOM 9306 C C . TYR D 1 67 ? 179.44278 200.25219 136.92797 1.000 232.57109 67 TYR D C 1
ATOM 9307 O O . TYR D 1 67 ? 178.27719 199.95067 136.66975 1.000 232.55828 67 TYR D O 1
ATOM 9316 N N . THR D 1 77 ? 185.08202 214.71056 135.75262 1.000 245.14566 77 THR D N 1
ATOM 9317 C CA . THR D 1 77 ? 185.71302 215.87646 136.35908 1.000 245.93786 77 THR D CA 1
ATOM 9318 C C . THR D 1 77 ? 185.05549 216.22548 137.68930 1.000 246.64863 77 THR D C 1
ATOM 9319 O O . THR D 1 77 ? 183.98809 215.70770 138.01872 1.000 247.50520 77 THR D O 1
ATOM 9323 N N . THR D 1 78 ? 185.70795 217.10355 138.45506 1.000 244.46361 78 THR D N 1
ATOM 9324 C CA . THR D 1 78 ? 185.14803 217.52918 139.73403 1.000 244.68887 78 THR D CA 1
ATOM 9325 C C . THR D 1 78 ? 183.83969 218.28578 139.54052 1.000 244.98632 78 THR D C 1
ATOM 9326 O O . THR D 1 78 ? 182.88502 218.09565 140.30338 1.000 244.04521 78 THR D O 1
ATOM 9330 N N . ARG D 1 79 ? 183.77830 219.15302 138.52708 1.000 249.30600 79 ARG D N 1
ATOM 9331 C CA . ARG D 1 79 ? 182.55572 219.90895 138.27319 1.000 248.62801 79 ARG D CA 1
ATOM 9332 C C . ARG D 1 79 ? 181.42078 218.99847 137.82108 1.000 249.24538 79 ARG D C 1
ATOM 9333 O O . ARG D 1 79 ? 180.25280 219.25232 138.13668 1.000 249.08441 79 ARG D O 1
ATOM 9341 N N . SER D 1 80 ? 181.73964 217.94138 137.07053 1.000 253.03724 80 SER D N 1
ATOM 9342 C CA . SER D 1 80 ? 180.70520 217.00362 136.64708 1.000 252.72343 80 SER D CA 1
ATOM 9343 C C . SER D 1 80 ? 180.09437 216.26935 137.83341 1.000 253.16030 80 SER D C 1
ATOM 9344 O O . SER D 1 80 ? 178.90295 215.93992 137.81045 1.000 252.52345 80 SER D O 1
ATOM 9347 N N . GLU D 1 81 ? 180.88674 216.00384 138.87003 1.000 253.66879 81 GLU D N 1
ATOM 9348 C CA . GLU D 1 81 ? 180.40242 215.31205 140.06414 1.000 252.81996 81 GLU D CA 1
ATOM 9349 C C . GLU D 1 81 ? 179.94234 216.32085 141.11941 1.000 251.51714 81 GLU D C 1
ATOM 9350 O O . GLU D 1 81 ? 180.47124 216.39844 142.22821 1.000 250.18711 81 GLU D O 1
ATOM 9356 N N . GLU D 1 82 ? 178.93501 217.11380 140.74360 1.000 245.58242 82 GLU D N 1
ATOM 9357 C CA . GLU D 1 82 ? 178.37216 218.08355 141.67902 1.000 244.88794 82 GLU D CA 1
ATOM 9358 C C . GLU D 1 82 ? 177.71559 217.39061 142.86603 1.000 244.50912 82 GLU D C 1
ATOM 9359 O O . GLU D 1 82 ? 177.85771 217.83654 144.01085 1.000 244.01565 82 GLU D O 1
ATOM 9365 N N . GLU D 1 83 ? 176.98369 216.30297 142.61180 1.000 237.21709 83 GLU D N 1
ATOM 9366 C CA . GLU D 1 83 ? 176.35436 215.56569 143.70231 1.000 237.12515 83 GLU D CA 1
ATOM 9367 C C . GLU D 1 83 ? 177.39979 214.98498 144.64536 1.000 236.91146 83 GLU D C 1
ATOM 9368 O O . GLU D 1 83 ? 177.25941 215.07184 145.87116 1.000 236.53246 83 GLU D O 1
ATOM 9374 N N . LEU D 1 84 ? 178.46006 214.39371 144.08911 1.000 233.21404 84 LEU D N 1
ATOM 9375 C CA . LEU D 1 84 ? 179.52476 213.84078 144.91961 1.000 233.10612 84 LEU D CA 1
ATOM 9376 C C . LEU D 1 84 ? 180.22987 214.93437 145.71118 1.000 232.69731 84 LEU D C 1
ATOM 9377 O O . LEU D 1 84 ? 180.56057 214.74493 146.88792 1.000 231.86738 84 LEU D O 1
ATOM 9382 N N . SER D 1 85 ? 180.47315 216.08554 145.07908 1.000 231.51093 85 SER D N 1
ATOM 9383 C CA . SER D 1 85 ? 181.11283 217.19389 145.77982 1.000 231.18956 85 SER D CA 1
ATOM 9384 C C . SER D 1 85 ? 180.24795 217.69104 146.93046 1.000 231.08645 85 SER D C 1
ATOM 9385 O O . SER D 1 85 ? 180.75300 217.95197 148.02786 1.000 230.42684 85 SER D O 1
ATOM 9388 N N . ALA D 1 86 ? 178.93931 217.82331 146.70083 1.000 223.24978 86 ALA D N 1
ATOM 9389 C CA . ALA D 1 86 ? 178.04164 218.25074 147.76910 1.000 222.05959 86 ALA D CA 1
ATOM 9390 C C . ALA D 1 86 ? 178.00631 217.23186 148.90085 1.000 222.62030 86 ALA D C 1
ATOM 9391 O O . ALA D 1 86 ? 178.03036 217.60190 150.08149 1.000 221.53570 86 ALA D O 1
ATOM 9393 N N . MET D 1 87 ? 177.95226 215.94156 148.55934 1.000 219.17666 87 MET D N 1
ATOM 9394 C CA . MET D 1 87 ? 177.92669 214.90388 149.58490 1.000 218.54662 87 MET D CA 1
ATOM 9395 C C . MET D 1 87 ? 179.20360 214.91600 150.41649 1.000 218.37727 87 MET D C 1
ATOM 9396 O O . MET D 1 87 ? 179.15485 214.77290 151.64392 1.000 218.17201 87 MET D O 1
ATOM 9401 N N . LEU D 1 88 ? 180.35834 215.08450 149.76643 1.000 219.38145 88 LEU D N 1
ATOM 9402 C CA . LEU D 1 88 ? 181.61255 215.17848 150.50630 1.000 218.49996 88 LEU D CA 1
ATOM 9403 C C . LEU D 1 88 ? 181.67455 216.44579 151.34849 1.000 218.32047 88 LEU D C 1
ATOM 9404 O O . LEU D 1 88 ? 182.25904 216.43517 152.43774 1.000 218.10173 88 LEU D O 1
ATOM 9409 N N . GLY D 1 89 ? 181.08735 217.54139 150.86428 1.000 211.23355 89 GLY D N 1
ATOM 9410 C CA . GLY D 1 89 ? 181.04152 218.75548 151.66050 1.000 210.40656 89 GLY D CA 1
ATOM 9411 C C . GLY D 1 89 ? 180.18789 218.60124 152.90364 1.000 209.19183 89 GLY D C 1
ATOM 9412 O O . GLY D 1 89 ? 180.50645 219.15670 153.95873 1.000 208.57782 89 GLY D O 1
ATOM 9413 N N . ARG D 1 90 ? 179.08859 217.84981 152.79774 1.000 191.45808 90 ARG D N 1
ATOM 9414 C CA . ARG D 1 90 ? 178.26084 217.58865 153.97002 1.000 190.37684 90 ARG D CA 1
ATOM 9415 C C . ARG D 1 90 ? 178.98872 216.74570 155.00907 1.000 191.48227 90 ARG D C 1
ATOM 9416 O O . ARG D 1 90 ? 178.59568 216.74996 156.18064 1.000 189.32480 90 ARG D O 1
ATOM 9424 N N . LEU D 1 91 ? 180.03502 216.02652 154.60967 1.000 208.87064 91 LEU D N 1
ATOM 9425 C CA . LEU D 1 91 ? 180.86295 215.26230 155.53285 1.000 209.10701 91 LEU D CA 1
ATOM 9426 C C . LEU D 1 91 ? 182.10248 216.02246 155.98809 1.000 208.30488 91 LEU D C 1
ATOM 9427 O O . LEU D 1 91 ? 182.94078 215.44664 156.68929 1.000 207.11292 91 LEU D O 1
ATOM 9432 N N . GLY D 1 92 ? 182.24033 217.29139 155.61009 1.000 207.12564 92 GLY D N 1
ATOM 9433 C CA . GLY D 1 92 ? 183.39081 218.07827 156.00157 1.000 206.10049 92 GLY D CA 1
ATOM 9434 C C . GLY D 1 92 ? 184.63541 217.86430 155.17205 1.000 206.94203 92 GLY D C 1
ATOM 9435 O O . GLY D 1 92 ? 185.72132 218.27229 155.60009 1.000 206.09251 92 GLY D O 1
ATOM 9436 N N . LEU D 1 93 ? 184.51970 217.23841 154.00531 1.000 211.79673 93 LEU D N 1
ATOM 9437 C CA . LEU D 1 93 ? 185.65453 216.96735 153.13720 1.000 211.62709 93 LEU D CA 1
ATOM 9438 C C . LEU D 1 93 ? 185.48589 217.70557 151.81526 1.000 212.16666 93 LEU D C 1
ATOM 9439 O O . LEU D 1 93 ? 184.45026 218.31683 151.54006 1.000 211.62589 93 LEU D O 1
ATOM 9444 N N . ARG D 1 94 ? 186.52899 217.64076 150.99335 1.000 218.96506 94 ARG D N 1
ATOM 9445 C CA . ARG D 1 94 ? 186.55203 218.29242 149.69455 1.000 218.43176 94 ARG D CA 1
ATOM 9446 C C . ARG D 1 94 ? 186.72522 217.25728 148.59082 1.000 217.62619 94 ARG D C 1
ATOM 9447 O O . ARG D 1 94 ? 187.32716 216.19809 148.78836 1.000 217.27788 94 ARG D O 1
ATOM 9455 N N . LEU D 1 95 ? 186.18997 217.57993 147.41793 1.000 218.96859 95 LEU D N 1
ATOM 9456 C CA . LEU D 1 95 ? 186.32943 216.71794 146.25101 1.000 219.55933 95 LEU D CA 1
ATOM 9457 C C . LEU D 1 95 ? 187.29959 217.32808 145.24596 1.000 220.16801 95 LEU D C 1
ATOM 9458 O O . LEU D 1 95 ? 187.24207 218.52459 144.96117 1.000 220.70239 95 LEU D O 1
ATOM 9463 N N . LEU D 1 109 ? 182.43843 202.89337 132.66786 1.000 235.21304 109 LEU D N 1
ATOM 9464 C CA . LEU D 1 109 ? 183.66028 202.97299 133.45911 1.000 236.56368 109 LEU D CA 1
ATOM 9465 C C . LEU D 1 109 ? 183.57221 202.09900 134.70600 1.000 237.04451 109 LEU D C 1
ATOM 9466 O O . LEU D 1 109 ? 182.49716 201.62323 135.07041 1.000 236.67707 109 LEU D O 1
ATOM 9471 N N . TYR D 1 110 ? 184.71319 201.89404 135.35642 1.000 244.65659 110 TYR D N 1
ATOM 9472 C CA . TYR D 1 110 ? 184.80842 201.07687 136.55773 1.000 244.21288 110 TYR D CA 1
ATOM 9473 C C . TYR D 1 110 ? 185.10537 201.97504 137.75072 1.000 244.93761 110 TYR D C 1
ATOM 9474 O O . TYR D 1 110 ? 186.06131 202.75860 137.71926 1.000 245.59254 110 TYR D O 1
ATOM 9483 N N . GLN D 1 111 ? 184.29292 201.85748 138.79883 1.000 242.60391 111 GLN D N 1
ATOM 9484 C CA . GLN D 1 111 ? 184.41313 202.68070 139.99168 1.000 242.06894 111 GLN D CA 1
ATOM 9485 C C . GLN D 1 111 ? 184.67478 201.80401 141.20663 1.000 241.64704 111 GLN D C 1
ATOM 9486 O O . GLN D 1 111 ? 184.16654 200.67961 141.29943 1.000 242.13354 111 GLN D O 1
ATOM 9492 N N . ILE D 1 112 ? 185.49006 202.32404 142.12256 1.000 236.48146 112 ILE D N 1
ATOM 9493 C CA . ILE D 1 112 ? 185.72591 201.71818 143.42822 1.000 236.34874 112 ILE D CA 1
ATOM 9494 C C . ILE D 1 112 ? 185.56346 202.80188 144.48545 1.000 236.35572 112 ILE D C 1
ATOM 9495 O O . ILE D 1 112 ? 186.13226 203.89039 144.35384 1.000 236.94468 112 ILE D O 1
ATOM 9500 N N . THR D 1 113 ? 184.78852 202.50730 145.52801 1.000 228.79008 113 THR D N 1
ATOM 9501 C CA . THR D 1 113 ? 184.47479 203.46257 146.58359 1.000 228.88283 113 THR D CA 1
ATOM 9502 C C . THR D 1 113 ? 184.70951 202.79168 147.92738 1.000 228.13678 113 THR D C 1
ATOM 9503 O O . THR D 1 113 ? 184.06138 201.78387 148.23888 1.000 228.42768 113 THR D O 1
ATOM 9507 N N . ALA D 1 114 ? 185.62546 203.35176 148.72182 1.000 227.70417 114 ALA D N 1
ATOM 9508 C CA . ALA D 1 114 ? 185.96472 202.79846 150.02488 1.000 226.91763 114 ALA D CA 1
ATOM 9509 C C . ALA D 1 114 ? 186.03976 203.90769 151.06475 1.000 226.65448 114 ALA D C 1
ATOM 9510 O O . ALA D 1 114 ? 186.38094 205.05138 150.75244 1.000 228.39153 114 ALA D O 1
ATOM 9512 N N . ILE D 1 115 ? 185.71172 203.55708 152.30999 1.000 216.30226 115 ILE D N 1
ATOM 9513 C CA . ILE D 1 115 ? 185.79647 204.46918 153.44316 1.000 216.14699 115 ILE D CA 1
ATOM 9514 C C . ILE D 1 115 ? 186.45545 203.73884 154.60779 1.000 216.32330 115 ILE D C 1
ATOM 9515 O O . ILE D 1 115 ? 186.69254 202.53176 154.56148 1.000 218.09423 115 ILE D O 1
ATOM 9520 N N . SER D 1 116 ? 186.74774 204.49356 155.66247 1.000 212.34954 116 SER D N 1
ATOM 9521 C CA . SER D 1 116 ? 187.37038 203.94835 156.85887 1.000 213.47413 116 SER D CA 1
ATOM 9522 C C . SER D 1 116 ? 186.31483 203.43527 157.83494 1.000 213.71513 116 SER D C 1
ATOM 9523 O O . SER D 1 116 ? 185.13939 203.80271 157.76966 1.000 213.11757 116 SER D O 1
ATOM 9526 N N . ARG D 1 117 ? 186.75649 202.56690 158.74994 1.000 211.54455 117 ARG D N 1
ATOM 9527 C CA . ARG D 1 117 ? 185.84626 202.01369 159.74941 1.000 211.17339 117 ARG D CA 1
ATOM 9528 C C . ARG D 1 117 ? 185.33397 203.09177 160.69687 1.000 211.41042 117 ARG D C 1
ATOM 9529 O O . ARG D 1 117 ? 184.16785 203.06109 161.10754 1.000 210.60027 117 ARG D O 1
ATOM 9537 N N . GLU D 1 118 ? 186.19437 204.03913 161.07569 1.000 212.38097 118 GLU D N 1
ATOM 9538 C CA . GLU D 1 118 ? 185.74173 205.14146 161.91722 1.000 212.44232 118 GLU D CA 1
ATOM 9539 C C . GLU D 1 118 ? 184.70851 205.99286 161.19042 1.000 212.75643 118 GLU D C 1
ATOM 9540 O O . GLU D 1 118 ? 183.71567 206.42546 161.78787 1.000 211.96426 118 GLU D O 1
ATOM 9546 N N . LEU D 1 119 ? 184.92355 206.24136 159.89618 1.000 205.79584 119 LEU D N 1
ATOM 9547 C CA . LEU D 1 119 ? 183.91439 206.93329 159.10160 1.000 205.25222 119 LEU D CA 1
ATOM 9548 C C . LEU D 1 119 ? 182.63495 206.11134 159.01101 1.000 205.91803 119 LEU D C 1
ATOM 9549 O O . LEU D 1 119 ? 181.53102 206.66646 159.00594 1.000 205.57290 119 LEU D O 1
ATOM 9554 N N . PHE D 1 120 ? 182.76514 204.78458 158.93410 1.000 202.00612 120 PHE D N 1
ATOM 9555 C CA . PHE D 1 120 ? 181.59237 203.91474 158.94562 1.000 200.64618 120 PHE D CA 1
ATOM 9556 C C . PHE D 1 120 ? 180.79263 204.10184 160.23146 1.000 199.89960 120 PHE D C 1
ATOM 9557 O O . PHE D 1 120 ? 179.56520 204.25222 160.20015 1.000 199.02493 120 PHE D O 1
ATOM 9565 N N . GLU D 1 121 ? 181.48029 204.10888 161.37555 1.000 200.60571 121 GLU D N 1
ATOM 9566 C CA . GLU D 1 121 ? 180.80351 204.32424 162.65133 1.000 200.68450 121 GLU D CA 1
ATOM 9567 C C . GLU D 1 121 ? 180.16660 205.70717 162.71060 1.000 201.25309 121 GLU D C 1
ATOM 9568 O O . GLU D 1 121 ? 179.06012 205.86969 163.24109 1.000 201.61580 121 GLU D O 1
ATOM 9574 N N . SER D 1 122 ? 180.85286 206.71739 162.17377 1.000 198.60614 122 SER D N 1
ATOM 9575 C CA . SER D 1 122 ? 180.28719 208.06208 162.14637 1.000 199.23607 122 SER D CA 1
ATOM 9576 C C . SER D 1 122 ? 179.00635 208.09597 161.32085 1.000 200.11376 122 SER D C 1
ATOM 9577 O O . SER D 1 122 ? 178.02694 208.74839 161.69761 1.000 199.58242 122 SER D O 1
ATOM 9580 N N . LEU D 1 123 ? 178.99758 207.39793 160.18381 1.000 194.78853 123 LEU D N 1
ATOM 9581 C CA . LEU D 1 123 ? 177.77959 207.31008 159.38483 1.000 192.42323 123 LEU D CA 1
ATOM 9582 C C . LEU D 1 123 ? 176.67278 206.59611 160.14904 1.000 192.77147 123 LEU D C 1
ATOM 9583 O O . LEU D 1 123 ? 175.50391 206.99211 160.07469 1.000 191.86594 123 LEU D O 1
ATOM 9588 N N . GLN D 1 124 ? 177.02078 205.53666 160.88165 1.000 198.04114 124 GLN D N 1
ATOM 9589 C CA . GLN D 1 124 ? 176.00865 204.79144 161.62585 1.000 198.70060 124 GLN D CA 1
ATOM 9590 C C . GLN D 1 124 ? 175.38820 205.64282 162.72896 1.000 198.21506 124 GLN D C 1
ATOM 9591 O O . GLN D 1 124 ? 174.17016 205.61019 162.93998 1.000 195.87624 124 GLN D O 1
ATOM 9597 N N . LYS D 1 125 ? 176.20812 206.41113 163.44632 1.000 200.40373 125 LYS D N 1
ATOM 9598 C CA . LYS D 1 125 ? 175.75455 207.09372 164.65419 1.000 199.80471 125 LYS D CA 1
ATOM 9599 C C . LYS D 1 125 ? 175.61190 208.60293 164.48723 1.000 199.67871 125 LYS D C 1
ATOM 9600 O O . LYS D 1 125 ? 174.60170 209.17539 164.90443 1.000 199.26907 125 LYS D O 1
ATOM 9606 N N . GLU D 1 126 ? 176.60958 209.27008 163.90547 1.000 205.63995 126 GLU D N 1
ATOM 9607 C CA . GLU D 1 126 ? 176.53599 210.72319 163.78040 1.000 205.45701 126 GLU D CA 1
ATOM 9608 C C . GLU D 1 126 ? 175.59083 211.14616 162.66023 1.000 204.83668 126 GLU D C 1
ATOM 9609 O O . GLU D 1 126 ? 174.87071 212.14283 162.79358 1.000 203.42364 126 GLU D O 1
ATOM 9615 N N . LYS D 1 127 ? 175.57490 210.40689 161.55298 1.000 201.10587 127 LYS D N 1
ATOM 9616 C CA . LYS D 1 127 ? 174.85146 210.80154 160.34778 1.000 200.82323 127 LYS D CA 1
ATOM 9617 C C . LYS D 1 127 ? 173.67397 209.87487 160.05157 1.000 200.82505 127 LYS D C 1
ATOM 9618 O O . LYS D 1 127 ? 173.39571 209.54998 158.89603 1.000 200.04890 127 LYS D O 1
ATOM 9624 N N . ARG D 1 128 ? 172.96437 209.44031 161.09200 1.000 193.34308 128 ARG D N 1
ATOM 9625 C CA . ARG D 1 128 ? 171.84785 208.52110 160.91265 1.000 192.13517 128 ARG D CA 1
ATOM 9626 C C . ARG D 1 128 ? 170.53976 209.21608 160.55245 1.000 191.98567 128 ARG D C 1
ATOM 9627 O O . ARG D 1 128 ? 169.56163 208.52707 160.24296 1.000 190.84254 128 ARG D O 1
ATOM 9635 N N . GLU D 1 129 ? 170.48452 210.54995 160.59261 1.000 184.74724 129 GLU D N 1
ATOM 9636 C CA . GLU D 1 129 ? 169.26664 211.27260 160.24462 1.000 183.11258 129 GLU D CA 1
ATOM 9637 C C . GLU D 1 129 ? 169.52750 212.50056 159.38018 1.000 182.75548 129 GLU D C 1
ATOM 9638 O O . GLU D 1 129 ? 168.62074 213.32458 159.21118 1.000 183.67405 129 GLU D O 1
ATOM 9644 N N . ILE D 1 130 ? 170.73603 212.65274 158.83472 1.000 181.12436 130 ILE D N 1
ATOM 9645 C CA . ILE D 1 130 ? 171.03063 213.83242 158.02755 1.000 182.44548 130 ILE D CA 1
ATOM 9646 C C . ILE D 1 130 ? 170.27753 213.79546 156.70350 1.000 181.51202 130 ILE D C 1
ATOM 9647 O O . ILE D 1 130 ? 169.96821 214.84679 156.12965 1.000 180.64798 130 ILE D O 1
ATOM 9652 N N . PHE D 1 131 ? 169.97056 212.60204 156.19385 1.000 170.64625 131 PHE D N 1
ATOM 9653 C CA . PHE D 1 131 ? 169.39576 212.44181 154.86453 1.000 167.97076 131 PHE D CA 1
ATOM 9654 C C . PHE D 1 131 ? 167.89277 212.18888 154.89620 1.000 167.53577 131 PHE D C 1
ATOM 9655 O O . PHE D 1 131 ? 167.34411 211.61002 153.95343 1.000 167.99929 131 PHE D O 1
ATOM 9663 N N . GLU D 1 132 ? 167.21127 212.60826 155.96079 1.000 171.69183 132 GLU D N 1
ATOM 9664 C CA . GLU D 1 132 ? 165.75800 212.51426 155.99074 1.000 172.33626 132 GLU D CA 1
ATOM 9665 C C . GLU D 1 132 ? 165.08559 213.53948 155.08933 1.000 174.19946 132 GLU D C 1
ATOM 9666 O O . GLU D 1 132 ? 163.87174 213.45144 154.87512 1.000 174.25877 132 GLU D O 1
ATOM 9672 N N . ASP D 1 133 ? 165.83766 214.50408 154.56433 1.000 171.61223 133 ASP D N 1
ATOM 9673 C CA . ASP D 1 133 ? 165.30700 215.52815 153.67646 1.000 170.00575 133 ASP D CA 1
ATOM 9674 C C . ASP D 1 133 ? 165.46686 215.18129 152.20241 1.000 168.01665 133 ASP D C 1
ATOM 9675 O O . ASP D 1 133 ? 165.04166 215.96373 151.34732 1.000 164.83191 133 ASP D O 1
ATOM 9680 N N . VAL D 1 134 ? 166.07091 214.03736 151.88336 1.000 154.03657 134 VAL D N 1
ATOM 9681 C CA . VAL D 1 134 ? 166.30005 213.65812 150.49434 1.000 155.53252 134 VAL D CA 1
ATOM 9682 C C . VAL D 1 134 ? 165.30782 212.60911 149.99854 1.000 154.66139 134 VAL D C 1
ATOM 9683 O O . VAL D 1 134 ? 165.22066 212.38497 148.78147 1.000 151.96594 134 VAL D O 1
ATOM 9687 N N . GLN D 1 135 ? 164.55944 211.96910 150.89209 1.000 146.10449 135 GLN D N 1
ATOM 9688 C CA . GLN D 1 135 ? 163.63674 210.90341 150.52570 1.000 142.36213 135 GLN D CA 1
ATOM 9689 C C . GLN D 1 135 ? 162.19951 211.40455 150.60020 1.000 140.04720 135 GLN D C 1
ATOM 9690 O O . GLN D 1 135 ? 161.79573 212.00550 151.60149 1.000 139.50333 135 GLN D O 1
ATOM 9696 N N . GLU D 1 136 ? 161.43725 211.16408 149.53710 1.000 140.05887 136 GLU D N 1
ATOM 9697 C CA . GLU D 1 136 ? 160.04167 211.56815 149.49201 1.000 140.79517 136 GLU D CA 1
ATOM 9698 C C . GLU D 1 136 ? 159.17536 210.60850 150.30212 1.000 143.23292 136 GLU D C 1
ATOM 9699 O O . GLU D 1 136 ? 159.54663 209.46227 150.56573 1.000 145.02001 136 GLU D O 1
ATOM 9705 N N . LYS D 1 137 ? 158.00282 211.09470 150.69534 1.000 132.85292 137 LYS D N 1
ATOM 9706 C CA . LYS D 1 137 ? 157.06478 210.28648 151.45647 1.000 131.90341 137 LYS D CA 1
ATOM 9707 C C . LYS D 1 137 ? 156.28577 209.36099 150.52925 1.000 136.92541 137 LYS D C 1
ATOM 9708 O O . LYS D 1 137 ? 156.04263 209.67761 149.36182 1.000 137.82079 137 LYS D O 1
ATOM 9714 N N . ILE D 1 138 ? 155.89897 208.20114 151.06128 1.000 126.56099 138 ILE D N 1
ATOM 9715 C CA . ILE D 1 138 ? 155.13005 207.23687 150.28371 1.000 122.00337 138 ILE D CA 1
ATOM 9716 C C . ILE D 1 138 ? 153.73023 207.78482 150.04578 1.000 116.56300 138 ILE D C 1
ATOM 9717 O O . ILE D 1 138 ? 153.04516 208.21436 150.98323 1.000 111.48152 138 ILE D O 1
ATOM 9722 N N . THR D 1 139 ? 153.29997 207.77670 148.78562 1.000 128.26781 139 THR D N 1
ATOM 9723 C CA . THR D 1 139 ? 151.99027 208.27818 148.40098 1.000 130.62824 139 THR D CA 1
ATOM 9724 C C . THR D 1 139 ? 151.29668 207.26381 147.50245 1.000 128.66644 139 THR D C 1
ATOM 9725 O O . THR D 1 139 ? 151.94632 206.48469 146.79950 1.000 123.30295 139 THR D O 1
ATOM 9729 N N . PHE D 1 140 ? 149.96799 207.27916 147.53553 1.000 119.87756 140 PHE D N 1
ATOM 9730 C CA . PHE D 1 140 ? 149.14182 206.40543 146.71375 1.000 119.47865 140 PHE D CA 1
ATOM 9731 C C . PHE D 1 140 ? 148.42019 207.23837 145.66448 1.000 123.87370 140 PHE D C 1
ATOM 9732 O O . PHE D 1 140 ? 147.85631 208.29073 145.98214 1.000 126.29973 140 PHE D O 1
ATOM 9740 N N . ASN D 1 141 ? 148.43980 206.76752 144.41946 1.000 124.23124 141 ASN D N 1
ATOM 9741 C CA . ASN D 1 141 ? 147.81518 207.46643 143.29736 1.000 121.45878 141 ASN D CA 1
ATOM 9742 C C . ASN D 1 141 ? 147.03980 206.43658 142.48176 1.000 121.74744 141 ASN D C 1
ATOM 9743 O O . ASN D 1 141 ? 147.60873 205.76055 141.61953 1.000 127.54799 141 ASN D O 1
ATOM 9748 N N . PHE D 1 142 ? 145.74234 206.32278 142.75023 1.000 119.99154 142 PHE D N 1
ATOM 9749 C CA . PHE D 1 142 ? 144.89290 205.33650 142.09921 1.000 125.77111 142 PHE D CA 1
ATOM 9750 C C . PHE D 1 142 ? 144.40117 205.78354 140.72881 1.000 128.23141 142 PHE D C 1
ATOM 9751 O O . PHE D 1 142 ? 143.45397 205.19074 140.20187 1.000 129.20222 142 PHE D O 1
ATOM 9759 N N . SER D 1 143 ? 145.01212 206.81015 140.14464 1.000 128.29002 143 SER D N 1
ATOM 9760 C CA . SER D 1 143 ? 144.63873 207.27577 138.81711 1.000 124.97690 143 SER D CA 1
ATOM 9761 C C . SER D 1 143 ? 145.47399 206.64829 137.70926 1.000 123.53959 143 SER D C 1
ATOM 9762 O O . SER D 1 143 ? 145.18764 206.88504 136.53155 1.000 127.05625 143 SER D O 1
ATOM 9765 N N . LYS D 1 144 ? 146.48903 205.85549 138.05010 1.000 116.96159 144 LYS D N 1
ATOM 9766 C CA . LYS D 1 144 ? 147.32347 205.20592 137.04708 1.000 120.73392 144 LYS D CA 1
ATOM 9767 C C . LYS D 1 144 ? 146.75691 203.87603 136.56704 1.000 123.92389 144 LYS D C 1
ATOM 9768 O O . LYS D 1 144 ? 147.34396 203.26076 135.67100 1.000 123.88290 144 LYS D O 1
ATOM 9774 N N . VAL D 1 145 ? 145.64293 203.41504 137.13517 1.000 125.75926 145 VAL D N 1
ATOM 9775 C CA . VAL D 1 145 ? 145.01867 202.16295 136.73483 1.000 124.31012 145 VAL D CA 1
ATOM 9776 C C . VAL D 1 145 ? 143.53023 202.40321 136.52812 1.000 122.30036 145 VAL D C 1
ATOM 9777 O O . VAL D 1 145 ? 142.94906 203.35343 137.05634 1.000 121.40180 145 VAL D O 1
ATOM 9781 N N . ASP D 1 146 ? 142.91417 201.52031 135.74787 1.000 130.79144 146 ASP D N 1
ATOM 9782 C CA . ASP D 1 146 ? 141.48981 201.59676 135.43331 1.000 133.33983 146 ASP D CA 1
ATOM 9783 C C . ASP D 1 146 ? 140.80553 200.40143 136.08856 1.000 133.55730 146 ASP D C 1
ATOM 9784 O O . ASP D 1 146 ? 140.92756 199.26813 135.61601 1.000 135.27473 146 ASP D O 1
ATOM 9789 N N . LEU D 1 147 ? 140.09133 200.65816 137.17453 1.000 109.53628 147 LEU D N 1
ATOM 9790 C CA . LEU D 1 147 ? 139.38194 199.63465 137.92280 1.000 106.57031 147 LEU D CA 1
ATOM 9791 C C . LEU D 1 147 ? 138.00151 200.15812 138.27911 1.000 108.41865 147 LEU D C 1
ATOM 9792 O O . LEU D 1 147 ? 137.79026 201.37388 138.34244 1.000 116.10071 147 LEU D O 1
ATOM 9797 N N . PRO D 1 148 ? 137.03814 199.26688 138.50781 1.000 107.57686 148 PRO D N 1
ATOM 9798 C CA . PRO D 1 148 ? 135.71796 199.71350 138.96238 1.000 112.71347 148 PRO D CA 1
ATOM 9799 C C . PRO D 1 148 ? 135.80161 200.40952 140.31329 1.000 121.28934 148 PRO D C 1
ATOM 9800 O O . PRO D 1 148 ? 136.70407 200.16635 141.11661 1.000 132.64997 148 PRO D O 1
ATOM 9804 N N . GLU D 1 149 ? 134.83416 201.29750 140.55375 1.000 118.77321 149 GLU D N 1
ATOM 9805 C CA . GLU D 1 149 ? 134.88412 202.15401 141.73531 1.000 111.42411 149 GLU D CA 1
ATOM 9806 C C . GLU D 1 149 ? 134.75914 201.35041 143.02463 1.000 113.15920 149 GLU D C 1
ATOM 9807 O O . GLU D 1 149 ? 135.46996 201.62034 144.00211 1.000 118.62257 149 GLU D O 1
ATOM 9813 N N . LYS D 1 150 ? 133.86044 200.36335 143.05113 1.000 109.91472 150 LYS D N 1
ATOM 9814 C CA . LYS D 1 150 ? 133.64492 199.59453 144.27117 1.000 116.06922 150 LYS D CA 1
ATOM 9815 C C . LYS D 1 150 ? 134.84129 198.72651 144.63124 1.000 119.23170 150 LYS D C 1
ATOM 9816 O O . LYS D 1 150 ? 134.89792 198.20518 145.74920 1.000 118.28813 150 LYS D O 1
ATOM 9822 N N . TYR D 1 151 ? 135.79285 198.55794 143.71869 1.000 111.51698 151 TYR D N 1
ATOM 9823 C CA . TYR D 1 151 ? 137.02164 197.85051 144.04098 1.000 108.99322 151 TYR D CA 1
ATOM 9824 C C . TYR D 1 151 ? 138.14290 198.78546 144.46603 1.000 108.47153 151 TYR D C 1
ATOM 9825 O O . TYR D 1 151 ? 138.93106 198.42429 145.34720 1.000 117.73518 151 TYR D O 1
ATOM 9834 N N . VAL D 1 152 ? 138.21661 199.98225 143.89172 1.000 105.61116 152 VAL D N 1
ATOM 9835 C CA . VAL D 1 152 ? 139.19006 200.97008 144.34416 1.000 107.53808 152 VAL D CA 1
ATOM 9836 C C . VAL D 1 152 ? 138.85967 201.46000 145.74681 1.000 117.50031 152 VAL D C 1
ATOM 9837 O O . VAL D 1 152 ? 139.76059 201.68836 146.55955 1.000 118.89361 152 VAL D O 1
ATOM 9841 N N . LYS D 1 153 ? 137.56974 201.61268 146.05239 1.000 119.92626 153 LYS D N 1
ATOM 9842 C CA . LYS D 1 153 ? 137.17490 201.99710 147.40299 1.000 114.77412 153 LYS D CA 1
ATOM 9843 C C . LYS D 1 153 ? 137.57327 200.94200 148.42615 1.000 121.13589 153 LYS D C 1
ATOM 9844 O O . LYS D 1 153 ? 138.01102 201.28514 149.53014 1.000 123.31136 153 LYS D O 1
ATOM 9850 N N . LYS D 1 154 ? 137.42793 199.65974 148.08552 1.000 105.62759 154 LYS D N 1
ATOM 9851 C CA . LYS D 1 154 ? 137.85111 198.60108 148.99596 1.000 102.84553 154 LYS D CA 1
ATOM 9852 C C . LYS D 1 154 ? 139.36878 198.53876 149.12196 1.000 93.45776 154 LYS D C 1
ATOM 9853 O O . LYS D 1 154 ? 139.89265 198.33802 150.22301 1.000 98.74706 154 LYS D O 1
ATOM 9859 N N . LEU D 1 155 ? 140.08855 198.71096 148.01114 1.000 95.81596 155 LEU D N 1
ATOM 9860 C CA . LEU D 1 155 ? 141.54052 198.60658 148.01664 1.000 93.25810 155 LEU D CA 1
ATOM 9861 C C . LEU D 1 155 ? 142.22659 199.83375 148.59469 1.000 91.97647 155 LEU D C 1
ATOM 9862 O O . LEU D 1 155 ? 143.42606 199.76968 148.88280 1.000 100.05446 155 LEU D O 1
ATOM 9867 N N . ARG D 1 156 ? 141.50586 200.94098 148.77603 1.000 94.48754 156 ARG D N 1
ATOM 9868 C CA . ARG D 1 156 ? 142.12314 202.12270 149.36395 1.000 100.68868 156 ARG D CA 1
ATOM 9869 C C . ARG D 1 156 ? 142.56035 201.91345 150.81111 1.000 104.38527 156 ARG D C 1
ATOM 9870 O O . ARG D 1 156 ? 143.32170 202.73594 151.33034 1.000 102.49831 156 ARG D O 1
ATOM 9878 N N . LEU D 1 157 ? 142.10854 200.84330 151.47162 1.000 102.41542 157 LEU D N 1
ATOM 9879 C CA . LEU D 1 157 ? 142.50688 200.57007 152.84912 1.000 96.89668 157 LEU D CA 1
ATOM 9880 C C . LEU D 1 157 ? 143.97174 200.17888 152.98480 1.000 95.08540 157 LEU D C 1
ATOM 9881 O O . LEU D 1 157 ? 144.48744 200.17752 154.10639 1.000 96.80579 157 LEU D O 1
ATOM 9886 N N . LEU D 1 158 ? 144.64928 199.83706 151.88832 1.000 104.33168 158 LEU D N 1
ATOM 9887 C CA . LEU D 1 158 ? 146.06553 199.49904 151.96090 1.000 106.45260 158 LEU D CA 1
ATOM 9888 C C . LEU D 1 158 ? 146.93992 200.70106 152.28761 1.000 105.53914 158 LEU D C 1
ATOM 9889 O O . LEU D 1 158 ? 148.12450 200.52065 152.58806 1.000 110.55257 158 LEU D O 1
ATOM 9894 N N . GLU D 1 159 ? 146.39024 201.91506 152.23306 1.000 109.52247 159 GLU D N 1
ATOM 9895 C CA . GLU D 1 159 ? 147.16823 203.10947 152.53264 1.000 110.87360 159 GLU D CA 1
ATOM 9896 C C . GLU D 1 159 ? 147.46949 203.24632 154.01946 1.000 116.01389 159 GLU D C 1
ATOM 9897 O O . GLU D 1 159 ? 148.35860 204.02031 154.38949 1.000 114.67641 159 GLU D O 1
ATOM 9903 N N . LEU D 1 160 ? 146.75152 202.51498 154.87650 1.000 108.37402 160 LEU D N 1
ATOM 9904 C CA . LEU D 1 160 ? 146.97555 202.60174 156.31457 1.000 99.13362 160 LEU D CA 1
ATOM 9905 C C . LEU D 1 160 ? 148.28285 201.95060 156.74673 1.000 107.17208 160 LEU D C 1
ATOM 9906 O O . LEU D 1 160 ? 148.72905 202.18888 157.87341 1.000 115.10798 160 LEU D O 1
ATOM 9911 N N . MET D 1 161 ? 148.89748 201.13487 155.88754 1.000 105.08827 161 MET D N 1
ATOM 9912 C CA . MET D 1 161 ? 150.16989 200.47331 156.18039 1.000 101.46060 161 MET D CA 1
ATOM 9913 C C . MET D 1 161 ? 150.05945 199.57824 157.41746 1.000 103.66716 161 MET D C 1
ATOM 9914 O O . MET D 1 161 ? 150.72781 199.78252 158.43179 1.000 104.15960 161 MET D O 1
ATOM 9919 N N . GLU D 1 162 ? 149.19453 198.57322 157.31330 1.000 110.46300 162 GLU D N 1
ATOM 9920 C CA . GLU D 1 162 ? 149.01328 197.58191 158.36211 1.000 107.99326 162 GLU D CA 1
ATOM 9921 C C . GLU D 1 162 ? 148.97507 196.19193 157.74390 1.000 111.89714 162 GLU D C 1
ATOM 9922 O O . GLU D 1 162 ? 148.71300 196.02951 156.54924 1.000 122.28986 162 GLU D O 1
ATOM 9928 N N . ASP D 1 163 ? 149.25575 195.18682 158.57217 1.000 94.86432 163 ASP D N 1
ATOM 9929 C CA . ASP D 1 163 ? 149.18724 193.80427 158.11844 1.000 97.55848 163 ASP D CA 1
ATOM 9930 C C . ASP D 1 163 ? 147.78084 193.49000 157.62862 1.000 99.41414 163 ASP D C 1
ATOM 9931 O O . ASP D 1 163 ? 146.79508 193.76998 158.31582 1.000 108.53786 163 ASP D O 1
ATOM 9936 N N . THR D 1 164 ? 147.68621 192.90640 156.43708 1.000 89.60627 164 THR D N 1
ATOM 9937 C CA . THR D 1 164 ? 146.40282 192.73930 155.77368 1.000 89.88264 164 THR D CA 1
ATOM 9938 C C . THR D 1 164 ? 146.26348 191.32408 155.23242 1.000 96.41745 164 THR D C 1
ATOM 9939 O O . THR D 1 164 ? 147.24546 190.69680 154.82078 1.000 104.34973 164 THR D O 1
ATOM 9943 N N . ILE D 1 165 ? 145.02965 190.82404 155.24368 1.000 87.44303 165 ILE D N 1
ATOM 9944 C CA . ILE D 1 165 ? 144.68923 189.55316 154.61534 1.000 87.98373 165 ILE D CA 1
ATOM 9945 C C . ILE D 1 165 ? 143.62644 189.81690 153.55739 1.000 87.07042 165 ILE D C 1
ATOM 9946 O O . ILE D 1 165 ? 142.59049 190.42722 153.84729 1.000 86.29290 165 ILE D O 1
ATOM 9951 N N . ILE D 1 166 ? 143.88784 189.36391 152.33467 1.000 90.40097 166 ILE D N 1
ATOM 9952 C CA . ILE D 1 166 ? 143.02928 189.62855 151.18826 1.000 77.10900 166 ILE D CA 1
ATOM 9953 C C . ILE D 1 166 ? 142.42939 188.30791 150.72391 1.000 86.07928 166 ILE D C 1
ATOM 9954 O O . ILE D 1 166 ? 143.13635 187.43791 150.19444 1.000 102.76886 166 ILE D O 1
ATOM 9959 N N . PHE D 1 167 ? 141.11837 188.17087 150.91084 1.000 84.48886 167 PHE D N 1
ATOM 9960 C CA . PHE D 1 167 ? 140.33952 187.07713 150.34013 1.000 85.63107 167 PHE D CA 1
ATOM 9961 C C . PHE D 1 167 ? 140.06023 187.44263 148.88937 1.000 90.75706 167 PHE D C 1
ATOM 9962 O O . PHE D 1 167 ? 139.10653 188.16591 148.58843 1.000 107.07515 167 PHE D O 1
ATOM 9970 N N . ASN D 1 168 ? 140.89319 186.93462 147.98475 1.000 94.53027 168 ASN D N 1
ATOM 9971 C CA . ASN D 1 168 ? 140.91495 187.36987 146.58850 1.000 89.00686 168 ASN D CA 1
ATOM 9972 C C . ASN D 1 168 ? 140.12868 186.37055 145.74815 1.000 88.84481 168 ASN D C 1
ATOM 9973 O O . ASN D 1 168 ? 140.68321 185.41761 145.20308 1.000 106.08615 168 ASN D O 1
ATOM 9978 N N . MET D 1 169 ? 138.82363 186.59939 145.63507 1.000 100.48996 169 MET D N 1
ATOM 9979 C CA . MET D 1 169 ? 137.99485 185.82790 144.72102 1.000 100.05195 169 MET D CA 1
ATOM 9980 C C . MET D 1 169 ? 137.93128 186.43538 143.32699 1.000 98.10621 169 MET D C 1
ATOM 9981 O O . MET D 1 169 ? 137.36635 185.81144 142.42364 1.000 107.82991 169 MET D O 1
ATOM 9986 N N . ALA D 1 170 ? 138.48526 187.62963 143.13300 1.000 102.69777 170 ALA D N 1
ATOM 9987 C CA . ALA D 1 170 ? 138.49124 188.28912 141.83565 1.000 104.37567 170 ALA D CA 1
ATOM 9988 C C . ALA D 1 170 ? 139.77466 188.05149 141.05298 1.000 105.19405 170 ALA D C 1
ATOM 9989 O O . ALA D 1 170 ? 139.90551 188.57177 139.94133 1.000 114.91328 170 ALA D O 1
ATOM 9991 N N . GLU D 1 171 ? 140.72101 187.29172 141.60660 1.000 104.01493 171 GLU D N 1
ATOM 9992 C CA . GLU D 1 171 ? 141.95931 186.93057 140.91367 1.000 107.67676 171 GLU D CA 1
ATOM 9993 C C . GLU D 1 171 ? 142.75059 188.16724 140.48827 1.000 110.02723 171 GLU D C 1
ATOM 9994 O O . GLU D 1 171 ? 143.43060 188.16770 139.46099 1.000 116.34050 171 GLU D O 1
ATOM 10000 N N . LEU D 1 172 ? 142.66297 189.23018 141.28219 1.000 91.42409 172 LEU D N 1
ATOM 10001 C CA . LEU D 1 172 ? 143.36500 190.46322 140.95561 1.000 93.48819 172 LEU D CA 1
ATOM 10002 C C . LEU D 1 172 ? 144.85965 190.31720 141.21836 1.000 96.11119 172 LEU D C 1
ATOM 10003 O O . LEU D 1 172 ? 145.27918 189.64781 142.16633 1.000 97.85670 172 LEU D O 1
ATOM 10008 N N . GLU D 1 173 ? 145.66510 190.95129 140.36977 1.000 103.05592 173 GLU D N 1
ATOM 10009 C CA . GLU D 1 173 ? 147.12094 190.88722 140.47850 1.000 100.63632 173 GLU D CA 1
ATOM 10010 C C . GLU D 1 173 ? 147.58877 191.98592 141.42941 1.000 112.24480 173 GLU D C 1
ATOM 10011 O O . GLU D 1 173 ? 147.77975 193.13850 141.03472 1.000 115.36947 173 GLU D O 1
ATOM 10017 N N . ILE D 1 174 ? 147.75919 191.62791 142.70277 1.000 104.75117 174 ILE D N 1
ATOM 10018 C CA . ILE D 1 174 ? 148.13661 192.62232 143.70969 1.000 100.64602 174 ILE D CA 1
ATOM 10019 C C . ILE D 1 174 ? 149.51159 193.22998 143.44862 1.000 104.84777 174 ILE D C 1
ATOM 10020 O O . ILE D 1 174 ? 149.63610 194.46480 143.51125 1.000 114.11100 174 ILE D O 1
ATOM 10025 N N . PRO D 1 175 ? 150.57503 192.45268 143.18912 1.000 101.03969 175 PRO D N 1
ATOM 10026 C CA . PRO D 1 175 ? 151.88916 193.08984 142.98683 1.000 101.08868 175 PRO D CA 1
ATOM 10027 C C . PRO D 1 175 ? 151.92308 194.07790 141.83436 1.000 104.89972 175 PRO D C 1
ATOM 10028 O O . PRO D 1 175 ? 152.55348 195.13492 141.95574 1.000 112.42065 175 PRO D O 1
ATOM 10032 N N . ASN D 1 176 ? 151.25399 193.77204 140.71978 1.000 104.93689 176 ASN D N 1
ATOM 10033 C CA . ASN D 1 176 ? 151.24335 194.69848 139.59188 1.000 105.84645 176 ASN D CA 1
ATOM 10034 C C . ASN D 1 176 ? 150.50223 195.98220 139.94105 1.000 109.09619 176 ASN D C 1
ATOM 10035 O O . ASN D 1 176 ? 150.95905 197.08158 139.60628 1.000 114.60738 176 ASN D O 1
ATOM 10040 N N . LEU D 1 177 ? 149.36548 195.86228 140.62962 1.000 96.83295 177 LEU D N 1
ATOM 10041 C CA . LEU D 1 177 ? 148.62582 197.04510 141.05465 1.000 92.65708 177 LEU D CA 1
ATOM 10042 C C . LEU D 1 177 ? 149.46373 197.91190 141.98418 1.000 91.38733 177 LEU D C 1
ATOM 10043 O O . LEU D 1 177 ? 149.50852 199.13921 141.83098 1.000 101.57697 177 LEU D O 1
ATOM 10048 N N . LEU D 1 178 ? 150.14346 197.28930 142.95021 1.000 90.55479 178 LEU D N 1
ATOM 10049 C CA . LEU D 1 178 ? 150.96263 198.05517 143.88341 1.000 98.02786 178 LEU D CA 1
ATOM 10050 C C . LEU D 1 178 ? 152.13820 198.71796 143.17685 1.000 100.16238 178 LEU D C 1
ATOM 10051 O O . LEU D 1 178 ? 152.47021 199.87156 143.46565 1.000 105.31524 178 LEU D O 1
ATOM 10056 N N . LYS D 1 179 ? 152.78465 198.00854 142.24864 1.000 102.20571 179 LYS D N 1
ATOM 10057 C CA . LYS D 1 179 ? 153.86572 198.62328 141.48575 1.000 100.68717 179 LYS D CA 1
ATOM 10058 C C . LYS D 1 179 ? 153.35845 199.77850 140.63586 1.000 104.75154 179 LYS D C 1
ATOM 10059 O O . LYS D 1 179 ? 154.09355 200.74234 140.39399 1.000 110.31110 179 LYS D O 1
ATOM 10065 N N . ALA D 1 180 ? 152.11186 199.69690 140.16837 1.000 108.54556 180 ALA D N 1
ATOM 10066 C CA . ALA D 1 180 ? 151.56657 200.76166 139.33539 1.000 105.78828 180 ALA D CA 1
ATOM 10067 C C . ALA D 1 180 ? 151.20738 201.99701 140.15409 1.000 106.58982 180 ALA D C 1
ATOM 10068 O O . ALA D 1 180 ? 151.45887 203.12594 139.71929 1.000 108.90010 180 ALA D O 1
ATOM 10070 N N . ILE D 1 181 ? 150.61957 201.81248 141.33967 1.000 103.82006 181 ILE D N 1
ATOM 10071 C CA . ILE D 1 181 ? 149.99764 202.93010 142.05035 1.000 98.01843 181 ILE D CA 1
ATOM 10072 C C . ILE D 1 181 ? 150.86224 203.52914 143.15621 1.000 97.72927 181 ILE D C 1
ATOM 10073 O O . ILE D 1 181 ? 150.49849 204.58553 143.69693 1.000 107.63298 181 ILE D O 1
ATOM 10078 N N . VAL D 1 182 ? 151.98088 202.90833 143.51093 1.000 110.30384 182 VAL D N 1
ATOM 10079 C CA . VAL D 1 182 ? 152.78123 203.35703 144.64724 1.000 115.75241 182 VAL D CA 1
ATOM 10080 C C . VAL D 1 182 ? 153.92123 204.24016 144.15702 1.000 123.64727 182 VAL D C 1
ATOM 10081 O O . VAL D 1 182 ? 154.66663 203.86322 143.24472 1.000 118.66288 182 VAL D O 1
ATOM 10085 N N . GLU D 1 183 ? 154.05807 205.41724 144.76807 1.000 134.76400 183 GLU D N 1
ATOM 10086 C CA . GLU D 1 183 ? 155.15776 206.33011 144.49627 1.000 129.85387 183 GLU D CA 1
ATOM 10087 C C . GLU D 1 183 ? 155.78244 206.78853 145.80619 1.000 130.67439 183 GLU D C 1
ATOM 10088 O O . GLU D 1 183 ? 155.10161 206.92055 146.82630 1.000 131.83890 183 GLU D O 1
ATOM 10094 N N . GLY D 1 184 ? 157.08115 207.03315 145.76363 1.000 125.18828 184 GLY D N 1
ATOM 10095 C CA . GLY D 1 184 ? 157.82028 207.46938 146.92839 1.000 117.32088 184 GLY D CA 1
ATOM 10096 C C . GLY D 1 184 ? 159.25518 206.99073 146.84140 1.000 118.69370 184 GLY D C 1
ATOM 10097 O O . GLY D 1 184 ? 159.66875 206.39446 145.85249 1.000 128.86141 184 GLY D O 1
ATOM 10098 N N . THR D 1 185 ? 160.00969 207.27059 147.90281 1.000 122.07945 185 THR D N 1
ATOM 10099 C CA . THR D 1 185 ? 161.40261 206.85530 147.98973 1.000 130.39641 185 THR D CA 1
ATOM 10100 C C . THR D 1 185 ? 161.73921 206.52701 149.43669 1.000 132.60851 185 THR D C 1
ATOM 10101 O O . THR D 1 185 ? 161.16715 207.10010 150.36750 1.000 132.10377 185 THR D O 1
ATOM 10105 N N . VAL D 1 186 ? 162.67937 205.59561 149.61578 1.000 122.44351 186 VAL D N 1
ATOM 10106 C CA . VAL D 1 186 ? 163.17232 205.21053 150.93212 1.000 116.11112 186 VAL D CA 1
ATOM 10107 C C . VAL D 1 186 ? 164.68111 205.02783 150.85582 1.000 119.76349 186 VAL D C 1
ATOM 10108 O O . VAL D 1 186 ? 165.26091 204.87964 149.77846 1.000 121.06571 186 VAL D O 1
ATOM 10112 N N . LEU D 1 187 ? 165.31641 205.04441 152.02458 1.000 123.67833 187 LEU D N 1
ATOM 10113 C CA . LEU D 1 187 ? 166.74794 204.80103 152.15617 1.000 126.41978 187 LEU D CA 1
ATOM 10114 C C . LEU D 1 187 ? 166.94842 203.49461 152.90736 1.000 125.77222 187 LEU D C 1
ATOM 10115 O O . LEU D 1 187 ? 166.40051 203.31496 154.00014 1.000 123.17363 187 LEU D O 1
ATOM 10120 N N . ILE D 1 188 ? 167.72640 202.58732 152.32594 1.000 122.17479 188 ILE D N 1
ATOM 10121 C CA . ILE D 1 188 ? 168.03508 201.32169 152.98801 1.000 123.61514 188 ILE D CA 1
ATOM 10122 C C . ILE D 1 188 ? 169.54280 201.10187 152.95666 1.000 123.43862 188 ILE D C 1
ATOM 10123 O O . ILE D 1 188 ? 170.20007 201.47648 151.97692 1.000 130.48110 188 ILE D O 1
ATOM 10128 N N . PRO D 1 189 ? 170.13467 200.51577 153.99541 1.000 120.66658 189 PRO D N 1
ATOM 10129 C CA . PRO D 1 189 ? 171.57493 200.24056 153.95459 1.000 122.06017 189 PRO D CA 1
ATOM 10130 C C . PRO D 1 189 ? 171.91042 199.23310 152.86571 1.000 120.64902 189 PRO D C 1
ATOM 10131 O O . PRO D 1 189 ? 171.16740 198.27983 152.62446 1.000 124.65655 189 PRO D O 1
ATOM 10135 N N . ARG D 1 190 ? 173.04274 199.45953 152.19695 1.000 143.92693 190 ARG D N 1
ATOM 10136 C CA . ARG D 1 190 ? 173.47966 198.52989 151.16094 1.000 146.35286 190 ARG D CA 1
ATOM 10137 C C . ARG D 1 190 ? 173.80687 197.16616 151.75293 1.000 149.54215 190 ARG D C 1
ATOM 10138 O O . ARG D 1 190 ? 173.44716 196.12980 151.18287 1.000 150.23857 190 ARG D O 1
ATOM 10146 N N . PHE D 1 191 ? 174.48696 197.14747 152.89665 1.000 154.27477 191 PHE D N 1
ATOM 10147 C CA . PHE D 1 191 ? 174.79420 195.90888 153.59367 1.000 155.92171 191 PHE D CA 1
ATOM 10148 C C . PHE D 1 191 ? 174.93673 196.20736 155.07787 1.000 153.80323 191 PHE D C 1
ATOM 10149 O O . PHE D 1 191 ? 175.14151 197.35373 155.48487 1.000 150.74997 191 PHE D O 1
ATOM 10157 N N . LEU D 1 192 ? 174.82431 195.15723 155.88374 1.000 147.83890 192 LEU D N 1
ATOM 10158 C CA . LEU D 1 192 ? 174.92421 195.25996 157.33267 1.000 145.77974 192 LEU D CA 1
ATOM 10159 C C . LEU D 1 192 ? 176.18741 194.56164 157.81249 1.000 150.67893 192 LEU D C 1
ATOM 10160 O O . LEU D 1 192 ? 176.49433 193.44790 157.37244 1.000 152.36146 192 LEU D O 1
ATOM 10165 N N . GLU D 1 193 ? 176.91424 195.22129 158.70933 1.000 167.54340 193 GLU D N 1
ATOM 10166 C CA . GLU D 1 193 ? 178.11181 194.67079 159.32895 1.000 166.55499 193 GLU D CA 1
ATOM 10167 C C . GLU D 1 193 ? 177.79314 194.32000 160.77581 1.000 166.18249 193 GLU D C 1
ATOM 10168 O O . GLU D 1 193 ? 177.39538 195.19074 161.55752 1.000 163.97810 193 GLU D O 1
ATOM 10174 N N . LYS D 1 194 ? 177.96517 193.04731 161.12515 1.000 165.97145 194 LYS D N 1
ATOM 10175 C CA . LYS D 1 194 ? 177.70603 192.55846 162.47651 1.000 166.29519 194 LYS D CA 1
ATOM 10176 C C . LYS D 1 194 ? 178.82412 191.59830 162.85433 1.000 168.64537 194 LYS D C 1
ATOM 10177 O O . LYS D 1 194 ? 178.87158 190.47287 162.34651 1.000 168.17908 194 LYS D O 1
ATOM 10183 N N . GLU D 1 195 ? 179.72031 192.04709 163.73174 1.000 172.43470 195 GLU D N 1
ATOM 10184 C CA . GLU D 1 195 ? 180.76641 191.20854 164.31507 1.000 169.29341 195 GLU D CA 1
ATOM 10185 C C . GLU D 1 195 ? 181.57275 190.49061 163.23174 1.000 169.34639 195 GLU D C 1
ATOM 10186 O O . GLU D 1 195 ? 181.66186 189.26226 163.18876 1.000 169.08568 195 GLU D O 1
ATOM 10192 N N . ASP D 1 196 ? 182.15321 191.29446 162.34034 1.000 170.38930 196 ASP D N 1
ATOM 10193 C CA . ASP D 1 196 ? 182.95736 190.82174 161.21425 1.000 172.36788 196 ASP D CA 1
ATOM 10194 C C . ASP D 1 196 ? 182.15946 189.93160 160.26459 1.000 174.76303 196 ASP D C 1
ATOM 10195 O O . ASP D 1 196 ? 182.73439 189.09564 159.56023 1.000 174.76465 196 ASP D O 1
ATOM 10200 N N . LEU D 1 197 ? 180.83884 190.09084 160.22934 1.000 169.16023 197 LEU D N 1
ATOM 10201 C CA . LEU D 1 197 ? 179.98491 189.37393 159.29386 1.000 166.39367 197 LEU D CA 1
ATOM 10202 C C . LEU D 1 197 ? 179.24762 190.37147 158.41301 1.000 167.08050 197 LEU D C 1
ATOM 10203 O O . LEU D 1 197 ? 178.74692 191.38999 158.89785 1.000 165.81567 197 LEU D O 1
ATOM 10208 N N . ILE D 1 198 ? 179.18313 190.07461 157.11863 1.000 160.70719 198 ILE D N 1
ATOM 10209 C CA . ILE D 1 198 ? 178.55619 190.94541 156.13158 1.000 158.22950 198 ILE D CA 1
ATOM 10210 C C . ILE D 1 198 ? 177.25219 190.30243 155.68519 1.000 154.07688 198 ILE D C 1
ATOM 10211 O O . ILE D 1 198 ? 177.22556 189.11605 155.33804 1.000 152.40008 198 ILE D O 1
ATOM 10216 N N . ILE D 1 199 ? 176.17092 191.07708 155.71332 1.000 144.42705 199 ILE D N 1
ATOM 10217 C CA . ILE D 1 199 ? 174.85333 190.61896 155.29098 1.000 145.82750 199 ILE D CA 1
ATOM 10218 C C . ILE D 1 199 ? 174.37506 191.52917 154.17015 1.000 149.53393 199 ILE D C 1
ATOM 10219 O O . ILE D 1 199 ? 174.35118 192.75475 154.33117 1.000 150.70690 199 ILE D O 1
ATOM 10224 N N . ARG D 1 200 ? 173.99458 190.93457 153.04148 1.000 144.11374 200 ARG D N 1
ATOM 10225 C CA . ARG D 1 200 ? 173.52829 191.69211 151.88775 1.000 137.95047 200 ARG D CA 1
ATOM 10226 C C . ARG D 1 200 ? 172.07333 192.08904 152.09832 1.000 138.22921 200 ARG D C 1
ATOM 10227 O O . ARG D 1 200 ? 171.21794 191.22937 152.33436 1.000 138.13642 200 ARG D O 1
ATOM 10235 N N . ILE D 1 201 ? 171.79634 193.38557 152.00978 1.000 128.73059 201 ILE D N 1
ATOM 10236 C CA . ILE D 1 201 ? 170.44166 193.90264 152.13054 1.000 129.43314 201 ILE D CA 1
ATOM 10237 C C . ILE D 1 201 ? 169.89342 194.35356 150.78332 1.000 131.69330 201 ILE D C 1
ATOM 10238 O O . ILE D 1 201 ? 168.74464 194.06335 150.44919 1.000 131.03438 201 ILE D O 1
ATOM 10243 N N . PHE D 1 202 ? 170.70442 195.06218 150.00319 1.000 138.40071 202 PHE D N 1
ATOM 10244 C CA . PHE D 1 202 ? 170.29942 195.55697 148.69543 1.000 135.29915 202 PHE D CA 1
ATOM 10245 C C . PHE D 1 202 ? 170.66696 194.54820 147.61437 1.000 137.38932 202 PHE D C 1
ATOM 10246 O O . PHE D 1 202 ? 171.82809 194.14099 147.50565 1.000 139.21958 202 PHE D O 1
ATOM 10254 N N . ASP D 1 203 ? 169.67749 194.15052 146.81701 1.000 144.18876 203 ASP D N 1
ATOM 10255 C CA . ASP D 1 203 ? 169.89664 193.28775 145.66534 1.000 145.07887 203 ASP D CA 1
ATOM 10256 C C . ASP D 1 203 ? 169.38456 193.99275 144.41880 1.000 146.23357 203 ASP D C 1
ATOM 10257 O O . ASP D 1 203 ? 168.36087 194.68020 144.46138 1.000 147.36741 203 ASP D O 1
ATOM 10262 N N . GLU D 1 204 ? 170.10525 193.82125 143.30874 1.000 146.79738 204 GLU D N 1
ATOM 10263 C CA . GLU D 1 204 ? 169.79968 194.58420 142.10309 1.000 149.36486 204 GLU D CA 1
ATOM 10264 C C . GLU D 1 204 ? 168.51742 194.10942 141.43020 1.000 149.53507 204 GLU D C 1
ATOM 10265 O O . GLU D 1 204 ? 167.81162 194.91429 140.81155 1.000 150.00371 204 GLU D O 1
ATOM 10271 N N . GLU D 1 205 ? 168.19822 192.81835 141.53537 1.000 144.18845 205 GLU D N 1
ATOM 10272 C CA . GLU D 1 205 ? 167.05318 192.27852 140.80832 1.000 144.15312 205 GLU D CA 1
ATOM 10273 C C . GLU D 1 205 ? 165.73341 192.80054 141.36604 1.000 146.51158 205 GLU D C 1
ATOM 10274 O O . GLU D 1 205 ? 164.86146 193.24144 140.60858 1.000 148.24115 205 GLU D O 1
ATOM 10280 N N . LEU D 1 206 ? 165.56588 192.76016 142.68542 1.000 132.93706 206 LEU D N 1
ATOM 10281 C CA . LEU D 1 206 ? 164.28793 193.07583 143.31140 1.000 131.86060 206 LEU D CA 1
ATOM 10282 C C . LEU D 1 206 ? 164.15437 194.53484 143.73054 1.000 131.76758 206 LEU D C 1
ATOM 10283 O O . LEU D 1 206 ? 163.07917 194.93118 144.19189 1.000 129.78772 206 LEU D O 1
ATOM 10288 N N . HIS D 1 207 ? 165.20185 195.34109 143.58303 1.000 129.55265 207 HIS D N 1
ATOM 10289 C CA . HIS D 1 207 ? 165.18391 196.73587 144.00028 1.000 126.91267 207 HIS D CA 1
ATOM 10290 C C . HIS D 1 207 ? 165.38199 197.64632 142.79738 1.000 134.05037 207 HIS D C 1
ATOM 10291 O O . HIS D 1 207 ? 166.17120 197.34089 141.89785 1.000 133.01144 207 HIS D O 1
ATOM 10298 N N . GLU D 1 208 ? 164.66081 198.76611 142.78853 1.000 139.12198 208 GLU D N 1
ATOM 10299 C CA . GLU D 1 208 ? 164.76117 199.76453 141.72991 1.000 136.14243 208 GLU D CA 1
ATOM 10300 C C . GLU D 1 208 ? 165.67392 200.88781 142.21021 1.000 137.64310 208 GLU D C 1
ATOM 10301 O O . GLU D 1 208 ? 165.29613 201.67564 143.08310 1.000 133.58453 208 GLU D O 1
ATOM 10307 N N . TYR D 1 209 ? 166.86965 200.95955 141.63414 1.000 142.77369 209 TYR D N 1
ATOM 10308 C CA . TYR D 1 209 ? 167.85985 201.93916 142.05749 1.000 143.93579 209 TYR D CA 1
ATOM 10309 C C . TYR D 1 209 ? 167.41034 203.35570 141.71637 1.000 144.81350 209 TYR D C 1
ATOM 10310 O O . TYR D 1 209 ? 166.84851 203.60714 140.64652 1.000 145.55584 209 TYR D O 1
ATOM 10319 N N . ARG D 1 210 ? 167.65613 204.28508 142.64115 1.000 140.00794 210 ARG D N 1
ATOM 10320 C CA . ARG D 1 210 ? 167.40613 205.69987 142.38977 1.000 140.19562 210 ARG D CA 1
ATOM 10321 C C . ARG D 1 210 ? 168.63156 206.53999 142.72772 1.000 141.78827 210 ARG D C 1
ATOM 10322 O O . ARG D 1 210 ? 168.87763 207.57084 142.09387 1.000 144.63959 210 ARG D O 1
ATOM 10330 N N . GLY D 1 211 ? 169.39987 206.11443 143.72349 1.000 142.22473 211 GLY D N 1
ATOM 10331 C CA . GLY D 1 211 ? 170.61359 206.82584 144.07890 1.000 141.11022 211 GLY D CA 1
ATOM 10332 C C . GLY D 1 211 ? 171.41515 206.05388 145.10001 1.000 144.18075 211 GLY D C 1
ATOM 10333 O O . GLY D 1 211 ? 170.88886 205.18768 145.80361 1.000 149.14170 211 GLY D O 1
ATOM 10334 N N . SER D 1 212 ? 172.70078 206.39148 145.18276 1.000 156.16975 212 SER D N 1
ATOM 10335 C CA . SER D 1 212 ? 173.61700 205.75356 146.12175 1.000 159.72230 212 SER D CA 1
ATOM 10336 C C . SER D 1 212 ? 174.31776 206.82765 146.93797 1.000 158.37134 212 SER D C 1
ATOM 10337 O O . SER D 1 212 ? 175.07378 207.63323 146.38593 1.000 158.07916 212 SER D O 1
ATOM 10340 N N . TYR D 1 213 ? 174.06939 206.84036 148.24487 1.000 161.28709 213 TYR D N 1
ATOM 10341 C CA . TYR D 1 213 ? 174.67658 207.79771 149.16400 1.000 158.73065 213 TYR D CA 1
ATOM 10342 C C . TYR D 1 213 ? 175.58054 207.00739 150.10833 1.000 161.83084 213 TYR D C 1
ATOM 10343 O O . TYR D 1 213 ? 175.13924 206.52056 151.15087 1.000 162.69386 213 TYR D O 1
ATOM 10352 N N . PHE D 1 214 ? 176.85388 206.88727 149.73020 1.000 175.07483 214 PHE D N 1
ATOM 10353 C CA . PHE D 1 214 ? 177.86054 206.17152 150.50886 1.000 176.43570 214 PHE D CA 1
ATOM 10354 C C . PHE D 1 214 ? 177.42932 204.74713 150.83854 1.000 177.70996 214 PHE D C 1
ATOM 10355 O O . PHE D 1 214 ? 177.37882 203.88429 149.95604 1.000 175.01731 214 PHE D O 1
ATOM 10363 N N . ASP D 1 215 ? 177.12092 204.49456 152.10908 1.000 177.30713 215 ASP D N 1
ATOM 10364 C CA . ASP D 1 215 ? 176.75659 203.16621 152.58239 1.000 176.14384 215 ASP D CA 1
ATOM 10365 C C . ASP D 1 215 ? 175.27030 202.86577 152.44582 1.000 174.20754 215 ASP D C 1
ATOM 10366 O O . ASP D 1 215 ? 174.85500 201.73575 152.72084 1.000 174.28490 215 ASP D O 1
ATOM 10371 N N . LYS D 1 216 ? 174.46339 203.83768 152.03523 1.000 152.19447 216 LYS D N 1
ATOM 10372 C CA . LYS D 1 216 ? 173.02919 203.65312 151.89998 1.000 150.85408 216 LYS D CA 1
ATOM 10373 C C . LYS D 1 216 ? 172.61889 203.81807 150.44360 1.000 153.34654 216 LYS D C 1
ATOM 10374 O O . LYS D 1 216 ? 173.33556 204.41272 149.63425 1.000 158.17506 216 LYS D O 1
ATOM 10380 N N . VAL D 1 217 ? 171.45276 203.27250 150.11262 1.000 134.07747 217 VAL D N 1
ATOM 10381 C CA . VAL D 1 217 ? 170.89819 203.34831 148.76998 1.000 127.82133 217 VAL D CA 1
ATOM 10382 C C . VAL D 1 217 ? 169.48190 203.89148 148.87647 1.000 132.95264 217 VAL D C 1
ATOM 10383 O O . VAL D 1 217 ? 168.67699 203.38994 149.67077 1.000 136.54240 217 VAL D O 1
ATOM 10387 N N . LEU D 1 218 ? 169.19123 204.93018 148.09912 1.000 135.21272 218 LEU D N 1
ATOM 10388 C CA . LEU D 1 218 ? 167.84507 205.46695 147.97358 1.000 132.29660 218 LEU D CA 1
ATOM 10389 C C . LEU D 1 218 ? 167.16105 204.75939 146.81238 1.000 133.25803 218 LEU D C 1
ATOM 10390 O O . LEU D 1 218 ? 167.64139 204.81993 145.67438 1.000 135.77434 218 LEU D O 1
ATOM 10395 N N . ILE D 1 219 ? 166.04741 204.08830 147.10232 1.000 123.82111 219 ILE D N 1
ATOM 10396 C CA . ILE D 1 219 ? 165.33473 203.27164 146.12895 1.000 123.46305 219 ILE D CA 1
ATOM 10397 C C . ILE D 1 219 ? 163.84119 203.54182 146.25042 1.000 122.56089 219 ILE D C 1
ATOM 10398 O O . ILE D 1 219 ? 163.38117 204.25356 147.14434 1.000 123.37414 219 ILE D O 1
ATOM 10403 N N . LYS D 1 220 ? 163.08586 202.95773 145.32558 1.000 114.21206 220 LYS D N 1
ATOM 10404 C CA . LYS D 1 220 ? 161.64056 202.95511 145.41946 1.000 110.18406 220 LYS D CA 1
ATOM 10405 C C . LYS D 1 220 ? 161.20484 202.08219 146.59436 1.000 117.37614 220 LYS D C 1
ATOM 10406 O O . LYS D 1 220 ? 161.94923 201.20003 147.03000 1.000 121.59073 220 LYS D O 1
ATOM 10412 N N . PRO D 1 221 ? 160.01465 202.32235 147.14006 1.000 112.12225 221 PRO D N 1
ATOM 10413 C CA . PRO D 1 221 ? 159.51176 201.47437 148.22475 1.000 111.49164 221 PRO D CA 1
ATOM 10414 C C . PRO D 1 221 ? 159.45782 200.02201 147.79044 1.000 115.84589 221 PRO D C 1
ATOM 10415 O O . PRO D 1 221 ? 158.76697 199.68160 146.81807 1.000 117.61145 221 PRO D O 1
ATOM 10419 N N . PRO D 1 222 ? 160.18359 199.14095 148.47802 1.000 98.71012 222 PRO D N 1
ATOM 10420 C CA . PRO D 1 222 ? 160.28358 197.74979 148.02364 1.000 93.82737 222 PRO D CA 1
ATOM 10421 C C . PRO D 1 222 ? 158.92825 197.06201 147.99367 1.000 95.06620 222 PRO D C 1
ATOM 10422 O O . PRO D 1 222 ? 158.07542 197.28253 148.85540 1.000 99.92525 222 PRO D O 1
ATOM 10426 N N . ILE D 1 223 ? 158.73761 196.22406 146.97975 1.000 82.34659 223 ILE D N 1
ATOM 10427 C CA . ILE D 1 223 ? 157.55171 195.38764 146.84345 1.000 86.65568 223 ILE D CA 1
ATOM 10428 C C . ILE D 1 223 ? 158.05681 193.98998 146.51323 1.000 87.41459 223 ILE D C 1
ATOM 10429 O O . ILE D 1 223 ? 158.47379 193.72589 145.38009 1.000 93.03062 223 ILE D O 1
ATOM 10434 N N . ILE D 1 224 ? 158.02655 193.09283 147.49367 1.000 88.21692 224 ILE D N 1
ATOM 10435 C CA . ILE D 1 224 ? 158.52521 191.73307 147.33619 1.000 76.86608 224 ILE D CA 1
ATOM 10436 C C . ILE D 1 224 ? 157.33408 190.79093 147.26802 1.000 84.17590 224 ILE D C 1
ATOM 10437 O O . ILE D 1 224 ? 156.35840 190.95810 148.00696 1.000 92.05378 224 ILE D O 1
ATOM 10442 N N . HIS D 1 225 ? 157.40305 189.81881 146.36254 1.000 71.39154 225 HIS D N 1
ATOM 10443 C CA . HIS D 1 225 ? 156.34961 188.83136 146.17546 1.000 76.19986 225 HIS D CA 1
ATOM 10444 C C . HIS D 1 225 ? 156.92296 187.43428 146.36391 1.000 76.23290 225 HIS D C 1
ATOM 10445 O O . HIS D 1 225 ? 158.02796 187.13966 145.89664 1.000 71.60820 225 HIS D O 1
ATOM 10452 N N . TRP D 1 226 ? 156.17101 186.57333 147.04820 1.000 83.35930 226 TRP D N 1
ATOM 10453 C CA . TRP D 1 226 ? 156.60881 185.20428 147.29440 1.000 73.17472 226 TRP D CA 1
ATOM 10454 C C . TRP D 1 226 ? 155.43559 184.26321 147.07982 1.000 89.44130 226 TRP D C 1
ATOM 10455 O O . TRP D 1 226 ? 154.42113 184.36473 147.77763 1.000 101.33428 226 TRP D O 1
ATOM 10466 N N . ASP D 1 227 ? 155.58612 183.34176 146.13197 1.000 91.90095 227 ASP D N 1
ATOM 10467 C CA . ASP D 1 227 ? 154.55727 182.37118 145.79196 1.000 92.29211 227 ASP D CA 1
ATOM 10468 C C . ASP D 1 227 ? 154.97042 180.99224 146.28692 1.000 98.24486 227 ASP D C 1
ATOM 10469 O O . ASP D 1 227 ? 156.12976 180.59064 146.14300 1.000 95.64233 227 ASP D O 1
ATOM 10474 N N . PHE D 1 228 ? 154.00954 180.27222 146.86951 1.000 102.84867 228 PHE D N 1
ATOM 10475 C CA . PHE D 1 228 ? 154.30986 178.98704 147.49268 1.000 96.55408 228 PHE D CA 1
ATOM 10476 C C . PHE D 1 228 ? 154.77933 177.95867 146.47090 1.000 105.95089 228 PHE D C 1
ATOM 10477 O O . PHE D 1 228 ? 155.73357 177.21423 146.72360 1.000 105.91777 228 PHE D O 1
ATOM 10485 N N . TYR D 1 229 ? 154.12557 177.90176 145.31035 1.000 111.88060 229 TYR D N 1
ATOM 10486 C CA . TYR D 1 229 ? 154.43067 176.87122 144.32586 1.000 103.61147 229 TYR D CA 1
ATOM 10487 C C . TYR D 1 229 ? 155.65004 177.19648 143.47528 1.000 98.75762 229 TYR D C 1
ATOM 10488 O O . TYR D 1 229 ? 156.15098 176.30974 142.77705 1.000 109.47206 229 TYR D O 1
ATOM 10497 N N . LEU D 1 230 ? 156.14023 178.43482 143.51402 1.000 88.78510 230 LEU D N 1
ATOM 10498 C CA . LEU D 1 230 ? 157.20682 178.86642 142.62323 1.000 91.18722 230 LEU D CA 1
ATOM 10499 C C . LEU D 1 230 ? 158.53300 179.12733 143.31987 1.000 98.97801 230 LEU D C 1
ATOM 10500 O O . LEU D 1 230 ? 159.56100 179.20028 142.63867 1.000 103.52927 230 LEU D O 1
ATOM 10505 N N . ASP D 1 231 ? 158.54770 179.26646 144.64303 1.000 100.80873 231 ASP D N 1
ATOM 10506 C CA . ASP D 1 231 ? 159.75379 179.63578 145.36745 1.000 102.92820 231 ASP D CA 1
ATOM 10507 C C . ASP D 1 231 ? 159.97196 178.68892 146.53904 1.000 106.72988 231 ASP D C 1
ATOM 10508 O O . ASP D 1 231 ? 159.06429 177.96991 146.96462 1.000 110.11620 231 ASP D O 1
ATOM 10513 N N . SER D 1 232 ? 161.19783 178.69597 147.05220 1.000 97.45053 232 SER D N 1
ATOM 10514 C CA . SER D 1 232 ? 161.60205 177.83685 148.15420 1.000 100.80739 232 SER D CA 1
ATOM 10515 C C . SER D 1 232 ? 161.60425 178.60926 149.46922 1.000 100.03410 232 SER D C 1
ATOM 10516 O O . SER D 1 232 ? 161.59732 179.84149 149.50087 1.000 108.28665 232 SER D O 1
ATOM 10519 N N . LEU D 1 233 ? 161.62508 177.85731 150.57049 1.000 93.16257 233 LEU D N 1
ATOM 10520 C CA . LEU D 1 233 ? 161.61272 178.44864 151.90186 1.000 96.47814 233 LEU D CA 1
ATOM 10521 C C . LEU D 1 233 ? 162.97624 178.96609 152.33572 1.000 99.64345 233 LEU D C 1
ATOM 10522 O O . LEU D 1 233 ? 163.04962 179.73000 153.30525 1.000 109.47202 233 LEU D O 1
ATOM 10527 N N . GLU D 1 234 ? 164.04972 178.59253 151.63496 1.000 110.06912 234 GLU D N 1
ATOM 10528 C CA . GLU D 1 234 ? 165.37589 179.08451 151.98673 1.000 113.78904 234 GLU D CA 1
ATOM 10529 C C . GLU D 1 234 ? 165.50780 180.58586 151.77595 1.000 119.30544 234 GLU D C 1
ATOM 10530 O O . GLU D 1 234 ? 166.48443 181.18045 152.24233 1.000 122.30379 234 GLU D O 1
ATOM 10536 N N . ASP D 1 235 ? 164.55255 181.20687 151.08211 1.000 113.30457 235 ASP D N 1
ATOM 10537 C CA . ASP D 1 235 ? 164.49389 182.65899 151.00469 1.000 108.20183 235 ASP D CA 1
ATOM 10538 C C . ASP D 1 235 ? 164.28261 183.30867 152.36450 1.000 112.59483 235 ASP D C 1
ATOM 10539 O O . ASP D 1 235 ? 164.57304 184.50024 152.51027 1.000 116.70775 235 ASP D O 1
ATOM 10544 N N . PHE D 1 236 ? 163.78882 182.56496 153.35591 1.000 99.17661 236 PHE D N 1
ATOM 10545 C CA . PHE D 1 236 ? 163.55656 183.09482 154.69221 1.000 92.43219 236 PHE D CA 1
ATOM 10546 C C . PHE D 1 236 ? 164.61527 182.64551 155.69243 1.000 97.20956 236 PHE D C 1
ATOM 10547 O O . PHE D 1 236 ? 164.35790 182.64163 156.90050 1.000 103.14123 236 PHE D O 1
ATOM 10555 N N . SER D 1 237 ? 165.79548 182.26519 155.21503 1.000 110.50921 237 SER D N 1
ATOM 10556 C CA . SER D 1 237 ? 166.90947 181.88987 156.06775 1.000 108.34692 237 SER D CA 1
ATOM 10557 C C . SER D 1 237 ? 168.15217 182.66638 155.65628 1.000 109.96858 237 SER D C 1
ATOM 10558 O O . SER D 1 237 ? 168.26156 183.15311 154.52802 1.000 114.20426 237 SER D O 1
ATOM 10561 N N . PHE D 1 238 ? 169.09496 182.78368 156.59109 1.000 119.22759 238 PHE D N 1
ATOM 10562 C CA . PHE D 1 238 ? 170.35657 183.47722 156.33510 1.000 118.17669 238 PHE D CA 1
ATOM 10563 C C . PHE D 1 238 ? 171.22531 182.58394 155.45563 1.000 119.40921 238 PHE D C 1
ATOM 10564 O O . PHE D 1 238 ? 172.17403 181.93716 155.90495 1.000 124.04275 238 PHE D O 1
ATOM 10572 N N . LYS D 1 239 ? 170.88450 182.55292 154.17023 1.000 129.45038 239 LYS D N 1
ATOM 10573 C CA . LYS D 1 239 ? 171.60370 181.71767 153.22006 1.000 129.35516 239 LYS D CA 1
ATOM 10574 C C . LYS D 1 239 ? 173.03293 182.21483 153.04699 1.000 130.81246 239 LYS D C 1
ATOM 10575 O O . LYS D 1 239 ? 173.29499 183.42069 153.04760 1.000 128.84720 239 LYS D O 1
ATOM 10581 N N . LYS D 1 240 ? 173.95956 181.27506 152.89501 1.000 148.28170 240 LYS D N 1
ATOM 10582 C CA . LYS D 1 240 ? 175.38039 181.57467 152.80034 1.000 149.02979 240 LYS D CA 1
ATOM 10583 C C . LYS D 1 240 ? 175.87248 181.28744 151.39011 1.000 149.55996 240 LYS D C 1
ATOM 10584 O O . LYS D 1 240 ? 175.64097 180.19725 150.85683 1.000 149.73012 240 LYS D O 1
ATOM 10590 N N . VAL D 1 241 ? 176.54712 182.26444 150.79504 1.000 161.46604 241 VAL D N 1
ATOM 10591 C CA . VAL D 1 241 ? 177.14008 182.12164 149.47119 1.000 162.89759 241 VAL D CA 1
ATOM 10592 C C . VAL D 1 241 ? 178.65008 181.95627 149.55697 1.000 166.15874 241 VAL D C 1
ATOM 10593 O O . VAL D 1 241 ? 179.22039 181.05315 148.94549 1.000 167.03013 241 VAL D O 1
ATOM 10597 N N . GLU D 1 242 ? 179.31311 182.81941 150.32237 1.000 183.26429 242 GLU D N 1
ATOM 10598 C CA . GLU D 1 242 ? 180.75585 182.75058 150.48942 1.000 182.63160 242 GLU D CA 1
ATOM 10599 C C . GLU D 1 242 ? 181.09264 183.18734 151.90811 1.000 182.40335 242 GLU D C 1
ATOM 10600 O O . GLU D 1 242 ? 180.29667 183.85183 152.57977 1.000 184.46566 242 GLU D O 1
ATOM 10606 N N . GLU D 1 243 ? 182.28021 182.78823 152.36132 1.000 178.33949 243 GLU D N 1
ATOM 10607 C CA . GLU D 1 243 ? 182.68701 183.01433 153.74191 1.000 178.57697 243 GLU D CA 1
ATOM 10608 C C . GLU D 1 243 ? 182.54067 184.48062 154.12347 1.000 180.58691 243 GLU D C 1
ATOM 10609 O O . GLU D 1 243 ? 182.99494 185.37423 153.40470 1.000 180.22001 243 GLU D O 1
ATOM 10615 N N . SER D 1 244 ? 181.88359 184.71446 155.25843 1.000 177.32228 244 SER D N 1
ATOM 10616 C CA . SER D 1 244 ? 181.66540 186.02270 155.86907 1.000 177.66879 244 SER D CA 1
ATOM 10617 C C . SER D 1 244 ? 180.72800 186.91965 155.06994 1.000 177.87783 244 SER D C 1
ATOM 10618 O O . SER D 1 244 ? 180.58585 188.10082 155.41204 1.000 177.16674 244 SER D O 1
ATOM 10621 N N . ILE D 1 245 ? 180.07840 186.41025 154.02248 1.000 168.18712 245 ILE D N 1
ATOM 10622 C CA . ILE D 1 245 ? 179.04244 187.16496 153.32539 1.000 164.71731 245 ILE D CA 1
ATOM 10623 C C . ILE D 1 245 ? 177.80231 186.28909 153.20471 1.000 163.15378 245 ILE D C 1
ATOM 10624 O O . ILE D 1 245 ? 177.86494 185.17644 152.67002 1.000 160.54085 245 ILE D O 1
ATOM 10629 N N . TYR D 1 246 ? 176.68435 186.77950 153.73368 1.000 150.51864 246 TYR D N 1
ATOM 10630 C CA . TYR D 1 246 ? 175.42140 186.05721 153.74086 1.000 147.32952 246 TYR D CA 1
ATOM 10631 C C . TYR D 1 246 ? 174.37306 186.88962 153.01608 1.000 148.86299 246 TYR D C 1
ATOM 10632 O O . TYR D 1 246 ? 174.54239 188.09241 152.79833 1.000 151.66760 246 TYR D O 1
ATOM 10641 N N . ILE D 1 247 ? 173.27496 186.23654 152.64804 1.000 131.96183 247 ILE D N 1
ATOM 10642 C CA . ILE D 1 247 ? 172.14490 186.88674 151.99395 1.000 127.00165 247 ILE D CA 1
ATOM 10643 C C . ILE D 1 247 ? 171.00314 186.95486 152.99773 1.000 129.59346 247 ILE D C 1
ATOM 10644 O O . ILE D 1 247 ? 170.57818 185.92525 153.53594 1.000 135.48414 247 ILE D O 1
ATOM 10649 N N . ALA D 1 248 ? 170.51144 188.16442 153.25079 1.000 108.33999 248 ALA D N 1
ATOM 10650 C CA . ALA D 1 248 ? 169.46894 188.35821 154.24350 1.000 105.65691 248 ALA D CA 1
ATOM 10651 C C . ALA D 1 248 ? 168.16291 187.70934 153.78802 1.000 117.80742 248 ALA D C 1
ATOM 10652 O O . ALA D 1 248 ? 167.92099 187.55800 152.58854 1.000 126.49353 248 ALA D O 1
ATOM 10654 N N . PRO D 1 249 ? 167.30467 187.30839 154.73074 1.000 104.26157 249 PRO D N 1
ATOM 10655 C CA . PRO D 1 249 ? 165.98955 186.77304 154.35333 1.000 108.48783 249 PRO D CA 1
ATOM 10656 C C . PRO D 1 249 ? 165.10196 187.81477 153.69154 1.000 110.68021 249 PRO D C 1
ATOM 10657 O O . PRO D 1 249 ? 165.48528 188.98223 153.57070 1.000 115.42945 249 PRO D O 1
ATOM 10661 N N . LEU D 1 250 ? 163.90955 187.39887 153.26097 1.000 96.56356 250 LEU D N 1
ATOM 10662 C CA . LEU D 1 250 ? 163.04353 188.28987 152.49441 1.000 92.46357 250 LEU D CA 1
ATOM 10663 C C . LEU D 1 250 ? 162.60002 189.49651 153.31283 1.000 102.09240 250 LEU D C 1
ATOM 10664 O O . LEU D 1 250 ? 162.55720 190.61904 152.79603 1.000 105.22596 250 LEU D O 1
ATOM 10669 N N . PHE D 1 251 ? 162.26238 189.29224 154.58843 1.000 101.23420 251 PHE D N 1
ATOM 10670 C CA . PHE D 1 251 ? 161.72476 190.39014 155.38373 1.000 98.72080 251 PHE D CA 1
ATOM 10671 C C . PHE D 1 251 ? 162.77121 191.43792 155.73959 1.000 108.76655 251 PHE D C 1
ATOM 10672 O O . PHE D 1 251 ? 162.40312 192.50323 156.24524 1.000 114.79045 251 PHE D O 1
ATOM 10680 N N . LEU D 1 252 ? 164.05253 191.17155 155.49248 1.000 108.71533 252 LEU D N 1
ATOM 10681 C CA . LEU D 1 252 ? 165.07789 192.19351 155.65673 1.000 102.54783 252 LEU D CA 1
ATOM 10682 C C . LEU D 1 252 ? 165.31299 192.99352 154.38447 1.000 105.04440 252 LEU D C 1
ATOM 10683 O O . LEU D 1 252 ? 165.76846 194.13987 154.45944 1.000 104.97623 252 LEU D O 1
ATOM 10688 N N . ARG D 1 253 ? 165.01760 192.41838 153.22077 1.000 104.31749 253 ARG D N 1
ATOM 10689 C CA . ARG D 1 253 ? 165.09571 193.14703 151.96355 1.000 102.48832 253 ARG D CA 1
ATOM 10690 C C . ARG D 1 253 ? 163.81332 193.90028 151.64012 1.000 108.27500 253 ARG D C 1
ATOM 10691 O O . ARG D 1 253 ? 163.77940 194.63990 150.65126 1.000 114.04940 253 ARG D O 1
ATOM 10699 N N . ALA D 1 254 ? 162.76298 193.72682 152.44268 1.000 95.60147 254 ALA D N 1
ATOM 10700 C CA . ALA D 1 254 ? 161.51562 194.46472 152.29775 1.000 93.64601 254 ALA D CA 1
ATOM 10701 C C . ALA D 1 254 ? 161.37986 195.57066 153.33721 1.000 98.18303 254 ALA D C 1
ATOM 10702 O O . ALA D 1 254 ? 160.26773 195.86804 153.78496 1.000 101.35180 254 ALA D O 1
ATOM 10704 N N . THR D 1 255 ? 162.49373 196.18401 153.73204 1.000 100.25070 255 THR D N 1
ATOM 10705 C CA . THR D 1 255 ? 162.47325 197.20721 154.76996 1.000 97.93577 255 THR D CA 1
ATOM 10706 C C . THR D 1 255 ? 161.78588 198.46442 154.25325 1.000 101.57884 255 THR D C 1
ATOM 10707 O O . THR D 1 255 ? 162.19240 199.02917 153.23249 1.000 106.18907 255 THR D O 1
ATOM 10711 N N . GLY D 1 256 ? 160.74458 198.90075 154.95633 1.000 97.23780 256 GLY D N 1
ATOM 10712 C CA . GLY D 1 256 ? 160.00756 200.08373 154.57483 1.000 94.53613 256 GLY D CA 1
ATOM 10713 C C . GLY D 1 256 ? 159.00010 199.88563 153.46646 1.000 96.82989 256 GLY D C 1
ATOM 10714 O O . GLY D 1 256 ? 158.35837 200.86063 153.05605 1.000 99.40459 256 GLY D O 1
ATOM 10715 N N . GLY D 1 257 ? 158.83492 198.66362 152.97064 1.000 87.00580 257 GLY D N 1
ATOM 10716 C CA . GLY D 1 257 ? 157.94365 198.41737 151.85690 1.000 82.28733 257 GLY D CA 1
ATOM 10717 C C . GLY D 1 257 ? 156.89346 197.36779 152.14243 1.000 86.18531 257 GLY D C 1
ATOM 10718 O O . GLY D 1 257 ? 156.35621 197.30389 153.25150 1.000 96.16122 257 GLY D O 1
ATOM 10719 N N . PHE D 1 258 ? 156.59614 196.53662 151.14837 1.000 74.70586 258 PHE D N 1
ATOM 10720 C CA . PHE D 1 258 ? 155.54586 195.53509 151.23930 1.000 81.77289 258 PHE D CA 1
ATOM 10721 C C . PHE D 1 258 ? 156.11365 194.15260 150.95819 1.000 84.81853 258 PHE D C 1
ATOM 10722 O O . PHE D 1 258 ? 156.95379 193.98591 150.06713 1.000 95.95966 258 PHE D O 1
ATOM 10730 N N . LEU D 1 259 ? 155.64761 193.16411 151.71875 1.000 72.94290 259 LEU D N 1
ATOM 10731 C CA . LEU D 1 259 ? 155.94514 191.76023 151.47087 1.000 68.52536 259 LEU D CA 1
ATOM 10732 C C . LEU D 1 259 ? 154.62571 191.03128 151.27657 1.000 81.57069 259 LEU D C 1
ATOM 10733 O O . LEU D 1 259 ? 153.81079 190.96217 152.20326 1.000 96.85999 259 LEU D O 1
ATOM 10738 N N . ILE D 1 260 ? 154.42010 190.48998 150.07896 1.000 63.56113 260 ILE D N 1
ATOM 10739 C CA . ILE D 1 260 ? 153.17743 189.83527 149.69494 1.000 67.64623 260 ILE D CA 1
ATOM 10740 C C . ILE D 1 260 ? 153.43803 188.34054 149.60511 1.000 69.06591 260 ILE D C 1
ATOM 10741 O O . ILE D 1 260 ? 154.39888 187.90851 148.95475 1.000 73.53358 260 ILE D O 1
ATOM 10746 N N . LEU D 1 261 ? 152.60179 187.55790 150.27798 1.000 81.53482 261 LEU D N 1
ATOM 10747 C CA . LEU D 1 261 ? 152.68852 186.10745 150.25246 1.000 67.24053 261 LEU D CA 1
ATOM 10748 C C . LEU D 1 261 ? 151.45541 185.54163 149.56410 1.000 84.27315 261 LEU D C 1
ATOM 10749 O O . LEU D 1 261 ? 150.33956 186.03463 149.76341 1.000 90.93631 261 LEU D O 1
ATOM 10754 N N . THR D 1 262 ? 151.66314 184.52280 148.73243 1.000 94.50650 262 THR D N 1
ATOM 10755 C CA . THR D 1 262 ? 150.58368 183.87240 147.99868 1.000 88.47051 262 THR D CA 1
ATOM 10756 C C . THR D 1 262 ? 150.44183 182.44567 148.51399 1.000 98.78040 262 THR D C 1
ATOM 10757 O O . THR D 1 262 ? 151.31631 181.60556 148.27541 1.000 100.70594 262 THR D O 1
ATOM 10761 N N . GLU D 1 263 ? 149.33885 182.18043 149.20859 1.000 103.78208 263 GLU D N 1
ATOM 10762 C CA . GLU D 1 263 ? 149.05001 180.87524 149.79256 1.000 98.51485 263 GLU D CA 1
ATOM 10763 C C . GLU D 1 263 ? 150.21334 180.32052 150.62128 1.000 104.75893 263 GLU D C 1
ATOM 10764 O O . GLU D 1 263 ? 150.71505 179.22790 150.34017 1.000 110.73538 263 GLU D O 1
ATOM 10770 N N . PRO D 1 264 ? 150.66382 181.04120 151.64567 1.000 92.80039 264 PRO D N 1
ATOM 10771 C CA . PRO D 1 264 ? 151.80790 180.57020 152.42783 1.000 97.69885 264 PRO D CA 1
ATOM 10772 C C . PRO D 1 264 ? 151.37934 179.54558 153.46192 1.000 107.54754 264 PRO D C 1
ATOM 10773 O O . PRO D 1 264 ? 150.19896 179.48559 153.83742 1.000 116.35171 264 PRO D O 1
ATOM 10777 N N . PRO D 1 265 ? 152.30368 178.71565 153.93940 1.000 99.61326 265 PRO D N 1
ATOM 10778 C CA . PRO D 1 265 ? 151.98135 177.80582 155.04264 1.000 95.41762 265 PRO D CA 1
ATOM 10779 C C . PRO D 1 265 ? 151.74417 178.56648 156.33932 1.000 110.51806 265 PRO D C 1
ATOM 10780 O O . PRO D 1 265 ? 152.21083 179.69102 156.53123 1.000 120.83793 265 PRO D O 1
ATOM 10784 N N . GLU D 1 266 ? 150.99634 177.92546 157.24115 1.000 118.88833 266 GLU D N 1
ATOM 10785 C CA . GLU D 1 266 ? 150.62477 178.57180 158.49748 1.000 113.14530 266 GLU D CA 1
ATOM 10786 C C . GLU D 1 266 ? 151.84143 178.84183 159.37583 1.000 113.70098 266 GLU D C 1
ATOM 10787 O O . GLU D 1 266 ? 151.89571 179.86330 160.07116 1.000 126.62729 266 GLU D O 1
ATOM 10793 N N . ASP D 1 267 ? 152.81901 177.93297 159.37154 1.000 108.83476 267 ASP D N 1
ATOM 10794 C CA . ASP D 1 267 ? 153.98613 178.09607 160.23335 1.000 116.89215 267 ASP D CA 1
ATOM 10795 C C . ASP D 1 267 ? 154.78881 179.33434 159.85332 1.000 124.02645 267 ASP D C 1
ATOM 10796 O O . ASP D 1 267 ? 155.28853 180.05372 160.72756 1.000 131.38198 267 ASP D O 1
ATOM 10801 N N . LEU D 1 268 ? 154.93081 179.59372 158.55156 1.000 93.16089 268 LEU D N 1
ATOM 10802 C CA . LEU D 1 268 ? 155.65052 180.78174 158.10565 1.000 89.18554 268 LEU D CA 1
ATOM 10803 C C . LEU D 1 268 ? 154.95043 182.05374 158.56552 1.000 94.73579 268 LEU D C 1
ATOM 10804 O O . LEU D 1 268 ? 155.60265 183.00586 159.01192 1.000 104.86732 268 LEU D O 1
ATOM 10809 N N . VAL D 1 269 ? 153.62040 182.08690 158.46690 1.000 88.33916 269 VAL D N 1
ATOM 10810 C CA . VAL D 1 269 ? 152.87208 183.25552 158.91860 1.000 89.19589 269 VAL D CA 1
ATOM 10811 C C . VAL D 1 269 ? 153.02135 183.43481 160.42313 1.000 94.94039 269 VAL D C 1
ATOM 10812 O O . VAL D 1 269 ? 153.15677 184.56062 160.91664 1.000 108.02284 269 VAL D O 1
ATOM 10816 N N . LYS D 1 270 ? 152.98447 182.33261 161.17776 1.000 84.97000 270 LYS D N 1
ATOM 10817 C CA . LYS D 1 270 ? 153.18374 182.42479 162.62086 1.000 81.76421 270 LYS D CA 1
ATOM 10818 C C . LYS D 1 270 ? 154.55544 182.99577 162.94854 1.000 84.67526 270 LYS D C 1
ATOM 10819 O O . LYS D 1 270 ? 154.68311 183.86539 163.81859 1.000 96.03117 270 LYS D O 1
ATOM 10825 N N . THR D 1 271 ? 155.59286 182.51999 162.25677 1.000 82.73562 271 THR D N 1
ATOM 10826 C CA . THR D 1 271 ? 156.93963 183.02773 162.49568 1.000 82.29202 271 THR D CA 1
ATOM 10827 C C . THR D 1 271 ? 157.03769 184.51190 162.16842 1.000 85.69789 271 THR D C 1
ATOM 10828 O O . THR D 1 271 ? 157.63666 185.28523 162.92586 1.000 99.55387 271 THR D O 1
ATOM 10832 N N . LEU D 1 272 ? 156.44852 184.93017 161.04668 1.000 81.29146 272 LEU D N 1
ATOM 10833 C CA . LEU D 1 272 ? 156.51489 186.33646 160.66243 1.000 78.85464 272 LEU D CA 1
ATOM 10834 C C . LEU D 1 272 ? 155.77029 187.22016 161.65638 1.000 80.34419 272 LEU D C 1
ATOM 10835 O O . LEU D 1 272 ? 156.25689 188.29469 162.02665 1.000 90.74654 272 LEU D O 1
ATOM 10840 N N . LEU D 1 273 ? 154.58788 186.78737 162.10104 1.000 81.02251 273 LEU D N 1
ATOM 10841 C CA . LEU D 1 273 ? 153.83551 187.57073 163.07626 1.000 77.67397 273 LEU D CA 1
ATOM 10842 C C . LEU D 1 273 ? 154.57370 187.65456 164.40594 1.000 79.48765 273 LEU D C 1
ATOM 10843 O O . LEU D 1 273 ? 154.59518 188.71372 165.04476 1.000 87.96240 273 LEU D O 1
ATOM 10848 N N . LYS D 1 274 ? 155.18390 186.54881 164.84047 1.000 91.21219 274 LYS D N 1
ATOM 10849 C CA . LYS D 1 274 ? 155.95551 186.56760 166.07809 1.000 91.99109 274 LYS D CA 1
ATOM 10850 C C . LYS D 1 274 ? 157.14799 187.50891 165.96850 1.000 96.00899 274 LYS D C 1
ATOM 10851 O O . LYS D 1 274 ? 157.44491 188.25705 166.90604 1.000 103.02007 274 LYS D O 1
ATOM 10857 N N . LEU D 1 275 ? 157.84621 187.48465 164.83013 1.000 94.01763 275 LEU D N 1
ATOM 10858 C CA . LEU D 1 275 ? 158.96750 188.39757 164.63013 1.000 83.72875 275 LEU D CA 1
ATOM 10859 C C . LEU D 1 275 ? 158.50779 189.84987 164.63067 1.000 87.55480 275 LEU D C 1
ATOM 10860 O O . LEU D 1 275 ? 159.17342 190.71765 165.20545 1.000 94.99465 275 LEU D O 1
ATOM 10865 N N . LYS D 1 276 ? 157.37778 190.13770 163.98056 1.000 92.70933 276 LYS D N 1
ATOM 10866 C CA . LYS D 1 276 ? 156.86693 191.50529 163.96288 1.000 94.49830 276 LYS D CA 1
ATOM 10867 C C . LYS D 1 276 ? 156.49185 191.97502 165.36175 1.000 100.45955 276 LYS D C 1
ATOM 10868 O O . LYS D 1 276 ? 156.76213 193.12339 165.73036 1.000 101.93966 276 LYS D O 1
ATOM 10874 N N . LYS D 1 277 ? 155.85706 191.10658 166.15236 1.000 112.43886 277 LYS D N 1
ATOM 10875 C CA . LYS D 1 277 ? 155.53888 191.46810 167.53070 1.000 108.61049 277 LYS D CA 1
ATOM 10876 C C . LYS D 1 277 ? 156.80565 191.69384 168.34660 1.000 106.34197 277 LYS D C 1
ATOM 10877 O O . LYS D 1 277 ? 156.87192 192.62018 169.16193 1.000 105.68773 277 LYS D O 1
ATOM 10883 N N . ARG D 1 278 ? 157.82043 190.85132 168.14419 1.000 119.02175 278 ARG D N 1
ATOM 10884 C CA . ARG D 1 278 ? 159.07980 191.01569 168.86247 1.000 115.95448 278 ARG D CA 1
ATOM 10885 C C . ARG D 1 278 ? 159.75701 192.32953 168.49637 1.000 118.18209 278 ARG D C 1
ATOM 10886 O O . ARG D 1 278 ? 160.30754 193.01621 169.36423 1.000 120.36816 278 ARG D O 1
ATOM 10894 N N . GLY D 1 279 ? 159.72498 192.69663 167.21759 1.000 119.42865 279 GLY D N 1
ATOM 10895 C CA . GLY D 1 279 ? 160.37262 193.89999 166.74620 1.000 117.99832 279 GLY D CA 1
ATOM 10896 C C . GLY D 1 279 ? 161.80297 193.72543 166.28933 1.000 116.81708 279 GLY D C 1
ATOM 10897 O O . GLY D 1 279 ? 162.42066 194.70745 165.85865 1.000 115.81112 279 GLY D O 1
ATOM 10898 N N . GLU D 1 280 ? 162.34999 192.51603 166.36797 1.000 122.31263 280 GLU D N 1
ATOM 10899 C CA . GLU D 1 280 ? 163.71757 192.26145 165.93961 1.000 123.92223 280 GLU D CA 1
ATOM 10900 C C . GLU D 1 280 ? 163.87875 190.76787 165.70212 1.000 126.77518 280 GLU D C 1
ATOM 10901 O O . GLU D 1 280 ? 163.03825 189.95969 166.10243 1.000 129.87356 280 GLU D O 1
ATOM 10907 N N . VAL D 1 281 ? 164.97496 190.41240 165.03886 1.000 114.84280 281 VAL D N 1
ATOM 10908 C CA . VAL D 1 281 ? 165.32525 189.02593 164.76258 1.000 115.71128 281 VAL D CA 1
ATOM 10909 C C . VAL D 1 281 ? 166.66875 188.73541 165.41523 1.000 120.90863 281 VAL D C 1
ATOM 10910 O O . VAL D 1 281 ? 167.62398 189.50702 165.25864 1.000 126.71075 281 VAL D O 1
ATOM 10914 N N . ARG D 1 282 ? 166.73030 187.63735 166.16305 1.000 131.37417 282 ARG D N 1
ATOM 10915 C CA . ARG D 1 282 ? 167.94477 187.18930 166.82536 1.000 130.96818 282 ARG D CA 1
ATOM 10916 C C . ARG D 1 282 ? 168.36837 185.84935 166.24133 1.000 131.50431 282 ARG D C 1
ATOM 10917 O O . ARG D 1 282 ? 167.53674 184.95703 166.04511 1.000 133.98195 282 ARG D O 1
ATOM 10925 N N . THR D 1 283 ? 169.66208 185.71014 165.96239 1.000 141.62129 283 THR D N 1
ATOM 10926 C CA . THR D 1 283 ? 170.15596 184.50783 165.31053 1.000 144.98649 283 THR D CA 1
ATOM 10927 C C . THR D 1 283 ? 171.58417 184.23300 165.75358 1.000 145.78747 283 THR D C 1
ATOM 10928 O O . THR D 1 283 ? 172.25411 185.08854 166.33844 1.000 148.80619 283 THR D O 1
ATOM 10932 N N . ILE D 1 284 ? 172.03608 183.01424 165.47068 1.000 145.17282 284 ILE D N 1
ATOM 10933 C CA . ILE D 1 284 ? 173.39387 182.57306 165.76106 1.000 145.60898 284 ILE D CA 1
ATOM 10934 C C . ILE D 1 284 ? 174.05062 182.17143 164.44692 1.000 147.27201 284 ILE D C 1
ATOM 10935 O O . ILE D 1 284 ? 173.48344 181.38977 163.67392 1.000 149.81481 284 ILE D O 1
ATOM 10940 N N . LEU D 1 285 ? 175.23582 182.71913 164.18517 1.000 147.32867 285 LEU D N 1
ATOM 10941 C CA . LEU D 1 285 ? 175.95277 182.47396 162.93620 1.000 145.30644 285 LEU D CA 1
ATOM 10942 C C . LEU D 1 285 ? 177.42962 182.30040 163.25730 1.000 148.68054 285 LEU D C 1
ATOM 10943 O O . LEU D 1 285 ? 178.07627 183.24150 163.72882 1.000 150.10559 285 LEU D O 1
ATOM 10948 N N . GLU D 1 286 ? 177.95514 181.09950 163.00402 1.000 161.07114 286 GLU D N 1
ATOM 10949 C CA . GLU D 1 286 ? 179.37057 180.78835 163.21441 1.000 159.53549 286 GLU D CA 1
ATOM 10950 C C . GLU D 1 286 ? 179.80549 181.10649 164.64345 1.000 158.69259 286 GLU D C 1
ATOM 10951 O O . GLU D 1 286 ? 180.91154 181.59533 164.88171 1.000 159.36873 286 GLU D O 1
ATOM 10957 N N . GLY D 1 287 ? 178.92590 180.82943 165.60365 1.000 154.64453 287 GLY D N 1
ATOM 10958 C CA . GLY D 1 287 ? 179.21492 181.07928 166.99874 1.000 154.98061 287 GLY D CA 1
ATOM 10959 C C . GLY D 1 287 ? 179.01692 182.50637 167.45927 1.000 156.13646 287 GLY D C 1
ATOM 10960 O O . GLY D 1 287 ? 179.32433 182.81115 168.61889 1.000 158.08518 287 GLY D O 1
ATOM 10961 N N . LYS D 1 288 ? 178.51648 183.38904 166.60048 1.000 150.09389 288 LYS D N 1
ATOM 10962 C CA . LYS D 1 288 ? 178.31434 184.79226 166.93364 1.000 150.27978 288 LYS D CA 1
ATOM 10963 C C . LYS D 1 288 ? 176.82522 185.09930 167.00866 1.000 149.88096 288 LYS D C 1
ATOM 10964 O O . LYS D 1 288 ? 176.05804 184.69118 166.13099 1.000 150.52430 288 LYS D O 1
ATOM 10970 N N . ARG D 1 289 ? 176.42176 185.81106 168.05808 1.000 147.28982 289 ARG D N 1
ATOM 10971 C CA . ARG D 1 289 ? 175.03435 186.22643 168.20909 1.000 147.64870 289 ARG D CA 1
ATOM 10972 C C . ARG D 1 289 ? 174.80165 187.52395 167.44607 1.000 149.56853 289 ARG D C 1
ATOM 10973 O O . ARG D 1 289 ? 175.59811 188.46244 167.54635 1.000 147.92520 289 ARG D O 1
ATOM 10981 N N . ILE D 1 290 ? 173.71131 187.57886 166.68343 1.000 148.47755 290 ILE D N 1
ATOM 10982 C CA . ILE D 1 290 ? 173.38960 188.73368 165.85415 1.000 145.36634 290 ILE D CA 1
ATOM 10983 C C . ILE D 1 290 ? 171.93661 189.11983 166.09044 1.000 142.54285 290 ILE D C 1
ATOM 10984 O O . ILE D 1 290 ? 171.04613 188.26305 166.05399 1.000 143.33408 290 ILE D O 1
ATOM 10989 N N . THR D 1 291 ? 171.70037 190.40766 166.32878 1.000 123.59937 291 THR D N 1
ATOM 10990 C CA . THR D 1 291 ? 170.36413 190.95235 166.52240 1.000 127.78320 291 THR D CA 1
ATOM 10991 C C . THR D 1 291 ? 170.14800 192.08474 165.52932 1.000 129.82100 291 THR D C 1
ATOM 10992 O O . THR D 1 291 ? 170.99049 192.98078 165.41486 1.000 126.96077 291 THR D O 1
ATOM 10996 N N . ILE D 1 292 ? 169.02747 192.04336 164.81298 1.000 124.29682 292 ILE D N 1
ATOM 10997 C CA . ILE D 1 292 ? 168.74493 193.04192 163.78137 1.000 117.47907 292 ILE D CA 1
ATOM 10998 C C . ILE D 1 292 ? 167.28743 193.48161 163.86370 1.000 117.09582 292 ILE D C 1
ATOM 10999 O O . ILE D 1 292 ? 166.38844 192.63226 163.89158 1.000 113.01298 292 ILE D O 1
ATOM 11004 N N . PRO D 1 293 ? 167.00246 194.78131 163.90273 1.000 114.63213 293 PRO D N 1
ATOM 11005 C CA . PRO D 1 293 ? 165.60468 195.22658 163.89788 1.000 112.29687 293 PRO D CA 1
ATOM 11006 C C . PRO D 1 293 ? 164.95554 195.01301 162.53915 1.000 115.46903 293 PRO D C 1
ATOM 11007 O O . PRO D 1 293 ? 165.62077 194.99746 161.50065 1.000 120.02356 293 PRO D O 1
ATOM 11011 N N . ILE D 1 294 ? 163.63284 194.84917 162.55504 1.000 101.65490 294 ILE D N 1
ATOM 11012 C CA . ILE D 1 294 ? 162.86021 194.61763 161.34177 1.000 96.70416 294 ILE D CA 1
ATOM 11013 C C . ILE D 1 294 ? 161.68500 195.58352 161.30292 1.000 102.32472 294 ILE D C 1
ATOM 11014 O O . ILE D 1 294 ? 161.11788 195.94740 162.33768 1.000 102.47017 294 ILE D O 1
ATOM 11019 N N . ASN D 1 295 ? 161.32146 196.00024 160.09036 1.000 113.46202 295 ASN D N 1
ATOM 11020 C CA . ASN D 1 295 ? 160.20964 196.92993 159.89604 1.000 107.70918 295 ASN D CA 1
ATOM 11021 C C . ASN D 1 295 ? 159.68993 196.75312 158.47569 1.000 107.04197 295 ASN D C 1
ATOM 11022 O O . ASN D 1 295 ? 160.36296 197.15146 157.52087 1.000 110.71049 295 ASN D O 1
ATOM 11027 N N . PHE D 1 296 ? 158.50471 196.16598 158.33706 1.000 85.43959 296 PHE D N 1
ATOM 11028 C CA . PHE D 1 296 ? 157.92017 195.94218 157.02215 1.000 87.38000 296 PHE D CA 1
ATOM 11029 C C . PHE D 1 296 ? 156.41989 195.74542 157.17593 1.000 91.94950 296 PHE D C 1
ATOM 11030 O O . PHE D 1 296 ? 155.90730 195.55012 158.27949 1.000 98.18768 296 PHE D O 1
ATOM 11038 N N . THR D 1 297 ? 155.72230 195.80466 156.04653 1.000 88.01403 297 THR D N 1
ATOM 11039 C CA . THR D 1 297 ? 154.28963 195.55766 155.98745 1.000 84.90637 297 THR D CA 1
ATOM 11040 C C . THR D 1 297 ? 154.03794 194.19791 155.34899 1.000 88.88065 297 THR D C 1
ATOM 11041 O O . THR D 1 297 ? 154.72712 193.81116 154.40053 1.000 99.02177 297 THR D O 1
ATOM 11045 N N . LEU D 1 298 ? 153.05767 193.47078 155.88146 1.000 83.31882 298 LEU D N 1
ATOM 11046 C CA . LEU D 1 298 ? 152.77846 192.10042 155.47457 1.000 76.84174 298 LEU D CA 1
ATOM 11047 C C . LEU D 1 298 ? 151.39460 192.01417 154.84860 1.000 77.10525 298 LEU D C 1
ATOM 11048 O O . LEU D 1 298 ? 150.40834 192.46340 155.44418 1.000 89.15528 298 LEU D O 1
ATOM 11053 N N . ILE D 1 299 ? 151.32260 191.42458 153.65719 1.000 74.46048 299 ILE D N 1
ATOM 11054 C CA . ILE D 1 299 ? 150.06442 191.17328 152.96747 1.000 71.75353 299 ILE D CA 1
ATOM 11055 C C . ILE D 1 299 ? 149.99287 189.68758 152.65198 1.000 76.41003 299 ILE D C 1
ATOM 11056 O O . ILE D 1 299 ? 150.94806 189.11662 152.11209 1.000 83.19295 299 ILE D O 1
ATOM 11061 N N . VAL D 1 300 ? 148.87624 189.06062 153.00862 1.000 83.84247 300 VAL D N 1
ATOM 11062 C CA . VAL D 1 300 ? 148.64381 187.64674 152.73482 1.000 81.20102 300 VAL D CA 1
ATOM 11063 C C . VAL D 1 300 ? 147.47173 187.55467 151.76865 1.000 82.92305 300 VAL D C 1
ATOM 11064 O O . VAL D 1 300 ? 146.32977 187.84878 152.14094 1.000 92.67073 300 VAL D O 1
ATOM 11068 N N . ASP D 1 301 ? 147.74361 187.13151 150.53696 1.000 94.99240 301 ASP D N 1
ATOM 11069 C CA . ASP D 1 301 ? 146.72772 186.99694 149.50207 1.000 94.54899 301 ASP D CA 1
ATOM 11070 C C . ASP D 1 301 ? 146.32662 185.53086 149.41492 1.000 99.24415 301 ASP D C 1
ATOM 11071 O O . ASP D 1 301 ? 147.18474 184.66458 149.21641 1.000 109.73699 301 ASP D O 1
ATOM 11076 N N . THR D 1 302 ? 145.03277 185.24777 149.55893 1.000 91.05981 302 THR D N 1
ATOM 11077 C CA . THR D 1 302 ? 144.60669 183.85705 149.55716 1.000 87.96925 302 THR D CA 1
ATOM 11078 C C . THR D 1 302 ? 143.16998 183.74331 149.07610 1.000 93.16769 302 THR D C 1
ATOM 11079 O O . THR D 1 302 ? 142.40375 184.70978 149.09964 1.000 111.21237 302 THR D O 1
ATOM 11083 N N . ARG D 1 303 ? 142.82066 182.53835 148.62774 1.000 102.79628 303 ARG D N 1
ATOM 11084 C CA . ARG D 1 303 ? 141.44162 182.17058 148.34862 1.000 109.82293 303 ARG D CA 1
ATOM 11085 C C . ARG D 1 303 ? 140.90765 181.15258 149.34539 1.000 113.81189 303 ARG D C 1
ATOM 11086 O O . ARG D 1 303 ? 139.75397 180.72853 149.22306 1.000 118.16354 303 ARG D O 1
ATOM 11094 N N . HIS D 1 304 ? 141.71664 180.74921 150.32499 1.000 113.86252 304 HIS D N 1
ATOM 11095 C CA . HIS D 1 304 ? 141.31111 179.81908 151.37720 1.000 110.62700 304 HIS D CA 1
ATOM 11096 C C . HIS D 1 304 ? 141.66549 180.45350 152.71319 1.000 115.05661 304 HIS D C 1
ATOM 11097 O O . HIS D 1 304 ? 142.73468 180.18340 153.27692 1.000 123.52847 304 HIS D O 1
ATOM 11104 N N . PRO D 1 305 ? 140.79373 181.31071 153.25184 1.000 111.10532 305 PRO D N 1
ATOM 11105 C CA . PRO D 1 305 ? 141.12052 182.00083 154.50631 1.000 113.25232 305 PRO D CA 1
ATOM 11106 C C . PRO D 1 305 ? 140.96977 181.14158 155.75182 1.000 114.18734 305 PRO D C 1
ATOM 11107 O O . PRO D 1 305 ? 141.53704 181.49640 156.79671 1.000 113.64397 305 PRO D O 1
ATOM 11111 N N . GLU D 1 306 ? 140.26129 180.01274 155.67303 1.000 124.43624 306 GLU D N 1
ATOM 11112 C CA . GLU D 1 306 ? 140.04428 179.18870 156.85585 1.000 124.19568 306 GLU D CA 1
ATOM 11113 C C . GLU D 1 306 ? 141.33405 178.57308 157.37892 1.000 126.62358 306 GLU D C 1
ATOM 11114 O O . GLU D 1 306 ? 141.36530 178.11441 158.52505 1.000 127.69390 306 GLU D O 1
ATOM 11120 N N . ARG D 1 307 ? 142.39292 178.54593 156.56921 1.000 117.88553 307 ARG D N 1
ATOM 11121 C CA . ARG D 1 307 ? 143.68246 178.05955 157.04015 1.000 113.27716 307 ARG D CA 1
ATOM 11122 C C . ARG D 1 307 ? 144.34686 179.01083 158.02640 1.000 115.96922 307 ARG D C 1
ATOM 11123 O O . ARG D 1 307 ? 145.28922 178.59933 158.71134 1.000 119.40756 307 ARG D O 1
ATOM 11131 N N . TYR D 1 308 ? 143.88176 180.25616 158.12228 1.000 103.39751 308 TYR D N 1
ATOM 11132 C CA . TYR D 1 308 ? 144.47257 181.25485 159.00385 1.000 97.30921 308 TYR D CA 1
ATOM 11133 C C . TYR D 1 308 ? 143.43852 181.79835 159.98368 1.000 107.02502 308 TYR D C 1
ATOM 11134 O O . TYR D 1 308 ? 143.36001 183.00332 160.22684 1.000 114.11528 308 TYR D O 1
ATOM 11143 N N . ALA D 1 309 ? 142.63040 180.90654 160.56343 1.000 118.35760 309 ALA D N 1
ATOM 11144 C CA . ALA D 1 309 ? 141.56888 181.34221 161.46692 1.000 123.19632 309 ALA D CA 1
ATOM 11145 C C . ALA D 1 309 ? 142.12558 181.85332 162.79038 1.000 122.40050 309 ALA D C 1
ATOM 11146 O O . ALA D 1 309 ? 141.68614 182.89358 163.29426 1.000 118.98691 309 ALA D O 1
ATOM 11148 N N . GLY D 1 310 ? 143.08252 181.13185 163.37386 1.000 114.05249 310 GLY D N 1
ATOM 11149 C CA . GLY D 1 310 ? 143.58409 181.51069 164.68463 1.000 114.15342 310 GLY D CA 1
ATOM 11150 C C . GLY D 1 310 ? 144.35269 182.81808 164.67737 1.000 113.68737 310 GLY D C 1
ATOM 11151 O O . GLY D 1 310 ? 144.24061 183.61815 165.60974 1.000 113.56191 310 GLY D O 1
ATOM 11152 N N . LEU D 1 311 ? 145.14525 183.04974 163.63586 1.000 114.57567 311 LEU D N 1
ATOM 11153 C CA . LEU D 1 311 ? 145.99241 184.22919 163.57321 1.000 113.68213 311 LEU D CA 1
ATOM 11154 C C . LEU D 1 311 ? 145.14615 185.49647 163.48533 1.000 117.43978 311 LEU D C 1
ATOM 11155 O O . LEU D 1 311 ? 143.97859 185.47257 163.08709 1.000 121.79568 311 LEU D O 1
ATOM 11160 N N . LYS D 1 312 ? 145.75190 186.61723 163.86763 1.000 121.34659 312 LYS D N 1
ATOM 11161 C CA . LYS D 1 312 ? 145.06066 187.89608 163.92913 1.000 121.19777 312 LYS D CA 1
ATOM 11162 C C . LYS D 1 312 ? 145.70483 188.89629 162.98069 1.000 125.24748 312 LYS D C 1
ATOM 11163 O O . LYS D 1 312 ? 146.92008 189.11356 163.01889 1.000 121.77620 312 LYS D O 1
ATOM 11169 N N . PHE D 1 313 ? 144.87706 189.50818 162.13553 1.000 111.00790 313 PHE D N 1
ATOM 11170 C CA . PHE D 1 313 ? 145.29437 190.58067 161.25153 1.000 109.78038 313 PHE D CA 1
ATOM 11171 C C . PHE D 1 313 ? 144.39123 191.78551 161.47124 1.000 107.96968 313 PHE D C 1
ATOM 11172 O O . PHE D 1 313 ? 143.17316 191.62978 161.62013 1.000 110.87179 313 PHE D O 1
ATOM 11180 N N . PRO D 1 314 ? 144.95690 192.99428 161.51327 1.000 94.89822 314 PRO D N 1
ATOM 11181 C CA . PRO D 1 314 ? 144.10886 194.18447 161.69103 1.000 89.47182 314 PRO D CA 1
ATOM 11182 C C . PRO D 1 314 ? 143.07443 194.37194 160.59361 1.000 101.37381 314 PRO D C 1
ATOM 11183 O O . PRO D 1 314 ? 141.95529 194.81515 160.87931 1.000 105.47819 314 PRO D O 1
ATOM 11187 N N . ILE D 1 315 ? 143.40814 194.04593 159.34495 1.000 101.58946 315 ILE D N 1
ATOM 11188 C CA . ILE D 1 315 ? 142.56405 194.37179 158.20100 1.000 90.81118 315 ILE D CA 1
ATOM 11189 C C . ILE D 1 315 ? 142.30437 193.11510 157.37931 1.000 96.89959 315 ILE D C 1
ATOM 11190 O O . ILE D 1 315 ? 143.24326 192.39823 157.00752 1.000 105.18377 315 ILE D O 1
ATOM 11195 N N . ARG D 1 316 ? 141.02934 192.86259 157.08826 1.000 106.40882 316 ARG D N 1
ATOM 11196 C CA . ARG D 1 316 ? 140.59602 191.79540 156.19531 1.000 108.00002 316 ARG D CA 1
ATOM 11197 C C . ARG D 1 316 ? 139.81665 192.42680 155.05105 1.000 106.07400 316 ARG D C 1
ATOM 11198 O O . ARG D 1 316 ? 138.83169 193.13403 155.28692 1.000 105.86664 316 ARG D O 1
ATOM 11206 N N . ILE D 1 317 ? 140.25212 192.17528 153.81916 1.000 98.90146 317 ILE D N 1
ATOM 11207 C CA . ILE D 1 317 ? 139.62422 192.74575 152.63084 1.000 90.08058 317 ILE D CA 1
ATOM 11208 C C . ILE D 1 317 ? 139.11336 191.60349 151.76647 1.000 95.35726 317 ILE D C 1
ATOM 11209 O O . ILE D 1 317 ? 139.89151 190.73157 151.36326 1.000 108.96476 317 ILE D O 1
ATOM 11214 N N . ASN D 1 318 ? 137.81836 191.62003 151.46256 1.000 83.18768 318 ASN D N 1
ATOM 11215 C CA . ASN D 1 318 ? 137.18572 190.60138 150.63470 1.000 88.02717 318 ASN D CA 1
ATOM 11216 C C . ASN D 1 318 ? 136.89827 191.17802 149.25646 1.000 90.55302 318 ASN D C 1
ATOM 11217 O O . ASN D 1 318 ? 136.25305 192.22526 149.14297 1.000 101.90354 318 ASN D O 1
ATOM 11222 N N . LEU D 1 319 ? 137.37034 190.49724 148.21313 1.000 90.13326 319 LEU D N 1
ATOM 11223 C CA . LEU D 1 319 ? 137.11719 190.93021 146.84380 1.000 87.83792 319 LEU D CA 1
ATOM 11224 C C . LEU D 1 319 ? 136.14932 189.96315 146.17882 1.000 92.73163 319 LEU D C 1
ATOM 11225 O O . LEU D 1 319 ? 136.54472 188.83624 145.84338 1.000 102.20780 319 LEU D O 1
ATOM 11230 N N . PRO D 1 320 ? 134.89332 190.34142 145.96532 1.000 106.79701 320 PRO D N 1
ATOM 11231 C CA . PRO D 1 320 ? 133.91627 189.40274 145.41018 1.000 108.42947 320 PRO D CA 1
ATOM 11232 C C . PRO D 1 320 ? 134.09910 189.24155 143.91275 1.000 112.63853 320 PRO D C 1
ATOM 11233 O O . PRO D 1 320 ? 134.69846 190.10483 143.25479 1.000 112.29214 320 PRO D O 1
ATOM 11237 N N . PRO D 1 321 ? 133.60383 188.14599 143.33756 1.000 116.47788 321 PRO D N 1
ATOM 11238 C CA . PRO D 1 321 ? 133.66340 187.98892 141.88033 1.000 107.58156 321 PRO D CA 1
ATOM 11239 C C . PRO D 1 321 ? 132.79444 189.01948 141.17502 1.000 110.47721 321 PRO D C 1
ATOM 11240 O O . PRO D 1 321 ? 131.83194 189.54580 141.73808 1.000 112.05584 321 PRO D O 1
ATOM 11244 N N . LEU D 1 322 ? 133.15415 189.31032 139.92725 1.000 103.07542 322 LEU D N 1
ATOM 11245 C CA . LEU D 1 322 ? 132.42871 190.30634 139.15153 1.000 102.08545 322 LEU D CA 1
ATOM 11246 C C . LEU D 1 322 ? 130.99420 189.85775 138.90036 1.000 104.74922 322 LEU D C 1
ATOM 11247 O O . LEU D 1 322 ? 130.72625 188.67652 138.66282 1.000 104.66201 322 LEU D O 1
ATOM 11252 N N . ASP D 1 323 ? 130.06716 190.81019 138.95974 1.000 131.16250 323 ASP D N 1
ATOM 11253 C CA . ASP D 1 323 ? 128.67953 190.55321 138.60895 1.000 130.29193 323 ASP D CA 1
ATOM 11254 C C . ASP D 1 323 ? 128.46193 190.92929 137.14379 1.000 129.44084 323 ASP D C 1
ATOM 11255 O O . ASP D 1 323 ? 129.40058 191.28636 136.42802 1.000 130.72809 323 ASP D O 1
ATOM 11260 N N . ASP D 1 324 ? 127.20993 190.86210 136.68637 1.000 136.34107 324 ASP D N 1
ATOM 11261 C CA . ASP D 1 324 ? 126.92265 191.02060 135.26308 1.000 139.40348 324 ASP D CA 1
ATOM 11262 C C . ASP D 1 324 ? 127.32674 192.40199 134.75901 1.000 136.58129 324 ASP D C 1
ATOM 11263 O O . ASP D 1 324 ? 127.99389 192.52779 133.72450 1.000 136.41663 324 ASP D O 1
ATOM 11268 N N . GLU D 1 325 ? 126.93331 193.45287 135.48168 1.000 136.70326 325 GLU D N 1
ATOM 11269 C CA . GLU D 1 325 ? 127.23560 194.81196 135.04248 1.000 140.48001 325 GLU D CA 1
ATOM 11270 C C . GLU D 1 325 ? 128.73758 195.06433 135.02273 1.000 140.29900 325 GLU D C 1
ATOM 11271 O O . GLU D 1 325 ? 129.27806 195.60023 134.04719 1.000 138.75888 325 GLU D O 1
ATOM 11277 N N . THR D 1 326 ? 129.43048 194.68032 136.09688 1.000 127.04121 326 THR D N 1
ATOM 11278 C CA . THR D 1 326 ? 130.87185 194.89501 136.15842 1.000 125.42753 326 THR D CA 1
ATOM 11279 C C . THR D 1 326 ? 131.60036 194.04618 135.12495 1.000 126.95908 326 THR D C 1
ATOM 11280 O O . THR D 1 326 ? 132.57929 194.49981 134.52301 1.000 127.76735 326 THR D O 1
ATOM 11284 N N . PHE D 1 327 ? 131.14155 192.81076 134.90917 1.000 119.22542 327 PHE D N 1
ATOM 11285 C CA . PHE D 1 327 ? 131.75648 191.96258 133.89317 1.000 114.47095 327 PHE D CA 1
ATOM 11286 C C . PHE D 1 327 ? 131.61402 192.57789 132.50738 1.000 115.19235 327 PHE D C 1
ATOM 11287 O O . PHE D 1 327 ? 132.58000 192.61822 131.73478 1.000 120.13719 327 PHE D O 1
ATOM 11295 N N . LEU D 1 328 ? 130.41963 193.08156 132.18295 1.000 125.97223 328 LEU D N 1
ATOM 11296 C CA . LEU D 1 328 ? 130.22032 193.74661 130.89884 1.000 127.72701 328 LEU D CA 1
ATOM 11297 C C . LEU D 1 328 ? 131.09227 194.98923 130.77745 1.000 127.17270 328 LEU D C 1
ATOM 11298 O O . LEU D 1 328 ? 131.67290 195.24875 129.71677 1.000 122.13984 328 LEU D O 1
ATOM 11303 N N . LYS D 1 329 ? 131.19129 195.77351 131.85276 1.000 125.91820 329 LYS D N 1
ATOM 11304 C CA . LYS D 1 329 ? 131.99663 196.98932 131.80881 1.000 122.14100 329 LYS D CA 1
ATOM 11305 C C . LYS D 1 329 ? 133.46953 196.66937 131.58673 1.000 125.13218 329 LYS D C 1
ATOM 11306 O O . LYS D 1 329 ? 134.14317 197.33170 130.78909 1.000 126.32960 329 LYS D O 1
ATOM 11312 N N . VAL D 1 330 ? 133.98434 195.64757 132.27310 1.000 111.82753 330 VAL D N 1
ATOM 11313 C CA . VAL D 1 330 ? 135.38464 195.26995 132.10655 1.000 109.05830 330 VAL D CA 1
ATOM 11314 C C . VAL D 1 330 ? 135.62916 194.71320 130.70876 1.000 110.99893 330 VAL D C 1
ATOM 11315 O O . VAL D 1 330 ? 136.66491 194.98972 130.08879 1.000 113.27682 330 VAL D O 1
ATOM 11319 N N . LEU D 1 331 ? 134.68820 193.91774 130.18974 1.000 113.22052 331 LEU D N 1
ATOM 11320 C CA . LEU D 1 331 ? 134.82803 193.40957 128.82888 1.000 114.78389 331 LEU D CA 1
ATOM 11321 C C . LEU D 1 331 ? 134.86642 194.54743 127.81839 1.000 116.05580 331 LEU D C 1
ATOM 11322 O O . LEU D 1 331 ? 135.69398 194.54446 126.90011 1.000 114.67364 331 LEU D O 1
ATOM 11327 N N . GLU D 1 332 ? 133.98253 195.53449 127.97619 1.000 124.37273 332 GLU D N 1
ATOM 11328 C CA . GLU D 1 332 ? 133.97857 196.67597 127.06795 1.000 123.69615 332 GLU D CA 1
ATOM 11329 C C . GLU D 1 332 ? 135.26774 197.47877 127.19036 1.000 122.70290 332 GLU D C 1
ATOM 11330 O O . GLU D 1 332 ? 135.79898 197.97263 126.18925 1.000 120.44047 332 GLU D O 1
ATOM 11336 N N . THR D 1 333 ? 135.78297 197.62357 128.41307 1.000 121.86509 333 THR D N 1
ATOM 11337 C CA . THR D 1 333 ? 137.01905 198.37191 128.61570 1.000 121.01565 333 THR D CA 1
ATOM 11338 C C . THR D 1 333 ? 138.20918 197.68039 127.96030 1.000 120.22833 333 THR D C 1
ATOM 11339 O O . THR D 1 333 ? 139.04781 198.33878 127.33431 1.000 120.04478 333 THR D O 1
ATOM 11343 N N . ASN D 1 334 ? 138.30143 196.35507 128.09066 1.000 116.29724 334 ASN D N 1
ATOM 11344 C CA . ASN D 1 334 ? 139.49308 195.65293 127.62202 1.000 113.83204 334 ASN D CA 1
ATOM 11345 C C . ASN D 1 334 ? 139.42729 195.32659 126.13385 1.000 120.35578 334 ASN D C 1
ATOM 11346 O O . ASN D 1 334 ? 140.40220 195.55031 125.40817 1.000 121.18922 334 ASN D O 1
ATOM 11351 N N . LEU D 1 335 ? 138.29749 194.79413 125.65945 1.000 122.40899 335 LEU D N 1
ATOM 11352 C CA . LEU D 1 335 ? 138.21128 194.37103 124.26502 1.000 113.88062 335 LEU D CA 1
ATOM 11353 C C . LEU D 1 335 ? 138.23944 195.55264 123.30559 1.000 115.22592 335 LEU D C 1
ATOM 11354 O O . LEU D 1 335 ? 138.78637 195.43930 122.20313 1.000 115.43030 335 LEU D O 1
ATOM 11359 N N . GLY D 1 336 ? 137.66791 196.68599 123.70048 1.000 126.17581 336 GLY D N 1
ATOM 11360 C CA . GLY D 1 336 ? 137.54840 197.82733 122.82162 1.000 126.03113 336 GLY D CA 1
ATOM 11361 C C . GLY D 1 336 ? 136.26728 197.88243 122.02064 1.000 128.79270 336 GLY D C 1
ATOM 11362 O O . GLY D 1 336 ? 136.11614 198.78402 121.18662 1.000 130.54650 336 GLY D O 1
ATOM 11363 N N . ILE D 1 337 ? 135.33993 196.95151 122.24564 1.000 132.55109 337 ILE D N 1
ATOM 11364 C CA . ILE D 1 337 ? 134.04979 196.93945 121.57364 1.000 131.96577 337 ILE D CA 1
ATOM 11365 C C . ILE D 1 337 ? 132.96010 196.89450 122.63378 1.000 129.76339 337 ILE D C 1
ATOM 11366 O O . ILE D 1 337 ? 133.21741 196.65044 123.81415 1.000 131.86766 337 ILE D O 1
ATOM 11371 N N . THR D 1 338 ? 131.72585 197.13571 122.19517 1.000 144.01924 338 THR D N 1
ATOM 11372 C CA . THR D 1 338 ? 130.58301 197.08255 123.09239 1.000 149.54641 338 THR D CA 1
ATOM 11373 C C . THR D 1 338 ? 129.87732 195.74750 122.92161 1.000 147.72456 338 THR D C 1
ATOM 11374 O O . THR D 1 338 ? 129.29396 195.49963 121.85556 1.000 148.20186 338 THR D O 1
ATOM 11378 N N . PRO D 1 339 ? 129.89546 194.86828 123.91740 1.000 135.34595 339 PRO D N 1
ATOM 11379 C CA . PRO D 1 339 ? 129.23466 193.57322 123.77867 1.000 136.16206 339 PRO D CA 1
ATOM 11380 C C . PRO D 1 339 ? 127.78542 193.64850 124.22334 1.000 138.72925 339 PRO D C 1
ATOM 11381 O O . PRO D 1 339 ? 127.41001 194.53418 125.00606 1.000 138.85197 339 PRO D O 1
ATOM 11385 N N . PRO D 1 340 ? 126.93380 192.73858 123.74196 1.000 137.33434 340 PRO D N 1
ATOM 11386 C CA . PRO D 1 340 ? 125.53253 192.73858 124.17831 1.000 139.24242 340 PRO D CA 1
ATOM 11387 C C . PRO D 1 340 ? 125.35472 192.07604 125.53449 1.000 144.04376 340 PRO D C 1
ATOM 11388 O O . PRO D 1 340 ? 126.33864 191.74002 126.19770 1.000 149.30530 340 PRO D O 1
ATOM 11392 N N . THR D 1 341 ? 124.10849 191.89986 125.96765 1.000 147.08531 341 THR D N 1
ATOM 11393 C CA . THR D 1 341 ? 123.83930 191.30143 127.26899 1.000 148.68459 341 THR D CA 1
ATOM 11394 C C . THR D 1 341 ? 123.77128 189.78083 127.22496 1.000 147.40641 341 THR D C 1
ATOM 11395 O O . THR D 1 341 ? 124.06868 189.12638 128.23190 1.000 148.98119 341 THR D O 1
ATOM 11399 N N . GLU D 1 342 ? 123.39882 189.20225 126.08040 1.000 144.97039 342 GLU D N 1
ATOM 11400 C CA . GLU D 1 342 ? 123.22576 187.75455 126.00637 1.000 147.97844 342 GLU D CA 1
ATOM 11401 C C . GLU D 1 342 ? 124.51986 187.01017 126.30865 1.000 150.68086 342 GLU D C 1
ATOM 11402 O O . GLU D 1 342 ? 124.48836 185.94318 126.93558 1.000 148.24275 342 GLU D O 1
ATOM 11408 N N . ILE D 1 343 ? 125.66560 187.56233 125.90212 1.000 146.13607 343 ILE D N 1
ATOM 11409 C CA . ILE D 1 343 ? 126.94601 186.92034 126.16205 1.000 145.85529 343 ILE D CA 1
ATOM 11410 C C . ILE D 1 343 ? 127.23878 186.78433 127.64883 1.000 142.73173 343 ILE D C 1
ATOM 11411 O O . ILE D 1 343 ? 128.21608 186.12911 128.02136 1.000 146.17189 343 ILE D O 1
ATOM 11416 N N . VAL D 1 344 ? 126.42046 187.39274 128.50974 1.000 135.55098 344 VAL D N 1
ATOM 11417 C CA . VAL D 1 344 ? 126.57399 187.18146 129.94533 1.000 136.98612 344 VAL D CA 1
ATOM 11418 C C . VAL D 1 344 ? 126.26337 185.73342 130.30637 1.000 136.09607 344 VAL D C 1
ATOM 11419 O O . VAL D 1 344 ? 126.91506 185.14126 131.17558 1.000 139.17685 344 VAL D O 1
ATOM 11423 N N . ARG D 1 345 ? 125.27872 185.13411 129.63946 1.000 139.05260 345 ARG D N 1
ATOM 11424 C CA . ARG D 1 345 ? 124.85641 183.77691 129.96312 1.000 140.90369 345 ARG D CA 1
ATOM 11425 C C . ARG D 1 345 ? 125.65219 182.70198 129.23300 1.000 141.86617 345 ARG D C 1
ATOM 11426 O O . ARG D 1 345 ? 125.38548 181.51357 129.43745 1.000 140.64518 345 ARG D O 1
ATOM 11434 N N . ILE D 1 346 ? 126.61260 183.07735 128.39456 1.000 127.21244 346 ILE D N 1
ATOM 11435 C CA . ILE D 1 346 ? 127.36922 182.09582 127.62153 1.000 124.28798 346 ILE D CA 1
ATOM 11436 C C . ILE D 1 346 ? 128.60792 181.62665 128.37246 1.000 127.11735 346 ILE D C 1
ATOM 11437 O O . ILE D 1 346 ? 128.88348 180.42663 128.44710 1.000 128.75115 346 ILE D O 1
ATOM 11442 N N . PHE D 1 347 ? 129.37472 182.55788 128.93225 1.000 110.90514 347 PHE D N 1
ATOM 11443 C CA . PHE D 1 347 ? 130.62235 182.20040 129.58471 1.000 105.64854 347 PHE D CA 1
ATOM 11444 C C . PHE D 1 347 ? 130.35839 181.44164 130.88534 1.000 115.35215 347 PHE D C 1
ATOM 11445 O O . PHE D 1 347 ? 129.35140 181.67610 131.55868 1.000 115.90401 347 PHE D O 1
ATOM 11453 N N . PRO D 1 348 ? 131.24692 180.51437 131.25255 1.000 119.32256 348 PRO D N 1
ATOM 11454 C CA . PRO D 1 348 ? 131.05900 179.78121 132.50150 1.000 113.77521 348 PRO D CA 1
ATOM 11455 C C . PRO D 1 348 ? 131.24072 180.69580 133.69845 1.000 114.56727 348 PRO D C 1
ATOM 11456 O O . PRO D 1 348 ? 131.94427 181.71741 133.61663 1.000 118.44202 348 PRO D O 1
ATOM 11460 N N . PRO D 1 349 ? 130.61699 180.37370 134.83543 1.000 123.70114 349 PRO D N 1
ATOM 11461 C CA . PRO D 1 349 ? 130.68999 181.27563 135.99821 1.000 126.61216 349 PRO D CA 1
ATOM 11462 C C . PRO D 1 349 ? 132.10031 181.53492 136.49886 1.000 116.49470 349 PRO D C 1
ATOM 11463 O O . PRO D 1 349 ? 132.38447 182.64437 136.96720 1.000 114.65624 349 PRO D O 1
ATOM 11467 N N . ASP D 1 350 ? 132.99438 180.54792 136.42321 1.000 106.76324 350 ASP D N 1
ATOM 11468 C CA . ASP D 1 350 ? 134.33060 180.72098 136.97862 1.000 109.53934 350 ASP D CA 1
ATOM 11469 C C . ASP D 1 350 ? 135.18419 181.68174 136.16310 1.000 112.83420 350 ASP D C 1
ATOM 11470 O O . ASP D 1 350 ? 136.20913 182.15396 136.66383 1.000 115.05070 350 ASP D O 1
ATOM 11475 N N . TYR D 1 351 ? 134.78886 181.98523 134.92946 1.000 97.53334 351 TYR D N 1
ATOM 11476 C CA . TYR D 1 351 ? 135.55701 182.88880 134.08364 1.000 95.68864 351 TYR D CA 1
ATOM 11477 C C . TYR D 1 351 ? 135.22873 184.35453 134.32581 1.000 97.58362 351 TYR D C 1
ATOM 11478 O O . TYR D 1 351 ? 135.83107 185.21917 133.68120 1.000 106.66055 351 TYR D O 1
ATOM 11487 N N . LYS D 1 352 ? 134.30111 184.65803 135.23018 1.000 98.67210 352 LYS D N 1
ATOM 11488 C CA . LYS D 1 352 ? 133.90408 186.04019 135.49425 1.000 98.07984 352 LYS D CA 1
ATOM 11489 C C . LYS D 1 352 ? 134.82005 186.67384 136.54301 1.000 103.06792 352 LYS D C 1
ATOM 11490 O O . LYS D 1 352 ? 134.39468 187.13096 137.60146 1.000 109.13570 352 LYS D O 1
ATOM 11496 N N . THR D 1 353 ? 136.11092 186.68431 136.22097 1.000 99.77037 353 THR D N 1
ATOM 11497 C CA . THR D 1 353 ? 137.14133 187.33313 137.01878 1.000 85.90205 353 THR D CA 1
ATOM 11498 C C . THR D 1 353 ? 138.04356 188.13001 136.08467 1.000 89.93268 353 THR D C 1
ATOM 11499 O O . THR D 1 353 ? 137.80089 188.21258 134.87894 1.000 106.52035 353 THR D O 1
ATOM 11503 N N . PHE D 1 354 ? 139.10350 188.71612 136.64425 1.000 72.28006 354 PHE D N 1
ATOM 11504 C CA . PHE D 1 354 ? 140.01983 189.50631 135.82637 1.000 79.04783 354 PHE D CA 1
ATOM 11505 C C . PHE D 1 354 ? 140.90126 188.61500 134.95818 1.000 92.22590 354 PHE D C 1
ATOM 11506 O O . PHE D 1 354 ? 141.15011 188.92736 133.78581 1.000 107.88180 354 PHE D O 1
ATOM 11514 N N . LEU D 1 355 ? 141.38239 187.50181 135.51669 1.000 80.13960 355 LEU D N 1
ATOM 11515 C CA . LEU D 1 355 ? 142.18354 186.56223 134.73853 1.000 85.52119 355 LEU D CA 1
ATOM 11516 C C . LEU D 1 355 ? 141.37097 185.96304 133.59813 1.000 93.52273 355 LEU D C 1
ATOM 11517 O O . LEU D 1 355 ? 141.87902 185.79092 132.48128 1.000 103.74369 355 LEU D O 1
ATOM 11522 N N . GLY D 1 356 ? 140.10629 185.63336 133.86359 1.000 77.74872 356 GLY D N 1
ATOM 11523 C CA . GLY D 1 356 ? 139.23851 185.16758 132.79794 1.000 70.97962 356 GLY D CA 1
ATOM 11524 C C . GLY D 1 356 ? 139.05529 186.20498 131.70853 1.000 78.50435 356 GLY D C 1
ATOM 11525 O O . GLY D 1 356 ? 139.02539 185.87204 130.52214 1.000 95.66286 356 GLY D O 1
ATOM 11526 N N . VAL D 1 357 ? 138.93910 187.47791 132.09546 1.000 59.93157 357 VAL D N 1
ATOM 11527 C CA . VAL D 1 357 ? 138.80792 188.54554 131.10863 1.000 66.24891 357 VAL D CA 1
ATOM 11528 C C . VAL D 1 357 ? 140.06572 188.64193 130.25459 1.000 80.26122 357 VAL D C 1
ATOM 11529 O O . VAL D 1 357 ? 139.99108 188.83400 129.03508 1.000 98.48674 357 VAL D O 1
ATOM 11533 N N . GLU D 1 358 ? 141.24052 188.51166 130.87564 1.000 91.17636 358 GLU D N 1
ATOM 11534 C CA . GLU D 1 358 ? 142.47940 188.54710 130.10247 1.000 92.69732 358 GLU D CA 1
ATOM 11535 C C . GLU D 1 358 ? 142.56237 187.37486 129.12988 1.000 98.80220 358 GLU D C 1
ATOM 11536 O O . GLU D 1 358 ? 142.98916 187.53990 127.97897 1.000 103.89244 358 GLU D O 1
ATOM 11542 N N . LEU D 1 359 ? 142.16952 186.17904 129.57681 1.000 84.85333 359 LEU D N 1
ATOM 11543 C CA . LEU D 1 359 ? 142.17440 185.02419 128.68172 1.000 78.00079 359 LEU D CA 1
ATOM 11544 C C . LEU D 1 359 ? 141.20905 185.22445 127.51961 1.000 84.11616 359 LEU D C 1
ATOM 11545 O O . LEU D 1 359 ? 141.52785 184.89221 126.36894 1.000 97.32927 359 LEU D O 1
ATOM 11550 N N . ILE D 1 360 ? 140.02096 185.76212 127.80438 1.000 75.06351 360 ILE D N 1
ATOM 11551 C CA . ILE D 1 360 ? 139.04813 186.03298 126.75128 1.000 66.87121 360 ILE D CA 1
ATOM 11552 C C . ILE D 1 360 ? 139.60420 187.04574 125.76237 1.000 60.47296 360 ILE D C 1
ATOM 11553 O O . ILE D 1 360 ? 139.42689 186.90783 124.54838 1.000 78.99956 360 ILE D O 1
ATOM 11558 N N . LYS D 1 361 ? 140.28601 188.07770 126.26211 1.000 83.26971 361 LYS D N 1
ATOM 11559 C CA . LYS D 1 361 ? 140.87863 189.06881 125.36990 1.000 90.92278 361 LYS D CA 1
ATOM 11560 C C . LYS D 1 361 ? 141.94342 188.44579 124.47620 1.000 95.97989 361 LYS D C 1
ATOM 11561 O O . LYS D 1 361 ? 142.00208 188.73614 123.27582 1.000 105.81084 361 LYS D O 1
ATOM 11567 N N . ASN D 1 362 ? 142.79810 187.59058 125.04241 1.000 84.06708 362 ASN D N 1
ATOM 11568 C CA . ASN D 1 362 ? 143.83162 186.94786 124.23451 1.000 84.87736 362 ASN D CA 1
ATOM 11569 C C . ASN D 1 362 ? 143.22075 186.05663 123.15742 1.000 90.94336 362 ASN D C 1
ATOM 11570 O O . ASN D 1 362 ? 143.64842 186.08739 121.99444 1.000 92.34487 362 ASN D O 1
ATOM 11575 N N . LEU D 1 363 ? 142.20963 185.26335 123.52282 1.000 97.29847 363 LEU D N 1
ATOM 11576 C CA . LEU D 1 363 ? 141.54982 184.40764 122.54002 1.000 85.36244 363 LEU D CA 1
ATOM 11577 C C . LEU D 1 363 ? 140.86382 185.23454 121.45888 1.000 87.49797 363 LEU D C 1
ATOM 11578 O O . LEU D 1 363 ? 140.90519 184.87917 120.27422 1.000 90.90105 363 LEU D O 1
ATOM 11583 N N . PHE D 1 364 ? 140.22077 186.33790 121.85118 1.000 99.18832 364 PHE D N 1
ATOM 11584 C CA . PHE D 1 364 ? 139.56482 187.21148 120.88630 1.000 84.83604 364 PHE D CA 1
ATOM 11585 C C . PHE D 1 364 ? 140.57067 187.81153 119.91542 1.000 84.37104 364 PHE D C 1
ATOM 11586 O O . PHE D 1 364 ? 140.31204 187.88315 118.71005 1.000 99.27315 364 PHE D O 1
ATOM 11594 N N . GLU D 1 365 ? 141.72314 188.25387 120.42234 1.000 103.82655 365 GLU D N 1
ATOM 11595 C CA . GLU D 1 365 ? 142.75225 188.79962 119.54352 1.000 105.45313 365 GLU D CA 1
ATOM 11596 C C . GLU D 1 365 ? 143.26987 187.74109 118.57938 1.000 111.95922 365 GLU D C 1
ATOM 11597 O O . GLU D 1 365 ? 143.47469 188.02085 117.39264 1.000 112.93344 365 GLU D O 1
ATOM 11603 N N . LYS D 1 366 ? 143.47797 186.51469 119.06705 1.000 107.53246 366 LYS D N 1
ATOM 11604 C CA . LYS D 1 366 ? 143.93864 185.44455 118.18505 1.000 97.08134 366 LYS D CA 1
ATOM 11605 C C . LYS D 1 366 ? 142.91984 185.15340 117.08731 1.000 96.74148 366 LYS D C 1
ATOM 11606 O O . LYS D 1 366 ? 143.27836 185.03874 115.90729 1.000 94.71927 366 LYS D O 1
ATOM 11612 N N . LEU D 1 367 ? 141.64073 185.04514 117.45580 1.000 102.49469 367 LEU D N 1
ATOM 11613 C CA . LEU D 1 367 ? 140.60162 184.77161 116.46686 1.000 89.85945 367 LEU D CA 1
ATOM 11614 C C . LEU D 1 367 ? 140.47919 185.90702 115.45975 1.000 92.74211 367 LEU D C 1
ATOM 11615 O O . LEU D 1 367 ? 140.30026 185.66371 114.26185 1.000 105.14627 367 LEU D O 1
ATOM 11620 N N . LYS D 1 368 ? 140.56038 187.15394 115.92633 1.000 113.98293 368 LYS D N 1
ATOM 11621 C CA . LYS D 1 368 ? 140.50097 188.29142 115.01621 1.000 111.96068 368 LYS D CA 1
ATOM 11622 C C . LYS D 1 368 ? 141.69028 188.29125 114.06606 1.000 111.84182 368 LYS D C 1
ATOM 11623 O O . LYS D 1 368 ? 141.56269 188.67725 112.89911 1.000 111.19506 368 LYS D O 1
ATOM 11629 N N . LEU D 1 369 ? 142.86071 187.87225 114.55174 1.000 121.00319 369 LEU D N 1
ATOM 11630 C CA . LEU D 1 369 ? 144.01431 187.73507 113.67029 1.000 123.37597 369 LEU D CA 1
ATOM 11631 C C . LEU D 1 369 ? 143.76943 186.66633 112.61212 1.000 121.28185 369 LEU D C 1
ATOM 11632 O O . LEU D 1 369 ? 144.12255 186.84930 111.44183 1.000 116.68759 369 LEU D O 1
ATOM 11637 N N . THR D 1 370 ? 143.16027 185.54425 112.99996 1.000 135.73129 370 THR D N 1
ATOM 11638 C CA . THR D 1 370 ? 142.99830 184.43787 112.05919 1.000 133.91875 370 THR D CA 1
ATOM 11639 C C . THR D 1 370 ? 141.82728 184.66679 111.10693 1.000 129.94487 370 THR D C 1
ATOM 11640 O O . THR D 1 370 ? 142.01572 184.77149 109.89085 1.000 128.78773 370 THR D O 1
ATOM 11644 N N . GLU D 1 371 ? 140.60979 184.75316 111.64186 1.000 142.73564 371 GLU D N 1
ATOM 11645 C CA . GLU D 1 371 ? 139.40296 184.85604 110.81852 1.000 140.15455 371 GLU D CA 1
ATOM 11646 C C . GLU D 1 371 ? 139.14046 186.32573 110.51545 1.000 144.59004 371 GLU D C 1
ATOM 11647 O O . GLU D 1 371 ? 138.47466 187.03335 111.27299 1.000 145.96667 371 GLU D O 1
ATOM 11653 N N . LYS D 1 372 ? 139.67012 186.78869 109.38697 1.000 155.42217 372 LYS D N 1
ATOM 11654 C CA . LYS D 1 372 ? 139.56451 188.19223 109.01645 1.000 157.19024 372 LYS D CA 1
ATOM 11655 C C . LYS D 1 372 ? 138.24734 188.47529 108.30432 1.000 156.77504 372 LYS D C 1
ATOM 11656 O O . LYS D 1 372 ? 137.73305 187.63835 107.55683 1.000 154.32310 372 LYS D O 1
ATOM 11662 N N . GLY D 1 373 ? 137.70294 189.66878 108.54246 1.000 162.09792 373 GLY D N 1
ATOM 11663 C CA . GLY D 1 373 ? 136.52014 190.14275 107.86224 1.000 162.95576 373 GLY D CA 1
ATOM 11664 C C . GLY D 1 373 ? 135.22236 189.94544 108.61864 1.000 163.03412 373 GLY D C 1
ATOM 11665 O O . GLY D 1 373 ? 134.21602 190.56885 108.26284 1.000 162.31676 373 GLY D O 1
ATOM 11666 N N . LYS D 1 374 ? 135.21587 189.10180 109.64521 1.000 154.72779 374 LYS D N 1
ATOM 11667 C CA . LYS D 1 374 ? 133.99011 188.80040 110.36565 1.000 152.88662 374 LYS D CA 1
ATOM 11668 C C . LYS D 1 374 ? 133.67839 189.88457 111.39481 1.000 154.69993 374 LYS D C 1
ATOM 11669 O O . LYS D 1 374 ? 134.55573 190.62498 111.84766 1.000 152.58305 374 LYS D O 1
ATOM 11675 N N . ASP D 1 375 ? 132.40099 189.97045 111.75887 1.000 153.77532 375 ASP D N 1
ATOM 11676 C CA . ASP D 1 375 ? 131.96030 190.93918 112.74963 1.000 151.45469 375 ASP D CA 1
ATOM 11677 C C . ASP D 1 375 ? 132.44447 190.54395 114.14187 1.000 149.58405 375 ASP D C 1
ATOM 11678 O O . ASP D 1 375 ? 132.70260 189.37324 114.43450 1.000 150.53539 375 ASP D O 1
ATOM 11683 N N . GLU D 1 376 ? 132.56079 191.54988 115.01122 1.000 136.03475 376 GLU D N 1
ATOM 11684 C CA . GLU D 1 376 ? 133.15654 191.33046 116.32423 1.000 136.97799 376 GLU D CA 1
ATOM 11685 C C . GLU D 1 376 ? 132.25277 190.50921 117.23584 1.000 138.86923 376 GLU D C 1
ATOM 11686 O O . GLU D 1 376 ? 132.75134 189.73408 118.05934 1.000 145.66863 376 GLU D O 1
ATOM 11692 N N . VAL D 1 377 ? 130.93315 190.66732 117.11831 1.000 132.53365 377 VAL D N 1
ATOM 11693 C CA . VAL D 1 377 ? 130.01926 189.88803 117.95006 1.000 133.36636 377 VAL D CA 1
ATOM 11694 C C . VAL D 1 377 ? 130.13129 188.40605 117.61608 1.000 136.68104 377 VAL D C 1
ATOM 11695 O O . VAL D 1 377 ? 130.10525 187.54644 118.50748 1.000 136.57616 377 VAL D O 1
ATOM 11699 N N . SER D 1 378 ? 130.25526 188.08332 116.32656 1.000 135.78904 378 SER D N 1
ATOM 11700 C CA . SER D 1 378 ? 130.43982 186.69286 115.92751 1.000 136.89816 378 SER D CA 1
ATOM 11701 C C . SER D 1 378 ? 131.74225 186.13079 116.48099 1.000 136.30026 378 SER D C 1
ATOM 11702 O O . SER D 1 378 ? 131.78771 184.98166 116.93231 1.000 136.27822 378 SER D O 1
ATOM 11705 N N . LEU D 1 379 ? 132.81416 186.92537 116.45227 1.000 115.61721 379 LEU D N 1
ATOM 11706 C CA . LEU D 1 379 ? 134.08159 186.47266 117.01537 1.000 113.36866 379 LEU D CA 1
ATOM 11707 C C . LEU D 1 379 ? 133.96917 186.24502 118.51703 1.000 117.28824 379 LEU D C 1
ATOM 11708 O O . LEU D 1 379 ? 134.53019 185.28129 119.04801 1.000 127.72847 379 LEU D O 1
ATOM 11713 N N . LEU D 1 380 ? 133.25614 187.12664 119.22089 1.000 115.22175 380 LEU D N 1
ATOM 11714 C CA . LEU D 1 380 ? 133.07625 186.94734 120.65795 1.000 117.91126 380 LEU D CA 1
ATOM 11715 C C . LEU D 1 380 ? 132.28745 185.67865 120.95770 1.000 118.91239 380 LEU D C 1
ATOM 11716 O O . LEU D 1 380 ? 132.63502 184.92098 121.87219 1.000 128.46146 380 LEU D O 1
ATOM 11721 N N . LYS D 1 381 ? 131.22356 185.42652 120.19203 1.000 114.63581 381 LYS D N 1
ATOM 11722 C CA . LYS D 1 381 ? 130.44948 184.20396 120.38591 1.000 117.24610 381 LYS D CA 1
ATOM 11723 C C . LYS D 1 381 ? 131.28383 182.96596 120.07870 1.000 121.03257 381 LYS D C 1
ATOM 11724 O O . LYS D 1 381 ? 131.19289 181.95558 120.78546 1.000 124.89888 381 LYS D O 1
ATOM 11730 N N . GLU D 1 382 ? 132.10415 183.02498 119.02716 1.000 115.01402 382 GLU D N 1
ATOM 11731 C CA . GLU D 1 382 ? 132.96468 181.89546 118.69153 1.000 112.82272 382 GLU D CA 1
ATOM 11732 C C . GLU D 1 382 ? 133.99356 181.64059 119.78558 1.000 115.59877 382 GLU D C 1
ATOM 11733 O O . GLU D 1 382 ? 134.26336 180.48642 120.13481 1.000 120.14337 382 GLU D O 1
ATOM 11739 N N . ALA D 1 383 ? 134.58072 182.70565 120.33509 1.000 96.90735 383 ALA D N 1
ATOM 11740 C CA . ALA D 1 383 ? 135.53122 182.54785 121.43007 1.000 89.68538 383 ALA D CA 1
ATOM 11741 C C . ALA D 1 383 ? 134.85975 181.94548 122.65501 1.000 91.96092 383 ALA D C 1
ATOM 11742 O O . ALA D 1 383 ? 135.43187 181.07694 123.32227 1.000 106.68874 383 ALA D O 1
ATOM 11744 N N . ALA D 1 384 ? 133.64299 182.39402 122.96685 1.000 88.13371 384 ALA D N 1
ATOM 11745 C CA . ALA D 1 384 ? 132.91423 181.81822 124.09128 1.000 87.00745 384 ALA D CA 1
ATOM 11746 C C . ALA D 1 384 ? 132.62062 180.34231 123.85826 1.000 92.82342 384 ALA D C 1
ATOM 11747 O O . ALA D 1 384 ? 132.71149 179.52971 124.78528 1.000 93.20852 384 ALA D O 1
ATOM 11749 N N . THR D 1 385 ? 132.25542 179.97916 122.62652 1.000 107.76448 385 THR D N 1
ATOM 11750 C CA . THR D 1 385 ? 132.02145 178.57450 122.30518 1.000 106.69691 385 THR D CA 1
ATOM 11751 C C . THR D 1 385 ? 133.29528 177.75360 122.46222 1.000 108.16903 385 THR D C 1
ATOM 11752 O O . THR D 1 385 ? 133.25839 176.62506 122.96573 1.000 111.00780 385 THR D O 1
ATOM 11756 N N . ILE D 1 386 ? 134.43133 178.30245 122.02891 1.000 97.07450 386 ILE D N 1
ATOM 11757 C CA . ILE D 1 386 ? 135.70377 177.59970 122.17254 1.000 81.69144 386 ILE D CA 1
ATOM 11758 C C . ILE D 1 386 ? 136.04782 177.41174 123.64483 1.000 88.83078 386 ILE D C 1
ATOM 11759 O O . ILE D 1 386 ? 136.55816 176.35884 124.04819 1.000 97.43275 386 ILE D O 1
ATOM 11764 N N . ILE D 1 387 ? 135.76832 178.42462 124.47059 1.000 94.93333 387 ILE D N 1
ATOM 11765 C CA . ILE D 1 387 ? 136.09103 178.34342 125.89428 1.000 90.66054 387 ILE D CA 1
ATOM 11766 C C . ILE D 1 387 ? 135.35691 177.17995 126.55052 1.000 95.65152 387 ILE D C 1
ATOM 11767 O O . ILE D 1 387 ? 135.94609 176.40793 127.31712 1.000 91.04307 387 ILE D O 1
ATOM 11772 N N . THR D 1 388 ? 134.06823 177.02625 126.25356 1.000 118.12096 388 THR D N 1
ATOM 11773 C CA . THR D 1 388 ? 133.26014 175.98357 126.87258 1.000 117.60395 388 THR D CA 1
ATOM 11774 C C . THR D 1 388 ? 133.39786 174.63223 126.18305 1.000 117.77456 388 THR D C 1
ATOM 11775 O O . THR D 1 388 ? 132.77547 173.66285 126.62941 1.000 116.17397 388 THR D O 1
ATOM 11779 N N . GLY D 1 389 ? 134.18693 174.54156 125.11847 1.000 121.52044 389 GLY D N 1
ATOM 11780 C CA . GLY D 1 389 ? 134.40396 173.27373 124.44223 1.000 119.10577 389 GLY D CA 1
ATOM 11781 C C . GLY D 1 389 ? 133.18948 172.70014 123.74521 1.000 122.16182 389 GLY D C 1
ATOM 11782 O O . GLY D 1 389 ? 132.94054 171.49147 123.83808 1.000 125.60092 389 GLY D O 1
ATOM 11783 N N . GLY D 1 390 ? 132.42250 173.53752 123.05118 1.000 140.81293 390 GLY D N 1
ATOM 11784 C CA . GLY D 1 390 ? 131.29100 173.07617 122.27706 1.000 139.53685 390 GLY D CA 1
ATOM 11785 C C . GLY D 1 390 ? 130.04025 172.77027 123.06907 1.000 142.73271 390 GLY D C 1
ATOM 11786 O O . GLY D 1 390 ? 129.05520 172.31066 122.47610 1.000 139.39172 390 GLY D O 1
ATOM 11787 N N . THR D 1 391 ? 130.04655 173.00595 124.37935 1.000 152.74981 391 THR D N 1
ATOM 11788 C CA . THR D 1 391 ? 128.89090 172.76409 125.24219 1.000 150.80076 391 THR D CA 1
ATOM 11789 C C . THR D 1 391 ? 128.38639 171.32727 125.13084 1.000 149.23233 391 THR D C 1
ATOM 11790 O O . THR D 1 391 ? 128.87933 170.43051 125.81414 1.000 147.62986 391 THR D O 1
ATOM 11794 N N . ASP E 1 16 ? 200.26616 157.52837 200.09495 1.000 186.35877 16 ASP E N 1
ATOM 11795 C CA . ASP E 1 16 ? 199.61680 158.15830 198.95106 1.000 187.76840 16 ASP E CA 1
ATOM 11796 C C . ASP E 1 16 ? 198.60387 157.22067 198.29928 1.000 188.74272 16 ASP E C 1
ATOM 11797 O O . ASP E 1 16 ? 197.67155 157.66858 197.63277 1.000 187.41407 16 ASP E O 1
ATOM 11802 N N . PHE E 1 17 ? 198.79404 155.91873 198.49541 1.000 182.30829 17 PHE E N 1
ATOM 11803 C CA . PHE E 1 17 ? 197.88350 154.91864 197.95511 1.000 180.44361 17 PHE E CA 1
ATOM 11804 C C . PHE E 1 17 ? 198.03121 153.64292 198.77063 1.000 180.31426 17 PHE E C 1
ATOM 11805 O O . PHE E 1 17 ? 198.95990 153.49636 199.56826 1.000 180.95066 17 PHE E O 1
ATOM 11813 N N . VAL E 1 18 ? 197.09265 152.71958 198.56525 1.000 175.63302 18 VAL E N 1
ATOM 11814 C CA . VAL E 1 18 ? 197.13985 151.41952 199.22509 1.000 175.12685 18 VAL E CA 1
ATOM 11815 C C . VAL E 1 18 ? 196.42136 150.40271 198.34879 1.000 174.12530 18 VAL E C 1
ATOM 11816 O O . VAL E 1 18 ? 195.49409 150.73773 197.60752 1.000 173.80971 18 VAL E O 1
ATOM 11820 N N . VAL E 1 19 ? 196.87907 149.15393 198.41511 1.000 162.34800 19 VAL E N 1
ATOM 11821 C CA . VAL E 1 19 ? 196.31218 148.05627 197.64229 1.000 161.86340 19 VAL E CA 1
ATOM 11822 C C . VAL E 1 19 ? 196.02117 146.89871 198.58460 1.000 162.50485 19 VAL E C 1
ATOM 11823 O O . VAL E 1 19 ? 196.83730 146.57533 199.45438 1.000 164.30308 19 VAL E O 1
ATOM 11827 N N . MET E 1 20 ? 194.85860 146.27390 198.41233 1.000 163.39325 20 MET E N 1
ATOM 11828 C CA . MET E 1 20 ? 194.47819 145.09451 199.17715 1.000 163.36916 20 MET E CA 1
ATOM 11829 C C . MET E 1 20 ? 194.13392 143.98806 198.19371 1.000 164.52803 20 MET E C 1
ATOM 11830 O O . MET E 1 20 ? 193.30357 144.18485 197.29837 1.000 167.88853 20 MET E O 1
ATOM 11835 N N . ALA E 1 21 ? 194.77021 142.83125 198.35688 1.000 162.69326 21 ALA E N 1
ATOM 11836 C CA . ALA E 1 21 ? 194.63338 141.72346 197.42286 1.000 162.80383 21 ALA E CA 1
ATOM 11837 C C . ALA E 1 21 ? 194.13332 140.48488 198.15013 1.000 164.16007 21 ALA E C 1
ATOM 11838 O O . ALA E 1 21 ? 194.66933 140.11332 199.19927 1.000 165.46522 21 ALA E O 1
ATOM 11840 N N . GLY E 1 22 ? 193.11430 139.84898 197.58304 1.000 166.87208 22 GLY E N 1
ATOM 11841 C CA . GLY E 1 22 ? 192.60357 138.59199 198.08621 1.000 166.40221 22 GLY E CA 1
ATOM 11842 C C . GLY E 1 22 ? 192.94679 137.44660 197.15833 1.000 166.17496 22 GLY E C 1
ATOM 11843 O O . GLY E 1 22 ? 192.55995 137.45080 195.98254 1.000 167.87050 22 GLY E O 1
ATOM 11844 N N . MET E 1 23 ? 193.67524 136.46262 197.68142 1.000 175.01553 23 MET E N 1
ATOM 11845 C CA . MET E 1 23 ? 194.16070 135.33400 196.90220 1.000 176.16897 23 MET E CA 1
ATOM 11846 C C . MET E 1 23 ? 193.70148 134.03128 197.54138 1.000 176.17439 23 MET E C 1
ATOM 11847 O O . MET E 1 23 ? 193.07226 134.01792 198.60161 1.000 175.61335 23 MET E O 1
ATOM 11852 N N . ARG E 1 24 ? 194.01945 132.92533 196.87499 1.000 176.31571 24 ARG E N 1
ATOM 11853 C CA . ARG E 1 24 ? 193.69118 131.60006 197.37491 1.000 176.79353 24 ARG E CA 1
ATOM 11854 C C . ARG E 1 24 ? 194.82708 131.09120 198.26232 1.000 178.90904 24 ARG E C 1
ATOM 11855 O O . ARG E 1 24 ? 195.74175 131.83357 198.63006 1.000 178.26316 24 ARG E O 1
ATOM 11863 N N . LYS E 1 25 ? 194.77683 129.80447 198.61622 1.000 185.73556 25 LYS E N 1
ATOM 11864 C CA . LYS E 1 25 ? 195.83376 129.22015 199.43499 1.000 184.71578 25 LYS E CA 1
ATOM 11865 C C . LYS E 1 25 ? 197.11061 128.99837 198.63533 1.000 185.34223 25 LYS E C 1
ATOM 11866 O O . LYS E 1 25 ? 198.20304 128.96721 199.21257 1.000 184.53824 25 LYS E O 1
ATOM 11872 N N . ASP E 1 26 ? 196.99807 128.84300 197.31864 1.000 188.10377 26 ASP E N 1
ATOM 11873 C CA . ASP E 1 26 ? 198.14615 128.59499 196.45855 1.000 186.84324 26 ASP E CA 1
ATOM 11874 C C . ASP E 1 26 ? 198.78644 129.87657 195.93783 1.000 186.45141 26 ASP E C 1
ATOM 11875 O O . ASP E 1 26 ? 199.69881 129.80515 195.10849 1.000 185.86793 26 ASP E O 1
ATOM 11880 N N . GLY E 1 27 ? 198.33141 131.03966 196.39893 1.000 183.72230 27 GLY E N 1
ATOM 11881 C CA . GLY E 1 27 ? 198.89035 132.30472 195.97557 1.000 183.31225 27 GLY E CA 1
ATOM 11882 C C . GLY E 1 27 ? 198.24781 132.92362 194.75429 1.000 184.83193 27 GLY E C 1
ATOM 11883 O O . GLY E 1 27 ? 198.68436 133.99938 194.32571 1.000 185.01249 27 GLY E O 1
ATOM 11884 N N . THR E 1 28 ? 197.23431 132.28496 194.17622 1.000 181.68661 28 THR E N 1
ATOM 11885 C CA . THR E 1 28 ? 196.57114 132.83363 192.99985 1.000 180.99248 28 THR E CA 1
ATOM 11886 C C . THR E 1 28 ? 195.69350 134.01317 193.40164 1.000 180.48406 28 THR E C 1
ATOM 11887 O O . THR E 1 28 ? 194.68991 133.83926 194.10023 1.000 179.34951 28 THR E O 1
ATOM 11891 N N . ILE E 1 29 ? 196.06098 135.20735 192.94712 1.000 176.45688 29 ILE E N 1
ATOM 11892 C CA . ILE E 1 29 ? 195.33438 136.42197 193.30059 1.000 176.11957 29 ILE E CA 1
ATOM 11893 C C . ILE E 1 29 ? 194.06548 136.50488 192.46476 1.000 176.18857 29 ILE E C 1
ATOM 11894 O O . ILE E 1 29 ? 194.10548 136.35842 191.23764 1.000 176.80391 29 ILE E O 1
ATOM 11899 N N . ASP E 1 30 ? 192.93333 136.74153 193.12781 1.000 164.47995 30 ASP E N 1
ATOM 11900 C CA . ASP E 1 30 ? 191.64632 136.82357 192.44927 1.000 162.66683 30 ASP E CA 1
ATOM 11901 C C . ASP E 1 30 ? 190.86273 138.09719 192.72586 1.000 161.92055 30 ASP E C 1
ATOM 11902 O O . ASP E 1 30 ? 189.94721 138.40351 191.95233 1.000 163.85309 30 ASP E O 1
ATOM 11907 N N . PHE E 1 31 ? 191.17711 138.84654 193.78187 1.000 148.02935 31 PHE E N 1
ATOM 11908 C CA . PHE E 1 31 ? 190.43700 140.05315 194.13000 1.000 147.22401 31 PHE E CA 1
ATOM 11909 C C . PHE E 1 31 ? 191.42361 141.18580 194.36340 1.000 147.91300 31 PHE E C 1
ATOM 11910 O O . PHE E 1 31 ? 192.42582 140.99514 195.05531 1.000 152.04950 31 PHE E O 1
ATOM 11918 N N . ILE E 1 32 ? 191.14586 142.36025 193.79964 1.000 139.59917 32 ILE E N 1
ATOM 11919 C CA . ILE E 1 32 ? 192.01337 143.52235 193.95473 1.000 139.81661 32 ILE E CA 1
ATOM 11920 C C . ILE E 1 32 ? 191.15443 144.72753 194.30707 1.000 139.48199 32 ILE E C 1
ATOM 11921 O O . ILE E 1 32 ? 190.11253 144.95377 193.68172 1.000 141.94768 32 ILE E O 1
ATOM 11926 N N . LYS E 1 33 ? 191.57939 145.49300 195.31295 1.000 145.22606 33 LYS E N 1
ATOM 11927 C CA . LYS E 1 33 ? 190.93741 146.76517 195.62662 1.000 143.59438 33 LYS E CA 1
ATOM 11928 C C . LYS E 1 33 ? 192.01415 147.79194 195.93458 1.000 147.50065 33 LYS E C 1
ATOM 11929 O O . LYS E 1 33 ? 192.83604 147.58319 196.83090 1.000 152.13795 33 LYS E O 1
ATOM 11935 N N . VAL E 1 34 ? 192.00027 148.90306 195.20701 1.000 151.79515 34 VAL E N 1
ATOM 11936 C CA . VAL E 1 34 ? 193.01300 149.94254 195.33859 1.000 152.84275 34 VAL E CA 1
ATOM 11937 C C . VAL E 1 34 ? 192.35220 151.23488 195.79763 1.000 152.92893 34 VAL E C 1
ATOM 11938 O O . VAL E 1 34 ? 191.29127 151.62238 195.28962 1.000 154.67471 34 VAL E O 1
ATOM 11942 N N . TYR E 1 35 ? 192.97507 151.88558 196.77893 1.000 160.07098 35 TYR E N 1
ATOM 11943 C CA . TYR E 1 35 ? 192.58281 153.20490 197.25404 1.000 160.74805 35 TYR E CA 1
ATOM 11944 C C . TYR E 1 35 ? 193.67541 154.19898 196.88862 1.000 161.81864 35 TYR E C 1
ATOM 11945 O O . TYR E 1 35 ? 194.86448 153.91786 197.08215 1.000 164.85559 35 TYR E O 1
ATOM 11954 N N . ALA E 1 36 ? 193.26950 155.35856 196.37711 1.000 172.55059 36 ALA E N 1
ATOM 11955 C CA . ALA E 1 36 ? 194.20128 156.39204 195.95443 1.000 174.07905 36 ALA E CA 1
ATOM 11956 C C . ALA E 1 36 ? 193.53057 157.75136 196.09557 1.000 175.75261 36 ALA E C 1
ATOM 11957 O O . ALA E 1 36 ? 192.35906 157.85766 196.47065 1.000 175.40885 36 ALA E O 1
ATOM 11959 N N . LEU E 1 37 ? 194.29921 158.80020 195.79375 1.000 183.04599 37 LEU E N 1
ATOM 11960 C CA . LEU E 1 37 ? 193.79706 160.16008 195.96291 1.000 182.86851 37 LEU E CA 1
ATOM 11961 C C . LEU E 1 37 ? 192.77412 160.51871 194.89160 1.000 181.88411 37 LEU E C 1
ATOM 11962 O O . LEU E 1 37 ? 191.74186 161.12883 195.19298 1.000 179.97261 37 LEU E O 1
ATOM 11967 N N . ASN E 1 38 ? 193.03959 160.15539 193.63945 1.000 184.57881 38 ASN E N 1
ATOM 11968 C CA . ASN E 1 38 ? 192.14415 160.48266 192.53769 1.000 184.34767 38 ASN E CA 1
ATOM 11969 C C . ASN E 1 38 ? 192.07795 159.28815 191.59160 1.000 184.55238 38 ASN E C 1
ATOM 11970 O O . ASN E 1 38 ? 192.55779 158.19336 191.90176 1.000 185.23274 38 ASN E O 1
ATOM 11975 N N . GLU E 1 39 ? 191.47502 159.50974 190.42236 1.000 181.52572 39 GLU E N 1
ATOM 11976 C CA . GLU E 1 39 ? 191.29659 158.43325 189.45359 1.000 182.92911 39 GLU E CA 1
ATOM 11977 C C . GLU E 1 39 ? 192.61294 158.07056 188.77467 1.000 184.31461 39 GLU E C 1
ATOM 11978 O O . GLU E 1 39 ? 192.91557 156.88713 188.57611 1.000 184.72122 39 GLU E O 1
ATOM 11984 N N . LYS E 1 40 ? 193.40178 159.08027 188.39675 1.000 189.14547 40 LYS E N 1
ATOM 11985 C CA . LYS E 1 40 ? 194.64098 158.82526 187.66822 1.000 190.79055 40 LYS E CA 1
ATOM 11986 C C . LYS E 1 40 ? 195.62198 158.01919 188.51241 1.000 191.00981 40 LYS E C 1
ATOM 11987 O O . LYS E 1 40 ? 196.23657 157.06222 188.02291 1.000 189.74229 40 LYS E O 1
ATOM 11993 N N . LEU E 1 41 ? 195.77442 158.38333 189.78736 1.000 189.34865 41 LEU E N 1
ATOM 11994 C CA . LEU E 1 41 ? 196.64973 157.61856 190.66835 1.000 189.79998 41 LEU E CA 1
ATOM 11995 C C . LEU E 1 41 ? 196.15016 156.18937 190.82430 1.000 190.00133 41 LEU E C 1
ATOM 11996 O O . LEU E 1 41 ? 196.94444 155.24139 190.82133 1.000 188.52213 41 LEU E O 1
ATOM 12001 N N . ALA E 1 42 ? 194.83278 156.01641 190.95138 1.000 188.17598 42 ALA E N 1
ATOM 12002 C CA . ALA E 1 42 ? 194.26958 154.68162 191.11837 1.000 187.15231 42 ALA E CA 1
ATOM 12003 C C . ALA E 1 42 ? 194.55495 153.80599 189.90509 1.000 187.24674 42 ALA E C 1
ATOM 12004 O O . ALA E 1 42 ? 194.98689 152.65593 190.04547 1.000 187.55030 42 ALA E O 1
ATOM 12006 N N . ILE E 1 43 ? 194.32939 154.33518 188.69980 1.000 185.27916 43 ILE E N 1
ATOM 12007 C CA . ILE E 1 43 ? 194.54300 153.52272 187.50536 1.000 185.91499 43 ILE E CA 1
ATOM 12008 C C . ILE E 1 43 ? 196.02911 153.24492 187.30456 1.000 187.09058 43 ILE E C 1
ATOM 12009 O O . ILE E 1 43 ? 196.41430 152.14289 186.89153 1.000 186.64781 43 ILE E O 1
ATOM 12014 N N . GLU E 1 44 ? 196.89038 154.22318 187.60592 1.000 189.13092 44 GLU E N 1
ATOM 12015 C CA . GLU E 1 44 ? 198.32770 153.99216 187.49086 1.000 188.40381 44 GLU E CA 1
ATOM 12016 C C . GLU E 1 44 ? 198.78747 152.89533 188.44380 1.000 188.38302 44 GLU E C 1
ATOM 12017 O O . GLU E 1 44 ? 199.56266 152.01044 188.06268 1.000 187.64943 44 GLU E O 1
ATOM 12023 N N . VAL E 1 45 ? 198.31417 152.93347 189.69157 1.000 186.27201 45 VAL E N 1
ATOM 12024 C CA . VAL E 1 45 ? 198.69257 151.90497 190.65677 1.000 185.70570 45 VAL E CA 1
ATOM 12025 C C . VAL E 1 45 ? 198.15191 150.54594 190.22808 1.000 184.95223 45 VAL E C 1
ATOM 12026 O O . VAL E 1 45 ? 198.83619 149.52133 190.35227 1.000 184.72575 45 VAL E O 1
ATOM 12030 N N . LEU E 1 46 ? 196.91913 150.51372 189.71436 1.000 180.28723 46 LEU E N 1
ATOM 12031 C CA . LEU E 1 46 ? 196.33438 149.25340 189.26808 1.000 180.21902 46 LEU E CA 1
ATOM 12032 C C . LEU E 1 46 ? 197.15066 148.63522 188.13993 1.000 181.97224 46 LEU E C 1
ATOM 12033 O O . LEU E 1 46 ? 197.46601 147.43895 188.16970 1.000 182.81023 46 LEU E O 1
ATOM 12038 N N . GLU E 1 47 ? 197.51543 149.43847 187.13730 1.000 188.97987 47 GLU E N 1
ATOM 12039 C CA . GLU E 1 47 ? 198.28684 148.88870 186.02825 1.000 187.85633 47 GLU E CA 1
ATOM 12040 C C . GLU E 1 47 ? 199.70332 148.52293 186.45251 1.000 189.08359 47 GLU E C 1
ATOM 12041 O O . GLU E 1 47 ? 200.25826 147.54003 185.94721 1.000 187.55595 47 GLU E O 1
ATOM 12047 N N . ALA E 1 48 ? 200.29347 149.27322 187.38846 1.000 187.67902 48 ALA E N 1
ATOM 12048 C CA .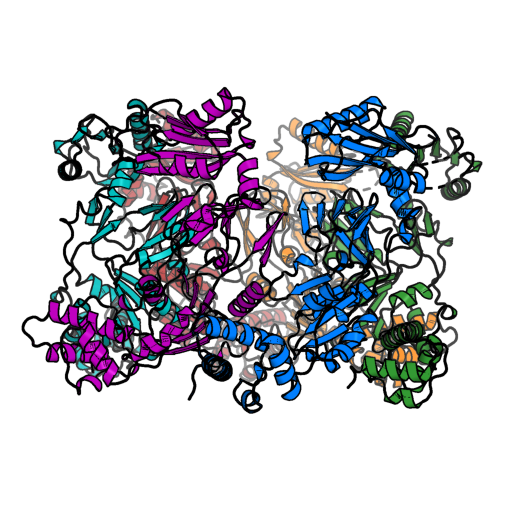 ALA E 1 48 ? 201.60344 148.89828 187.90979 1.000 185.49532 48 ALA E CA 1
ATOM 12049 C C . ALA E 1 48 ? 201.54778 147.54994 188.61708 1.000 185.13216 48 ALA E C 1
ATOM 12050 O O . ALA E 1 48 ? 202.43725 146.70902 188.43823 1.000 184.22662 48 ALA E O 1
ATOM 12052 N N . PHE E 1 49 ? 200.50685 147.32505 189.42283 1.000 179.48702 49 PHE E N 1
ATOM 12053 C CA . PHE E 1 49 ? 200.32934 146.02585 190.06466 1.000 177.27196 49 PHE E CA 1
ATOM 12054 C C . PHE E 1 49 ? 200.15993 144.92859 189.02134 1.000 179.43532 49 PHE E C 1
ATOM 12055 O O . PHE E 1 49 ? 200.80411 143.87597 189.09981 1.000 178.93850 49 PHE E O 1
ATOM 12063 N N . LEU E 1 50 ? 199.30187 145.16430 188.02556 1.000 188.60930 50 LEU E N 1
ATOM 12064 C CA . LEU E 1 50 ? 199.04428 144.13818 187.01914 1.000 187.49691 50 LEU E CA 1
ATOM 12065 C C . LEU E 1 50 ? 200.30882 143.79547 186.24157 1.000 186.49074 50 LEU E C 1
ATOM 12066 O O . LEU E 1 50 ? 200.50399 142.64392 185.83504 1.000 184.05288 50 LEU E O 1
ATOM 12071 N N . LYS E 1 51 ? 201.17988 144.78270 186.02231 1.000 190.71115 51 LYS E N 1
ATOM 12072 C CA . LYS E 1 51 ? 202.42992 144.51281 185.32057 1.000 190.85284 51 LYS E CA 1
ATOM 12073 C C . LYS E 1 51 ? 203.43755 143.80930 186.22336 1.000 191.94203 51 LYS E C 1
ATOM 12074 O O . LYS E 1 51 ? 204.19977 142.95331 185.75953 1.000 190.85210 51 LYS E O 1
ATOM 12080 N N . GLU E 1 52 ? 203.45608 144.14848 187.51488 1.000 190.03559 52 GLU E N 1
ATOM 12081 C CA . GLU E 1 52 ? 204.48523 143.62336 188.40463 1.000 188.78812 52 GLU E CA 1
ATOM 12082 C C . GLU E 1 52 ? 204.23734 142.18034 188.82553 1.000 188.43101 52 GLU E C 1
ATOM 12083 O O . GLU E 1 52 ? 205.16406 141.53000 189.32093 1.000 187.62270 52 GLU E O 1
ATOM 12089 N N . ASN E 1 53 ? 203.02070 141.66470 188.64908 1.000 186.32801 53 ASN E N 1
ATOM 12090 C CA . ASN E 1 53 ? 202.69101 140.29664 189.03303 1.000 185.62838 53 ASN E CA 1
ATOM 12091 C C . ASN E 1 53 ? 202.32030 139.44277 187.82573 1.000 186.78857 53 ASN E C 1
ATOM 12092 O O . ASN E 1 53 ? 201.65596 138.41510 187.97039 1.000 187.05895 53 ASN E O 1
ATOM 12097 N N . ASN E 1 54 ? 202.76341 139.85873 186.64122 1.000 193.79390 54 ASN E N 1
ATOM 12098 C CA . ASN E 1 54 ? 202.55485 139.15481 185.37184 1.000 195.14158 54 ASN E CA 1
ATOM 12099 C C . ASN E 1 54 ? 201.12655 138.62005 185.24250 1.000 195.29304 54 ASN E C 1
ATOM 12100 O O . ASN E 1 54 ? 200.88281 137.42048 185.11144 1.000 193.57440 54 ASN E O 1
ATOM 12105 N N . ILE E 1 55 ? 200.17285 139.54698 185.27268 1.000 192.10694 55 ILE E N 1
ATOM 12106 C CA . ILE E 1 55 ? 198.75892 139.23167 185.10682 1.000 190.88116 55 ILE E CA 1
ATOM 12107 C C . ILE E 1 55 ? 198.23943 139.97532 183.88600 1.000 191.89684 55 ILE E C 1
ATOM 12108 O O . ILE E 1 55 ? 198.43718 141.18992 183.76348 1.000 191.79732 55 ILE E O 1
ATOM 12113 N N . HIS E 1 56 ? 197.58075 139.24977 182.99055 1.000 194.72728 56 HIS E N 1
ATOM 12114 C CA . HIS E 1 56 ? 196.99249 139.87618 181.81432 1.000 194.41276 56 HIS E CA 1
ATOM 12115 C C . HIS E 1 56 ? 195.80201 140.72902 182.23711 1.000 193.73464 56 HIS E C 1
ATOM 12116 O O . HIS E 1 56 ? 194.91860 140.23749 182.94885 1.000 192.75578 56 HIS E O 1
ATOM 12123 N N . PRO E 1 57 ? 195.74748 142.00307 181.83909 1.000 187.85318 57 PRO E N 1
ATOM 12124 C CA . PRO E 1 57 ? 194.60736 142.84560 182.23776 1.000 187.76561 57 PRO E CA 1
ATOM 12125 C C . PRO E 1 57 ? 193.26169 142.30510 181.78813 1.000 186.66235 57 PRO E C 1
ATOM 12126 O O . PRO E 1 57 ? 192.25247 142.55162 182.46001 1.000 187.48255 57 PRO E O 1
ATOM 12130 N N . SER E 1 58 ? 193.21193 141.57479 180.67181 1.000 180.29557 58 SER E N 1
ATOM 12131 C CA . SER E 1 58 ? 191.94949 141.01250 180.20635 1.000 180.60736 58 SER E CA 1
ATOM 12132 C C . SER E 1 58 ? 191.41136 139.93763 181.14044 1.000 181.48122 58 SER E C 1
ATOM 12133 O O . SER E 1 58 ? 190.21196 139.64415 181.09879 1.000 181.10275 58 SER E O 1
ATOM 12136 N N . ASP E 1 59 ? 192.26535 139.34215 181.97579 1.000 181.38135 59 ASP E N 1
ATOM 12137 C CA . ASP E 1 59 ? 191.80027 138.33472 182.92096 1.000 181.99832 59 ASP E CA 1
ATOM 12138 C C . ASP E 1 59 ? 190.97556 138.93578 184.05142 1.000 180.44095 59 ASP E C 1
ATOM 12139 O O . ASP E 1 59 ? 190.26257 138.19904 184.74052 1.000 178.04954 59 ASP E O 1
ATOM 12144 N N . PHE E 1 60 ? 191.05688 140.24620 184.25989 1.000 169.03370 60 PHE E N 1
ATOM 12145 C CA . PHE E 1 60 ? 190.30847 140.92761 185.30478 1.000 166.74323 60 PHE E CA 1
ATOM 12146 C C . PHE E 1 60 ? 189.24780 141.82621 184.68566 1.000 166.45542 60 PHE E C 1
ATOM 12147 O O . PHE E 1 60 ? 189.50359 142.51290 183.69163 1.000 166.78724 60 PHE E O 1
ATOM 12155 N N . ILE E 1 61 ? 188.05752 141.81593 185.27841 1.000 138.70791 61 ILE E N 1
ATOM 12156 C CA . ILE E 1 61 ? 186.95251 142.67074 184.86466 1.000 136.03128 61 ILE E CA 1
ATOM 12157 C C . ILE E 1 61 ? 186.70708 143.68761 185.96947 1.000 136.73358 61 ILE E C 1
ATOM 12158 O O . ILE E 1 61 ? 186.62203 143.32440 187.14903 1.000 138.99171 61 ILE E O 1
ATOM 12163 N N . VAL E 1 62 ? 186.61375 144.96212 185.59163 1.000 122.16271 62 VAL E N 1
ATOM 12164 C CA . VAL E 1 62 ? 186.40949 146.01619 186.57586 1.000 122.95500 62 VAL E CA 1
ATOM 12165 C C . VAL E 1 62 ? 184.98792 145.93643 187.11021 1.000 120.95396 62 VAL E C 1
ATOM 12166 O O . VAL E 1 62 ? 184.01504 145.98453 186.34663 1.000 122.75970 62 VAL E O 1
ATOM 12170 N N . ILE E 1 63 ? 184.86133 145.81729 188.42606 1.000 123.41369 63 ILE E N 1
ATOM 12171 C CA . ILE E 1 63 ? 183.56647 145.68442 189.07718 1.000 123.94498 63 ILE E CA 1
ATOM 12172 C C . ILE E 1 63 ? 183.04849 147.02628 189.57145 1.000 127.21518 63 ILE E C 1
ATOM 12173 O O . ILE E 1 63 ? 181.91012 147.40069 189.29118 1.000 126.07352 63 ILE E O 1
ATOM 12178 N N . GLN E 1 64 ? 183.87031 147.76862 190.31035 1.000 136.73056 64 GLN E N 1
ATOM 12179 C CA . GLN E 1 64 ? 183.40911 148.99383 190.94590 1.000 132.42493 64 GLN E CA 1
ATOM 12180 C C . GLN E 1 64 ? 184.50189 150.05018 190.89094 1.000 131.85219 64 GLN E C 1
ATOM 12181 O O . GLN E 1 64 ? 185.69043 149.72788 190.86386 1.000 138.56036 64 GLN E O 1
ATOM 12187 N N . ARG E 1 65 ? 184.09097 151.31713 190.88614 1.000 138.18747 65 ARG E N 1
ATOM 12188 C CA . ARG E 1 65 ? 185.04161 152.41918 190.94245 1.000 143.50066 65 ARG E CA 1
ATOM 12189 C C . ARG E 1 65 ? 184.30917 153.68962 191.34741 1.000 145.64011 65 ARG E C 1
ATOM 12190 O O . ARG E 1 65 ? 183.14008 153.87545 190.99990 1.000 147.86839 65 ARG E O 1
ATOM 12198 N N . GLY E 1 66 ? 184.99411 154.54473 192.08578 1.000 159.02557 66 GLY E N 1
ATOM 12199 C CA . GLY E 1 66 ? 184.44779 155.84810 192.41416 1.000 157.81411 66 GLY E CA 1
ATOM 12200 C C . GLY E 1 66 ? 184.97308 156.34803 193.74398 1.000 159.18909 66 GLY E C 1
ATOM 12201 O O . GLY E 1 66 ? 185.82280 155.73418 194.37621 1.000 160.44511 66 GLY E O 1
ATOM 12202 N N . TYR E 1 67 ? 184.43453 157.49142 194.15820 1.000 172.49826 67 TYR E N 1
ATOM 12203 C CA . TYR E 1 67 ? 184.83853 158.10691 195.41440 1.000 172.87152 67 TYR E CA 1
ATOM 12204 C C . TYR E 1 67 ? 184.10382 157.47193 196.58775 1.000 172.84375 67 TYR E C 1
ATOM 12205 O O . TYR E 1 67 ? 182.93907 157.07928 196.47341 1.000 172.20632 67 TYR E O 1
ATOM 12214 N N . GLU E 1 68 ? 184.79583 157.37268 197.72079 1.000 187.03410 68 GLU E N 1
ATOM 12215 C CA . GLU E 1 68 ? 184.25414 156.77981 198.93305 1.000 187.58409 68 GLU E CA 1
ATOM 12216 C C . GLU E 1 68 ? 184.60375 157.65642 200.12627 1.000 188.96408 68 GLU E C 1
ATOM 12217 O O . GLU E 1 68 ? 185.70592 158.21045 200.19974 1.000 189.14647 68 GLU E O 1
ATOM 12223 N N . ASP E 1 69 ? 183.65632 157.78310 201.05299 1.000 201.24928 69 ASP E N 1
ATOM 12224 C CA . ASP E 1 69 ? 183.87838 158.56389 202.26235 1.000 201.26938 69 ASP E CA 1
ATOM 12225 C C . ASP E 1 69 ? 184.86332 157.84983 203.18066 1.000 202.18212 69 ASP E C 1
ATOM 12226 O O . ASP E 1 69 ? 184.70581 156.66132 203.47488 1.000 201.58468 69 ASP E O 1
ATOM 12231 N N . VAL E 1 70 ? 185.88216 158.57866 203.63442 1.000 207.85491 70 VAL E N 1
ATOM 12232 C CA . VAL E 1 70 ? 186.87581 158.03319 204.55321 1.000 207.69853 70 VAL E CA 1
ATOM 12233 C C . VAL E 1 70 ? 187.04513 158.97744 205.73529 1.000 207.64526 70 VAL E C 1
ATOM 12234 O O . VAL E 1 70 ? 188.06796 158.94513 206.42867 1.000 207.66996 70 VAL E O 1
ATOM 12238 N N . LYS E 1 71 ? 186.04236 159.82524 205.97259 1.000 208.46777 71 LYS E N 1
ATOM 12239 C CA . LYS E 1 71 ? 186.16468 160.84221 207.01157 1.000 208.39850 71 LYS E CA 1
ATOM 12240 C C . LYS E 1 71 ? 186.13164 160.23721 208.40981 1.000 208.56627 71 LYS E C 1
ATOM 12241 O O . LYS E 1 71 ? 186.71605 160.80296 209.34088 1.000 207.36028 71 LYS E O 1
ATOM 12247 N N . ASP E 1 72 ? 185.46238 159.10049 208.58046 1.000 210.85421 72 ASP E N 1
ATOM 12248 C CA . ASP E 1 72 ? 185.31670 158.47864 209.88955 1.000 209.91076 72 ASP E CA 1
ATOM 12249 C C . ASP E 1 72 ? 186.36484 157.40942 210.17139 1.000 209.62627 72 ASP E C 1
ATOM 12250 O O . ASP E 1 72 ? 186.29564 156.76035 211.22037 1.000 208.91209 72 ASP E O 1
ATOM 12255 N N . LYS E 1 73 ? 187.32636 157.20658 209.27367 1.000 206.44549 73 LYS E N 1
ATOM 12256 C CA . LYS E 1 73 ? 188.36053 156.19476 209.44460 1.000 206.26673 73 LYS E CA 1
ATOM 12257 C C . LYS E 1 73 ? 189.72239 156.87161 209.49975 1.000 206.13223 73 LYS E C 1
ATOM 12258 O O . LYS E 1 73 ? 190.04111 157.70450 208.64455 1.000 206.28400 73 LYS E O 1
ATOM 12264 N N . LYS E 1 74 ? 190.52141 156.51400 210.50830 1.000 204.45138 74 LYS E N 1
ATOM 12265 C CA . LYS E 1 74 ? 191.82633 157.14707 210.67635 1.000 204.82618 74 LYS E CA 1
ATOM 12266 C C . LYS E 1 74 ? 192.82049 156.68121 209.61895 1.000 205.33322 74 LYS E C 1
ATOM 12267 O O . LYS E 1 74 ? 193.53767 157.49990 209.03220 1.000 204.47244 74 LYS E O 1
ATOM 12273 N N . ALA E 1 75 ? 192.88158 155.37671 209.36115 1.000 204.99130 75 ALA E N 1
ATOM 12274 C CA . ALA E 1 75 ? 193.86484 154.83692 208.43475 1.000 205.05812 75 ALA E CA 1
ATOM 12275 C C . ALA E 1 75 ? 193.31787 153.56874 207.79896 1.000 205.63397 75 ALA E C 1
ATOM 12276 O O . ALA E 1 75 ? 192.35477 152.97010 208.28457 1.000 204.38698 75 ALA E O 1
ATOM 12278 N N . ILE E 1 76 ? 193.95373 153.16297 206.70515 1.000 201.33388 76 ILE E N 1
ATOM 12279 C CA . ILE E 1 76 ? 193.54396 151.99804 205.93124 1.000 200.39777 76 ILE E CA 1
ATOM 12280 C C . ILE E 1 76 ? 194.55058 150.89011 206.21499 1.000 199.28046 76 ILE E C 1
ATOM 12281 O O . ILE E 1 76 ? 195.66738 150.89479 205.68462 1.000 198.20682 76 ILE E O 1
ATOM 12286 N N . THR E 1 77 ? 194.15612 149.93505 207.05597 1.000 195.12080 77 THR E N 1
ATOM 12287 C CA . THR E 1 77 ? 194.98505 148.77559 207.36198 1.000 194.94707 77 THR E CA 1
ATOM 12288 C C . THR E 1 77 ? 194.20167 147.50105 207.08302 1.000 193.99151 77 THR E C 1
ATOM 12289 O O . THR E 1 77 ? 193.14538 147.54779 206.44713 1.000 194.22315 77 THR E O 1
ATOM 12293 N N . THR E 1 78 ? 194.71407 146.35817 207.53807 1.000 193.78901 78 THR E N 1
ATOM 12294 C CA . THR E 1 78 ? 193.99124 145.09968 207.40835 1.000 194.59314 78 THR E CA 1
ATOM 12295 C C . THR E 1 78 ? 192.98662 144.87565 208.52991 1.000 194.96832 78 THR E C 1
ATOM 12296 O O . THR E 1 78 ? 192.27444 143.86646 208.50911 1.000 194.59358 78 THR E O 1
ATOM 12300 N N . ARG E 1 79 ? 192.91617 145.78099 209.50293 1.000 194.23648 79 ARG E N 1
ATOM 12301 C CA . ARG E 1 79 ? 191.98725 145.65868 210.61799 1.000 193.50569 79 ARG E CA 1
ATOM 12302 C C . ARG E 1 79 ? 190.70975 146.46198 210.42243 1.000 193.64835 79 ARG E C 1
ATOM 12303 O O . ARG E 1 79 ? 189.66783 146.09469 210.97411 1.000 194.61849 79 ARG E O 1
ATOM 12311 N N . SER E 1 80 ? 190.76164 147.54360 209.64372 1.000 191.02467 80 SER E N 1
ATOM 12312 C CA . SER E 1 80 ? 189.59104 148.40107 209.48774 1.000 191.65211 80 SER E CA 1
ATOM 12313 C C . SER E 1 80 ? 188.47311 147.70116 208.72168 1.000 191.72746 80 SER E C 1
ATOM 12314 O O . SER E 1 80 ? 187.29555 147.83557 209.07372 1.000 191.40953 80 SER E O 1
ATOM 12317 N N . GLU E 1 81 ? 188.81632 146.95449 207.67404 1.000 187.42419 81 GLU E N 1
ATOM 12318 C CA . GLU E 1 81 ? 187.81726 146.35544 206.78576 1.000 186.72963 81 GLU E CA 1
ATOM 12319 C C . GLU E 1 81 ? 187.51803 144.90656 207.19075 1.000 188.29323 81 GLU E C 1
ATOM 12320 O O . GLU E 1 81 ? 187.66404 143.95414 206.42551 1.000 189.29523 81 GLU E O 1
ATOM 12326 N N . GLU E 1 82 ? 187.05859 144.75549 208.43508 1.000 185.53036 82 GLU E N 1
ATOM 12327 C CA . GLU E 1 82 ? 186.72033 143.42661 208.93628 1.000 185.00428 82 GLU E CA 1
ATOM 12328 C C . GLU E 1 82 ? 185.58195 142.80476 208.13693 1.000 185.80506 82 GLU E C 1
ATOM 12329 O O . GLU E 1 82 ? 185.56564 141.58922 207.90959 1.000 185.37661 82 GLU E O 1
ATOM 12335 N N . GLU E 1 83 ? 184.61418 143.62000 207.71182 1.000 179.26938 83 GLU E N 1
ATOM 12336 C CA . GLU E 1 83 ? 183.51744 143.10041 206.90162 1.000 178.84469 83 GLU E CA 1
ATOM 12337 C C . GLU E 1 83 ? 184.02299 142.56205 205.56723 1.000 177.50145 83 GLU E C 1
ATOM 12338 O O . GLU E 1 83 ? 183.56598 141.51179 205.10186 1.000 174.95298 83 GLU E O 1
ATOM 12344 N N . LEU E 1 84 ? 184.97004 143.26433 204.93856 1.000 168.24111 84 LEU E N 1
ATOM 12345 C CA . LEU E 1 84 ? 185.54879 142.77726 203.68997 1.000 166.89852 84 LEU E CA 1
ATOM 12346 C C . LEU E 1 84 ? 186.28982 141.46343 203.90129 1.000 168.23520 84 LEU E C 1
ATOM 12347 O O . LEU E 1 84 ? 186.19441 140.54747 203.07414 1.000 168.95827 84 LEU E O 1
ATOM 12352 N N . SER E 1 85 ? 187.03656 141.35510 205.00208 1.000 170.06626 85 SER E N 1
ATOM 12353 C CA . SER E 1 85 ? 187.73487 140.11030 205.30041 1.000 169.52857 85 SER E CA 1
ATOM 12354 C C . SER E 1 85 ? 186.74934 138.97269 205.52850 1.000 170.23486 85 SER E C 1
ATOM 12355 O O . SER E 1 85 ? 186.98653 137.84164 205.09440 1.000 169.89087 85 SER E O 1
ATOM 12358 N N . ALA E 1 86 ? 185.63534 139.25369 206.20790 1.000 167.36988 86 ALA E N 1
ATOM 12359 C CA . ALA E 1 86 ? 184.61468 138.23065 206.41195 1.000 167.00615 86 ALA E CA 1
ATOM 12360 C C . ALA E 1 86 ? 183.99641 137.79492 205.08933 1.000 167.39562 86 ALA E C 1
ATOM 12361 O O . ALA E 1 86 ? 183.76968 136.59938 204.86503 1.000 167.99818 86 ALA E O 1
ATOM 12363 N N . MET E 1 87 ? 183.71174 138.75259 204.20210 1.000 160.95815 87 MET E N 1
ATOM 12364 C CA . MET E 1 87 ? 183.16649 138.40691 202.89249 1.000 161.38265 87 MET E CA 1
ATOM 12365 C C . MET E 1 87 ? 184.13806 137.53652 202.10756 1.000 162.79253 87 MET E C 1
ATOM 12366 O O . MET E 1 87 ? 183.73426 136.55098 201.48000 1.000 163.98883 87 MET E O 1
ATOM 12371 N N . LEU E 1 88 ? 185.42481 137.88861 202.12844 1.000 152.80424 88 LEU E N 1
ATOM 12372 C CA . LEU E 1 88 ? 186.42475 137.07725 201.44150 1.000 150.24237 88 LEU E CA 1
ATOM 12373 C C . LEU E 1 88 ? 186.53493 135.69113 202.06541 1.000 150.34574 88 LEU E C 1
ATOM 12374 O O . LEU E 1 88 ? 186.71271 134.69468 201.35551 1.000 149.26167 88 LEU E O 1
ATOM 12379 N N . GLY E 1 89 ? 186.43325 135.60887 203.39286 1.000 155.27858 89 GLY E N 1
ATOM 12380 C CA . GLY E 1 89 ? 186.48774 134.31636 204.05412 1.000 156.08561 89 GLY E CA 1
ATOM 12381 C C . GLY E 1 89 ? 185.31516 133.42528 203.69611 1.000 156.15334 89 GLY E C 1
ATOM 12382 O O . GLY E 1 89 ? 185.46781 132.20899 203.55942 1.000 157.34467 89 GLY E O 1
ATOM 12383 N N . ARG E 1 90 ? 184.12541 134.01480 203.54811 1.000 150.51360 90 ARG E N 1
ATOM 12384 C CA . ARG E 1 90 ? 182.97332 133.23521 203.10841 1.000 149.76851 90 ARG E CA 1
ATOM 12385 C C . ARG E 1 90 ? 183.17033 132.66831 201.70920 1.000 149.67883 90 ARG E C 1
ATOM 12386 O O . ARG E 1 90 ? 182.54604 131.65840 201.36669 1.000 146.88752 90 ARG E O 1
ATOM 12394 N N . LEU E 1 91 ? 184.01975 133.29367 200.89617 1.000 156.27866 91 LEU E N 1
ATOM 12395 C CA . LEU E 1 91 ? 184.40416 132.74898 199.60261 1.000 157.50573 91 LEU E CA 1
ATOM 12396 C C . LEU E 1 91 ? 185.66632 131.90023 199.67013 1.000 156.08220 91 LEU E C 1
ATOM 12397 O O . LEU E 1 91 ? 186.02056 131.26552 198.67126 1.000 152.63133 91 LEU E O 1
ATOM 12402 N N . GLY E 1 92 ? 186.34238 131.86730 200.81396 1.000 161.99888 92 GLY E N 1
ATOM 12403 C CA . GLY E 1 92 ? 187.54363 131.06682 200.95745 1.000 161.44677 92 GLY E CA 1
ATOM 12404 C C . GLY E 1 92 ? 188.79938 131.68683 200.38665 1.000 162.20378 92 GLY E C 1
ATOM 12405 O O . GLY E 1 92 ? 189.59064 130.98949 199.73919 1.000 161.32422 92 GLY E O 1
ATOM 12406 N N . LEU E 1 93 ? 189.00694 132.98359 200.60285 1.000 163.96075 93 LEU E N 1
ATOM 12407 C CA . LEU E 1 93 ? 190.19016 133.68525 200.12526 1.000 162.71926 93 LEU E CA 1
ATOM 12408 C C . LEU E 1 93 ? 190.84107 134.44806 201.27071 1.000 161.95432 93 LEU E C 1
ATOM 12409 O O . LEU E 1 93 ? 190.15201 135.04902 202.10069 1.000 162.00845 93 LEU E O 1
ATOM 12414 N N . ARG E 1 94 ? 192.16973 134.41831 201.31361 1.000 169.83394 94 ARG E N 1
ATOM 12415 C CA . ARG E 1 94 ? 192.92856 135.17146 202.30111 1.000 170.84691 94 ARG E CA 1
ATOM 12416 C C . ARG E 1 94 ? 193.27550 136.55153 201.75673 1.000 171.85426 94 ARG E C 1
ATOM 12417 O O . ARG E 1 94 ? 193.64833 136.69774 200.58806 1.000 173.25014 94 ARG E O 1
ATOM 12425 N N . LEU E 1 95 ? 193.16622 137.55886 202.61907 1.000 165.21634 95 LEU E N 1
ATOM 12426 C CA . LEU E 1 95 ? 193.35610 138.95545 202.25053 1.000 165.50414 95 LEU E CA 1
ATOM 12427 C C . LEU E 1 95 ? 194.66674 139.47291 202.82606 1.000 165.90634 95 LEU E C 1
ATOM 12428 O O . LEU E 1 95 ? 194.94719 139.27897 204.01348 1.000 166.76620 95 LEU E O 1
ATOM 12433 N N . VAL E 1 96 ? 195.46475 140.12945 201.98206 1.000 168.96597 96 VAL E N 1
ATOM 12434 C CA . VAL E 1 96 ? 196.71610 140.75386 202.38668 1.000 168.66529 96 VAL E CA 1
ATOM 12435 C C . VAL E 1 96 ? 196.73576 142.18048 201.85088 1.000 169.62659 96 VAL E C 1
ATOM 12436 O O . VAL E 1 96 ? 195.92258 142.56570 201.01011 1.000 171.48919 96 VAL E O 1
ATOM 12440 N N . SER E 1 97 ? 197.68557 142.96641 202.35194 1.000 172.84257 97 SER E N 1
ATOM 12441 C CA . SER E 1 97 ? 197.84040 144.35600 201.95066 1.000 173.04729 97 SER E CA 1
ATOM 12442 C C . SER E 1 97 ? 199.30429 144.64352 201.64956 1.000 173.13793 97 SER E C 1
ATOM 12443 O O . SER E 1 97 ? 200.20775 143.96706 202.14673 1.000 174.65080 97 SER E O 1
ATOM 12446 N N . ASN E 1 98 ? 199.52892 145.66193 200.82143 1.000 178.71274 98 ASN E N 1
ATOM 12447 C CA . ASN E 1 98 ? 200.87104 146.07951 200.44082 1.000 179.57214 98 ASN E CA 1
ATOM 12448 C C . ASN E 1 98 ? 201.39760 147.24112 201.27226 1.000 179.90681 98 ASN E C 1
ATOM 12449 O O . ASN E 1 98 ? 202.50343 147.72165 201.00490 1.000 178.44022 98 ASN E O 1
ATOM 12454 N N . GLY E 1 99 ? 200.64593 147.70526 202.26224 1.000 188.48526 99 GLY E N 1
ATOM 12455 C CA . GLY E 1 99 ? 201.11778 148.79561 203.09473 1.000 187.36933 99 GLY E CA 1
ATOM 12456 C C . GLY E 1 99 ? 199.97871 149.39023 203.90458 1.000 187.61641 99 GLY E C 1
ATOM 12457 O O . GLY E 1 99 ? 198.91866 148.78503 204.05013 1.000 188.57712 99 GLY E O 1
ATOM 12458 N N . VAL E 1 100 ? 200.23503 150.58834 204.42420 1.000 194.83972 100 VAL E N 1
ATOM 12459 C CA . VAL E 1 100 ? 199.28834 151.31991 205.25656 1.000 195.95692 100 VAL E CA 1
ATOM 12460 C C . VAL E 1 100 ? 199.11572 152.71301 204.66901 1.000 195.60192 100 VAL E C 1
ATOM 12461 O O . VAL E 1 100 ? 200.10242 153.36879 204.31664 1.000 194.84565 100 VAL E O 1
ATOM 12465 N N . LEU E 1 101 ? 197.86795 153.16068 204.55975 1.000 199.28367 101 LEU E N 1
ATOM 12466 C CA . LEU E 1 101 ? 197.54229 154.47378 204.01779 1.000 199.98557 101 LEU E CA 1
ATOM 12467 C C . LEU E 1 101 ? 196.97864 155.34482 205.13191 1.000 199.06709 101 LEU E C 1
ATOM 12468 O O . LEU E 1 101 ? 196.02846 154.94790 205.81539 1.000 197.65398 101 LEU E O 1
ATOM 12473 N N . TYR E 1 102 ? 197.56619 156.52392 205.31370 1.000 207.30069 102 TYR E N 1
ATOM 12474 C CA . TYR E 1 102 ? 197.11993 157.46349 206.33216 1.000 207.21493 102 TYR E CA 1
ATOM 12475 C C . TYR E 1 102 ? 196.12512 158.44142 205.72085 1.000 207.14887 102 TYR E C 1
ATOM 12476 O O . TYR E 1 102 ? 196.43091 159.10823 204.72704 1.000 206.29315 102 TYR E O 1
ATOM 12485 N N . THR E 1 103 ? 194.93928 158.52796 206.31978 1.000 215.87773 103 THR E N 1
ATOM 12486 C CA . THR E 1 103 ? 193.85301 159.36161 205.80739 1.000 216.60819 103 THR E CA 1
ATOM 12487 C C . THR E 1 103 ? 193.66713 160.62967 206.62910 1.000 216.27866 103 THR E C 1
ATOM 12488 O O . THR E 1 103 ? 192.53735 161.07478 206.84953 1.000 216.04711 103 THR E O 1
ATOM 12492 N N . ASP E 1 104 ? 194.75666 161.22957 207.09916 1.000 219.55501 104 ASP E N 1
ATOM 12493 C CA . ASP E 1 104 ? 194.66138 162.45720 207.87838 1.000 219.73581 104 ASP E CA 1
ATOM 12494 C C . ASP E 1 104 ? 194.32584 163.62832 206.96237 1.000 220.09982 104 ASP E C 1
ATOM 12495 O O . ASP E 1 104 ? 195.06185 163.91381 206.01201 1.000 220.42847 104 ASP E O 1
ATOM 12500 N N . GLY E 1 105 ? 193.21432 164.30353 207.24598 1.000 221.13379 105 GLY E N 1
ATOM 12501 C CA . GLY E 1 105 ? 192.81149 165.45798 206.47077 1.000 221.56263 105 GLY E CA 1
ATOM 12502 C C . GLY E 1 105 ? 192.15568 165.15457 205.14355 1.000 222.10347 105 GLY E C 1
ATOM 12503 O O . GLY E 1 105 ? 191.98895 166.07192 204.33170 1.000 222.12574 105 GLY E O 1
ATOM 12504 N N . ILE E 1 106 ? 191.78047 163.90342 204.89094 1.000 216.52690 106 ILE E N 1
ATOM 12505 C CA . ILE E 1 106 ? 191.16189 163.49852 203.63464 1.000 215.76892 106 ILE E CA 1
ATOM 12506 C C . ILE E 1 106 ? 189.77289 162.95624 203.93738 1.000 215.66416 106 ILE E C 1
ATOM 12507 O O . ILE E 1 106 ? 189.61278 162.10106 204.81610 1.000 215.05008 106 ILE E O 1
ATOM 12512 N N . ASP E 1 107 ? 188.77306 163.45322 203.21052 1.000 208.67607 107 ASP E N 1
ATOM 12513 C CA . ASP E 1 107 ? 187.38634 163.04385 203.40010 1.000 208.44287 107 ASP E CA 1
ATOM 12514 C C . ASP E 1 107 ? 186.90646 162.05022 202.35099 1.000 207.79382 107 ASP E C 1
ATOM 12515 O O . ASP E 1 107 ? 186.14922 161.13143 202.67832 1.000 207.44671 107 ASP E O 1
ATOM 12520 N N . LYS E 1 108 ? 187.32474 162.21061 201.09822 1.000 194.11981 108 LYS E N 1
ATOM 12521 C CA . LYS E 1 108 ? 186.92566 161.32616 200.01339 1.000 193.37594 108 LYS E CA 1
ATOM 12522 C C . LYS E 1 108 ? 188.16147 160.73330 199.35360 1.000 192.28852 108 LYS E C 1
ATOM 12523 O O . LYS E 1 108 ? 189.14466 161.43887 199.10633 1.000 191.11855 108 LYS E O 1
ATOM 12529 N N . LEU E 1 109 ? 188.10538 159.43473 199.06972 1.000 184.22533 109 LEU E N 1
ATOM 12530 C CA . LEU E 1 109 ? 189.22254 158.71273 198.47809 1.000 184.42177 109 LEU E CA 1
ATOM 12531 C C . LEU E 1 109 ? 188.71483 157.86946 197.31798 1.000 184.52878 109 LEU E C 1
ATOM 12532 O O . LEU E 1 109 ? 187.65798 157.24167 197.41849 1.000 184.85792 109 LEU E O 1
ATOM 12537 N N . TYR E 1 110 ? 189.45232 157.87014 196.20970 1.000 169.30329 110 TYR E N 1
ATOM 12538 C CA . TYR E 1 110 ? 189.03975 157.10351 195.04379 1.000 168.40624 110 TYR E CA 1
ATOM 12539 C C . TYR E 1 110 ? 189.38787 155.63416 195.24170 1.000 168.63987 110 TYR E C 1
ATOM 12540 O O . TYR E 1 110 ? 190.47928 155.29860 195.70508 1.000 168.86447 110 TYR E O 1
ATOM 12549 N N . GLN E 1 111 ? 188.45142 154.75352 194.89936 1.000 158.60833 111 GLN E N 1
ATOM 12550 C CA . GLN E 1 111 ? 188.63309 153.32008 195.06945 1.000 157.07689 111 GLN E CA 1
ATOM 12551 C C . GLN E 1 111 ? 188.22980 152.59426 193.79568 1.000 156.56966 111 GLN E C 1
ATOM 12552 O O . GLN E 1 111 ? 187.28256 152.99620 193.10984 1.000 158.54641 111 GLN E O 1
ATOM 12558 N N . ILE E 1 112 ? 188.97319 151.53455 193.47967 1.000 143.38222 112 ILE E N 1
ATOM 12559 C CA . ILE E 1 112 ? 188.69797 150.67484 192.33289 1.000 143.24529 112 ILE E CA 1
ATOM 12560 C C . ILE E 1 112 ? 188.74195 149.22530 192.79665 1.000 145.04439 112 ILE E C 1
ATOM 12561 O O . ILE E 1 112 ? 189.70446 148.80862 193.44986 1.000 147.28039 112 ILE E O 1
ATOM 12566 N N . THR E 1 113 ? 187.70739 148.45843 192.45236 1.000 137.07833 113 THR E N 1
ATOM 12567 C CA . THR E 1 113 ? 187.56726 147.06767 192.86929 1.000 136.49779 113 THR E CA 1
ATOM 12568 C C . THR E 1 113 ? 187.37073 146.19751 191.63803 1.000 135.77287 113 THR E C 1
ATOM 12569 O O . THR E 1 113 ? 186.44583 146.43529 190.85158 1.000 138.14692 113 THR E O 1
ATOM 12573 N N . ALA E 1 114 ? 188.22525 145.18353 191.48649 1.000 139.28298 114 ALA E N 1
ATOM 12574 C CA . ALA E 1 114 ? 188.17647 144.27064 190.35246 1.000 138.82380 114 ALA E CA 1
ATOM 12575 C C . ALA E 1 114 ? 188.34486 142.83503 190.83297 1.000 139.88262 114 ALA E C 1
ATOM 12576 O O . ALA E 1 114 ? 188.95038 142.57755 191.87839 1.000 143.93979 114 ALA E O 1
ATOM 12578 N N . ILE E 1 115 ? 187.79503 141.89882 190.05560 1.000 140.45181 115 ILE E N 1
ATOM 12579 C CA . ILE E 1 115 ? 187.85497 140.47646 190.36251 1.000 142.10090 115 ILE E CA 1
ATOM 12580 C C . ILE E 1 115 ? 188.27280 139.71485 189.11208 1.000 142.84539 115 ILE E C 1
ATOM 12581 O O . ILE E 1 115 ? 188.22004 140.22819 187.99309 1.000 145.13942 115 ILE E O 1
ATOM 12586 N N . SER E 1 116 ? 188.69502 138.47099 189.32063 1.000 152.21486 116 SER E N 1
ATOM 12587 C CA . SER E 1 116 ? 189.06168 137.60795 188.20697 1.000 150.77575 116 SER E CA 1
ATOM 12588 C C . SER E 1 116 ? 187.82008 137.10769 187.47478 1.000 153.00276 116 SER E C 1
ATOM 12589 O O . SER E 1 116 ? 186.73068 137.00735 188.04523 1.000 155.79490 116 SER E O 1
ATOM 12592 N N . ARG E 1 117 ? 187.99595 136.79378 186.18774 1.000 158.48226 117 ARG E N 1
ATOM 12593 C CA . ARG E 1 117 ? 186.87193 136.33509 185.37456 1.000 159.50188 117 ARG E CA 1
ATOM 12594 C C . ARG E 1 117 ? 186.37261 134.96803 185.82679 1.000 159.61236 117 ARG E C 1
ATOM 12595 O O . ARG E 1 117 ? 185.16347 134.70587 185.80594 1.000 159.05998 117 ARG E O 1
ATOM 12603 N N . GLU E 1 118 ? 187.28668 134.07719 186.21992 1.000 158.61170 118 GLU E N 1
ATOM 12604 C CA . GLU E 1 118 ? 186.87173 132.76611 186.70838 1.000 158.36301 118 GLU E CA 1
ATOM 12605 C C . GLU E 1 118 ? 186.02678 132.89304 187.96823 1.000 158.22951 118 GLU E C 1
ATOM 12606 O O . GLU E 1 118 ? 185.01576 132.19724 188.11872 1.000 159.43243 118 GLU E O 1
ATOM 12612 N N . LEU E 1 119 ? 186.42117 133.78194 188.88247 1.000 143.13079 119 LEU E N 1
ATOM 12613 C CA . LEU E 1 119 ? 185.61341 134.01857 190.07353 1.000 141.63182 119 LEU E CA 1
ATOM 12614 C C . LEU E 1 119 ? 184.24767 134.57920 189.70304 1.000 145.48407 119 LEU E C 1
ATOM 12615 O O . LEU E 1 119 ? 183.23500 134.21736 190.31041 1.000 149.31162 119 LEU E O 1
ATOM 12620 N N . PHE E 1 120 ? 184.20228 135.46323 188.70514 1.000 144.87163 120 PHE E N 1
ATOM 12621 C CA . PHE E 1 120 ? 182.93199 136.01875 188.24944 1.000 143.47234 120 PHE E CA 1
ATOM 12622 C C . PHE E 1 120 ? 182.01065 134.92030 187.72782 1.000 143.09845 120 PHE E C 1
ATOM 12623 O O . PHE E 1 120 ? 180.82820 134.85145 188.09199 1.000 145.03001 120 PHE E O 1
ATOM 12631 N N . GLU E 1 121 ? 182.54837 134.02906 186.89241 1.000 147.39683 121 GLU E N 1
ATOM 12632 C CA . GLU E 1 121 ? 181.73759 132.94431 186.34858 1.000 147.49891 121 GLU E CA 1
ATOM 12633 C C . GLU E 1 121 ? 181.29995 131.97638 187.44131 1.000 147.99971 121 GLU E C 1
ATOM 12634 O O . GLU E 1 121 ? 180.17293 131.47047 187.41480 1.000 148.10814 121 GLU E O 1
ATOM 12640 N N . SER E 1 122 ? 182.17896 131.70043 188.40825 1.000 147.42406 122 SER E N 1
ATOM 12641 C CA . SER E 1 122 ? 181.81394 130.80881 189.50486 1.000 146.41747 122 SER E CA 1
ATOM 12642 C C . SER E 1 122 ? 180.71401 131.41605 190.36455 1.000 146.27300 122 SER E C 1
ATOM 12643 O O . SER E 1 122 ? 179.80217 130.70983 190.80914 1.000 143.76804 122 SER E O 1
ATOM 12646 N N . LEU E 1 123 ? 180.78791 132.72509 190.61599 1.000 147.77371 123 LEU E N 1
ATOM 12647 C CA . LEU E 1 123 ? 179.71295 133.40744 191.32726 1.000 144.62901 123 LEU E CA 1
ATOM 12648 C C . LEU E 1 123 ? 178.40946 133.32466 190.54732 1.000 144.60451 123 LEU E C 1
ATOM 12649 O O . LEU E 1 123 ? 177.33292 133.16955 191.13426 1.000 146.33175 123 LEU E O 1
ATOM 12654 N N . GLN E 1 124 ? 178.48632 133.44021 189.22075 1.000 151.80809 124 GLN E N 1
ATOM 12655 C CA . GLN E 1 124 ? 177.27807 133.34965 188.40728 1.000 151.28066 124 GLN E CA 1
ATOM 12656 C C . GLN E 1 124 ? 176.67160 131.94984 188.43817 1.000 154.54113 124 GLN E C 1
ATOM 12657 O O . GLN E 1 124 ? 175.44669 131.80482 188.51889 1.000 153.09447 124 GLN E O 1
ATOM 12663 N N . LYS E 1 125 ? 177.50204 130.90681 188.37369 1.000 159.10285 125 LYS E N 1
ATOM 12664 C CA . LYS E 1 125 ? 176.97459 129.57917 188.06960 1.000 156.74657 125 LYS E CA 1
ATOM 12665 C C . LYS E 1 125 ? 176.65723 128.74809 189.31314 1.000 155.39207 125 LYS E C 1
ATOM 12666 O O . LYS E 1 125 ? 175.58983 128.13182 189.38463 1.000 155.73537 125 LYS E O 1
ATOM 12672 N N . GLU E 1 126 ? 177.55473 128.71162 190.29891 1.000 154.03080 126 GLU E N 1
ATOM 12673 C CA . GLU E 1 126 ? 177.37522 127.79662 191.42455 1.000 155.34122 126 GLU E CA 1
ATOM 12674 C C . GLU E 1 126 ? 177.54211 128.43022 192.79583 1.000 154.59638 126 GLU E C 1
ATOM 12675 O O . GLU E 1 126 ? 177.02571 127.87141 193.76946 1.000 153.52105 126 GLU E O 1
ATOM 12681 N N . LYS E 1 127 ? 178.23448 129.56162 192.92594 1.000 148.81828 127 LYS E N 1
ATOM 12682 C CA . LYS E 1 127 ? 178.35863 130.26219 194.19788 1.000 148.33319 127 LYS E CA 1
ATOM 12683 C C . LYS E 1 127 ? 177.34687 131.39159 194.34239 1.000 151.38039 127 LYS E C 1
ATOM 12684 O O . LYS E 1 127 ? 177.59843 132.35364 195.07880 1.000 150.41959 127 LYS E O 1
ATOM 12690 N N . ARG E 1 128 ? 176.20347 131.29826 193.65941 1.000 150.35236 128 ARG E N 1
ATOM 12691 C CA . ARG E 1 128 ? 175.27495 132.42247 193.61739 1.000 150.35008 128 ARG E CA 1
ATOM 12692 C C . ARG E 1 128 ? 174.50986 132.59189 194.92471 1.000 152.23475 128 ARG E C 1
ATOM 12693 O O . ARG E 1 128 ? 173.98889 133.68006 195.19389 1.000 155.26004 128 ARG E O 1
ATOM 12701 N N . GLU E 1 129 ? 174.42205 131.54388 195.74395 1.000 146.31159 129 GLU E N 1
ATOM 12702 C CA . GLU E 1 129 ? 173.62381 131.57280 196.96332 1.000 144.25441 129 GLU E CA 1
ATOM 12703 C C . GLU E 1 129 ? 174.48562 131.62732 198.22196 1.000 143.07222 129 GLU E C 1
ATOM 12704 O O . GLU E 1 129 ? 174.02612 131.26941 199.30876 1.000 144.96983 129 GLU E O 1
ATOM 12710 N N . ILE E 1 130 ? 175.73568 132.07308 198.09452 1.000 136.00180 130 ILE E N 1
ATOM 12711 C CA . ILE E 1 130 ? 176.60261 132.17766 199.26428 1.000 137.23717 130 ILE E CA 1
ATOM 12712 C C . ILE E 1 130 ? 176.12060 133.28813 200.19055 1.000 138.97025 130 ILE E C 1
ATOM 12713 O O . ILE E 1 130 ? 176.00787 133.09884 201.40736 1.000 137.66453 130 ILE E O 1
ATOM 12718 N N . PHE E 1 131 ? 175.81897 134.46106 199.62898 1.000 135.83026 131 PHE E N 1
ATOM 12719 C CA . PHE E 1 131 ? 175.37983 135.61503 200.40510 1.000 133.76296 131 PHE E CA 1
ATOM 12720 C C . PHE E 1 131 ? 173.86393 135.71156 200.51335 1.000 134.27068 131 PHE E C 1
ATOM 12721 O O . PHE E 1 131 ? 173.33184 136.80881 200.71884 1.000 136.86909 131 PHE E O 1
ATOM 12729 N N . GLU E 1 132 ? 173.15122 134.59247 200.38123 1.000 135.68380 132 GLU E N 1
ATOM 12730 C CA . GLU E 1 132 ? 171.69381 134.62566 200.40709 1.000 135.80239 132 GLU E CA 1
ATOM 12731 C C . GLU E 1 132 ? 171.13886 134.95502 201.78892 1.000 136.08714 132 GLU E C 1
ATOM 12732 O O . GLU E 1 132 ? 170.01694 135.46270 201.88726 1.000 136.97576 132 GLU E O 1
ATOM 12738 N N . ASP E 1 133 ? 171.90040 134.69897 202.85399 1.000 134.72767 133 ASP E N 1
ATOM 12739 C CA . ASP E 1 133 ? 171.36610 134.83710 204.20491 1.000 136.53662 133 ASP E CA 1
ATOM 12740 C C . ASP E 1 133 ? 171.19224 136.28838 204.63864 1.000 137.79259 133 ASP E C 1
ATOM 12741 O O . ASP E 1 133 ? 170.47443 136.54437 205.61147 1.000 136.32972 133 ASP E O 1
ATOM 12746 N N . VAL E 1 134 ? 171.82399 137.24448 203.94882 1.000 125.48514 134 VAL E N 1
ATOM 12747 C CA . VAL E 1 134 ? 171.76124 138.64217 204.37526 1.000 123.24892 134 VAL E CA 1
ATOM 12748 C C . VAL E 1 134 ? 170.47855 139.33740 203.95256 1.000 121.62337 134 VAL E C 1
ATOM 12749 O O . VAL E 1 134 ? 170.30791 140.52783 204.24571 1.000 119.30818 134 VAL E O 1
ATOM 12753 N N . GLN E 1 135 ? 169.57317 138.64082 203.27251 1.000 116.49515 135 GLN E N 1
ATOM 12754 C CA . GLN E 1 135 ? 168.32342 139.23213 202.81936 1.000 112.75601 135 GLN E CA 1
ATOM 12755 C C . GLN E 1 135 ? 167.26060 139.14227 203.90632 1.000 118.52189 135 GLN E C 1
ATOM 12756 O O . GLN E 1 135 ? 167.23249 138.18846 204.68917 1.000 123.47504 135 GLN E O 1
ATOM 12762 N N . GLU E 1 136 ? 166.39017 140.14475 203.95136 1.000 112.08284 136 GLU E N 1
ATOM 12763 C CA . GLU E 1 136 ? 165.23708 140.14592 204.83762 1.000 108.62543 136 GLU E CA 1
ATOM 12764 C C . GLU E 1 136 ? 163.95500 140.03055 204.02144 1.000 112.38983 136 GLU E C 1
ATOM 12765 O O . GLU E 1 136 ? 163.84515 140.58192 202.92343 1.000 117.36676 136 GLU E O 1
ATOM 12771 N N . LYS E 1 137 ? 162.98116 139.31054 204.56831 1.000 112.09498 137 LYS E N 1
ATOM 12772 C CA . LYS E 1 137 ? 161.72760 139.10298 203.86189 1.000 115.83035 137 LYS E CA 1
ATOM 12773 C C . LYS E 1 137 ? 160.87754 140.36782 203.89251 1.000 121.00392 137 LYS E C 1
ATOM 12774 O O . LYS E 1 137 ? 160.96792 141.18275 204.81476 1.000 120.67258 137 LYS E O 1
ATOM 12780 N N . ILE E 1 138 ? 160.04811 140.52623 202.86117 1.000 101.65043 138 ILE E N 1
ATOM 12781 C CA . ILE E 1 138 ? 159.23044 141.72489 202.72474 1.000 91.40488 138 ILE E CA 1
ATOM 12782 C C . ILE E 1 138 ? 158.16994 141.74344 203.81628 1.000 96.69225 138 ILE E C 1
ATOM 12783 O O . ILE E 1 138 ? 157.52453 140.72530 204.09748 1.000 95.18529 138 ILE E O 1
ATOM 12788 N N . THR E 1 139 ? 157.99541 142.90297 204.44687 1.000 106.52457 139 THR E N 1
ATOM 12789 C CA . THR E 1 139 ? 157.00957 143.08274 205.50099 1.000 105.05911 139 THR E CA 1
ATOM 12790 C C . THR E 1 139 ? 156.27293 144.39348 205.27221 1.000 103.67710 139 THR E C 1
ATOM 12791 O O . THR E 1 139 ? 156.85557 145.36100 204.77653 1.000 106.13585 139 THR E O 1
ATOM 12795 N N . PHE E 1 140 ? 154.99375 144.41923 205.63103 1.000 98.53289 140 PHE E N 1
ATOM 12796 C CA . PHE E 1 140 ? 154.15561 145.60238 205.49615 1.000 102.06094 140 PHE E CA 1
ATOM 12797 C C . PHE E 1 140 ? 153.83508 146.15616 206.87723 1.000 103.48457 140 PHE E C 1
ATOM 12798 O O . PHE E 1 140 ? 153.44314 145.40504 207.77612 1.000 103.58051 140 PHE E O 1
ATOM 12806 N N . ASN E 1 141 ? 153.99771 147.46767 207.04031 1.000 101.65530 141 ASN E N 1
ATOM 12807 C CA . ASN E 1 141 ? 153.79443 148.14352 208.32101 1.000 96.23136 141 ASN E CA 1
ATOM 12808 C C . ASN E 1 141 ? 152.88863 149.34642 208.07853 1.000 97.31596 141 ASN E C 1
ATOM 12809 O O . ASN E 1 141 ? 153.35569 150.41052 207.66393 1.000 104.07340 141 ASN E O 1
ATOM 12814 N N . PHE E 1 142 ? 151.59408 149.17643 208.33856 1.000 83.67965 142 PHE E N 1
ATOM 12815 C CA . PHE E 1 142 ? 150.61929 150.22908 208.08899 1.000 87.24814 142 PHE E CA 1
ATOM 12816 C C . PHE E 1 142 ? 150.57450 151.28154 209.18743 1.000 94.59945 142 PHE E C 1
ATOM 12817 O O . PHE E 1 142 ? 149.84707 152.26910 209.04245 1.000 100.03984 142 PHE E O 1
ATOM 12825 N N . SER E 1 143 ? 151.32258 151.10083 210.27551 1.000 103.18015 143 SER E N 1
ATOM 12826 C CA . SER E 1 143 ? 151.32256 152.08535 211.34931 1.000 101.69066 143 SER E CA 1
ATOM 12827 C C . SER E 1 143 ? 152.07916 153.35634 210.98806 1.000 103.26786 143 SER E C 1
ATOM 12828 O O . SER E 1 143 ? 151.99646 154.33567 211.73614 1.000 104.11865 143 SER E O 1
ATOM 12831 N N . LYS E 1 144 ? 152.80208 153.37131 209.87124 1.000 103.99532 144 LYS E N 1
ATOM 12832 C CA . LYS E 1 144 ? 153.56815 154.53819 209.45720 1.000 101.62915 144 LYS E CA 1
ATOM 12833 C C . LYS E 1 144 ? 152.75336 155.53168 208.64018 1.000 106.94784 144 LYS E C 1
ATOM 12834 O O . LYS E 1 144 ? 153.29941 156.55401 208.21501 1.000 107.57967 144 LYS E O 1
ATOM 12840 N N . VAL E 1 145 ? 151.47052 155.25868 208.40336 1.000 111.31574 145 VAL E N 1
ATOM 12841 C CA . VAL E 1 145 ? 150.59083 156.17589 207.69466 1.000 107.31597 145 VAL E CA 1
ATOM 12842 C C . VAL E 1 145 ? 149.30778 156.32880 208.49721 1.000 105.42055 145 VAL E C 1
ATOM 12843 O O . VAL E 1 145 ? 148.95199 155.47783 209.31484 1.000 109.33683 145 VAL E O 1
ATOM 12847 N N . ASP E 1 146 ? 148.61101 157.43502 208.25372 1.000 109.37483 146 ASP E N 1
ATOM 12848 C CA . ASP E 1 146 ? 147.36505 157.75121 208.94800 1.000 110.84184 146 ASP E CA 1
ATOM 12849 C C . ASP E 1 146 ? 146.24584 157.78348 207.91287 1.000 110.41236 146 ASP E C 1
ATOM 12850 O O . ASP E 1 146 ? 146.04069 158.79667 207.23810 1.000 112.97147 146 ASP E O 1
ATOM 12855 N N . LEU E 1 147 ? 145.52738 156.67893 207.79185 1.000 89.49888 147 LEU E N 1
ATOM 12856 C CA . LEU E 1 147 ? 144.43293 156.51981 206.85042 1.000 82.99524 147 LEU E CA 1
ATOM 12857 C C . LEU E 1 147 ? 143.21078 156.01463 207.59516 1.000 88.75697 147 LEU E C 1
ATOM 12858 O O . LEU E 1 147 ? 143.33522 155.38689 208.65197 1.000 96.97749 147 LEU E O 1
ATOM 12863 N N . PRO E 1 148 ? 142.01189 156.28599 207.08125 1.000 87.97602 148 PRO E N 1
ATOM 12864 C CA . PRO E 1 148 ? 140.80567 155.73917 207.70972 1.000 92.66434 148 PRO E CA 1
ATOM 12865 C C . PRO E 1 148 ? 140.85049 154.21961 207.74643 1.000 97.01301 148 PRO E C 1
ATOM 12866 O O . PRO E 1 148 ? 141.36549 153.56850 206.83543 1.000 107.30866 148 PRO E O 1
ATOM 12870 N N . GLU E 1 149 ? 140.30315 153.65511 208.82429 1.000 97.29535 149 GLU E N 1
ATOM 12871 C CA . GLU E 1 149 ? 140.42684 152.22121 209.05278 1.000 94.30995 149 GLU E CA 1
ATOM 12872 C C . GLU E 1 149 ? 139.68838 151.39420 208.00908 1.000 96.53645 149 GLU E C 1
ATOM 12873 O O . GLU E 1 149 ? 139.96438 150.19743 207.87892 1.000 103.69793 149 GLU E O 1
ATOM 12879 N N . LYS E 1 150 ? 138.75907 151.99446 207.26635 1.000 93.24643 150 LYS E N 1
ATOM 12880 C CA . LYS E 1 150 ? 138.05658 151.27343 206.21439 1.000 91.62606 150 LYS E CA 1
ATOM 12881 C C . LYS E 1 150 ? 138.84026 151.22021 204.91056 1.000 96.74135 150 LYS E C 1
ATOM 12882 O O . LYS E 1 150 ? 138.40859 150.53755 203.97635 1.000 101.12663 150 LYS E O 1
ATOM 12888 N N . TYR E 1 151 ? 139.96953 151.92130 204.82259 1.000 90.14419 151 TYR E N 1
ATOM 12889 C CA . TYR E 1 151 ? 140.83427 151.86173 203.65129 1.000 84.16097 151 TYR E CA 1
ATOM 12890 C C . TYR E 1 151 ? 142.06642 150.99750 203.86517 1.000 86.76345 151 TYR E C 1
ATOM 12891 O O . TYR E 1 151 ? 142.53945 150.36481 202.91514 1.000 95.38366 151 TYR E O 1
ATOM 12900 N N . VAL E 1 152 ? 142.59623 150.95280 205.08819 1.000 86.73221 152 VAL E N 1
ATOM 12901 C CA . VAL E 1 152 ? 143.70253 150.04841 205.38453 1.000 87.21219 152 VAL E CA 1
ATOM 12902 C C . VAL E 1 152 ? 143.26411 148.60262 205.19408 1.000 87.56300 152 VAL E C 1
ATOM 12903 O O . VAL E 1 152 ? 144.03536 147.75724 204.72516 1.000 97.64409 152 VAL E O 1
ATOM 12907 N N . LYS E 1 153 ? 142.01448 148.29878 205.54542 1.000 87.71389 153 LYS E N 1
ATOM 12908 C CA . LYS E 1 153 ? 141.49692 146.94863 205.35750 1.000 89.56012 153 LYS E CA 1
ATOM 12909 C C . LYS E 1 153 ? 141.50956 146.55295 203.88653 1.000 98.82715 153 LYS E C 1
ATOM 12910 O O . LYS E 1 153 ? 141.88432 145.42655 203.54303 1.000 100.73887 153 LYS E O 1
ATOM 12916 N N . LYS E 1 154 ? 141.10234 147.46584 203.00226 1.000 94.10065 154 LYS E N 1
ATOM 12917 C CA . LYS E 1 154 ? 141.14528 147.17926 201.57187 1.000 88.75507 154 LYS E CA 1
ATOM 12918 C C . LYS E 1 154 ? 142.57874 147.09153 201.06169 1.000 85.62581 154 LYS E C 1
ATOM 12919 O O . LYS E 1 154 ? 142.88967 146.24746 200.21430 1.000 88.46960 154 LYS E O 1
ATOM 12925 N N . LEU E 1 155 ? 143.46510 147.95245 201.56043 1.000 76.75774 155 LEU E N 1
ATOM 12926 C CA . LEU E 1 155 ? 144.83438 147.98904 201.06523 1.000 69.25467 155 LEU E CA 1
ATOM 12927 C C . LEU E 1 155 ? 145.70492 146.86386 201.60602 1.000 74.17152 155 LEU E C 1
ATOM 12928 O O . LEU E 1 155 ? 146.81079 146.66628 201.09369 1.000 87.03453 155 LEU E O 1
ATOM 12933 N N . ARG E 1 156 ? 145.25037 146.13302 202.62576 1.000 79.89616 156 ARG E N 1
ATOM 12934 C CA . ARG E 1 156 ? 146.05096 145.02841 203.14594 1.000 84.65948 156 ARG E CA 1
ATOM 12935 C C . ARG E 1 156 ? 146.23178 143.89352 202.14550 1.000 94.87836 156 ARG E C 1
ATOM 12936 O O . ARG E 1 156 ? 147.11908 143.05723 202.34432 1.000 95.25358 156 ARG E O 1
ATOM 12944 N N . LEU E 1 157 ? 145.42481 143.83883 201.08382 1.000 88.50761 157 LEU E N 1
ATOM 12945 C CA . LEU E 1 157 ? 145.55607 142.78153 200.08848 1.000 80.04428 157 LEU E CA 1
ATOM 12946 C C . LEU E 1 157 ? 146.84785 142.87445 199.28795 1.000 77.40034 157 LEU E C 1
ATOM 12947 O O . LEU E 1 157 ? 147.18959 141.91519 198.59063 1.000 83.64753 157 LEU E O 1
ATOM 12952 N N . LEU E 1 158 ? 147.56692 143.99636 199.36263 1.000 85.53311 158 LEU E N 1
ATOM 12953 C CA . LEU E 1 158 ? 148.85839 144.10322 198.69385 1.000 88.89808 158 LEU E CA 1
ATOM 12954 C C . LEU E 1 158 ? 149.91092 143.19924 199.31776 1.000 86.26442 158 LEU E C 1
ATOM 12955 O O . LEU E 1 158 ? 150.97561 143.00741 198.72267 1.000 89.84246 158 LEU E O 1
ATOM 12960 N N . GLU E 1 159 ? 149.64118 142.64722 200.50147 1.000 93.41872 159 GLU E N 1
ATOM 12961 C CA . GLU E 1 159 ? 150.62303 141.81739 201.18560 1.000 99.40998 159 GLU E CA 1
ATOM 12962 C C . GLU E 1 159 ? 150.79712 140.45709 200.52359 1.000 105.89216 159 GLU E C 1
ATOM 12963 O O . GLU E 1 159 ? 151.81723 139.79853 200.75190 1.000 107.82552 159 GLU E O 1
ATOM 12969 N N . LEU E 1 160 ? 149.82848 140.02289 199.71217 1.000 90.91334 160 LEU E N 1
ATOM 12970 C CA . LEU E 1 160 ? 149.94609 138.74808 199.01408 1.000 80.67488 160 LEU E CA 1
ATOM 12971 C C . LEU E 1 160 ? 150.97067 138.79262 197.88853 1.000 87.71936 160 LEU E C 1
ATOM 12972 O O . LEU E 1 160 ? 151.44851 137.73593 197.46436 1.000 91.62476 160 LEU E O 1
ATOM 12977 N N . MET E 1 161 ? 151.30913 139.98558 197.39830 1.000 93.62859 161 MET E N 1
ATOM 12978 C CA . MET E 1 161 ? 152.28521 140.17428 196.32462 1.000 92.39014 161 MET E CA 1
ATOM 12979 C C . MET E 1 161 ? 151.87344 139.42234 195.05686 1.000 94.03555 161 MET E C 1
ATOM 12980 O O . MET E 1 161 ? 152.55882 138.51596 194.58245 1.000 90.65220 161 MET E O 1
ATOM 12985 N N . GLU E 1 162 ? 150.72875 139.82558 194.51394 1.000 99.08189 162 GLU E N 1
ATOM 12986 C CA . GLU E 1 162 ? 150.22623 139.33568 193.24050 1.000 94.44538 162 GLU E CA 1
ATOM 12987 C C . GLU E 1 162 ? 149.90515 140.53118 192.35376 1.000 98.40062 162 GLU E C 1
ATOM 12988 O O . GLU E 1 162 ? 149.94210 141.68396 192.79367 1.000 105.64422 162 GLU E O 1
ATOM 12994 N N . ASP E 1 163 ? 149.59198 140.25485 191.08970 1.000 88.06184 163 ASP E N 1
ATOM 12995 C CA . ASP E 1 163 ? 149.20588 141.32216 190.17702 1.000 84.25131 163 ASP E CA 1
ATOM 12996 C C . ASP E 1 163 ? 147.89799 141.94653 190.63934 1.000 80.40247 163 ASP E C 1
ATOM 12997 O O . ASP E 1 163 ? 146.95463 141.23892 191.00209 1.000 86.25757 163 ASP E O 1
ATOM 13002 N N . THR E 1 164 ? 147.83961 143.27562 190.62897 1.000 75.61938 164 THR E N 1
ATOM 13003 C CA . THR E 1 164 ? 146.70491 143.98660 191.19983 1.000 72.05475 164 THR E CA 1
ATOM 13004 C C . THR E 1 164 ? 146.21596 145.06824 190.24900 1.000 80.02864 164 THR E C 1
ATOM 13005 O O . THR E 1 164 ? 147.01193 145.69711 189.54312 1.000 87.80155 164 THR E O 1
ATOM 13009 N N . ILE E 1 165 ? 144.90143 145.27579 190.23260 1.000 67.89722 165 ILE E N 1
ATOM 13010 C CA . ILE E 1 165 ? 144.28655 146.38566 189.51334 1.000 64.28042 165 ILE E CA 1
ATOM 13011 C C . ILE E 1 165 ? 143.51026 147.22860 190.51683 1.000 68.65256 165 ILE E C 1
ATOM 13012 O O . ILE E 1 165 ? 142.67566 146.70359 191.26353 1.000 73.84440 165 ILE E O 1
ATOM 13017 N N . ILE E 1 166 ? 143.78885 148.53057 190.53698 1.000 73.57399 166 ILE E N 1
ATOM 13018 C CA . ILE E 1 166 ? 143.25176 149.44278 191.53951 1.000 67.00968 166 ILE E CA 1
ATOM 13019 C C . ILE E 1 166 ? 142.38700 150.48350 190.83902 1.000 71.93715 166 ILE E C 1
ATOM 13020 O O . ILE E 1 166 ? 142.89492 151.32526 190.08224 1.000 86.19666 166 ILE E O 1
ATOM 13025 N N . PHE E 1 167 ? 141.08438 150.43634 191.11068 1.000 67.48565 167 PHE E N 1
ATOM 13026 C CA . PHE E 1 167 ? 140.13139 151.46086 190.69560 1.000 66.38006 167 PHE E CA 1
ATOM 13027 C C . PHE E 1 167 ? 140.24674 152.60564 191.69188 1.000 73.58870 167 PHE E C 1
ATOM 13028 O O . PHE E 1 167 ? 139.62214 152.58549 192.75630 1.000 84.00387 167 PHE E O 1
ATOM 13036 N N . ASN E 1 168 ? 141.04899 153.61332 191.34741 1.000 72.91012 168 ASN E N 1
ATOM 13037 C CA . ASN E 1 168 ? 141.44141 154.65841 192.29157 1.000 70.80554 168 ASN E CA 1
ATOM 13038 C C . ASN E 1 168 ? 140.56112 155.88765 192.08917 1.000 74.49986 168 ASN E C 1
ATOM 13039 O O . ASN E 1 168 ? 140.95829 156.87912 191.47981 1.000 92.34772 168 ASN E O 1
ATOM 13044 N N . MET E 1 169 ? 139.34413 155.81714 192.62351 1.000 79.89829 169 MET E N 1
ATOM 13045 C CA . MET E 1 169 ? 138.44139 156.95901 192.61357 1.000 81.39544 169 MET E CA 1
ATOM 13046 C C . MET E 1 169 ? 138.64752 157.89074 193.79914 1.000 83.60757 169 MET E C 1
ATOM 13047 O O . MET E 1 169 ? 138.01048 158.94721 193.85212 1.000 90.14488 169 MET E O 1
ATOM 13052 N N . ALA E 1 170 ? 139.50852 157.52737 194.74651 1.000 88.33409 170 ALA E N 1
ATOM 13053 C CA . ALA E 1 170 ? 139.84245 158.38246 195.87495 1.000 86.89538 170 ALA E CA 1
ATOM 13054 C C . ALA E 1 170 ? 141.10450 159.19860 195.64095 1.000 86.14073 170 ALA E C 1
ATOM 13055 O O . ALA E 1 170 ? 141.46654 160.00949 196.49715 1.000 95.58130 170 ALA E O 1
ATOM 13057 N N . GLU E 1 171 ? 141.77895 158.99932 194.50809 1.000 82.98269 171 GLU E N 1
ATOM 13058 C CA . GLU E 1 171 ? 142.95260 159.78380 194.12308 1.000 85.53026 171 GLU E CA 1
ATOM 13059 C C . GLU E 1 171 ? 144.05980 159.70509 195.17440 1.000 92.06627 171 GLU E C 1
ATOM 13060 O O . GLU E 1 171 ? 144.61044 160.71685 195.61006 1.000 99.56980 171 GLU E O 1
ATOM 13066 N N . LEU E 1 172 ? 144.38489 158.48393 195.58118 1.000 81.28667 172 LEU E N 1
ATOM 13067 C CA . LEU E 1 172 ? 145.46156 158.24574 196.52835 1.000 77.13395 172 LEU E CA 1
ATOM 13068 C C . LEU E 1 172 ? 146.78359 158.06313 195.79155 1.000 82.75667 172 LEU E C 1
ATOM 13069 O O . LEU E 1 172 ? 146.82322 157.57553 194.65945 1.000 92.95741 172 LEU E O 1
ATOM 13074 N N . GLU E 1 173 ? 147.87248 158.46006 196.44816 1.000 88.44767 173 GLU E N 1
ATOM 13075 C CA . GLU E 1 173 ? 149.21565 158.35526 195.87642 1.000 91.11338 173 GLU E CA 1
ATOM 13076 C C . GLU E 1 173 ? 149.80375 157.00663 196.26605 1.000 102.62060 173 GLU E C 1
ATOM 13077 O O . GLU E 1 173 ? 150.36607 156.83680 197.34768 1.000 106.78727 173 GLU E O 1
ATOM 13083 N N . ILE E 1 174 ? 149.66935 156.03264 195.36534 1.000 91.87839 174 ILE E N 1
ATOM 13084 C CA . ILE E 1 174 ? 150.16222 154.68404 195.65118 1.000 90.41383 174 ILE E CA 1
ATOM 13085 C C . ILE E 1 174 ? 151.67591 154.63414 195.83088 1.000 90.08600 174 ILE E C 1
ATOM 13086 O O . ILE E 1 174 ? 152.13875 153.98644 196.78524 1.000 94.13818 174 ILE E O 1
ATOM 13091 N N . PRO E 1 175 ? 152.49783 155.24110 194.96070 1.000 87.31734 175 PRO E N 1
ATOM 13092 C CA . PRO E 1 175 ? 153.95421 155.12302 195.15624 1.000 94.35462 175 PRO E CA 1
ATOM 13093 C C . PRO E 1 175 ? 154.44191 155.64873 196.49505 1.000 95.01228 175 PRO E C 1
ATOM 13094 O O . PRO E 1 175 ? 155.30828 155.02261 197.11586 1.000 94.33754 175 PRO E O 1
ATOM 13098 N N . ASN E 1 176 ? 153.89957 156.77368 196.96909 1.000 91.78988 176 ASN E N 1
ATOM 13099 C CA . ASN E 1 176 ? 154.31925 157.30413 198.26279 1.000 93.05825 176 ASN E CA 1
ATOM 13100 C C . ASN E 1 176 ? 153.90763 156.37967 199.40126 1.000 94.32156 176 ASN E C 1
ATOM 13101 O O . ASN E 1 176 ? 154.68883 156.14642 200.33037 1.000 102.35804 176 ASN E O 1
ATOM 13106 N N . LEU E 1 177 ? 152.68999 155.83663 199.34070 1.000 75.55574 177 LEU E N 1
ATOM 13107 C CA . LEU E 1 177 ? 152.23836 154.89636 200.36120 1.000 76.13700 177 LEU E CA 1
ATOM 13108 C C . LEU E 1 177 ? 153.13894 153.66997 200.41475 1.000 84.38157 177 LEU E C 1
ATOM 13109 O O . LEU E 1 177 ? 153.56915 153.24373 201.49395 1.000 91.49902 177 LEU E O 1
ATOM 13114 N N . LEU E 1 178 ? 153.43630 153.08911 199.25170 1.000 77.54094 178 LEU E N 1
ATOM 13115 C CA . LEU E 1 178 ? 154.27366 151.89578 199.21788 1.000 73.59568 178 LEU E CA 1
ATOM 13116 C C . LEU E 1 178 ? 155.69314 152.20333 199.67413 1.000 75.32885 178 LEU E C 1
ATOM 13117 O O . LEU E 1 178 ? 156.31536 151.39134 200.36402 1.000 82.77533 178 LEU E O 1
ATOM 13122 N N . LYS E 1 179 ? 156.22369 153.37060 199.30747 1.000 79.23368 179 LYS E N 1
ATOM 13123 C CA . LYS E 1 179 ? 157.55396 153.74857 199.76846 1.000 79.68188 179 LYS E CA 1
ATOM 13124 C C . LYS E 1 179 ? 157.57414 153.94762 201.27806 1.000 84.44888 179 LYS E C 1
ATOM 13125 O O . LYS E 1 179 ? 158.59463 153.70575 201.93104 1.000 90.03297 179 LYS E O 1
ATOM 13131 N N . ALA E 1 180 ? 156.45640 154.40231 201.84811 1.000 90.69720 180 ALA E N 1
ATOM 13132 C CA . ALA E 1 180 ? 156.39406 154.62731 203.28840 1.000 85.85349 180 ALA E CA 1
ATOM 13133 C C . ALA E 1 180 ? 156.26884 153.32302 204.06950 1.000 91.51037 180 ALA E C 1
ATOM 13134 O O . ALA E 1 180 ? 156.92568 153.15170 205.10228 1.000 92.35945 180 ALA E O 1
ATOM 13136 N N . ILE E 1 181 ? 155.43098 152.39168 203.60359 1.000 91.13470 181 ILE E N 1
ATOM 13137 C CA . ILE E 1 181 ? 155.03120 151.25909 204.43958 1.000 83.54090 181 ILE E CA 1
ATOM 13138 C C . ILE E 1 181 ? 155.79859 149.97138 204.16000 1.000 85.45338 181 ILE E C 1
ATOM 13139 O O . ILE E 1 181 ? 155.65085 149.00660 204.92668 1.000 91.61029 181 ILE E O 1
ATOM 13144 N N . VAL E 1 182 ? 156.60310 149.91344 203.10672 1.000 92.61012 182 VAL E N 1
ATOM 13145 C CA . VAL E 1 182 ? 157.27676 148.67575 202.72419 1.000 93.23869 182 VAL E CA 1
ATOM 13146 C C . VAL E 1 182 ? 158.64609 148.61515 203.38663 1.000 102.25501 182 VAL E C 1
ATOM 13147 O O . VAL E 1 182 ? 159.43261 149.56599 203.30218 1.000 106.13246 182 VAL E O 1
ATOM 13151 N N . GLU E 1 183 ? 158.93061 147.49229 204.04557 1.000 105.95806 183 GLU E N 1
ATOM 13152 C CA . GLU E 1 183 ? 160.21136 147.24438 204.69098 1.000 99.97463 183 GLU E CA 1
ATOM 13153 C C . GLU E 1 183 ? 160.74957 145.89713 204.23266 1.000 105.60307 183 GLU E C 1
ATOM 13154 O O . GLU E 1 183 ? 159.99174 144.93244 204.09586 1.000 113.25991 183 GLU E O 1
ATOM 13160 N N . GLY E 1 184 ? 162.05141 145.83251 203.99700 1.000 96.89906 184 GLY E N 1
ATOM 13161 C CA . GLY E 1 184 ? 162.66752 144.60091 203.55194 1.000 92.05108 184 GLY E CA 1
ATOM 13162 C C . GLY E 1 184 ? 164.01010 144.87597 202.90291 1.000 92.61789 184 GLY E C 1
ATOM 13163 O O . GLY E 1 184 ? 164.56605 145.96640 203.01796 1.000 98.79376 184 GLY E O 1
ATOM 13164 N N . THR E 1 185 ? 164.50768 143.85646 202.20198 1.000 81.04363 185 THR E N 1
ATOM 13165 C CA . THR E 1 185 ? 165.83316 143.91393 201.59641 1.000 79.88714 185 THR E CA 1
ATOM 13166 C C . THR E 1 185 ? 166.03424 142.77602 200.59981 1.000 90.86248 185 THR E C 1
ATOM 13167 O O . THR E 1 185 ? 165.69293 141.62587 200.89052 1.000 98.04613 185 THR E O 1
ATOM 13171 N N . VAL E 1 186 ? 166.58154 143.08284 199.42050 1.000 86.99524 186 VAL E N 1
ATOM 13172 C CA . VAL E 1 186 ? 166.81113 142.10148 198.36563 1.000 84.11789 186 VAL E CA 1
ATOM 13173 C C . VAL E 1 186 ? 168.20452 142.30868 197.78374 1.000 82.25638 186 VAL E C 1
ATOM 13174 O O . VAL E 1 186 ? 168.88994 143.28949 198.07735 1.000 90.39615 186 VAL E O 1
ATOM 13178 N N . LEU E 1 187 ? 168.61544 141.35816 196.94533 1.000 80.82556 187 LEU E N 1
ATOM 13179 C CA . LEU E 1 187 ? 169.89265 141.38808 196.24573 1.000 82.02880 187 LEU E CA 1
ATOM 13180 C C . LEU E 1 187 ? 169.65063 141.38393 194.74399 1.000 89.53454 187 LEU E C 1
ATOM 13181 O O . LEU E 1 187 ? 168.83065 140.60878 194.24440 1.000 91.98634 187 LEU E O 1
ATOM 13186 N N . ILE E 1 188 ? 170.36439 142.24316 194.02312 1.000 84.19302 188 ILE E N 1
ATOM 13187 C CA . ILE E 1 188 ? 170.24164 142.29542 192.56705 1.000 83.68070 188 ILE E CA 1
ATOM 13188 C C . ILE E 1 188 ? 171.63757 142.31757 191.96028 1.000 83.17372 188 ILE E C 1
ATOM 13189 O O . ILE E 1 188 ? 172.61435 142.69815 192.62123 1.000 96.25384 188 ILE E O 1
ATOM 13194 N N . PRO E 1 189 ? 171.77399 141.89347 190.70531 1.000 83.41686 189 PRO E N 1
ATOM 13195 C CA . PRO E 1 189 ? 173.06361 142.04417 190.02274 1.000 84.18877 189 PRO E CA 1
ATOM 13196 C C . PRO E 1 189 ? 173.30032 143.48713 189.60565 1.000 83.21314 189 PRO E C 1
ATOM 13197 O O . PRO E 1 189 ? 172.39706 144.17387 189.12286 1.000 95.28682 189 PRO E O 1
ATOM 13201 N N . ARG E 1 190 ? 174.53393 143.95216 189.81112 1.000 97.67483 190 ARG E N 1
ATOM 13202 C CA . ARG E 1 190 ? 174.88077 145.31393 189.41820 1.000 95.83250 190 ARG E CA 1
ATOM 13203 C C . ARG E 1 190 ? 174.76408 145.50041 187.91198 1.000 100.50777 190 ARG E C 1
ATOM 13204 O O . ARG E 1 190 ? 174.19471 146.49199 187.44372 1.000 103.10248 190 ARG E O 1
ATOM 13212 N N . PHE E 1 191 ? 175.29629 144.55861 187.13901 1.000 100.11861 191 PHE E N 1
ATOM 13213 C CA . PHE E 1 191 ? 175.18202 144.59051 185.68890 1.000 99.34848 191 PHE E CA 1
ATOM 13214 C C . PHE E 1 191 ? 175.34399 143.17269 185.16722 1.000 99.71495 191 PHE E C 1
ATOM 13215 O O . PHE E 1 191 ? 175.84311 142.28850 185.86730 1.000 100.41781 191 PHE E O 1
ATOM 13223 N N . LEU E 1 192 ? 174.91813 142.96805 183.92514 1.000 103.74860 192 LEU E N 1
ATOM 13224 C CA . LEU E 1 192 ? 175.03428 141.67841 183.26021 1.000 100.78713 192 LEU E CA 1
ATOM 13225 C C . LEU E 1 192 ? 176.01294 141.79262 182.10223 1.000 100.72437 192 LEU E C 1
ATOM 13226 O O . LEU E 1 192 ? 175.88171 142.68426 181.25600 1.000 104.18942 192 LEU E O 1
ATOM 13231 N N . GLU E 1 193 ? 176.99314 140.89526 182.07331 1.000 118.92704 193 GLU E N 1
ATOM 13232 C CA . GLU E 1 193 ? 177.96047 140.82210 180.98853 1.000 119.39319 193 GLU E CA 1
ATOM 13233 C C . GLU E 1 193 ? 177.61790 139.61799 180.12146 1.000 119.04778 193 GLU E C 1
ATOM 13234 O O . GLU E 1 193 ? 177.72046 138.47193 180.57236 1.000 122.04281 193 GLU E O 1
ATOM 13240 N N . LYS E 1 194 ? 177.21394 139.88195 178.88247 1.000 126.69114 194 LYS E N 1
ATOM 13241 C CA . LYS E 1 194 ? 176.79773 138.83691 177.95128 1.000 129.53077 194 LYS E CA 1
ATOM 13242 C C . LYS E 1 194 ? 177.46052 139.10477 176.60953 1.000 127.55151 194 LYS E C 1
ATOM 13243 O O . LYS E 1 194 ? 177.12795 140.08896 175.94123 1.000 136.26978 194 LYS E O 1
ATOM 13249 N N . GLU E 1 195 ? 178.38637 138.22761 176.21652 1.000 121.28025 195 GLU E N 1
ATOM 13250 C CA . GLU E 1 195 ? 179.07897 138.33714 174.93270 1.000 125.54107 195 GLU E CA 1
ATOM 13251 C C . GLU E 1 195 ? 179.76082 139.69535 174.78912 1.000 127.95316 195 GLU E C 1
ATOM 13252 O O . GLU E 1 195 ? 179.66858 140.34665 173.74654 1.000 130.37017 195 GLU E O 1
ATOM 13258 N N . ASP E 1 196 ? 180.41415 140.13604 175.86806 1.000 124.01947 196 ASP E N 1
ATOM 13259 C CA . ASP E 1 196 ? 181.15129 141.39629 175.94850 1.000 127.38634 196 ASP E CA 1
ATOM 13260 C C . ASP E 1 196 ? 180.21403 142.60071 175.99489 1.000 127.75266 196 ASP E C 1
ATOM 13261 O O . ASP E 1 196 ? 180.66680 143.73344 176.18416 1.000 123.55638 196 ASP E O 1
ATOM 13266 N N . LEU E 1 197 ? 178.91296 142.37563 175.83315 1.000 117.98088 197 LEU E N 1
ATOM 13267 C CA . LEU E 1 197 ? 177.93724 143.42793 176.06847 1.000 107.19844 197 LEU E CA 1
ATOM 13268 C C . LEU E 1 197 ? 177.73468 143.62081 177.56464 1.000 113.56995 197 LEU E C 1
ATOM 13269 O O . LEU E 1 197 ? 177.78510 142.66714 178.34529 1.000 120.30792 197 LEU E O 1
ATOM 13274 N N . ILE E 1 198 ? 177.49089 144.86559 177.96102 1.000 94.48064 198 ILE E N 1
ATOM 13275 C CA . ILE E 1 198 ? 177.25342 145.21459 179.35612 1.000 91.68577 198 ILE E CA 1
ATOM 13276 C C . ILE E 1 198 ? 175.88850 145.87589 179.44789 1.000 89.63038 198 ILE E C 1
ATOM 13277 O O . ILE E 1 198 ? 175.66131 146.93028 178.83911 1.000 92.97407 198 ILE E O 1
ATOM 13282 N N . ILE E 1 199 ? 174.99033 145.26469 180.21563 1.000 83.49660 199 ILE E N 1
ATOM 13283 C CA . ILE E 1 199 ? 173.64115 145.77281 180.42881 1.000 86.63341 199 ILE E CA 1
ATOM 13284 C C . ILE E 1 199 ? 173.53116 146.18904 181.88755 1.000 94.44339 199 ILE E C 1
ATOM 13285 O O . ILE E 1 199 ? 173.75109 145.37266 182.79106 1.000 93.82926 199 ILE E O 1
ATOM 13290 N N . ARG E 1 200 ? 173.19822 147.45693 182.11842 1.000 102.42754 200 ARG E N 1
ATOM 13291 C CA . ARG E 1 200 ? 173.12927 147.98807 183.47249 1.000 90.02578 200 ARG E CA 1
ATOM 13292 C C . ARG E 1 200 ? 171.78388 147.65371 184.10467 1.000 91.15906 200 ARG E C 1
ATOM 13293 O O . ARG E 1 200 ? 170.72983 147.90236 183.51156 1.000 98.85747 200 ARG E O 1
ATOM 13301 N N . ILE E 1 201 ? 171.82099 147.09284 185.30954 1.000 86.09133 201 ILE E N 1
ATOM 13302 C CA . ILE E 1 201 ? 170.62230 146.74443 186.06188 1.000 90.01082 201 ILE E CA 1
ATOM 13303 C C . ILE E 1 201 ? 170.42620 147.67575 187.25233 1.000 96.49102 201 ILE E C 1
ATOM 13304 O O . ILE E 1 201 ? 169.34172 148.22293 187.45202 1.000 96.40030 201 ILE E O 1
ATOM 13309 N N . PHE E 1 202 ? 171.47051 147.86530 188.05457 1.000 97.34846 202 PHE E N 1
ATOM 13310 C CA . PHE E 1 202 ? 171.38107 148.73313 189.22087 1.000 89.91840 202 PHE E CA 1
ATOM 13311 C C . PHE E 1 202 ? 171.26210 150.18876 188.78730 1.000 95.10575 202 PHE E C 1
ATOM 13312 O O . PHE E 1 202 ? 172.04227 150.66826 187.95857 1.000 98.46286 202 PHE E O 1
ATOM 13320 N N . ASP E 1 203 ? 170.28208 150.89171 189.35044 1.000 102.02941 203 ASP E N 1
ATOM 13321 C CA . ASP E 1 203 ? 170.00405 152.28251 189.01414 1.000 100.10744 203 ASP E CA 1
ATOM 13322 C C . ASP E 1 203 ? 170.17022 153.12418 190.26980 1.000 104.59195 203 ASP E C 1
ATOM 13323 O O . ASP E 1 203 ? 169.47573 152.89935 191.26562 1.000 109.42059 203 ASP E O 1
ATOM 13328 N N . GLU E 1 204 ? 171.08896 154.09084 190.22088 1.000 109.89601 204 GLU E N 1
ATOM 13329 C CA . GLU E 1 204 ? 171.38511 154.89204 191.40475 1.000 109.94443 204 GLU E CA 1
ATOM 13330 C C . GLU E 1 204 ? 170.19792 155.75714 191.80972 1.000 111.99805 204 GLU E C 1
ATOM 13331 O O . GLU E 1 204 ? 169.91434 155.91188 193.00291 1.000 108.99919 204 GLU E O 1
ATOM 13337 N N . GLU E 1 205 ? 169.49664 156.33284 190.83350 1.000 116.37500 205 GLU E N 1
ATOM 13338 C CA . GLU E 1 205 ? 168.42422 157.27239 191.13513 1.000 113.19935 205 GLU E CA 1
ATOM 13339 C C . GLU E 1 205 ? 167.14526 156.58095 191.58956 1.000 115.53732 205 GLU E C 1
ATOM 13340 O O . GLU E 1 205 ? 166.38822 157.15577 192.37873 1.000 120.47328 205 GLU E O 1
ATOM 13346 N N . LEU E 1 206 ? 166.87940 155.36606 191.11095 1.000 93.53079 206 LEU E N 1
ATOM 13347 C CA . LEU E 1 206 ? 165.63083 154.67984 191.41464 1.000 93.09471 206 LEU E CA 1
ATOM 13348 C C . LEU E 1 206 ? 165.75982 153.61829 192.49953 1.000 97.13605 206 LEU E C 1
ATOM 13349 O O . LEU E 1 206 ? 164.73493 153.11287 192.96813 1.000 95.57793 206 LEU E O 1
ATOM 13354 N N . HIS E 1 207 ? 166.97617 153.26813 192.91010 1.000 91.89329 207 HIS E N 1
ATOM 13355 C CA . HIS E 1 207 ? 167.19768 152.25008 193.92514 1.000 83.71676 207 HIS E CA 1
ATOM 13356 C C . HIS E 1 207 ? 167.88875 152.85988 195.13576 1.000 90.14182 207 HIS E C 1
ATOM 13357 O O . HIS E 1 207 ? 168.67729 153.80162 195.01253 1.000 92.84280 207 HIS E O 1
ATOM 13364 N N . GLU E 1 208 ? 167.58468 152.31138 196.30978 1.000 102.96266 208 GLU E N 1
ATOM 13365 C CA . GLU E 1 208 ? 168.14337 152.78521 197.57027 1.000 100.78404 208 GLU E CA 1
ATOM 13366 C C . GLU E 1 208 ? 169.26243 151.84043 197.99351 1.000 104.03770 208 GLU E C 1
ATOM 13367 O O . GLU E 1 208 ? 169.00762 150.69445 198.37785 1.000 108.58036 208 GLU E O 1
ATOM 13373 N N . TYR E 1 209 ? 170.49782 152.32730 197.92060 1.000 98.84987 209 TYR E N 1
ATOM 13374 C CA . TYR E 1 209 ? 171.66294 151.50365 198.20955 1.000 97.87388 209 TYR E CA 1
ATOM 13375 C C . TYR E 1 209 ? 171.71914 151.13680 199.68767 1.000 99.61662 209 TYR E C 1
ATOM 13376 O O . TYR E 1 209 ? 171.48743 151.97434 200.56348 1.000 101.36332 209 TYR E O 1
ATOM 13385 N N . ARG E 1 210 ? 172.02799 149.86908 199.96154 1.000 96.71924 210 ARG E N 1
ATOM 13386 C CA . ARG E 1 210 ? 172.19153 149.39300 201.32982 1.000 96.43415 210 ARG E CA 1
ATOM 13387 C C . ARG E 1 210 ? 173.54499 148.71888 201.51264 1.000 97.41643 210 ARG E C 1
ATOM 13388 O O . ARG E 1 210 ? 174.14882 148.80981 202.58581 1.000 102.56957 210 ARG E O 1
ATOM 13396 N N . GLY E 1 211 ? 174.02889 148.04179 200.47762 1.000 95.92257 211 GLY E N 1
ATOM 13397 C CA . GLY E 1 211 ? 175.32770 147.39674 200.57508 1.000 96.85092 211 GLY E CA 1
ATOM 13398 C C . GLY E 1 211 ? 175.76999 146.85176 199.23617 1.000 102.82410 211 GLY E C 1
ATOM 13399 O O . GLY E 1 211 ? 175.00887 146.82698 198.26641 1.000 108.23190 211 GLY E O 1
ATOM 13400 N N . SER E 1 212 ? 177.02147 146.39668 199.20030 1.000 109.82966 212 SER E N 1
ATOM 13401 C CA . SER E 1 212 ? 177.60671 145.80132 198.00557 1.000 108.36464 212 SER E CA 1
ATOM 13402 C C . SER E 1 212 ? 178.31897 144.51265 198.38311 1.000 105.15714 212 SER E C 1
ATOM 13403 O O . SER E 1 212 ? 179.09081 144.48864 199.34605 1.000 106.91505 212 SER E O 1
ATOM 13406 N N . TYR E 1 213 ? 178.06196 143.44467 197.62678 1.000 100.07252 213 TYR E N 1
ATOM 13407 C CA . TYR E 1 213 ? 178.69980 142.14459 197.83101 1.000 98.46658 213 TYR E CA 1
ATOM 13408 C C . TYR E 1 213 ? 179.29079 141.71294 196.49178 1.000 105.51572 213 TYR E C 1
ATOM 13409 O O . TYR E 1 213 ? 178.63854 141.00665 195.71802 1.000 105.46311 213 TYR E O 1
ATOM 13418 N N . PHE E 1 214 ? 180.52176 142.15285 196.22514 1.000 120.59745 214 PHE E N 1
ATOM 13419 C CA . PHE E 1 214 ? 181.25928 141.79064 195.01905 1.000 116.91892 214 PHE E CA 1
ATOM 13420 C C . PHE E 1 214 ? 180.48801 142.12693 193.74940 1.000 117.01254 214 PHE E C 1
ATOM 13421 O O . PHE E 1 214 ? 180.48335 143.28071 193.30980 1.000 118.49936 214 PHE E O 1
ATOM 13429 N N . ASP E 1 215 ? 179.83160 141.13305 193.15570 1.000 115.74287 215 ASP E N 1
ATOM 13430 C CA . ASP E 1 215 ? 179.12233 141.32244 191.89737 1.000 118.87267 215 ASP E CA 1
ATOM 13431 C C . ASP E 1 215 ? 177.65888 141.69693 192.08173 1.000 115.98512 215 ASP E C 1
ATOM 13432 O O . ASP E 1 215 ? 176.96271 141.91208 191.08525 1.000 111.69974 215 ASP E O 1
ATOM 13437 N N . LYS E 1 216 ? 177.17555 141.78501 193.31685 1.000 98.51554 216 LYS E N 1
ATOM 13438 C CA . LYS E 1 216 ? 175.77575 142.07665 193.57254 1.000 90.86720 216 LYS E CA 1
ATOM 13439 C C . LYS E 1 216 ? 175.65076 143.29751 194.47022 1.000 96.80205 216 LYS E C 1
ATOM 13440 O O . LYS E 1 216 ? 176.59476 143.69659 195.15468 1.000 104.82197 216 LYS E O 1
ATOM 13446 N N . VAL E 1 217 ? 174.46046 143.88736 194.45687 1.000 91.15941 217 VAL E N 1
ATOM 13447 C CA . VAL E 1 217 ? 174.13415 145.04445 195.27548 1.000 81.35867 217 VAL E CA 1
ATOM 13448 C C . VAL E 1 217 ? 172.91383 144.69661 196.11403 1.000 83.93793 217 VAL E C 1
ATOM 13449 O O . VAL E 1 217 ? 171.91973 144.17643 195.59170 1.000 90.98346 217 VAL E O 1
ATOM 13453 N N . LEU E 1 218 ? 173.00269 144.96613 197.41224 1.000 82.85659 218 LEU E N 1
ATOM 13454 C CA . LEU E 1 218 ? 171.91144 144.74859 198.34855 1.000 85.02070 218 LEU E CA 1
ATOM 13455 C C . LEU E 1 218 ? 171.14841 146.05629 198.50679 1.000 90.07336 218 LEU E C 1
ATOM 13456 O O . LEU E 1 218 ? 171.72485 147.06178 198.93874 1.000 98.97339 218 LEU E O 1
ATOM 13461 N N . ILE E 1 219 ? 169.85996 146.04258 198.16151 1.000 86.00149 219 ILE E N 1
ATOM 13462 C CA . ILE E 1 219 ? 169.04491 147.24911 198.13223 1.000 78.18719 219 ILE E CA 1
ATOM 13463 C C . ILE E 1 219 ? 167.71488 146.99118 198.82377 1.000 82.06626 219 ILE E C 1
ATOM 13464 O O . ILE E 1 219 ? 167.32323 145.85036 199.07166 1.000 90.22805 219 ILE E O 1
ATOM 13469 N N . LYS E 1 220 ? 167.02210 148.08186 199.13507 1.000 86.99021 220 LYS E N 1
ATOM 13470 C CA . LYS E 1 220 ? 165.63543 147.99486 199.55293 1.000 89.02204 220 LYS E CA 1
ATOM 13471 C C . LYS E 1 220 ? 164.77810 147.54274 198.36957 1.000 95.95576 220 LYS E C 1
ATOM 13472 O O . LYS E 1 220 ? 165.14903 147.76153 197.21335 1.000 103.70980 220 LYS E O 1
ATOM 13478 N N . PRO E 1 221 ? 163.64352 146.89300 198.62647 1.000 87.24430 221 PRO E N 1
ATOM 13479 C CA . PRO E 1 221 ? 162.80777 146.38941 197.52880 1.000 86.39349 221 PRO E CA 1
ATOM 13480 C C . PRO E 1 221 ? 162.43077 147.50040 196.56659 1.000 99.15154 221 PRO E C 1
ATOM 13481 O O . PRO E 1 221 ? 161.97503 148.57360 196.98862 1.000 102.51504 221 PRO E O 1
ATOM 13485 N N . PRO E 1 222 ? 162.61493 147.28254 195.26618 1.000 83.61967 222 PRO E N 1
ATOM 13486 C CA . PRO E 1 222 ? 162.35428 148.34590 194.29200 1.000 77.17230 222 PRO E CA 1
ATOM 13487 C C . PRO E 1 222 ? 160.88413 148.71833 194.22498 1.000 76.56397 222 PRO E C 1
ATOM 13488 O O . PRO E 1 222 ? 159.99394 147.88416 194.40373 1.000 84.28130 222 PRO E O 1
ATOM 13492 N N . ILE E 1 223 ? 160.64046 150.00072 193.96317 1.000 66.20607 223 ILE E N 1
ATOM 13493 C CA . ILE E 1 223 ? 159.29973 150.53754 193.75479 1.000 70.46821 223 ILE E CA 1
ATOM 13494 C C . ILE E 1 223 ? 159.39625 151.49968 192.57889 1.000 79.40501 223 ILE E C 1
ATOM 13495 O O . ILE E 1 223 ? 159.86620 152.63149 192.73991 1.000 84.71843 223 ILE E O 1
ATOM 13500 N N . ILE E 1 224 ? 158.95858 151.05917 191.40186 1.000 80.00152 224 ILE E N 1
ATOM 13501 C CA . ILE E 1 224 ? 159.10471 151.82010 190.16796 1.000 67.39216 224 ILE E CA 1
ATOM 13502 C C . ILE E 1 224 ? 157.73275 152.31627 189.74090 1.000 69.85222 224 ILE E C 1
ATOM 13503 O O . ILE E 1 224 ? 156.73875 151.59127 189.85490 1.000 91.20400 224 ILE E O 1
ATOM 13508 N N . HIS E 1 225 ? 157.67839 153.55721 189.26388 1.000 54.01563 225 HIS E N 1
ATOM 13509 C CA . HIS E 1 225 ? 156.44229 154.18797 188.82501 1.000 60.63834 225 HIS E CA 1
ATOM 13510 C C . HIS E 1 225 ? 156.58121 154.63690 187.37774 1.000 67.59527 225 HIS E C 1
ATOM 13511 O O . HIS E 1 225 ? 157.61278 155.19354 186.98800 1.000 59.81031 225 HIS E O 1
ATOM 13518 N N . TRP E 1 226 ? 155.54106 154.39476 186.58123 1.000 77.52976 226 TRP E N 1
ATOM 13519 C CA . TRP E 1 226 ? 155.51549 154.81399 185.18560 1.000 61.55944 226 TRP E CA 1
ATOM 13520 C C . TRP E 1 226 ? 154.18087 155.48133 184.90013 1.000 74.43341 226 TRP E C 1
ATOM 13521 O O . TRP E 1 226 ? 153.12542 154.85986 185.06704 1.000 82.21534 226 TRP E O 1
ATOM 13532 N N . ASP E 1 227 ? 154.23296 156.73203 184.45222 1.000 75.91446 227 ASP E N 1
ATOM 13533 C CA . ASP E 1 227 ? 153.04923 157.52017 184.14987 1.000 75.79892 227 ASP E CA 1
ATOM 13534 C C . ASP E 1 227 ? 152.97321 157.76778 182.65058 1.000 85.15554 227 ASP E C 1
ATOM 13535 O O . ASP E 1 227 ? 153.98090 158.08371 182.01138 1.000 90.95448 227 ASP E O 1
ATOM 13540 N N . PHE E 1 228 ? 151.76887 157.62274 182.09667 1.000 79.55226 228 PHE E N 1
ATOM 13541 C CA . PHE E 1 228 ? 151.59506 157.72297 180.65143 1.000 81.16029 228 PHE E CA 1
ATOM 13542 C C . PHE E 1 228 ? 151.90338 159.12585 180.14285 1.000 89.99158 228 PHE E C 1
ATOM 13543 O O . PHE E 1 228 ? 152.51547 159.28745 179.08109 1.000 90.70846 228 PHE E O 1
ATOM 13551 N N . TYR E 1 229 ? 151.49210 160.15116 180.88360 1.000 90.57246 229 TYR E N 1
ATOM 13552 C CA . TYR E 1 229 ? 151.63098 161.53210 180.44330 1.000 84.74691 229 TYR E CA 1
ATOM 13553 C C . TYR E 1 229 ? 152.98280 162.14120 180.78373 1.000 82.32753 229 TYR E C 1
ATOM 13554 O O . TYR E 1 229 ? 153.23159 163.29397 180.41935 1.000 89.68718 229 TYR E O 1
ATOM 13563 N N . LEU E 1 230 ? 153.85762 161.41047 181.46621 1.000 73.23517 230 LEU E N 1
ATOM 13564 C CA . LEU E 1 230 ? 155.15049 161.94320 181.86939 1.000 70.93833 230 LEU E CA 1
ATOM 13565 C C . LEU E 1 230 ? 156.34133 161.20307 181.28407 1.000 78.59148 230 LEU E C 1
ATOM 13566 O O . LEU E 1 230 ? 157.39462 161.81533 181.10311 1.000 83.10643 230 LEU E O 1
ATOM 13571 N N . ASP E 1 231 ? 156.21117 159.91565 180.98396 1.000 82.37455 231 ASP E N 1
ATOM 13572 C CA . ASP E 1 231 ? 157.32938 159.09611 180.54756 1.000 82.55972 231 ASP E CA 1
ATOM 13573 C C . ASP E 1 231 ? 157.07440 158.55557 179.14664 1.000 89.67786 231 ASP E C 1
ATOM 13574 O O . ASP E 1 231 ? 155.97451 158.66434 178.59860 1.000 93.29709 231 ASP E O 1
ATOM 13579 N N . SER E 1 232 ? 158.11507 157.96093 178.57197 1.000 88.82037 232 SER E N 1
ATOM 13580 C CA . SER E 1 232 ? 158.09569 157.46982 177.20389 1.000 90.78430 232 SER E CA 1
ATOM 13581 C C . SER E 1 232 ? 158.09885 155.94661 177.17874 1.000 94.15649 232 SER E C 1
ATOM 13582 O O . SER E 1 232 ? 158.68034 155.29541 178.05138 1.000 101.94875 232 SER E O 1
ATOM 13585 N N . LEU E 1 233 ? 157.43834 155.38205 176.16292 1.000 88.35121 233 LEU E N 1
ATOM 13586 C CA . LEU E 1 233 ? 157.44805 153.93523 175.97485 1.000 91.91821 233 LEU E CA 1
ATOM 13587 C C . LEU E 1 233 ? 158.84770 153.40371 175.70247 1.000 95.01195 233 LEU E C 1
ATOM 13588 O O . LEU E 1 233 ? 159.10133 152.21122 175.91014 1.000 98.68447 233 LEU E O 1
ATOM 13593 N N . GLU E 1 234 ? 159.76448 154.26542 175.26072 1.000 101.22592 234 GLU E N 1
ATOM 13594 C CA . GLU E 1 234 ? 161.13342 153.84248 175.00293 1.000 102.22793 234 GLU E CA 1
ATOM 13595 C C . GLU E 1 234 ? 161.82468 153.35277 176.26810 1.000 104.65033 234 GLU E C 1
ATOM 13596 O O . GLU E 1 234 ? 162.86550 152.69344 176.17766 1.000 106.84459 234 GLU E O 1
ATOM 13602 N N . ASP E 1 235 ? 161.26485 153.65226 177.44360 1.000 100.99487 235 ASP E N 1
ATOM 13603 C CA . ASP E 1 235 ? 161.79100 153.10643 178.68883 1.000 97.29417 235 ASP E CA 1
ATOM 13604 C C . ASP E 1 235 ? 161.70292 151.58784 178.73778 1.000 99.58138 235 ASP E C 1
ATOM 13605 O O . ASP E 1 235 ? 162.44483 150.96276 179.50248 1.000 98.82500 235 ASP E O 1
ATOM 13610 N N . PHE E 1 236 ? 160.81951 150.97756 177.94252 1.000 91.99521 236 PHE E N 1
ATOM 13611 C CA . PHE E 1 236 ? 160.68241 149.52643 177.90597 1.000 84.94317 236 PHE E CA 1
ATOM 13612 C C . PHE E 1 236 ? 161.51389 148.88568 176.80280 1.000 91.27373 236 PHE E C 1
ATOM 13613 O O . PHE E 1 236 ? 161.12846 147.83941 176.26574 1.000 92.99321 236 PHE E O 1
ATOM 13621 N N . SER E 1 237 ? 162.64569 149.48816 176.45004 1.000 98.20569 237 SER E N 1
ATOM 13622 C CA . SER E 1 237 ? 163.54099 148.94515 175.44278 1.000 90.50919 237 SER E CA 1
ATOM 13623 C C . SER E 1 237 ? 164.97142 149.06111 175.94332 1.000 92.69169 237 SER E C 1
ATOM 13624 O O . SER E 1 237 ? 165.27008 149.83142 176.85917 1.000 98.05145 237 SER E O 1
ATOM 13627 N N . PHE E 1 238 ? 165.85872 148.28097 175.33207 1.000 86.90503 238 PHE E N 1
ATOM 13628 C CA . PHE E 1 238 ? 167.26505 148.31774 175.70686 1.000 87.78485 238 PHE E CA 1
ATOM 13629 C C . PHE E 1 238 ? 167.90845 149.59609 175.19009 1.000 97.59892 238 PHE E C 1
ATOM 13630 O O . PHE E 1 238 ? 168.49790 149.61042 174.10449 1.000 100.06664 238 PHE E O 1
ATOM 13638 N N . LYS E 1 239 ? 167.79137 150.67183 175.96290 1.000 104.43628 239 LYS E N 1
ATOM 13639 C CA . LYS E 1 239 ? 168.35472 151.95340 175.56703 1.000 93.96389 239 LYS E CA 1
ATOM 13640 C C . LYS E 1 239 ? 169.87033 151.85945 175.47747 1.000 99.09373 239 LYS E C 1
ATOM 13641 O O . LYS E 1 239 ? 170.52205 151.25090 176.33013 1.000 100.83415 239 LYS E O 1
ATOM 13647 N N . LYS E 1 240 ? 170.43162 152.46624 174.43654 1.000 100.34721 240 LYS E N 1
ATOM 13648 C CA . LYS E 1 240 ? 171.86917 152.44043 174.21844 1.000 101.75165 240 LYS E CA 1
ATOM 13649 C C . LYS E 1 240 ? 172.51127 153.67077 174.84271 1.000 98.86473 240 LYS E C 1
ATOM 13650 O O . LYS E 1 240 ? 172.11033 154.80377 174.55606 1.000 97.89575 240 LYS E O 1
ATOM 13656 N N . VAL E 1 241 ? 173.50649 153.44239 175.69549 1.000 104.57682 241 VAL E N 1
ATOM 13657 C CA . VAL E 1 241 ? 174.27874 154.52466 176.29088 1.000 104.37390 241 VAL E CA 1
ATOM 13658 C C . VAL E 1 241 ? 175.55781 154.70314 175.48981 1.000 105.50394 241 VAL E C 1
ATOM 13659 O O . VAL E 1 241 ? 175.85341 155.80189 175.00746 1.000 103.30982 241 VAL E O 1
ATOM 13663 N N . GLU E 1 242 ? 176.32437 153.62486 175.33885 1.000 124.77765 242 GLU E N 1
ATOM 13664 C CA . GLU E 1 242 ? 177.55810 153.65838 174.56894 1.000 120.36215 242 GLU E CA 1
ATOM 13665 C C . GLU E 1 242 ? 177.67556 152.35763 173.79070 1.000 126.31155 242 GLU E C 1
ATOM 13666 O O . GLU E 1 242 ? 176.84595 151.45113 173.92581 1.000 132.25133 242 GLU E O 1
ATOM 13672 N N . GLU E 1 243 ? 178.71796 152.26593 172.96790 1.000 133.95372 243 GLU E N 1
ATOM 13673 C CA . GLU E 1 243 ? 178.98526 151.02272 172.26153 1.000 134.10437 243 GLU E CA 1
ATOM 13674 C C . GLU E 1 243 ? 179.19182 149.89957 173.27147 1.000 132.84907 243 GLU E C 1
ATOM 13675 O O . GLU E 1 243 ? 179.96472 150.03252 174.22557 1.000 134.09867 243 GLU E O 1
ATOM 13681 N N . SER E 1 244 ? 178.44452 148.81372 173.08992 1.000 116.92527 244 SER E N 1
ATOM 13682 C CA . SER E 1 244 ? 178.46030 147.66284 173.98767 1.000 120.04050 244 SER E CA 1
ATOM 13683 C C . SER E 1 244 ? 178.08360 148.02892 175.42130 1.000 122.34660 244 SER E C 1
ATOM 13684 O O . SER E 1 244 ? 178.45438 147.31646 176.35955 1.000 128.83206 244 SER E O 1
ATOM 13687 N N . ILE E 1 245 ? 177.35687 149.12766 175.62329 1.000 104.81090 245 ILE E N 1
ATOM 13688 C CA . ILE E 1 245 ? 176.89856 149.53859 176.94929 1.000 100.08989 245 ILE E CA 1
ATOM 13689 C C . ILE E 1 245 ? 175.45028 149.99076 176.82529 1.000 97.83170 245 ILE E C 1
ATOM 13690 O O . ILE E 1 245 ? 175.17436 151.04493 176.23498 1.000 103.08761 245 ILE E O 1
ATOM 13695 N N . TYR E 1 246 ? 174.53354 149.21395 177.40721 1.000 93.05924 246 TYR E N 1
ATOM 13696 C CA . TYR E 1 246 ? 173.09952 149.44340 177.30413 1.000 92.35897 246 TYR E CA 1
ATOM 13697 C C . TYR E 1 246 ? 172.47861 149.50793 178.69400 1.000 99.26466 246 TYR E C 1
ATOM 13698 O O . TYR E 1 246 ? 173.07487 149.08102 179.68715 1.000 106.63754 246 TYR E O 1
ATOM 13707 N N . ILE E 1 247 ? 171.25644 150.03381 178.74867 1.000 87.98532 247 ILE E N 1
ATOM 13708 C CA . ILE E 1 247 ? 170.48179 150.13860 179.98052 1.000 83.82511 247 ILE E CA 1
ATOM 13709 C C . ILE E 1 247 ? 169.26548 149.23120 179.86290 1.000 91.35480 247 ILE E C 1
ATOM 13710 O O . ILE E 1 247 ? 168.53609 149.28518 178.86582 1.000 101.04989 247 ILE E O 1
ATOM 13715 N N . ALA E 1 248 ? 169.05134 148.39923 180.87874 1.000 78.15156 248 ALA E N 1
ATOM 13716 C CA . ALA E 1 248 ? 167.97055 147.42904 180.84832 1.000 75.22441 248 ALA E CA 1
ATOM 13717 C C . ALA E 1 248 ? 166.61029 148.12491 180.90999 1.000 90.24126 248 ALA E C 1
ATOM 13718 O O . ALA E 1 248 ? 166.50143 149.25048 181.40182 1.000 96.54248 248 ALA E O 1
ATOM 13720 N N . PRO E 1 249 ? 165.55876 147.47934 180.40959 1.000 80.20442 249 PRO E N 1
ATOM 13721 C CA . PRO E 1 249 ? 164.21762 148.06903 180.48891 1.000 76.60856 249 PRO E CA 1
ATOM 13722 C C . PRO E 1 249 ? 163.70336 148.10732 181.92129 1.000 79.83798 249 PRO E C 1
ATOM 13723 O O . PRO E 1 249 ? 164.33458 147.62085 182.86064 1.000 90.91040 249 PRO E O 1
ATOM 13727 N N . LEU E 1 250 ? 162.52249 148.71255 182.07532 1.000 77.35130 250 LEU E N 1
ATOM 13728 C CA . LEU E 1 250 ? 161.97658 148.96264 183.40725 1.000 69.11629 250 LEU E CA 1
ATOM 13729 C C . LEU E 1 250 ? 161.68633 147.67034 184.16055 1.000 76.30668 250 LEU E C 1
ATOM 13730 O O . LEU E 1 250 ? 161.99548 147.56202 185.35222 1.000 81.81209 250 LEU E O 1
ATOM 13735 N N . PHE E 1 251 ? 161.08963 146.67995 183.49243 1.000 76.46428 251 PHE E N 1
ATOM 13736 C CA . PHE E 1 251 ? 160.69675 145.46308 184.19389 1.000 71.59242 251 PHE E CA 1
ATOM 13737 C C . PHE E 1 251 ? 161.88608 144.61968 184.63418 1.000 81.93973 251 PHE E C 1
ATOM 13738 O O . PHE E 1 251 ? 161.69635 143.67464 185.40675 1.000 90.73840 251 PHE E O 1
ATOM 13746 N N . LEU E 1 252 ? 163.09545 144.92665 184.16761 1.000 78.46193 252 LEU E N 1
ATOM 13747 C CA . LEU E 1 252 ? 164.28998 144.27880 184.68936 1.000 73.94378 252 LEU E CA 1
ATOM 13748 C C . LEU E 1 252 ? 164.92569 145.04907 185.83690 1.000 78.47109 252 LEU E C 1
ATOM 13749 O O . LEU E 1 252 ? 165.74976 144.48238 186.56193 1.000 83.78762 252 LEU E O 1
ATOM 13754 N N . ARG E 1 253 ? 164.56865 146.31854 186.01689 1.000 79.95354 253 ARG E N 1
ATOM 13755 C CA . ARG E 1 253 ? 165.02606 147.08915 187.16243 1.000 73.30763 253 ARG E CA 1
ATOM 13756 C C . ARG E 1 253 ? 164.05290 147.03586 188.32997 1.000 81.71804 253 ARG E C 1
ATOM 13757 O O . ARG E 1 253 ? 164.33036 147.63299 189.37424 1.000 96.24995 253 ARG E O 1
ATOM 13765 N N . ALA E 1 254 ? 162.92519 146.34127 188.17738 1.000 76.55773 254 ALA E N 1
ATOM 13766 C CA . ALA E 1 254 ? 161.95835 146.13882 189.24798 1.000 72.94188 254 ALA E CA 1
ATOM 13767 C C . ALA E 1 254 ? 161.98823 144.71391 189.78430 1.000 77.28714 254 ALA E C 1
ATOM 13768 O O . ALA E 1 254 ? 160.98255 144.22853 190.31222 1.000 84.98089 254 ALA E O 1
ATOM 13770 N N . THR E 1 255 ? 163.12541 144.03361 189.65251 1.000 78.95676 255 THR E N 1
ATOM 13771 C CA . THR E 1 255 ? 163.23349 142.64821 190.08685 1.000 67.65398 255 THR E CA 1
ATOM 13772 C C . THR E 1 255 ? 163.06365 142.54416 191.59538 1.000 71.80856 255 THR E C 1
ATOM 13773 O O . THR E 1 255 ? 163.77551 143.20101 192.36029 1.000 88.15200 255 THR E O 1
ATOM 13777 N N . GLY E 1 256 ? 162.11989 141.71057 192.02151 1.000 62.56816 256 GLY E N 1
ATOM 13778 C CA . GLY E 1 256 ? 161.85429 141.53737 193.43094 1.000 58.31562 256 GLY E CA 1
ATOM 13779 C C . GLY E 1 256 ? 161.08771 142.66138 194.08204 1.000 69.29867 256 GLY E C 1
ATOM 13780 O O . GLY E 1 256 ? 161.01344 142.70404 195.31447 1.000 77.42404 256 GLY E O 1
ATOM 13781 N N . GLY E 1 257 ? 160.51469 143.57256 193.30273 1.000 69.67428 257 GLY E N 1
ATOM 13782 C CA . GLY E 1 257 ? 159.80715 144.72085 193.83690 1.000 63.44382 257 GLY E CA 1
ATOM 13783 C C . GLY E 1 257 ? 158.47548 144.91574 193.13983 1.000 63.86370 257 GLY E C 1
ATOM 13784 O O . GLY E 1 257 ? 157.80859 143.96486 192.74230 1.000 72.24127 257 GLY E O 1
ATOM 13785 N N . PHE E 1 258 ? 158.09198 146.18131 192.99124 1.000 53.21940 258 PHE E N 1
ATOM 13786 C CA . PHE E 1 258 ? 156.80295 146.55663 192.42945 1.000 58.69206 258 PHE E CA 1
ATOM 13787 C C . PHE E 1 258 ? 156.99013 147.46991 191.22777 1.000 73.23517 258 PHE E C 1
ATOM 13788 O O . PHE E 1 258 ? 157.83915 148.36716 191.24409 1.000 82.88020 258 PHE E O 1
ATOM 13796 N N . LEU E 1 259 ? 156.18955 147.23593 190.18923 1.000 65.05939 259 LEU E N 1
ATOM 13797 C CA . LEU E 1 259 ? 156.08604 148.12688 189.04090 1.000 58.22732 259 LEU E CA 1
ATOM 13798 C C . LEU E 1 259 ? 154.65704 148.64130 188.97263 1.000 69.12308 259 LEU E C 1
ATOM 13799 O O . LEU E 1 259 ? 153.71901 147.85042 188.82875 1.000 87.10499 259 LEU E O 1
ATOM 13804 N N . ILE E 1 260 ? 154.49576 149.95932 189.05587 1.000 55.77967 260 ILE E N 1
ATOM 13805 C CA . ILE E 1 260 ? 153.19282 150.60902 189.09926 1.000 55.39541 260 ILE E CA 1
ATOM 13806 C C . ILE E 1 260 ? 153.00444 151.37221 187.79855 1.000 62.35807 260 ILE E C 1
ATOM 13807 O O . ILE E 1 260 ? 153.89886 152.11432 187.37291 1.000 63.58432 260 ILE E O 1
ATOM 13812 N N . LEU E 1 261 ? 151.85702 151.17171 187.15592 1.000 72.57640 261 LEU E N 1
ATOM 13813 C CA . LEU E 1 261 ? 151.54920 151.81743 185.88826 1.000 64.85579 261 LEU E CA 1
ATOM 13814 C C . LEU E 1 261 ? 150.30044 152.67110 186.04539 1.000 69.24952 261 LEU E C 1
ATOM 13815 O O . LEU E 1 261 ? 149.24972 152.16893 186.46148 1.000 83.67518 261 LEU E O 1
ATOM 13820 N N . THR E 1 262 ? 150.41020 153.95224 185.68865 1.000 75.42483 262 THR E N 1
ATOM 13821 C CA . THR E 1 262 ? 149.29947 154.89356 185.77525 1.000 71.90368 262 THR E CA 1
ATOM 13822 C C . THR E 1 262 ? 148.74307 155.12438 184.37488 1.000 79.31152 262 THR E C 1
ATOM 13823 O O . THR E 1 262 ? 149.40983 155.72628 183.52646 1.000 87.50669 262 THR E O 1
ATOM 13827 N N . GLU E 1 263 ? 147.52007 154.65462 184.14675 1.000 94.17189 263 GLU E N 1
ATOM 13828 C CA . GLU E 1 263 ? 146.82586 154.79554 182.87136 1.000 90.89058 263 GLU E CA 1
ATOM 13829 C C . GLU E 1 263 ? 147.66596 154.35680 181.66729 1.000 97.61184 263 GLU E C 1
ATOM 13830 O O . GLU E 1 263 ? 147.91353 155.15272 180.75633 1.000 104.24750 263 GLU E O 1
ATOM 13836 N N . PRO E 1 264 ? 148.11142 153.10310 181.62317 1.000 85.75680 264 PRO E N 1
ATOM 13837 C CA . PRO E 1 264 ? 148.88353 152.64306 180.46873 1.000 87.60856 264 PRO E CA 1
ATOM 13838 C C . PRO E 1 264 ? 147.96756 152.12481 179.37516 1.000 93.93702 264 PRO E C 1
ATOM 13839 O O . PRO E 1 264 ? 146.81786 151.74599 179.64506 1.000 93.23785 264 PRO E O 1
ATOM 13843 N N . PRO E 1 265 ? 148.43129 152.10297 178.12713 1.000 86.91480 265 PRO E N 1
ATOM 13844 C CA . PRO E 1 265 ? 147.63667 151.48999 177.05821 1.000 81.02454 265 PRO E CA 1
ATOM 13845 C C . PRO E 1 265 ? 147.50640 149.98732 177.25563 1.000 82.85431 265 PRO E C 1
ATOM 13846 O O . PRO E 1 265 ? 148.35689 149.34164 177.87176 1.000 92.05171 265 PRO E O 1
ATOM 13850 N N . GLU E 1 266 ? 146.41546 149.43164 176.71976 1.000 90.25270 266 GLU E N 1
ATOM 13851 C CA . GLU E 1 266 ? 146.10023 148.02374 176.95524 1.000 89.64222 266 GLU E CA 1
ATOM 13852 C C . GLU E 1 266 ? 147.15087 147.09831 176.35070 1.000 102.94889 266 GLU E C 1
ATOM 13853 O O . GLU E 1 266 ? 147.42956 146.02361 176.89764 1.000 117.07886 266 GLU E O 1
ATOM 13859 N N . ASP E 1 267 ? 147.73663 147.48930 175.21675 1.000 95.25561 267 ASP E N 1
ATOM 13860 C CA . ASP E 1 267 ? 148.72923 146.63670 174.57107 1.000 94.40826 267 ASP E CA 1
ATOM 13861 C C . ASP E 1 267 ? 149.95707 146.44995 175.45144 1.000 102.17658 267 ASP E C 1
ATOM 13862 O O . ASP E 1 267 ? 150.53086 145.35706 175.50137 1.000 107.45290 267 ASP E O 1
ATOM 13867 N N . LEU E 1 268 ? 150.38139 147.50711 176.14638 1.000 84.33467 268 LEU E N 1
ATOM 13868 C CA . LEU E 1 268 ? 151.52620 147.39136 177.04378 1.000 74.73164 268 LEU E CA 1
ATOM 13869 C C . LEU E 1 268 ? 151.24138 146.42010 178.18244 1.000 80.70369 268 LEU E C 1
ATOM 13870 O O . LEU E 1 268 ? 152.09870 145.60442 178.54334 1.000 93.07293 268 LEU E O 1
ATOM 13875 N N . VAL E 1 269 ? 150.04197 146.49361 178.76150 1.000 73.77276 269 VAL E N 1
ATOM 13876 C CA . VAL E 1 269 ? 149.67679 145.57563 179.83602 1.000 68.93740 269 VAL E CA 1
ATOM 13877 C C . VAL E 1 269 ? 149.65030 144.14112 179.32690 1.000 71.87050 269 VAL E C 1
ATOM 13878 O O . VAL E 1 269 ? 150.13565 143.22032 179.99599 1.000 84.19959 269 VAL E O 1
ATOM 13882 N N . LYS E 1 270 ? 149.06989 143.92596 178.14330 1.000 80.34754 270 LYS E N 1
ATOM 13883 C CA . LYS E 1 270 ? 149.03302 142.58403 177.57023 1.000 78.76243 270 LYS E CA 1
ATOM 13884 C C . LYS E 1 270 ? 150.43956 142.05165 177.32561 1.000 77.21670 270 LYS E C 1
ATOM 13885 O O . LYS E 1 270 ? 150.73414 140.88632 177.62266 1.000 84.66074 270 LYS E O 1
ATOM 13891 N N . THR E 1 271 ? 151.32325 142.89580 176.78930 1.000 73.51531 271 THR E N 1
ATOM 13892 C CA . THR E 1 271 ? 152.69895 142.48065 176.54528 1.000 72.67754 271 THR E CA 1
ATOM 13893 C C . THR E 1 271 ? 153.40979 142.12644 177.84226 1.000 73.87481 271 THR E C 1
ATOM 13894 O O . THR E 1 271 ? 154.13396 141.12889 177.90558 1.000 82.53719 271 THR E O 1
ATOM 13898 N N . LEU E 1 272 ? 153.21938 142.93169 178.88799 1.000 72.08923 272 LEU E N 1
ATOM 13899 C CA . LEU E 1 272 ? 153.87872 142.64718 180.15864 1.000 66.15717 272 LEU E CA 1
ATOM 13900 C C . LEU E 1 272 ? 153.34845 141.36136 180.78347 1.000 67.32110 272 LEU E C 1
ATOM 13901 O O . LEU E 1 272 ? 154.12131 140.56979 181.33648 1.000 84.27073 272 LEU E O 1
ATOM 13906 N N . LEU E 1 273 ? 152.03560 141.12956 180.70236 1.000 64.52868 273 LEU E N 1
ATOM 13907 C CA . LEU E 1 273 ? 151.47751 139.88595 181.22513 1.000 60.96702 273 LEU E CA 1
ATOM 13908 C C . LEU E 1 273 ? 152.02078 138.67854 180.47117 1.000 66.55933 273 LEU E C 1
ATOM 13909 O O . LEU E 1 273 ? 152.37692 137.66468 181.08277 1.000 75.60936 273 LEU E O 1
ATOM 13914 N N . LYS E 1 274 ? 152.10621 138.76939 179.14172 1.000 71.54970 274 LYS E N 1
ATOM 13915 C CA . LYS E 1 274 ? 152.64212 137.65252 178.36832 1.000 64.70490 274 LYS E CA 1
ATOM 13916 C C . LYS E 1 274 ? 154.12580 137.44028 178.64924 1.000 66.61086 274 LYS E C 1
ATOM 13917 O O . LYS E 1 274 ? 154.59675 136.29889 178.68348 1.000 72.23607 274 LYS E O 1
ATOM 13923 N N . LEU E 1 275 ? 154.88055 138.52428 178.84757 1.000 70.14616 275 LEU E N 1
ATOM 13924 C CA . LEU E 1 275 ? 156.29081 138.39460 179.20338 1.000 61.26703 275 LEU E CA 1
ATOM 13925 C C . LEU E 1 275 ? 156.45776 137.71285 180.55252 1.000 60.64342 275 LEU E C 1
ATOM 13926 O O . LEU E 1 275 ? 157.34664 136.87349 180.72538 1.000 73.07018 275 LEU E O 1
ATOM 13931 N N . LYS E 1 276 ? 155.62210 138.07201 181.52799 1.000 65.23128 276 LYS E N 1
ATOM 13932 C CA . LYS E 1 276 ? 155.68423 137.40702 182.82463 1.000 61.96362 276 LYS E CA 1
ATOM 13933 C C . LYS E 1 276 ? 155.31766 135.93538 182.70348 1.000 70.80651 276 LYS E C 1
ATOM 13934 O O . LYS E 1 276 ? 155.92385 135.08276 183.35993 1.000 76.49838 276 LYS E O 1
ATOM 13940 N N . LYS E 1 277 ? 154.31858 135.61844 181.87681 1.000 76.78380 277 LYS E N 1
ATOM 13941 C CA . LYS E 1 277 ? 153.92701 134.22378 181.69643 1.000 72.46828 277 LYS E CA 1
ATOM 13942 C C . LYS E 1 277 ? 155.03993 133.41046 181.04586 1.000 75.87991 277 LYS E C 1
ATOM 13943 O O . LYS E 1 277 ? 155.30474 132.27547 181.45476 1.000 72.09784 277 LYS E O 1
ATOM 13949 N N . ARG E 1 278 ? 155.69665 133.96662 180.02390 1.000 83.66288 278 ARG E N 1
ATOM 13950 C CA . ARG E 1 278 ? 156.77347 133.23789 179.35796 1.000 75.66676 278 ARG E CA 1
ATOM 13951 C C . ARG E 1 278 ? 157.93684 132.98047 180.30610 1.000 81.32687 278 ARG E C 1
ATOM 13952 O O . ARG E 1 278 ? 158.48233 131.87262 180.34339 1.000 84.55750 278 ARG E O 1
ATOM 13960 N N . GLY E 1 279 ? 158.32672 133.98671 181.08642 1.000 86.64559 279 GLY E N 1
ATOM 13961 C CA . GLY E 1 279 ? 159.34717 133.82726 182.09811 1.000 77.05952 279 GLY E CA 1
ATOM 13962 C C . GLY E 1 279 ? 160.68695 134.45636 181.78303 1.000 84.03519 279 GLY E C 1
ATOM 13963 O O . GLY E 1 279 ? 161.55271 134.48596 182.66488 1.000 94.52530 279 GLY E O 1
ATOM 13964 N N . GLU E 1 280 ? 160.89306 134.95207 180.56571 1.000 90.38223 280 GLU E N 1
ATOM 13965 C CA . GLU E 1 280 ? 162.18257 135.52472 180.20283 1.000 91.53829 280 GLU E CA 1
ATOM 13966 C C . GLU E 1 280 ? 162.01151 136.42235 178.98665 1.000 95.29652 280 GLU E C 1
ATOM 13967 O O . GLU E 1 280 ? 160.97287 136.41683 178.32255 1.000 103.08765 280 GLU E O 1
ATOM 13973 N N . VAL E 1 281 ? 163.05494 137.20145 178.71148 1.000 83.50741 281 VAL E N 1
ATOM 13974 C CA . VAL E 1 281 ? 163.09925 138.12213 177.58229 1.000 86.84386 281 VAL E CA 1
ATOM 13975 C C . VAL E 1 281 ? 164.27216 137.73424 176.69226 1.000 90.17616 281 VAL E C 1
ATOM 13976 O O . VAL E 1 281 ? 165.38519 137.51192 177.18499 1.000 95.81497 281 VAL E O 1
ATOM 13980 N N . ARG E 1 282 ? 164.01338 137.63707 175.38814 1.000 98.93604 282 ARG E N 1
ATOM 13981 C CA . ARG E 1 282 ? 165.00933 137.27314 174.38872 1.000 97.79966 282 ARG E CA 1
ATOM 13982 C C . ARG E 1 282 ? 165.18584 138.43483 173.42178 1.000 99.49023 282 ARG E C 1
ATOM 13983 O O . ARG E 1 282 ? 164.19730 139.03245 172.98258 1.000 107.82607 282 ARG E O 1
ATOM 13991 N N . THR E 1 283 ? 166.43575 138.75024 173.08293 1.000 104.68577 283 THR E N 1
ATOM 13992 C CA . THR E 1 283 ? 166.69739 139.90390 172.23315 1.000 108.46566 283 THR E CA 1
ATOM 13993 C C . THR E 1 283 ? 168.02901 139.72766 171.51333 1.000 107.01296 283 THR E C 1
ATOM 13994 O O . THR E 1 283 ? 168.96668 139.12634 172.04335 1.000 117.27515 283 THR E O 1
ATOM 13998 N N . ILE E 1 284 ? 168.10092 140.25290 170.29316 1.000 92.82379 284 ILE E N 1
ATOM 13999 C CA . ILE E 1 284 ? 169.33900 140.30175 169.52597 1.000 95.52746 284 ILE E CA 1
ATOM 14000 C C . ILE E 1 284 ? 169.86881 141.72759 169.57606 1.000 100.81213 284 ILE E C 1
ATOM 14001 O O . ILE E 1 284 ? 169.20133 142.66352 169.12006 1.000 103.32557 284 ILE E O 1
ATOM 14006 N N . LEU E 1 285 ? 171.06533 141.89449 170.13614 1.000 105.37503 285 LEU E N 1
ATOM 14007 C CA . LEU E 1 285 ? 171.73386 143.18850 170.21058 1.000 100.38671 285 LEU E CA 1
ATOM 14008 C C . LEU E 1 285 ? 173.10715 143.06058 169.57401 1.000 102.28573 285 LEU E C 1
ATOM 14009 O O . LEU E 1 285 ? 173.92032 142.24139 170.01425 1.000 105.11421 285 LEU E O 1
ATOM 14014 N N . GLU E 1 286 ? 173.36082 143.87000 168.54339 1.000 109.89512 286 GLU E N 1
ATOM 14015 C CA . GLU E 1 286 ? 174.64171 143.87568 167.83268 1.000 110.56941 286 GLU E CA 1
ATOM 14016 C C . GLU E 1 286 ? 175.01531 142.47894 167.34027 1.000 113.88199 286 GLU E C 1
ATOM 14017 O O . GLU E 1 286 ? 176.18278 142.08486 167.36146 1.000 112.08370 286 GLU E O 1
ATOM 14023 N N . GLY E 1 287 ? 174.01443 141.72092 166.89723 1.000 105.55934 287 GLY E N 1
ATOM 14024 C CA . GLY E 1 287 ? 174.23388 140.37856 166.40689 1.000 103.52928 287 GLY E CA 1
ATOM 14025 C C . GLY E 1 287 ? 174.41913 139.31954 167.47003 1.000 102.75733 287 GLY E C 1
ATOM 14026 O O . GLY E 1 287 ? 174.78635 138.18728 167.13140 1.000 108.95809 287 GLY E O 1
ATOM 14027 N N . LYS E 1 288 ? 174.19372 139.64388 168.73898 1.000 100.00412 288 LYS E N 1
ATOM 14028 C CA . LYS E 1 288 ? 174.38447 138.70878 169.83677 1.000 100.76457 288 LYS E CA 1
ATOM 14029 C C . LYS E 1 288 ? 173.05079 138.41320 170.50870 1.000 103.79424 288 LYS E C 1
ATOM 14030 O O . LYS E 1 288 ? 172.23295 139.31591 170.71009 1.000 108.30618 288 LYS E O 1
ATOM 14036 N N . ARG E 1 289 ? 172.84013 137.14791 170.86134 1.000 102.40481 289 ARG E N 1
ATOM 14037 C CA . ARG E 1 289 ? 171.60076 136.71057 171.48890 1.000 101.13010 289 ARG E CA 1
ATOM 14038 C C . ARG E 1 289 ? 171.72612 136.83000 173.00123 1.000 106.19287 289 ARG E C 1
ATOM 14039 O O . ARG E 1 289 ? 172.69353 136.33548 173.58823 1.000 108.99589 289 ARG E O 1
ATOM 14047 N N . ILE E 1 290 ? 170.74977 137.48176 173.63095 1.000 100.76442 290 ILE E N 1
ATOM 14048 C CA . ILE E 1 290 ? 170.72801 137.64454 175.07797 1.000 100.56363 290 ILE E CA 1
ATOM 14049 C C . ILE E 1 290 ? 169.35313 137.24867 175.59806 1.000 97.98219 290 ILE E C 1
ATOM 14050 O O . ILE E 1 290 ? 168.32428 137.60012 175.00760 1.000 98.23736 290 ILE E O 1
ATOM 14055 N N . THR E 1 291 ? 169.34168 136.50288 176.70176 1.000 96.99848 291 THR E N 1
ATOM 14056 C CA . THR E 1 291 ? 168.11362 136.03715 177.33080 1.000 98.19888 291 THR E CA 1
ATOM 14057 C C . THR E 1 291 ? 168.21665 136.25997 178.83076 1.000 101.14165 291 THR E C 1
ATOM 14058 O O . THR E 1 291 ? 169.18729 135.82758 179.45843 1.000 101.00086 291 THR E O 1
ATOM 14062 N N . ILE E 1 292 ? 167.21983 136.93270 179.39774 1.000 95.62107 292 ILE E N 1
ATOM 14063 C CA . ILE E 1 292 ? 167.25984 137.32816 180.80617 1.000 86.90135 292 ILE E CA 1
ATOM 14064 C C . ILE E 1 292 ? 165.95885 136.93517 181.49798 1.000 89.70345 292 ILE E C 1
ATOM 14065 O O . ILE E 1 292 ? 164.87570 137.17542 180.95052 1.000 94.79651 292 ILE E O 1
ATOM 14070 N N . PRO E 1 293 ? 166.00863 136.33547 182.68606 1.000 75.92663 293 PRO E N 1
ATOM 14071 C CA . PRO E 1 293 ? 164.77046 135.98319 183.39008 1.000 77.04825 293 PRO E CA 1
ATOM 14072 C C . PRO E 1 293 ? 164.05817 137.20921 183.94551 1.000 84.78385 293 PRO E C 1
ATOM 14073 O O . PRO E 1 293 ? 164.63122 138.29149 184.08854 1.000 89.74570 293 PRO E O 1
ATOM 14077 N N . ILE E 1 294 ? 162.77655 137.01911 184.26032 1.000 81.96446 294 ILE E N 1
ATOM 14078 C CA . ILE E 1 294 ? 161.88617 138.09501 184.68428 1.000 76.70219 294 ILE E CA 1
ATOM 14079 C C . ILE E 1 294 ? 161.21419 137.69961 185.99353 1.000 84.16004 294 ILE E C 1
ATOM 14080 O O . ILE E 1 294 ? 160.71262 136.57789 186.12275 1.000 90.62313 294 ILE E O 1
ATOM 14085 N N . ASN E 1 295 ? 161.20700 138.61973 186.96548 1.000 83.25771 295 ASN E N 1
ATOM 14086 C CA . ASN E 1 295 ? 160.55072 138.36900 188.25146 1.000 77.72703 295 ASN E CA 1
ATOM 14087 C C . ASN E 1 295 ? 160.18638 139.71826 188.87512 1.000 82.12237 295 ASN E C 1
ATOM 14088 O O . ASN E 1 295 ? 161.06313 140.40841 189.40107 1.000 88.93889 295 ASN E O 1
ATOM 14093 N N . PHE E 1 296 ? 158.90433 140.07673 188.81939 1.000 69.11052 296 PHE E N 1
ATOM 14094 C CA . PHE E 1 296 ? 158.42975 141.31229 189.43389 1.000 63.28925 296 PHE E CA 1
ATOM 14095 C C . PHE E 1 296 ? 156.92800 141.19633 189.67323 1.000 71.74087 296 PHE E C 1
ATOM 14096 O O . PHE E 1 296 ? 156.29978 140.19117 189.33040 1.000 76.54348 296 PHE E O 1
ATOM 14104 N N . THR E 1 297 ? 156.35643 142.24112 190.27301 1.000 67.59054 297 THR E N 1
ATOM 14105 C CA . THR E 1 297 ? 154.94035 142.29347 190.61793 1.000 67.13478 297 THR E CA 1
ATOM 14106 C C . THR E 1 297 ? 154.32071 143.55487 190.03204 1.000 71.14107 297 THR E C 1
ATOM 14107 O O . THR E 1 297 ? 154.85933 144.65253 190.20977 1.000 77.50297 297 THR E O 1
ATOM 14111 N N . LEU E 1 298 ? 153.17098 143.40122 189.37819 1.000 75.06420 298 LEU E N 1
ATOM 14112 C CA . LEU E 1 298 ? 152.56355 144.45105 188.56966 1.000 66.46582 298 LEU E CA 1
ATOM 14113 C C . LEU E 1 298 ? 151.33282 145.02831 189.25888 1.000 66.67066 298 LEU E C 1
ATOM 14114 O O . LEU E 1 298 ? 150.45479 144.28089 189.70937 1.000 78.74615 298 LEU E O 1
ATOM 14119 N N . ILE E 1 299 ? 151.26513 146.35792 189.32244 1.000 65.83846 299 ILE E N 1
ATOM 14120 C CA . ILE E 1 299 ? 150.10146 147.07728 189.82528 1.000 62.87389 299 ILE E CA 1
ATOM 14121 C C . ILE E 1 299 ? 149.65689 148.05976 188.75175 1.000 69.37347 299 ILE E C 1
ATOM 14122 O O . ILE E 1 299 ? 150.48046 148.80462 188.20678 1.000 79.40226 299 ILE E O 1
ATOM 14127 N N . VAL E 1 300 ? 148.36537 148.05012 188.43590 1.000 71.75355 300 VAL E N 1
ATOM 14128 C CA . VAL E 1 300 ? 147.79198 148.94430 187.43494 1.000 71.35814 300 VAL E CA 1
ATOM 14129 C C . VAL E 1 300 ? 146.80452 149.86205 188.14197 1.000 75.14055 300 VAL E C 1
ATOM 14130 O O . VAL E 1 300 ? 145.75622 149.40785 188.61615 1.000 81.60691 300 VAL E O 1
ATOM 14134 N N . ASP E 1 301 ? 147.12235 151.15295 188.19150 1.000 86.23359 301 ASP E N 1
ATOM 14135 C CA . ASP E 1 301 ? 146.28184 152.15829 188.82658 1.000 77.46452 301 ASP E CA 1
ATOM 14136 C C . ASP E 1 301 ? 145.47861 152.87520 187.74957 1.000 85.49777 301 ASP E C 1
ATOM 14137 O O . ASP E 1 301 ? 146.05859 153.43299 186.81281 1.000 92.18249 301 ASP E O 1
ATOM 14142 N N . THR E 1 302 ? 144.15118 152.86965 187.87848 1.000 85.32696 302 THR E N 1
ATOM 14143 C CA . THR E 1 302 ? 143.33731 153.45931 186.82524 1.000 78.98663 302 THR E CA 1
ATOM 14144 C C . THR E 1 302 ? 142.01988 153.97598 187.38215 1.000 81.37744 302 THR E C 1
ATOM 14145 O O . THR E 1 302 ? 141.58654 153.59860 188.47408 1.000 93.54086 302 THR E O 1
ATOM 14149 N N . ARG E 1 303 ? 141.38981 154.85435 186.60185 1.000 83.87622 303 ARG E N 1
ATOM 14150 C CA . ARG E 1 303 ? 140.02830 155.30730 186.84258 1.000 87.05112 303 ARG E CA 1
ATOM 14151 C C . ARG E 1 303 ? 139.06510 154.86093 185.75263 1.000 96.55703 303 ARG E C 1
ATOM 14152 O O . ARG E 1 303 ? 137.87068 155.16527 185.83576 1.000 96.84103 303 ARG E O 1
ATOM 14160 N N . HIS E 1 304 ? 139.55105 154.15428 184.73275 1.000 106.19011 304 HIS E N 1
ATOM 14161 C CA . HIS E 1 304 ? 138.71977 153.61538 183.65716 1.000 101.80823 304 HIS E CA 1
ATOM 14162 C C . HIS E 1 304 ? 139.02565 152.12870 183.54389 1.000 103.82683 304 HIS E C 1
ATOM 14163 O O . HIS E 1 304 ? 139.76643 151.70095 182.64867 1.000 107.04031 304 HIS E O 1
ATOM 14170 N N . PRO E 1 305 ? 138.48086 151.31050 184.44720 1.000 92.21214 305 PRO E N 1
ATOM 14171 C CA . PRO E 1 305 ? 138.81842 149.87817 184.43318 1.000 88.66874 305 PRO E CA 1
ATOM 14172 C C . PRO E 1 305 ? 138.32774 149.14179 183.19914 1.000 94.50211 305 PRO E C 1
ATOM 14173 O O . PRO E 1 305 ? 138.93796 148.13838 182.80722 1.000 99.69481 305 PRO E O 1
ATOM 14177 N N . GLU E 1 306 ? 137.25432 149.61752 182.56212 1.000 99.38124 306 GLU E N 1
ATOM 14178 C CA . GLU E 1 306 ? 136.68200 148.90551 181.42439 1.000 99.79571 306 GLU E CA 1
ATOM 14179 C C . GLU E 1 306 ? 137.66015 148.78643 180.26547 1.000 102.27222 306 GLU E C 1
ATOM 14180 O O . GLU E 1 306 ? 137.46829 147.93470 179.39112 1.000 102.90956 306 GLU E O 1
ATOM 14186 N N . ARG E 1 307 ? 138.69672 149.62518 180.23459 1.000 91.28240 307 ARG E N 1
ATOM 14187 C CA . ARG E 1 307 ? 139.70182 149.52741 179.18423 1.000 83.56822 307 ARG E CA 1
ATOM 14188 C C . ARG E 1 307 ? 140.44064 148.19648 179.23590 1.000 87.64462 307 ARG E C 1
ATOM 14189 O O . ARG E 1 307 ? 140.93123 147.72040 178.20646 1.000 90.56971 307 ARG E O 1
ATOM 14197 N N . TYR E 1 308 ? 140.53064 147.58161 180.41460 1.000 87.36396 308 TYR E N 1
ATOM 14198 C CA . TYR E 1 308 ? 141.26622 146.33594 180.61124 1.000 82.52997 308 TYR E CA 1
ATOM 14199 C C . TYR E 1 308 ? 140.32545 145.17250 180.91053 1.000 86.06879 308 TYR E C 1
ATOM 14200 O O . TYR E 1 308 ? 140.61238 144.32134 181.75364 1.000 89.31846 308 TYR E O 1
ATOM 14209 N N . ALA E 1 309 ? 139.18391 145.12818 180.22086 1.000 87.12434 309 ALA E N 1
ATOM 14210 C CA . ALA E 1 309 ? 138.17181 144.12258 180.52668 1.000 86.89523 309 ALA E CA 1
ATOM 14211 C C . ALA E 1 309 ? 138.61904 142.72588 180.11428 1.000 90.73545 309 ALA E C 1
ATOM 14212 O O . ALA E 1 309 ? 138.31057 141.74412 180.79886 1.000 94.08997 309 ALA E O 1
ATOM 14214 N N . GLY E 1 310 ? 139.34137 142.61129 178.99921 1.000 79.85808 310 GLY E N 1
ATOM 14215 C CA . GLY E 1 310 ? 139.70733 141.29981 178.49365 1.000 79.72277 310 GLY E CA 1
ATOM 14216 C C . GLY E 1 310 ? 140.78765 140.59676 179.28848 1.000 81.12471 310 GLY E C 1
ATOM 14217 O O . GLY E 1 310 ? 140.84992 139.36360 179.26915 1.000 83.94668 310 GLY E O 1
ATOM 14218 N N . LEU E 1 311 ? 141.63359 141.34539 179.98652 1.000 89.63648 311 LEU E N 1
ATOM 14219 C CA . LEU E 1 311 ? 142.73972 140.77128 180.73527 1.000 86.51323 311 LEU E CA 1
ATOM 14220 C C . LEU E 1 311 ? 142.27994 140.33501 182.12284 1.000 88.29133 311 LEU E C 1
ATOM 14221 O O . LEU E 1 311 ? 141.26558 140.80243 182.64467 1.000 97.77386 311 LEU E O 1
ATOM 14226 N N . LYS E 1 312 ? 143.04733 139.42893 182.72290 1.000 79.72007 312 LYS E N 1
ATOM 14227 C CA . LYS E 1 312 ? 142.70654 138.84092 184.01102 1.000 80.51626 312 LYS E CA 1
ATOM 14228 C C . LYS E 1 312 ? 143.74342 139.23180 185.05201 1.000 87.72983 312 LYS E C 1
ATOM 14229 O O . LYS E 1 312 ? 144.94326 139.01841 184.85040 1.000 87.00894 312 LYS E O 1
ATOM 14235 N N . PHE E 1 313 ? 143.27646 139.79792 186.16206 1.000 82.92993 313 PHE E N 1
ATOM 14236 C CA . PHE E 1 313 ? 144.11110 140.11519 187.30347 1.000 78.71889 313 PHE E CA 1
ATOM 14237 C C . PHE E 1 313 ? 143.59295 139.37279 188.52680 1.000 84.61674 313 PHE E C 1
ATOM 14238 O O . PHE E 1 313 ? 142.38531 139.41539 188.80255 1.000 84.31236 313 PHE E O 1
ATOM 14246 N N . PRO E 1 314 ? 144.45322 138.67135 189.26857 1.000 80.37092 314 PRO E N 1
ATOM 14247 C CA . PRO E 1 314 ? 143.97084 137.94942 190.45583 1.000 72.52908 314 PRO E CA 1
ATOM 14248 C C . PRO E 1 314 ? 143.34293 138.84527 191.50963 1.000 78.30806 314 PRO E C 1
ATOM 14249 O O . PRO E 1 314 ? 142.38955 138.42177 192.17437 1.000 80.94350 314 PRO E O 1
ATOM 14253 N N . ILE E 1 315 ? 143.83707 140.06944 191.68515 1.000 81.36608 315 ILE E N 1
ATOM 14254 C CA . ILE E 1 315 ? 143.40429 140.94609 192.76716 1.000 68.24100 315 ILE E CA 1
ATOM 14255 C C . ILE E 1 315 ? 142.86300 142.24284 192.17980 1.000 73.66702 315 ILE E C 1
ATOM 14256 O O . ILE E 1 315 ? 143.54371 142.91066 191.38963 1.000 86.85656 315 ILE E O 1
ATOM 14261 N N . ARG E 1 316 ? 141.64567 142.60136 192.57870 1.000 76.62341 316 ARG E N 1
ATOM 14262 C CA . ARG E 1 316 ? 141.02878 143.86860 192.21581 1.000 80.08267 316 ARG E CA 1
ATOM 14263 C C . ARG E 1 316 ? 140.66033 144.62167 193.48433 1.000 83.15747 316 ARG E C 1
ATOM 14264 O O . ARG E 1 316 ? 140.00183 144.06739 194.36998 1.000 85.02012 316 ARG E O 1
ATOM 14272 N N . ILE E 1 317 ? 141.08890 145.87865 193.56936 1.000 72.37348 317 ILE E N 1
ATOM 14273 C CA . ILE E 1 317 ? 140.81672 146.74117 194.71186 1.000 63.07081 317 ILE E CA 1
ATOM 14274 C C . ILE E 1 317 ? 140.08608 147.97680 194.21200 1.000 70.85121 317 ILE E C 1
ATOM 14275 O O . ILE E 1 317 ? 140.45349 148.54315 193.17852 1.000 89.14848 317 ILE E O 1
ATOM 14280 N N . ASN E 1 318 ? 139.03898 148.37707 194.92848 1.000 61.79779 318 ASN E N 1
ATOM 14281 C CA . ASN E 1 318 ? 138.25568 149.55860 194.59437 1.000 73.85870 318 ASN E CA 1
ATOM 14282 C C . ASN E 1 318 ? 138.34561 150.55451 195.73980 1.000 76.80240 318 ASN E C 1
ATOM 14283 O O . ASN E 1 318 ? 138.06530 150.20282 196.88962 1.000 80.58470 318 ASN E O 1
ATOM 14288 N N . LEU E 1 319 ? 138.72913 151.79321 195.43131 1.000 68.95749 319 LEU E N 1
ATOM 14289 C CA . LEU E 1 319 ? 138.78920 152.84253 196.44133 1.000 71.96478 319 LEU E CA 1
ATOM 14290 C C . LEU E 1 319 ? 137.67952 153.85049 196.18478 1.000 83.50011 319 LEU E C 1
ATOM 14291 O O . LEU E 1 319 ? 137.77120 154.63164 195.22555 1.000 86.76466 319 LEU E O 1
ATOM 14296 N N . PRO E 1 320 ? 136.62878 153.88087 196.99708 1.000 90.10490 320 PRO E N 1
ATOM 14297 C CA . PRO E 1 320 ? 135.48223 154.74021 196.70167 1.000 86.21311 320 PRO E CA 1
ATOM 14298 C C . PRO E 1 320 ? 135.75584 156.17740 197.10364 1.000 92.20009 320 PRO E C 1
ATOM 14299 O O . PRO E 1 320 ? 136.69253 156.44951 197.86933 1.000 87.81194 320 PRO E O 1
ATOM 14303 N N . PRO E 1 321 ? 134.96978 157.12774 196.60001 1.000 96.23266 321 PRO E N 1
ATOM 14304 C CA . PRO E 1 321 ? 135.11128 158.51472 197.05345 1.000 85.64246 321 PRO E CA 1
ATOM 14305 C C . PRO E 1 321 ? 134.75582 158.65827 198.52439 1.000 91.32650 321 PRO E C 1
ATOM 14306 O O . PRO E 1 321 ? 133.94109 157.90944 199.06910 1.000 97.47667 321 PRO E O 1
ATOM 14310 N N . LEU E 1 322 ? 135.39043 159.63324 199.16991 1.000 90.90482 322 LEU E N 1
ATOM 14311 C CA . LEU E 1 322 ? 135.11495 159.89707 200.57459 1.000 90.08510 322 LEU E CA 1
ATOM 14312 C C . LEU E 1 322 ? 133.67009 160.34463 200.75713 1.000 90.23520 322 LEU E C 1
ATOM 14313 O O . LEU E 1 322 ? 133.15023 161.15324 199.98298 1.000 93.66395 322 LEU E O 1
ATOM 14318 N N . ASP E 1 323 ? 133.01665 159.80948 201.78421 1.000 104.25632 323 ASP E N 1
ATOM 14319 C CA . ASP E 1 323 ? 131.67515 160.24315 202.13844 1.000 104.51697 323 ASP E CA 1
ATOM 14320 C C . ASP E 1 323 ? 131.77518 161.33908 203.19805 1.000 109.99700 323 ASP E C 1
ATOM 14321 O O . ASP E 1 323 ? 132.86695 161.78721 203.55539 1.000 115.34531 323 ASP E O 1
ATOM 14326 N N . ASP E 1 324 ? 130.62757 161.77239 203.72320 1.000 117.28386 324 ASP E N 1
ATOM 14327 C CA . ASP E 1 324 ? 130.60325 162.94508 204.59187 1.000 118.12017 324 ASP E CA 1
ATOM 14328 C C . ASP E 1 324 ? 131.39568 162.71756 205.87383 1.000 117.47151 324 ASP E C 1
ATOM 14329 O O . ASP E 1 324 ? 132.20590 163.56657 206.27006 1.000 120.35517 324 ASP E O 1
ATOM 14334 N N . GLU E 1 325 ? 131.19108 161.57038 206.52658 1.000 115.07376 325 GLU E N 1
ATOM 14335 C CA . GLU E 1 325 ? 131.86008 161.31342 207.79889 1.000 113.75080 325 GLU E CA 1
ATOM 14336 C C . GLU E 1 325 ? 133.36635 161.17933 207.61903 1.000 113.13104 325 GLU E C 1
ATOM 14337 O O . GLU E 1 325 ? 134.14518 161.77425 208.37633 1.000 117.95453 325 GLU E O 1
ATOM 14343 N N . THR E 1 326 ? 133.79661 160.41778 206.61241 1.000 104.73063 326 THR E N 1
ATOM 14344 C CA . THR E 1 326 ? 135.22328 160.26509 206.35749 1.000 111.12708 326 THR E CA 1
ATOM 14345 C C . THR E 1 326 ? 135.85728 161.56854 205.89284 1.000 113.62682 326 THR E C 1
ATOM 14346 O O . THR E 1 326 ? 136.99665 161.86374 206.26854 1.000 115.27204 326 THR E O 1
ATOM 14350 N N . PHE E 1 327 ? 135.14198 162.36084 205.09046 1.000 100.91506 327 PHE E N 1
ATOM 14351 C CA . PHE E 1 327 ? 135.67255 163.65292 204.66518 1.000 93.48069 327 PHE E CA 1
ATOM 14352 C C . PHE E 1 327 ? 135.88919 164.57416 205.85693 1.000 97.57233 327 PHE E C 1
ATOM 14353 O O . PHE E 1 327 ? 136.93199 165.23195 205.96074 1.000 98.91344 327 PHE E O 1
ATOM 14361 N N . LEU E 1 328 ? 134.91943 164.62470 206.77516 1.000 105.70365 328 LEU E N 1
ATOM 14362 C CA . LEU E 1 328 ? 135.08116 165.44710 207.97094 1.000 104.26782 328 LEU E CA 1
ATOM 14363 C C . LEU E 1 328 ? 136.23277 164.95051 208.83515 1.000 105.18561 328 LEU E C 1
ATOM 14364 O O . LEU E 1 328 ? 137.00661 165.75193 209.37324 1.000 107.51753 328 LEU E O 1
ATOM 14369 N N . LYS E 1 329 ? 136.35941 163.63025 208.98565 1.000 105.60568 329 LYS E N 1
ATOM 14370 C CA . LYS E 1 329 ? 137.44788 163.08423 209.79008 1.000 101.04210 329 LYS E CA 1
ATOM 14371 C C . LYS E 1 329 ? 138.80591 163.41803 209.18576 1.000 101.81903 329 LYS E C 1
ATOM 14372 O O . LYS E 1 329 ? 139.74222 163.78191 209.90657 1.000 106.34916 329 LYS E O 1
ATOM 14378 N N . VAL E 1 330 ? 138.93138 163.30494 207.86225 1.000 94.53311 330 VAL E N 1
ATOM 14379 C CA . VAL E 1 330 ? 140.19645 163.61576 207.20304 1.000 93.62330 330 VAL E CA 1
ATOM 14380 C C . VAL E 1 330 ? 140.50464 165.10596 207.30363 1.000 99.14020 330 VAL E C 1
ATOM 14381 O O . VAL E 1 330 ? 141.66131 165.50239 207.49641 1.000 101.45199 330 VAL E O 1
ATOM 14385 N N . LEU E 1 331 ? 139.48244 165.95647 207.17228 1.000 94.03231 331 LEU E N 1
ATOM 14386 C CA . LEU E 1 331 ? 139.69404 167.38947 207.35188 1.000 90.70676 331 LEU E CA 1
ATOM 14387 C C . LEU E 1 331 ? 140.17430 167.70148 208.76248 1.000 94.62237 331 LEU E C 1
ATOM 14388 O O . LEU E 1 331 ? 141.08297 168.51733 208.95117 1.000 95.31157 331 LEU E O 1
ATOM 14393 N N . GLU E 1 332 ? 139.57464 167.06146 209.76702 1.000 105.70658 332 GLU E N 1
ATOM 14394 C CA . GLU E 1 332 ? 140.01013 167.27288 211.14295 1.000 102.30216 332 GLU E CA 1
ATOM 14395 C C . GLU E 1 332 ? 141.44351 166.79757 211.34235 1.000 100.95325 332 GLU E C 1
ATOM 14396 O O . GLU E 1 332 ? 142.23018 167.44692 212.04022 1.000 97.78763 332 GLU E O 1
ATOM 14402 N N . THR E 1 333 ? 141.79779 165.66060 210.73961 1.000 105.75991 333 THR E N 1
ATOM 14403 C CA . THR E 1 333 ? 143.15569 165.14067 210.86676 1.000 103.04522 333 THR E CA 1
ATOM 14404 C C . THR E 1 333 ? 144.17556 166.08064 210.23628 1.000 102.49781 333 THR E C 1
ATOM 14405 O O . THR E 1 333 ? 145.23499 166.33859 210.81840 1.000 104.76582 333 THR E O 1
ATOM 14409 N N . ASN E 1 334 ? 143.87147 166.61109 209.05111 1.000 104.94470 334 ASN E N 1
ATOM 14410 C CA . ASN E 1 334 ? 144.85813 167.40300 208.32236 1.000 102.39700 334 ASN E CA 1
ATOM 14411 C C . ASN E 1 334 ? 144.92926 168.83903 208.83029 1.000 107.50133 334 ASN E C 1
ATOM 14412 O O . ASN E 1 334 ? 146.00609 169.31729 209.20311 1.000 106.08161 334 ASN E O 1
ATOM 14417 N N . LEU E 1 335 ? 143.79576 169.54597 208.84109 1.000 111.46517 335 LEU E N 1
ATOM 14418 C CA . LEU E 1 335 ? 143.80813 170.96173 209.20037 1.000 104.97921 335 LEU E CA 1
ATOM 14419 C C . LEU E 1 335 ? 144.24110 171.17305 210.64563 1.000 104.80256 335 LEU E C 1
ATOM 14420 O O . LEU E 1 335 ? 145.02788 172.08155 210.93630 1.000 102.39760 335 LEU E O 1
ATOM 14425 N N . GLY E 1 336 ? 143.74437 170.34728 211.56220 1.000 116.58123 336 GLY E N 1
ATOM 14426 C CA . GLY E 1 336 ? 144.00964 170.51569 212.97374 1.000 114.18737 336 GLY E CA 1
ATOM 14427 C C . GLY E 1 336 ? 142.88262 171.14296 213.76147 1.000 114.59285 336 GLY E C 1
ATOM 14428 O O . GLY E 1 336 ? 143.05700 171.40349 214.95763 1.000 115.04767 336 GLY E O 1
ATOM 14429 N N . ILE E 1 337 ? 141.73740 171.39509 213.13258 1.000 118.58811 337 ILE E N 1
ATOM 14430 C CA . ILE E 1 337 ? 140.57112 171.94826 213.80226 1.000 118.84094 337 ILE E CA 1
ATOM 14431 C C . ILE E 1 337 ? 139.40370 170.99201 213.59484 1.000 120.11260 337 ILE E C 1
ATOM 14432 O O . ILE E 1 337 ? 139.46693 170.06337 212.79034 1.000 123.51696 337 ILE E O 1
ATOM 14437 N N . THR E 1 338 ? 138.32647 171.23513 214.33436 1.000 123.51734 338 THR E N 1
ATOM 14438 C CA . THR E 1 338 ? 137.11228 170.44067 214.19688 1.000 126.25521 338 THR E CA 1
ATOM 14439 C C . THR E 1 338 ? 136.06038 171.26375 213.46885 1.000 125.83299 338 THR E C 1
ATOM 14440 O O . THR E 1 338 ? 135.48091 172.18481 214.06576 1.000 126.13680 338 THR E O 1
ATOM 14444 N N . PRO E 1 339 ? 135.77707 170.97957 212.20202 1.000 118.46591 339 PRO E N 1
ATOM 14445 C CA . PRO E 1 339 ? 134.83707 171.80441 211.44614 1.000 118.03561 339 PRO E CA 1
ATOM 14446 C C . PRO E 1 339 ? 133.40308 171.38396 211.70771 1.000 119.91299 339 PRO E C 1
ATOM 14447 O O . PRO E 1 339 ? 133.14674 170.25198 212.14426 1.000 118.85242 339 PRO E O 1
ATOM 14451 N N . PRO E 1 340 ? 132.44023 172.26834 211.46186 1.000 128.03209 340 PRO E N 1
ATOM 14452 C CA . PRO E 1 340 ? 131.03027 171.88279 211.57986 1.000 128.82312 340 PRO E CA 1
ATOM 14453 C C . PRO E 1 340 ? 130.62548 170.93837 210.45742 1.000 130.51629 340 PRO E C 1
ATOM 14454 O O . PRO E 1 340 ? 131.40406 170.60833 209.56234 1.000 135.33450 340 PRO E O 1
ATOM 14458 N N . THR E 1 341 ? 129.37293 170.48470 210.52507 1.000 135.26487 341 THR E N 1
ATOM 14459 C CA . THR E 1 341 ? 128.85132 169.62255 209.46962 1.000 138.33539 341 THR E CA 1
ATOM 14460 C C . THR E 1 341 ? 128.41105 170.42277 208.25002 1.000 137.55048 341 THR E C 1
ATOM 14461 O O . THR E 1 341 ? 128.42641 169.89988 207.12930 1.000 140.20389 341 THR E O 1
ATOM 14465 N N . GLU E 1 342 ? 128.03222 171.68856 208.44440 1.000 135.06463 342 GLU E N 1
ATOM 14466 C CA . GLU E 1 342 ? 127.48711 172.48345 207.34719 1.000 136.32643 342 GLU E CA 1
ATOM 14467 C C . GLU E 1 342 ? 128.49820 172.64853 206.22088 1.000 139.21892 342 GLU E C 1
ATOM 14468 O O . GLU E 1 342 ? 128.13170 172.62685 205.03871 1.000 138.51675 342 GLU E O 1
ATOM 14474 N N . ILE E 1 343 ? 129.78134 172.79011 206.56366 1.000 130.80074 343 ILE E N 1
ATOM 14475 C CA . ILE E 1 343 ? 130.81209 172.95840 205.54632 1.000 131.08517 343 ILE E CA 1
ATOM 14476 C C . ILE E 1 343 ? 130.94954 171.74025 204.64964 1.000 127.11319 343 ILE E C 1
ATOM 14477 O O . ILE E 1 343 ? 131.74208 171.76583 203.70243 1.000 127.01810 343 ILE E O 1
ATOM 14482 N N . VAL E 1 344 ? 130.20531 170.66872 204.92879 1.000 123.92357 344 VAL E N 1
ATOM 14483 C CA . VAL E 1 344 ? 130.13611 169.55207 203.99287 1.000 123.65109 344 VAL E CA 1
ATOM 14484 C C . VAL E 1 344 ? 129.50000 169.99778 202.68284 1.000 121.57253 344 VAL E C 1
ATOM 14485 O O . VAL E 1 344 ? 129.96370 169.63607 201.59421 1.000 123.48313 344 VAL E O 1
ATOM 14489 N N . ARG E 1 345 ? 128.43958 170.80112 202.76357 1.000 122.79148 345 ARG E N 1
ATOM 14490 C CA . ARG E 1 345 ? 127.66682 171.14570 201.57798 1.000 122.92150 345 ARG E CA 1
ATOM 14491 C C . ARG E 1 345 ? 128.24228 172.31687 200.79215 1.000 124.33545 345 ARG E C 1
ATOM 14492 O O . ARG E 1 345 ? 127.75195 172.59731 199.69345 1.000 124.92826 345 ARG E O 1
ATOM 14500 N N . ILE E 1 346 ? 129.26077 173.00613 201.31194 1.000 111.01077 346 ILE E N 1
ATOM 14501 C CA . ILE E 1 346 ? 129.80475 174.18125 200.64066 1.000 111.52560 346 ILE E CA 1
ATOM 14502 C C . ILE E 1 346 ? 130.99138 173.85185 199.74873 1.000 111.36820 346 ILE E C 1
ATOM 14503 O O . ILE E 1 346 ? 131.53471 174.75540 199.10006 1.000 110.64909 346 ILE E O 1
ATOM 14508 N N . PHE E 1 347 ? 131.41370 172.59189 199.69571 1.000 102.45334 347 PHE E N 1
ATOM 14509 C CA . PHE E 1 347 ? 132.49188 172.24444 198.78675 1.000 97.15216 347 PHE E CA 1
ATOM 14510 C C . PHE E 1 347 ? 131.95289 171.48075 197.58300 1.000 105.44386 347 PHE E C 1
ATOM 14511 O O . PHE E 1 347 ? 130.96853 170.74526 197.69753 1.000 105.35428 347 PHE E O 1
ATOM 14519 N N . PRO E 1 348 ? 132.57073 171.64851 196.41102 1.000 107.18228 348 PRO E N 1
ATOM 14520 C CA . PRO E 1 348 ? 132.10796 170.91696 195.23453 1.000 103.11224 348 PRO E CA 1
ATOM 14521 C C . PRO E 1 348 ? 132.30466 169.42302 195.41382 1.000 103.73692 348 PRO E C 1
ATOM 14522 O O . PRO E 1 348 ? 133.23951 168.98395 196.10526 1.000 109.54267 348 PRO E O 1
ATOM 14526 N N . PRO E 1 349 ? 131.44140 168.59900 194.81242 1.000 103.43565 349 PRO E N 1
ATOM 14527 C CA . PRO E 1 349 ? 131.52412 167.14626 195.04406 1.000 104.44248 349 PRO E CA 1
ATOM 14528 C C . PRO E 1 349 ? 132.84724 166.52441 194.63336 1.000 98.24301 349 PRO E C 1
ATOM 14529 O O . PRO E 1 349 ? 133.27898 165.54681 195.25655 1.000 97.86904 349 PRO E O 1
ATOM 14533 N N . ASP E 1 350 ? 133.50558 167.05364 193.60218 1.000 92.16558 350 ASP E N 1
ATOM 14534 C CA . ASP E 1 350 ? 134.73244 166.44193 193.11025 1.000 95.89597 350 ASP E CA 1
ATOM 14535 C C . ASP E 1 350 ? 135.93392 166.71244 194.00335 1.000 95.46804 350 ASP E C 1
ATOM 14536 O O . ASP E 1 350 ? 136.98850 166.10780 193.78734 1.000 99.51293 350 ASP E O 1
ATOM 14541 N N . TYR E 1 351 ? 135.80817 167.59185 194.99121 1.000 87.46979 351 TYR E N 1
ATOM 14542 C CA . TYR E 1 351 ? 136.90713 167.89479 195.89637 1.000 88.37664 351 TYR E CA 1
ATOM 14543 C C . TYR E 1 351 ? 136.95311 166.97433 197.10739 1.000 92.85799 351 TYR E C 1
ATOM 14544 O O . TYR E 1 351 ? 137.86151 167.10864 197.93178 1.000 99.98894 351 TYR E O 1
ATOM 14553 N N . LYS E 1 352 ? 136.00824 166.04527 197.23586 1.000 93.02396 352 LYS E N 1
ATOM 14554 C CA . LYS E 1 352 ? 135.97823 165.15748 198.39060 1.000 88.91548 352 LYS E CA 1
ATOM 14555 C C . LYS E 1 352 ? 136.88017 163.94801 198.18457 1.000 95.65061 352 LYS E C 1
ATOM 14556 O O . LYS E 1 352 ? 136.44304 162.80356 198.33067 1.000 101.12702 352 LYS E O 1
ATOM 14562 N N . THR E 1 353 ? 138.14170 164.19660 197.84044 1.000 89.00752 353 THR E N 1
ATOM 14563 C CA . THR E 1 353 ? 139.14749 163.14741 197.74563 1.000 78.27181 353 THR E CA 1
ATOM 14564 C C . THR E 1 353 ? 140.36929 163.56376 198.55096 1.000 82.92388 353 THR E C 1
ATOM 14565 O O . THR E 1 353 ? 140.33890 164.59279 199.23059 1.000 95.27897 353 THR E O 1
ATOM 14569 N N . PHE E 1 354 ? 141.45170 162.78797 198.48088 1.000 71.24713 354 PHE E N 1
ATOM 14570 C CA . PHE E 1 354 ? 142.64092 163.12953 199.25601 1.000 76.33317 354 PHE E CA 1
ATOM 14571 C C . PHE E 1 354 ? 143.37114 164.32673 198.65732 1.000 86.23543 354 PHE E C 1
ATOM 14572 O O . PHE E 1 354 ? 143.86135 165.19392 199.39215 1.000 100.61063 354 PHE E O 1
ATOM 14580 N N . LEU E 1 355 ? 143.45385 164.39178 197.32647 1.000 73.89687 355 LEU E N 1
ATOM 14581 C CA . LEU E 1 355 ? 144.07864 165.53785 196.67263 1.000 79.98910 355 LEU E CA 1
ATOM 14582 C C . LEU E 1 355 ? 143.30432 166.82070 196.95048 1.000 85.40213 355 LEU E C 1
ATOM 14583 O O . LEU E 1 355 ? 143.89991 167.88643 197.16133 1.000 97.27127 355 LEU E O 1
ATOM 14588 N N . GLY E 1 356 ? 141.97326 166.73927 196.94447 1.000 75.61498 356 GLY E N 1
ATOM 14589 C CA . GLY E 1 356 ? 141.17288 167.89632 197.30136 1.000 73.32124 356 GLY E CA 1
ATOM 14590 C C . GLY E 1 356 ? 141.43274 168.36273 198.71978 1.000 82.01268 356 GLY E C 1
ATOM 14591 O O . GLY E 1 356 ? 141.52170 169.56504 198.98051 1.000 98.23147 356 GLY E O 1
ATOM 14592 N N . VAL E 1 357 ? 141.56257 167.41752 199.65462 1.000 70.15972 357 VAL E N 1
ATOM 14593 C CA . VAL E 1 357 ? 141.87383 167.77236 201.03606 1.000 75.26672 357 VAL E CA 1
ATOM 14594 C C . VAL E 1 357 ? 143.23926 168.44236 201.12105 1.000 83.23032 357 VAL E C 1
ATOM 14595 O O . VAL E 1 357 ? 143.42667 169.40595 201.87195 1.000 92.95569 357 VAL E O 1
ATOM 14599 N N . GLU E 1 358 ? 144.21282 167.94846 200.35266 1.000 86.30177 358 GLU E N 1
ATOM 14600 C CA . GLU E 1 358 ? 145.53248 168.57444 200.34351 1.000 82.39004 358 GLU E CA 1
ATOM 14601 C C . GLU E 1 358 ? 145.46766 170.00900 199.82639 1.000 89.04747 358 GLU E C 1
ATOM 14602 O O . GLU E 1 358 ? 146.08575 170.91620 200.40125 1.000 97.46345 358 GLU E O 1
ATOM 14608 N N . LEU E 1 359 ? 144.72677 170.23333 198.73803 1.000 83.75090 359 LEU E N 1
ATOM 14609 C CA . LEU E 1 359 ? 144.59495 171.58708 198.20283 1.000 82.04283 359 LEU E CA 1
ATOM 14610 C C . LEU E 1 359 ? 143.89539 172.50826 199.19585 1.000 84.17311 359 LEU E C 1
ATOM 14611 O O . LEU E 1 359 ? 144.30156 173.66596 199.37971 1.000 92.24467 359 LEU E O 1
ATOM 14616 N N . ILE E 1 360 ? 142.83612 172.01198 199.83931 1.000 73.59028 360 ILE E N 1
ATOM 14617 C CA . ILE E 1 360 ? 142.13474 172.80143 200.84556 1.000 66.51332 360 ILE E CA 1
ATOM 14618 C C . ILE E 1 360 ? 143.07193 173.14816 201.99142 1.000 72.99573 360 ILE E C 1
ATOM 14619 O O . ILE E 1 360 ? 143.06970 174.27706 202.49283 1.000 90.98017 360 ILE E O 1
ATOM 14624 N N . LYS E 1 361 ? 143.89225 172.18748 202.41925 1.000 75.37384 361 LYS E N 1
ATOM 14625 C CA . LYS E 1 361 ? 144.83891 172.44807 203.49641 1.000 77.84339 361 LYS E CA 1
ATOM 14626 C C . LYS E 1 361 ? 145.83755 173.52840 203.10889 1.000 82.83460 361 LYS E C 1
ATOM 14627 O O . LYS E 1 361 ? 146.12612 174.42677 203.90557 1.000 92.96741 361 LYS E O 1
ATOM 14633 N N . ASN E 1 362 ? 146.37815 173.45899 201.89121 1.000 81.33449 362 ASN E N 1
ATOM 14634 C CA . ASN E 1 362 ? 147.35787 174.45728 201.46677 1.000 75.59072 362 ASN E CA 1
ATOM 14635 C C . ASN E 1 362 ? 146.73881 175.85172 201.40264 1.000 81.99844 362 ASN E C 1
ATOM 14636 O O . ASN E 1 362 ? 147.32648 176.83406 201.88399 1.000 90.55304 362 ASN E O 1
ATOM 14641 N N . LEU E 1 363 ? 145.54346 175.95899 200.81354 1.000 85.32240 363 LEU E N 1
ATOM 14642 C CA . LEU E 1 363 ? 144.89152 177.26336 200.73066 1.000 79.91731 363 LEU E CA 1
ATOM 14643 C C . LEU E 1 363 ? 144.55188 177.79951 202.11559 1.000 85.16703 363 LEU E C 1
ATOM 14644 O O . LEU E 1 363 ? 144.70469 178.99898 202.37536 1.000 87.57201 363 LEU E O 1
ATOM 14649 N N . PHE E 1 364 ? 144.08783 176.92707 203.01502 1.000 95.36363 364 PHE E N 1
ATOM 14650 C CA . PHE E 1 364 ? 143.80206 177.34017 204.38359 1.000 87.04716 364 PHE E CA 1
ATOM 14651 C C . PHE E 1 364 ? 145.06154 177.83073 205.08296 1.000 85.96971 364 PHE E C 1
ATOM 14652 O O . PHE E 1 364 ? 145.02584 178.82648 205.81394 1.000 95.60386 364 PHE E O 1
ATOM 14660 N N . GLU E 1 365 ? 146.18408 177.14013 204.87496 1.000 99.32582 365 GLU E N 1
ATOM 14661 C CA . GLU E 1 365 ? 147.44040 177.56325 205.48167 1.000 102.08033 365 GLU E CA 1
ATOM 14662 C C . GLU E 1 365 ? 147.82956 178.95689 205.01413 1.000 105.49989 365 GLU E C 1
ATOM 14663 O O . GLU E 1 365 ? 148.19350 179.81544 205.82474 1.000 106.66343 365 GLU E O 1
ATOM 14669 N N . LYS E 1 366 ? 147.74612 179.20773 203.70596 1.000 102.36286 366 LYS E N 1
ATOM 14670 C CA . LYS E 1 366 ? 148.13158 180.52840 203.20809 1.000 96.52853 366 LYS E CA 1
ATOM 14671 C C . LYS E 1 366 ? 147.16351 181.61384 203.67947 1.000 93.75828 366 LYS E C 1
ATOM 14672 O O . LYS E 1 366 ? 147.59057 182.71746 204.04866 1.000 96.70343 366 LYS E O 1
ATOM 14678 N N . LEU E 1 367 ? 145.85931 181.31947 203.68833 1.000 99.20575 367 LEU E N 1
ATOM 14679 C CA . LEU E 1 367 ? 144.88394 182.28831 204.18133 1.000 95.82518 367 LEU E CA 1
ATOM 14680 C C . LEU E 1 367 ? 145.13656 182.63235 205.64246 1.000 96.98558 367 LEU E C 1
ATOM 14681 O O . LEU E 1 367 ? 145.07839 183.80395 206.02964 1.000 98.54226 367 LEU E O 1
ATOM 14686 N N . LYS E 1 368 ? 145.41335 181.62435 206.47140 1.000 111.44471 368 LYS E N 1
ATOM 14687 C CA . LYS E 1 368 ? 145.71412 181.88458 207.87433 1.000 109.78492 368 LYS E CA 1
ATOM 14688 C C . LYS E 1 368 ? 147.01246 182.66603 208.01957 1.000 108.53466 368 LYS E C 1
ATOM 14689 O O . LYS E 1 368 ? 147.13402 183.52379 208.90096 1.000 106.97344 368 LYS E O 1
ATOM 14695 N N . LEU E 1 369 ? 147.99853 182.37959 207.16592 1.000 119.00792 369 LEU E N 1
ATOM 14696 C CA . LEU E 1 369 ? 149.26799 183.09436 207.23810 1.000 119.87756 369 LEU E CA 1
ATOM 14697 C C . LEU E 1 369 ? 149.08993 184.57699 206.93982 1.000 116.40848 369 LEU E C 1
ATOM 14698 O O . LEU E 1 369 ? 149.68040 185.42657 207.61607 1.000 115.01323 369 LEU E O 1
ATOM 14703 N N . THR E 1 370 ? 148.28088 184.91283 205.93469 1.000 131.38600 370 THR E N 1
ATOM 14704 C CA . THR E 1 370 ? 148.15362 186.32076 205.56971 1.000 132.02413 370 THR E CA 1
ATOM 14705 C C . THR E 1 370 ? 147.10890 187.05257 206.41036 1.000 133.65600 370 THR E C 1
ATOM 14706 O O . THR E 1 370 ? 147.44542 187.99667 207.13092 1.000 132.01783 370 THR E O 1
ATOM 14710 N N . GLU E 1 371 ? 145.84679 186.62899 206.34178 1.000 146.45412 371 GLU E N 1
ATOM 14711 C CA . GLU E 1 371 ? 144.75750 187.30143 207.05361 1.000 143.77108 371 GLU E CA 1
ATOM 14712 C C . GLU E 1 371 ? 144.77429 186.87569 208.51658 1.000 147.38100 371 GLU E C 1
ATOM 14713 O O . GLU E 1 371 ? 144.15615 185.88486 208.90859 1.000 147.43232 371 GLU E O 1
ATOM 14719 N N . LYS E 1 372 ? 145.48077 187.64346 209.33887 1.000 156.14649 372 LYS E N 1
ATOM 14720 C CA . LYS E 1 372 ? 145.59637 187.35046 210.75937 1.000 157.39997 372 LYS E CA 1
ATOM 14721 C C . LYS E 1 372 ? 144.43400 187.95542 211.53926 1.000 157.57071 372 LYS E C 1
ATOM 14722 O O . LYS E 1 372 ? 143.89161 189.00268 211.17592 1.000 155.99651 372 LYS E O 1
ATOM 14728 N N . GLY E 1 373 ? 144.05310 187.27748 212.62225 1.000 161.80269 373 GLY E N 1
ATOM 14729 C CA . GLY E 1 373 ? 143.04965 187.76600 213.53970 1.000 161.38193 373 GLY E CA 1
ATOM 14730 C C . GLY E 1 373 ? 141.68197 187.12818 213.39951 1.000 163.17480 373 GLY E C 1
ATOM 14731 O O . GLY E 1 373 ? 140.85300 187.27581 214.30500 1.000 164.63330 373 GLY E O 1
ATOM 14732 N N . LYS E 1 374 ? 141.42118 186.42991 212.29888 1.000 152.37231 374 LYS E N 1
ATOM 14733 C CA . LYS E 1 374 ? 140.12012 185.81207 212.09192 1.000 150.43052 374 LYS E CA 1
ATOM 14734 C C . LYS E 1 374 ? 140.08472 184.40058 212.66599 1.000 152.10063 374 LYS E C 1
ATOM 14735 O O . LYS E 1 374 ? 141.11688 183.74154 212.82343 1.000 151.41080 374 LYS E O 1
ATOM 14741 N N . ASP E 1 375 ? 138.87667 183.94009 212.97846 1.000 147.55601 375 ASP E N 1
ATOM 14742 C CA . ASP E 1 375 ? 138.68706 182.58714 213.47402 1.000 146.10235 375 ASP E CA 1
ATOM 14743 C C . ASP E 1 375 ? 138.81648 181.57895 212.33598 1.000 147.31471 375 ASP E C 1
ATOM 14744 O O . ASP E 1 375 ? 138.74653 181.92167 211.15298 1.000 147.73511 375 ASP E O 1
ATOM 14749 N N . GLU E 1 376 ? 139.00562 180.31334 212.71451 1.000 135.44080 376 GLU E N 1
ATOM 14750 C CA . GLU E 1 376 ? 139.33102 179.28417 211.73273 1.000 132.04743 376 GLU E CA 1
ATOM 14751 C C . GLU E 1 376 ? 138.13932 178.95036 210.84281 1.000 132.78204 376 GLU E C 1
ATOM 14752 O O . GLU E 1 376 ? 138.31288 178.66014 209.65360 1.000 137.75132 376 GLU E O 1
ATOM 14758 N N . VAL E 1 377 ? 136.92560 178.97052 211.39787 1.000 123.38190 377 VAL E N 1
ATOM 14759 C CA . VAL E 1 377 ? 135.74515 178.61403 210.61314 1.000 124.41041 377 VAL E CA 1
ATOM 14760 C C . VAL E 1 377 ? 135.52063 179.62295 209.49319 1.000 127.44275 377 VAL E C 1
ATOM 14761 O O . VAL E 1 377 ? 135.17971 179.25430 208.36106 1.000 129.56185 377 VAL E O 1
ATOM 14765 N N . SER E 1 378 ? 135.70203 180.91133 209.79032 1.000 128.15020 378 SER E N 1
ATOM 14766 C CA . SER E 1 378 ? 135.56145 181.93273 208.75849 1.000 129.53567 378 SER E CA 1
ATOM 14767 C C . SER E 1 378 ? 136.61888 181.77015 207.67481 1.000 129.88671 378 SER E C 1
ATOM 14768 O O . SER E 1 378 ? 136.33422 181.96390 206.48845 1.000 129.94083 378 SER E O 1
ATOM 14771 N N . LEU E 1 379 ? 137.84794 181.41977 208.06281 1.000 115.80499 379 LEU E N 1
ATOM 14772 C CA . LEU E 1 379 ? 138.89026 181.16428 207.07299 1.000 111.76343 379 LEU E CA 1
ATOM 14773 C C . LEU E 1 379 ? 138.53282 179.97566 206.18917 1.000 116.97733 379 LEU E C 1
ATOM 14774 O O . LEU E 1 379 ? 138.75851 180.00607 204.97421 1.000 123.42460 379 LEU E O 1
ATOM 14779 N N . LEU E 1 380 ? 137.98079 178.91515 206.78317 1.000 115.80196 380 LEU E N 1
ATOM 14780 C CA . LEU E 1 380 ? 137.56567 177.75740 205.99723 1.000 112.74541 380 LEU E CA 1
ATOM 14781 C C . LEU E 1 380 ? 136.45765 178.12597 205.01919 1.000 113.12595 380 LEU E C 1
ATOM 14782 O O . LEU E 1 380 ? 136.47441 177.70049 203.85789 1.000 120.23052 380 LEU E O 1
ATOM 14787 N N . LYS E 1 381 ? 135.48411 178.91836 205.47078 1.000 107.41884 381 LYS E N 1
ATOM 14788 C CA . LYS E 1 381 ? 134.41133 179.34665 204.57774 1.000 110.65464 381 LYS E CA 1
ATOM 14789 C C . LYS E 1 381 ? 134.94535 180.23114 203.45693 1.000 113.00725 381 LYS E C 1
ATOM 14790 O O . LYS E 1 381 ? 134.50278 180.12534 202.30731 1.000 115.43332 381 LYS E O 1
ATOM 14796 N N . GLU E 1 382 ? 135.89919 181.11007 203.77176 1.000 112.61731 382 GLU E N 1
ATOM 14797 C CA . GLU E 1 382 ? 136.50195 181.95066 202.74273 1.000 111.57292 382 GLU E CA 1
ATOM 14798 C C . GLU E 1 382 ? 137.26144 181.11273 201.72139 1.000 113.86090 382 GLU E C 1
ATOM 14799 O O . GLU E 1 382 ? 137.19248 181.37758 200.51641 1.000 116.69667 382 GLU E O 1
ATOM 14805 N N . ALA E 1 383 ? 137.99317 180.09618 202.18361 1.000 101.00338 383 ALA E N 1
ATOM 14806 C CA . ALA E 1 383 ? 138.69490 179.20959 201.26020 1.000 93.21246 383 ALA E CA 1
ATOM 14807 C C . ALA E 1 383 ? 137.71562 178.45033 200.37406 1.000 95.86329 383 ALA E C 1
ATOM 14808 O O . ALA E 1 383 ? 137.95506 178.27906 199.17300 1.000 103.77289 383 ALA E O 1
ATOM 14810 N N . ALA E 1 384 ? 136.60640 177.98389 200.95033 1.000 95.89555 384 ALA E N 1
ATOM 14811 C CA . ALA E 1 384 ? 135.59109 177.30242 200.15405 1.000 93.34538 384 ALA E CA 1
ATOM 14812 C C . ALA E 1 384 ? 134.99105 178.23685 199.11380 1.000 92.50018 384 ALA E C 1
ATOM 14813 O O . ALA E 1 384 ? 134.70178 177.82045 197.98698 1.000 89.83324 384 ALA E O 1
ATOM 14815 N N . THR E 1 385 ? 134.77908 179.50174 199.48112 1.000 108.71874 385 THR E N 1
ATOM 14816 C CA . THR E 1 385 ? 134.28162 180.47836 198.51802 1.000 106.24332 385 THR E CA 1
ATOM 14817 C C . THR E 1 385 ? 135.29611 180.71875 197.40757 1.000 104.32967 385 THR E C 1
ATOM 14818 O O . THR E 1 385 ? 134.92494 180.87448 196.23959 1.000 106.89690 385 THR E O 1
ATOM 14822 N N . ILE E 1 386 ? 136.58293 180.75616 197.75499 1.000 96.41611 386 ILE E N 1
ATOM 14823 C CA . ILE E 1 386 ? 137.62341 180.95896 196.75057 1.000 86.61090 386 ILE E CA 1
ATOM 14824 C C . ILE E 1 386 ? 137.67899 179.78163 195.78395 1.000 91.10815 386 ILE E C 1
ATOM 14825 O O . ILE E 1 386 ? 137.85644 179.96705 194.57382 1.000 91.14410 386 ILE E O 1
ATOM 14830 N N . ILE E 1 387 ? 137.52088 178.55631 196.29578 1.000 100.49426 387 ILE E N 1
ATOM 14831 C CA . ILE E 1 387 ? 137.62107 177.37210 195.44224 1.000 93.13008 387 ILE E CA 1
ATOM 14832 C C . ILE E 1 387 ? 136.57611 177.41245 194.33207 1.000 96.03586 387 ILE E C 1
ATOM 14833 O O . ILE E 1 387 ? 136.86449 177.07514 193.17752 1.000 94.27271 387 ILE E O 1
ATOM 14838 N N . THR E 1 388 ? 135.35392 177.83442 194.65452 1.000 113.15364 388 THR E N 1
ATOM 14839 C CA . THR E 1 388 ? 134.26008 177.83743 193.69204 1.000 112.14513 388 THR E CA 1
ATOM 14840 C C . THR E 1 388 ? 134.20701 179.10775 192.85291 1.000 113.18807 388 THR E C 1
ATOM 14841 O O . THR E 1 388 ? 133.14606 179.43217 192.30825 1.000 115.90949 388 THR E O 1
ATOM 14845 N N . GLY E 1 389 ? 135.31735 179.83087 192.73479 1.000 115.28870 389 GLY E N 1
ATOM 14846 C CA . GLY E 1 389 ? 135.32908 181.04003 191.93491 1.000 116.42010 389 GLY E CA 1
ATOM 14847 C C . GLY E 1 389 ? 134.80841 182.24031 192.70770 1.000 118.52735 389 GLY E C 1
ATOM 14848 O O . GLY E 1 389 ? 134.96377 182.34646 193.92412 1.000 118.99632 389 GLY E O 1
ATOM 14849 N N . GLY E 1 390 ? 134.18600 183.16462 191.97539 1.000 139.67413 390 GLY E N 1
ATOM 14850 C CA . GLY E 1 390 ? 133.59779 184.32912 192.61014 1.000 139.99613 390 GLY E CA 1
ATOM 14851 C C . GLY E 1 390 ? 132.36032 184.02462 193.42465 1.000 139.26937 390 GLY E C 1
ATOM 14852 O O . GLY E 1 390 ? 131.98054 184.83223 194.27844 1.000 138.07670 390 GLY E O 1
ATOM 14853 N N . THR E 1 391 ? 131.72682 182.88167 193.18312 1.000 135.57462 391 THR E N 1
ATOM 14854 C CA . THR E 1 391 ? 130.51378 182.50480 193.89652 1.000 137.37486 391 THR E CA 1
ATOM 14855 C C . THR E 1 391 ? 130.79889 182.22549 195.36734 1.000 133.82194 391 THR E C 1
ATOM 14856 O O . THR E 1 391 ? 130.16349 181.36712 195.97837 1.000 133.52232 391 THR E O 1
ATOM 14860 N N . ASP F 1 16 ? 197.03738 197.11512 178.48300 1.000 191.21212 16 ASP F N 1
ATOM 14861 C CA . ASP F 1 16 ? 196.23134 196.51046 177.42879 1.000 192.48712 16 ASP F CA 1
ATOM 14862 C C . ASP F 1 16 ? 195.32679 195.40979 177.97777 1.000 193.28938 16 ASP F C 1
ATOM 14863 O O . ASP F 1 16 ? 194.28060 195.11142 177.40243 1.000 192.03495 16 ASP F O 1
ATOM 14868 N N . PHE F 1 17 ? 195.73447 194.80958 179.09403 1.000 188.75701 17 PHE F N 1
ATOM 14869 C CA . PHE F 1 17 ? 194.94732 193.76453 179.73118 1.000 187.42232 17 PHE F CA 1
ATOM 14870 C C . PHE F 1 17 ? 195.24177 193.75960 181.22324 1.000 186.35921 17 PHE F C 1
ATOM 14871 O O . PHE F 1 17 ? 196.25481 194.29650 181.67860 1.000 184.84556 17 PHE F O 1
ATOM 14879 N N . VAL F 1 18 ? 194.33868 193.14152 181.98320 1.000 183.85423 18 VAL F N 1
ATOM 14880 C CA . VAL F 1 18 ? 194.51400 193.00490 183.42457 1.000 183.57696 18 VAL F CA 1
ATOM 14881 C C . VAL F 1 18 ? 193.85822 191.70565 183.87276 1.000 181.98347 18 VAL F C 1
ATOM 14882 O O . VAL F 1 18 ? 192.86624 191.25406 183.29316 1.000 181.37119 18 VAL F O 1
ATOM 14886 N N . VAL F 1 19 ? 194.44404 191.08493 184.89495 1.000 171.47296 19 VAL F N 1
ATOM 14887 C CA . VAL F 1 19 ? 193.96412 189.82031 185.43748 1.000 172.03465 19 VAL F CA 1
ATOM 14888 C C . VAL F 1 19 ? 193.82206 189.96191 186.94548 1.000 170.99099 19 VAL F C 1
ATOM 14889 O O . VAL F 1 19 ? 194.75834 190.39951 187.62305 1.000 173.04894 19 VAL F O 1
ATOM 14893 N N . MET F 1 20 ? 192.65654 189.59249 187.46700 1.000 165.78334 20 MET F N 1
ATOM 14894 C CA . MET F 1 20 ? 192.39737 189.56063 188.89943 1.000 165.30149 20 MET F CA 1
ATOM 14895 C C . MET F 1 20 ? 192.19712 188.10967 189.31481 1.000 165.68418 20 MET F C 1
ATOM 14896 O O . MET F 1 20 ? 191.34361 187.40998 188.75465 1.000 167.86561 20 MET F O 1
ATOM 14901 N N . ALA F 1 21 ? 192.98077 187.66076 190.29138 1.000 166.25887 21 ALA F N 1
ATOM 14902 C CA . ALA F 1 21 ? 192.97476 186.27052 190.72283 1.000 166.88534 21 ALA F CA 1
ATOM 14903 C C . ALA F 1 21 ? 192.58191 186.18469 192.18915 1.000 167.92272 21 ALA F C 1
ATOM 14904 O O . ALA F 1 21 ? 193.17990 186.85441 193.03689 1.000 169.76180 21 ALA F O 1
ATOM 14906 N N . GLY F 1 22 ? 191.58084 185.35930 192.48016 1.000 164.52821 22 GLY F N 1
ATOM 14907 C CA . GLY F 1 22 ? 191.17799 185.07726 193.84175 1.000 164.28471 22 GLY F CA 1
ATOM 14908 C C . GLY F 1 22 ? 191.58260 183.67974 194.26045 1.000 165.61058 22 GLY F C 1
ATOM 14909 O O . GLY F 1 22 ? 191.16696 182.68964 193.64445 1.000 164.99095 22 GLY F O 1
ATOM 14910 N N . MET F 1 23 ? 192.39509 183.59123 195.31089 1.000 176.47644 23 MET F N 1
ATOM 14911 C CA . MET F 1 23 ? 192.95738 182.32911 195.76465 1.000 175.87492 23 MET F CA 1
ATOM 14912 C C . MET F 1 23 ? 192.76553 182.18340 197.26822 1.000 175.17217 23 MET F C 1
ATOM 14913 O O . MET F 1 23 ? 192.34985 183.11501 197.96372 1.000 175.56847 23 MET F O 1
ATOM 14918 N N . ARG F 1 24 ? 193.07298 180.98602 197.76138 1.000 174.54231 24 ARG F N 1
ATOM 14919 C CA . ARG F 1 24 ? 192.95955 180.67190 199.17559 1.000 175.31862 24 ARG F CA 1
ATOM 14920 C C . ARG F 1 24 ? 194.20745 181.15306 199.91636 1.000 177.75526 24 ARG F C 1
ATOM 14921 O O . ARG F 1 24 ? 195.10456 181.77617 199.34222 1.000 177.49548 24 ARG F O 1
ATOM 14929 N N . LYS F 1 25 ? 194.26598 180.86361 201.21826 1.000 187.97425 25 LYS F N 1
ATOM 14930 C CA . LYS F 1 25 ? 195.40396 181.29769 202.02124 1.000 187.74167 25 LYS F CA 1
ATOM 14931 C C . LYS F 1 25 ? 196.67420 180.53560 201.66597 1.000 187.22491 25 LYS F C 1
ATOM 14932 O O . LYS F 1 25 ? 197.77964 181.05002 201.86972 1.000 186.08707 25 LYS F O 1
ATOM 14938 N N . ASP F 1 26 ? 196.54360 179.32045 201.14077 1.000 190.97279 26 ASP F N 1
ATOM 14939 C CA . ASP F 1 26 ? 197.69607 178.51672 200.75839 1.000 190.45495 26 ASP F CA 1
ATOM 14940 C C . ASP F 1 26 ? 198.21578 178.84510 199.36414 1.000 191.08684 26 ASP F C 1
ATOM 14941 O O . ASP F 1 26 ? 199.21520 178.25728 198.93823 1.000 191.22128 26 ASP F O 1
ATOM 14946 N N . GLY F 1 27 ? 197.56810 179.76203 198.64706 1.000 187.26586 27 GLY F N 1
ATOM 14947 C CA . GLY F 1 27 ? 198.00855 180.16522 197.32865 1.000 186.05124 27 GLY F CA 1
ATOM 14948 C C . GLY F 1 27 ? 197.32575 179.46787 196.17277 1.000 186.29795 27 GLY F C 1
ATOM 14949 O O . GLY F 1 27 ? 197.64242 179.77385 195.01708 1.000 185.33027 27 GLY F O 1
ATOM 14950 N N . THR F 1 28 ? 196.40739 178.54300 196.44057 1.000 180.96838 28 THR F N 1
ATOM 14951 C CA . THR F 1 28 ? 195.73821 177.81123 195.37164 1.000 180.72056 28 THR F CA 1
ATOM 14952 C C . THR F 1 28 ? 194.73623 178.71513 194.66231 1.000 181.45177 28 THR F C 1
ATOM 14953 O O . THR F 1 28 ? 193.76056 179.16858 195.26937 1.000 181.88986 28 THR F O 1
ATOM 14957 N N . ILE F 1 29 ? 194.96582 178.95669 193.37445 1.000 169.60956 29 ILE F N 1
ATOM 14958 C CA . ILE F 1 29 ? 194.10164 179.82758 192.58441 1.000 167.82792 29 ILE F CA 1
ATOM 14959 C C . ILE F 1 29 ? 192.78332 179.11474 192.31945 1.000 166.61240 29 ILE F C 1
ATOM 14960 O O . ILE F 1 29 ? 192.76627 177.94753 191.91155 1.000 166.41464 29 ILE F O 1
ATOM 14965 N N . ASP F 1 30 ? 191.67261 179.81466 192.55233 1.000 157.41606 30 ASP F N 1
ATOM 14966 C CA . ASP F 1 30 ? 190.34790 179.25775 192.30806 1.000 159.28322 30 ASP F CA 1
ATOM 14967 C C . ASP F 1 30 ? 189.43293 180.14296 191.47584 1.000 158.29108 30 ASP F C 1
ATOM 14968 O O . ASP F 1 30 ? 188.51382 179.60905 190.84194 1.000 158.63789 30 ASP F O 1
ATOM 14973 N N . PHE F 1 31 ? 189.64173 181.45880 191.44681 1.000 145.54615 31 PHE F N 1
ATOM 14974 C CA . PHE F 1 31 ? 188.80407 182.36907 190.67710 1.000 143.63062 31 PHE F CA 1
ATOM 14975 C C . PHE F 1 31 ? 189.69685 183.22685 189.79571 1.000 143.54629 31 PHE F C 1
ATOM 14976 O O . PHE F 1 31 ? 190.70041 183.76282 190.27103 1.000 147.42752 31 PHE F O 1
ATOM 14984 N N . ILE F 1 32 ? 189.33895 183.36335 188.52119 1.000 137.03691 32 ILE F N 1
ATOM 14985 C CA . ILE F 1 32 ? 190.10617 184.17231 187.58224 1.000 138.34511 32 ILE F CA 1
ATOM 14986 C C . ILE F 1 32 ? 189.14777 185.07476 186.82044 1.000 138.62689 32 ILE F C 1
ATOM 14987 O O . ILE F 1 32 ? 188.12856 184.60650 186.29934 1.000 139.77796 32 ILE F O 1
ATOM 14992 N N . LYS F 1 33 ? 189.46649 186.36683 186.75969 1.000 145.65423 33 LYS F N 1
ATOM 14993 C CA . LYS F 1 33 ? 188.74402 187.29492 185.90192 1.000 144.94215 33 LYS F CA 1
ATOM 14994 C C . LYS F 1 33 ? 189.75405 188.05873 185.06269 1.000 148.70211 33 LYS F C 1
ATOM 14995 O O . LYS F 1 33 ? 190.78683 188.49928 185.57411 1.000 154.10336 33 LYS F O 1
ATOM 15001 N N . VAL F 1 34 ? 189.46554 188.19403 183.77400 1.000 157.59321 34 VAL F N 1
ATOM 15002 C CA . VAL F 1 34 ? 190.38258 188.79660 182.81630 1.000 158.86475 34 VAL F CA 1
ATOM 15003 C C . VAL F 1 34 ? 189.65375 189.90063 182.06588 1.000 159.88240 34 VAL F C 1
ATOM 15004 O O . VAL F 1 34 ? 188.56088 189.67503 181.53190 1.000 161.13042 34 VAL F O 1
ATOM 15008 N N . TYR F 1 35 ? 190.26037 191.08647 182.02663 1.000 168.36831 35 TYR F N 1
ATOM 15009 C CA . TYR F 1 35 ? 189.78839 192.20439 181.22144 1.000 168.15555 35 TYR F CA 1
ATOM 15010 C C . TYR F 1 35 ? 190.78838 192.45743 180.10184 1.000 169.13980 35 TYR F C 1
ATOM 15011 O O . TYR F 1 35 ? 192.00013 192.49784 180.34624 1.000 170.28857 35 TYR F O 1
ATOM 15020 N N . ALA F 1 36 ? 190.27985 192.63367 178.88346 1.000 177.42610 36 ALA F N 1
ATOM 15021 C CA . ALA F 1 36 ? 191.12189 192.84099 177.71473 1.000 178.58109 36 ALA F CA 1
ATOM 15022 C C . ALA F 1 36 ? 190.35337 193.64998 176.67907 1.000 179.85688 36 ALA F C 1
ATOM 15023 O O . ALA F 1 36 ? 189.15645 193.91434 176.82372 1.000 178.67245 36 ALA F O 1
ATOM 15025 N N . LEU F 1 37 ? 191.06964 194.05418 175.62718 1.000 186.89365 37 LEU F N 1
ATOM 15026 C CA . LEU F 1 37 ? 190.46773 194.89500 174.59704 1.000 185.12251 37 LEU F CA 1
ATOM 15027 C C . LEU F 1 37 ? 189.45960 194.12143 173.75487 1.000 183.74523 37 LEU F C 1
ATOM 15028 O O . LEU F 1 37 ? 188.37100 194.62800 173.45918 1.000 182.47123 37 LEU F O 1
ATOM 15033 N N . ASN F 1 38 ? 189.79888 192.89753 173.35684 1.000 187.53901 38 ASN F N 1
ATOM 15034 C CA . ASN F 1 38 ? 188.94176 192.11589 172.47374 1.000 187.84395 38 ASN F CA 1
ATOM 15035 C C . ASN F 1 38 ? 189.01478 190.65024 172.89104 1.000 187.33788 38 ASN F C 1
ATOM 15036 O O . ASN F 1 38 ? 189.62282 190.29929 173.90692 1.000 186.65236 38 ASN F O 1
ATOM 15041 N N . GLU F 1 39 ? 188.38751 189.78687 172.08849 1.000 188.15030 39 GLU F N 1
ATOM 15042 C CA . GLU F 1 39 ? 188.26555 188.37911 172.45471 1.000 186.53593 39 GLU F CA 1
ATOM 15043 C C . GLU F 1 39 ? 189.58754 187.63451 172.30022 1.000 187.95168 39 GLU F C 1
ATOM 15044 O O . GLU F 1 39 ? 189.95519 186.83253 173.16720 1.000 188.93512 39 GLU F O 1
ATOM 15050 N N . LYS F 1 40 ? 190.31150 187.87576 171.20341 1.000 187.00387 40 LYS F N 1
ATOM 15051 C CA . LYS F 1 40 ? 191.53732 187.12326 170.95004 1.000 188.83416 40 LYS F CA 1
ATOM 15052 C C . LYS F 1 40 ? 192.59598 187.41452 172.00669 1.000 189.30175 40 LYS F C 1
ATOM 15053 O O . LYS F 1 40 ? 193.23854 186.49180 172.52437 1.000 187.88085 40 LYS F O 1
ATOM 15059 N N . LEU F 1 41 ? 192.78598 188.69192 172.34549 1.000 188.08335 41 LEU F N 1
ATOM 15060 C CA . LEU F 1 41 ? 193.74635 189.04476 173.38551 1.000 187.85747 41 LEU F CA 1
ATOM 15061 C C . LEU F 1 41 ? 193.33670 188.46205 174.73049 1.000 188.56204 41 LEU F C 1
ATOM 15062 O O . LEU F 1 41 ? 194.18837 188.00503 175.50156 1.000 188.51127 41 LEU F O 1
ATOM 15067 N N . ALA F 1 42 ? 192.03593 188.47782 175.03208 1.000 185.97777 42 ALA F N 1
ATOM 15068 C CA . ALA F 1 42 ? 191.55733 187.92065 176.29286 1.000 184.79408 42 ALA F CA 1
ATOM 15069 C C . ALA F 1 42 ? 191.84927 186.42844 176.37825 1.000 184.13105 42 ALA F C 1
ATOM 15070 O O . ALA F 1 42 ? 192.32748 185.93505 177.40591 1.000 187.13253 42 ALA F O 1
ATOM 15072 N N . ILE F 1 43 ? 191.57812 185.69332 175.29816 1.000 176.85257 43 ILE F N 1
ATOM 15073 C CA . ILE F 1 43 ? 191.86408 184.26132 175.28850 1.000 178.61062 43 ILE F CA 1
ATOM 15074 C C . ILE F 1 43 ? 193.36058 184.01838 175.43138 1.000 180.40113 43 ILE F C 1
ATOM 15075 O O . ILE F 1 43 ? 193.79358 183.12801 176.17663 1.000 179.33746 43 ILE F O 1
ATOM 15080 N N . GLU F 1 44 ? 194.17363 184.80781 174.72377 1.000 188.58907 44 GLU F N 1
ATOM 15081 C CA . GLU F 1 44 ? 195.62089 184.63561 174.79077 1.000 189.35609 44 GLU F CA 1
ATOM 15082 C C . GLU F 1 44 ? 196.13990 184.84992 176.20705 1.000 187.75183 44 GLU F C 1
ATOM 15083 O O . GLU F 1 44 ? 196.91916 184.04087 176.72384 1.000 187.22341 44 GLU F O 1
ATOM 15089 N N . VAL F 1 45 ? 195.71852 185.93693 176.85484 1.000 178.39690 45 VAL F N 1
ATOM 15090 C CA . VAL F 1 45 ? 196.22307 186.21978 178.19446 1.000 178.10456 45 VAL F CA 1
ATOM 15091 C C . VAL F 1 45 ? 195.68920 185.20139 179.19528 1.000 177.44687 45 VAL F C 1
ATOM 15092 O O . VAL F 1 45 ? 196.39918 184.80240 180.12490 1.000 178.94279 45 VAL F O 1
ATOM 15096 N N . LEU F 1 46 ? 194.44247 184.75171 179.02178 1.000 176.08562 46 LEU F N 1
ATOM 15097 C CA . LEU F 1 46 ? 193.89820 183.73555 179.91673 1.000 177.45664 46 LEU F CA 1
ATOM 15098 C C . LEU F 1 46 ? 194.69658 182.44086 179.82771 1.000 177.13956 46 LEU F C 1
ATOM 15099 O O . LEU F 1 46 ? 195.06692 181.85302 180.85207 1.000 178.32633 46 LEU F O 1
ATOM 15104 N N . GLU F 1 47 ? 194.98495 181.98438 178.60571 1.000 179.88911 47 GLU F N 1
ATOM 15105 C CA . GLU F 1 47 ? 195.73039 180.73802 178.46212 1.000 180.54020 47 GLU F CA 1
ATOM 15106 C C . GLU F 1 47 ? 197.17555 180.90350 178.92107 1.000 182.33006 47 GLU F C 1
ATOM 15107 O O . GLU F 1 47 ? 197.75975 179.97311 179.48837 1.000 181.23568 47 GLU F O 1
ATOM 15113 N N . ALA F 1 48 ? 197.76625 182.08294 178.70322 1.000 183.35480 48 ALA F N 1
ATOM 15114 C CA . ALA F 1 48 ? 199.11795 182.32954 179.19623 1.000 181.27941 48 ALA F CA 1
ATOM 15115 C C . ALA F 1 48 ? 199.16651 182.29813 180.71905 1.000 180.61523 48 ALA F C 1
ATOM 15116 O O . ALA F 1 48 ? 200.09540 181.73135 181.30667 1.000 178.20185 48 ALA F O 1
ATOM 15118 N N . PHE F 1 49 ? 198.17672 182.90937 181.37513 1.000 181.50578 49 PHE F N 1
ATOM 15119 C CA . PHE F 1 49 ? 198.11745 182.88246 182.83245 1.000 179.96145 49 PHE F CA 1
ATOM 15120 C C . PHE F 1 49 ? 197.89789 181.46625 183.34704 1.000 180.01078 49 PHE F C 1
ATOM 15121 O O . PHE F 1 49 ? 198.47689 181.07364 184.36676 1.000 179.97253 49 PHE F O 1
ATOM 15129 N N . LEU F 1 50 ? 197.05598 180.68940 182.66027 1.000 178.55752 50 LEU F N 1
ATOM 15130 C CA . LEU F 1 50 ? 196.85289 179.29629 183.04604 1.000 178.36490 50 LEU F CA 1
ATOM 15131 C C . LEU F 1 50 ? 198.14079 178.49205 182.91872 1.000 178.58256 50 LEU F C 1
ATOM 15132 O O . LEU F 1 50 ? 198.44963 177.65999 183.77982 1.000 177.25053 50 LEU F O 1
ATOM 15137 N N . LYS F 1 51 ? 198.90196 178.72195 181.84583 1.000 181.20038 51 LYS F N 1
ATOM 15138 C CA . LYS F 1 51 ? 200.13747 177.97317 181.63487 1.000 181.03830 51 LYS F CA 1
ATOM 15139 C C . LYS F 1 51 ? 201.21615 178.37118 182.63642 1.000 181.67763 51 LYS F C 1
ATOM 15140 O O . LYS F 1 51 ? 201.93236 177.50916 183.15950 1.000 178.76030 51 LYS F O 1
ATOM 15146 N N . GLU F 1 52 ? 201.34945 179.67087 182.91313 1.000 188.07562 52 GLU F N 1
ATOM 15147 C CA . GLU F 1 52 ? 202.45684 180.14683 183.73774 1.000 186.64018 52 GLU F CA 1
ATOM 15148 C C . GLU F 1 52 ? 202.35797 179.63208 185.16935 1.000 186.16417 52 GLU F C 1
ATOM 15149 O O . GLU F 1 52 ? 203.37682 179.29457 185.78311 1.000 184.04060 52 GLU F O 1
ATOM 15155 N N . ASN F 1 53 ? 201.14802 179.56433 185.71827 1.000 185.88047 53 ASN F N 1
ATOM 15156 C CA . ASN F 1 53 ? 200.94370 179.15748 187.10159 1.000 184.66065 53 ASN F CA 1
ATOM 15157 C C . ASN F 1 53 ? 200.86646 177.64461 187.27310 1.000 184.12953 53 ASN F C 1
ATOM 15158 O O . ASN F 1 53 ? 200.51741 177.17765 188.36227 1.000 183.10835 53 ASN F O 1
ATOM 15163 N N . ASN F 1 54 ? 201.18513 176.87661 186.22906 1.000 185.61136 54 ASN F N 1
ATOM 15164 C CA . ASN F 1 54 ? 201.14394 175.41354 186.26278 1.000 187.50090 54 ASN F CA 1
ATOM 15165 C C . ASN F 1 54 ? 199.75455 174.91342 186.66498 1.000 184.95371 54 ASN F C 1
ATOM 15166 O O . ASN F 1 54 ? 199.58278 174.16202 187.62721 1.000 181.68276 54 ASN F O 1
ATOM 15171 N N . ILE F 1 55 ? 198.75677 175.35133 185.90255 1.000 180.47350 55 ILE F N 1
ATOM 15172 C CA . ILE F 1 55 ? 197.36621 174.97403 186.11924 1.000 179.90953 55 ILE F CA 1
ATOM 15173 C C . ILE F 1 55 ? 196.85546 174.29369 184.85815 1.000 180.03833 55 ILE F C 1
ATOM 15174 O O . ILE F 1 55 ? 196.99789 174.83321 183.75473 1.000 181.90591 55 ILE F O 1
ATOM 15179 N N . HIS F 1 56 ? 196.26734 173.11569 185.02197 1.000 173.83040 56 HIS F N 1
ATOM 15180 C CA . HIS F 1 56 ? 195.71071 172.38601 183.89073 1.000 175.13872 56 HIS F CA 1
ATOM 15181 C C . HIS F 1 56 ? 194.39427 173.02501 183.46443 1.000 175.76761 56 HIS F C 1
ATOM 15182 O O . HIS F 1 56 ? 193.52215 173.24343 184.31288 1.000 174.46829 56 HIS F O 1
ATOM 15189 N N . PRO F 1 57 ? 194.21507 173.35198 182.18173 1.000 167.11129 57 PRO F N 1
ATOM 15190 C CA . PRO F 1 57 ? 192.97449 174.02394 181.76212 1.000 164.81495 57 PRO F CA 1
ATOM 15191 C C . PRO F 1 57 ? 191.71450 173.22819 182.05034 1.000 164.25019 57 PRO F C 1
ATOM 15192 O O . PRO F 1 57 ? 190.65855 173.82815 182.28654 1.000 166.59838 57 PRO F O 1
ATOM 15196 N N . SER F 1 58 ? 191.78701 171.89586 182.03498 1.000 156.79447 58 SER F N 1
ATOM 15197 C CA . SER F 1 58 ? 190.59862 171.08281 182.26599 1.000 159.00229 58 SER F CA 1
ATOM 15198 C C . SER F 1 58 ? 190.04621 171.23919 183.67723 1.000 159.19876 58 SER F C 1
ATOM 15199 O O . SER F 1 58 ? 188.87771 170.91245 183.91024 1.000 160.13029 58 SER F O 1
ATOM 15202 N N . ASP F 1 59 ? 190.85400 171.72352 184.62151 1.000 161.70682 59 ASP F N 1
ATOM 15203 C CA . ASP F 1 59 ? 190.38091 171.93463 185.98357 1.000 163.17778 59 ASP F CA 1
ATOM 15204 C C . ASP F 1 59 ? 189.56340 173.21105 186.13498 1.000 162.39449 59 ASP F C 1
ATOM 15205 O O . ASP F 1 59 ? 188.94156 173.40604 187.18477 1.000 161.25209 59 ASP F O 1
ATOM 15210 N N . PHE F 1 60 ? 189.54815 174.07521 185.12457 1.000 149.27714 60 PHE F N 1
ATOM 15211 C CA . PHE F 1 60 ? 188.83146 175.34222 185.16691 1.000 148.28673 60 PHE F CA 1
ATOM 15212 C C . PHE F 1 60 ? 187.67466 175.30558 184.17938 1.000 147.09960 60 PHE F C 1
ATOM 15213 O O . PHE F 1 60 ? 187.84278 174.86953 183.03579 1.000 145.24962 60 PHE F O 1
ATOM 15221 N N . ILE F 1 61 ? 186.50569 175.75660 184.62419 1.000 133.09607 61 ILE F N 1
ATOM 15222 C CA . ILE F 1 61 ? 185.31838 175.85024 183.78512 1.000 132.10229 61 ILE F CA 1
ATOM 15223 C C . ILE F 1 61 ? 184.98400 177.32208 183.58970 1.000 130.75825 61 ILE F C 1
ATOM 15224 O O . ILE F 1 61 ? 184.97392 178.10161 184.54993 1.000 130.93104 61 ILE F O 1
ATOM 15229 N N . VAL F 1 62 ? 184.73068 177.70515 182.34250 1.000 124.12539 62 VAL F N 1
ATOM 15230 C CA . VAL F 1 62 ? 184.42052 179.09296 182.01842 1.000 124.76140 62 VAL F CA 1
ATOM 15231 C C . VAL F 1 62 ? 182.98103 179.37515 182.42400 1.000 123.20629 62 VAL F C 1
ATOM 15232 O O . VAL F 1 62 ? 182.05238 178.70143 181.96653 1.000 128.70948 62 VAL F O 1
ATOM 15236 N N . ILE F 1 63 ? 182.79367 180.37345 183.27869 1.000 123.56832 63 ILE F N 1
ATOM 15237 C CA . ILE F 1 63 ? 181.47724 180.72568 183.79323 1.000 123.09009 63 ILE F CA 1
ATOM 15238 C C . ILE F 1 63 ? 180.82253 181.81648 182.95913 1.000 129.41727 63 ILE F C 1
ATOM 15239 O O . ILE F 1 63 ? 179.67361 181.68054 182.53933 1.000 126.63855 63 ILE F O 1
ATOM 15244 N N . GLN F 1 64 ? 181.53894 182.90943 182.70564 1.000 141.08403 64 GLN F N 1
ATOM 15245 C CA . GLN F 1 64 ? 180.95475 184.05444 182.02300 1.000 133.99799 64 GLN F CA 1
ATOM 15246 C C . GLN F 1 64 ? 181.96297 184.64780 181.05078 1.000 132.16900 64 GLN F C 1
ATOM 15247 O O . GLN F 1 64 ? 183.17403 184.53570 181.24633 1.000 136.80855 64 GLN F O 1
ATOM 15253 N N . ARG F 1 65 ? 181.45178 185.28350 179.99935 1.000 139.39176 65 ARG F N 1
ATOM 15254 C CA . ARG F 1 65 ? 182.29843 186.02140 179.07344 1.000 145.62450 65 ARG F CA 1
ATOM 15255 C C . ARG F 1 65 ? 181.43437 187.00921 178.30509 1.000 148.17910 65 ARG F C 1
ATOM 15256 O O . ARG F 1 65 ? 180.28393 186.70864 177.97603 1.000 145.80496 65 ARG F O 1
ATOM 15264 N N . GLY F 1 66 ? 181.98427 188.18318 178.04005 1.000 163.10765 66 GLY F N 1
ATOM 15265 C CA . GLY F 1 66 ? 181.27152 189.15586 177.23701 1.000 160.66798 66 GLY F CA 1
ATOM 15266 C C . GLY F 1 66 ? 181.82478 190.55196 177.41823 1.000 160.77021 66 GLY F C 1
ATOM 15267 O O . GLY F 1 66 ? 182.81739 190.77199 178.10508 1.000 162.05107 66 GLY F O 1
ATOM 15268 N N . TYR F 1 67 ? 181.14352 191.50030 176.78280 1.000 172.84033 67 TYR F N 1
ATOM 15269 C CA . TYR F 1 67 ? 181.53752 192.90125 176.83711 1.000 173.77610 67 TYR F CA 1
ATOM 15270 C C . TYR F 1 67 ? 180.92489 193.57261 178.05953 1.000 173.78370 67 TYR F C 1
ATOM 15271 O O . TYR F 1 67 ? 179.70963 193.50448 178.27179 1.000 172.29941 67 TYR F O 1
ATOM 15280 N N . GLU F 1 68 ? 181.76937 194.21995 178.85688 1.000 189.14925 68 GLU F N 1
ATOM 15281 C CA . GLU F 1 68 ? 181.35341 194.94060 180.04879 1.000 189.22376 68 GLU F CA 1
ATOM 15282 C C . GLU F 1 68 ? 181.61776 196.42713 179.85521 1.000 189.27162 68 GLU F C 1
ATOM 15283 O O . GLU F 1 68 ? 182.62577 196.81594 179.25475 1.000 190.15974 68 GLU F O 1
ATOM 15289 N N . ASP F 1 69 ? 180.70150 197.25267 180.35310 1.000 200.16120 69 ASP F N 1
ATOM 15290 C CA . ASP F 1 69 ? 180.81916 198.69590 180.20891 1.000 201.16579 69 ASP F CA 1
ATOM 15291 C C . ASP F 1 69 ? 181.77584 199.24947 181.25840 1.000 202.13372 69 ASP F C 1
ATOM 15292 O O . ASP F 1 69 ? 181.61375 198.99549 182.45614 1.000 201.31975 69 ASP F O 1
ATOM 15297 N N . VAL F 1 70 ? 182.77216 200.00870 180.80476 1.000 210.15124 70 VAL F N 1
ATOM 15298 C CA . VAL F 1 70 ? 183.76228 200.61035 181.69186 1.000 210.19159 70 VAL F CA 1
ATOM 15299 C C . VAL F 1 70 ? 183.78627 202.11440 181.45774 1.000 209.94304 70 VAL F C 1
ATOM 15300 O O . VAL F 1 70 ? 184.81977 202.76888 181.63657 1.000 210.15402 70 VAL F O 1
ATOM 15304 N N . LYS F 1 71 ? 182.64118 202.66742 181.05302 1.000 211.97763 71 LYS F N 1
ATOM 15305 C CA . LYS F 1 71 ? 182.56485 204.09078 180.74015 1.000 212.64255 71 LYS F CA 1
ATOM 15306 C C . LYS F 1 71 ? 182.81220 204.94821 181.97591 1.000 212.29380 71 LYS F C 1
ATOM 15307 O O . LYS F 1 71 ? 183.45105 206.00365 181.89111 1.000 210.99199 71 LYS F O 1
ATOM 15313 N N . ASP F 1 72 ? 182.31502 204.51335 183.13106 1.000 207.57550 72 ASP F N 1
ATOM 15314 C CA . ASP F 1 72 ? 182.38471 205.29219 184.35946 1.000 206.72787 72 ASP F CA 1
ATOM 15315 C C . ASP F 1 72 ? 183.62030 204.98299 185.19719 1.000 206.20259 72 ASP F C 1
ATOM 15316 O O . ASP F 1 72 ? 183.74890 205.51449 186.30478 1.000 204.89830 72 ASP F O 1
ATOM 15321 N N . LYS F 1 73 ? 184.52573 204.14325 184.70387 1.000 205.86805 73 LYS F N 1
ATOM 15322 C CA . LYS F 1 73 ? 185.71125 203.73683 185.44893 1.000 205.62638 73 LYS F CA 1
ATOM 15323 C C . LYS F 1 73 ? 186.95223 204.30863 184.77606 1.000 205.31347 73 LYS F C 1
ATOM 15324 O O . LYS F 1 73 ? 187.16988 204.09091 183.57914 1.000 205.06173 73 LYS F O 1
ATOM 15330 N N . LYS F 1 74 ? 187.76107 205.04030 185.54660 1.000 203.70850 74 LYS F N 1
ATOM 15331 C CA . LYS F 1 74 ? 189.02026 205.55241 185.01517 1.000 203.98754 74 LYS F CA 1
ATOM 15332 C C . LYS F 1 74 ? 190.04378 204.43727 184.84556 1.000 205.33267 74 LYS F C 1
ATOM 15333 O O . LYS F 1 74 ? 190.71739 204.35535 183.81162 1.000 205.29942 74 LYS F O 1
ATOM 15339 N N . ALA F 1 75 ? 190.17396 203.57142 185.84791 1.000 206.49087 75 ALA F N 1
ATOM 15340 C CA . ALA F 1 75 ? 191.15158 202.49541 185.81342 1.000 205.06965 75 ALA F CA 1
ATOM 15341 C C . ALA F 1 75 ? 190.59449 201.29784 186.56662 1.000 205.14348 75 ALA F C 1
ATOM 15342 O O . ALA F 1 75 ? 189.66241 201.41948 187.36569 1.000 204.98111 75 ALA F O 1
ATOM 15344 N N . ILE F 1 76 ? 191.17722 200.13503 186.29922 1.000 202.56390 76 ILE F N 1
ATOM 15345 C CA . ILE F 1 76 ? 190.74485 198.87559 186.89212 1.000 203.20453 76 ILE F CA 1
ATOM 15346 C C . ILE F 1 76 ? 191.81915 198.45550 187.88688 1.000 203.22771 76 ILE F C 1
ATOM 15347 O O . ILE F 1 76 ? 192.88697 197.96705 187.49994 1.000 202.51355 76 ILE F O 1
ATOM 15352 N N . THR F 1 77 ? 191.54138 198.64788 189.17371 1.000 199.29555 77 THR F N 1
ATOM 15353 C CA . THR F 1 77 ? 192.45232 198.28061 190.24709 1.000 198.79655 77 THR F CA 1
ATOM 15354 C C . THR F 1 77 ? 191.69923 197.46133 191.28501 1.000 198.65421 77 THR F C 1
ATOM 15355 O O . THR F 1 77 ? 190.48079 197.28385 191.20603 1.000 198.43981 77 THR F O 1
ATOM 15359 N N . THR F 1 78 ? 192.44523 196.95336 192.26970 1.000 197.28616 78 THR F N 1
ATOM 15360 C CA . THR F 1 78 ? 191.81034 196.26756 193.39003 1.000 198.02663 78 THR F CA 1
ATOM 15361 C C . THR F 1 78 ? 190.93653 197.21702 194.19776 1.000 198.68035 78 THR F C 1
ATOM 15362 O O . THR F 1 78 ? 189.97635 196.78064 194.84275 1.000 197.55145 78 THR F O 1
ATOM 15366 N N . ARG F 1 79 ? 191.24876 198.51150 194.17451 1.000 204.37884 79 ARG F N 1
ATOM 15367 C CA . ARG F 1 79 ? 190.42900 199.51816 194.83508 1.000 202.74162 79 ARG F CA 1
ATOM 15368 C C . ARG F 1 79 ? 189.27005 199.99326 193.97002 1.000 201.27897 79 ARG F C 1
ATOM 15369 O O . ARG F 1 79 ? 188.49542 200.84655 194.41382 1.000 201.01993 79 ARG F O 1
ATOM 15377 N N . SER F 1 80 ? 189.14020 199.47726 192.74906 1.000 195.34807 80 SER F N 1
ATOM 15378 C CA . SER F 1 80 ? 188.00508 199.79337 191.89547 1.000 195.48876 80 SER F CA 1
ATOM 15379 C C . SER F 1 80 ? 186.90365 198.74414 191.95173 1.000 196.54416 80 SER F C 1
ATOM 15380 O O . SER F 1 80 ? 185.77748 199.02892 191.52971 1.000 196.11546 80 SER F O 1
ATOM 15383 N N . GLU F 1 81 ? 187.19846 197.54743 192.45423 1.000 194.66792 81 GLU F N 1
ATOM 15384 C CA . GLU F 1 81 ? 186.23086 196.45567 192.53993 1.000 193.44336 81 GLU F CA 1
ATOM 15385 C C . GLU F 1 81 ? 185.99934 196.13341 194.01446 1.000 192.86855 81 GLU F C 1
ATOM 15386 O O . GLU F 1 81 ? 186.81603 195.45752 194.64754 1.000 192.15450 81 GLU F O 1
ATOM 15392 N N . GLU F 1 82 ? 184.88664 196.62411 194.56076 1.000 189.70206 82 GLU F N 1
ATOM 15393 C CA . GLU F 1 82 ? 184.55622 196.38209 195.96075 1.000 190.40996 82 GLU F CA 1
ATOM 15394 C C . GLU F 1 82 ? 183.53225 195.26659 196.12789 1.000 190.30107 82 GLU F C 1
ATOM 15395 O O . GLU F 1 82 ? 183.64477 194.45619 197.05506 1.000 189.50981 82 GLU F O 1
ATOM 15401 N N . GLU F 1 83 ? 182.52826 195.21491 195.24922 1.000 179.33504 83 GLU F N 1
ATOM 15402 C CA . GLU F 1 83 ? 181.54423 194.13976 195.31191 1.000 176.86669 83 GLU F CA 1
ATOM 15403 C C . GLU F 1 83 ? 182.19948 192.78565 195.07246 1.000 176.46063 83 GLU F C 1
ATOM 15404 O O . GLU F 1 83 ? 181.89261 191.80651 195.76316 1.000 175.88698 83 GLU F O 1
ATOM 15410 N N . LEU F 1 84 ? 183.10754 192.71289 194.09625 1.000 167.60302 84 LEU F N 1
ATOM 15411 C CA . LEU F 1 84 ? 183.84370 191.47708 193.85236 1.000 167.33650 84 LEU F CA 1
ATOM 15412 C C . LEU F 1 84 ? 184.68668 191.09232 195.05995 1.000 167.77060 84 LEU F C 1
ATOM 15413 O O . LEU F 1 84 ? 184.76893 189.91049 195.41858 1.000 168.41526 84 LEU F O 1
ATOM 15418 N N . SER F 1 85 ? 185.32408 192.07692 195.69532 1.000 167.76502 85 SER F N 1
ATOM 15419 C CA . SER F 1 85 ? 186.11947 191.79906 196.88618 1.000 168.50436 85 SER F CA 1
ATOM 15420 C C . SER F 1 85 ? 185.25020 191.23805 198.00293 1.000 168.91133 85 SER F C 1
ATOM 15421 O O . SER F 1 85 ? 185.63908 190.28738 198.68825 1.000 167.69445 85 SER F O 1
ATOM 15424 N N . ALA F 1 86 ? 184.06285 191.81676 198.20023 1.000 164.20249 86 ALA F N 1
ATOM 15425 C CA . ALA F 1 86 ? 183.15536 191.30412 199.22206 1.000 162.81029 86 ALA F CA 1
ATOM 15426 C C . ALA F 1 86 ? 182.68691 189.89110 198.90086 1.000 164.58577 86 ALA F C 1
ATOM 15427 O O . ALA F 1 86 ? 182.62245 189.03858 199.79635 1.000 163.86600 86 ALA F O 1
ATOM 15429 N N . MET F 1 87 ? 182.36095 189.62354 197.63417 1.000 158.05779 87 MET F N 1
ATOM 15430 C CA . MET F 1 87 ? 181.92720 188.28509 197.24517 1.000 156.13578 87 MET F CA 1
ATOM 15431 C C . MET F 1 87 ? 183.02537 187.25954 197.49823 1.000 157.00244 87 MET F C 1
ATOM 15432 O O . MET F 1 87 ? 182.76654 186.16994 198.02143 1.000 157.31954 87 MET F O 1
ATOM 15437 N N . LEU F 1 88 ? 184.26416 187.59228 197.13057 1.000 155.13069 88 LEU F N 1
ATOM 15438 C CA . LEU F 1 88 ? 185.37250 186.67351 197.37109 1.000 155.85194 88 LEU F CA 1
ATOM 15439 C C . LEU F 1 88 ? 185.63845 186.50234 198.86193 1.000 155.58268 88 LEU F C 1
ATOM 15440 O O . LEU F 1 88 ? 185.97268 185.40155 199.31480 1.000 155.01302 88 LEU F O 1
ATOM 15445 N N . GLY F 1 89 ? 185.49707 187.57722 199.64042 1.000 151.94979 89 GLY F N 1
ATOM 15446 C CA . GLY F 1 89 ? 185.68605 187.47212 201.07542 1.000 152.11691 89 GLY F CA 1
ATOM 15447 C C . GLY F 1 89 ? 184.65094 186.59634 201.74884 1.000 153.24300 89 GLY F C 1
ATOM 15448 O O . GLY F 1 89 ? 184.95840 185.90338 202.72204 1.000 154.68970 89 GLY F O 1
ATOM 15449 N N . ARG F 1 90 ? 183.41285 186.61588 201.24986 1.000 147.45649 90 ARG F N 1
ATOM 15450 C CA . ARG F 1 90 ? 182.37508 185.77660 201.84088 1.000 148.15845 90 ARG F CA 1
ATOM 15451 C C . ARG F 1 90 ? 182.69468 184.29681 201.66467 1.000 148.32019 90 ARG F C 1
ATOM 15452 O O . ARG F 1 90 ? 182.41007 183.48242 202.55067 1.000 144.30551 90 ARG F O 1
ATOM 15460 N N . LEU F 1 91 ? 183.28582 183.92930 200.52937 1.000 150.85818 91 LEU F N 1
ATOM 15461 C CA . LEU F 1 91 ? 183.65469 182.54389 200.26932 1.000 150.23249 91 LEU F CA 1
ATOM 15462 C C . LEU F 1 91 ? 184.99756 182.15961 200.87610 1.000 147.30021 91 LEU F C 1
ATOM 15463 O O . LEU F 1 91 ? 185.38389 180.98939 200.78804 1.000 145.48353 91 LEU F O 1
ATOM 15468 N N . GLY F 1 92 ? 185.71449 183.10210 201.48095 1.000 150.49175 92 GLY F N 1
ATOM 15469 C CA . GLY F 1 92 ? 186.98846 182.80103 202.10125 1.000 150.88618 92 GLY F CA 1
ATOM 15470 C C . GLY F 1 92 ? 188.19555 182.89943 201.19813 1.000 152.54925 92 GLY F C 1
ATOM 15471 O O . GLY F 1 92 ? 189.24152 182.32757 201.52616 1.000 152.61260 92 GLY F O 1
ATOM 15472 N N . LEU F 1 93 ? 188.09091 183.60152 200.07411 1.000 156.29618 93 LEU F N 1
ATOM 15473 C CA . LEU F 1 93 ? 189.19820 183.77638 199.14631 1.000 155.21982 93 LEU F CA 1
ATOM 15474 C C . LEU F 1 93 ? 189.63604 185.23419 199.13535 1.000 154.88466 93 LEU F C 1
ATOM 15475 O O . LEU F 1 93 ? 188.81039 186.14177 199.27737 1.000 156.32804 93 LEU F O 1
ATOM 15480 N N . ARG F 1 94 ? 190.93631 185.45457 198.96998 1.000 168.00544 94 ARG F N 1
ATOM 15481 C CA . ARG F 1 94 ? 191.49150 186.79403 198.86149 1.000 168.29948 94 ARG F CA 1
ATOM 15482 C C . ARG F 1 94 ? 191.95126 187.04203 197.43044 1.000 168.28406 94 ARG F C 1
ATOM 15483 O O . ARG F 1 94 ? 192.39300 186.12409 196.73334 1.000 169.50150 94 ARG F O 1
ATOM 15491 N N . LEU F 1 95 ? 191.84118 188.29507 196.99785 1.000 163.70798 95 LEU F N 1
ATOM 15492 C CA . LEU F 1 95 ? 192.01975 188.66677 195.60177 1.000 166.23981 95 LEU F CA 1
ATOM 15493 C C . LEU F 1 95 ? 193.24822 189.54817 195.43168 1.000 165.89231 95 LEU F C 1
ATOM 15494 O O . LEU F 1 95 ? 193.50235 190.44397 196.24265 1.000 166.73300 95 LEU F O 1
ATOM 15499 N N . VAL F 1 96 ? 194.00947 189.27924 194.37088 1.000 166.37561 96 VAL F N 1
ATOM 15500 C CA . VAL F 1 96 ? 195.16870 190.07302 193.99306 1.000 167.34606 96 VAL F CA 1
ATOM 15501 C C . VAL F 1 96 ? 195.06051 190.40414 192.50923 1.000 166.46955 96 VAL F C 1
ATOM 15502 O O . VAL F 1 96 ? 194.26257 189.82185 191.77264 1.000 166.27199 96 VAL F O 1
ATOM 15506 N N . SER F 1 97 ? 195.88165 191.35911 192.07813 1.000 171.21604 97 SER F N 1
ATOM 15507 C CA . SER F 1 97 ? 195.92830 191.78867 190.68948 1.000 172.05286 97 SER F CA 1
ATOM 15508 C C . SER F 1 97 ? 197.37268 191.82227 190.21275 1.000 172.08177 97 SER F C 1
ATOM 15509 O O . SER F 1 97 ? 198.29470 192.08354 190.99005 1.000 170.96899 97 SER F O 1
ATOM 15512 N N . ASN F 1 98 ? 197.55966 191.55460 188.92286 1.000 184.67062 98 ASN F N 1
ATOM 15513 C CA . ASN F 1 98 ? 198.88195 191.55077 188.31280 1.000 185.38065 98 ASN F CA 1
ATOM 15514 C C . ASN F 1 98 ? 199.29375 192.91295 187.76852 1.000 184.32557 98 ASN F C 1
ATOM 15515 O O . ASN F 1 98 ? 200.41585 193.04964 187.27080 1.000 182.62950 98 ASN F O 1
ATOM 15520 N N . GLY F 1 99 ? 198.42653 193.91443 187.84915 1.000 186.70702 99 GLY F N 1
ATOM 15521 C CA . GLY F 1 99 ? 198.76608 195.22828 187.34694 1.000 186.97882 99 GLY F CA 1
ATOM 15522 C C . GLY F 1 99 ? 197.55600 196.13980 187.36133 1.000 187.89384 99 GLY F C 1
ATOM 15523 O O . GLY F 1 99 ? 196.50475 195.80385 187.91246 1.000 188.20028 99 GLY F O 1
ATOM 15524 N N . VAL F 1 100 ? 197.73136 197.30387 186.74202 1.000 196.52158 100 VAL F N 1
ATOM 15525 C CA . VAL F 1 100 ? 196.69541 198.32463 186.65012 1.000 196.74764 100 VAL F CA 1
ATOM 15526 C C . VAL F 1 100 ? 196.41746 198.59086 185.17836 1.000 196.73371 100 VAL F C 1
ATOM 15527 O O . VAL F 1 100 ? 197.34850 198.81658 184.39650 1.000 195.68338 100 VAL F O 1
ATOM 15531 N N . LEU F 1 101 ? 195.14208 198.56351 184.80436 1.000 199.26247 101 LEU F N 1
ATOM 15532 C CA . LEU F 1 101 ? 194.71325 198.81693 183.43632 1.000 199.89440 101 LEU F CA 1
ATOM 15533 C C . LEU F 1 101 ? 194.01769 200.16907 183.37125 1.000 199.09818 101 LEU F C 1
ATOM 15534 O O . LEU F 1 101 ? 193.13980 200.46028 184.19039 1.000 196.92445 101 LEU F O 1
ATOM 15539 N N . TYR F 1 102 ? 194.41138 200.98879 182.40082 1.000 203.20453 102 TYR F N 1
ATOM 15540 C CA . TYR F 1 102 ? 193.86118 202.32700 182.22656 1.000 203.21882 102 TYR F CA 1
ATOM 15541 C C . TYR F 1 102 ? 192.80268 202.29267 181.13165 1.000 203.23110 102 TYR F C 1
ATOM 15542 O O . TYR F 1 102 ? 193.09089 201.90125 179.99543 1.000 201.97871 102 TYR F O 1
ATOM 15551 N N . THR F 1 103 ? 191.58429 202.70560 181.47501 1.000 214.92910 103 THR F N 1
ATOM 15552 C CA . THR F 1 103 ? 190.44115 202.66641 180.56438 1.000 215.41780 103 THR F CA 1
ATOM 15553 C C . THR F 1 103 ? 190.13228 204.03521 179.97364 1.000 213.90346 103 THR F C 1
ATOM 15554 O O . THR F 1 103 ? 188.96543 204.37922 179.76471 1.000 212.25170 103 THR F O 1
ATOM 15558 N N . ASP F 1 104 ? 191.15788 204.83798 179.70145 1.000 213.20703 104 ASP F N 1
ATOM 15559 C CA . ASP F 1 104 ? 190.94815 206.17065 179.14942 1.000 213.84335 104 ASP F CA 1
ATOM 15560 C C . ASP F 1 104 ? 190.43377 206.06836 177.71800 1.000 214.22992 104 ASP F C 1
ATOM 15561 O O . ASP F 1 104 ? 191.05331 205.41399 176.87280 1.000 214.44611 104 ASP F O 1
ATOM 15566 N N . GLY F 1 105 ? 189.30191 206.71552 177.44704 1.000 211.90500 105 GLY F N 1
ATOM 15567 C CA . GLY F 1 105 ? 188.73832 206.70515 176.11206 1.000 211.25737 105 GLY F CA 1
ATOM 15568 C C . GLY F 1 105 ? 188.16680 205.37884 175.66910 1.000 211.85511 105 GLY F C 1
ATOM 15569 O O . GLY F 1 105 ? 188.09835 205.11739 174.46590 1.000 210.81606 105 GLY F O 1
ATOM 15570 N N . ILE F 1 106 ? 187.75420 204.52907 176.60666 1.000 209.95703 106 ILE F N 1
ATOM 15571 C CA . ILE F 1 106 ? 187.23782 203.19916 176.30591 1.000 209.00619 106 ILE F CA 1
ATOM 15572 C C . ILE F 1 106 ? 185.86114 203.06070 176.94015 1.000 209.43559 106 ILE F C 1
ATOM 15573 O O . ILE F 1 106 ? 185.66943 203.42984 178.10455 1.000 208.28822 106 ILE F O 1
ATOM 15578 N N . ASP F 1 107 ? 184.90575 202.53285 176.17385 1.000 208.50963 107 ASP F N 1
ATOM 15579 C CA . ASP F 1 107 ? 183.55041 202.29047 176.65739 1.000 208.08199 107 ASP F CA 1
ATOM 15580 C C . ASP F 1 107 ? 183.30713 200.82997 177.01927 1.000 206.24814 107 ASP F C 1
ATOM 15581 O O . ASP F 1 107 ? 182.85227 200.53507 178.12799 1.000 205.11080 107 ASP F O 1
ATOM 15586 N N . LYS F 1 108 ? 183.59968 199.90857 176.10610 1.000 190.90863 108 LYS F N 1
ATOM 15587 C CA . LYS F 1 108 ? 183.38026 198.48710 176.32294 1.000 191.05725 108 LYS F CA 1
ATOM 15588 C C . LYS F 1 108 ? 184.71395 197.75913 176.43361 1.000 190.47441 108 LYS F C 1
ATOM 15589 O O . LYS F 1 108 ? 185.70794 198.14872 175.81428 1.000 189.60612 108 LYS F O 1
ATOM 15595 N N . LEU F 1 109 ? 184.72480 196.69131 177.22848 1.000 184.23609 109 LEU F N 1
ATOM 15596 C CA . LEU F 1 109 ? 185.93752 195.91583 177.45031 1.000 183.96365 109 LEU F CA 1
ATOM 15597 C C . LEU F 1 109 ? 185.55032 194.45278 177.59403 1.000 184.46158 109 LEU F C 1
ATOM 15598 O O . LEU F 1 109 ? 184.59851 194.13718 178.31163 1.000 185.82662 109 LEU F O 1
ATOM 15603 N N . TYR F 1 110 ? 186.25855 193.56624 176.89747 1.000 171.53584 110 TYR F N 1
ATOM 15604 C CA . TYR F 1 110 ? 185.92044 192.15202 176.97038 1.000 171.11499 110 TYR F CA 1
ATOM 15605 C C . TYR F 1 110 ? 186.39760 191.56832 178.29469 1.000 171.57237 110 TYR F C 1
ATOM 15606 O O . TYR F 1 110 ? 187.50895 191.84624 178.75030 1.000 172.07115 110 TYR F O 1
ATOM 15615 N N . GLN F 1 111 ? 185.54844 190.75500 178.91764 1.000 162.10636 111 GLN F N 1
ATOM 15616 C CA . GLN F 1 111 ? 185.84627 190.18101 180.22040 1.000 161.38468 111 GLN F CA 1
ATOM 15617 C C . GLN F 1 111 ? 185.47712 188.70597 180.22958 1.000 160.48789 111 GLN F C 1
ATOM 15618 O O . GLN F 1 111 ? 184.46504 188.30095 179.64364 1.000 161.46225 111 GLN F O 1
ATOM 15624 N N . ILE F 1 112 ? 186.32515 187.91301 180.88091 1.000 149.08149 112 ILE F N 1
ATOM 15625 C CA . ILE F 1 112 ? 186.13760 186.47364 181.03546 1.000 148.42975 112 ILE F CA 1
ATOM 15626 C C . ILE F 1 112 ? 186.22764 186.13632 182.51782 1.000 150.28189 112 ILE F C 1
ATOM 15627 O O . ILE F 1 112 ? 187.15313 186.58326 183.20343 1.000 151.25536 112 ILE F O 1
ATOM 15632 N N . THR F 1 113 ? 185.27192 185.34841 183.00948 1.000 142.25126 113 THR F N 1
ATOM 15633 C CA . THR F 1 113 ? 185.21139 184.94803 184.41091 1.000 141.05171 113 THR F CA 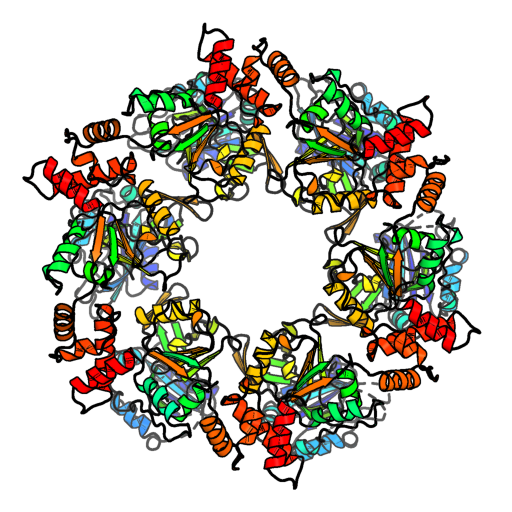1
ATOM 15634 C C . THR F 1 113 ? 185.14204 183.43126 184.48610 1.000 139.17468 113 THR F C 1
ATOM 15635 O O . THR F 1 113 ? 184.20973 182.82566 183.94371 1.000 140.72846 113 THR F O 1
ATOM 15639 N N . ALA F 1 114 ? 186.11776 182.82542 185.16765 1.000 137.13359 114 ALA F N 1
ATOM 15640 C CA . ALA F 1 114 ? 186.20741 181.37954 185.30886 1.000 135.76679 114 ALA F CA 1
ATOM 15641 C C . ALA F 1 114 ? 186.46894 181.00841 186.76282 1.000 136.24911 114 ALA F C 1
ATOM 15642 O O . ALA F 1 114 ? 187.15173 181.73114 187.49534 1.000 139.35538 114 ALA F O 1
ATOM 15644 N N . ILE F 1 115 ? 185.90894 179.86954 187.17738 1.000 134.78106 115 ILE F N 1
ATOM 15645 C CA . ILE F 1 115 ? 186.09420 179.34303 188.52229 1.000 136.77844 115 ILE F CA 1
ATOM 15646 C C . ILE F 1 115 ? 186.52823 177.88707 188.42344 1.000 138.63752 115 ILE F C 1
ATOM 15647 O O . ILE F 1 115 ? 186.30720 177.21248 187.41588 1.000 140.54797 115 ILE F O 1
ATOM 15652 N N . SER F 1 116 ? 187.15676 177.40833 189.49341 1.000 148.48016 116 SER F N 1
ATOM 15653 C CA . SER F 1 116 ? 187.62816 176.03266 189.53140 1.000 145.40867 116 SER F CA 1
ATOM 15654 C C . SER F 1 116 ? 186.45781 175.05866 189.65410 1.000 148.19060 116 SER F C 1
ATOM 15655 O O . SER F 1 116 ? 185.37204 175.40170 190.12946 1.000 151.10801 116 SER F O 1
ATOM 15658 N N . ARG F 1 117 ? 186.69592 173.82014 189.21299 1.000 146.20875 117 ARG F N 1
ATOM 15659 C CA . ARG F 1 117 ? 185.63193 172.81966 189.20267 1.000 147.61364 117 ARG F CA 1
ATOM 15660 C C . ARG F 1 117 ? 185.26542 172.37093 190.61236 1.000 147.51954 117 ARG F C 1
ATOM 15661 O O . ARG F 1 117 ? 184.08762 172.12918 190.90320 1.000 145.52634 117 ARG F O 1
ATOM 15669 N N . GLU F 1 118 ? 186.25620 172.22963 191.49714 1.000 153.49778 118 GLU F N 1
ATOM 15670 C CA . GLU F 1 118 ? 185.94648 171.83168 192.86684 1.000 153.28352 118 GLU F CA 1
ATOM 15671 C C . GLU F 1 118 ? 185.12043 172.90040 193.57191 1.000 152.94037 118 GLU F C 1
ATOM 15672 O O . GLU F 1 118 ? 184.16987 172.58034 194.29408 1.000 152.85759 118 GLU F O 1
ATOM 15678 N N . LEU F 1 119 ? 185.45209 174.17581 193.35774 1.000 140.36509 119 LEU F N 1
ATOM 15679 C CA . LEU F 1 119 ? 184.62034 175.25154 193.88462 1.000 136.83565 119 LEU F CA 1
ATOM 15680 C C . LEU F 1 119 ? 183.23566 175.22310 193.25423 1.000 136.71513 119 LEU F C 1
ATOM 15681 O O . LEU F 1 119 ? 182.23447 175.50539 193.92141 1.000 141.07857 119 LEU F O 1
ATOM 15686 N N . PHE F 1 120 ? 183.16205 174.87687 191.96774 1.000 131.71105 120 PHE F N 1
ATOM 15687 C CA . PHE F 1 120 ? 181.87601 174.78480 191.28491 1.000 133.86062 120 PHE F CA 1
ATOM 15688 C C . PHE F 1 120 ? 180.97699 173.74491 191.94595 1.000 134.53078 120 PHE F C 1
ATOM 15689 O O . PHE F 1 120 ? 179.81772 174.02402 192.27520 1.000 136.36204 120 PHE F O 1
ATOM 15697 N N . GLU F 1 121 ? 181.50487 172.54120 192.17705 1.000 140.52380 121 GLU F N 1
ATOM 15698 C CA . GLU F 1 121 ? 180.68745 171.50163 192.79519 1.000 140.63633 121 GLU F CA 1
ATOM 15699 C C . GLU F 1 121 ? 180.42238 171.78841 194.26977 1.000 143.24496 121 GLU F C 1
ATOM 15700 O O . GLU F 1 121 ? 179.37154 171.39757 194.79064 1.000 146.20353 121 GLU F O 1
ATOM 15706 N N . SER F 1 122 ? 181.34581 172.46669 194.95948 1.000 136.38072 122 SER F N 1
ATOM 15707 C CA . SER F 1 122 ? 181.08003 172.86274 196.33937 1.000 137.63099 122 SER F CA 1
ATOM 15708 C C . SER F 1 122 ? 179.93220 173.86202 196.41150 1.000 137.30048 122 SER F C 1
ATOM 15709 O O . SER F 1 122 ? 179.07807 173.77424 197.30090 1.000 135.01697 122 SER F O 1
ATOM 15712 N N . LEU F 1 123 ? 179.89834 174.82357 195.48458 1.000 136.12028 123 LEU F N 1
ATOM 15713 C CA . LEU F 1 123 ? 178.75897 175.73157 195.39774 1.000 132.91343 123 LEU F CA 1
ATOM 15714 C C . LEU F 1 123 ? 177.48567 174.97295 195.05214 1.000 132.72135 123 LEU F C 1
ATOM 15715 O O . LEU F 1 123 ? 176.40615 175.28533 195.56741 1.000 136.51144 123 LEU F O 1
ATOM 15720 N N . GLN F 1 124 ? 177.59367 173.97398 194.17396 1.000 138.62191 124 GLN F N 1
ATOM 15721 C CA . GLN F 1 124 ? 176.42164 173.19883 193.78251 1.000 139.80116 124 GLN F CA 1
ATOM 15722 C C . GLN F 1 124 ? 175.85873 172.37648 194.93611 1.000 142.43111 124 GLN F C 1
ATOM 15723 O O . GLN F 1 124 ? 174.64260 172.16718 195.00421 1.000 140.74553 124 GLN F O 1
ATOM 15729 N N . LYS F 1 125 ? 176.71146 171.90044 195.84743 1.000 145.59165 125 LYS F N 1
ATOM 15730 C CA . LYS F 1 125 ? 176.28290 170.92430 196.84139 1.000 142.15317 125 LYS F CA 1
ATOM 15731 C C . LYS F 1 125 ? 176.27103 171.43718 198.27490 1.000 139.92404 125 LYS F C 1
ATOM 15732 O O . LYS F 1 125 ? 175.40549 171.01643 199.04909 1.000 140.64101 125 LYS F O 1
ATOM 15738 N N . GLU F 1 126 ? 177.18126 172.32270 198.64843 1.000 143.12968 126 GLU F N 1
ATOM 15739 C CA . GLU F 1 126 ? 177.26263 172.71634 200.05247 1.000 145.60359 126 GLU F CA 1
ATOM 15740 C C . GLU F 1 126 ? 177.09144 174.21183 200.27274 1.000 147.80834 126 GLU F C 1
ATOM 15741 O O . GLU F 1 126 ? 176.54530 174.61561 201.30229 1.000 145.55430 126 GLU F O 1
ATOM 15747 N N . LYS F 1 127 ? 177.52875 175.04496 199.32806 1.000 141.68627 127 LYS F N 1
ATOM 15748 C CA . LYS F 1 127 ? 177.44366 176.49401 199.46073 1.000 140.31228 127 LYS F CA 1
ATOM 15749 C C . LYS F 1 127 ? 176.17699 177.06686 198.83694 1.000 141.86084 127 LYS F C 1
ATOM 15750 O O . LYS F 1 127 ? 176.17216 178.22620 198.40264 1.000 141.79137 127 LYS F O 1
ATOM 15756 N N . ARG F 1 128 ? 175.09923 176.28290 198.78065 1.000 137.96006 128 ARG F N 1
ATOM 15757 C CA . ARG F 1 128 ? 173.86281 176.72748 198.14997 1.000 137.53672 128 ARG F CA 1
ATOM 15758 C C . ARG F 1 128 ? 173.12751 177.78959 198.95500 1.000 141.99056 128 ARG F C 1
ATOM 15759 O O . ARG F 1 128 ? 172.20529 178.41351 198.42047 1.000 140.59407 128 ARG F O 1
ATOM 15767 N N . GLU F 1 129 ? 173.49915 178.00704 200.21245 1.000 147.24122 129 GLU F N 1
ATOM 15768 C CA . GLU F 1 129 ? 172.79243 178.92117 201.09974 1.000 144.67200 129 GLU F CA 1
ATOM 15769 C C . GLU F 1 129 ? 173.69385 180.06929 201.53681 1.000 143.98797 129 GLU F C 1
ATOM 15770 O O . GLU F 1 129 ? 173.60009 180.56385 202.66164 1.000 147.52496 129 GLU F O 1
ATOM 15776 N N . ILE F 1 130 ? 174.57724 180.51054 200.64700 1.000 130.93849 130 ILE F N 1
ATOM 15777 C CA . ILE F 1 130 ? 175.54348 181.54811 200.99221 1.000 132.77848 130 ILE F CA 1
ATOM 15778 C C . ILE F 1 130 ? 175.01638 182.94053 200.66874 1.000 134.29212 130 ILE F C 1
ATOM 15779 O O . ILE F 1 130 ? 175.13487 183.85759 201.48454 1.000 135.99686 130 ILE F O 1
ATOM 15784 N N . PHE F 1 131 ? 174.41893 183.12368 199.49427 1.000 127.26291 131 PHE F N 1
ATOM 15785 C CA . PHE F 1 131 ? 173.98290 184.43378 199.02233 1.000 124.70138 131 PHE F CA 1
ATOM 15786 C C . PHE F 1 131 ? 172.47322 184.61413 199.15350 1.000 124.78934 131 PHE F C 1
ATOM 15787 O O . PHE F 1 131 ? 171.82828 185.21621 198.29481 1.000 126.68971 131 PHE F O 1
ATOM 15795 N N . GLU F 1 132 ? 171.89512 184.09997 200.23511 1.000 132.82362 132 GLU F N 1
ATOM 15796 C CA . GLU F 1 132 ? 170.46730 184.22970 200.49297 1.000 130.61665 132 GLU F CA 1
ATOM 15797 C C . GLU F 1 132 ? 170.09969 185.54513 201.16496 1.000 132.68846 132 GLU F C 1
ATOM 15798 O O . GLU F 1 132 ? 168.91012 185.81057 201.36373 1.000 136.11998 132 GLU F O 1
ATOM 15804 N N . ASP F 1 133 ? 171.08045 186.37290 201.51275 1.000 134.31249 133 ASP F N 1
ATOM 15805 C CA . ASP F 1 133 ? 170.82404 187.68115 202.09626 1.000 135.03916 133 ASP F CA 1
ATOM 15806 C C . ASP F 1 133 ? 170.63320 188.76357 201.04263 1.000 133.26122 133 ASP F C 1
ATOM 15807 O O . ASP F 1 133 ? 170.64037 189.95097 201.38244 1.000 134.59950 133 ASP F O 1
ATOM 15812 N N . VAL F 1 134 ? 170.46594 188.38266 199.77676 1.000 116.61054 134 VAL F N 1
ATOM 15813 C CA . VAL F 1 134 ? 170.27194 189.34277 198.70513 1.000 120.47153 134 VAL F CA 1
ATOM 15814 C C . VAL F 1 134 ? 168.85676 189.30328 198.13446 1.000 119.34182 134 VAL F C 1
ATOM 15815 O O . VAL F 1 134 ? 168.37774 190.32588 197.63092 1.000 116.62015 134 VAL F O 1
ATOM 15819 N N . GLN F 1 135 ? 168.17298 188.16554 198.20393 1.000 109.83809 135 GLN F N 1
ATOM 15820 C CA . GLN F 1 135 ? 166.83616 188.05672 197.64188 1.000 105.67448 135 GLN F CA 1
ATOM 15821 C C . GLN F 1 135 ? 165.84419 188.90521 198.42902 1.000 112.13771 135 GLN F C 1
ATOM 15822 O O . GLN F 1 135 ? 166.02729 189.17808 199.61840 1.000 114.52116 135 GLN F O 1
ATOM 15828 N N . GLU F 1 136 ? 164.78544 189.32862 197.74576 1.000 115.31540 136 GLU F N 1
ATOM 15829 C CA . GLU F 1 136 ? 163.70097 190.08559 198.35103 1.000 110.24223 136 GLU F CA 1
ATOM 15830 C C . GLU F 1 136 ? 162.38500 189.36072 198.11149 1.000 116.52538 136 GLU F C 1
ATOM 15831 O O . GLU F 1 136 ? 162.13636 188.85445 197.01318 1.000 118.28212 136 GLU F O 1
ATOM 15837 N N . LYS F 1 137 ? 161.54952 189.30600 199.14561 1.000 116.34170 137 LYS F N 1
ATOM 15838 C CA . LYS F 1 137 ? 160.24715 188.66949 199.01543 1.000 113.81105 137 LYS F CA 1
ATOM 15839 C C . LYS F 1 137 ? 159.39524 189.42051 198.00046 1.000 116.23617 137 LYS F C 1
ATOM 15840 O O . LYS F 1 137 ? 159.41318 190.65291 197.94041 1.000 116.67798 137 LYS F O 1
ATOM 15846 N N . ILE F 1 138 ? 158.64430 188.66926 197.19399 1.000 107.21881 138 ILE F N 1
ATOM 15847 C CA . ILE F 1 138 ? 157.83773 189.28658 196.15056 1.000 105.02105 138 ILE F CA 1
ATOM 15848 C C . ILE F 1 138 ? 156.64039 189.98687 196.77829 1.000 106.12522 138 ILE F C 1
ATOM 15849 O O . ILE F 1 138 ? 156.06186 189.51226 197.76547 1.000 107.06424 138 ILE F O 1
ATOM 15854 N N . THR F 1 139 ? 156.27617 191.13857 196.21910 1.000 102.72975 139 THR F N 1
ATOM 15855 C CA . THR F 1 139 ? 155.15131 191.91983 196.70825 1.000 99.20726 139 THR F CA 1
ATOM 15856 C C . THR F 1 139 ? 154.36307 192.45190 195.52128 1.000 103.48814 139 THR F C 1
ATOM 15857 O O . THR F 1 139 ? 154.87729 192.55982 194.40586 1.000 106.11955 139 THR F O 1
ATOM 15861 N N . PHE F 1 140 ? 153.10153 192.78426 195.77445 1.000 98.62418 140 PHE F N 1
ATOM 15862 C CA . PHE F 1 140 ? 152.19840 193.30040 194.75531 1.000 93.89000 140 PHE F CA 1
ATOM 15863 C C . PHE F 1 140 ? 151.87970 194.75879 195.04906 1.000 96.65842 140 PHE F C 1
ATOM 15864 O O . PHE F 1 140 ? 151.44966 195.09344 196.15769 1.000 101.52166 140 PHE F O 1
ATOM 15872 N N . ASN F 1 141 ? 152.08719 195.61826 194.05503 1.000 98.93703 141 ASN F N 1
ATOM 15873 C CA . ASN F 1 141 ? 151.85073 197.05516 194.16979 1.000 102.13553 141 ASN F CA 1
ATOM 15874 C C . ASN F 1 141 ? 150.83427 197.43914 193.09768 1.000 102.59080 141 ASN F C 1
ATOM 15875 O O . ASN F 1 141 ? 151.19833 197.76186 191.96471 1.000 102.35986 141 ASN F O 1
ATOM 15880 N N . PHE F 1 142 ? 149.55413 197.40987 193.46408 1.000 96.26638 142 PHE F N 1
ATOM 15881 C CA . PHE F 1 142 ? 148.47520 197.63669 192.51203 1.000 99.35433 142 PHE F CA 1
ATOM 15882 C C . PHE F 1 142 ? 148.27262 199.10445 192.16307 1.000 106.15596 142 PHE F C 1
ATOM 15883 O O . PHE F 1 142 ? 147.44385 199.40612 191.29798 1.000 107.71846 142 PHE F O 1
ATOM 15891 N N . SER F 1 143 ? 148.99541 200.01937 192.80602 1.000 112.42413 143 SER F N 1
ATOM 15892 C CA . SER F 1 143 ? 148.83412 201.44007 192.52793 1.000 112.30125 143 SER F CA 1
ATOM 15893 C C . SER F 1 143 ? 149.46450 201.86903 191.20900 1.000 110.94874 143 SER F C 1
ATOM 15894 O O . SER F 1 143 ? 149.26341 203.01456 190.79270 1.000 110.91441 143 SER F O 1
ATOM 15897 N N . LYS F 1 144 ? 150.21054 200.99097 190.54346 1.000 108.93265 144 LYS F N 1
ATOM 15898 C CA . LYS F 1 144 ? 150.89826 201.33569 189.30646 1.000 108.80008 144 LYS F CA 1
ATOM 15899 C C . LYS F 1 144 ? 150.04556 201.13168 188.06071 1.000 112.49827 144 LYS F C 1
ATOM 15900 O O . LYS F 1 144 ? 150.53680 201.36246 186.95175 1.000 112.73890 144 LYS F O 1
ATOM 15906 N N . VAL F 1 145 ? 148.79349 200.70723 188.20373 1.000 121.06089 145 VAL F N 1
ATOM 15907 C CA . VAL F 1 145 ? 147.93287 200.44362 187.05896 1.000 120.55009 145 VAL F CA 1
ATOM 15908 C C . VAL F 1 145 ? 146.62815 201.20891 187.22154 1.000 122.38220 145 VAL F C 1
ATOM 15909 O O . VAL F 1 145 ? 146.10587 201.36172 188.33024 1.000 121.16449 145 VAL F O 1
ATOM 15913 N N . ASP F 1 146 ? 146.10489 201.69784 186.09939 1.000 124.15652 146 ASP F N 1
ATOM 15914 C CA . ASP F 1 146 ? 144.84972 202.44665 186.07033 1.000 123.23653 146 ASP F CA 1
ATOM 15915 C C . ASP F 1 146 ? 143.76323 201.50127 185.56940 1.000 123.63127 146 ASP F C 1
ATOM 15916 O O . ASP F 1 146 ? 143.57509 201.31988 184.36622 1.000 124.36073 146 ASP F O 1
ATOM 15921 N N . LEU F 1 147 ? 143.04867 200.89274 186.50322 1.000 100.63818 147 LEU F N 1
ATOM 15922 C CA . LEU F 1 147 ? 141.98923 199.94094 186.21636 1.000 96.60848 147 LEU F CA 1
ATOM 15923 C C . LEU F 1 147 ? 140.76774 200.26749 187.05721 1.000 101.46245 147 LEU F C 1
ATOM 15924 O O . LEU F 1 147 ? 140.88246 200.88865 188.11894 1.000 102.51659 147 LEU F O 1
ATOM 15929 N N . PRO F 1 148 ? 139.57886 199.87263 186.60465 1.000 102.81430 148 PRO F N 1
ATOM 15930 C CA . PRO F 1 148 ? 138.38417 200.04309 187.43744 1.000 107.39051 148 PRO F CA 1
ATOM 15931 C C . PRO F 1 148 ? 138.51534 199.28364 188.74908 1.000 110.23582 148 PRO F C 1
ATOM 15932 O O . PRO F 1 148 ? 139.18556 198.25290 188.83127 1.000 120.15891 148 PRO F O 1
ATOM 15936 N N . GLU F 1 149 ? 137.86001 199.81323 189.78517 1.000 110.66633 149 GLU F N 1
ATOM 15937 C CA . GLU F 1 149 ? 138.06556 199.30668 191.13967 1.000 114.35000 149 GLU F CA 1
ATOM 15938 C C . GLU F 1 149 ? 137.64506 197.84748 191.27455 1.000 118.49692 149 GLU F C 1
ATOM 15939 O O . GLU F 1 149 ? 138.32201 197.06077 191.94853 1.000 122.52979 149 GLU F O 1
ATOM 15945 N N . LYS F 1 150 ? 136.52677 197.46679 190.65279 1.000 108.93957 150 LYS F N 1
ATOM 15946 C CA . LYS F 1 150 ? 136.04239 196.09722 190.79623 1.000 112.84167 150 LYS F CA 1
ATOM 15947 C C . LYS F 1 150 ? 137.00613 195.08886 190.18584 1.000 115.48616 150 LYS F C 1
ATOM 15948 O O . LYS F 1 150 ? 137.18042 193.98909 190.72856 1.000 119.15612 150 LYS F O 1
ATOM 15954 N N . TYR F 1 151 ? 137.65262 195.44288 189.07577 1.000 93.60431 151 TYR F N 1
ATOM 15955 C CA . TYR F 1 151 ? 138.62493 194.53511 188.48457 1.000 84.50709 151 TYR F CA 1
ATOM 15956 C C . TYR F 1 151 ? 139.85492 194.39028 189.36934 1.000 86.23632 151 TYR F C 1
ATOM 15957 O O . TYR F 1 151 ? 140.40957 193.29382 189.48451 1.000 99.06398 151 TYR F O 1
ATOM 15966 N N . VAL F 1 152 ? 140.28522 195.47433 190.01647 1.000 86.68475 152 VAL F N 1
ATOM 15967 C CA . VAL F 1 152 ? 141.40019 195.37862 190.95461 1.000 93.09340 152 VAL F CA 1
ATOM 15968 C C . VAL F 1 152 ? 141.02277 194.49513 192.13733 1.000 95.87035 152 VAL F C 1
ATOM 15969 O O . VAL F 1 152 ? 141.82402 193.67314 192.60053 1.000 104.54426 152 VAL F O 1
ATOM 15973 N N . LYS F 1 153 ? 139.79475 194.64201 192.63945 1.000 95.54195 153 LYS F N 1
ATOM 15974 C CA . LYS F 1 153 ? 139.34138 193.78762 193.73254 1.000 89.58195 153 LYS F CA 1
ATOM 15975 C C . LYS F 1 153 ? 139.36375 192.32078 193.33000 1.000 95.23226 153 LYS F C 1
ATOM 15976 O O . LYS F 1 153 ? 139.83078 191.46638 194.09235 1.000 96.87039 153 LYS F O 1
ATOM 15982 N N . LYS F 1 154 ? 138.86110 192.01014 192.13416 1.000 92.94550 154 LYS F N 1
ATOM 15983 C CA . LYS F 1 154 ? 138.84365 190.62215 191.68420 1.000 88.12316 154 LYS F CA 1
ATOM 15984 C C . LYS F 1 154 ? 140.25444 190.08396 191.47034 1.000 84.26880 154 LYS F C 1
ATOM 15985 O O . LYS F 1 154 ? 140.54430 188.93416 191.81958 1.000 87.38615 154 LYS F O 1
ATOM 15991 N N . LEU F 1 155 ? 141.14743 190.89686 190.90918 1.000 78.37597 155 LEU F N 1
ATOM 15992 C CA . LEU F 1 155 ? 142.49517 190.44204 190.60294 1.000 68.64596 155 LEU F CA 1
ATOM 15993 C C . LEU F 1 155 ? 143.43125 190.46892 191.80351 1.000 72.22738 155 LEU F C 1
ATOM 15994 O O . LEU F 1 155 ? 144.56581 189.99710 191.68635 1.000 85.19170 155 LEU F O 1
ATOM 15999 N N . ARG F 1 156 ? 143.00054 191.00934 192.94446 1.000 80.13222 156 ARG F N 1
ATOM 16000 C CA . ARG F 1 156 ? 143.86236 190.99032 194.12155 1.000 77.05531 156 ARG F CA 1
ATOM 16001 C C . ARG F 1 156 ? 144.09590 189.59162 194.67639 1.000 88.06178 156 ARG F C 1
ATOM 16002 O O . ARG F 1 156 ? 144.96947 189.42938 195.53321 1.000 92.72672 156 ARG F O 1
ATOM 16010 N N . LEU F 1 157 ? 143.34611 188.58508 194.22411 1.000 92.64640 157 LEU F N 1
ATOM 16011 C CA . LEU F 1 157 ? 143.56078 187.22089 194.69350 1.000 84.59158 157 LEU F CA 1
ATOM 16012 C C . LEU F 1 157 ? 144.84502 186.60124 194.16011 1.000 76.87383 157 LEU F C 1
ATOM 16013 O O . LEU F 1 157 ? 145.23994 185.53503 194.64098 1.000 78.82888 157 LEU F O 1
ATOM 16018 N N . LEU F 1 158 ? 145.50147 187.23207 193.18604 1.000 83.68040 158 LEU F N 1
ATOM 16019 C CA . LEU F 1 158 ? 146.73021 186.68716 192.62339 1.000 84.02510 158 LEU F CA 1
ATOM 16020 C C . LEU F 1 158 ? 147.90461 186.74101 193.58967 1.000 83.90082 158 LEU F C 1
ATOM 16021 O O . LEU F 1 158 ? 148.93504 186.12021 193.31239 1.000 90.66609 158 LEU F O 1
ATOM 16026 N N . GLU F 1 159 ? 147.78274 187.45840 194.70574 1.000 87.72296 159 GLU F N 1
ATOM 16027 C CA . GLU F 1 159 ? 148.88704 187.58403 195.64740 1.000 90.38644 159 GLU F CA 1
ATOM 16028 C C . GLU F 1 159 ? 149.08862 186.33949 196.50089 1.000 102.28700 159 GLU F C 1
ATOM 16029 O O . GLU F 1 159 ? 150.09210 186.25786 197.21729 1.000 108.27501 159 GLU F O 1
ATOM 16035 N N . LEU F 1 160 ? 148.16703 185.37511 196.44568 1.000 97.84703 160 LEU F N 1
ATOM 16036 C CA . LEU F 1 160 ? 148.31489 184.15598 197.23129 1.000 92.73062 160 LEU F CA 1
ATOM 16037 C C . LEU F 1 160 ? 149.35017 183.20499 196.64514 1.000 97.61246 160 LEU F C 1
ATOM 16038 O O . LEU F 1 160 ? 149.79185 182.28976 197.34640 1.000 102.63918 160 LEU F O 1
ATOM 16043 N N . MET F 1 161 ? 149.73907 183.39606 195.38338 1.000 96.01171 161 MET F N 1
ATOM 16044 C CA . MET F 1 161 ? 150.76231 182.58206 194.72541 1.000 90.14765 161 MET F CA 1
ATOM 16045 C C . MET F 1 161 ? 150.35467 181.10729 194.67510 1.000 91.63045 161 MET F C 1
ATOM 16046 O O . MET F 1 161 ? 151.06422 180.21777 195.14618 1.000 87.86442 161 MET F O 1
ATOM 16051 N N . GLU F 1 162 ? 149.18817 180.86540 194.08482 1.000 94.06293 162 GLU F N 1
ATOM 16052 C CA . GLU F 1 162 ? 148.67447 179.52542 193.85044 1.000 87.74405 162 GLU F CA 1
ATOM 16053 C C . GLU F 1 162 ? 148.28601 179.39836 192.38361 1.000 91.31025 162 GLU F C 1
ATOM 16054 O O . GLU F 1 162 ? 148.14349 180.39462 191.66913 1.000 105.18557 162 GLU F O 1
ATOM 16060 N N . ASP F 1 163 ? 148.11855 178.15673 191.93135 1.000 81.56174 163 ASP F N 1
ATOM 16061 C CA . ASP F 1 163 ? 147.71690 177.91738 190.55162 1.000 82.39965 163 ASP F CA 1
ATOM 16062 C C . ASP F 1 163 ? 146.33850 178.51237 190.30173 1.000 76.94407 163 ASP F C 1
ATOM 16063 O O . ASP F 1 163 ? 145.41551 178.32524 191.09887 1.000 87.19028 163 ASP F O 1
ATOM 16068 N N . THR F 1 164 ? 146.19701 179.23192 189.19125 1.000 63.97034 164 THR F N 1
ATOM 16069 C CA . THR F 1 164 ? 145.00240 180.02744 188.94904 1.000 62.01040 164 THR F CA 1
ATOM 16070 C C . THR F 1 164 ? 144.45218 179.76787 187.55458 1.000 76.46271 164 THR F C 1
ATOM 16071 O O . THR F 1 164 ? 145.21201 179.56649 186.60027 1.000 90.25070 164 THR F O 1
ATOM 16075 N N . ILE F 1 165 ? 143.12568 179.77492 187.44624 1.000 58.22804 165 ILE F N 1
ATOM 16076 C CA . ILE F 1 165 ? 142.43326 179.72087 186.16430 1.000 55.92531 165 ILE F CA 1
ATOM 16077 C C . ILE F 1 165 ? 141.58975 180.98191 186.03366 1.000 64.18779 165 ILE F C 1
ATOM 16078 O O . ILE F 1 165 ? 140.84004 181.33221 186.95283 1.000 73.15624 165 ILE F O 1
ATOM 16083 N N . ILE F 1 166 ? 141.72514 181.66983 184.90288 1.000 64.01950 166 ILE F N 1
ATOM 16084 C CA . ILE F 1 166 ? 141.10267 182.97059 184.69041 1.000 60.37526 166 ILE F CA 1
ATOM 16085 C C . ILE F 1 166 ? 140.15176 182.87122 183.50496 1.000 74.80496 166 ILE F C 1
ATOM 16086 O O . ILE F 1 166 ? 140.58617 182.70712 182.35620 1.000 83.32660 166 ILE F O 1
ATOM 16091 N N . PHE F 1 167 ? 138.85579 182.99344 183.78314 1.000 83.01266 167 PHE F N 1
ATOM 16092 C CA . PHE F 1 167 ? 137.82681 183.15945 182.76037 1.000 75.99282 167 PHE F CA 1
ATOM 16093 C C . PHE F 1 167 ? 137.91243 184.60485 182.29042 1.000 85.72514 167 PHE F C 1
ATOM 16094 O O . PHE F 1 167 ? 137.32451 185.51380 182.88182 1.000 95.54214 167 PHE F O 1
ATOM 16102 N N . ASN F 1 168 ? 138.66282 184.81824 181.20855 1.000 87.08537 168 ASN F N 1
ATOM 16103 C CA . ASN F 1 168 ? 139.02362 186.15890 180.75199 1.000 84.01087 168 ASN F CA 1
ATOM 16104 C C . ASN F 1 168 ? 138.06955 186.58533 179.63984 1.000 90.35529 168 ASN F C 1
ATOM 16105 O O . ASN F 1 168 ? 138.39588 186.55328 178.45402 1.000 103.42271 168 ASN F O 1
ATOM 16110 N N . MET F 1 169 ? 136.86648 186.99654 180.03882 1.000 99.56016 169 MET F N 1
ATOM 16111 C CA . MET F 1 169 ? 135.91669 187.55641 179.08642 1.000 100.56636 169 MET F CA 1
ATOM 16112 C C . MET F 1 169 ? 136.11844 189.04700 178.85300 1.000 104.34890 169 MET F C 1
ATOM 16113 O O . MET F 1 169 ? 135.47352 189.60771 177.96149 1.000 104.50639 169 MET F O 1
ATOM 16118 N N . ALA F 1 170 ? 136.98259 189.69934 179.62615 1.000 99.27396 170 ALA F N 1
ATOM 16119 C CA . ALA F 1 170 ? 137.30305 191.10335 179.42287 1.000 91.47209 170 ALA F CA 1
ATOM 16120 C C . ALA F 1 170 ? 138.51936 191.30347 178.53354 1.000 94.73890 170 ALA F C 1
ATOM 16121 O O . ALA F 1 170 ? 138.89365 192.45011 178.27331 1.000 104.49688 170 ALA F O 1
ATOM 16123 N N . GLU F 1 171 ? 139.14643 190.21841 178.07399 1.000 100.36430 171 GLU F N 1
ATOM 16124 C CA . GLU F 1 171 ? 140.29392 190.27409 177.16710 1.000 99.85111 171 GLU F CA 1
ATOM 16125 C C . GLU F 1 171 ? 141.46008 191.06295 177.75884 1.000 101.89286 171 GLU F C 1
ATOM 16126 O O . GLU F 1 171 ? 142.28899 191.60678 177.02662 1.000 103.22805 171 GLU F O 1
ATOM 16132 N N . LEU F 1 172 ? 141.52993 191.13972 179.08420 1.000 91.99678 172 LEU F N 1
ATOM 16133 C CA . LEU F 1 172 ? 142.63340 191.82871 179.73714 1.000 88.17030 172 LEU F CA 1
ATOM 16134 C C . LEU F 1 172 ? 143.93744 191.07265 179.51356 1.000 90.85783 172 LEU F C 1
ATOM 16135 O O . LEU F 1 172 ? 143.96908 189.83938 179.52953 1.000 103.94615 172 LEU F O 1
ATOM 16140 N N . GLU F 1 173 ? 145.02011 191.81859 179.30370 1.000 91.62403 173 GLU F N 1
ATOM 16141 C CA . GLU F 1 173 ? 146.33390 191.22792 179.05466 1.000 99.38876 173 GLU F CA 1
ATOM 16142 C C . GLU F 1 173 ? 147.01515 190.98559 180.39459 1.000 105.86128 173 GLU F C 1
ATOM 16143 O O . GLU F 1 173 ? 147.51100 191.91708 181.03261 1.000 102.90457 173 GLU F O 1
ATOM 16149 N N . ILE F 1 174 ? 147.03518 189.72318 180.82141 1.000 96.71605 174 ILE F N 1
ATOM 16150 C CA . ILE F 1 174 ? 147.63548 189.38310 182.11227 1.000 93.11648 174 ILE F CA 1
ATOM 16151 C C . ILE F 1 174 ? 149.13744 189.65060 182.15732 1.000 95.80265 174 ILE F C 1
ATOM 16152 O O . ILE F 1 174 ? 149.61024 190.20301 183.16428 1.000 101.68059 174 ILE F O 1
ATOM 16157 N N . PRO F 1 175 ? 149.94339 189.25960 181.15568 1.000 92.48305 175 PRO F N 1
ATOM 16158 C CA . PRO F 1 175 ? 151.40143 189.43590 181.30175 1.000 96.11011 175 PRO F CA 1
ATOM 16159 C C . PRO F 1 175 ? 151.84361 190.87025 181.54480 1.000 98.35245 175 PRO F C 1
ATOM 16160 O O . PRO F 1 175 ? 152.72680 191.10039 182.38000 1.000 104.40239 175 PRO F O 1
ATOM 16164 N N . ASN F 1 176 ? 151.25494 191.84619 180.84848 1.000 94.01607 176 ASN F N 1
ATOM 16165 C CA . ASN F 1 176 ? 151.64298 193.23733 181.06758 1.000 94.84093 176 ASN F CA 1
ATOM 16166 C C . ASN F 1 176 ? 151.23533 193.71177 182.45641 1.000 96.73718 176 ASN F C 1
ATOM 16167 O O . ASN F 1 176 ? 151.99966 194.41460 183.13061 1.000 100.65120 176 ASN F O 1
ATOM 16172 N N . LEU F 1 177 ? 150.03744 193.32846 182.90221 1.000 86.69212 177 LEU F N 1
ATOM 16173 C CA . LEU F 1 177 ? 149.59821 193.67645 184.24788 1.000 84.18828 177 LEU F CA 1
ATOM 16174 C C . LEU F 1 177 ? 150.54780 193.11642 185.29641 1.000 89.78748 177 LEU F C 1
ATOM 16175 O O . LEU F 1 177 ? 150.93066 193.82048 186.23726 1.000 92.61959 177 LEU F O 1
ATOM 16180 N N . LEU F 1 178 ? 150.94711 191.85260 185.14556 1.000 89.21831 178 LEU F N 1
ATOM 16181 C CA . LEU F 1 178 ? 151.86033 191.24911 186.10981 1.000 86.37260 178 LEU F CA 1
ATOM 16182 C C . LEU F 1 178 ? 153.23422 191.90514 186.05970 1.000 90.52281 178 LEU F C 1
ATOM 16183 O O . LEU F 1 178 ? 153.85860 192.12239 187.10301 1.000 100.68834 178 LEU F O 1
ATOM 16188 N N . LYS F 1 179 ? 153.72497 192.23073 184.86079 1.000 86.31906 179 LYS F N 1
ATOM 16189 C CA . LYS F 1 179 ? 154.99721 192.93824 184.76338 1.000 88.14116 179 LYS F CA 1
ATOM 16190 C C . LYS F 1 179 ? 154.92027 194.31767 185.40028 1.000 99.10462 179 LYS F C 1
ATOM 16191 O O . LYS F 1 179 ? 155.94279 194.85755 185.83777 1.000 101.32466 179 LYS F O 1
ATOM 16197 N N . ALA F 1 180 ? 153.72429 194.90663 185.45258 1.000 102.80327 180 ALA F N 1
ATOM 16198 C CA . ALA F 1 180 ? 153.57877 196.24477 186.01351 1.000 93.47264 180 ALA F CA 1
ATOM 16199 C C . ALA F 1 180 ? 153.61171 196.24633 187.53932 1.000 90.67030 180 ALA F C 1
ATOM 16200 O O . ALA F 1 180 ? 154.16497 197.17147 188.14348 1.000 97.89938 180 ALA F O 1
ATOM 16202 N N . ILE F 1 181 ? 153.03590 195.22974 188.18354 1.000 86.23079 181 ILE F N 1
ATOM 16203 C CA . ILE F 1 181 ? 152.74230 195.31693 189.61206 1.000 92.22232 181 ILE F CA 1
ATOM 16204 C C . ILE F 1 181 ? 153.48706 194.27283 190.43608 1.000 93.83127 181 ILE F C 1
ATOM 16205 O O . ILE F 1 181 ? 153.02361 193.88162 191.51316 1.000 100.03822 181 ILE F O 1
ATOM 16210 N N . VAL F 1 182 ? 154.64787 193.82567 189.96556 1.000 97.79489 182 VAL F N 1
ATOM 16211 C CA . VAL F 1 182 ? 155.43057 192.82115 190.67682 1.000 98.08328 182 VAL F CA 1
ATOM 16212 C C . VAL F 1 182 ? 156.81984 193.37613 190.94948 1.000 100.60038 182 VAL F C 1
ATOM 16213 O O . VAL F 1 182 ? 157.50205 193.83645 190.02753 1.000 103.50165 182 VAL F O 1
ATOM 16217 N N . GLU F 1 183 ? 157.23524 193.32907 192.21440 1.000 102.02616 183 GLU F N 1
ATOM 16218 C CA . GLU F 1 183 ? 158.57475 193.71984 192.62383 1.000 100.71423 183 GLU F CA 1
ATOM 16219 C C . GLU F 1 183 ? 159.17522 192.63421 193.50389 1.000 105.39762 183 GLU F C 1
ATOM 16220 O O . GLU F 1 183 ? 158.47036 191.96844 194.26585 1.000 111.00868 183 GLU F O 1
ATOM 16226 N N . GLY F 1 184 ? 160.47941 192.46801 193.39178 1.000 97.73651 184 GLY F N 1
ATOM 16227 C CA . GLY F 1 184 ? 161.18779 191.44112 194.12939 1.000 91.57367 184 GLY F CA 1
ATOM 16228 C C . GLY F 1 184 ? 162.38914 190.97145 193.33593 1.000 100.64060 184 GLY F C 1
ATOM 16229 O O . GLY F 1 184 ? 162.65520 191.43836 192.23321 1.000 106.12797 184 GLY F O 1
ATOM 16230 N N . THR F 1 185 ? 163.11766 190.02804 193.93001 1.000 94.50336 185 THR F N 1
ATOM 16231 C CA . THR F 1 185 ? 164.31401 189.47777 193.30794 1.000 87.91812 185 THR F CA 1
ATOM 16232 C C . THR F 1 185 ? 164.44065 188.00508 193.66763 1.000 90.96081 185 THR F C 1
ATOM 16233 O O . THR F 1 185 ? 164.13573 187.60525 194.79393 1.000 95.58012 185 THR F O 1
ATOM 16237 N N . VAL F 1 186 ? 164.89475 187.20624 192.70136 1.000 82.18589 186 VAL F N 1
ATOM 16238 C CA . VAL F 1 186 ? 165.13994 185.78454 192.88746 1.000 82.94597 186 VAL F CA 1
ATOM 16239 C C . VAL F 1 186 ? 166.51358 185.45469 192.32163 1.000 84.81289 186 VAL F C 1
ATOM 16240 O O . VAL F 1 186 ? 167.07689 186.19584 191.51309 1.000 90.41648 186 VAL F O 1
ATOM 16244 N N . LEU F 1 187 ? 167.05217 184.32372 192.76549 1.000 80.92593 187 LEU F N 1
ATOM 16245 C CA . LEU F 1 187 ? 168.37571 183.86111 192.37075 1.000 79.80702 187 LEU F CA 1
ATOM 16246 C C . LEU F 1 187 ? 168.23879 182.54264 191.62215 1.000 90.96653 187 LEU F C 1
ATOM 16247 O O . LEU F 1 187 ? 167.63865 181.59416 192.13890 1.000 98.94259 187 LEU F O 1
ATOM 16252 N N . ILE F 1 188 ? 168.79242 182.47996 190.41356 1.000 79.36505 188 ILE F N 1
ATOM 16253 C CA . ILE F 1 188 ? 168.64980 181.28496 189.58162 1.000 74.52142 188 ILE F CA 1
ATOM 16254 C C . ILE F 1 188 ? 170.00945 180.84527 189.05266 1.000 72.49582 188 ILE F C 1
ATOM 16255 O O . ILE F 1 188 ? 170.90509 181.68033 188.87978 1.000 84.54816 188 ILE F O 1
ATOM 16260 N N . PRO F 1 189 ? 170.21367 179.55823 188.78017 1.000 80.69603 189 PRO F N 1
ATOM 16261 C CA . PRO F 1 189 ? 171.47590 179.13521 188.16469 1.000 83.73803 189 PRO F CA 1
ATOM 16262 C C . PRO F 1 189 ? 171.55138 179.57529 186.71130 1.000 83.33971 189 PRO F C 1
ATOM 16263 O O . PRO F 1 189 ? 170.56741 179.50942 185.97114 1.000 95.87302 189 PRO F O 1
ATOM 16267 N N . ARG F 1 190 ? 172.73620 180.03499 186.30541 1.000 86.18290 190 ARG F N 1
ATOM 16268 C CA . ARG F 1 190 ? 172.92325 180.45940 184.92200 1.000 79.08513 190 ARG F CA 1
ATOM 16269 C C . ARG F 1 190 ? 172.82649 179.27702 183.96582 1.000 89.31907 190 ARG F C 1
ATOM 16270 O O . ARG F 1 190 ? 172.09250 179.32820 182.97273 1.000 95.87879 190 ARG F O 1
ATOM 16278 N N . PHE F 1 191 ? 173.56033 178.20256 184.24710 1.000 99.35863 191 PHE F N 1
ATOM 16279 C CA . PHE F 1 191 ? 173.48779 176.99483 183.43862 1.000 98.97704 191 PHE F CA 1
ATOM 16280 C C . PHE F 1 191 ? 173.85518 175.80012 184.30372 1.000 97.40908 191 PHE F C 1
ATOM 16281 O O . PHE F 1 191 ? 174.50615 175.93671 185.34221 1.000 97.97534 191 PHE F O 1
ATOM 16289 N N . LEU F 1 192 ? 173.42945 174.62239 183.86039 1.000 102.48507 192 LEU F N 1
ATOM 16290 C CA . LEU F 1 192 ? 173.69906 173.37148 184.55667 1.000 99.26493 192 LEU F CA 1
ATOM 16291 C C . LEU F 1 192 ? 174.62024 172.51649 183.69850 1.000 101.41379 192 LEU F C 1
ATOM 16292 O O . LEU F 1 192 ? 174.30134 172.22299 182.54050 1.000 108.11210 192 LEU F O 1
ATOM 16297 N N . GLU F 1 193 ? 175.75668 172.12347 184.26466 1.000 120.14188 193 GLU F N 1
ATOM 16298 C CA . GLU F 1 193 ? 176.73535 171.27639 183.58807 1.000 123.08170 193 GLU F CA 1
ATOM 16299 C C . GLU F 1 193 ? 176.62723 169.88097 184.19749 1.000 119.57269 193 GLU F C 1
ATOM 16300 O O . GLU F 1 193 ? 177.34544 169.53716 185.13759 1.000 122.06940 193 GLU F O 1
ATOM 16306 N N . LYS F 1 194 ? 175.71904 169.07896 183.65225 1.000 114.09168 194 LYS F N 1
ATOM 16307 C CA . LYS F 1 194 ? 175.48177 167.72027 184.12366 1.000 116.91495 194 LYS F CA 1
ATOM 16308 C C . LYS F 1 194 ? 176.20978 166.74913 183.20235 1.000 115.08657 194 LYS F C 1
ATOM 16309 O O . LYS F 1 194 ? 175.84864 166.60753 182.02863 1.000 118.33790 194 LYS F O 1
ATOM 16315 N N . GLU F 1 195 ? 177.22692 166.07887 183.74240 1.000 118.50839 195 GLU F N 1
ATOM 16316 C CA . GLU F 1 195 ? 177.98832 165.06226 183.01869 1.000 120.12731 195 GLU F CA 1
ATOM 16317 C C . GLU F 1 195 ? 178.50955 165.60112 181.68764 1.000 117.68079 195 GLU F C 1
ATOM 16318 O O . GLU F 1 195 ? 178.31561 165.00313 180.62794 1.000 117.70924 195 GLU F O 1
ATOM 16324 N N . ASP F 1 196 ? 179.16140 166.76291 181.75040 1.000 122.15851 196 ASP F N 1
ATOM 16325 C CA . ASP F 1 196 ? 179.76000 167.47277 180.62146 1.000 126.28711 196 ASP F CA 1
ATOM 16326 C C . ASP F 1 196 ? 178.71652 168.02920 179.65675 1.000 127.62185 196 ASP F C 1
ATOM 16327 O O . ASP F 1 196 ? 179.08791 168.67701 178.67078 1.000 120.98395 196 ASP F O 1
ATOM 16332 N N . LEU F 1 197 ? 177.42815 167.81069 179.90721 1.000 120.40324 197 LEU F N 1
ATOM 16333 C CA . LEU F 1 197 ? 176.36722 168.34554 179.06555 1.000 110.61125 197 LEU F CA 1
ATOM 16334 C C . LEU F 1 197 ? 175.86794 169.65632 179.65887 1.000 115.25214 197 LEU F C 1
ATOM 16335 O O . LEU F 1 197 ? 175.53755 169.71867 180.84675 1.000 120.72480 197 LEU F O 1
ATOM 16340 N N . ILE F 1 198 ? 175.80185 170.69585 178.83268 1.000 99.50398 198 ILE F N 1
ATOM 16341 C CA . ILE F 1 198 ? 175.45679 172.03768 179.28785 1.000 92.81845 198 ILE F CA 1
ATOM 16342 C C . ILE F 1 198 ? 174.01973 172.34322 178.89511 1.000 90.65379 198 ILE F C 1
ATOM 16343 O O . ILE F 1 198 ? 173.64590 172.21979 177.72098 1.000 92.83788 198 ILE F O 1
ATOM 16348 N N . ILE F 1 199 ? 173.21413 172.73183 179.88066 1.000 89.52970 199 ILE F N 1
ATOM 16349 C CA . ILE F 1 199 ? 171.83244 173.14727 179.67667 1.000 90.76287 199 ILE F CA 1
ATOM 16350 C C . ILE F 1 199 ? 171.70325 174.58093 180.16698 1.000 92.81941 199 ILE F C 1
ATOM 16351 O O . ILE F 1 199 ? 172.07189 174.88533 181.30722 1.000 96.10587 199 ILE F O 1
ATOM 16356 N N . ARG F 1 200 ? 171.18226 175.45763 179.31323 1.000 99.27167 200 ARG F N 1
ATOM 16357 C CA . ARG F 1 200 ? 171.08313 176.87337 179.63996 1.000 90.05146 200 ARG F CA 1
ATOM 16358 C C . ARG F 1 200 ? 169.69772 177.19498 180.18443 1.000 95.65190 200 ARG F C 1
ATOM 16359 O O . ARG F 1 200 ? 168.68495 176.81325 179.58976 1.000 103.87147 200 ARG F O 1
ATOM 16367 N N . ILE F 1 201 ? 169.65909 177.89881 181.31185 1.000 91.20768 201 ILE F N 1
ATOM 16368 C CA . ILE F 1 201 ? 168.41562 178.29176 181.96226 1.000 95.13827 201 ILE F CA 1
ATOM 16369 C C . ILE F 1 201 ? 168.20437 179.80020 181.89409 1.000 98.50568 201 ILE F C 1
ATOM 16370 O O . ILE F 1 201 ? 167.11268 180.26746 181.56891 1.000 98.93176 201 ILE F O 1
ATOM 16375 N N . PHE F 1 202 ? 169.24158 180.57778 182.19633 1.000 90.84884 202 PHE F N 1
ATOM 16376 C CA . PHE F 1 202 ? 169.13506 182.02796 182.11011 1.000 83.23451 202 PHE F CA 1
ATOM 16377 C C . PHE F 1 202 ? 168.93912 182.45211 180.66036 1.000 92.50604 202 PHE F C 1
ATOM 16378 O O . PHE F 1 202 ? 169.66991 182.01140 179.76796 1.000 96.25021 202 PHE F O 1
ATOM 16386 N N . ASP F 1 203 ? 167.95205 183.31343 180.42766 1.000 93.79716 203 ASP F N 1
ATOM 16387 C CA . ASP F 1 203 ? 167.56769 183.73993 179.08641 1.000 86.76051 203 ASP F CA 1
ATOM 16388 C C . ASP F 1 203 ? 167.64852 185.25899 179.02600 1.000 91.44398 203 ASP F C 1
ATOM 16389 O O . ASP F 1 203 ? 166.90735 185.95231 179.72987 1.000 98.32935 203 ASP F O 1
ATOM 16394 N N . GLU F 1 204 ? 168.54344 185.77535 178.18110 1.000 106.20440 204 GLU F N 1
ATOM 16395 C CA . GLU F 1 204 ? 168.70051 187.21904 178.04980 1.000 104.79943 204 GLU F CA 1
ATOM 16396 C C . GLU F 1 204 ? 167.46540 187.88812 177.46302 1.000 104.11270 204 GLU F C 1
ATOM 16397 O O . GLU F 1 204 ? 167.28110 189.09420 177.65323 1.000 102.76353 204 GLU F O 1
ATOM 16403 N N . GLU F 1 205 ? 166.62008 187.13891 176.75740 1.000 103.32698 205 GLU F N 1
ATOM 16404 C CA . GLU F 1 205 ? 165.44041 187.70368 176.11543 1.000 97.62286 205 GLU F CA 1
ATOM 16405 C C . GLU F 1 205 ? 164.25045 187.80306 177.06185 1.000 104.08882 205 GLU F C 1
ATOM 16406 O O . GLU F 1 205 ? 163.48139 188.76707 176.98633 1.000 112.56463 205 GLU F O 1
ATOM 16412 N N . LEU F 1 206 ? 164.08473 186.82995 177.95906 1.000 93.20920 206 LEU F N 1
ATOM 16413 C CA . LEU F 1 206 ? 162.91646 186.76544 178.82527 1.000 83.66217 206 LEU F CA 1
ATOM 16414 C C . LEU F 1 206 ? 163.18931 187.16697 180.26830 1.000 86.68788 206 LEU F C 1
ATOM 16415 O O . LEU F 1 206 ? 162.23300 187.34775 181.02906 1.000 87.95891 206 LEU F O 1
ATOM 16420 N N . HIS F 1 207 ? 164.44963 187.31895 180.66505 1.000 89.09565 207 HIS F N 1
ATOM 16421 C CA . HIS F 1 207 ? 164.80824 187.62578 182.04095 1.000 75.67948 207 HIS F CA 1
ATOM 16422 C C . HIS F 1 207 ? 165.44711 189.00503 182.13035 1.000 84.03884 207 HIS F C 1
ATOM 16423 O O . HIS F 1 207 ? 166.12192 189.45914 181.20228 1.000 89.74393 207 HIS F O 1
ATOM 16430 N N . GLU F 1 208 ? 165.22937 189.66555 183.26516 1.000 98.59056 208 GLU F N 1
ATOM 16431 C CA . GLU F 1 208 ? 165.70815 191.02301 183.49458 1.000 98.41102 208 GLU F CA 1
ATOM 16432 C C . GLU F 1 208 ? 166.90933 190.96639 184.43107 1.000 98.79326 208 GLU F C 1
ATOM 16433 O O . GLU F 1 208 ? 166.77286 190.63163 185.61188 1.000 103.12347 208 GLU F O 1
ATOM 16439 N N . TYR F 1 209 ? 168.08054 191.29843 183.89802 1.000 101.78027 209 TYR F N 1
ATOM 16440 C CA . TYR F 1 209 ? 169.32372 191.19610 184.64869 1.000 99.86783 209 TYR F CA 1
ATOM 16441 C C . TYR F 1 209 ? 169.34274 192.18480 185.80811 1.000 100.92060 209 TYR F C 1
ATOM 16442 O O . TYR F 1 209 ? 168.97453 193.35276 185.65707 1.000 106.11621 209 TYR F O 1
ATOM 16451 N N . ARG F 1 210 ? 169.78575 191.70793 186.97546 1.000 98.57009 210 ARG F N 1
ATOM 16452 C CA . ARG F 1 210 ? 169.88761 192.55762 188.15496 1.000 102.00494 210 ARG F CA 1
ATOM 16453 C C . ARG F 1 210 ? 171.17891 192.32831 188.93155 1.000 104.84033 210 ARG F C 1
ATOM 16454 O O . ARG F 1 210 ? 171.36921 192.95601 189.98118 1.000 108.94547 210 ARG F O 1
ATOM 16462 N N . GLY F 1 211 ? 172.06223 191.46762 188.46070 1.000 98.68770 211 GLY F N 1
ATOM 16463 C CA . GLY F 1 211 ? 173.29554 191.18325 189.16695 1.000 98.91821 211 GLY F CA 1
ATOM 16464 C C . GLY F 1 211 ? 173.85707 189.84569 188.73070 1.000 107.89982 211 GLY F C 1
ATOM 16465 O O . GLY F 1 211 ? 173.29337 189.14996 187.89140 1.000 111.94208 211 GLY F O 1
ATOM 16466 N N . SER F 1 212 ? 174.99382 189.49761 189.32959 1.000 111.32851 212 SER F N 1
ATOM 16467 C CA . SER F 1 212 ? 175.68657 188.25709 188.99501 1.000 102.71796 212 SER F CA 1
ATOM 16468 C C . SER F 1 212 ? 176.49798 187.80801 190.19794 1.000 104.63290 212 SER F C 1
ATOM 16469 O O . SER F 1 212 ? 177.33923 188.56344 190.69389 1.000 104.23485 212 SER F O 1
ATOM 16472 N N . TYR F 1 213 ? 176.24581 186.58739 190.66416 1.000 108.54915 213 TYR F N 1
ATOM 16473 C CA . TYR F 1 213 ? 176.96365 186.00271 191.79547 1.000 104.31934 213 TYR F CA 1
ATOM 16474 C C . TYR F 1 213 ? 177.56233 184.67403 191.34520 1.000 109.71464 213 TYR F C 1
ATOM 16475 O O . TYR F 1 213 ? 176.97356 183.61032 191.54901 1.000 109.29929 213 TYR F O 1
ATOM 16484 N N . PHE F 1 214 ? 178.74547 184.74854 190.73330 1.000 116.75554 214 PHE F N 1
ATOM 16485 C CA . PHE F 1 214 ? 179.48889 183.57860 190.27753 1.000 111.40369 214 PHE F CA 1
ATOM 16486 C C . PHE F 1 214 ? 178.68144 182.73622 189.29893 1.000 117.16519 214 PHE F C 1
ATOM 16487 O O . PHE F 1 214 ? 178.52769 183.10875 188.13179 1.000 120.60961 214 PHE F O 1
ATOM 16495 N N . ASP F 1 215 ? 178.15843 181.60356 189.76318 1.000 115.12989 215 ASP F N 1
ATOM 16496 C CA . ASP F 1 215 ? 177.39153 180.69456 188.92332 1.000 114.67337 215 ASP F CA 1
ATOM 16497 C C . ASP F 1 215 ? 175.89146 180.92747 189.02384 1.000 111.45958 215 ASP F C 1
ATOM 16498 O O . ASP F 1 215 ? 175.11437 180.15595 188.45350 1.000 108.11228 215 ASP F O 1
ATOM 16503 N N . LYS F 1 216 ? 175.46768 181.96759 189.73367 1.000 95.72071 216 LYS F N 1
ATOM 16504 C CA . LYS F 1 216 ? 174.05890 182.28129 189.89275 1.000 91.91453 216 LYS F CA 1
ATOM 16505 C C . LYS F 1 216 ? 173.81390 183.72735 189.49364 1.000 96.57859 216 LYS F C 1
ATOM 16506 O O . LYS F 1 216 ? 174.70677 184.57436 189.58127 1.000 101.01849 216 LYS F O 1
ATOM 16512 N N . VAL F 1 217 ? 172.59076 183.99793 189.05033 1.000 96.27565 217 VAL F N 1
ATOM 16513 C CA . VAL F 1 217 ? 172.18936 185.30508 188.55105 1.000 86.19145 217 VAL F CA 1
ATOM 16514 C C . VAL F 1 217 ? 170.97883 185.76850 189.34723 1.000 87.43111 217 VAL F C 1
ATOM 16515 O O . VAL F 1 217 ? 170.04898 184.98767 189.58473 1.000 93.88692 217 VAL F O 1
ATOM 16519 N N . LEU F 1 218 ? 170.99922 187.03023 189.76680 1.000 89.29493 218 LEU F N 1
ATOM 16520 C CA . LEU F 1 218 ? 169.88036 187.65433 190.45788 1.000 90.50872 218 LEU F CA 1
ATOM 16521 C C . LEU F 1 218 ? 169.03445 188.39809 189.43220 1.000 93.50235 218 LEU F C 1
ATOM 16522 O O . LEU F 1 218 ? 169.54930 189.24882 188.69915 1.000 106.68403 218 LEU F O 1
ATOM 16527 N N . ILE F 1 219 ? 167.74321 188.07318 189.37525 1.000 80.08241 219 ILE F N 1
ATOM 16528 C CA . ILE F 1 219 ? 166.82546 188.65671 188.40461 1.000 74.03961 219 ILE F CA 1
ATOM 16529 C C . ILE F 1 219 ? 165.52431 189.00950 189.11059 1.000 86.81452 219 ILE F C 1
ATOM 16530 O O . ILE F 1 219 ? 165.31340 188.67928 190.27660 1.000 98.05136 219 ILE F O 1
ATOM 16535 N N . LYS F 1 220 ? 164.64980 189.70043 188.38623 1.000 91.72295 220 LYS F N 1
ATOM 16536 C CA . LYS F 1 220 ? 163.29244 189.90201 188.85615 1.000 86.54263 220 LYS F CA 1
ATOM 16537 C C . LYS F 1 220 ? 162.50138 188.60407 188.70167 1.000 90.11759 220 LYS F C 1
ATOM 16538 O O . LYS F 1 220 ? 162.85896 187.74675 187.89015 1.000 103.01279 220 LYS F O 1
ATOM 16544 N N . PRO F 1 221 ? 161.43781 188.42478 189.48292 1.000 77.38521 221 PRO F N 1
ATOM 16545 C CA . PRO F 1 221 ? 160.63063 187.20404 189.37346 1.000 77.00933 221 PRO F CA 1
ATOM 16546 C C . PRO F 1 221 ? 160.15624 186.99174 187.94820 1.000 88.40443 221 PRO F C 1
ATOM 16547 O O . PRO F 1 221 ? 159.45011 187.84220 187.38730 1.000 99.67089 221 PRO F O 1
ATOM 16551 N N . PRO F 1 222 ? 160.53890 185.87787 187.32539 1.000 77.46075 222 PRO F N 1
ATOM 16552 C CA . PRO F 1 222 ? 160.23983 185.68403 185.90218 1.000 71.72304 222 PRO F CA 1
ATOM 16553 C C . PRO F 1 222 ? 158.74503 185.65427 185.62670 1.000 69.41207 222 PRO F C 1
ATOM 16554 O O . PRO F 1 222 ? 157.95693 185.13021 186.41530 1.000 78.50022 222 PRO F O 1
ATOM 16558 N N . ILE F 1 223 ? 158.36254 186.22814 184.48963 1.000 63.45807 223 ILE F N 1
ATOM 16559 C CA . ILE F 1 223 ? 157.00998 186.12502 183.95615 1.000 75.53299 223 ILE F CA 1
ATOM 16560 C C . ILE F 1 223 ? 157.14398 185.60045 182.53471 1.000 82.65650 223 ILE F C 1
ATOM 16561 O O . ILE F 1 223 ? 157.71337 186.27871 181.67101 1.000 86.10070 223 ILE F O 1
ATOM 16566 N N . ILE F 1 224 ? 156.62933 184.39956 182.28824 1.000 80.26911 224 ILE F N 1
ATOM 16567 C CA . ILE F 1 224 ? 156.72200 183.75164 180.98751 1.000 69.25997 224 ILE F CA 1
ATOM 16568 C C . ILE F 1 224 ? 155.31510 183.59815 180.43253 1.000 74.98997 224 ILE F C 1
ATOM 16569 O O . ILE F 1 224 ? 154.38251 183.27358 181.17344 1.000 89.79226 224 ILE F O 1
ATOM 16574 N N . HIS F 1 225 ? 155.15950 183.85408 179.13670 1.000 58.60238 225 HIS F N 1
ATOM 16575 C CA . HIS F 1 225 ? 153.86980 183.78581 178.46527 1.000 59.22753 225 HIS F CA 1
ATOM 16576 C C . HIS F 1 225 ? 153.95511 182.82557 177.28856 1.000 62.94411 225 HIS F C 1
ATOM 16577 O O . HIS F 1 225 ? 154.95081 182.81467 176.55759 1.000 66.38956 225 HIS F O 1
ATOM 16584 N N . TRP F 1 226 ? 152.91181 182.01760 177.10641 1.000 72.18447 226 TRP F N 1
ATOM 16585 C CA . TRP F 1 226 ? 152.84804 181.07412 175.99718 1.000 61.86934 226 TRP F CA 1
ATOM 16586 C C . TRP F 1 226 ? 151.47386 181.15548 175.35339 1.000 77.58073 226 TRP F C 1
ATOM 16587 O O . TRP F 1 226 ? 150.46450 180.83220 175.99143 1.000 89.57569 226 TRP F O 1
ATOM 16598 N N . ASP F 1 227 ? 151.44409 181.56816 174.08927 1.000 82.45592 227 ASP F N 1
ATOM 16599 C CA . ASP F 1 227 ? 150.21549 181.69169 173.31938 1.000 79.36460 227 ASP F CA 1
ATOM 16600 C C . ASP F 1 227 ? 150.10485 180.51218 172.36392 1.000 86.74848 227 ASP F C 1
ATOM 16601 O O . ASP F 1 227 ? 151.06054 180.19321 171.65003 1.000 95.85370 227 ASP F O 1
ATOM 16606 N N . PHE F 1 228 ? 148.93776 179.86863 172.35659 1.000 92.03754 228 PHE F N 1
ATOM 16607 C CA . PHE F 1 228 ? 148.75027 178.67551 171.53871 1.000 86.48464 228 PHE F CA 1
ATOM 16608 C C . PHE F 1 228 ? 148.80718 178.99751 170.05116 1.000 96.68819 228 PHE F C 1
ATOM 16609 O O . PHE F 1 228 ? 149.36201 178.22211 169.26440 1.000 100.02759 228 PHE F O 1
ATOM 16617 N N . TYR F 1 229 ? 148.23960 180.13226 169.64474 1.000 102.55333 229 TYR F N 1
ATOM 16618 C CA . TYR F 1 229 ? 148.13722 180.46071 168.22968 1.000 100.70831 229 TYR F CA 1
ATOM 16619 C C . TYR F 1 229 ? 149.41571 181.04844 167.65029 1.000 98.09746 229 TYR F C 1
ATOM 16620 O O . TYR F 1 229 ? 149.47708 181.26520 166.43589 1.000 103.50895 229 TYR F O 1
ATOM 16629 N N . LEU F 1 230 ? 150.43098 181.31025 168.47256 1.000 88.60232 230 LEU F N 1
ATOM 16630 C CA . LEU F 1 230 ? 151.66037 181.92499 167.99909 1.000 89.24957 230 LEU F CA 1
ATOM 16631 C C . LEU F 1 230 ? 152.91863 181.12599 168.29947 1.000 96.32347 230 LEU F C 1
ATOM 16632 O O . LEU F 1 230 ? 153.95853 181.40353 167.69294 1.000 99.04206 230 LEU F O 1
ATOM 16637 N N . ASP F 1 231 ? 152.86391 180.14894 169.19867 1.000 94.46689 231 ASP F N 1
ATOM 16638 C CA . ASP F 1 231 ? 154.04492 179.41533 169.62110 1.000 91.07733 231 ASP F CA 1
ATOM 16639 C C . ASP F 1 231 ? 153.86735 177.92611 169.36024 1.000 96.17727 231 ASP F C 1
ATOM 16640 O O . ASP F 1 231 ? 152.74972 177.42472 169.21022 1.000 96.30225 231 ASP F O 1
ATOM 16645 N N . SER F 1 232 ? 154.99299 177.22481 169.30524 1.000 100.32960 232 SER F N 1
ATOM 16646 C CA . SER F 1 232 ? 155.02668 175.79846 169.02843 1.000 99.81014 232 SER F CA 1
ATOM 16647 C C . SER F 1 232 ? 155.24700 175.00658 170.31129 1.000 98.26735 232 SER F C 1
ATOM 16648 O O . SER F 1 232 ? 155.75658 175.51945 171.31045 1.000 101.91929 232 SER F O 1
ATOM 16651 N N . LEU F 1 233 ? 154.85786 173.73279 170.26646 1.000 88.41155 233 LEU F N 1
ATOM 16652 C CA . LEU F 1 233 ? 154.98685 172.84762 171.41624 1.000 86.82886 233 LEU F CA 1
ATOM 16653 C C . LEU F 1 233 ? 156.41527 172.37960 171.65401 1.000 87.45927 233 LEU F C 1
ATOM 16654 O O . LEU F 1 233 ? 156.66679 171.70754 172.65865 1.000 90.37114 233 LEU F O 1
ATOM 16659 N N . GLU F 1 234 ? 157.34967 172.70709 170.76105 1.000 105.25576 234 GLU F N 1
ATOM 16660 C CA . GLU F 1 234 ? 158.74302 172.32986 170.95739 1.000 105.03152 234 GLU F CA 1
ATOM 16661 C C . GLU F 1 234 ? 159.41757 173.12317 172.06775 1.000 109.66872 234 GLU F C 1
ATOM 16662 O O . GLU F 1 234 ? 160.52803 172.76305 172.47111 1.000 115.07147 234 GLU F O 1
ATOM 16668 N N . ASP F 1 235 ? 158.78249 174.18657 172.56759 1.000 102.27564 235 ASP F N 1
ATOM 16669 C CA . ASP F 1 235 ? 159.36838 174.96741 173.65040 1.000 99.55158 235 ASP F CA 1
ATOM 16670 C C . ASP F 1 235 ? 159.36284 174.21973 174.97586 1.000 99.73378 235 ASP F C 1
ATOM 16671 O O . ASP F 1 235 ? 160.11713 174.58882 175.88169 1.000 106.25729 235 ASP F O 1
ATOM 16676 N N . PHE F 1 236 ? 158.53593 173.18390 175.11273 1.000 80.70620 236 PHE F N 1
ATOM 16677 C CA . PHE F 1 236 ? 158.51156 172.35807 176.31032 1.000 80.86840 236 PHE F CA 1
ATOM 16678 C C . PHE F 1 236 ? 159.39961 171.12624 176.18804 1.000 82.50372 236 PHE F C 1
ATOM 16679 O O . PHE F 1 236 ? 159.13873 170.11332 176.84680 1.000 90.23327 236 PHE F O 1
ATOM 16687 N N . SER F 1 237 ? 160.43899 171.19205 175.36153 1.000 86.68748 237 SER F N 1
ATOM 16688 C CA . SER F 1 237 ? 161.38124 170.10033 175.18694 1.000 85.89467 237 SER F CA 1
ATOM 16689 C C . SER F 1 237 ? 162.79592 170.65545 175.18363 1.000 85.46244 237 SER F C 1
ATOM 16690 O O . SER F 1 237 ? 163.01690 171.83110 174.88318 1.000 89.48954 237 SER F O 1
ATOM 16693 N N . PHE F 1 238 ? 163.75388 169.80118 175.52379 1.000 80.14951 238 PHE F N 1
ATOM 16694 C CA . PHE F 1 238 ? 165.15805 170.19989 175.53049 1.000 80.23604 238 PHE F CA 1
ATOM 16695 C C . PHE F 1 238 ? 165.61888 170.37470 174.09138 1.000 91.48335 238 PHE F C 1
ATOM 16696 O O . PHE F 1 238 ? 165.95848 169.40499 173.41065 1.000 99.06194 238 PHE F O 1
ATOM 16704 N N . LYS F 1 239 ? 165.63726 171.61909 173.62339 1.000 102.24644 239 LYS F N 1
ATOM 16705 C CA . LYS F 1 239 ? 166.03846 171.92593 172.25947 1.000 94.49831 239 LYS F CA 1
ATOM 16706 C C . LYS F 1 239 ? 167.55447 171.99805 172.16460 1.000 97.01737 239 LYS F C 1
ATOM 16707 O O . LYS F 1 239 ? 168.21563 172.59350 173.01969 1.000 101.25940 239 LYS F O 1
ATOM 16713 N N . LYS F 1 240 ? 168.09996 171.38668 171.11797 1.000 101.92199 240 LYS F N 1
ATOM 16714 C CA . LYS F 1 240 ? 169.53951 171.35366 170.90557 1.000 103.38722 240 LYS F CA 1
ATOM 16715 C C . LYS F 1 240 ? 169.95875 172.58148 170.10945 1.000 99.33729 240 LYS F C 1
ATOM 16716 O O . LYS F 1 240 ? 169.56318 172.74130 168.94939 1.000 98.60867 240 LYS F O 1
ATOM 16722 N N . VAL F 1 241 ? 170.75549 173.44533 170.73262 1.000 104.59539 241 VAL F N 1
ATOM 16723 C CA . VAL F 1 241 ? 171.28361 174.62355 170.05855 1.000 100.85179 241 VAL F CA 1
ATOM 16724 C C . VAL F 1 241 ? 172.61427 174.26049 169.41964 1.000 104.44309 241 VAL F C 1
ATOM 16725 O O . VAL F 1 241 ? 172.82464 174.49325 168.22450 1.000 106.61848 241 VAL F O 1
ATOM 16729 N N . GLU F 1 242 ? 173.52293 173.68791 170.20679 1.000 126.93422 242 GLU F N 1
ATOM 16730 C CA . GLU F 1 242 ? 174.81468 173.25490 169.69803 1.000 122.13807 242 GLU F CA 1
ATOM 16731 C C . GLU F 1 242 ? 175.12644 171.88748 170.28524 1.000 128.77197 242 GLU F C 1
ATOM 16732 O O . GLU F 1 242 ? 174.40828 171.38499 171.15563 1.000 133.86166 242 GLU F O 1
ATOM 16738 N N . GLU F 1 243 ? 176.20447 171.27539 169.79797 1.000 138.77523 243 GLU F N 1
ATOM 16739 C CA . GLU F 1 243 ? 176.62676 169.99960 170.35726 1.000 140.99485 243 GLU F CA 1
ATOM 16740 C C . GLU F 1 243 ? 176.95547 170.18138 171.83448 1.000 139.78562 243 GLU F C 1
ATOM 16741 O O . GLU F 1 243 ? 177.63980 171.13372 172.22308 1.000 140.37808 243 GLU F O 1
ATOM 16747 N N . SER F 1 244 ? 176.40991 169.29424 172.66355 1.000 123.82397 244 SER F N 1
ATOM 16748 C CA . SER F 1 244 ? 176.52737 169.36894 174.11752 1.000 128.53971 244 SER F CA 1
ATOM 16749 C C . SER F 1 244 ? 176.05666 170.70936 174.67774 1.000 129.08510 244 SER F C 1
ATOM 16750 O O . SER F 1 244 ? 176.49249 171.11590 175.75933 1.000 132.64841 244 SER F O 1
ATOM 16753 N N . ILE F 1 245 ? 175.17625 171.41663 173.96776 1.000 108.37095 245 ILE F N 1
ATOM 16754 C CA . ILE F 1 245 ? 174.64812 172.70024 174.42554 1.000 101.48471 245 ILE F CA 1
ATOM 16755 C C . ILE F 1 245 ? 173.15746 172.73262 174.11272 1.000 94.29251 245 ILE F C 1
ATOM 16756 O O . ILE F 1 245 ? 172.76909 172.85408 172.94338 1.000 100.46515 245 ILE F O 1
ATOM 16761 N N . TYR F 1 246 ? 172.32714 172.65832 175.15342 1.000 86.97829 246 TYR F N 1
ATOM 16762 C CA . TYR F 1 246 ? 170.88037 172.58697 175.02619 1.000 92.13482 246 TYR F CA 1
ATOM 16763 C C . TYR F 1 246 ? 170.22200 173.75927 175.74217 1.000 96.15826 246 TYR F C 1
ATOM 16764 O O . TYR F 1 246 ? 170.82410 174.41607 176.59800 1.000 103.94203 246 TYR F O 1
ATOM 16773 N N . ILE F 1 247 ? 168.96065 173.99958 175.39327 1.000 78.18221 247 ILE F N 1
ATOM 16774 C CA . ILE F 1 247 ? 168.14338 175.04052 176.00476 1.000 75.31988 247 ILE F CA 1
ATOM 16775 C C . ILE F 1 247 ? 167.06594 174.36908 176.84258 1.000 85.86853 247 ILE F C 1
ATOM 16776 O O . ILE F 1 247 ? 166.35713 173.48019 176.35654 1.000 97.72361 247 ILE F O 1
ATOM 16781 N N . ALA F 1 248 ? 166.94889 174.78994 178.09904 1.000 76.54208 248 ALA F N 1
ATOM 16782 C CA . ALA F 1 248 ? 165.97245 174.20551 179.00109 1.000 70.36849 248 ALA F CA 1
ATOM 16783 C C . ALA F 1 248 ? 164.55293 174.54397 178.54607 1.000 85.40123 248 ALA F C 1
ATOM 16784 O O . ALA F 1 248 ? 164.32870 175.56963 177.90012 1.000 91.64362 248 ALA F O 1
ATOM 16786 N N . PRO F 1 249 ? 163.57357 173.69010 178.86361 1.000 75.48417 249 PRO F N 1
ATOM 16787 C CA . PRO F 1 249 ? 162.18266 173.99327 178.49893 1.000 66.60689 249 PRO F CA 1
ATOM 16788 C C . PRO F 1 249 ? 161.63125 175.19657 179.24628 1.000 75.28181 249 PRO F C 1
ATOM 16789 O O . PRO F 1 249 ? 162.30624 175.75798 180.11396 1.000 91.81297 249 PRO F O 1
ATOM 16793 N N . LEU F 1 250 ? 160.40248 175.59900 178.91534 1.000 72.01366 250 LEU F N 1
ATOM 16794 C CA . LEU F 1 250 ? 159.85093 176.83324 179.46722 1.000 65.32370 250 LEU F CA 1
ATOM 16795 C C . LEU F 1 250 ? 159.66090 176.74913 180.97679 1.000 76.91727 250 LEU F C 1
ATOM 16796 O O . LEU F 1 250 ? 159.95446 177.71043 181.69631 1.000 85.53298 250 LEU F O 1
ATOM 16801 N N . PHE F 1 251 ? 159.16714 175.61424 181.47909 1.000 70.54905 251 PHE F N 1
ATOM 16802 C CA . PHE F 1 251 ? 158.85904 175.52005 182.90174 1.000 64.55184 251 PHE F CA 1
ATOM 16803 C C . PHE F 1 251 ? 160.10860 175.50596 183.77361 1.000 75.77526 251 PHE F C 1
ATOM 16804 O O . PHE F 1 251 ? 159.99921 175.69369 184.98952 1.000 83.84779 251 PHE F O 1
ATOM 16812 N N . LEU F 1 252 ? 161.28754 175.28897 183.19084 1.000 78.86148 252 LEU F N 1
ATOM 16813 C CA . LEU F 1 252 ? 162.52419 175.44187 183.94495 1.000 71.88411 252 LEU F CA 1
ATOM 16814 C C . LEU F 1 252 ? 163.03547 176.87479 183.93985 1.000 83.22618 252 LEU F C 1
ATOM 16815 O O . LEU F 1 252 ? 163.86446 177.22529 184.78559 1.000 87.95648 252 LEU F O 1
ATOM 16820 N N . ARG F 1 253 ? 162.56564 177.70401 183.01382 1.000 79.79572 253 ARG F N 1
ATOM 16821 C CA . ARG F 1 253 ? 162.93817 179.10907 182.97075 1.000 68.16658 253 ARG F CA 1
ATOM 16822 C C . ARG F 1 253 ? 161.93478 180.00296 183.68439 1.000 76.60256 253 ARG F C 1
ATOM 16823 O O . ARG F 1 253 ? 162.10537 181.22562 183.68411 1.000 87.32463 253 ARG F O 1
ATOM 16831 N N . ALA F 1 254 ? 160.89733 179.42315 184.28869 1.000 76.82113 254 ALA F N 1
ATOM 16832 C CA . ALA F 1 254 ? 159.95791 180.14625 185.13511 1.000 66.97724 254 ALA F CA 1
ATOM 16833 C C . ALA F 1 254 ? 160.17503 179.84484 186.61260 1.000 69.64014 254 ALA F C 1
ATOM 16834 O O . ALA F 1 254 ? 159.24339 179.96244 187.41411 1.000 69.53904 254 ALA F O 1
ATOM 16836 N N . THR F 1 255 ? 161.39496 179.45714 186.98625 1.000 86.83031 255 THR F N 1
ATOM 16837 C CA . THR F 1 255 ? 161.70536 179.04817 188.35054 1.000 75.68819 255 THR F CA 1
ATOM 16838 C C . THR F 1 255 ? 161.53801 180.20130 189.32977 1.000 80.50243 255 THR F C 1
ATOM 16839 O O . THR F 1 255 ? 162.30257 181.17031 189.29585 1.000 85.46930 255 THR F O 1
ATOM 16843 N N . GLY F 1 256 ? 160.54724 180.09934 190.20903 1.000 75.79791 256 GLY F N 1
ATOM 16844 C CA . GLY F 1 256 ? 160.26767 181.14368 191.16781 1.000 63.86414 256 GLY F CA 1
ATOM 16845 C C . GLY F 1 256 ? 159.38584 182.25931 190.66344 1.000 69.90954 256 GLY F C 1
ATOM 16846 O O . GLY F 1 256 ? 159.24502 183.27395 191.35530 1.000 80.74349 256 GLY F O 1
ATOM 16847 N N . GLY F 1 257 ? 158.78769 182.11027 189.48786 1.000 62.84560 257 GLY F N 1
ATOM 16848 C CA . GLY F 1 257 ? 157.97839 183.15515 188.89055 1.000 60.59612 257 GLY F CA 1
ATOM 16849 C C . GLY F 1 257 ? 156.63356 182.61766 188.44597 1.000 58.44944 257 GLY F C 1
ATOM 16850 O O . GLY F 1 257 ? 156.02711 181.77204 189.09903 1.000 66.84976 257 GLY F O 1
ATOM 16851 N N . PHE F 1 258 ? 156.16949 183.12326 187.30731 1.000 59.53180 258 PHE F N 1
ATOM 16852 C CA . PHE F 1 258 ? 154.85324 182.80432 186.77608 1.000 57.30909 258 PHE F CA 1
ATOM 16853 C C . PHE F 1 258 ? 154.97198 182.26599 185.35917 1.000 70.74943 258 PHE F C 1
ATOM 16854 O O . PHE F 1 258 ? 155.76564 182.77111 184.55789 1.000 83.35546 258 PHE F O 1
ATOM 16862 N N . LEU F 1 259 ? 154.17494 181.24347 185.05518 1.000 66.62312 259 LEU F N 1
ATOM 16863 C CA . LEU F 1 259 ? 154.01251 180.73534 183.69921 1.000 63.70262 259 LEU F CA 1
ATOM 16864 C C . LEU F 1 259 ? 152.54906 180.88228 183.31640 1.000 69.70687 259 LEU F C 1
ATOM 16865 O O . LEU F 1 259 ? 151.67670 180.29974 183.96733 1.000 83.57451 259 LEU F O 1
ATOM 16870 N N . ILE F 1 260 ? 152.28530 181.63956 182.25532 1.000 57.08987 260 ILE F N 1
ATOM 16871 C CA . ILE F 1 260 ? 150.93559 181.98089 181.82762 1.000 54.03715 260 ILE F CA 1
ATOM 16872 C C . ILE F 1 260 ? 150.67017 181.29018 180.49977 1.000 60.91946 260 ILE F C 1
ATOM 16873 O O . ILE F 1 260 ? 151.49175 181.36644 179.57693 1.000 69.45891 260 ILE F O 1
ATOM 16878 N N . LEU F 1 261 ? 149.53955 180.59642 180.41393 1.000 67.97146 261 LEU F N 1
ATOM 16879 C CA . LEU F 1 261 ? 149.16524 179.84829 179.22330 1.000 59.90505 261 LEU F CA 1
ATOM 16880 C C . LEU F 1 261 ? 147.85550 180.39157 178.67334 1.000 67.83802 261 LEU F C 1
ATOM 16881 O O . LEU F 1 261 ? 146.84690 180.44190 179.39174 1.000 83.95639 261 LEU F O 1
ATOM 16886 N N . THR F 1 262 ? 147.86899 180.77647 177.39435 1.000 66.51504 262 THR F N 1
ATOM 16887 C CA . THR F 1 262 ? 146.69497 181.31809 176.71937 1.000 72.16218 262 THR F CA 1
ATOM 16888 C C . THR F 1 262 ? 146.10265 180.23441 175.82450 1.000 80.36291 262 THR F C 1
ATOM 16889 O O . THR F 1 262 ? 146.70487 179.85834 174.81369 1.000 91.14860 262 THR F O 1
ATOM 16893 N N . GLU F 1 263 ? 144.92286 179.74617 176.19641 1.000 91.24670 263 GLU F N 1
ATOM 16894 C CA . GLU F 1 263 ? 144.21224 178.70677 175.45934 1.000 87.44238 263 GLU F CA 1
ATOM 16895 C C . GLU F 1 263 ? 145.07288 177.47599 175.15613 1.000 90.52143 263 GLU F C 1
ATOM 16896 O O . GLU F 1 263 ? 145.24454 177.10638 173.99056 1.000 100.18908 263 GLU F O 1
ATOM 16902 N N . PRO F 1 264 ? 145.61256 176.81091 176.17496 1.000 72.01677 264 PRO F N 1
ATOM 16903 C CA . PRO F 1 264 ? 146.46281 175.64773 175.92319 1.000 75.63057 264 PRO F CA 1
ATOM 16904 C C . PRO F 1 264 ? 145.63432 174.38227 175.79549 1.000 84.55127 264 PRO F C 1
ATOM 16905 O O . PRO F 1 264 ? 144.47709 174.33955 176.23895 1.000 83.95353 264 PRO F O 1
ATOM 16909 N N . PRO F 1 265 ? 146.18399 173.33300 175.18655 1.000 83.54916 265 PRO F N 1
ATOM 16910 C CA . PRO F 1 265 ? 145.48382 172.04460 175.16425 1.000 81.20937 265 PRO F CA 1
ATOM 16911 C C . PRO F 1 265 ? 145.37352 171.44736 176.55893 1.000 88.35298 265 PRO F C 1
ATOM 16912 O O . PRO F 1 265 ? 146.18249 171.72627 177.44655 1.000 100.41899 265 PRO F O 1
ATOM 16916 N N . GLU F 1 266 ? 144.34379 170.61784 176.74660 1.000 88.85815 266 GLU F N 1
ATOM 16917 C CA . GLU F 1 266 ? 144.09791 170.02180 178.05760 1.000 86.94682 266 GLU F CA 1
ATOM 16918 C C . GLU F 1 266 ? 145.22864 169.08513 178.46863 1.000 97.64380 266 GLU F C 1
ATOM 16919 O O . GLU F 1 266 ? 145.59134 169.01838 179.65008 1.000 109.44405 266 GLU F O 1
ATOM 16925 N N . ASP F 1 267 ? 145.79183 168.34593 177.50967 1.000 93.91794 267 ASP F N 1
ATOM 16926 C CA . ASP F 1 267 ? 146.86513 167.41073 177.83118 1.000 89.95461 267 ASP F CA 1
ATOM 16927 C C . ASP F 1 267 ? 148.09286 168.13684 178.36360 1.000 95.62025 267 ASP F C 1
ATOM 16928 O O . ASP F 1 267 ? 148.77010 167.63983 179.26935 1.000 103.19083 267 ASP F O 1
ATOM 16933 N N . LEU F 1 268 ? 148.40165 169.31052 177.80836 1.000 79.59476 268 LEU F N 1
ATOM 16934 C CA . LEU F 1 268 ? 149.54367 170.07858 178.29307 1.000 74.43672 268 LEU F CA 1
ATOM 16935 C C . LEU F 1 268 ? 149.34566 170.51229 179.73989 1.000 79.51335 268 LEU F C 1
ATOM 16936 O O . LEU F 1 268 ? 150.27106 170.42231 180.55541 1.000 87.62227 268 LEU F O 1
ATOM 16941 N N . VAL F 1 269 ? 148.14352 170.98096 180.07882 1.000 75.27039 269 VAL F N 1
ATOM 16942 C CA . VAL F 1 269 ? 147.86791 171.39375 181.45155 1.000 69.50017 269 VAL F CA 1
ATOM 16943 C C . VAL F 1 269 ? 147.93611 170.19866 182.39293 1.000 74.96679 269 VAL F C 1
ATOM 16944 O O . VAL F 1 269 ? 148.46658 170.29673 183.50645 1.000 93.60088 269 VAL F O 1
ATOM 16948 N N . LYS F 1 270 ? 147.39106 169.05578 181.96853 1.000 75.09884 270 LYS F N 1
ATOM 16949 C CA . LYS F 1 270 ? 147.46252 167.85383 182.79365 1.000 74.77930 270 LYS F CA 1
ATOM 16950 C C . LYS F 1 270 ? 148.90845 167.43749 183.03567 1.000 74.47402 270 LYS F C 1
ATOM 16951 O O . LYS F 1 270 ? 149.28805 167.09627 184.16434 1.000 81.11035 270 LYS F O 1
ATOM 16957 N N . THR F 1 271 ? 149.73140 167.46805 181.98552 1.000 65.80765 271 THR F N 1
ATOM 16958 C CA . THR F 1 271 ? 151.13750 167.11197 182.12629 1.000 61.99714 271 THR F CA 1
ATOM 16959 C C . THR F 1 271 ? 151.86205 168.07628 183.05338 1.000 68.65935 271 THR F C 1
ATOM 16960 O O . THR F 1 271 ? 152.68319 167.65644 183.87391 1.000 81.81133 271 THR F O 1
ATOM 16964 N N . LEU F 1 272 ? 151.57547 169.37422 182.93760 1.000 63.72557 272 LEU F N 1
ATOM 16965 C CA . LEU F 1 272 ? 152.23265 170.34927 183.80211 1.000 56.76748 272 LEU F CA 1
ATOM 16966 C C . LEU F 1 272 ? 151.82588 170.16108 185.25921 1.000 57.79244 272 LEU F C 1
ATOM 16967 O O . LEU F 1 272 ? 152.66399 170.26172 186.16296 1.000 76.11004 272 LEU F O 1
ATOM 16972 N N . LEU F 1 273 ? 150.54357 169.88550 185.51017 1.000 64.95702 273 LEU F N 1
ATOM 16973 C CA . LEU F 1 273 ? 150.10282 169.62854 186.87816 1.000 52.29333 273 LEU F CA 1
ATOM 16974 C C . LEU F 1 273 ? 150.77050 168.38289 187.44800 1.000 60.68907 273 LEU F C 1
ATOM 16975 O O . LEU F 1 273 ? 151.20856 168.37822 188.60438 1.000 72.76062 273 LEU F O 1
ATOM 16980 N N . LYS F 1 274 ? 150.86564 167.31604 186.65080 1.000 67.18504 274 LYS F N 1
ATOM 16981 C CA . LYS F 1 274 ? 151.52586 166.10437 187.13009 1.000 58.68901 274 LYS F CA 1
ATOM 16982 C C . LYS F 1 274 ? 153.01257 166.33897 187.37551 1.000 66.50878 274 LYS F C 1
ATOM 16983 O O . LYS F 1 274 ? 153.57885 165.80220 188.33290 1.000 69.70996 274 LYS F O 1
ATOM 16989 N N . LEU F 1 275 ? 153.66400 167.12960 186.51880 1.000 70.53430 275 LEU F N 1
ATOM 16990 C CA . LEU F 1 275 ? 155.06966 167.46165 186.73154 1.000 59.44763 275 LEU F CA 1
ATOM 16991 C C . LEU F 1 275 ? 155.26091 168.25529 188.01557 1.000 64.04910 275 LEU F C 1
ATOM 16992 O O . LEU F 1 275 ? 156.21669 168.01987 188.76200 1.000 72.47913 275 LEU F O 1
ATOM 16997 N N . LYS F 1 276 ? 154.37016 169.21238 188.28268 1.000 58.82129 276 LYS F N 1
ATOM 16998 C CA . LYS F 1 276 ? 154.45136 169.96383 189.53097 1.000 54.41813 276 LYS F CA 1
ATOM 16999 C C . LYS F 1 276 ? 154.24226 169.05224 190.73210 1.000 61.52100 276 LYS F C 1
ATOM 17000 O O . LYS F 1 276 ? 154.90964 169.20611 191.76015 1.000 65.84524 276 LYS F O 1
ATOM 17006 N N . LYS F 1 277 ? 153.31139 168.10106 190.62431 1.000 68.35268 277 LYS F N 1
ATOM 17007 C CA . LYS F 1 277 ? 153.06267 167.18173 191.73134 1.000 65.37301 277 LYS F CA 1
ATOM 17008 C C . LYS F 1 277 ? 154.26067 166.27369 191.98736 1.000 76.14604 277 LYS F C 1
ATOM 17009 O O . LYS F 1 277 ? 154.63678 166.05041 193.14241 1.000 78.98299 277 LYS F O 1
ATOM 17015 N N . ARG F 1 278 ? 154.87102 165.73661 190.92767 1.000 85.32038 278 ARG F N 1
ATOM 17016 C CA . ARG F 1 278 ? 156.01549 164.84709 191.10926 1.000 72.57170 278 ARG F CA 1
ATOM 17017 C C . ARG F 1 278 ? 157.19884 165.58484 191.72219 1.000 70.84765 278 ARG F C 1
ATOM 17018 O O . ARG F 1 278 ? 157.88146 165.05270 192.60388 1.000 67.06705 278 ARG F O 1
ATOM 17026 N N . GLY F 1 279 ? 157.45809 166.80976 191.27065 1.000 79.57628 279 GLY F N 1
ATOM 17027 C CA . GLY F 1 279 ? 158.48438 167.64657 191.84993 1.000 77.72078 279 GLY F CA 1
ATOM 17028 C C . GLY F 1 279 ? 159.76667 167.75098 191.05400 1.000 87.87282 279 GLY F C 1
ATOM 17029 O O . GLY F 1 279 ? 160.62600 168.56548 191.41102 1.000 100.20686 279 GLY F O 1
ATOM 17030 N N . GLU F 1 280 ? 159.93170 166.95577 190.00020 1.000 95.30454 280 GLU F N 1
ATOM 17031 C CA . GLU F 1 280 ? 161.14555 167.02982 189.20070 1.000 91.60834 280 GLU F CA 1
ATOM 17032 C C . GLU F 1 280 ? 160.88242 166.43328 187.82784 1.000 94.07266 280 GLU F C 1
ATOM 17033 O O . GLU F 1 280 ? 159.89472 165.72667 187.61298 1.000 97.83068 280 GLU F O 1
ATOM 17039 N N . VAL F 1 281 ? 161.78741 166.73534 186.90141 1.000 87.36792 281 VAL F N 1
ATOM 17040 C CA . VAL F 1 281 ? 161.72327 166.25635 185.52733 1.000 87.12482 281 VAL F CA 1
ATOM 17041 C C . VAL F 1 281 ? 162.92036 165.34877 185.28153 1.000 91.33853 281 VAL F C 1
ATOM 17042 O O . VAL F 1 281 ? 164.06132 165.71610 185.59112 1.000 92.32776 281 VAL F O 1
ATOM 17046 N N . ARG F 1 282 ? 162.65194 164.15931 184.74509 1.000 95.61562 282 ARG F N 1
ATOM 17047 C CA . ARG F 1 282 ? 163.66696 163.16426 184.43537 1.000 91.94520 282 ARG F CA 1
ATOM 17048 C C . ARG F 1 282 ? 163.70586 162.93267 182.93290 1.000 95.54704 282 ARG F C 1
ATOM 17049 O O . ARG F 1 282 ? 162.65893 162.81846 182.28811 1.000 104.46999 282 ARG F O 1
ATOM 17057 N N . THR F 1 283 ? 164.91294 162.85767 182.37797 1.000 99.62127 283 THR F N 1
ATOM 17058 C CA . THR F 1 283 ? 165.08031 162.60613 180.95376 1.000 101.39541 283 THR F CA 1
ATOM 17059 C C . THR F 1 283 ? 166.45530 161.99788 180.71526 1.000 97.37554 283 THR F C 1
ATOM 17060 O O . THR F 1 283 ? 167.26311 161.85396 181.63611 1.000 101.61329 283 THR F O 1
ATOM 17064 N N . ILE F 1 284 ? 166.71584 161.63385 179.46122 1.000 94.85388 284 ILE F N 1
ATOM 17065 C CA . ILE F 1 284 ? 168.02406 161.14114 179.04490 1.000 93.51123 284 ILE F CA 1
ATOM 17066 C C . ILE F 1 284 ? 168.40104 161.83717 177.74410 1.000 92.18913 284 ILE F C 1
ATOM 17067 O O . ILE F 1 284 ? 167.64299 161.79371 176.76885 1.000 101.37070 284 ILE F O 1
ATOM 17072 N N . LEU F 1 285 ? 169.56042 162.48749 177.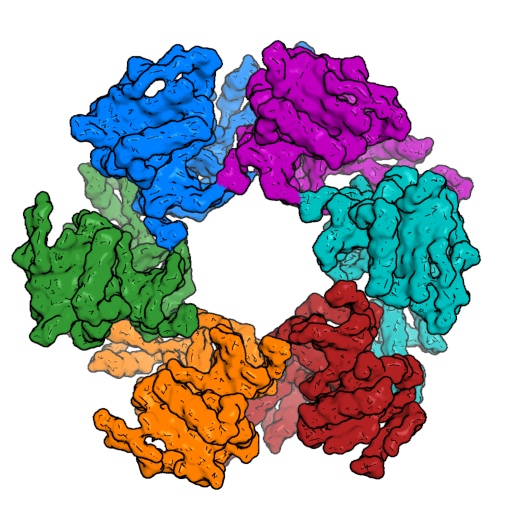73261 1.000 91.63490 285 LEU F N 1
ATOM 17073 C CA . LEU F 1 285 ? 170.06774 163.18740 176.56109 1.000 96.61193 285 LEU F CA 1
ATOM 17074 C C . LEU F 1 285 ? 171.44228 162.64263 176.20856 1.000 100.71342 285 LEU F C 1
ATOM 17075 O O . LEU F 1 285 ? 172.34728 162.64377 177.05048 1.000 101.13939 285 LEU F O 1
ATOM 17080 N N . GLU F 1 286 ? 171.59013 162.17889 174.96636 1.000 107.94059 286 GLU F N 1
ATOM 17081 C CA . GLU F 1 286 ? 172.86360 161.66845 174.45791 1.000 107.25102 286 GLU F CA 1
ATOM 17082 C C . GLU F 1 286 ? 173.44223 160.60181 175.38460 1.000 111.15796 286 GLU F C 1
ATOM 17083 O O . GLU F 1 286 ? 174.64500 160.56245 175.65284 1.000 110.28591 286 GLU F O 1
ATOM 17089 N N . GLY F 1 287 ? 172.56994 159.72787 175.87966 1.000 103.40330 287 GLY F N 1
ATOM 17090 C CA . GLY F 1 287 ? 172.98837 158.68217 176.79560 1.000 102.58435 287 GLY F CA 1
ATOM 17091 C C . GLY F 1 287 ? 173.46913 159.18295 178.13789 1.000 104.18469 287 GLY F C 1
ATOM 17092 O O . GLY F 1 287 ? 174.38354 158.59131 178.72078 1.000 106.61833 287 GLY F O 1
ATOM 17093 N N . LYS F 1 288 ? 172.87991 160.26341 178.64751 1.000 107.59219 288 LYS F N 1
ATOM 17094 C CA . LYS F 1 288 ? 173.19641 160.76520 179.97831 1.000 106.12074 288 LYS F CA 1
ATOM 17095 C C . LYS F 1 288 ? 171.89898 161.09831 180.69548 1.000 107.56809 288 LYS F C 1
ATOM 17096 O O . LYS F 1 288 ? 171.01085 161.72371 180.11069 1.000 111.94020 288 LYS F O 1
ATOM 17102 N N . ARG F 1 289 ? 171.79662 160.69100 181.95760 1.000 92.56179 289 ARG F N 1
ATOM 17103 C CA . ARG F 1 289 ? 170.57853 160.87229 182.73518 1.000 99.44335 289 ARG F CA 1
ATOM 17104 C C . ARG F 1 289 ? 170.55580 162.26785 183.34589 1.000 104.68833 289 ARG F C 1
ATOM 17105 O O . ARG F 1 289 ? 171.55256 162.71419 183.92257 1.000 106.08567 289 ARG F O 1
ATOM 17113 N N . ILE F 1 290 ? 169.41885 162.95083 183.22115 1.000 99.25008 290 ILE F N 1
ATOM 17114 C CA . ILE F 1 290 ? 169.23959 164.30743 183.72324 1.000 92.45036 290 ILE F CA 1
ATOM 17115 C C . ILE F 1 290 ? 168.00328 164.32714 184.61088 1.000 97.36682 290 ILE F C 1
ATOM 17116 O O . ILE F 1 290 ? 166.95012 163.80469 184.22687 1.000 103.01488 290 ILE F O 1
ATOM 17121 N N . THR F 1 291 ? 168.13262 164.92339 185.79526 1.000 95.44994 291 THR F N 1
ATOM 17122 C CA . THR F 1 291 ? 167.01508 165.07613 186.72211 1.000 94.05749 291 THR F CA 1
ATOM 17123 C C . THR F 1 291 ? 167.08440 166.46661 187.33212 1.000 93.82334 291 THR F C 1
ATOM 17124 O O . THR F 1 291 ? 168.07440 166.80832 187.98546 1.000 96.13517 291 THR F O 1
ATOM 17128 N N . ILE F 1 292 ? 166.03982 167.26273 187.12393 1.000 83.07426 292 ILE F N 1
ATOM 17129 C CA . ILE F 1 292 ? 166.05967 168.66517 187.54171 1.000 81.79000 292 ILE F CA 1
ATOM 17130 C C . ILE F 1 292 ? 164.79872 168.99904 188.33220 1.000 89.18884 292 ILE F C 1
ATOM 17131 O O . ILE F 1 292 ? 163.69396 168.63998 187.90793 1.000 95.60134 292 ILE F O 1
ATOM 17136 N N . PRO F 1 293 ? 164.90664 169.67995 189.47151 1.000 71.49141 293 PRO F N 1
ATOM 17137 C CA . PRO F 1 293 ? 163.70861 170.02149 190.24652 1.000 64.26240 293 PRO F CA 1
ATOM 17138 C C . PRO F 1 293 ? 162.87402 171.09931 189.56838 1.000 75.80733 293 PRO F C 1
ATOM 17139 O O . PRO F 1 293 ? 163.34084 171.84038 188.70068 1.000 81.41585 293 PRO F O 1
ATOM 17143 N N . ILE F 1 294 ? 161.61000 171.17472 189.98495 1.000 74.65097 294 ILE F N 1
ATOM 17144 C CA . ILE F 1 294 ? 160.62010 172.06892 189.39316 1.000 70.77762 294 ILE F CA 1
ATOM 17145 C C . ILE F 1 294 ? 160.00982 172.92754 190.49340 1.000 75.85041 294 ILE F C 1
ATOM 17146 O O . ILE F 1 294 ? 159.60592 172.40655 191.53848 1.000 82.31582 294 ILE F O 1
ATOM 17151 N N . ASN F 1 295 ? 159.94052 174.24276 190.25861 1.000 76.34962 295 ASN F N 1
ATOM 17152 C CA . ASN F 1 295 ? 159.32278 175.15829 191.22140 1.000 70.28648 295 ASN F CA 1
ATOM 17153 C C . ASN F 1 295 ? 158.83437 176.39282 190.46145 1.000 77.23547 295 ASN F C 1
ATOM 17154 O O . ASN F 1 295 ? 159.63993 177.26083 190.11531 1.000 82.07787 295 ASN F O 1
ATOM 17159 N N . PHE F 1 296 ? 157.52640 176.46507 190.21937 1.000 64.79995 296 PHE F N 1
ATOM 17160 C CA . PHE F 1 296 ? 156.94618 177.62622 189.55639 1.000 54.31075 296 PHE F CA 1
ATOM 17161 C C . PHE F 1 296 ? 155.45762 177.69052 189.87151 1.000 64.14325 296 PHE F C 1
ATOM 17162 O O . PHE F 1 296 ? 154.88891 176.78363 190.48281 1.000 71.83682 296 PHE F O 1
ATOM 17170 N N . THR F 1 297 ? 154.83686 178.78791 189.44674 1.000 67.94607 297 THR F N 1
ATOM 17171 C CA . THR F 1 297 ? 153.40812 179.01841 189.60479 1.000 61.51023 297 THR F CA 1
ATOM 17172 C C . THR F 1 297 ? 152.75181 179.05623 188.23082 1.000 63.06095 297 THR F C 1
ATOM 17173 O O . THR F 1 297 ? 153.35606 179.52365 187.26038 1.000 76.35830 297 THR F O 1
ATOM 17177 N N . LEU F 1 298 ? 151.52206 178.55310 188.14772 1.000 68.31332 298 LEU F N 1
ATOM 17178 C CA . LEU F 1 298 ? 150.83398 178.35619 186.87926 1.000 58.92254 298 LEU F CA 1
ATOM 17179 C C . LEU F 1 298 ? 149.56889 179.20013 186.82442 1.000 64.59588 298 LEU F C 1
ATOM 17180 O O . LEU F 1 298 ? 148.74776 179.16155 187.74790 1.000 82.96373 298 LEU F O 1
ATOM 17185 N N . ILE F 1 299 ? 149.41047 179.94993 185.73589 1.000 67.67341 299 ILE F N 1
ATOM 17186 C CA . ILE F 1 299 ? 148.19267 180.69380 185.44482 1.000 60.00579 299 ILE F CA 1
ATOM 17187 C C . ILE F 1 299 ? 147.71651 180.27099 184.06471 1.000 65.21835 299 ILE F C 1
ATOM 17188 O O . ILE F 1 299 ? 148.50630 180.24173 183.11442 1.000 84.30040 299 ILE F O 1
ATOM 17193 N N . VAL F 1 300 ? 146.44066 179.92302 183.95561 1.000 59.82000 300 VAL F N 1
ATOM 17194 C CA . VAL F 1 300 ? 145.83849 179.55995 182.67799 1.000 65.29901 300 VAL F CA 1
ATOM 17195 C C . VAL F 1 300 ? 144.70453 180.53880 182.41964 1.000 71.81311 300 VAL F C 1
ATOM 17196 O O . VAL F 1 300 ? 143.69423 180.52232 183.13326 1.000 82.16221 300 VAL F O 1
ATOM 17200 N N . ASP F 1 301 ? 144.85312 181.38779 181.40352 1.000 68.51160 301 ASP F N 1
ATOM 17201 C CA . ASP F 1 301 ? 143.81828 182.36600 181.08279 1.000 77.75935 301 ASP F CA 1
ATOM 17202 C C . ASP F 1 301 ? 143.12217 181.94418 179.79686 1.000 81.44529 301 ASP F C 1
ATOM 17203 O O . ASP F 1 301 ? 143.75893 181.84182 178.74385 1.000 84.07555 301 ASP F O 1
ATOM 17208 N N . THR F 1 302 ? 141.81837 181.69134 179.88596 1.000 93.22545 302 THR F N 1
ATOM 17209 C CA . THR F 1 302 ? 141.06906 181.16065 178.75824 1.000 87.11302 302 THR F CA 1
ATOM 17210 C C . THR F 1 302 ? 139.70051 181.81869 178.68876 1.000 90.75126 302 THR F C 1
ATOM 17211 O O . THR F 1 302 ? 139.22238 182.41967 179.65433 1.000 98.69910 302 THR F O 1
ATOM 17215 N N . ARG F 1 303 ? 139.07696 181.69964 177.51809 1.000 101.98598 303 ARG F N 1
ATOM 17216 C CA . ARG F 1 303 ? 137.69917 182.11882 177.31890 1.000 105.22022 303 ARG F CA 1
ATOM 17217 C C . ARG F 1 303 ? 136.73715 180.94210 177.24417 1.000 106.62847 303 ARG F C 1
ATOM 17218 O O . ARG F 1 303 ? 135.52089 181.15470 177.23857 1.000 111.08339 303 ARG F O 1
ATOM 17226 N N . HIS F 1 304 ? 137.25067 179.71625 177.18513 1.000 109.96604 304 HIS F N 1
ATOM 17227 C CA . HIS F 1 304 ? 136.43298 178.50462 177.24102 1.000 111.94580 304 HIS F CA 1
ATOM 17228 C C . HIS F 1 304 ? 136.81164 177.73782 178.49893 1.000 114.65380 304 HIS F C 1
ATOM 17229 O O . HIS F 1 304 ? 137.82159 177.01132 178.50499 1.000 114.64983 304 HIS F O 1
ATOM 17236 N N . PRO F 1 305 ? 136.04623 177.85971 179.58661 1.000 101.83976 305 PRO F N 1
ATOM 17237 C CA . PRO F 1 305 ? 136.45136 177.24202 180.85271 1.000 93.39762 305 PRO F CA 1
ATOM 17238 C C . PRO F 1 305 ? 136.05116 175.78615 181.02666 1.000 97.41004 305 PRO F C 1
ATOM 17239 O O . PRO F 1 305 ? 136.66590 175.09887 181.85389 1.000 103.61588 305 PRO F O 1
ATOM 17243 N N . GLU F 1 306 ? 135.06450 175.28993 180.28094 1.000 93.60424 306 GLU F N 1
ATOM 17244 C CA . GLU F 1 306 ? 134.63669 173.90598 180.43703 1.000 92.47362 306 GLU F CA 1
ATOM 17245 C C . GLU F 1 306 ? 135.59748 172.91297 179.79989 1.000 93.95303 306 GLU F C 1
ATOM 17246 O O . GLU F 1 306 ? 135.43300 171.70500 179.99721 1.000 94.63844 306 GLU F O 1
ATOM 17252 N N . ARG F 1 307 ? 136.58751 173.38692 179.04327 1.000 92.05619 307 ARG F N 1
ATOM 17253 C CA . ARG F 1 307 ? 137.57233 172.49385 178.44775 1.000 89.52734 307 ARG F CA 1
ATOM 17254 C C . ARG F 1 307 ? 138.43827 171.80976 179.49798 1.000 93.34235 307 ARG F C 1
ATOM 17255 O O . ARG F 1 307 ? 138.96619 170.72416 179.23844 1.000 94.60179 307 ARG F O 1
ATOM 17263 N N . TYR F 1 308 ? 138.57193 172.40125 180.68095 1.000 90.49851 308 TYR F N 1
ATOM 17264 C CA . TYR F 1 308 ? 139.40986 171.88014 181.75319 1.000 80.12101 308 TYR F CA 1
ATOM 17265 C C . TYR F 1 308 ? 138.56318 171.49176 182.95754 1.000 86.22978 308 TYR F C 1
ATOM 17266 O O . TYR F 1 308 ? 138.90375 171.78958 184.10265 1.000 93.79449 308 TYR F O 1
ATOM 17275 N N . ALA F 1 309 ? 137.43921 170.81851 182.70665 1.000 93.50891 309 ALA F N 1
ATOM 17276 C CA . ALA F 1 309 ? 136.49667 170.51523 183.77552 1.000 94.14161 309 ALA F CA 1
ATOM 17277 C C . ALA F 1 309 ? 136.98515 169.40821 184.69899 1.000 93.48512 309 ALA F C 1
ATOM 17278 O O . ALA F 1 309 ? 136.49812 169.30646 185.82945 1.000 97.71560 309 ALA F O 1
ATOM 17280 N N . GLY F 1 310 ? 137.92988 168.58511 184.25547 1.000 82.58109 310 GLY F N 1
ATOM 17281 C CA . GLY F 1 310 ? 138.40753 167.48880 185.07419 1.000 91.07048 310 GLY F CA 1
ATOM 17282 C C . GLY F 1 310 ? 139.51875 167.87078 186.02910 1.000 92.75537 310 GLY F C 1
ATOM 17283 O O . GLY F 1 310 ? 139.64816 167.28421 187.10697 1.000 93.72919 310 GLY F O 1
ATOM 17284 N N . LEU F 1 311 ? 140.32377 168.85616 185.64755 1.000 81.50741 311 LEU F N 1
ATOM 17285 C CA . LEU F 1 311 ? 141.46344 169.26429 186.45057 1.000 78.37018 311 LEU F CA 1
ATOM 17286 C C . LEU F 1 311 ? 141.01708 170.14945 187.61074 1.000 82.15234 311 LEU F C 1
ATOM 17287 O O . LEU F 1 311 ? 139.94136 170.75221 187.59009 1.000 91.92352 311 LEU F O 1
ATOM 17292 N N . LYS F 1 312 ? 141.86449 170.22548 188.63253 1.000 78.29781 312 LYS F N 1
ATOM 17293 C CA . LYS F 1 312 ? 141.56883 170.97636 189.84488 1.000 77.95675 312 LYS F CA 1
ATOM 17294 C C . LYS F 1 312 ? 142.50593 172.16900 189.96364 1.000 83.64381 312 LYS F C 1
ATOM 17295 O O . LYS F 1 312 ? 143.73036 172.00791 189.93757 1.000 87.75930 312 LYS F O 1
ATOM 17301 N N . PHE F 1 313 ? 141.92772 173.35971 190.09954 1.000 79.19555 313 PHE F N 1
ATOM 17302 C CA . PHE F 1 313 ? 142.67577 174.57836 190.33430 1.000 75.16046 313 PHE F CA 1
ATOM 17303 C C . PHE F 1 313 ? 142.20654 175.21714 191.63346 1.000 81.70834 313 PHE F C 1
ATOM 17304 O O . PHE F 1 313 ? 140.99643 175.40905 191.82005 1.000 80.63765 313 PHE F O 1
ATOM 17312 N N . PRO F 1 314 ? 143.11434 175.53587 192.55863 1.000 75.61254 314 PRO F N 1
ATOM 17313 C CA . PRO F 1 314 ? 142.68332 176.15207 193.82306 1.000 64.68562 314 PRO F CA 1
ATOM 17314 C C . PRO F 1 314 ? 141.97902 177.48766 193.65269 1.000 72.57938 314 PRO F C 1
ATOM 17315 O O . PRO F 1 314 ? 141.06095 177.79049 194.42437 1.000 77.78902 314 PRO F O 1
ATOM 17319 N N . ILE F 1 315 ? 142.37099 178.29750 192.67033 1.000 77.33992 315 ILE F N 1
ATOM 17320 C CA . ILE F 1 315 ? 141.86354 179.65667 192.51803 1.000 64.90680 315 ILE F CA 1
ATOM 17321 C C . ILE F 1 315 ? 141.26063 179.81775 191.12868 1.000 77.60500 315 ILE F C 1
ATOM 17322 O O . ILE F 1 315 ? 141.91495 179.52046 190.12056 1.000 90.55520 315 ILE F O 1
ATOM 17327 N N . ARG F 1 316 ? 140.02049 180.30117 191.07972 1.000 76.59212 316 ARG F N 1
ATOM 17328 C CA . ARG F 1 316 ? 139.34107 180.63827 189.83640 1.000 81.39521 316 ARG F CA 1
ATOM 17329 C C . ARG F 1 316 ? 138.89221 182.09052 189.89176 1.000 85.69522 316 ARG F C 1
ATOM 17330 O O . ARG F 1 316 ? 138.24346 182.50587 190.85704 1.000 85.59724 316 ARG F O 1
ATOM 17338 N N . ILE F 1 317 ? 139.23909 182.85676 188.85993 1.000 77.72537 317 ILE F N 1
ATOM 17339 C CA . ILE F 1 317 ? 138.90182 184.27464 188.77041 1.000 63.65877 317 ILE F CA 1
ATOM 17340 C C . ILE F 1 317 ? 138.12416 184.49802 187.48263 1.000 74.80447 317 ILE F C 1
ATOM 17341 O O . ILE F 1 317 ? 138.60072 184.14287 186.39933 1.000 88.85049 317 ILE F O 1
ATOM 17346 N N . ASN F 1 318 ? 136.94530 185.10387 187.59595 1.000 80.41996 318 ASN F N 1
ATOM 17347 C CA . ASN F 1 318 ? 136.10076 185.41951 186.45242 1.000 83.30935 318 ASN F CA 1
ATOM 17348 C C . ASN F 1 318 ? 136.11896 186.92106 186.20234 1.000 87.24563 318 ASN F C 1
ATOM 17349 O O . ASN F 1 318 ? 136.01840 187.71364 187.14377 1.000 91.22352 318 ASN F O 1
ATOM 17354 N N . LEU F 1 319 ? 136.24669 187.31470 184.93924 1.000 81.32871 319 LEU F N 1
ATOM 17355 C CA . LEU F 1 319 ? 136.24668 188.73154 184.57473 1.000 79.02281 319 LEU F CA 1
ATOM 17356 C C . LEU F 1 319 ? 135.07340 189.03758 183.65575 1.000 93.41209 319 LEU F C 1
ATOM 17357 O O . LEU F 1 319 ? 135.05908 188.57345 182.49995 1.000 93.14141 319 LEU F O 1
ATOM 17362 N N . PRO F 1 320 ? 134.08005 189.79987 184.10376 1.000 102.05111 320 PRO F N 1
ATOM 17363 C CA . PRO F 1 320 ? 132.92734 190.10396 183.25176 1.000 95.74381 320 PRO F CA 1
ATOM 17364 C C . PRO F 1 320 ? 133.29547 191.10019 182.16815 1.000 101.57418 320 PRO F C 1
ATOM 17365 O O . PRO F 1 320 ? 134.28042 191.84138 182.30328 1.000 97.77411 320 PRO F O 1
ATOM 17369 N N . PRO F 1 321 ? 132.53386 191.14691 181.07732 1.000 112.23979 321 PRO F N 1
ATOM 17370 C CA . PRO F 1 321 ? 132.81797 192.12035 180.01815 1.000 108.24295 321 PRO F CA 1
ATOM 17371 C C . PRO F 1 321 ? 132.54797 193.54569 180.47548 1.000 108.72598 321 PRO F C 1
ATOM 17372 O O . PRO F 1 321 ? 131.77275 193.80130 181.39960 1.000 110.15712 321 PRO F O 1
ATOM 17376 N N . LEU F 1 322 ? 133.21711 194.48342 179.80776 1.000 106.81487 322 LEU F N 1
ATOM 17377 C CA . LEU F 1 322 ? 133.03913 195.89485 180.11910 1.000 107.66254 322 LEU F CA 1
ATOM 17378 C C . LEU F 1 322 ? 131.61294 196.33799 179.81686 1.000 112.38689 322 LEU F C 1
ATOM 17379 O O . LEU F 1 322 ? 131.03362 195.97167 178.79064 1.000 113.45243 322 LEU F O 1
ATOM 17384 N N . ASP F 1 323 ? 131.04523 197.13046 180.72367 1.000 130.70248 323 ASP F N 1
ATOM 17385 C CA . ASP F 1 323 ? 129.72990 197.71380 180.52089 1.000 131.85816 323 ASP F CA 1
ATOM 17386 C C . ASP F 1 323 ? 129.86644 199.05052 179.79433 1.000 136.58266 323 ASP F C 1
ATOM 17387 O O . ASP F 1 323 ? 130.96981 199.52600 179.51964 1.000 136.97831 323 ASP F O 1
ATOM 17392 N N . ASP F 1 324 ? 128.72544 199.67064 179.48361 1.000 141.30963 324 ASP F N 1
ATOM 17393 C CA . ASP F 1 324 ? 128.73227 200.87973 178.66393 1.000 141.06212 324 ASP F CA 1
ATOM 17394 C C . ASP F 1 324 ? 129.47609 202.01971 179.35226 1.000 139.58092 324 ASP F C 1
ATOM 17395 O O . ASP F 1 324 ? 130.31217 202.69158 178.73594 1.000 141.20380 324 ASP F O 1
ATOM 17400 N N . GLU F 1 325 ? 129.18386 202.25370 180.63363 1.000 135.99839 325 GLU F N 1
ATOM 17401 C CA . GLU F 1 325 ? 129.83490 203.34280 181.35597 1.000 135.06856 325 GLU F CA 1
ATOM 17402 C C . GLU F 1 325 ? 131.33628 203.10817 181.46108 1.000 135.15145 325 GLU F C 1
ATOM 17403 O O . GLU F 1 325 ? 132.14162 204.00767 181.18683 1.000 137.55861 325 GLU F O 1
ATOM 17409 N N . THR F 1 326 ? 131.73074 201.89491 181.85402 1.000 130.35585 326 THR F N 1
ATOM 17410 C CA . THR F 1 326 ? 133.14985 201.58119 181.97220 1.000 134.02201 326 THR F CA 1
ATOM 17411 C C . THR F 1 326 ? 133.83445 201.62357 180.61321 1.000 133.83368 326 THR F C 1
ATOM 17412 O O . THR F 1 326 ? 134.98843 202.05301 180.50524 1.000 131.64234 326 THR F O 1
ATOM 17416 N N . PHE F 1 327 ? 133.14124 201.17334 179.56415 1.000 124.44350 327 PHE F N 1
ATOM 17417 C CA . PHE F 1 327 ? 133.70669 201.24955 178.22158 1.000 120.10555 327 PHE F CA 1
ATOM 17418 C C . PHE F 1 327 ? 133.96241 202.69439 177.81769 1.000 122.57769 327 PHE F C 1
ATOM 17419 O O . PHE F 1 327 ? 135.01956 203.01157 177.26274 1.000 121.97216 327 PHE F O 1
ATOM 17427 N N . LEU F 1 328 ? 133.01186 203.58816 178.10239 1.000 127.39349 328 LEU F N 1
ATOM 17428 C CA . LEU F 1 328 ? 133.21634 205.00214 177.80364 1.000 123.10695 328 LEU F CA 1
ATOM 17429 C C . LEU F 1 328 ? 134.38215 205.57389 178.59900 1.000 121.86814 328 LEU F C 1
ATOM 17430 O O . LEU F 1 328 ? 135.19765 206.33087 178.06027 1.000 121.76400 328 LEU F O 1
ATOM 17435 N N . LYS F 1 329 ? 134.47564 205.22698 179.88471 1.000 125.79524 329 LYS F N 1
ATOM 17436 C CA . LYS F 1 329 ? 135.56420 205.74694 180.70844 1.000 126.18440 329 LYS F CA 1
ATOM 17437 C C . LYS F 1 329 ? 136.92148 205.28174 180.19135 1.000 129.97255 329 LYS F C 1
ATOM 17438 O O . LYS F 1 329 ? 137.85768 206.08253 180.06844 1.000 132.32552 329 LYS F O 1
ATOM 17444 N N . VAL F 1 330 ? 137.03895 203.99497 179.85863 1.000 123.18237 330 VAL F N 1
ATOM 17445 C CA . VAL F 1 330 ? 138.30257 203.46327 179.35783 1.000 118.19577 330 VAL F CA 1
ATOM 17446 C C . VAL F 1 330 ? 138.63925 204.06159 177.99686 1.000 119.57455 330 VAL F C 1
ATOM 17447 O O . VAL F 1 330 ? 139.80243 204.37264 177.71253 1.000 120.79119 330 VAL F O 1
ATOM 17451 N N . LEU F 1 331 ? 137.63601 204.22208 177.12966 1.000 119.10634 331 LEU F N 1
ATOM 17452 C CA . LEU F 1 331 ? 137.87978 204.80946 175.81741 1.000 117.14802 331 LEU F CA 1
ATOM 17453 C C . LEU F 1 331 ? 138.35658 206.25001 175.94208 1.000 118.73246 331 LEU F C 1
ATOM 17454 O O . LEU F 1 331 ? 139.27867 206.66998 175.23330 1.000 121.90427 331 LEU F O 1
ATOM 17459 N N . GLU F 1 332 ? 137.74243 207.02157 176.84258 1.000 126.59351 332 GLU F N 1
ATOM 17460 C CA . GLU F 1 332 ? 138.19736 208.38627 177.08241 1.000 126.04996 332 GLU F CA 1
ATOM 17461 C C . GLU F 1 332 ? 139.61936 208.40310 177.62623 1.000 127.19456 332 GLU F C 1
ATOM 17462 O O . GLU F 1 332 ? 140.43751 209.23681 177.22029 1.000 127.10939 332 GLU F O 1
ATOM 17468 N N . THR F 1 333 ? 139.93170 207.49144 178.55039 1.000 128.87191 333 THR F N 1
ATOM 17469 C CA . THR F 1 333 ? 141.27573 207.44950 179.11711 1.000 131.13294 333 THR F CA 1
ATOM 17470 C C . THR F 1 333 ? 142.31842 207.12526 178.05385 1.000 131.21216 333 THR F C 1
ATOM 17471 O O . THR F 1 333 ? 143.39033 207.74086 178.01666 1.000 132.41368 333 THR F O 1
ATOM 17475 N N . ASN F 1 334 ? 142.02246 206.16217 177.17905 1.000 125.72985 334 ASN F N 1
ATOM 17476 C CA . ASN F 1 334 ? 143.00713 205.73246 176.18943 1.000 124.33289 334 ASN F CA 1
ATOM 17477 C C . ASN F 1 334 ? 143.15656 206.75027 175.06392 1.000 126.57039 334 ASN F C 1
ATOM 17478 O O . ASN F 1 334 ? 144.27769 207.11772 174.69382 1.000 127.20540 334 ASN F O 1
ATOM 17483 N N . LEU F 1 335 ? 142.03844 207.22113 174.50642 1.000 130.58070 335 LEU F N 1
ATOM 17484 C CA . LEU F 1 335 ? 142.09865 208.10621 173.34935 1.000 127.87920 335 LEU F CA 1
ATOM 17485 C C . LEU F 1 335 ? 142.53167 209.52246 173.70040 1.000 129.56604 335 LEU F C 1
ATOM 17486 O O . LEU F 1 335 ? 143.09255 210.21234 172.84257 1.000 129.73923 335 LEU F O 1
ATOM 17491 N N . GLY F 1 336 ? 142.28981 209.97067 174.92870 1.000 139.35833 336 GLY F N 1
ATOM 17492 C CA . GLY F 1 336 ? 142.58907 211.33726 175.29816 1.000 139.71377 336 GLY F CA 1
ATOM 17493 C C . GLY F 1 336 ? 141.54725 212.34801 174.88311 1.000 141.38044 336 GLY F C 1
ATOM 17494 O O . GLY F 1 336 ? 141.78121 213.55265 175.03072 1.000 140.47204 336 GLY F O 1
ATOM 17495 N N . ILE F 1 337 ? 140.40558 211.89845 174.36298 1.000 149.46751 337 ILE F N 1
ATOM 17496 C CA . ILE F 1 337 ? 139.31242 212.77432 173.97024 1.000 148.95258 337 ILE F CA 1
ATOM 17497 C C . ILE F 1 337 ? 138.03321 212.25154 174.60639 1.000 147.88228 337 ILE F C 1
ATOM 17498 O O . ILE F 1 337 ? 137.95838 211.10670 175.05685 1.000 147.96374 337 ILE F O 1
ATOM 17503 N N . THR F 1 338 ? 137.01699 213.11206 174.64193 1.000 149.58772 338 THR F N 1
ATOM 17504 C CA . THR F 1 338 ? 135.73533 212.73336 175.21516 1.000 151.36722 338 THR F CA 1
ATOM 17505 C C . THR F 1 338 ? 134.79333 212.31380 174.09881 1.000 150.76648 338 THR F C 1
ATOM 17506 O O . THR F 1 338 ? 134.33830 213.17465 173.33040 1.000 151.83553 338 THR F O 1
ATOM 17510 N N . PRO F 1 339 ? 134.46983 211.03168 173.96649 1.000 149.50260 339 PRO F N 1
ATOM 17511 C CA . PRO F 1 339 ? 133.57049 210.59775 172.89917 1.000 149.19997 339 PRO F CA 1
ATOM 17512 C C . PRO F 1 339 ? 132.12091 210.82375 173.28462 1.000 149.51788 339 PRO F C 1
ATOM 17513 O O . PRO F 1 339 ? 131.77008 210.77624 174.47316 1.000 146.80155 339 PRO F O 1
ATOM 17517 N N . PRO F 1 340 ? 131.24933 211.07523 172.31230 1.000 152.50601 340 PRO F N 1
ATOM 17518 C CA . PRO F 1 340 ? 129.82085 211.19819 172.61559 1.000 152.52912 340 PRO F CA 1
ATOM 17519 C C . PRO F 1 340 ? 129.22881 209.85824 173.02634 1.000 153.80562 340 PRO F C 1
ATOM 17520 O O . PRO F 1 340 ? 129.76937 208.79041 172.73340 1.000 154.47441 340 PRO F O 1
ATOM 17524 N N . THR F 1 341 ? 128.10098 209.93108 173.73823 1.000 151.19542 341 THR F N 1
ATOM 17525 C CA . THR F 1 341 ? 127.49602 208.72203 174.29201 1.000 149.74792 341 THR F CA 1
ATOM 17526 C C . THR F 1 341 ? 127.02056 207.77327 173.19572 1.000 150.89670 341 THR F C 1
ATOM 17527 O O . THR F 1 341 ? 127.23941 206.55797 173.28094 1.000 154.15919 341 THR F O 1
ATOM 17531 N N . GLU F 1 342 ? 126.40163 208.30880 172.13911 1.000 157.77366 342 GLU F N 1
ATOM 17532 C CA . GLU F 1 342 ? 125.81185 207.45131 171.11445 1.000 160.72692 342 GLU F CA 1
ATOM 17533 C C . GLU F 1 342 ? 126.85570 206.60346 170.40038 1.000 160.80235 342 GLU F C 1
ATOM 17534 O O . GLU F 1 342 ? 126.49204 205.64472 169.70912 1.000 159.35210 342 GLU F O 1
ATOM 17540 N N . ILE F 1 343 ? 128.13975 206.94059 170.54999 1.000 152.75913 343 ILE F N 1
ATOM 17541 C CA . ILE F 1 343 ? 129.22194 206.09943 170.04615 1.000 153.05518 343 ILE F CA 1
ATOM 17542 C C . ILE F 1 343 ? 129.04720 204.65591 170.49677 1.000 151.91748 343 ILE F C 1
ATOM 17543 O O . ILE F 1 343 ? 129.27483 203.72095 169.71688 1.000 150.36890 343 ILE F O 1
ATOM 17548 N N . VAL F 1 344 ? 128.59218 204.44578 171.73676 1.000 146.70574 344 VAL F N 1
ATOM 17549 C CA . VAL F 1 344 ? 128.46837 203.08966 172.26272 1.000 145.51724 344 VAL F CA 1
ATOM 17550 C C . VAL F 1 344 ? 127.48713 202.25529 171.45417 1.000 146.80385 344 VAL F C 1
ATOM 17551 O O . VAL F 1 344 ? 127.50263 201.02332 171.54357 1.000 146.31483 344 VAL F O 1
ATOM 17555 N N . ARG F 1 345 ? 126.62877 202.89413 170.66584 1.000 152.83137 345 ARG F N 1
ATOM 17556 C CA . ARG F 1 345 ? 125.63687 202.18822 169.87027 1.000 152.51363 345 ARG F CA 1
ATOM 17557 C C . ARG F 1 345 ? 126.13976 201.79367 168.48707 1.000 153.28386 345 ARG F C 1
ATOM 17558 O O . ARG F 1 345 ? 125.41130 201.11480 167.75621 1.000 153.92492 345 ARG F O 1
ATOM 17566 N N . ILE F 1 346 ? 127.35422 202.18827 168.10453 1.000 146.23194 346 ILE F N 1
ATOM 17567 C CA . ILE F 1 346 ? 127.86196 201.89040 166.77024 1.000 146.02024 346 ILE F CA 1
ATOM 17568 C C . ILE F 1 346 ? 128.99242 200.87000 166.80218 1.000 145.86788 346 ILE F C 1
ATOM 17569 O O . ILE F 1 346 ? 129.58793 200.57995 165.75938 1.000 144.96576 346 ILE F O 1
ATOM 17574 N N . PHE F 1 347 ? 129.30170 200.30884 167.96987 1.000 140.68884 347 PHE F N 1
ATOM 17575 C CA . PHE F 1 347 ? 130.33822 199.29220 168.04143 1.000 137.38491 347 PHE F CA 1
ATOM 17576 C C . PHE F 1 347 ? 129.72991 197.91914 168.30861 1.000 140.92818 347 PHE F C 1
ATOM 17577 O O . PHE F 1 347 ? 128.73821 197.80294 169.03502 1.000 142.93000 347 PHE F O 1
ATOM 17585 N N . PRO F 1 348 ? 130.29827 196.85985 167.72753 1.000 138.67055 348 PRO F N 1
ATOM 17586 C CA . PRO F 1 348 ? 129.75467 195.52492 167.96036 1.000 136.90676 348 PRO F CA 1
ATOM 17587 C C . PRO F 1 348 ? 129.95181 195.10649 169.40446 1.000 137.69875 348 PRO F C 1
ATOM 17588 O O . PRO F 1 348 ? 130.89564 195.56018 170.07461 1.000 141.18984 348 PRO F O 1
ATOM 17592 N N . PRO F 1 349 ? 129.07841 194.24631 169.93520 1.000 138.62159 349 PRO F N 1
ATOM 17593 C CA . PRO F 1 349 ? 129.19928 193.85431 171.34982 1.000 138.06457 349 PRO F CA 1
ATOM 17594 C C . PRO F 1 349 ? 130.51771 193.18320 171.69454 1.000 136.79267 349 PRO F C 1
ATOM 17595 O O . PRO F 1 349 ? 131.01237 193.35428 172.81566 1.000 134.54752 349 PRO F O 1
ATOM 17599 N N . ASP F 1 350 ? 131.10516 192.42343 170.76877 1.000 136.89207 350 ASP F N 1
ATOM 17600 C CA . ASP F 1 350 ? 132.33660 191.70164 171.06436 1.000 136.72519 350 ASP F CA 1
ATOM 17601 C C . ASP F 1 350 ? 133.56659 192.59829 171.07240 1.000 134.49442 350 ASP F C 1
ATOM 17602 O O . ASP F 1 350 ? 134.65180 192.12297 171.42216 1.000 135.70441 350 ASP F O 1
ATOM 17607 N N . TYR F 1 351 ? 133.43378 193.86706 170.69486 1.000 129.11664 351 TYR F N 1
ATOM 17608 C CA . TYR F 1 351 ? 134.55787 194.79048 170.67005 1.000 130.54385 351 TYR F CA 1
ATOM 17609 C C . TYR F 1 351 ? 134.61467 195.68709 171.90018 1.000 131.53360 351 TYR F C 1
ATOM 17610 O O . TYR F 1 351 ? 135.42709 196.61572 171.93843 1.000 134.27545 351 TYR F O 1
ATOM 17619 N N . LYS F 1 352 ? 133.77923 195.43296 172.90512 1.000 116.96035 352 LYS F N 1
ATOM 17620 C CA . LYS F 1 352 ? 133.78256 196.23255 174.12992 1.000 117.80768 352 LYS F CA 1
ATOM 17621 C C . LYS F 1 352 ? 134.68084 195.58938 175.18854 1.000 121.44530 352 LYS F C 1
ATOM 17622 O O . LYS F 1 352 ? 134.25646 195.22993 176.28481 1.000 123.89648 352 LYS F O 1
ATOM 17628 N N . THR F 1 353 ? 135.95364 195.44695 174.82931 1.000 107.09171 353 THR F N 1
ATOM 17629 C CA . THR F 1 353 ? 136.96876 194.87471 175.69956 1.000 94.33505 353 THR F CA 1
ATOM 17630 C C . THR F 1 353 ? 138.21297 195.75043 175.65605 1.000 95.41508 353 THR F C 1
ATOM 17631 O O . THR F 1 353 ? 138.30033 196.70164 174.87608 1.000 110.17722 353 THR F O 1
ATOM 17635 N N . PHE F 1 354 ? 139.18717 195.41905 176.50683 1.000 85.02495 354 PHE F N 1
ATOM 17636 C CA . PHE F 1 354 ? 140.43756 196.17305 176.52577 1.000 93.15691 354 PHE F CA 1
ATOM 17637 C C . PHE F 1 354 ? 141.17972 196.04739 175.20036 1.000 100.90539 354 PHE F C 1
ATOM 17638 O O . PHE F 1 354 ? 141.68747 197.04177 174.66432 1.000 110.87280 354 PHE F O 1
ATOM 17646 N N . LEU F 1 355 ? 141.24618 194.83150 174.65328 1.000 95.89070 355 LEU F N 1
ATOM 17647 C CA . LEU F 1 355 ? 141.90726 194.62913 173.36894 1.000 93.96355 355 LEU F CA 1
ATOM 17648 C C . LEU F 1 355 ? 141.18635 195.38124 172.25947 1.000 103.98445 355 LEU F C 1
ATOM 17649 O O . LEU F 1 355 ? 141.82529 195.94793 171.36387 1.000 112.52592 355 LEU F O 1
ATOM 17654 N N . GLY F 1 356 ? 139.85309 195.38971 172.29759 1.000 97.31936 356 GLY F N 1
ATOM 17655 C CA . GLY F 1 356 ? 139.10529 196.18594 171.34147 1.000 96.22323 356 GLY F CA 1
ATOM 17656 C C . GLY F 1 356 ? 139.42533 197.66357 171.44867 1.000 101.95420 356 GLY F C 1
ATOM 17657 O O . GLY F 1 356 ? 139.55033 198.35592 170.43563 1.000 110.99260 356 GLY F O 1
ATOM 17658 N N . VAL F 1 357 ? 139.57342 198.16396 172.67799 1.000 95.13887 357 VAL F N 1
ATOM 17659 C CA . VAL F 1 357 ? 139.92933 199.56601 172.87269 1.000 89.95507 357 VAL F CA 1
ATOM 17660 C C . VAL F 1 357 ? 141.30627 199.85484 172.28808 1.000 93.09262 357 VAL F C 1
ATOM 17661 O O . VAL F 1 357 ? 141.51610 200.88834 171.64394 1.000 107.43071 357 VAL F O 1
ATOM 17665 N N . GLU F 1 358 ? 142.26620 198.95108 172.49935 1.000 102.21708 358 GLU F N 1
ATOM 17666 C CA . GLU F 1 358 ? 143.59853 199.15655 171.93474 1.000 100.13889 358 GLU F CA 1
ATOM 17667 C C . GLU F 1 358 ? 143.56678 199.15245 170.40899 1.000 107.56679 358 GLU F C 1
ATOM 17668 O O . GLU F 1 358 ? 144.22180 199.98241 169.76261 1.000 116.97099 358 GLU F O 1
ATOM 17674 N N . LEU F 1 359 ? 142.81833 198.21848 169.81475 1.000 100.18343 359 LEU F N 1
ATOM 17675 C CA . LEU F 1 359 ? 142.70615 198.17674 168.35883 1.000 100.24313 359 LEU F CA 1
ATOM 17676 C C . LEU F 1 359 ? 142.08122 199.45627 167.81875 1.000 103.75362 359 LEU F C 1
ATOM 17677 O O . LEU F 1 359 ? 142.55958 200.02309 166.82489 1.000 112.86844 359 LEU F O 1
ATOM 17682 N N . ILE F 1 360 ? 141.00639 199.92125 168.46017 1.000 94.63017 360 ILE F N 1
ATOM 17683 C CA . ILE F 1 360 ? 140.35853 201.15720 168.03713 1.000 87.86102 360 ILE F CA 1
ATOM 17684 C C . ILE F 1 360 ? 141.31941 202.32845 168.16243 1.000 88.70626 360 ILE F C 1
ATOM 17685 O O . ILE F 1 360 ? 141.37221 203.19889 167.28830 1.000 98.71501 360 ILE F O 1
ATOM 17690 N N . LYS F 1 361 ? 142.09878 202.36690 169.24427 1.000 96.19202 361 LYS F N 1
ATOM 17691 C CA . LYS F 1 361 ? 143.05809 203.44959 169.42573 1.000 97.24649 361 LYS F CA 1
ATOM 17692 C C . LYS F 1 361 ? 144.08653 203.46765 168.30332 1.000 101.07196 361 LYS F C 1
ATOM 17693 O O . LYS F 1 361 ? 144.36587 204.52135 167.72125 1.000 111.34122 361 LYS F O 1
ATOM 17699 N N . ASN F 1 362 ? 144.65849 202.30588 167.98008 1.000 102.45769 362 ASN F N 1
ATOM 17700 C CA . ASN F 1 362 ? 145.67751 202.25899 166.93305 1.000 104.55689 362 ASN F CA 1
ATOM 17701 C C . ASN F 1 362 ? 145.09881 202.65772 165.57888 1.000 109.15422 362 ASN F C 1
ATOM 17702 O O . ASN F 1 362 ? 145.69546 203.45691 164.83993 1.000 111.11352 362 ASN F O 1
ATOM 17707 N N . LEU F 1 363 ? 143.92596 202.11685 165.23754 1.000 113.20958 363 LEU F N 1
ATOM 17708 C CA . LEU F 1 363 ? 143.33160 202.43664 163.94433 1.000 105.05484 363 LEU F CA 1
ATOM 17709 C C . LEU F 1 363 ? 142.93811 203.90539 163.85670 1.000 109.33032 363 LEU F C 1
ATOM 17710 O O . LEU F 1 363 ? 143.13120 204.53231 162.81004 1.000 114.52805 363 LEU F O 1
ATOM 17715 N N . PHE F 1 364 ? 142.40376 204.47331 164.94139 1.000 118.31575 364 PHE F N 1
ATOM 17716 C CA . PHE F 1 364 ? 142.05817 205.88957 164.96112 1.000 112.35275 364 PHE F CA 1
ATOM 17717 C C . PHE F 1 364 ? 143.29700 206.76637 164.84309 1.000 111.89752 364 PHE F C 1
ATOM 17718 O O . PHE F 1 364 ? 143.26540 207.80136 164.16987 1.000 119.84627 364 PHE F O 1
ATOM 17726 N N . GLU F 1 365 ? 144.39302 206.38171 165.50074 1.000 116.90193 365 GLU F N 1
ATOM 17727 C CA . GLU F 1 365 ? 145.62713 207.14791 165.37557 1.000 118.50124 365 GLU F CA 1
ATOM 17728 C C . GLU F 1 365 ? 146.12375 207.15392 163.93762 1.000 124.26120 365 GLU F C 1
ATOM 17729 O O . GLU F 1 365 ? 146.50062 208.20579 163.40722 1.000 128.44249 365 GLU F O 1
ATOM 17735 N N . LYS F 1 366 ? 146.11385 205.99271 163.28002 1.000 121.78164 366 LYS F N 1
ATOM 17736 C CA . LYS F 1 366 ? 146.55552 205.95792 161.88726 1.000 114.91245 366 LYS F CA 1
ATOM 17737 C C . LYS F 1 366 ? 145.61137 206.74477 160.98091 1.000 112.51643 366 LYS F C 1
ATOM 17738 O O . LYS F 1 366 ? 146.06221 207.44106 160.06233 1.000 113.58906 366 LYS F O 1
ATOM 17744 N N . LEU F 1 367 ? 144.30060 206.65858 161.22696 1.000 119.63586 367 LEU F N 1
ATOM 17745 C CA . LEU F 1 367 ? 143.34700 207.42781 160.43228 1.000 115.91669 367 LEU F CA 1
ATOM 17746 C C . LEU F 1 367 ? 143.57480 208.92537 160.58758 1.000 121.47055 367 LEU F C 1
ATOM 17747 O O . LEU F 1 367 ? 143.53397 209.67179 159.60336 1.000 125.94848 367 LEU F O 1
ATOM 17752 N N . LYS F 1 368 ? 143.80700 209.38595 161.81786 1.000 136.20374 368 LYS F N 1
ATOM 17753 C CA . LYS F 1 368 ? 144.09496 210.79964 162.03298 1.000 134.60759 368 LYS F CA 1
ATOM 17754 C C . LYS F 1 368 ? 145.40876 211.19390 161.37367 1.000 134.78922 368 LYS F C 1
ATOM 17755 O O . LYS F 1 368 ? 145.55568 212.32095 160.88844 1.000 134.10019 368 LYS F O 1
ATOM 17761 N N . LEU F 1 369 ? 146.38133 210.28020 161.35328 1.000 141.45816 369 LEU F N 1
ATOM 17762 C CA . LEU F 1 369 ? 147.64563 210.57811 160.69090 1.000 140.68154 369 LEU F CA 1
ATOM 17763 C C . LEU F 1 369 ? 147.48874 210.64179 159.17566 1.000 140.88097 369 LEU F C 1
ATOM 17764 O O . LEU F 1 369 ? 148.28830 211.30141 158.50172 1.000 138.42265 369 LEU F O 1
ATOM 17769 N N . THR F 1 370 ? 146.47802 209.96904 158.62036 1.000 155.99132 370 THR F N 1
ATOM 17770 C CA . THR F 1 370 ? 146.26573 209.99854 157.17403 1.000 154.01353 370 THR F CA 1
ATOM 17771 C C . THR F 1 370 ? 145.28587 211.09524 156.75744 1.000 154.43843 370 THR F C 1
ATOM 17772 O O . THR F 1 370 ? 145.63659 211.98217 155.97355 1.000 153.63699 370 THR F O 1
ATOM 17776 N N . GLU F 1 371 ? 144.05486 211.04551 157.27082 1.000 168.94563 371 GLU F N 1
ATOM 17777 C CA . GLU F 1 371 ? 143.00854 211.99297 156.87888 1.000 166.65997 371 GLU F CA 1
ATOM 17778 C C . GLU F 1 371 ? 143.12067 213.24997 157.73741 1.000 167.10234 371 GLU F C 1
ATOM 17779 O O . GLU F 1 371 ? 142.38671 213.45513 158.70660 1.000 167.72710 371 GLU F O 1
ATOM 17785 N N . LYS F 1 372 ? 144.06200 214.11041 157.35981 1.000 170.07904 372 LYS F N 1
ATOM 17786 C CA . LYS F 1 372 ? 144.27107 215.35565 158.08458 1.000 171.42214 372 LYS F CA 1
ATOM 17787 C C . LYS F 1 372 ? 143.14093 216.34164 157.81163 1.000 171.01689 372 LYS F C 1
ATOM 17788 O O . LYS F 1 372 ? 142.64406 216.45020 156.68709 1.000 168.72879 372 LYS F O 1
ATOM 17794 N N . GLY F 1 373 ? 142.73824 217.06626 158.85520 1.000 174.74005 373 GLY F N 1
ATOM 17795 C CA . GLY F 1 373 ? 141.75088 218.11492 158.75299 1.000 173.98895 373 GLY F CA 1
ATOM 17796 C C . GLY F 1 373 ? 140.36338 217.74111 159.23421 1.000 175.97925 373 GLY F C 1
ATOM 17797 O O . GLY F 1 373 ? 139.57035 218.63864 159.54156 1.000 178.04752 373 GLY F O 1
ATOM 17798 N N . LYS F 1 374 ? 140.04836 216.45200 159.31291 1.000 168.00627 374 LYS F N 1
ATOM 17799 C CA . LYS F 1 374 ? 138.73523 216.03693 159.77909 1.000 167.11328 374 LYS F CA 1
ATOM 17800 C C . LYS F 1 374 ? 138.65129 216.10509 161.30095 1.000 168.70645 374 LYS F C 1
ATOM 17801 O O . LYS F 1 374 ? 139.66048 216.08216 162.01093 1.000 168.54188 374 LYS F O 1
ATOM 17807 N N . ASP F 1 375 ? 137.42019 216.19263 161.79693 1.000 171.07799 375 ASP F N 1
ATOM 17808 C CA . ASP F 1 375 ? 137.18931 216.18553 163.23140 1.000 171.76831 375 ASP F CA 1
ATOM 17809 C C . ASP F 1 375 ? 137.38015 214.77946 163.79438 1.000 170.98744 375 ASP F C 1
ATOM 17810 O O . ASP F 1 375 ? 137.38598 213.78221 163.06781 1.000 170.18248 375 ASP F O 1
ATOM 17815 N N . GLU F 1 376 ? 137.52902 214.70940 165.11826 1.000 157.76960 376 GLU F N 1
ATOM 17816 C CA . GLU F 1 376 ? 137.80592 213.43057 165.76295 1.000 156.26774 376 GLU F CA 1
ATOM 17817 C C . GLU F 1 376 ? 136.57234 212.53597 165.81564 1.000 156.80414 376 GLU F C 1
ATOM 17818 O O . GLU F 1 376 ? 136.70233 211.30734 165.77859 1.000 162.02409 376 GLU F O 1
ATOM 17824 N N . VAL F 1 377 ? 135.37633 213.12125 165.90833 1.000 147.03210 377 VAL F N 1
ATOM 17825 C CA . VAL F 1 377 ? 134.15992 212.31405 165.95789 1.000 149.17302 377 VAL F CA 1
ATOM 17826 C C . VAL F 1 377 ? 133.95721 211.56629 164.64468 1.000 150.93601 377 VAL F C 1
ATOM 17827 O O . VAL F 1 377 ? 133.59375 210.38167 164.63446 1.000 151.12806 377 VAL F O 1
ATOM 17831 N N . SER F 1 378 ? 134.18157 212.24465 163.51705 1.000 156.22562 378 SER F N 1
ATOM 17832 C CA . SER F 1 378 ? 134.07309 211.58027 162.22317 1.000 156.44960 378 SER F CA 1
ATOM 17833 C C . SER F 1 378 ? 135.12813 210.49272 162.07622 1.000 157.05299 378 SER F C 1
ATOM 17834 O O . SER F 1 378 ? 134.86729 209.44240 161.48013 1.000 156.31663 378 SER F O 1
ATOM 17837 N N . LEU F 1 379 ? 136.32810 210.72654 162.61310 1.000 145.59695 379 LEU F N 1
ATOM 17838 C CA . LEU F 1 379 ? 137.35881 209.69370 162.59274 1.000 142.61731 379 LEU F CA 1
ATOM 17839 C C . LEU F 1 379 ? 136.93664 208.47682 163.40638 1.000 142.68543 379 LEU F C 1
ATOM 17840 O O . LEU F 1 379 ? 137.16281 207.33560 162.99062 1.000 145.38767 379 LEU F O 1
ATOM 17845 N N . LEU F 1 380 ? 136.32440 208.69995 164.57186 1.000 141.88326 380 LEU F N 1
ATOM 17846 C CA . LEU F 1 380 ? 135.83070 207.58400 165.37333 1.000 140.47142 380 LEU F CA 1
ATOM 17847 C C . LEU F 1 380 ? 134.74841 206.81006 164.63271 1.000 141.76359 380 LEU F C 1
ATOM 17848 O O . LEU F 1 380 ? 134.73513 205.57319 164.64862 1.000 142.48933 380 LEU F O 1
ATOM 17853 N N . LYS F 1 381 ? 133.82835 207.52191 163.97992 1.000 145.42602 381 LYS F N 1
ATOM 17854 C CA . LYS F 1 381 ? 132.77692 206.84349 163.22743 1.000 145.62751 381 LYS F CA 1
ATOM 17855 C C . LYS F 1 381 ? 133.35605 206.04791 162.06276 1.000 147.24483 381 LYS F C 1
ATOM 17856 O O . LYS F 1 381 ? 132.91467 204.92583 161.78483 1.000 147.45415 381 LYS F O 1
ATOM 17862 N N . GLU F 1 382 ? 134.34911 206.61111 161.37143 1.000 149.22558 382 GLU F N 1
ATOM 17863 C CA . GLU F 1 382 ? 134.98804 205.89310 160.27398 1.000 147.95634 382 GLU F CA 1
ATOM 17864 C C . GLU F 1 382 ? 135.72527 204.65892 160.77692 1.000 147.83658 382 GLU F C 1
ATOM 17865 O O . GLU F 1 382 ? 135.70488 203.60836 160.12716 1.000 147.19879 382 GLU F O 1
ATOM 17871 N N . ALA F 1 383 ? 136.38946 204.76850 161.92972 1.000 138.68365 383 ALA F N 1
ATOM 17872 C CA . ALA F 1 383 ? 137.04602 203.60686 162.52000 1.000 132.20035 383 ALA F CA 1
ATOM 17873 C C . ALA F 1 383 ? 136.03281 202.52830 162.87928 1.000 133.86627 383 ALA F C 1
ATOM 17874 O O . ALA F 1 383 ? 136.28169 201.33588 162.66935 1.000 136.27354 383 ALA F O 1
ATOM 17876 N N . ALA F 1 384 ? 134.88533 202.92861 163.42965 1.000 137.65734 384 ALA F N 1
ATOM 17877 C CA . ALA F 1 384 ? 133.83691 201.96121 163.73587 1.000 137.38457 384 ALA F CA 1
ATOM 17878 C C . ALA F 1 384 ? 133.33635 201.27254 162.47282 1.000 138.50443 384 ALA F C 1
ATOM 17879 O O . ALA F 1 384 ? 133.12043 200.05483 162.46433 1.000 139.09126 384 ALA F O 1
ATOM 17881 N N . THR F 1 385 ? 133.14106 202.03732 161.39575 1.000 141.58709 385 THR F N 1
ATOM 17882 C CA . THR F 1 385 ? 132.69216 201.43961 160.14077 1.000 141.62824 385 THR F CA 1
ATOM 17883 C C . THR F 1 385 ? 133.73803 200.48405 159.57746 1.000 139.94872 385 THR F C 1
ATOM 17884 O O . THR F 1 385 ? 133.39521 199.42621 159.03641 1.000 140.12659 385 THR F O 1
ATOM 17888 N N . ILE F 1 386 ? 135.01859 200.84527 159.68516 1.000 129.92027 386 ILE F N 1
ATOM 17889 C CA . ILE F 1 386 ? 136.08636 199.96533 159.21703 1.000 127.13530 386 ILE F CA 1
ATOM 17890 C C . ILE F 1 386 ? 136.09884 198.67001 160.01663 1.000 130.17672 386 ILE F C 1
ATOM 17891 O O . ILE F 1 386 ? 136.23288 197.57612 159.45434 1.000 129.44486 386 ILE F O 1
ATOM 17896 N N . ILE F 1 387 ? 135.96011 198.77191 161.33996 1.000 140.10334 387 ILE F N 1
ATOM 17897 C CA . ILE F 1 387 ? 135.98413 197.58221 162.18820 1.000 137.82920 387 ILE F CA 1
ATOM 17898 C C . ILE F 1 387 ? 134.79313 196.68264 161.88078 1.000 136.59056 387 ILE F C 1
ATOM 17899 O O . ILE F 1 387 ? 134.93329 195.46165 161.74148 1.000 133.82532 387 ILE F O 1
ATOM 17904 N N . THR F 1 388 ? 133.60116 197.27326 161.76610 1.000 148.20545 388 THR F N 1
ATOM 17905 C CA . THR F 1 388 ? 132.41220 196.47575 161.48371 1.000 148.01879 388 THR F CA 1
ATOM 17906 C C . THR F 1 388 ? 132.42165 195.92779 160.06273 1.000 147.32991 388 THR F C 1
ATOM 17907 O O . THR F 1 388 ? 131.95015 194.80907 159.83000 1.000 144.02506 388 THR F O 1
ATOM 17911 N N . GLY F 1 389 ? 132.94948 196.68738 159.10912 1.000 154.17213 389 GLY F N 1
ATOM 17912 C CA . GLY F 1 389 ? 132.99499 196.24993 157.72647 1.000 153.40991 389 GLY F CA 1
ATOM 17913 C C . GLY F 1 389 ? 131.65804 196.35954 157.01990 1.000 155.17459 389 GLY F C 1
ATOM 17914 O O . GLY F 1 389 ? 131.24109 195.44112 156.31457 1.000 156.20229 389 GLY F O 1
#

Solvent-accessible surface area: 111542 Å² total; per-residue (Å²): 102,80,2,5,1,6,0,29,77,190,111,44,67,33,5,2,2,31,0,1,0,82,75,100,160,31,0,67,91,11,17,109,61,33,13,171,139,69,144,32,117,86,59,78,23,20,80,9,51,110,20,144,39,73,1,146,139,57,176,27,2,38,56,219,34,16,94,104,23,41,68,39,0,47,116,7,55,15,116,29,60,44,104,34,79,7,160,4,108,89,56,68,102,0,23,10,2,12,5,1,10,96,107,4,23,73,21,5,93,120,132,65,129,114,64,14,103,90,45,71,110,170,35,59,39,46,20,98,122,42,119,34,26,116,97,4,12,140,74,0,114,56,5,88,9,59,31,22,2,9,0,53,10,72,0,41,24,74,1,21,89,11,0,121,38,0,7,56,10,16,20,28,2,43,35,24,27,49,66,126,104,0,51,0,105,6,29,3,128,101,48,14,80,119,127,13,35,37,18,14,44,0,11,0,52,6,4,18,2,54,2,8,92,73,42,43,65,98,107,41,31,50,34,59,104,36,85,122,38,29,14,15,1,2,10,11,4,18,0,39,20,0,2,0,1,0,21,25,0,38,60,89,23,0,49,32,3,34,61,21,51,92,63,32,54,17,88,45,65,30,92,30,64,107,4,47,9,101,21,100,13,13,0,0,0,19,2,120,100,12,137,102,6,82,66,28,26,15,9,0,83,5,39,2,46,73,7,67,73,127,14,0,37,119,12,0,76,73,58,29,57,27,111,10,53,98,118,3,18,214,73,12,28,119,80,11,37,11,37,58,0,4,73,33,0,70,58,0,6,99,75,5,84,132,92,53,177,86,96,83,62,49,37,1,0,101,56,0,3,76,16,12,46,13,41,97,182,128,7,39,11,40,1,108,217,45,2,4,29,0,8,0,114,60,89,147,48,0,69,85,17,19,103,62,42,12,175,138,74,135,49,125,97,78,56,21,31,72,10,67,161,16,151,140,215,30,26,37,78,208,62,34,132,148,30,43,60,23,0,46,115,27,54,17,197,32,84,80,22,161,61,156,58,28,10,10,22,3,1,18,98,140,26,18,97,38,5,71,99,130,54,160,119,38,10,68,115,55,53,107,133,44,62,26,44,26,108,121,37,128,39,24,105,84,4,23,138,83,2,129,56,5,90,20,63,35,22,1,10,0,46,7,74,0,45,22,91,1,27,90,11,0,93,42,0,4,60,8,23,20,33,4,49,34,25,32,57,73,105,98,2,45,0,102,6,32,31,132,86,56,11,74,121,140,13,54,51,32,9,50,0,15,0,53,6,4,19,2,70,3,9,84,62,44,52,67,93,87,44,27,58,32,71,122,77,94,122,20,34,17,54,0,2,10,10,2,28,0,37,22,0,2,0,0,0,23,28,3,42,59,88,22,0,55,36,2,33,68,13,53,124,76,30,49,18,77,37,71,25,88,27,67,117,5,38,8,98,19,104,10,12,0,1,0,22,1,102,80,15,129,125,7,78,56,30,33,14,12,1,81,5,48,2,49,77,8,62,76,139,12,0,40,119,13,0,70,80,63,27,66,42,108,12,45,99,98,0,23,231,68,10,30,116,81,11,30,9,42,59,0,3,66,33,0,90,58,0,10,76,64,6,114,115,78,69,164,85,89,73,55,54,35,2,0,92,55,0,0,67,19,8,55,21,48,171,126,2,10,0,5,0,43,102,210,103,42,64,25,5,6,4,17,1,24,4,136,73,75,147,52,0,58,94,14,14,100,58,38,10,155,144,62,138,35,120,72,56,58,21,32,54,9,73,116,19,159,179,156,189,31,10,32,47,214,24,21,98,118,28,45,62,45,0,47,120,14,45,16,176,16,50,42,115,25,74,28,196,123,74,35,20,3,14,3,3,3,92,97,25,5,62,23,13,55,110,121,74,121,102,63,21,102,115,50,69,114,164,51,73,20,46,18,97,113,33,133,38,28,117,88,3,22,136,70,0,110,53,4,79,18,56,23,23,1,11,0,47,6,71,0,43,26,72,0,20,93,10,0,87,39,0,8,63,8,19,23,29,5,44,34,16,29,34,73,90,100,1,60,0,96,9,25,16,134,99,41,11,64,105,130,13,31,34,19,9,60,0,17,0,54,4,4,19,2,59,2,8,85,73,37,44,65,93,92,52,26,63,32,69,101,35,104,153,38,32,12,33,0,2,10,10,4,19,0,41,23,1,2,0,0,0,21,26,0,39,55,86,23,0,51,34,3,35,53,21,51,111,111,30,68,17,91,27,85,26,96,65,71,106,4,63,9,102,19,102,12,11,0,0,0,17,2,109,91,16,128,105,7,85,53,33,31,12,12,0,74,5,48,2,46,78,8,71,74,135,14,0,36,140,13,0,78,92,63,25,64,23,103,12,37,86,80,0,10,183,75,9,40,119,74,14,39,10,37,56,0,4,69,37,0,90,66,1,6,82,60,4,86,105,64,65,173,84,148,90,71,53,49,1,0,78,59,0,4,73,13,10,62,10,45,145,147,84,40,66,46,14,22,0,32,5,131,66,80,145,48,0,66,89,20,18,107,59,70,35,170,141,96,171,122,102,99,65,32,78,6,69,166,20,198,128,80,215,70,55,126,125,32,46,55,32,4,44,115,33,68,86,234,51,133,26,48,6,15,3,2,26,121,144,36,21,88,23,8,60,96,106,69,124,103,49,14,115,111,48,65,106,154,44,70,27,61,28,91,99,43,120,31,16,104,100,4,13,136,75,0,108,51,6,74,13,53,51,20,2,9,0,53,6,70,0,50,8,80,1,25,88,9,0,125,38,0,7,81,13,15,18,34,4,43,36,24,38,48,65,98,110,6,54,1,103,6,27,36,128,91,47,10,90,108,140,10,40,43,20,11,47,0,14,0,44,7,5,23,1,79,3,11,83,73,32,49,69,94,99,38,27,61,35,64,103,64,102,109,26,28,12,44,1,1,10,11,6,22,0,42,27,1,2,0,1,0,20,25,0,30,60,105,22,0,65,65,2,19,66,32,56,145,106,35,42,15,93,34,84,23,89,64,58,118,3,38,3,99,20,101,9,14,0,2,0,20,2,106,96,30,115,91,9,87,32,16,147,26,67,8,145,7,71,1,46,70,8,77,78,121,9,0,36,105,11,0,76,70,63,16,64,39,110,14,37,89,73,0,11,188,68,8,36,116,75,11,40,9,26,54,0,3,70,31,0,71,68,2,3,75,74,5,80,127,82,48,158,87,101,91,64,55,46,2,0,93,56,0,0,68,16,11,48,18,57,151,106,85,4,3,2,2,0,27,104,213,113,48,66,28,7,5,2,36,1,11,0,88,67,85,118,37,0,71,82,16,13,88,50,12,17,176,119,50,140,35,115,83,59,74,22,16,69,12,52,108,18,139,67,96,6,144,142,62,184,27,3,38,67,156,21,15,99,106,21,46,61,40,2,48,107,15,52,20,184,26,51,40,96,34,76,5,153,7,118,88,50,74,124,0,17,11,2,11,3,1,10,104,95,11,14,105,5,10,78,122,100,60,123,108,42,20,98,92,44,74,113,175,39,66,16,46,16,97,122,40,122,30,27,123,100,4,11,142,73,0,117,54,6,84,17,51,27,18,2,10,0,49,9,74,0,44,26,75,1,23,93,11,0,110,43,0,2,50,12,15,19,27,4,42,37,26,37,45,91,116,107,0,51,0,101,7,25,2,126,99,51,12,82,110,129,13,34,34,20,22,55,0,18,0,52,8,4,25,2,51,2,8,92,66,40,39,65,94,99,52,29,59,29,58,107,32,90,117,32,35,14,16,0,1,10,10,4,23,0,42,25,0,2,0,0,0,21,24,0,45,55,85,22,0,39,34,2,35,54,17,52,89,61,31,58,14,108,40,58,25,80,17,66,73,3,51,8,102,22,100,13,14,0,1,0,19,1,118,95,14,131,113,6,80,65,30,29,15,10,0,81,5,43,2,49,76,8,68,66,124,14,0,34,131,13,0,64,67,63,18,60,34,114,14,51,88,92,1,10,190,72,10,36,116,80,11,39,11,34,59,0,3,62,29,0,78,63,1,2,71,76,2,79,128,76,61,172,86,100,82,58,49,37,1,0,108,62,0,3,66,12,11,58,6,66,120,104,90,5,4,3,3,1,12,94,191,106,45,63,30,4,6,1,36,0,3,0,92,48,86,131,57,0,82,85,15,18,79,39,21,18,164,142,60,141,35,127,93,80,65,22,15,70,9,45,118,20,111,44,98,1,148,143,65,181,25,2,37,60,223,39,14,98,122,25,39,59,38,2,49,114,19,47,13,144,36,54,37,100,37,82,10,149,5,105,92,48,85,125,0,26,11,1,11,5,0,4,98,80,20,16,75,30,7,69,141,122,37,108,103,50,15,78,104,42,66,107,174,46,83,34,65,14,103,106,35,124,36,33,123,92,2,15,136,84,0,116,58,7,75,11,54,31,19,2,12,0,37,10,69,0,44,19,93,1,14,86,8,0,126,40,0,7,90,9,17,20,28,4,46,38,22,24,41,56,99,105,1,51,0,101,8,26,23,124,77,70,13,87,120,133,16,28,32,16,14,46,0,11,0,41,4,6,23,2,78,2,34,80,93,29,34,49,99,94,42,30,63,33,84,118,62,61,126,45,29,15,41,0,0,10,11,3,24,0,43,24,0,5,0,0,0,29,14,0,44,52,85,25,0,44,34,3,35,52,18,54,98,59,29,59,18,102,39,50,25,82,16,69,75,1,35,6,100,20,100,10,15,0,3,0,13,3,113,91,26,126,103,7,82,64,33,25,15,11,0,80,5,42,0,45,73,10,51,69,115,11,0,40,134,18,0,77,80,47,16,64,32,118,11,40,88,76,1,12,168,64,12,32,119,110,50,36,12,25,64,3,0,68,66,0,74,81,16,1,71,63,6,86,123,63,65,163,86,117,79,68,59,43,0,0,96,65,0,2,76,38,35,78,100

Sequence (2192 aa):
DFVVMAGMRKDGTIDFIKVYALNEKLAIEVLEAFLKENNIHPSDFIVIQRGYEDVKDKKAITTRSEEELSAMLGRLGLRLVSNGVLYTDGIDKLYQITAISRELFESLQKEKREIFEDVQEKITFNFSKVDLPEKYVKKLRLLELMEDTIIFNMAELEIPNLLKAIVEGTVLIPRFLEKEDLIIRIFDEELHEYRGSYFDKVLIKPPIIHWDFYLDSLEDFSFKKVEESIYIAPLFLRATGGFLILTEPPEDLVKTLLKLKKRGEVRTILEGKRITIPINFTLIVDTRHPERYAGLKFPIRINLPPLDDETFLKVLETNLGITPPTEIVRIFPPDYKTFLGVELIKNLFEKLKLTEKGKDEVSLLKEAATIITGGTPFVVMAGMRDFIKVYALNEKLAIEVLEAFLKENNIHPSDFIVIQRGYEKAITTRSEEELSAMLGRLGLRLGVLYTDLYQITAISRELFESLQKEKREIFEDVQEKITFNFSKVDLPEKYVKKLRLLELMEDTIIFNMAELEIPNLLKAIVEGTVLIPRFLEKEDLIIRIFDEELHEYRGSYFDKVLIKPPIIHWDFYLDSLEDFSFKKVEESIYIAPLFLRATGGFLILTEPPEDLVKTLLKLKKRGEVRTILEGKRITIPINFTLIVDTRHPERYAGLKFPIRINLPPLDDETFLKVLETNLGITPPTEIVRIFPPDYKTFLGVELIKNLFEKLKLTEKGKDEVSLLKEAATIITGGTFVVMAGMRKDGTIDFIKVYALNEKLAIEVLEAFLKENNIHPSDFIVIQRGYEKKAITTRSEEELSAMLGRLGLRLVSNGVLYTLYQITAISRELFESLQKEKREIFEDVQEKITFNFSKVDLPEKYVKKLRLLELMEDTIIFNMAELEIPNLLKAIVEGTVLIPRFLEKEDLIIRIFDEELHEYRGSYFDKVLIKPPIIHWDFYLDSLEDFSFKKVEESIYIAPLFLRATGGFLILTEPPEDLVKTLLKLKKRGEVRTILEGKRITIPINFTLIVDTRHPERYAGLKFPIRINLPPLDDETFLKVLETNLGITPPTEIVRIFPPDYKTFLGVELIKNLFEKLKLTEKGKDEVSLLKEAATIITGGTFVVMFIKVYALNEKLAIEVLEAFLKENNPSDFIVIQRGYTTRSEEELSAMLGRLGLRLLYQITAISRELFESLQKEKREIFEDVQEKITFNFSKVDLPEKYVKKLRLLELMEDTIIFNMAELEIPNLLKAIVEGTVLIPRFLEKEDLIIRIFDEELHEYRGSYFDKVLIKPPIIHWDFYLDSLEDFSFKKVEESIYIAPLFLRATGGFLILTEPPEDLVKTLLKLKKRGEVRTILEGKRITIPINFTLIVDTRHPERYAGLKFPIRINLPPLDDETFLKVLETNLGITPPTEIVRIFPPDYKTFLGVELIKNLFEKLKLTEKGKDEVSLLKEAATIITGGTDFVVMAGMRKDGTIDFIKVYALNEKLAIEVLEAFLKENNIHPSDFIVIQRGYEDVKDKKAITTRSEEELSAMLGRLGLRLVSNGVLYTDGIDKLYQITAISRELFESLQKEKREIFEDVQEKITFNFSKVDLPEKYVKKLRLLELMEDTIIFNMAELEIPNLLKAIVEGTVLIPRFLEKEDLIIRIFDEELHEYRGSYFDKVLIKPPIIHWDFYLDSLEDFSFKKVEESIYIAPLFLRATGGFLILTEPPEDLVKTLLKLKKRGEVRTILEGKRITIPINFTLIVDTRHPERYAGLKFPIRINLPPLDDETFLKVLETNLGITPPTEIVRIFPPDYKTFLGVELIKNLFEKLKLTEKGKDEVSLLKEAATIITGGTDFVVMAGMRKDGTIDFIKVYALNEKLAIEVLEAFLKENNIHPSDFIVIQRGYEDVKDKKAITTRSEEELSAMLGRLGLRLVSNGVLYTDGIDKLYQITAISRELFESLQKEKREIFEDVQEKITFNFSKVDLPEKYVKKLRLLELMEDTIIFNMAELEIPNLLKAIVEGTVLIPRFLEKEDLIIRIFDEELHEYRGSYFDKVLIKPPIIHWDFYLDSLEDFSFKKVEESIYIAPLFLRATGGFLILTEPPEDLVKTLLKLKKRGEVRTILEGKRITIPINFTLIVDTRHPERYAGLKFPIRINLPPLDDETFLKVLETNLGITPPTEIVRIFPPDYKTFLGVELIKNLFEKLKLTEKGKDEVSLLKEAATIITG

Nearest PDB structures (foldseek):
  8p49-assembly1_F  TM=1.003E+00  e=2.099E-80  Pyrococcus furiosus DSM 3638
  8p49-assembly1_C  TM=9.661E-01  e=1.937E-70  Pyrococcus furiosus DSM 3638
  8p49-assembly1_B  TM=9.619E-01  e=4.195E-68  Pyrococcus furiosus DSM 3638
  8p49-assembly1_D  TM=9.504E-01  e=4.523E-61  Pyrococcus furiosus DSM 3638
  7wi7-assembly1_A  TM=3.502E-01  e=1.684E-02  Homo sapiens

Organism: Pyrococcus furiosus (strain ATCC 43587 / DSM 3638 / JCM 8422 / Vc1) (NCBI:txid186497)

Foldseek 3Di:
DKKKKFWAAPVGDTWKIKIKAADDVVRVVVVVVVCVVVVHDPVQKDWQDKDKDFCPVPQKDDPVVPVVVQVLSVLVRTGMDIDDMGGQPPHTIIIMTIMGGPVVVVCCVPVVVCSPVVVWWDKDWDQPQDDADPVVVVLVVVCVVQFAEEEQCLQPDDVLVRCVRTIDIKDKDFQWDQDPNAIEGQDDPPQWAFDDDRRRITMTGQTEEEDEPVPDDPCLQDFDDPDPSYTYHHPQSNNARHEYEYEPDQQVVVVVVVVLVVVFWDWDADPNDIDIGGGHHGYYYYYNCCVSNVPDDGPYYGYDHFDDQVSLQVVLCVQQVDRADSCLSVQADPSLRHPVSSVVLNVQLVVLPVVDDPDDSNVSSVVSSCVVVVNDD/DDWKDWACFKIKFWAADDVVRVVVVVVVCVVVVHDPVQKDWQDWDDDCKDDQVVPPVVQVLSVLVSIGMPIGGPCGIMIMMGGPVVVVVCVPPVVCSVVVPWWDKDFAPVQDDADPVVVVLPVVVVVQFAEEEQCLQPDDDLVNCVRTIFTKDKDFQWDCAPNAIEGQDDPVFWAFDDDDRRMTITTQTREEDEPVPDDPCLQDFDDDDVSYTYHHPQSNRARHEYEYEPDQQVVVVVVVVLVVVFWDWDADPNDIDIGGGHHYYYYYYNCCVNNPVDDTPYYGYDHFDDQVSLQVVLCVQQVDRADSPCSPQADPSLRHPVSSVVLNVQLVVLCVPPPPDDSNVSSNVSSCVVDDVD/DKKKWWAAPVRHTFKIKFFDADDVVRVVVVVVVCVVVVHDCVFKDWQDKDDDDQKDFCVNPVVVQVLSVLVRIHIGMPDIDGDGMMTIIGGNVVVVCCVPVVPCSPVVVWWDKDFAPVQDDDDPVVVVLVVVCVVQFAEEEQCLQPDDVLVNCVRTIDTKDKDFQWDQDPLATEGQDDPPQWAFDADSRRIGITGQTEAEEEPVPDDPCLQDFDDDDVSYTYHHPQSNNARHEYEYEPDQLVVVVVVVVLVVVQWDWDADPNDIDIGGGHHYYYYYYNDCVNNVPDDTPYYGYDDFDDQVRLQVVLCVQQVHRADSVLSPLADSSLRHDVSSVVLNVQLVVQCVVDDDDDSNVSSVVSSCVVVVVD/DDWKCTKFAEQDDVVRVVVVVVVCVVVPPVQKDWQDWADPPVVPPVVQVLQVVVVHGTPIMTNMDGPVVVVCCVPVVVCVCVVVWWDKDFAQPQDDADPVVCVLVVVCVVQFAEEEQCLQPDDVLVSCVRTIFIKDKDFQWDDDPLAIEGQDDDPQWAFDDDRRRITITTQGEAEEEPVPDDPCLCPQDDDDPRYTYHHPQSNNARHEYEYEPDAPVVVVVVVVLVVVQWDWDADPNDIDIGGTHHYYYYYYNDCVNPVVDDTPYYGYDHFDDQVSLQVVLCVQQVHRADSVVSVLADPSLRHPVSSVVLSVQLVVQCVPDDDDDSRVSSNVSSCVNVVND/DKKKKWWAAPVRHTFKIKIKAADDVVRVVVVVVVCVVVVHDPVQKDWQDKDKDFCPPPQKDDPPPPVVVQVLSVLVRIHMDMDDMGGQPPHTIIIMTIMGGPVVVVCCVPPVVCSPVVVWWDKDFAQVQDDAPPVVVVLVVVCVVQAAEEEQCLQPDDVLVNCVRTIFIKDKDFQWDQAPNAIEGQDDPVQWAFDADRRGITMTTQGDEEDEPVPDDPCLCDFDDDDVSYTYHHDQSNNARHEYEYEPDQQVVVVVVVVLVVVFWDWDADPNGIDIGGGHHGYYYYYNCCVSNVVDDTPYYGYDHFDDQVSLQVVLCVQQVDRADSVVSPLADPSLRHPVSSVVLNVQLVVLCVPDDDDDSHVSSNVSSCVVVPVD/DKKKKFWAAPVPHTFKIKIKAADDVVRVVVVVVVCVVVVHDCVQKDWQDKDKDFCPPPQKDAPVVDDVVQVLSVLVRIHMDMPDMGGQPPHTIIIMTIMGGPVVVVCCVPPVVCRPPVPWWDKDFDQPQDDDDPVVCVLVVVCVVQFAEEEQCLQPDDVLVSCVRTIFIKDKAFQWDCAPNAIEGQDDPVFWAFDDDNRRITITGQTEAEDEPVPDDPCLCDFDDPDVSYTYHHDQSNNARHEYEYEPDQLVVVVVVVVLVVVFWDWDADPRGIDIGGGHHYYYYYYNDPVNNVPDDTPYYGYDDYDDLVRLQVVLCVLQVHRADSCLSVLADPSLSHPVSSVVLNVQLVVQCVPPPPDDSRVSSNVSSVVVVD

Secondary structure (DSSP, 8-state):
--EEEEEE-TTS-EEEEEEEESSHHHHHHHHHHHHHHTT--GGGEEEEEEEEEE-TT-SEE-SGGGHHHHHHHHHTT-EEEES--EE-TT--EEEEEEEEEHHHHHHHHHTSTTGGGGG----EE-GGGS---HHHHHHHGGGGG---EEEEESS---HHHHHHHHEE--EEEESEEEETTEEEE---TTTS-EEEEETTEEEESPPEEEEETTTS-GGGGS-EEEETTEEE--HHHHTTTSEEEEES--HHHHHHHHHHHHH-EEEEEETTEEEEEE---EEEEEES-GGGGTTS--SEEEEEPPP-HHHHHHHHHHHHSS---GGGGGTS-GGG-SHHHHHHHHHHHHHHHHHS-S--HHHHHHHHHHHHTTT--/-EEEEEB--EEEEEESSHHHHHHHHHHHHHHTT--GGGEEEEEEEE--EE-TTT-HHHHHHHHHTT-B---EE---EEEEEEEHHHHHHHHSS-TTTTGGG----EE-GGGS---HHHHHHHGGGGG---EEEEETT---HHHHHHHHEE--EEEESEEEETTEEEE---TTTS-EEEEETTEEEEPPPEEEEETTTS-GGGGS-EEEETTEEE--GGGS-TTSEEEEES--HHHHHHHHHHHHH-EEEEEETTEEEEEE---EEEEEES-GGGGTTS--SEEEEEPPP-HHHHHHHHHHHHSS---SGGGGTS-GGG-SHHHHHHHHHHHHHHHHHSTT--HHHHHHHHHHHHS---/-EEEEEE-TTS-EEEEEEEESSHHHHHHHHHHHHHHTT--GGGEEEEEEEE-----STTT-HHHHHHHHHTT-B--BS------EEEEEEEHHHHHHHHTTSSSTTGGG----EE-GGGS---HHHHHHHGGGGG---EEEEESS---HHHHHHHHEE--EEEESEEEETTEEEE---TTTS-EEEEETTEEEEPPPEEEEETTTS-GGGGS-EEEETTEEE--HHHHTTTSEEEEES--HHHHHHHHHHHHH-EEEEEETTEEEEEE---EEEEEES-GGGGTTS--SEEEEEPPP-HHHHHHHHHHHHSS---SGGGTTS-GGG-SHHHHHHHHHHHHHHHHHS-SS-HHHHHHHHHHHHTTT-/-EE--EEEEESSHHHHHHHHHHHHHHH--TTEEEEEEE--TTT-HHHHHHHHHTT----EEEEEEEHHHHHHHHHTTSSGGGGSSPPPEE-TTSS---HHHHHHHGGGGG---EEEEESS---HHHHHHHHEE--EEEESEEEETTEEEE---TTTS-EEEEETTEEEEPPPEEEEETTTS-GGGGS-EEEETTEEE--HHHHTTTSEEEEES--HHHHHHHHHHHHHTEEEEEETTEEEEEE---EEEEEES-GGGGSSS--SEEEEEPPP-HHHHHHHHHHHHSS---SGGGTTS-GGG-SHHHHHHHHHHHHHHHHHSTT--HHHHHHHHHHHHHTT-/-EEEEEEE-TTS-EEEEEEEESSHHHHHHHHHHHHHHTT--GGGEEEEEEEEEE-TT-SEE-TTT-HHHHHHHHHHT-EEEES--EE-TT--EEEEEEEEEHHHHHHHHHTSTTTTGGG-EEEEE-GGGS---HHHHHHHGGGGG---EEEEESS---HHHHHHHHEEEEEEEESEEEETTEEEE---TTTS-EEEEETTEEEEPPPEEEEETTTS-GGGGS-EEEETTEEE--HHHHSTTSEEEEES--HHHHHHHHHHHHH-EEEEEETTEEEEEE---EEEEEES-GGGG-SS--SEEEEEPPP-HHHHHHHHHHHHSS---SGGGTTS-GGG-SHHHHHHHHHHHHHHHHHSTT--HHHHHHHHHHHHTTT-/-EEEEEEE-TT--EEEEEEEESSHHHHHHHHHHHHHHTT--GGGEEEEEEEEEE-TT-SEE-TTT-SHHHHHHHHTT-EEEES--EE-TT--EEEEEEEEEHHHHHHHHHT-TTSSTTS-EEEEE-GGGS---HHHHHHHGGGGG---EEEEESS---HHHHHHHSEEEEEEEESEEEETTEEEE---TTTS-B---BTTEEEEPPPEEEEETTT--GGGGS-EEEETTEEE--GGGTTTTSEEEEES--HHHHHHHHHHHHH-EEEEEETTEEEEEE---EEEEEES-GGGGSSS--SEEEEEPPP-HHHHHHHHHHHHSS---GGGGGSS-GGG-SHHHHHHHHHHHHHHHHHSTT--HHHHHHHHHHHHH-

Radius of gyration: 46.56 Å; Cα contacts (8 Å, |Δi|>4): 3542; chains: 6; bounding box: 81×122×116 Å

B-factor: mean 133.85, std 49.09, range [41.58, 269.3]